Protein 9GA5 (pdb70)

B-factor: mean 191.6, std 85.78, range [118.67, 435.47]

Structure (mmCIF, N/CA/C/O backbone):
data_9GA5
#
_entry.id   9GA5
#
_cell.length_a   1.00
_cell.length_b   1.00
_cell.length_c   1.00
_cell.angle_alpha   90.00
_cell.angle_beta   90.00
_cell.angle_gamma   90.00
#
_symmetry.space_group_name_H-M   'P 1'
#
loop_
_entity.id
_entity.type
_entity.pdbx_description
1 polymer 'UvrABC system protein A'
2 polymer 'Endogenous E. coli DNA'
3 polymer 'Endogenous E. coli DNA'
4 non-polymer 'ZINC ION'
5 non-polymer "ADENOSINE-5'-DIPHOSPHATE"
#
loop_
_atom_site.group_PDB
_atom_site.id
_atom_site.type_symbol
_atom_site.label_atom_id
_atom_site.label_alt_id
_atom_site.label_comp_id
_atom_site.label_asym_id
_atom_site.label_entity_id
_atom_site.label_seq_id
_atom_site.pdbx_PDB_ins_code
_atom_site.Cartn_x
_atom_site.Cartn_y
_atom_site.Cartn_z
_atom_site.occupancy
_atom_site.B_iso_or_equiv
_atom_site.auth_seq_id
_atom_site.auth_comp_id
_atom_site.auth_asym_id
_atom_site.auth_atom_id
_atom_site.pdbx_PDB_model_num
ATOM 1 N N . MET A 1 22 ? 131.942 158.585 167.479 1.00 179.12 1 MET A N 1
ATOM 2 C CA . MET A 1 22 ? 133.131 159.252 167.999 1.00 179.12 1 MET A CA 1
ATOM 3 C C . MET A 1 22 ? 133.520 158.686 169.358 1.00 179.12 1 MET A C 1
ATOM 4 O O . MET A 1 22 ? 132.721 158.022 170.017 1.00 179.12 1 MET A O 1
ATOM 9 N N . ALA A 1 23 ? 134.755 158.955 169.773 1.00 168.20 2 ALA A N 1
ATOM 10 C CA . ALA A 1 23 ? 135.267 158.480 171.051 1.00 168.20 2 ALA A CA 1
ATOM 11 C C . ALA A 1 23 ? 135.149 159.595 172.082 1.00 168.20 2 ALA A C 1
ATOM 12 O O . ALA A 1 23 ? 135.634 160.709 171.858 1.00 168.20 2 ALA A O 1
ATOM 14 N N . ASP A 1 24 ? 134.501 159.297 173.207 1.00 148.88 3 ASP A N 1
ATOM 15 C CA . ASP A 1 24 ? 134.311 160.272 174.273 1.00 148.88 3 ASP A CA 1
ATOM 16 C C . ASP A 1 24 ? 134.819 159.774 175.618 1.00 148.88 3 ASP A C 1
ATOM 17 O O . ASP A 1 24 ? 134.536 160.401 176.644 1.00 148.88 3 ASP A O 1
ATOM 22 N N . ARG A 1 25 ? 135.548 158.662 175.646 1.00 134.47 4 ARG A N 1
ATOM 23 C CA . ARG A 1 25 ? 136.079 158.122 176.886 1.00 134.47 4 ARG A CA 1
ATOM 24 C C . ARG A 1 25 ? 137.517 157.687 176.675 1.00 134.47 4 ARG A C 1
ATOM 25 O O . ARG A 1 25 ? 137.854 157.108 175.640 1.00 134.47 4 ARG A O 1
ATOM 33 N N . LEU A 1 26 ? 138.358 157.967 177.663 1.00 129.79 5 LEU A N 1
ATOM 34 C CA . LEU A 1 26 ? 139.769 157.611 177.625 1.00 129.79 5 LEU A CA 1
ATOM 35 C C . LEU A 1 26 ? 139.966 156.350 178.451 1.00 129.79 5 LEU A C 1
ATOM 36 O O . LEU A 1 26 ? 139.714 156.354 179.656 1.00 129.79 5 LEU A O 1
ATOM 41 N N . ILE A 1 27 ? 140.428 155.281 177.814 1.00 130.19 6 ILE A N 1
ATOM 42 C CA . ILE A 1 27 ? 140.506 153.976 178.457 1.00 130.19 6 ILE A CA 1
ATOM 43 C C . ILE A 1 27 ? 141.957 153.527 178.483 1.00 130.19 6 ILE A C 1
ATOM 44 O O . ILE A 1 27 ? 142.623 153.487 177.442 1.00 130.19 6 ILE A O 1
ATOM 49 N N . VAL A 1 28 ? 142.442 153.173 179.668 1.00 129.70 7 VAL A N 1
ATOM 50 C CA . VAL A 1 28 ? 143.791 152.665 179.856 1.00 129.70 7 VAL A CA 1
ATOM 51 C C . VAL A 1 28 ? 143.689 151.292 180.497 1.00 129.70 7 VAL A C 1
ATOM 52 O O . VAL A 1 28 ? 142.805 151.049 181.324 1.00 129.70 7 VAL A O 1
ATOM 56 N N . LYS A 1 29 ? 144.568 150.382 180.087 1.00 139.45 8 LYS A N 1
ATOM 57 C CA . LYS A 1 29 ? 144.585 149.028 180.623 1.00 139.45 8 LYS A CA 1
ATOM 58 C C . LYS A 1 29 ? 146.019 148.535 180.638 1.00 139.45 8 LYS A C 1
ATOM 59 O O . LYS A 1 29 ? 146.761 148.751 179.674 1.00 139.45 8 LYS A O 1
ATOM 65 N N . GLY A 1 30 ? 146.399 147.862 181.718 1.00 151.28 9 GLY A N 1
ATOM 66 C CA . GLY A 1 30 ? 147.738 147.331 181.835 1.00 151.28 9 GLY A CA 1
ATOM 67 C C . GLY A 1 30 ? 148.807 148.336 182.187 1.00 151.28 9 GLY A C 1
ATOM 68 O O . GLY A 1 30 ? 149.951 148.185 181.745 1.00 151.28 9 GLY A O 1
ATOM 69 N N . ALA A 1 31 ? 148.478 149.368 182.958 1.00 154.10 10 ALA A N 1
ATOM 70 C CA . ALA A 1 31 ? 149.489 150.312 183.429 1.00 154.10 10 ALA A CA 1
ATOM 71 C C . ALA A 1 31 ? 150.245 149.645 184.570 1.00 154.10 10 ALA A C 1
ATOM 72 O O . ALA A 1 31 ? 149.831 149.682 185.728 1.00 154.10 10 ALA A O 1
ATOM 74 N N . ARG A 1 32 ? 151.367 149.015 184.232 1.00 152.60 11 ARG A N 1
ATOM 75 C CA . ARG A 1 32 ? 152.166 148.258 185.184 1.00 152.60 11 ARG A CA 1
ATOM 76 C C . ARG A 1 32 ? 153.390 149.017 185.666 1.00 152.60 11 ARG A C 1
ATOM 77 O O . ARG A 1 32 ? 154.260 148.423 186.310 1.00 152.60 11 ARG A O 1
ATOM 85 N N . GLU A 1 33 ? 153.484 150.305 185.372 1.00 160.89 12 GLU A N 1
ATOM 86 C CA . GLU A 1 33 ? 154.719 151.037 185.597 1.00 160.89 12 GLU A CA 1
ATOM 87 C C . GLU A 1 33 ? 154.828 151.514 187.041 1.00 160.89 12 GLU A C 1
ATOM 88 O O . GLU A 1 33 ? 153.824 151.842 187.679 1.00 160.89 12 GLU A O 1
ATOM 94 N N . HIS A 1 34 ? 156.058 151.536 187.553 1.00 158.14 13 HIS A N 1
ATOM 95 C CA . HIS A 1 34 ? 156.374 151.997 188.913 1.00 158.14 13 HIS A CA 1
ATOM 96 C C . HIS A 1 34 ? 155.654 151.077 189.896 1.00 158.14 13 HIS A C 1
ATOM 97 O O . HIS A 1 34 ? 155.619 149.857 189.672 1.00 158.14 13 HIS A O 1
ATOM 104 N N . ASN A 1 35 ? 155.066 151.597 190.971 1.00 152.08 14 ASN A N 1
ATOM 105 C CA . ASN A 1 35 ? 154.416 150.749 191.958 1.00 152.08 14 ASN A CA 1
ATOM 106 C C . ASN A 1 35 ? 153.002 150.361 191.560 1.00 152.08 14 ASN A C 1
ATOM 107 O O . ASN A 1 35 ? 152.379 149.557 192.260 1.00 152.08 14 ASN A O 1
ATOM 112 N N . LEU A 1 36 ? 152.482 150.910 190.465 1.00 149.66 15 LEU A N 1
ATOM 113 C CA . LEU A 1 36 ? 151.150 150.538 190.009 1.00 149.66 15 LEU A CA 1
ATOM 114 C C . LEU A 1 36 ? 151.114 149.059 189.652 1.00 149.66 15 LEU A C 1
ATOM 115 O O . LEU A 1 36 ? 152.082 148.511 189.117 1.00 149.66 15 LEU A O 1
ATOM 120 N N . ARG A 1 37 ? 149.992 148.409 189.958 1.00 147.19 16 ARG A N 1
ATOM 121 C CA . ARG A 1 37 ? 149.845 146.973 189.740 1.00 147.19 16 ARG A CA 1
ATOM 122 C C . ARG A 1 37 ? 148.783 146.745 188.670 1.00 147.19 16 ARG A C 1
ATOM 123 O O . ARG A 1 37 ? 147.609 146.514 188.957 1.00 147.19 16 ARG A O 1
ATOM 131 N N . SER A 1 38 ? 149.223 146.803 187.415 1.00 152.94 17 SER A N 1
ATOM 132 C CA . SER A 1 38 ? 148.374 146.545 186.255 1.00 152.94 17 SER A CA 1
ATOM 133 C C . SER A 1 38 ? 147.096 147.377 186.319 1.00 152.94 17 SER A C 1
ATOM 134 O O . SER A 1 38 ? 145.997 146.913 186.016 1.00 152.94 17 SER A O 1
ATOM 137 N N . VAL A 1 39 ? 147.261 148.625 186.735 1.00 142.34 18 VAL A N 1
ATOM 138 C CA . VAL A 1 39 ? 146.124 149.506 186.957 1.00 142.34 18 VAL A CA 1
ATOM 139 C C . VAL A 1 39 ? 145.456 149.802 185.624 1.00 142.34 18 VAL A C 1
ATOM 140 O O . VAL A 1 39 ? 146.124 150.144 184.643 1.00 142.34 18 VAL A O 1
ATOM 144 N N . ASP A 1 40 ? 144.138 149.656 185.583 1.00 139.65 19 ASP A N 1
ATOM 145 C CA . ASP A 1 40 ? 143.341 149.991 184.415 1.00 139.65 19 ASP A CA 1
ATOM 146 C C . ASP A 1 40 ? 142.257 150.968 184.834 1.00 139.65 19 ASP A C 1
ATOM 147 O O . ASP A 1 40 ? 141.770 150.919 185.966 1.00 139.65 19 ASP A O 1
ATOM 152 N N . LEU A 1 41 ? 141.881 151.857 183.922 1.00 131.29 20 LEU A N 1
ATOM 153 C CA . LEU A 1 41 ? 140.998 152.949 184.284 1.00 131.29 20 LEU A CA 1
ATOM 154 C C . LEU A 1 41 ? 140.217 153.407 183.063 1.00 131.29 20 LEU A C 1
ATOM 155 O O . LEU A 1 41 ? 140.623 153.172 181.922 1.00 131.29 20 LEU A O 1
ATOM 160 N N . ASP A 1 42 ? 139.080 154.046 183.320 1.00 134.52 21 ASP A N 1
ATOM 161 C CA . ASP A 1 42 ? 138.254 154.663 182.294 1.00 134.52 21 ASP A CA 1
ATOM 162 C C . ASP A 1 42 ? 137.867 156.058 182.757 1.00 134.52 21 ASP A C 1
ATOM 163 O O . ASP A 1 42 ? 137.360 156.225 183.870 1.00 134.52 21 ASP A O 1
ATOM 168 N N . LEU A 1 43 ? 138.091 157.052 181.904 1.00 127.59 22 LEU A N 1
ATOM 169 C CA . LEU A 1 43 ? 137.893 158.435 182.282 1.00 127.59 22 LEU A CA 1
ATOM 170 C C . LEU A 1 43 ? 136.983 159.136 181.287 1.00 127.59 22 LEU A C 1
ATOM 171 O O . LEU A 1 43 ? 136.987 158.797 180.100 1.00 127.59 22 LEU A O 1
ATOM 176 N N . PRO A 1 44 ? 136.211 160.124 181.732 1.00 129.37 23 PRO A N 1
ATOM 177 C CA . PRO A 1 44 ? 135.376 160.882 180.796 1.00 129.37 23 PRO A CA 1
ATOM 178 C C . PRO A 1 44 ? 136.204 161.942 180.090 1.00 129.37 23 PRO A C 1
ATOM 179 O O . PRO A 1 44 ? 136.742 162.850 180.723 1.00 129.37 23 PRO A O 1
ATOM 183 N N . ARG A 1 45 ? 136.295 161.823 178.773 1.00 134.15 24 ARG A N 1
ATOM 184 C CA . ARG A 1 45 ? 137.033 162.795 177.989 1.00 134.15 24 ARG A CA 1
ATOM 185 C C . ARG A 1 45 ? 136.341 164.148 178.040 1.00 134.15 24 ARG A C 1
ATOM 186 O O . ARG A 1 45 ? 135.136 164.244 178.287 1.00 134.15 24 ARG A O 1
ATOM 194 N N . ASP A 1 46 ? 137.122 165.197 177.806 1.00 138.28 25 ASP A N 1
ATOM 195 C CA . ASP A 1 46 ? 136.633 166.571 177.829 1.00 138.28 25 ASP A CA 1
ATOM 196 C C . ASP A 1 46 ? 135.956 166.885 179.159 1.00 138.28 25 ASP A C 1
ATOM 197 O O . ASP A 1 46 ? 134.858 167.440 179.215 1.00 138.28 25 ASP A O 1
ATOM 202 N N . ALA A 1 47 ? 136.625 166.509 180.243 1.00 132.10 26 ALA A N 1
ATOM 203 C CA . ALA A 1 47 ? 136.111 166.759 181.579 1.00 132.10 26 ALA A CA 1
ATOM 204 C C . ALA A 1 47 ? 137.283 166.966 182.522 1.00 132.10 26 ALA A C 1
ATOM 205 O O . ALA A 1 47 ? 138.405 166.532 182.257 1.00 132.10 26 ALA A O 1
ATOM 207 N N . LEU A 1 48 ? 137.011 167.635 183.636 1.00 128.35 27 LEU A N 1
ATOM 208 C CA . LEU A 1 48 ? 138.017 167.891 184.656 1.00 128.35 27 LEU A CA 1
ATOM 209 C C . LEU A 1 48 ? 138.201 166.630 185.490 1.00 128.35 27 LEU A C 1
ATOM 210 O O . LEU A 1 48 ? 137.243 166.128 186.090 1.00 128.35 27 LEU A O 1
ATOM 215 N N . ILE A 1 49 ? 139.428 166.126 185.524 1.00 129.79 28 ILE A N 1
ATOM 216 C CA . ILE A 1 49 ? 139.780 164.934 186.279 1.00 129.79 28 ILE A CA 1
ATOM 217 C C . ILE A 1 49 ? 140.839 165.323 187.293 1.00 129.79 28 ILE A C 1
ATOM 218 O O . ILE A 1 49 ? 141.819 165.990 186.944 1.00 129.79 28 ILE A O 1
ATOM 223 N N . VAL A 1 50 ? 140.643 164.920 188.543 1.00 130.59 29 VAL A N 1
ATOM 224 C CA . VAL A 1 50 ? 141.588 165.212 189.614 1.00 130.59 29 VAL A CA 1
ATOM 225 C C . VAL A 1 50 ? 142.141 163.903 190.155 1.00 130.59 29 VAL A C 1
ATOM 226 O O . VAL A 1 50 ? 141.379 163.006 190.541 1.00 130.59 29 VAL A O 1
ATOM 230 N N . PHE A 1 51 ? 143.464 163.798 190.177 1.00 131.87 30 PHE A N 1
ATOM 231 C CA . PHE A 1 51 ? 144.150 162.678 190.796 1.00 131.87 30 PHE A CA 1
ATOM 232 C C . PHE A 1 51 ? 144.428 163.009 192.253 1.00 131.87 30 PHE A C 1
ATOM 233 O O . PHE A 1 51 ? 144.784 164.144 192.579 1.00 131.87 30 PHE A O 1
ATOM 241 N N . THR A 1 52 ? 144.257 162.023 193.125 1.00 134.51 31 THR A N 1
ATOM 242 C CA . THR A 1 52 ? 144.557 162.181 194.538 1.00 134.51 31 THR A CA 1
ATOM 243 C C . THR A 1 52 ? 145.248 160.931 195.055 1.00 134.51 31 THR A C 1
ATOM 244 O O . THR A 1 52 ? 145.088 159.840 194.502 1.00 134.51 31 THR A O 1
ATOM 248 N N . GLY A 1 53 ? 146.015 161.102 196.118 1.00 135.21 32 GLY A N 1
ATOM 249 C CA . GLY A 1 53 ? 146.675 159.980 196.751 1.00 135.21 32 GLY A CA 1
ATOM 250 C C . GLY A 1 53 ? 147.821 160.443 197.614 1.00 135.21 32 GLY A C 1
ATOM 251 O O . GLY A 1 53 ? 148.189 161.617 197.633 1.00 135.21 32 GLY A O 1
ATOM 252 N N . LEU A 1 54 ? 148.385 159.487 198.342 1.00 132.38 33 LEU A N 1
ATOM 253 C CA . LEU A 1 54 ? 149.548 159.774 199.159 1.00 132.38 33 LEU A CA 1
ATOM 254 C C . LEU A 1 54 ? 150.759 160.042 198.276 1.00 132.38 33 LEU A C 1
ATOM 255 O O . LEU A 1 54 ? 150.836 159.602 197.128 1.00 132.38 33 LEU A O 1
ATOM 260 N N . SER A 1 55 ? 151.711 160.789 198.824 1.00 138.81 34 SER A N 1
ATOM 261 C CA . SER A 1 55 ? 152.955 161.022 198.110 1.00 138.81 34 SER A CA 1
ATOM 262 C C . SER A 1 55 ? 153.680 159.702 197.902 1.00 138.81 34 SER A C 1
ATOM 263 O O . SER A 1 55 ? 153.847 158.917 198.839 1.00 138.81 34 SER A O 1
ATOM 266 N N . GLY A 1 56 ? 154.105 159.454 196.670 1.00 143.02 35 GLY A N 1
ATOM 267 C CA . GLY A 1 56 ? 154.748 158.199 196.354 1.00 143.02 35 GLY A CA 1
ATOM 268 C C . GLY A 1 56 ? 153.809 157.033 196.155 1.00 143.02 35 GLY A C 1
ATOM 269 O O . GLY A 1 56 ? 154.279 155.898 196.018 1.00 143.02 35 GLY A O 1
ATOM 270 N N . SER A 1 57 ? 152.502 157.271 196.131 1.00 137.96 36 SER A N 1
ATOM 271 C CA . SER A 1 57 ? 151.526 156.214 195.918 1.00 137.96 36 SER A CA 1
ATOM 272 C C . SER A 1 57 ? 151.318 155.893 194.449 1.00 137.96 36 SER A C 1
ATOM 273 O O . SER A 1 57 ? 150.495 155.032 194.128 1.00 137.96 36 SER A O 1
ATOM 276 N N . GLY A 1 58 ? 152.030 156.567 193.556 1.00 137.07 37 GLY A N 1
ATOM 277 C CA . GLY A 1 58 ? 151.916 156.318 192.139 1.00 137.07 37 GLY A CA 1
ATOM 278 C C . GLY A 1 58 ? 151.021 157.266 191.381 1.00 137.07 37 GLY A C 1
ATOM 279 O O . GLY A 1 58 ? 150.859 157.093 190.169 1.00 137.07 37 GLY A O 1
ATOM 280 N N . LYS A 1 59 ? 150.431 158.259 192.048 1.00 136.27 38 LYS A N 1
ATOM 281 C CA . LYS A 1 59 ? 149.546 159.183 191.350 1.00 136.27 38 LYS A CA 1
ATOM 282 C C . LYS A 1 59 ? 150.296 159.957 190.277 1.00 136.27 38 LYS A C 1
ATOM 283 O O . LYS A 1 59 ? 149.803 160.112 189.156 1.00 136.27 38 LYS A O 1
ATOM 289 N N . SER A 1 60 ? 151.493 160.447 190.597 1.00 139.86 39 SER A N 1
ATOM 290 C CA . SER A 1 60 ? 152.289 161.140 189.593 1.00 139.86 39 SER A CA 1
ATOM 291 C C . SER A 1 60 ? 152.855 160.174 188.568 1.00 139.86 39 SER A C 1
ATOM 292 O O . SER A 1 60 ? 153.082 160.562 187.417 1.00 139.86 39 SER A O 1
ATOM 295 N N . SER A 1 61 ? 153.093 158.925 188.962 1.00 138.78 40 SER A N 1
ATOM 296 C CA . SER A 1 61 ? 153.507 157.925 187.989 1.00 138.78 40 SER A CA 1
ATOM 297 C C . SER A 1 61 ? 152.427 157.711 186.941 1.00 138.78 40 SER A C 1
ATOM 298 O O . SER A 1 61 ? 152.721 157.621 185.745 1.00 138.78 40 SER A O 1
ATOM 301 N N . LEU A 1 62 ? 151.170 157.632 187.371 1.00 134.24 41 LEU A N 1
ATOM 302 C CA . LEU A 1 62 ? 150.085 157.413 186.428 1.00 134.24 41 LEU A CA 1
ATOM 303 C C . LEU A 1 62 ? 149.754 158.665 185.629 1.00 134.24 41 LEU A C 1
ATOM 304 O O . LEU A 1 62 ? 149.556 158.584 184.414 1.00 134.24 41 LEU A O 1
ATOM 309 N N . ALA A 1 63 ? 149.693 159.823 186.280 1.00 135.75 42 ALA A N 1
ATOM 310 C CA . ALA A 1 63 ? 149.241 161.029 185.599 1.00 135.75 42 ALA A CA 1
ATOM 311 C C . ALA A 1 63 ? 150.297 161.563 184.642 1.00 135.75 42 ALA A C 1
ATOM 312 O O . ALA A 1 63 ? 149.978 162.017 183.540 1.00 135.75 42 ALA A O 1
ATOM 314 N N . PHE A 1 64 ? 151.563 161.521 185.048 1.00 136.59 43 PHE A N 1
ATOM 315 C CA . PHE A 1 64 ? 152.623 162.090 184.228 1.00 136.59 43 PHE A CA 1
ATOM 316 C C . PHE A 1 64 ? 153.413 161.032 183.478 1.00 136.59 43 PHE A C 1
ATOM 317 O O . PHE A 1 64 ? 153.518 161.083 182.251 1.00 136.59 43 PHE A O 1
ATOM 325 N N . ASP A 1 65 ? 153.970 160.071 184.198 1.00 155.24 44 ASP A N 1
ATOM 326 C CA . ASP A 1 65 ? 155.026 159.269 183.613 1.00 155.24 44 ASP A CA 1
ATOM 327 C C . ASP A 1 65 ? 154.464 158.262 182.615 1.00 155.24 44 ASP A C 1
ATOM 328 O O . ASP A 1 65 ? 155.157 157.914 181.656 1.00 155.24 44 ASP A O 1
ATOM 333 N N . THR A 1 66 ? 153.203 157.852 182.746 1.00 145.66 45 THR A N 1
ATOM 334 C CA . THR A 1 66 ? 152.696 156.854 181.812 1.00 145.66 45 THR A CA 1
ATOM 335 C C . THR A 1 66 ? 151.608 157.395 180.890 1.00 145.66 45 THR A C 1
ATOM 336 O O . THR A 1 66 ? 151.550 157.012 179.719 1.00 145.66 45 THR A O 1
ATOM 340 N N . ILE A 1 67 ? 150.744 158.281 181.381 1.00 132.99 46 ILE A N 1
ATOM 341 C CA . ILE A 1 67 ? 149.705 158.825 180.513 1.00 132.99 46 ILE A CA 1
ATOM 342 C C . ILE A 1 67 ? 150.262 159.943 179.649 1.00 132.99 46 ILE A C 1
ATOM 343 O O . ILE A 1 67 ? 150.182 159.894 178.416 1.00 132.99 46 ILE A O 1
ATOM 348 N N . PHE A 1 68 ? 150.842 160.965 180.281 1.00 128.02 47 PHE A N 1
ATOM 349 C CA . PHE A 1 68 ? 151.385 162.083 179.522 1.00 128.02 47 PHE A CA 1
ATOM 350 C C . PHE A 1 68 ? 152.498 161.632 178.593 1.00 128.02 47 PHE A C 1
ATOM 351 O O . PHE A 1 68 ? 152.600 162.113 177.460 1.00 128.02 47 PHE A O 1
ATOM 359 N N . ALA A 1 69 ? 153.361 160.731 179.061 1.00 140.40 48 ALA A N 1
ATOM 360 C CA . ALA A 1 69 ? 154.462 160.277 178.221 1.00 140.40 48 ALA A CA 1
ATOM 361 C C . ALA A 1 69 ? 153.943 159.608 176.960 1.00 140.40 48 ALA A C 1
ATOM 362 O O . ALA A 1 69 ? 154.442 159.864 175.862 1.00 140.40 48 ALA A O 1
ATOM 364 N N . GLU A 1 70 ? 152.937 158.746 177.096 1.00 135.79 49 GLU A N 1
ATOM 365 C CA . GLU A 1 70 ? 152.390 158.091 175.915 1.00 135.79 49 GLU A CA 1
ATOM 366 C C . GLU A 1 70 ? 151.687 159.085 175.004 1.00 135.79 49 GLU A C 1
ATOM 367 O O . GLU A 1 70 ? 151.833 159.022 173.778 1.00 135.79 49 GLU A O 1
ATOM 373 N N . GLY A 1 71 ? 150.919 160.009 175.580 1.00 133.40 50 GLY A N 1
ATOM 374 C CA . GLY A 1 71 ? 150.231 160.988 174.757 1.00 133.40 50 GLY A CA 1
ATOM 375 C C . GLY A 1 71 ? 151.192 161.876 173.993 1.00 133.40 50 GLY A C 1
ATOM 376 O O . GLY A 1 71 ? 150.906 162.301 172.872 1.00 133.40 50 GLY A O 1
ATOM 377 N N . GLN A 1 72 ? 152.337 162.181 174.598 1.00 133.73 51 GLN A N 1
ATOM 378 C CA . GLN A 1 72 ? 153.345 162.985 173.922 1.00 133.73 51 GLN A CA 1
ATOM 379 C C . GLN A 1 72 ? 154.104 162.167 172.888 1.00 133.73 51 GLN A C 1
ATOM 380 O O . GLN A 1 72 ? 154.417 162.667 171.803 1.00 133.73 51 GLN A O 1
ATOM 386 N N . ARG A 1 73 ? 154.421 160.913 173.213 1.00 135.48 52 ARG A N 1
ATOM 387 C CA . ARG A 1 73 ? 155.202 160.081 172.309 1.00 135.48 52 ARG A CA 1
ATOM 388 C C . ARG A 1 73 ? 154.421 159.746 171.051 1.00 135.48 52 ARG A C 1
ATOM 389 O O . ARG A 1 73 ? 154.956 159.834 169.942 1.00 135.48 52 ARG A O 1
ATOM 397 N N . ARG A 1 74 ? 153.149 159.372 171.199 1.00 132.78 53 ARG A N 1
ATOM 398 C CA . ARG A 1 74 ? 152.346 159.030 170.034 1.00 132.78 53 ARG A CA 1
ATOM 399 C C . ARG A 1 74 ? 152.208 160.202 169.080 1.00 132.78 53 ARG A C 1
ATOM 400 O O . ARG A 1 74 ? 151.872 160.001 167.909 1.00 132.78 53 ARG A O 1
ATOM 408 N N . TYR A 1 75 ? 152.464 161.418 169.552 1.00 129.92 54 TYR A N 1
ATOM 409 C CA . TYR A 1 75 ? 152.477 162.584 168.685 1.00 129.92 54 TYR A CA 1
ATOM 410 C C . TYR A 1 75 ? 153.853 162.853 168.097 1.00 129.92 54 TYR A C 1
ATOM 411 O O . TYR A 1 75 ? 153.985 162.995 166.878 1.00 129.92 54 TYR A O 1
ATOM 420 N N . VAL A 1 76 ? 154.883 162.933 168.939 1.00 140.79 55 VAL A N 1
ATOM 421 C CA . VAL A 1 76 ? 156.194 163.343 168.448 1.00 140.79 55 VAL A CA 1
ATOM 422 C C . VAL A 1 76 ? 156.791 162.283 167.533 1.00 140.79 55 VAL A C 1
ATOM 423 O O . VAL A 1 76 ? 157.513 162.608 166.585 1.00 140.79 55 VAL A O 1
ATOM 427 N N . GLU A 1 77 ? 156.508 161.004 167.788 1.00 150.77 56 GLU A N 1
ATOM 428 C CA . GLU A 1 77 ? 156.964 159.970 166.872 1.00 150.77 56 GLU A CA 1
ATOM 429 C C . GLU A 1 77 ? 156.365 160.141 165.488 1.00 150.77 56 GLU A C 1
ATOM 430 O O . GLU A 1 77 ? 156.978 159.726 164.501 1.00 150.77 56 GLU A O 1
ATOM 436 N N . SER A 1 78 ? 155.185 160.747 165.394 1.00 137.42 57 SER A N 1
ATOM 437 C CA . SER A 1 78 ? 154.564 160.982 164.102 1.00 137.42 57 SER A CA 1
ATOM 438 C C . SER A 1 78 ? 155.140 162.191 163.384 1.00 137.42 57 SER A C 1
ATOM 439 O O . SER A 1 78 ? 154.868 162.372 162.194 1.00 137.42 57 SER A O 1
ATOM 442 N N . LEU A 1 79 ? 155.910 163.025 164.074 1.00 148.10 58 LEU A N 1
ATOM 443 C CA . LEU A 1 79 ? 156.484 164.203 163.439 1.00 148.10 58 LEU A CA 1
ATOM 444 C C . LEU A 1 79 ? 157.554 163.782 162.442 1.00 148.10 58 LEU A C 1
ATOM 445 O O . LEU A 1 79 ? 158.496 163.064 162.794 1.00 148.10 58 LEU A O 1
ATOM 450 N N . SER A 1 80 ? 157.406 164.232 161.196 1.00 177.39 59 SER A N 1
ATOM 451 C CA . SER A 1 80 ? 158.340 163.836 160.148 1.00 177.39 59 SER A CA 1
ATOM 452 C C . SER A 1 80 ? 159.714 164.454 160.367 1.00 177.39 59 SER A C 1
ATOM 453 O O . SER A 1 80 ? 160.738 163.832 160.064 1.00 177.39 59 SER A O 1
ATOM 456 N N . ALA A 1 81 ? 159.756 165.672 160.899 1.00 191.27 60 ALA A N 1
ATOM 457 C CA . ALA A 1 81 ? 161.006 166.401 161.002 1.00 191.27 60 ALA A CA 1
ATOM 458 C C . ALA A 1 81 ? 161.933 165.749 162.027 1.00 191.27 60 ALA A C 1
ATOM 459 O O . ALA A 1 81 ? 161.542 164.860 162.790 1.00 191.27 60 ALA A O 1
ATOM 461 N N . TYR A 1 82 ? 163.197 166.182 161.991 1.00 208.82 61 TYR A N 1
ATOM 462 C CA . TYR A 1 82 ? 164.269 165.748 162.885 1.00 208.82 61 TYR A CA 1
ATOM 463 C C . TYR A 1 82 ? 164.727 164.332 162.551 1.00 208.82 61 TYR A C 1
ATOM 464 O O . TYR A 1 82 ? 165.742 163.867 163.082 1.00 208.82 61 TYR A O 1
ATOM 473 N N . ALA A 1 83 ? 163.992 163.645 161.671 1.00 208.38 62 ALA A N 1
ATOM 474 C CA . ALA A 1 83 ? 164.348 162.317 161.175 1.00 208.38 62 ALA A CA 1
ATOM 475 C C . ALA A 1 83 ? 164.443 161.288 162.297 1.00 208.38 62 ALA A C 1
ATOM 476 O O . ALA A 1 83 ? 164.815 160.134 162.059 1.00 208.38 62 ALA A O 1
ATOM 478 N N . ARG A 1 84 ? 164.102 161.697 163.516 1.00 209.93 63 ARG A N 1
ATOM 479 C CA . ARG A 1 84 ? 164.321 160.877 164.703 1.00 209.93 63 ARG A CA 1
ATOM 480 C C . ARG A 1 84 ? 163.610 161.572 165.856 1.00 209.93 63 ARG A C 1
ATOM 481 O O . ARG A 1 84 ? 163.656 162.801 165.953 1.00 209.93 63 ARG A O 1
ATOM 489 N N . GLN A 1 85 ? 162.944 160.799 166.705 1.00 204.11 64 GLN A N 1
ATOM 490 C CA . GLN A 1 85 ? 162.266 161.376 167.856 1.00 204.11 64 GLN A CA 1
ATOM 491 C C . GLN A 1 85 ? 163.278 161.894 168.871 1.00 204.11 64 GLN A C 1
ATOM 492 O O . GLN A 1 85 ? 164.369 161.340 169.027 1.00 204.11 64 GLN A O 1
ATOM 498 N N . PHE A 1 86 ? 162.906 162.968 169.562 1.00 212.21 65 PHE A N 1
ATOM 499 C CA . PHE A 1 86 ? 163.794 163.630 170.505 1.00 212.21 65 PHE A CA 1
ATOM 500 C C . PHE A 1 86 ? 163.928 162.813 171.792 1.00 212.21 65 PHE A C 1
ATOM 501 O O . PHE A 1 86 ? 163.208 161.838 172.025 1.00 212.21 65 PHE A O 1
ATOM 509 N N . LEU A 1 87 ? 164.884 163.226 172.629 1.00 215.66 66 LEU A N 1
ATOM 510 C CA . LEU A 1 87 ? 165.112 162.635 173.950 1.00 215.66 66 LEU A CA 1
ATOM 511 C C . LEU A 1 87 ? 165.473 161.156 173.855 1.00 215.66 66 LEU A C 1
ATOM 512 O O . LEU A 1 87 ? 165.010 160.336 174.650 1.00 215.66 66 LEU A O 1
ATOM 517 N N . GLY A 1 88 ? 166.315 160.816 172.880 1.00 216.86 67 GLY A N 1
ATOM 518 C CA . GLY A 1 88 ? 166.792 159.455 172.729 1.00 216.86 67 GLY A CA 1
ATOM 519 C C . GLY A 1 88 ? 165.668 158.448 172.624 1.00 216.86 67 GLY A C 1
ATOM 520 O O . GLY A 1 88 ? 165.457 157.647 173.540 1.00 216.86 67 GLY A O 1
ATOM 521 N N . GLN A 1 89 ? 164.927 158.497 171.517 1.00 214.02 68 GLN A N 1
ATOM 522 C CA . GLN A 1 89 ? 163.730 157.685 171.306 1.00 214.02 68 GLN A CA 1
ATOM 523 C C . GLN A 1 89 ? 162.661 157.961 172.356 1.00 214.02 68 GLN A C 1
ATOM 524 O O . GLN A 1 89 ? 161.835 157.089 172.649 1.00 214.02 68 GLN A O 1
ATOM 530 N N . MET A 1 90 ? 162.670 159.173 172.916 1.00 197.69 69 MET A N 1
ATOM 531 C CA . MET A 1 90 ? 161.708 159.617 173.917 1.00 197.69 69 MET A CA 1
ATOM 532 C C . MET A 1 90 ? 161.706 158.625 175.075 1.00 197.69 69 MET A C 1
ATOM 533 O O . MET A 1 90 ? 162.768 158.313 175.621 1.00 197.69 69 MET A O 1
ATOM 538 N N . ASP A 1 91 ? 160.536 158.116 175.457 1.00 179.56 70 ASP A N 1
ATOM 539 C CA . ASP A 1 91 ? 160.463 157.003 176.394 1.00 179.56 70 ASP A CA 1
ATOM 540 C C . ASP A 1 91 ? 159.188 156.216 176.137 1.00 179.56 70 ASP A C 1
ATOM 541 O O . ASP A 1 91 ? 158.239 156.735 175.544 1.00 179.56 70 ASP A O 1
ATOM 546 N N . LYS A 1 92 ? 159.169 154.965 176.584 1.00 152.23 71 LYS A N 1
ATOM 547 C CA . LYS A 1 92 ? 158.024 154.096 176.349 1.00 152.23 71 LYS A CA 1
ATOM 548 C C . LYS A 1 92 ? 157.426 153.642 177.671 1.00 152.23 71 LYS A C 1
ATOM 549 O O . LYS A 1 92 ? 158.011 152.781 178.345 1.00 152.23 71 LYS A O 1
ATOM 555 N N . PRO A 1 93 ? 156.287 154.185 178.085 1.00 150.53 72 PRO A N 1
ATOM 556 C CA . PRO A 1 93 ? 155.635 153.697 179.303 1.00 150.53 72 PRO A CA 1
ATOM 557 C C . PRO A 1 93 ? 155.140 152.271 179.131 1.00 150.53 72 PRO A C 1
ATOM 558 O O . PRO A 1 93 ? 154.850 151.809 178.026 1.00 150.53 72 PRO A O 1
ATOM 562 N N . ASP A 1 94 ? 155.050 151.569 180.255 1.00 157.36 73 ASP A N 1
ATOM 563 C CA . ASP A 1 94 ? 154.664 150.158 180.268 1.00 157.36 73 ASP A CA 1
ATOM 564 C C . ASP A 1 94 ? 153.146 150.004 180.344 1.00 157.36 73 ASP A C 1
ATOM 565 O O . ASP A 1 94 ? 152.586 149.564 181.347 1.00 157.36 73 ASP A O 1
ATOM 570 N N . VAL A 1 95 ? 152.481 150.363 179.254 1.00 153.01 74 VAL A N 1
ATOM 571 C CA . VAL A 1 95 ? 151.039 150.231 179.145 1.00 153.01 74 VAL A CA 1
ATOM 572 C C . VAL A 1 95 ? 150.728 149.055 178.230 1.00 153.01 74 VAL A C 1
ATOM 573 O O . VAL A 1 95 ? 151.472 148.741 177.298 1.00 153.01 74 VAL A O 1
ATOM 577 N N . ASP A 1 96 ? 149.608 148.386 178.499 1.00 150.23 75 ASP A N 1
ATOM 578 C CA . ASP A 1 96 ? 149.140 147.336 177.605 1.00 150.23 75 ASP A CA 1
ATOM 579 C C . ASP A 1 96 ? 148.317 147.916 176.460 1.00 150.23 75 ASP A C 1
ATOM 580 O O . ASP A 1 96 ? 148.679 147.765 175.290 1.00 150.23 75 ASP A O 1
ATOM 585 N N . PHE A 1 97 ? 147.210 148.581 176.778 1.00 141.91 76 PHE A N 1
ATOM 586 C CA . PHE A 1 97 ? 146.338 149.143 175.750 1.00 141.91 76 PHE A CA 1
ATOM 587 C C . PHE A 1 97 ? 145.795 150.466 176.261 1.00 141.91 76 PHE A C 1
ATOM 588 O O . PHE A 1 97 ? 145.085 150.500 177.268 1.00 141.91 76 PHE A O 1
ATOM 596 N N . ILE A 1 98 ? 146.113 151.548 175.566 1.00 127.53 77 ILE A N 1
ATOM 597 C CA . ILE A 1 98 ? 145.629 152.869 175.930 1.00 127.53 77 ILE A CA 1
ATOM 598 C C . ILE A 1 98 ? 144.999 153.494 174.697 1.00 127.53 77 ILE A C 1
ATOM 599 O O . ILE A 1 98 ? 145.573 153.438 173.604 1.00 127.53 77 ILE A O 1
ATOM 604 N N . GLU A 1 99 ? 143.807 154.060 174.862 1.00 133.04 78 GLU A N 1
ATOM 605 C CA . GLU A 1 99 ? 143.067 154.592 173.731 1.00 133.04 78 GLU A CA 1
ATOM 606 C C . GLU A 1 99 ? 142.218 155.765 174.189 1.00 133.04 78 GLU A C 1
ATOM 607 O O . GLU A 1 99 ? 141.895 155.902 175.371 1.00 133.04 78 GLU A O 1
ATOM 613 N N . GLY A 1 100 ? 141.842 156.600 173.227 1.00 120.98 79 GLY A N 1
ATOM 614 C CA . GLY A 1 100 ? 141.145 157.830 173.527 1.00 120.98 79 GLY A CA 1
ATOM 615 C C . GLY A 1 100 ? 142.043 158.990 173.876 1.00 120.98 79 GLY A C 1
ATOM 616 O O . GLY A 1 100 ? 141.556 159.996 174.400 1.00 120.98 79 GLY A O 1
ATOM 617 N N . LEU A 1 101 ? 143.338 158.887 173.602 1.00 121.74 80 LEU A N 1
ATOM 618 C CA . LEU A 1 101 ? 144.269 159.936 173.973 1.00 121.74 80 LEU A CA 1
ATOM 619 C C . LEU A 1 101 ? 144.144 161.139 173.053 1.00 121.74 80 LEU A C 1
ATOM 620 O O . LEU A 1 101 ? 143.455 161.117 172.032 1.00 121.74 80 LEU A O 1
ATOM 625 N N . SER A 1 102 ? 144.834 162.195 173.440 1.00 125.12 81 SER A N 1
ATOM 626 C CA . SER A 1 102 ? 145.114 163.360 172.615 1.00 125.12 81 SER A CA 1
ATOM 627 C C . SER A 1 102 ? 146.598 163.632 172.737 1.00 125.12 81 SER A C 1
ATOM 628 O O . SER A 1 102 ? 147.292 162.989 173.531 1.00 125.12 81 SER A O 1
ATOM 631 N N . PRO A 1 103 ? 147.135 164.552 171.942 1.00 131.27 82 PRO A N 1
ATOM 632 C CA . PRO A 1 103 ? 148.488 165.034 172.222 1.00 131.27 82 PRO A CA 1
ATOM 633 C C . PRO A 1 103 ? 148.563 165.578 173.640 1.00 131.27 82 PRO A C 1
ATOM 634 O O . PRO A 1 103 ? 147.691 166.325 174.085 1.00 131.27 82 PRO A O 1
ATOM 638 N N . ALA A 1 104 ? 149.612 165.189 174.354 1.00 128.74 83 ALA A N 1
ATOM 639 C CA . ALA A 1 104 ? 149.707 165.415 175.788 1.00 128.74 83 ALA A CA 1
ATOM 640 C C . ALA A 1 104 ? 150.684 166.542 176.083 1.00 128.74 83 ALA A C 1
ATOM 641 O O . ALA A 1 104 ? 151.803 166.552 175.562 1.00 128.74 83 ALA A O 1
ATOM 643 N N . VAL A 1 105 ? 150.255 167.481 176.919 1.00 127.06 84 VAL A N 1
ATOM 644 C CA . VAL A 1 105 ? 151.068 168.615 177.339 1.00 127.06 84 VAL A CA 1
ATOM 645 C C . VAL A 1 105 ? 151.142 168.609 178.857 1.00 127.06 84 VAL A C 1
ATOM 646 O O . VAL A 1 105 ? 150.106 168.589 179.531 1.00 127.06 84 VAL A O 1
ATOM 650 N N . SER A 1 106 ? 152.357 168.634 179.394 1.00 129.15 85 SER A N 1
ATOM 651 C CA . SER A 1 106 ? 152.573 168.618 180.833 1.00 129.15 85 SER A CA 1
ATOM 652 C C . SER A 1 106 ? 152.973 170.004 181.309 1.00 129.15 85 SER A C 1
ATOM 653 O O . SER A 1 106 ? 153.832 170.650 180.704 1.00 129.15 85 SER A O 1
ATOM 656 N N . ILE A 1 107 ? 152.348 170.455 182.387 1.00 130.60 86 ILE A N 1
ATOM 657 C CA . ILE A 1 107 ? 152.642 171.749 182.985 1.00 130.60 86 ILE A CA 1
ATOM 658 C C . ILE A 1 107 ? 153.124 171.484 184.403 1.00 130.60 86 ILE A C 1
ATOM 659 O O . ILE A 1 107 ? 152.319 171.253 185.311 1.00 130.60 86 ILE A O 1
ATOM 664 N N . ASP A 1 108 ? 154.437 171.521 184.605 1.00 157.73 87 ASP A N 1
ATOM 665 C CA . ASP A 1 108 ? 155.018 171.251 185.909 1.00 157.73 87 ASP A CA 1
ATOM 666 C C . ASP A 1 108 ? 156.176 172.206 186.157 1.00 157.73 87 ASP A C 1
ATOM 667 O O . ASP A 1 108 ? 156.715 172.817 185.231 1.00 157.73 87 ASP A O 1
ATOM 672 N N . GLN A 1 109 ? 156.546 172.334 187.433 1.00 164.63 88 GLN A N 1
ATOM 673 C CA . GLN A 1 109 ? 157.577 173.285 187.829 1.00 164.63 88 GLN A CA 1
ATOM 674 C C . GLN A 1 109 ? 158.938 172.963 187.225 1.00 164.63 88 GLN A C 1
ATOM 675 O O . GLN A 1 109 ? 159.762 173.870 187.076 1.00 164.63 88 GLN A O 1
ATOM 681 N N . LYS A 1 110 ? 159.193 171.705 186.868 1.00 166.60 89 LYS A N 1
ATOM 682 C CA . LYS A 1 110 ? 160.482 171.313 186.316 1.00 166.60 89 LYS A CA 1
ATOM 683 C C . LYS A 1 110 ? 160.647 171.708 184.855 1.00 166.60 89 LYS A C 1
ATOM 684 O O . LYS A 1 110 ? 161.589 171.245 184.202 1.00 166.60 89 LYS A O 1
ATOM 690 N N . SER A 1 111 ? 159.758 172.549 184.332 1.00 175.65 90 SER A N 1
ATOM 691 C CA . SER A 1 111 ? 159.847 173.042 182.966 1.00 175.65 90 SER A CA 1
ATOM 692 C C . SER A 1 111 ? 160.528 174.401 182.881 1.00 175.65 90 SER A C 1
ATOM 693 O O . SER A 1 111 ? 160.522 175.021 181.814 1.00 175.65 90 SER A O 1
ATOM 696 N N . THR A 1 112 ? 161.106 174.879 183.980 1.00 178.29 91 THR A N 1
ATOM 697 C CA . THR A 1 112 ? 161.787 176.163 183.971 1.00 178.29 91 THR A CA 1
ATOM 698 C C . THR A 1 112 ? 163.063 176.086 183.138 1.00 178.29 91 THR A C 1
ATOM 699 O O . THR A 1 112 ? 163.628 175.010 182.920 1.00 178.29 91 THR A O 1
ATOM 703 N N . ASN A 1 113 ? 163.511 177.245 182.664 1.00 174.23 92 ASN A N 1
ATOM 704 C CA . ASN A 1 113 ? 164.645 177.314 181.756 1.00 174.23 92 ASN A CA 1
ATOM 705 C C . ASN A 1 113 ? 165.419 178.601 181.997 1.00 174.23 92 ASN A C 1
ATOM 706 O O . ASN A 1 113 ? 164.916 179.553 182.597 1.00 174.23 92 ASN A O 1
ATOM 711 N N . ARG A 1 114 ? 166.661 178.614 181.511 1.00 169.85 93 ARG A N 1
ATOM 712 C CA . ARG A 1 114 ? 167.583 179.718 181.741 1.00 169.85 93 ARG A CA 1
ATOM 713 C C . ARG A 1 114 ? 168.033 180.378 180.443 1.00 169.85 93 ARG A C 1
ATOM 714 O O . ARG A 1 114 ? 169.148 180.903 180.375 1.00 169.85 93 ARG A O 1
ATOM 722 N N . ASN A 1 115 ? 167.201 180.362 179.414 1.00 165.07 94 ASN A N 1
ATOM 723 C CA . ASN A 1 115 ? 167.584 180.974 178.149 1.00 165.07 94 ASN A CA 1
ATOM 724 C C . ASN A 1 115 ? 167.602 182.488 178.293 1.00 165.07 94 ASN A C 1
ATOM 725 O O . ASN A 1 115 ? 166.569 183.081 178.628 1.00 165.07 94 ASN A O 1
ATOM 730 N N . PRO A 1 116 ? 168.736 183.150 178.061 1.00 156.95 95 PRO A N 1
ATOM 731 C CA . PRO A 1 116 ? 168.793 184.603 178.279 1.00 156.95 95 PRO A CA 1
ATOM 732 C C . PRO A 1 116 ? 167.837 185.389 177.406 1.00 156.95 95 PRO A C 1
ATOM 733 O O . PRO A 1 116 ? 167.286 186.397 177.864 1.00 156.95 95 PRO A O 1
ATOM 737 N N . ARG A 1 117 ? 167.613 184.960 176.165 1.00 159.40 96 ARG A N 1
ATOM 738 C CA . ARG A 1 117 ? 166.722 185.699 175.283 1.00 159.40 96 ARG A CA 1
ATOM 739 C C . ARG A 1 117 ? 165.267 185.622 175.718 1.00 159.40 96 ARG A C 1
ATOM 740 O O . ARG A 1 117 ? 164.442 186.374 175.192 1.00 159.40 96 ARG A O 1
ATOM 748 N N . SER A 1 118 ? 164.935 184.740 176.653 1.00 155.37 97 SER A N 1
ATOM 749 C CA . SER A 1 118 ? 163.548 184.519 177.028 1.00 155.37 97 SER A CA 1
ATOM 750 C C . SER A 1 118 ? 163.082 185.544 178.049 1.00 155.37 97 SER A C 1
ATOM 751 O O . SER A 1 118 ? 163.862 186.031 178.870 1.00 155.37 97 SER A O 1
ATOM 754 N N . THR A 1 119 ? 161.797 185.872 177.983 1.00 143.38 98 THR A N 1
ATOM 755 C CA . THR A 1 119 ? 161.144 186.717 178.966 1.00 143.38 98 THR A CA 1
ATOM 756 C C . THR A 1 119 ? 159.685 186.304 179.029 1.00 143.38 98 THR A C 1
ATOM 757 O O . THR A 1 119 ? 159.178 185.628 178.133 1.00 143.38 98 THR A O 1
ATOM 761 N N . VAL A 1 120 ? 159.003 186.708 180.102 1.00 138.52 99 VAL A N 1
ATOM 762 C CA . VAL A 1 120 ? 157.591 186.373 180.215 1.00 138.52 99 VAL A CA 1
ATOM 763 C C . VAL A 1 120 ? 156.786 187.031 179.109 1.00 138.52 99 VAL A C 1
ATOM 764 O O . VAL A 1 120 ? 155.676 186.587 178.804 1.00 138.52 99 VAL A O 1
ATOM 768 N N . GLY A 1 121 ? 157.313 188.090 178.496 1.00 143.95 100 GLY A N 1
ATOM 769 C CA . GLY A 1 121 ? 156.668 188.629 177.314 1.00 143.95 100 GLY A CA 1
ATOM 770 C C . GLY A 1 121 ? 156.679 187.650 176.158 1.00 143.95 100 GLY A C 1
ATOM 771 O O . GLY A 1 121 ? 155.659 187.444 175.496 1.00 143.95 100 GLY A O 1
ATOM 772 N N . THR A 1 122 ? 157.829 187.026 175.902 1.00 145.41 101 THR A N 1
ATOM 773 C CA . THR A 1 122 ? 157.924 186.080 174.798 1.00 145.41 101 THR A CA 1
ATOM 774 C C . THR A 1 122 ? 157.305 184.735 175.148 1.00 145.41 101 THR A C 1
ATOM 775 O O . THR A 1 122 ? 156.715 184.081 174.283 1.00 145.41 101 THR A O 1
ATOM 779 N N . ILE A 1 123 ? 157.436 184.300 176.402 1.00 144.16 102 ILE A N 1
ATOM 780 C CA . ILE A 1 123 ? 156.947 182.979 176.779 1.00 144.16 102 ILE A CA 1
ATOM 781 C C . ILE A 1 123 ? 155.439 182.897 176.603 1.00 144.16 102 ILE A C 1
ATOM 782 O O . ILE A 1 123 ? 154.917 181.921 176.052 1.00 144.16 102 ILE A O 1
ATOM 787 N N . THR A 1 124 ? 154.717 183.916 177.051 1.00 144.96 103 THR A N 1
ATOM 788 C CA . THR A 1 124 ? 153.275 183.959 176.858 1.00 144.96 103 THR A CA 1
ATOM 789 C C . THR A 1 124 ? 152.877 184.578 175.528 1.00 144.96 103 THR A C 1
ATOM 790 O O . THR A 1 124 ? 151.687 184.831 175.317 1.00 144.96 103 THR A O 1
ATOM 794 N N . GLU A 1 125 ? 153.843 184.853 174.652 1.00 146.79 104 GLU A N 1
ATOM 795 C CA . GLU A 1 125 ? 153.592 185.279 173.281 1.00 146.79 104 GLU A CA 1
ATOM 796 C C . GLU A 1 125 ? 152.927 186.645 173.209 1.00 146.79 104 GLU A C 1
ATOM 797 O O . GLU A 1 125 ? 152.629 187.131 172.115 1.00 146.79 104 GLU A O 1
ATOM 803 N N . VAL A 1 126 ? 152.691 187.277 174.358 1.00 138.04 105 VAL A N 1
ATOM 804 C CA . VAL A 1 126 ? 152.106 188.611 174.341 1.00 138.04 105 VAL A CA 1
ATOM 805 C C . VAL A 1 126 ? 153.060 189.594 173.685 1.00 138.04 105 VAL A C 1
ATOM 806 O O . VAL A 1 126 ? 152.629 190.583 173.082 1.00 138.04 105 VAL A O 1
ATOM 810 N N . TYR A 1 127 ? 154.364 189.335 173.769 1.00 142.97 106 TYR A N 1
ATOM 811 C CA . TYR A 1 127 ? 155.325 190.231 173.141 1.00 142.97 106 TYR A CA 1
ATOM 812 C C . TYR A 1 127 ? 155.147 190.264 171.631 1.00 142.97 106 TYR A C 1
ATOM 813 O O . TYR A 1 127 ? 155.310 191.316 171.010 1.00 142.97 106 TYR A O 1
ATOM 822 N N . ASP A 1 128 ? 154.832 189.122 171.018 1.00 149.81 107 ASP A N 1
ATOM 823 C CA . ASP A 1 128 ? 154.676 189.095 169.567 1.00 149.81 107 ASP A CA 1
ATOM 824 C C . ASP A 1 128 ? 153.493 189.941 169.123 1.00 149.81 107 ASP A C 1
ATOM 825 O O . ASP A 1 128 ? 153.596 190.720 168.167 1.00 149.81 107 ASP A O 1
ATOM 830 N N . TYR A 1 129 ? 152.359 189.807 169.806 1.00 143.15 108 TYR A N 1
ATOM 831 C CA . TYR A 1 129 ? 151.214 190.640 169.470 1.00 143.15 108 TYR A CA 1
ATOM 832 C C . TYR A 1 129 ? 151.477 192.096 169.808 1.00 143.15 108 TYR A C 1
ATOM 833 O O . TYR A 1 129 ? 150.969 192.990 169.126 1.00 143.15 108 TYR A O 1
ATOM 842 N N . LEU A 1 130 ? 152.279 192.354 170.839 1.00 140.85 109 LEU A N 1
ATOM 843 C CA . LEU A 1 130 ? 152.692 193.721 171.124 1.00 140.85 109 LEU A CA 1
ATOM 844 C C . LEU A 1 130 ? 153.498 194.295 169.970 1.00 140.85 109 LEU A C 1
ATOM 845 O O . LEU A 1 130 ? 153.303 195.449 169.573 1.00 140.85 109 LEU A O 1
ATOM 850 N N . ARG A 1 131 ? 154.412 193.499 169.422 1.00 141.28 110 ARG A N 1
ATOM 851 C CA . ARG A 1 131 ? 155.197 193.940 168.279 1.00 141.28 110 ARG A CA 1
ATOM 852 C C . ARG A 1 131 ? 154.308 194.198 167.076 1.00 141.28 110 ARG A C 1
ATOM 853 O O . ARG A 1 131 ? 154.504 195.176 166.350 1.00 141.28 110 ARG A O 1
ATOM 861 N N . LEU A 1 132 ? 153.336 193.319 166.837 1.00 143.13 111 LEU A N 1
ATOM 862 C CA . LEU A 1 132 ? 152.411 193.539 165.731 1.00 143.13 111 LEU A CA 1
ATOM 863 C C . LEU A 1 132 ? 151.630 194.828 165.926 1.00 143.13 111 LEU A C 1
ATOM 864 O O . LEU A 1 132 ? 151.460 195.614 164.984 1.00 143.13 111 LEU A O 1
ATOM 869 N N . LEU A 1 133 ? 151.152 195.062 167.146 1.00 141.87 112 LEU A N 1
ATOM 870 C CA . LEU A 1 133 ? 150.417 196.284 167.437 1.00 141.87 112 LEU A CA 1
ATOM 871 C C . LEU A 1 133 ? 151.287 197.508 167.209 1.00 141.87 112 LEU A C 1
ATOM 872 O O . LEU A 1 133 ? 150.825 198.514 166.666 1.00 141.87 112 LEU A O 1
ATOM 877 N N . TYR A 1 134 ? 152.551 197.439 167.620 1.00 143.92 113 TYR A N 1
ATOM 878 C CA . TYR A 1 134 ? 153.452 198.566 167.415 1.00 143.92 113 TYR A CA 1
ATOM 879 C C . TYR A 1 134 ? 153.724 198.792 165.936 1.00 143.92 113 TYR A C 1
ATOM 880 O O . TYR A 1 134 ? 153.777 199.936 165.477 1.00 143.92 113 TYR A O 1
ATOM 889 N N . ALA A 1 135 ? 153.906 197.714 165.177 1.00 147.94 114 ALA A N 1
ATOM 890 C CA . ALA A 1 135 ? 154.177 197.853 163.752 1.00 147.94 114 ALA A CA 1
ATOM 891 C C . ALA A 1 135 ? 152.998 198.481 163.029 1.00 147.94 114 ALA A C 1
ATOM 892 O O . ALA A 1 135 ? 153.180 199.362 162.181 1.00 147.94 114 ALA A O 1
ATOM 894 N N . ARG A 1 136 ? 151.782 198.052 163.352 1.00 147.47 115 ARG A N 1
ATOM 895 C CA . ARG A 1 136 ? 150.615 198.631 162.703 1.00 147.47 115 ARG A CA 1
ATOM 896 C C . ARG A 1 136 ? 150.201 199.964 163.304 1.00 147.47 115 ARG A C 1
ATOM 897 O O . ARG A 1 136 ? 149.380 200.664 162.704 1.00 147.47 115 ARG A O 1
ATOM 905 N N . ALA A 1 137 ? 150.736 200.332 164.466 1.00 151.84 116 ALA A N 1
ATOM 906 C CA . ALA A 1 137 ? 150.206 201.482 165.183 1.00 151.84 116 ALA A CA 1
ATOM 907 C C . ALA A 1 137 ? 151.270 202.339 165.859 1.00 151.84 116 ALA A C 1
ATOM 908 O O . ALA A 1 137 ? 150.955 203.021 166.841 1.00 151.84 116 ALA A O 1
ATOM 910 N N . GLY A 1 138 ? 152.512 202.336 165.378 1.00 159.96 117 GLY A N 1
ATOM 911 C CA . GLY A 1 138 ? 153.573 203.083 166.026 1.00 159.96 117 GLY A CA 1
ATOM 912 C C . GLY A 1 138 ? 153.936 204.324 165.238 1.00 159.96 117 GLY A C 1
ATOM 913 O O . GLY A 1 138 ? 154.124 204.266 164.021 1.00 159.96 117 GLY A O 1
ATOM 914 N N . THR A 1 139 ? 154.032 205.451 165.939 1.00 173.95 118 THR A N 1
ATOM 915 C CA . THR A 1 139 ? 154.422 206.695 165.302 1.00 173.95 118 THR A CA 1
ATOM 916 C C . THR A 1 139 ? 155.802 207.104 165.781 1.00 173.95 118 THR A C 1
ATOM 917 O O . THR A 1 139 ? 156.079 207.026 166.986 1.00 173.95 118 THR A O 1
ATOM 921 N N . PRO A 1 140 ? 156.699 207.510 164.879 1.00 182.20 119 PRO A N 1
ATOM 922 C CA . PRO A 1 140 ? 158.031 207.942 165.331 1.00 182.20 119 PRO A CA 1
ATOM 923 C C . PRO A 1 140 ? 157.987 209.112 166.292 1.00 182.20 119 PRO A C 1
ATOM 924 O O . PRO A 1 140 ? 158.743 209.136 167.271 1.00 182.20 119 PRO A O 1
ATOM 928 N N . HIS A 1 141 ? 157.104 210.079 166.047 1.00 192.99 120 HIS A N 1
ATOM 929 C CA . HIS A 1 141 ? 156.941 211.261 166.891 1.00 192.99 120 HIS A CA 1
ATOM 930 C C . HIS A 1 141 ? 158.248 212.029 167.079 1.00 192.99 120 HIS A C 1
ATOM 931 O O . HIS A 1 141 ? 158.397 212.774 168.053 1.00 192.99 120 HIS A O 1
ATOM 938 N N . CYS A 1 142 ? 159.205 211.855 166.167 1.00 190.87 121 CYS A N 1
ATOM 939 C CA . CYS A 1 142 ? 160.460 212.599 166.257 1.00 190.87 121 CYS A CA 1
ATOM 940 C C . CYS A 1 142 ? 160.253 214.106 166.186 1.00 190.87 121 CYS A C 1
ATOM 941 O O . CYS A 1 142 ? 160.829 214.825 167.022 1.00 190.87 121 CYS A O 1
ATOM 944 N N . PRO A 1 143 ? 159.467 214.658 165.243 1.00 191.41 122 PRO A N 1
ATOM 945 C CA . PRO A 1 143 ? 159.268 216.109 165.297 1.00 191.41 122 PRO A CA 1
ATOM 946 C C . PRO A 1 143 ? 158.293 216.519 166.395 1.00 191.41 122 PRO A C 1
ATOM 947 O O . PRO A 1 143 ? 157.637 215.645 166.963 1.00 191.41 122 PRO A O 1
ATOM 951 N N . ASP A 1 287 ? 154.758 202.694 157.774 1.00 184.48 266 ASP A N 1
ATOM 952 C CA . ASP A 1 287 ? 155.788 203.352 156.979 1.00 184.48 266 ASP A CA 1
ATOM 953 C C . ASP A 1 287 ? 157.177 202.891 157.396 1.00 184.48 266 ASP A C 1
ATOM 954 O O . ASP A 1 287 ? 157.728 203.375 158.385 1.00 184.48 266 ASP A O 1
ATOM 959 N N . ASP A 1 288 ? 157.729 201.944 156.640 1.00 180.05 267 ASP A N 1
ATOM 960 C CA . ASP A 1 288 ? 159.063 201.390 156.847 1.00 180.05 267 ASP A CA 1
ATOM 961 C C . ASP A 1 288 ? 159.208 200.683 158.187 1.00 180.05 267 ASP A C 1
ATOM 962 O O . ASP A 1 288 ? 160.334 200.425 158.628 1.00 180.05 267 ASP A O 1
ATOM 967 N N . LEU A 1 289 ? 158.101 200.359 158.849 1.00 162.73 268 LEU A N 1
ATOM 968 C CA . LEU A 1 289 ? 158.118 199.703 160.149 1.00 162.73 268 LEU A CA 1
ATOM 969 C C . LEU A 1 289 ? 157.507 198.320 160.001 1.00 162.73 268 LEU A C 1
ATOM 970 O O . LEU A 1 289 ? 156.413 198.178 159.446 1.00 162.73 268 LEU A O 1
ATOM 975 N N . GLU A 1 290 ? 158.208 197.311 160.490 1.00 159.19 269 GLU A N 1
ATOM 976 C CA . GLU A 1 290 ? 157.743 195.936 160.451 1.00 159.19 269 GLU A CA 1
ATOM 977 C C . GLU A 1 290 ? 157.893 195.314 161.827 1.00 159.19 269 GLU A C 1
ATOM 978 O O . GLU A 1 290 ? 158.730 195.749 162.625 1.00 159.19 269 GLU A O 1
ATOM 984 N N . PRO A 1 291 ? 157.088 194.296 162.140 1.00 153.66 270 PRO A N 1
ATOM 985 C CA . PRO A 1 291 ? 157.168 193.695 163.480 1.00 153.66 270 PRO A CA 1
ATOM 986 C C . PRO A 1 291 ? 158.548 193.171 163.823 1.00 153.66 270 PRO A C 1
ATOM 987 O O . PRO A 1 291 ? 158.969 193.261 164.982 1.00 153.66 270 PRO A O 1
ATOM 991 N N . ARG A 1 292 ? 159.272 192.633 162.842 1.00 160.04 271 ARG A N 1
ATOM 992 C CA . ARG A 1 292 ? 160.606 192.114 163.108 1.00 160.04 271 ARG A CA 1
ATOM 993 C C . ARG A 1 292 ? 161.559 193.196 163.588 1.00 160.04 271 ARG A C 1
ATOM 994 O O . ARG A 1 292 ? 162.570 192.878 164.220 1.00 160.04 271 ARG A O 1
ATOM 1002 N N . SER A 1 293 ? 161.259 194.464 163.305 1.00 154.89 272 SER A N 1
ATOM 1003 C CA . SER A 1 293 ? 162.126 195.547 163.745 1.00 154.89 272 SER A CA 1
ATOM 1004 C C . SER A 1 293 ? 161.992 195.830 165.233 1.00 154.89 272 SER A C 1
ATOM 1005 O O . SER A 1 293 ? 162.829 196.545 165.790 1.00 154.89 272 SER A O 1
ATOM 1008 N N . PHE A 1 294 ? 160.961 195.303 165.886 1.00 144.57 273 PHE A N 1
ATOM 1009 C CA . PHE A 1 294 ? 160.786 195.497 167.317 1.00 144.57 273 PHE A CA 1
ATOM 1010 C C . PHE A 1 294 ? 161.283 194.321 168.141 1.00 144.57 273 PHE A C 1
ATOM 1011 O O . PHE A 1 294 ? 161.339 194.425 169.369 1.00 144.57 273 PHE A O 1
ATOM 1019 N N . SER A 1 295 ? 161.645 193.213 167.509 1.00 149.60 274 SER A N 1
ATOM 1020 C CA . SER A 1 295 ? 162.092 192.027 168.221 1.00 149.60 274 SER A CA 1
ATOM 1021 C C . SER A 1 295 ? 163.544 192.193 168.630 1.00 149.60 274 SER A C 1
ATOM 1022 O O . SER A 1 295 ? 164.410 192.419 167.780 1.00 149.60 274 SER A O 1
ATOM 1025 N N . PHE A 1 296 ? 163.811 192.063 169.923 1.00 148.18 275 PHE A N 1
ATOM 1026 C CA . PHE A 1 296 ? 165.179 192.095 170.411 1.00 148.18 275 PHE A CA 1
ATOM 1027 C C . PHE A 1 296 ? 165.925 190.804 170.123 1.00 148.18 275 PHE A C 1
ATOM 1028 O O . PHE A 1 296 ? 167.122 190.718 170.409 1.00 148.18 275 PHE A O 1
ATOM 1036 N N . ASN A 1 297 ? 165.247 189.797 169.577 1.00 148.89 276 ASN A N 1
ATOM 1037 C CA . ASN A 1 297 ? 165.893 188.579 169.113 1.00 148.89 276 ASN A CA 1
ATOM 1038 C C . ASN A 1 297 ? 166.046 188.563 167.599 1.00 148.89 276 ASN A C 1
ATOM 1039 O O . ASN A 1 297 ? 166.190 187.493 167.001 1.00 148.89 276 ASN A O 1
ATOM 1044 N N . SER A 1 298 ? 166.015 189.732 166.971 1.00 154.85 277 SER A N 1
ATOM 1045 C CA . SER A 1 298 ? 166.152 189.879 165.533 1.00 154.85 277 SER A CA 1
ATOM 1046 C C . SER A 1 298 ? 167.222 190.914 165.235 1.00 154.85 277 SER A C 1
ATOM 1047 O O . SER A 1 298 ? 167.394 191.871 165.999 1.00 154.85 277 SER A O 1
ATOM 1050 N N . PRO A 1 299 ? 167.955 190.752 164.133 1.00 152.65 278 PRO A N 1
ATOM 1051 C CA . PRO A 1 299 ? 168.937 191.778 163.756 1.00 152.65 278 PRO A CA 1
ATOM 1052 C C . PRO A 1 299 ? 168.311 193.120 163.466 1.00 152.65 278 PRO A C 1
ATOM 1053 O O . PRO A 1 299 ? 168.995 194.144 163.571 1.00 152.65 278 PRO A O 1
ATOM 1057 N N . TYR A 1 300 ? 167.029 193.153 163.111 1.00 160.39 279 TYR A N 1
ATOM 1058 C CA . TYR A 1 300 ? 166.381 194.420 162.814 1.00 160.39 279 TYR A CA 1
ATOM 1059 C C . TYR A 1 300 ? 165.974 195.171 164.070 1.00 160.39 279 TYR A C 1
ATOM 1060 O O . TYR A 1 300 ? 165.553 196.326 163.969 1.00 160.39 279 TYR A O 1
ATOM 1069 N N . GLY A 1 301 ? 166.066 194.547 165.241 1.00 161.62 280 GLY A N 1
ATOM 1070 C CA . GLY A 1 301 ? 165.615 195.208 166.449 1.00 161.62 280 GLY A CA 1
ATOM 1071 C C . GLY A 1 301 ? 166.595 195.242 167.602 1.00 161.62 280 GLY A C 1
ATOM 1072 O O . GLY A 1 301 ? 166.462 196.071 168.506 1.00 161.62 280 GLY A O 1
ATOM 1073 N N . ALA A 1 302 ? 167.587 194.362 167.579 1.00 157.74 281 ALA A N 1
ATOM 1074 C CA . ALA A 1 302 ? 168.456 194.197 168.733 1.00 157.74 281 ALA A CA 1
ATOM 1075 C C . ALA A 1 302 ? 169.304 195.440 168.966 1.00 157.74 281 ALA A C 1
ATOM 1076 O O . ALA A 1 302 ? 169.550 196.234 168.055 1.00 157.74 281 ALA A O 1
ATOM 1078 N N . CYS A 1 303 ? 169.733 195.614 170.209 1.00 170.00 282 CYS A N 1
ATOM 1079 C CA . CYS A 1 303 ? 170.733 196.626 170.510 1.00 170.00 282 CYS A CA 1
ATOM 1080 C C . CYS A 1 303 ? 172.040 196.242 169.826 1.00 170.00 282 CYS A C 1
ATOM 1081 O O . CYS A 1 303 ? 172.489 195.095 169.960 1.00 170.00 282 CYS A O 1
ATOM 1084 N N . PRO A 1 304 ? 172.669 197.152 169.080 1.00 163.38 283 PRO A N 1
ATOM 1085 C CA . PRO A 1 304 ? 173.837 196.754 168.276 1.00 163.38 283 PRO A CA 1
ATOM 1086 C C . PRO A 1 304 ? 174.968 196.155 169.089 1.00 163.38 283 PRO A C 1
ATOM 1087 O O . PRO A 1 304 ? 175.603 195.193 168.642 1.00 163.38 283 PRO A O 1
ATOM 1091 N N . GLU A 1 305 ? 175.231 196.684 170.281 1.00 168.07 284 GLU A N 1
ATOM 1092 C CA . GLU A 1 305 ? 176.358 196.213 171.074 1.00 168.07 284 GLU A CA 1
ATOM 1093 C C . GLU A 1 305 ? 175.988 195.041 171.970 1.00 168.07 284 GLU A C 1
ATOM 1094 O O . GLU A 1 305 ? 176.751 194.076 172.075 1.00 168.07 284 GLU A O 1
ATOM 1100 N N . CYS A 1 306 ? 174.827 195.107 172.619 1.00 165.89 285 CYS A N 1
ATOM 1101 C CA . CYS A 1 306 ? 174.453 194.084 173.583 1.00 165.89 285 CYS A CA 1
ATOM 1102 C C . CYS A 1 306 ? 173.926 192.818 172.926 1.00 165.89 285 CYS A C 1
ATOM 1103 O O . CYS A 1 306 ? 173.605 191.863 173.641 1.00 165.89 285 CYS A O 1
ATOM 1106 N N . SER A 1 307 ? 173.822 192.794 171.596 1.00 161.52 286 SER A N 1
ATOM 1107 C CA . SER A 1 307 ? 173.356 191.626 170.849 1.00 161.52 286 SER A CA 1
ATOM 1108 C C . SER A 1 307 ? 171.929 191.246 171.230 1.00 161.52 286 SER A C 1
ATOM 1109 O O . SER A 1 307 ? 171.542 190.079 171.152 1.00 161.52 286 SER A O 1
ATOM 1112 N N . GLY A 1 308 ? 171.135 192.229 171.644 1.00 163.23 287 GLY A N 1
ATOM 1113 C CA . GLY A 1 308 ? 169.761 191.986 172.024 1.00 163.23 287 GLY A CA 1
ATOM 1114 C C . GLY A 1 308 ? 169.563 191.467 173.430 1.00 163.23 287 GLY A C 1
ATOM 1115 O O . GLY A 1 308 ? 168.413 191.275 173.842 1.00 163.23 287 GLY A O 1
ATOM 1116 N N . LEU A 1 309 ? 170.636 191.229 174.175 1.00 161.67 288 LEU A N 1
ATOM 1117 C CA . LEU A 1 309 ? 170.553 190.808 175.566 1.00 161.67 288 LEU A CA 1
ATOM 1118 C C . LEU A 1 309 ? 170.895 192.009 176.433 1.00 161.67 288 LEU A C 1
ATOM 1119 O O . LEU A 1 309 ? 171.959 192.610 176.267 1.00 161.67 288 LEU A O 1
ATOM 1124 N N . GLY A 1 310 ? 170.012 192.344 177.366 1.00 174.89 289 GLY A N 1
ATOM 1125 C CA . GLY A 1 310 ? 170.183 193.563 178.130 1.00 174.89 289 GLY A CA 1
ATOM 1126 C C . GLY A 1 310 ? 171.223 193.467 179.225 1.00 174.89 289 GLY A C 1
ATOM 1127 O O . GLY A 1 310 ? 171.128 194.161 180.240 1.00 174.89 289 GLY A O 1
ATOM 1128 N N . ILE A 1 311 ? 172.226 192.617 179.030 1.00 188.11 290 ILE A N 1
ATOM 1129 C CA . ILE A 1 311 ? 173.289 192.419 180.004 1.00 188.11 290 ILE A CA 1
ATOM 1130 C C . ILE A 1 311 ? 174.626 192.449 179.283 1.00 188.11 290 ILE A C 1
ATOM 1131 O O . ILE A 1 311 ? 174.691 192.309 178.058 1.00 188.11 290 ILE A O 1
ATOM 1136 N N . ARG A 1 312 ? 175.688 192.646 180.051 1.00 220.24 291 ARG A N 1
ATOM 1137 C CA . ARG A 1 312 ? 177.057 192.577 179.577 1.00 220.24 291 ARG A CA 1
ATOM 1138 C C . ARG A 1 312 ? 177.900 191.922 180.661 1.00 220.24 291 ARG A C 1
ATOM 1139 O O . ARG A 1 312 ? 177.643 192.101 181.856 1.00 220.24 291 ARG A O 1
ATOM 1147 N N . LYS A 1 313 ? 178.905 191.163 180.241 1.00 241.97 292 LYS A N 1
ATOM 1148 C CA . LYS A 1 313 ? 179.713 190.367 181.157 1.00 241.97 292 LYS A CA 1
ATOM 1149 C C . LYS A 1 313 ? 180.955 191.157 181.542 1.00 241.97 292 LYS A C 1
ATOM 1150 O O . LYS A 1 313 ? 181.716 191.598 180.675 1.00 241.97 292 LYS A O 1
ATOM 1156 N N . GLU A 1 314 ? 181.151 191.335 182.844 1.00 259.44 293 GLU A N 1
ATOM 1157 C CA . GLU A 1 314 ? 182.340 191.958 183.403 1.00 259.44 293 GLU A CA 1
ATOM 1158 C C . GLU A 1 314 ? 182.919 191.025 184.455 1.00 259.44 293 GLU A C 1
ATOM 1159 O O . GLU A 1 314 ? 182.198 190.566 185.346 1.00 259.44 293 GLU A O 1
ATOM 1165 N N . VAL A 1 315 ? 184.216 190.746 184.348 1.00 295.44 294 VAL A N 1
ATOM 1166 C CA . VAL A 1 315 ? 184.848 189.769 185.224 1.00 295.44 294 VAL A CA 1
ATOM 1167 C C . VAL A 1 315 ? 184.981 190.330 186.632 1.00 295.44 294 VAL A C 1
ATOM 1168 O O . VAL A 1 315 ? 185.388 191.484 186.831 1.00 295.44 294 VAL A O 1
ATOM 1172 N N . ASP A 1 316 ? 184.634 189.511 187.623 1.00 312.21 295 ASP A N 1
ATOM 1173 C CA . ASP A 1 316 ? 184.811 189.891 189.019 1.00 312.21 295 ASP A CA 1
ATOM 1174 C C . ASP A 1 316 ? 186.301 189.947 189.336 1.00 312.21 295 ASP A C 1
ATOM 1175 O O . ASP A 1 316 ? 187.002 188.937 189.201 1.00 312.21 295 ASP A O 1
ATOM 1180 N N . PRO A 1 317 ? 186.822 191.105 189.754 1.00 317.77 296 PRO A N 1
ATOM 1181 C CA . PRO A 1 317 ? 188.276 191.199 189.969 1.00 317.77 296 PRO A CA 1
ATOM 1182 C C . PRO A 1 317 ? 188.754 190.423 191.181 1.00 317.77 296 PRO A C 1
ATOM 1183 O O . PRO A 1 317 ? 189.750 189.695 191.090 1.00 317.77 296 PRO A O 1
ATOM 1187 N N . GLU A 1 318 ? 188.069 190.553 192.318 1.00 323.28 297 GLU A N 1
ATOM 1188 C CA . GLU A 1 318 ? 188.547 189.916 193.541 1.00 323.28 297 GLU A CA 1
ATOM 1189 C C . GLU A 1 318 ? 188.307 188.413 193.530 1.00 323.28 297 GLU A C 1
ATOM 1190 O O . GLU A 1 318 ? 189.057 187.664 194.168 1.00 323.28 297 GLU A O 1
ATOM 1196 N N . LEU A 1 319 ? 187.273 187.952 192.825 1.00 324.15 298 LEU A N 1
ATOM 1197 C CA . LEU A 1 319 ? 186.964 186.527 192.835 1.00 324.15 298 LEU A CA 1
ATOM 1198 C C . LEU A 1 319 ? 188.037 185.724 192.112 1.00 324.15 298 LEU A C 1
ATOM 1199 O O . LEU A 1 319 ? 188.482 184.683 192.610 1.00 324.15 298 LEU A O 1
ATOM 1204 N N . VAL A 1 320 ? 188.465 186.188 190.936 1.00 339.79 299 VAL A N 1
ATOM 1205 C CA . VAL A 1 320 ? 189.460 185.444 190.171 1.00 339.79 299 VAL A CA 1
ATOM 1206 C C . VAL A 1 320 ? 190.830 185.528 190.831 1.00 339.79 299 VAL A C 1
ATOM 1207 O O . VAL A 1 320 ? 191.665 184.632 190.657 1.00 339.79 299 VAL A O 1
ATOM 1211 N N . VAL A 1 321 ? 191.087 186.584 191.595 1.00 360.07 300 VAL A N 1
ATOM 1212 C CA . VAL A 1 321 ? 192.375 186.759 192.261 1.00 360.07 300 VAL A CA 1
ATOM 1213 C C . VAL A 1 321 ? 192.134 186.951 193.753 1.00 360.07 300 VAL A C 1
ATOM 1214 O O . VAL A 1 321 ? 192.150 188.090 194.244 1.00 360.07 300 VAL A O 1
ATOM 1218 N N . PRO A 1 322 ? 191.892 185.877 194.511 1.00 370.53 301 PRO A N 1
ATOM 1219 C CA . PRO A 1 322 ? 191.702 186.032 195.960 1.00 370.53 301 PRO A CA 1
ATOM 1220 C C . PRO A 1 322 ? 192.998 186.179 196.738 1.00 370.53 301 PRO A C 1
ATOM 1221 O O . PRO A 1 322 ? 193.000 186.856 197.774 1.00 370.53 301 PRO A O 1
ATOM 1225 N N . ASP A 1 323 ? 194.094 185.573 196.278 1.00 392.57 302 ASP A N 1
ATOM 1226 C CA . ASP A 1 323 ? 195.390 185.639 196.954 1.00 392.57 302 ASP A CA 1
ATOM 1227 C C . ASP A 1 323 ? 196.394 186.292 196.014 1.00 392.57 302 ASP A C 1
ATOM 1228 O O . ASP A 1 323 ? 196.947 185.630 195.122 1.00 392.57 302 ASP A O 1
ATOM 1233 N N . PRO A 1 324 ? 196.658 187.593 196.171 1.00 403.58 303 PRO A N 1
ATOM 1234 C CA . PRO A 1 324 ? 197.613 188.266 195.281 1.00 403.58 303 PRO A CA 1
ATOM 1235 C C . PRO A 1 324 ? 199.064 188.132 195.709 1.00 403.58 303 PRO A C 1
ATOM 1236 O O . PRO A 1 324 ? 199.935 188.716 195.055 1.00 403.58 303 PRO A O 1
ATOM 1240 N N . ASP A 1 325 ? 199.361 187.392 196.776 1.00 403.77 304 ASP A N 1
ATOM 1241 C CA . ASP A 1 325 ? 200.721 187.339 197.297 1.00 403.77 304 ASP A CA 1
ATOM 1242 C C . ASP A 1 325 ? 201.524 186.153 196.779 1.00 403.77 304 ASP A C 1
ATOM 1243 O O . ASP A 1 325 ? 202.756 186.162 196.884 1.00 403.77 304 ASP A O 1
ATOM 1248 N N . ARG A 1 326 ? 200.869 185.134 196.231 1.00 407.25 305 ARG A N 1
ATOM 1249 C CA . ARG A 1 326 ? 201.600 183.970 195.758 1.00 407.25 305 ARG A CA 1
ATOM 1250 C C . ARG A 1 326 ? 202.269 184.271 194.418 1.00 407.25 305 ARG A C 1
ATOM 1251 O O . ARG A 1 326 ? 201.825 185.128 193.650 1.00 407.25 305 ARG A O 1
ATOM 1259 N N . THR A 1 327 ? 203.349 183.544 194.144 1.00 407.35 306 THR A N 1
ATOM 1260 C CA . THR A 1 327 ? 204.122 183.783 192.933 1.00 407.35 306 THR A CA 1
ATOM 1261 C C . THR A 1 327 ? 203.289 183.483 191.691 1.00 407.35 306 THR A C 1
ATOM 1262 O O . THR A 1 327 ? 202.441 182.586 191.683 1.00 407.35 306 THR A O 1
ATOM 1266 N N . LEU A 1 328 ? 203.545 184.254 190.630 1.00 408.65 307 LEU A N 1
ATOM 1267 C CA . LEU A 1 328 ? 202.767 184.121 189.403 1.00 408.65 307 LEU A CA 1
ATOM 1268 C C . LEU A 1 328 ? 202.926 182.744 188.774 1.00 408.65 307 LEU A C 1
ATOM 1269 O O . LEU A 1 328 ? 201.979 182.225 188.174 1.00 408.65 307 LEU A O 1
ATOM 1274 N N . ALA A 1 329 ? 204.109 182.137 188.901 1.00 403.63 308 ALA A N 1
ATOM 1275 C CA . ALA A 1 329 ? 204.330 180.816 188.326 1.00 403.63 308 ALA A CA 1
ATOM 1276 C C . ALA A 1 329 ? 203.404 179.764 188.921 1.00 403.63 308 ALA A C 1
ATOM 1277 O O . ALA A 1 329 ? 203.103 178.771 188.250 1.00 403.63 308 ALA A O 1
ATOM 1279 N N . GLN A 1 330 ? 202.950 179.957 190.161 1.00 401.78 309 GLN A N 1
ATOM 1280 C CA . GLN A 1 330 ? 202.002 179.019 190.751 1.00 401.78 309 GLN A CA 1
ATOM 1281 C C . GLN A 1 330 ? 200.674 179.018 190.006 1.00 401.78 309 GLN A C 1
ATOM 1282 O O . GLN A 1 330 ? 200.077 177.954 189.809 1.00 401.78 309 GLN A O 1
ATOM 1288 N N . GLY A 1 331 ? 200.203 180.188 189.579 1.00 404.16 310 GLY A N 1
ATOM 1289 C CA . GLY A 1 331 ? 198.949 180.278 188.859 1.00 404.16 310 GLY A CA 1
ATOM 1290 C C . GLY A 1 331 ? 197.749 179.852 189.680 1.00 404.16 310 GLY A C 1
ATOM 1291 O O . GLY A 1 331 ? 196.924 179.060 189.216 1.00 404.16 310 GLY A O 1
ATOM 1292 N N . ALA A 1 332 ? 197.642 180.371 190.906 1.00 403.70 311 ALA A N 1
ATOM 1293 C CA . ALA A 1 332 ? 196.550 179.993 191.796 1.00 403.70 311 ALA A CA 1
ATOM 1294 C C . ALA A 1 332 ? 195.184 180.427 191.281 1.00 403.70 311 ALA A C 1
ATOM 1295 O O . ALA A 1 332 ? 194.169 179.965 191.813 1.00 403.70 311 ALA A O 1
ATOM 1297 N N . VAL A 1 333 ? 195.132 181.308 190.278 1.00 398.23 312 VAL A N 1
ATOM 1298 C CA . VAL A 1 333 ? 193.863 181.628 189.638 1.00 398.23 312 VAL A CA 1
ATOM 1299 C C . VAL A 1 333 ? 193.266 180.352 189.059 1.00 398.23 312 VAL A C 1
ATOM 1300 O O . VAL A 1 333 ? 193.983 179.494 188.527 1.00 398.23 312 VAL A O 1
ATOM 1304 N N . ALA A 1 334 ? 191.945 180.217 189.178 1.00 403.33 313 ALA A N 1
ATOM 1305 C CA . ALA A 1 334 ? 191.270 178.961 188.846 1.00 403.33 313 ALA A CA 1
ATOM 1306 C C . ALA A 1 334 ? 191.546 178.462 187.432 1.00 403.33 313 ALA A C 1
ATOM 1307 O O . ALA A 1 334 ? 191.834 177.264 187.276 1.00 403.33 313 ALA A O 1
ATOM 1309 N N . PRO A 1 335 ? 191.472 179.282 186.375 1.00 401.15 314 PRO A N 1
ATOM 1310 C CA . PRO A 1 335 ? 191.833 178.763 185.044 1.00 401.15 314 PRO A CA 1
ATOM 1311 C C . PRO A 1 335 ? 193.271 178.292 184.944 1.00 401.15 314 PRO A C 1
ATOM 1312 O O . PRO A 1 335 ? 193.569 177.406 184.133 1.00 401.15 314 PRO A O 1
ATOM 1316 N N . TRP A 1 336 ? 194.175 178.859 185.739 1.00 402.69 315 TRP A N 1
ATOM 1317 C CA . TRP A 1 336 ? 195.584 178.503 185.667 1.00 402.69 315 TRP A CA 1
ATOM 1318 C C . TRP A 1 336 ? 195.942 177.285 186.510 1.00 402.69 315 TRP A C 1
ATOM 1319 O O . TRP A 1 336 ? 197.066 176.784 186.392 1.00 402.69 315 TRP A O 1
ATOM 1330 N N . SER A 1 337 ? 195.029 176.795 187.346 1.00 398.13 316 SER A N 1
ATOM 1331 C CA . SER A 1 337 ? 195.297 175.677 188.248 1.00 398.13 316 SER A CA 1
ATOM 1332 C C . SER A 1 337 ? 194.143 174.682 188.235 1.00 398.13 316 SER A C 1
ATOM 1333 O O . SER A 1 337 ? 193.659 174.237 189.278 1.00 398.13 316 SER A O 1
ATOM 1336 N N . ASN A 1 338 ? 193.686 174.311 187.041 1.00 389.72 317 ASN A N 1
ATOM 1337 C CA . ASN A 1 338 ? 192.584 173.365 186.917 1.00 389.72 317 ASN A CA 1
ATOM 1338 C C . ASN A 1 338 ? 192.895 172.364 185.815 1.00 389.72 317 ASN A C 1
ATOM 1339 O O . ASN A 1 338 ? 193.173 172.758 184.680 1.00 389.72 317 ASN A O 1
ATOM 1344 N N . GLY A 1 339 ? 192.852 171.078 186.156 1.00 389.92 318 GLY A N 1
ATOM 1345 C CA . GLY A 1 339 ? 193.008 170.022 185.172 1.00 389.92 318 GLY A CA 1
ATOM 1346 C C . GLY A 1 339 ? 194.418 169.935 184.611 1.00 389.92 318 GLY A C 1
ATOM 1347 O O . GLY A 1 339 ? 195.359 170.577 185.076 1.00 389.92 318 GLY A O 1
ATOM 1348 N N . HIS A 1 340 ? 194.551 169.103 183.573 1.00 390.09 319 HIS A N 1
ATOM 1349 C CA . HIS A 1 340 ? 195.826 168.971 182.877 1.00 390.09 319 HIS A CA 1
ATOM 1350 C C . HIS A 1 340 ? 196.207 170.234 182.119 1.00 390.09 319 HIS A C 1
ATOM 1351 O O . HIS A 1 340 ? 197.360 170.365 181.697 1.00 390.09 319 HIS A O 1
ATOM 1358 N N . THR A 1 341 ? 195.272 171.163 181.933 1.00 393.11 320 THR A N 1
ATOM 1359 C CA . THR A 1 341 ? 195.585 172.410 181.252 1.00 393.11 320 THR A CA 1
ATOM 1360 C C . THR A 1 341 ? 196.219 173.439 182.178 1.00 393.11 320 THR A C 1
ATOM 1361 O O . THR A 1 341 ? 196.521 174.546 181.727 1.00 393.11 320 THR A O 1
ATOM 1365 N N . ALA A 1 342 ? 196.419 173.109 183.456 1.00 398.12 321 ALA A N 1
ATOM 1366 C CA . ALA A 1 342 ? 197.131 174.014 184.355 1.00 398.12 321 ALA A CA 1
ATOM 1367 C C . ALA A 1 342 ? 198.588 174.173 183.935 1.00 398.12 321 ALA A C 1
ATOM 1368 O O . ALA A 1 342 ? 199.130 175.286 183.932 1.00 398.12 321 ALA A O 1
ATOM 1370 N N . GLU A 1 343 ? 199.243 173.066 183.575 1.00 397.16 322 GLU A N 1
ATOM 1371 C CA . GLU A 1 343 ? 200.618 173.147 183.094 1.00 397.16 322 GLU A CA 1
ATOM 1372 C C . GLU A 1 343 ? 200.705 173.912 181.779 1.00 397.16 322 GLU A C 1
ATOM 1373 O O . GLU A 1 343 ? 201.649 174.683 181.567 1.00 397.16 322 GLU A O 1
ATOM 1379 N N . TYR A 1 344 ? 199.728 173.728 180.891 1.00 395.17 323 TYR A N 1
ATOM 1380 C CA . TYR A 1 344 ? 199.697 174.507 179.660 1.00 395.17 323 TYR A CA 1
ATOM 1381 C C . TYR A 1 344 ? 199.497 175.986 179.958 1.00 395.17 323 TYR A C 1
ATOM 1382 O O . TYR A 1 344 ? 200.130 176.846 179.339 1.00 395.17 323 TYR A O 1
ATOM 1391 N N . PHE A 1 345 ? 198.612 176.300 180.905 1.00 397.17 324 PHE A N 1
ATOM 1392 C CA . PHE A 1 345 ? 198.422 177.688 181.301 1.00 397.17 324 PHE A CA 1
ATOM 1393 C C . PHE A 1 345 ? 199.715 178.281 181.828 1.00 397.17 324 PHE A C 1
ATOM 1394 O O . PHE A 1 345 ? 200.029 179.442 181.542 1.00 397.17 324 PHE A O 1
ATOM 1402 N N . THR A 1 346 ? 200.477 177.493 182.589 1.00 394.93 325 THR A N 1
ATOM 1403 C CA . THR A 1 346 ? 201.816 177.914 182.979 1.00 394.93 325 THR A CA 1
ATOM 1404 C C . THR A 1 346 ? 202.681 178.176 181.752 1.00 394.93 325 THR A C 1
ATOM 1405 O O . THR A 1 346 ? 203.426 179.161 181.702 1.00 394.93 325 THR A O 1
ATOM 1409 N N . ARG A 1 347 ? 202.577 177.314 180.742 1.00 394.92 326 ARG A N 1
ATOM 1410 C CA . ARG A 1 347 ? 203.328 177.528 179.507 1.00 394.92 326 ARG A CA 1
ATOM 1411 C C . ARG A 1 347 ? 203.008 178.889 178.888 1.00 394.92 326 ARG A C 1
ATOM 1412 O O . ARG A 1 347 ? 203.916 179.683 178.603 1.00 394.92 326 ARG A O 1
ATOM 1420 N N . MET A 1 348 ? 201.718 179.194 178.693 1.00 395.16 327 MET A N 1
ATOM 1421 C CA . MET A 1 348 ? 201.416 180.453 178.008 1.00 395.16 327 MET A CA 1
ATOM 1422 C C . MET A 1 348 ? 201.641 181.683 178.887 1.00 395.16 327 MET A C 1
ATOM 1423 O O . MET A 1 348 ? 201.964 182.750 178.358 1.00 395.16 327 MET A O 1
ATOM 1428 N N . MET A 1 349 ? 201.507 181.594 180.217 1.00 397.18 328 MET A N 1
ATOM 1429 C CA . MET A 1 349 ? 201.769 182.846 180.929 1.00 397.18 328 MET A CA 1
ATOM 1430 C C . MET A 1 349 ? 203.273 183.053 181.072 1.00 397.18 328 MET A C 1
ATOM 1431 O O . MET A 1 349 ? 203.746 184.195 181.109 1.00 397.18 328 MET A O 1
ATOM 1436 N N . ALA A 1 350 ? 204.051 181.963 181.087 1.00 399.59 329 ALA A N 1
ATOM 1437 C CA . ALA A 1 350 ? 205.500 182.103 181.016 1.00 399.59 329 ALA A CA 1
ATOM 1438 C C . ALA A 1 350 ? 205.921 182.716 179.688 1.00 399.59 329 ALA A C 1
ATOM 1439 O O . ALA A 1 350 ? 206.820 183.563 179.645 1.00 399.59 329 ALA A O 1
ATOM 1441 N N . GLY A 1 351 ? 205.280 182.302 178.593 1.00 399.98 330 GLY A N 1
ATOM 1442 C CA . GLY A 1 351 ? 205.559 182.927 177.309 1.00 399.98 330 GLY A CA 1
ATOM 1443 C C . GLY A 1 351 ? 205.127 184.382 177.257 1.00 399.98 330 GLY A C 1
ATOM 1444 O O . GLY A 1 351 ? 205.824 185.229 176.692 1.00 399.98 330 GLY A O 1
ATOM 1445 N N . LEU A 1 352 ? 203.972 184.694 177.849 1.00 399.70 331 LEU A N 1
ATOM 1446 C CA . LEU A 1 352 ? 203.491 186.070 177.878 1.00 399.70 331 LEU A CA 1
ATOM 1447 C C . LEU A 1 352 ? 204.394 186.959 178.719 1.00 399.70 331 LEU A C 1
ATOM 1448 O O . LEU A 1 352 ? 204.468 188.169 178.482 1.00 399.70 331 LEU A O 1
ATOM 1453 N N . GLY A 1 353 ? 205.079 186.380 179.706 1.00 404.75 332 GLY A N 1
ATOM 1454 C CA . GLY A 1 353 ? 206.013 187.165 180.498 1.00 404.75 332 GLY A CA 1
ATOM 1455 C C . GLY A 1 353 ? 207.083 187.826 179.650 1.00 404.75 332 GLY A C 1
ATOM 1456 O O . GLY A 1 353 ? 207.410 188.999 179.843 1.00 404.75 332 GLY A O 1
ATOM 1457 N N . GLU A 1 354 ? 207.640 187.084 178.692 1.00 402.08 333 GLU A N 1
ATOM 1458 C CA . GLU A 1 354 ? 208.602 187.661 177.763 1.00 402.08 333 GLU A CA 1
ATOM 1459 C C . GLU A 1 354 ?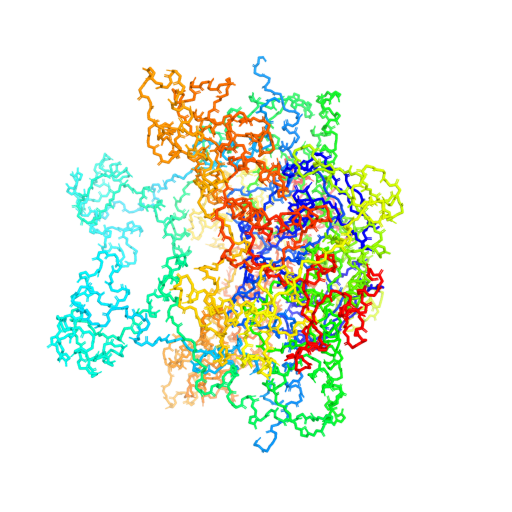 207.939 188.350 176.578 1.00 402.08 333 GLU A C 1
ATOM 1460 O O . GLU A 1 354 ? 208.554 189.233 175.970 1.00 402.08 333 GLU A O 1
ATOM 1466 N N . ALA A 1 355 ? 206.705 187.969 176.236 1.00 397.52 334 ALA A N 1
ATOM 1467 C CA . ALA A 1 355 ? 206.004 188.637 175.145 1.00 397.52 334 ALA A CA 1
ATOM 1468 C C . ALA A 1 355 ? 205.667 190.081 175.501 1.00 397.52 334 ALA A C 1
ATOM 1469 O O . ALA A 1 355 ? 205.766 190.976 174.654 1.00 397.52 334 ALA A O 1
ATOM 1471 N N . LEU A 1 356 ? 205.268 190.327 176.749 1.00 395.14 335 LEU A N 1
ATOM 1472 C CA . LEU A 1 356 ? 204.856 191.654 177.185 1.00 395.14 335 LEU A CA 1
ATOM 1473 C C . LEU A 1 356 ? 205.927 192.394 177.975 1.00 395.14 335 LEU A C 1
ATOM 1474 O O . LEU A 1 356 ? 205.943 193.629 177.955 1.00 395.14 335 LEU A O 1
ATOM 1479 N N . GLY A 1 357 ? 206.815 191.679 178.661 1.00 395.03 336 GLY A N 1
ATOM 1480 C CA . GLY A 1 357 ? 207.868 192.323 179.421 1.00 395.03 336 GLY A CA 1
ATOM 1481 C C . GLY A 1 357 ? 207.580 192.439 180.903 1.00 395.03 336 GLY A C 1
ATOM 1482 O O . GLY A 1 357 ? 207.789 193.497 181.503 1.00 395.03 336 GLY A O 1
ATOM 1483 N N . PHE A 1 358 ? 207.097 191.355 181.505 1.00 400.86 337 PHE A N 1
ATOM 1484 C CA . PHE A 1 358 ? 206.865 191.300 182.941 1.00 400.86 337 PHE A CA 1
ATOM 1485 C C . PHE A 1 358 ? 207.287 189.931 183.453 1.00 400.86 337 PHE A C 1
ATOM 1486 O O . PHE A 1 358 ? 207.326 188.952 182.706 1.00 400.86 337 PHE A O 1
ATOM 1494 N N . ASP A 1 359 ? 207.612 189.874 184.741 1.00 408.83 338 ASP A N 1
ATOM 1495 C CA . ASP A 1 359 ? 208.097 188.635 185.330 1.00 408.83 338 ASP A CA 1
ATOM 1496 C C . ASP A 1 359 ? 206.986 187.592 185.395 1.00 408.83 338 ASP A C 1
ATOM 1497 O O . ASP A 1 359 ? 205.813 187.908 185.611 1.00 408.83 338 ASP A O 1
ATOM 1502 N N . VAL A 1 360 ? 207.373 186.332 185.204 1.00 405.94 339 VAL A N 1
ATOM 1503 C CA . VAL A 1 360 ? 206.429 185.221 185.169 1.00 405.94 339 VAL A CA 1
ATOM 1504 C C . VAL A 1 360 ? 206.230 184.676 186.576 1.00 405.94 339 VAL A C 1
ATOM 1505 O O . VAL A 1 360 ? 205.504 183.696 186.778 1.00 405.94 339 VAL A O 1
ATOM 1509 N N . ASP A 1 361 ? 206.878 185.304 187.557 1.00 413.78 340 ASP A N 1
ATOM 1510 C CA . ASP A 1 361 ? 206.812 184.854 188.939 1.00 413.78 340 ASP A CA 1
ATOM 1511 C C . ASP A 1 361 ? 206.359 185.925 189.920 1.00 413.78 340 ASP A C 1
ATOM 1512 O O . ASP A 1 361 ? 206.113 185.597 191.086 1.00 413.78 340 ASP A O 1
ATOM 1517 N N . THR A 1 362 ? 206.240 187.176 189.500 1.00 418.86 341 THR A N 1
ATOM 1518 C CA . THR A 1 362 ? 205.877 188.243 190.424 1.00 418.86 341 THR A CA 1
ATOM 1519 C C . THR A 1 362 ? 204.418 188.111 190.838 1.00 418.86 341 THR A C 1
ATOM 1520 O O . THR A 1 362 ? 203.543 188.006 189.969 1.00 418.86 341 THR A O 1
ATOM 1524 N N . PRO A 1 363 ? 204.112 188.103 192.134 1.00 419.42 342 PRO A N 1
ATOM 1525 C CA . PRO A 1 363 ? 202.712 188.063 192.567 1.00 419.42 342 PRO A CA 1
ATOM 1526 C C . PRO A 1 363 ? 201.959 189.301 192.106 1.00 419.42 342 PRO A C 1
ATOM 1527 O O . PRO A 1 363 ? 202.550 190.328 191.773 1.00 419.42 342 PRO A O 1
ATOM 1531 N N . TRP A 1 364 ? 200.629 189.188 192.082 1.00 414.49 343 TRP A N 1
ATOM 1532 C CA . TRP A 1 364 ? 199.800 190.313 191.657 1.00 414.49 343 TRP A CA 1
ATOM 1533 C C . TRP A 1 364 ? 199.991 191.520 192.565 1.00 414.49 343 TRP A C 1
ATOM 1534 O O . TRP A 1 364 ? 200.053 192.661 192.091 1.00 414.49 343 TRP A O 1
ATOM 1545 N N . ARG A 1 365 ? 200.078 191.290 193.876 1.00 417.37 344 ARG A N 1
ATOM 1546 C CA . ARG A 1 365 ? 200.293 192.394 194.806 1.00 417.37 344 ARG A CA 1
ATOM 1547 C C . ARG A 1 365 ? 201.624 193.083 194.540 1.00 417.37 344 ARG A C 1
ATOM 1548 O O . ARG A 1 365 ? 201.714 194.316 194.579 1.00 417.37 344 ARG A O 1
ATOM 1556 N N . LYS A 1 366 ? 202.670 192.304 194.263 1.00 424.27 345 LYS A N 1
ATOM 1557 C CA . LYS A 1 366 ? 203.972 192.874 193.945 1.00 424.27 345 LYS A CA 1
ATOM 1558 C C . LYS A 1 366 ? 204.061 193.361 192.506 1.00 424.27 345 LYS A C 1
ATOM 1559 O O . LYS A 1 366 ? 204.991 194.103 192.173 1.00 424.27 345 LYS A O 1
ATOM 1565 N N . LEU A 1 367 ? 203.124 192.963 191.653 1.00 425.08 346 LEU A N 1
ATOM 1566 C CA . LEU A 1 367 ? 203.143 193.403 190.268 1.00 425.08 346 LEU A CA 1
ATOM 1567 C C . LEU A 1 367 ? 202.734 194.870 190.181 1.00 425.08 346 LEU A C 1
ATOM 1568 O O . LEU A 1 367 ? 201.949 195.347 191.006 1.00 425.08 346 LEU A O 1
ATOM 1573 N N . PRO A 1 368 ? 203.252 195.610 189.206 1.00 431.18 347 PRO A N 1
ATOM 1574 C CA . PRO A 1 368 ? 202.754 196.967 188.970 1.00 431.18 347 PRO A CA 1
ATOM 1575 C C . PRO A 1 368 ? 201.297 196.944 188.538 1.00 431.18 347 PRO A C 1
ATOM 1576 O O . PRO A 1 368 ? 200.798 195.967 187.975 1.00 431.18 347 PRO A O 1
ATOM 1580 N N . ALA A 1 369 ? 200.605 198.048 188.830 1.00 433.98 348 ALA A N 1
ATOM 1581 C CA . ALA A 1 369 ? 199.202 198.164 188.446 1.00 433.98 348 ALA A CA 1
ATOM 1582 C C . ALA A 1 369 ? 199.044 198.071 186.934 1.00 433.98 348 ALA A C 1
ATOM 1583 O O . ALA A 1 369 ? 198.120 197.420 186.432 1.00 433.98 348 ALA A O 1
ATOM 1585 N N . LYS A 1 370 ? 199.947 198.714 186.190 1.00 435.47 349 LYS A N 1
ATOM 1586 C CA . LYS A 1 370 ? 199.906 198.613 184.736 1.00 435.47 349 LYS A CA 1
ATOM 1587 C C . LYS A 1 370 ? 200.186 197.193 184.264 1.00 435.47 349 LYS A C 1
ATOM 1588 O O . LYS A 1 370 ? 199.632 196.761 183.249 1.00 435.47 349 LYS A O 1
ATOM 1594 N N . ALA A 1 371 ? 201.037 196.454 184.979 1.00 433.60 350 ALA A N 1
ATOM 1595 C CA . ALA A 1 371 ? 201.281 195.059 184.622 1.00 433.60 350 ALA A CA 1
ATOM 1596 C C . ALA A 1 371 ? 200.012 194.227 184.767 1.00 433.60 350 ALA A C 1
ATOM 1597 O O . ALA A 1 371 ? 199.692 193.403 183.904 1.00 433.60 350 ALA A O 1
ATOM 1599 N N . ARG A 1 372 ? 199.268 194.438 185.856 1.00 427.34 351 ARG A N 1
ATOM 1600 C CA . ARG A 1 372 ? 198.008 193.724 186.032 1.00 427.34 351 ARG A CA 1
ATOM 1601 C C . ARG A 1 372 ? 196.966 194.160 185.010 1.00 427.34 351 ARG A C 1
ATOM 1602 O O . ARG A 1 372 ? 196.176 193.333 184.542 1.00 427.34 351 ARG A O 1
ATOM 1610 N N . LYS A 1 373 ? 196.951 195.444 184.645 1.00 424.43 352 LYS A N 1
ATOM 1611 C CA . LYS A 1 373 ? 196.051 195.896 183.588 1.00 424.43 352 LYS A CA 1
ATOM 1612 C C . LYS A 1 373 ? 196.389 195.234 182.256 1.00 424.43 352 LYS A C 1
ATOM 1613 O O . LYS A 1 373 ? 195.491 194.847 181.499 1.00 424.43 352 LYS A O 1
ATOM 1619 N N . ALA A 1 374 ? 197.682 195.105 181.952 1.00 424.26 353 ALA A N 1
ATOM 1620 C CA . ALA A 1 374 ? 198.098 194.454 180.714 1.00 424.26 353 ALA A CA 1
ATOM 1621 C C . ALA A 1 374 ? 197.794 192.962 180.746 1.00 424.26 353 ALA A C 1
ATOM 1622 O O . ALA A 1 374 ? 197.540 192.353 179.702 1.00 424.26 353 ALA A O 1
ATOM 1624 N N . ILE A 1 375 ? 197.847 192.352 181.931 1.00 416.52 354 ILE A N 1
ATOM 1625 C CA . ILE A 1 375 ? 197.406 190.967 182.070 1.00 416.52 354 ILE A CA 1
ATOM 1626 C C . ILE A 1 375 ? 195.912 190.861 181.793 1.00 416.52 354 ILE A C 1
ATOM 1627 O O . ILE A 1 375 ? 195.452 189.939 181.109 1.00 416.52 354 ILE A O 1
ATOM 1632 N N . LEU A 1 376 ? 195.134 191.810 182.319 1.00 406.88 355 LEU A N 1
ATOM 1633 C CA . LEU A 1 376 ? 193.695 191.821 182.080 1.00 406.88 355 LEU A CA 1
ATOM 1634 C C . LEU A 1 376 ? 193.379 191.965 180.597 1.00 406.88 355 LEU A C 1
ATOM 1635 O O . LEU A 1 376 ? 192.534 191.239 180.059 1.00 406.88 355 LEU A O 1
ATOM 1640 N N . GLU A 1 377 ? 194.047 192.898 179.918 1.00 410.28 356 GLU A N 1
ATOM 1641 C CA . GLU A 1 377 ? 193.765 193.137 178.507 1.00 410.28 356 GLU A CA 1
ATOM 1642 C C . GLU A 1 377 ? 194.390 192.072 177.615 1.00 410.28 356 GLU A C 1
ATOM 1643 O O . GLU A 1 377 ? 193.812 191.701 176.587 1.00 410.28 356 GLU A O 1
ATOM 1649 N N . GLY A 1 378 ? 195.563 191.573 177.988 1.00 413.81 357 GLY A N 1
ATOM 1650 C CA . GLY A 1 378 ? 196.266 190.595 177.188 1.00 413.81 357 GLY A CA 1
ATOM 1651 C C . GLY A 1 378 ? 197.147 191.229 176.127 1.00 413.81 357 GLY A C 1
ATOM 1652 O O . GLY A 1 378 ? 197.231 192.452 175.977 1.00 413.81 357 GLY A O 1
ATOM 1653 N N . ALA A 1 379 ? 197.817 190.358 175.373 1.00 413.64 358 ALA A N 1
ATOM 1654 C CA . ALA A 1 379 ? 198.701 190.792 174.297 1.00 413.64 358 ALA A CA 1
ATOM 1655 C C . ALA A 1 379 ? 198.329 190.102 172.992 1.00 413.64 358 ALA A C 1
ATOM 1656 O O . ALA A 1 379 ? 197.294 189.436 172.910 1.00 413.64 358 ALA A O 1
ATOM 1658 N N . ASP A 1 380 ? 199.164 190.254 171.965 1.00 409.46 359 ASP A N 1
ATOM 1659 C CA . ASP A 1 380 ? 198.851 189.691 170.657 1.00 409.46 359 ASP A CA 1
ATOM 1660 C C . ASP A 1 380 ? 200.049 188.970 170.053 1.00 409.46 359 ASP A C 1
ATOM 1661 O O . ASP A 1 380 ? 201.051 188.736 170.739 1.00 409.46 359 ASP A O 1
ATOM 1666 N N . GLU A 1 381 ? 199.933 188.602 168.774 1.00 398.28 360 GLU A N 1
ATOM 1667 C CA . GLU A 1 381 ? 200.987 187.954 167.997 1.00 398.28 360 GLU A CA 1
ATOM 1668 C C . GLU A 1 381 ? 201.282 186.541 168.489 1.00 398.28 360 GLU A C 1
ATOM 1669 O O . GLU A 1 381 ? 201.096 186.227 169.669 1.00 398.28 360 GLU A O 1
ATOM 1675 N N . GLN A 1 382 ? 201.734 185.680 167.581 1.00 391.85 361 GLN A N 1
ATOM 1676 C CA . GLN A 1 382 ? 202.115 184.322 167.939 1.00 391.85 361 GLN A CA 1
ATOM 1677 C C . GLN A 1 382 ? 203.395 184.354 168.764 1.00 391.85 361 GLN A C 1
ATOM 1678 O O . GLN A 1 382 ? 204.396 184.946 168.349 1.00 391.85 361 GLN A O 1
ATOM 1684 N N . VAL A 1 383 ? 203.362 183.719 169.935 1.00 389.93 362 VAL A N 1
ATOM 1685 C CA . VAL A 1 383 ? 204.505 183.741 170.841 1.00 389.93 362 VAL A CA 1
ATOM 1686 C C . VAL A 1 383 ? 205.172 182.369 170.913 1.00 389.93 362 VAL A C 1
ATOM 1687 O O . VAL A 1 383 ? 206.354 182.236 170.578 1.00 389.93 362 VAL A O 1
ATOM 1691 N N . HIS A 1 384 ? 204.520 181.394 171.560 1.00 388.30 363 HIS A N 1
ATOM 1692 C CA . HIS A 1 384 ? 205.190 180.098 171.848 1.00 388.30 363 HIS A CA 1
ATOM 1693 C C . HIS A 1 384 ? 204.171 179.093 172.394 1.00 388.30 363 HIS A C 1
ATOM 1694 O O . HIS A 1 384 ? 204.486 177.883 172.376 1.00 388.30 363 HIS A O 1
ATOM 1701 N N . TYR A 1 398 ? 203.496 178.668 169.318 1.00 379.34 377 TYR A N 1
ATOM 1702 C CA . TYR A 1 398 ? 202.528 177.626 168.882 1.00 379.34 377 TYR A CA 1
ATOM 1703 C C . TYR A 1 398 ? 201.147 177.924 169.465 1.00 379.34 377 TYR A C 1
ATOM 1704 O O . TYR A 1 398 ? 200.193 177.191 169.137 1.00 379.34 377 TYR A O 1
ATOM 1713 N N . ALA A 1 399 ? 201.033 178.950 170.314 1.00 390.25 378 ALA A N 1
ATOM 1714 C CA . ALA A 1 399 ? 199.739 179.201 170.944 1.00 390.25 378 ALA A CA 1
ATOM 1715 C C . ALA A 1 399 ? 199.550 180.711 171.038 1.00 390.25 378 ALA A C 1
ATOM 1716 O O . ALA A 1 399 ? 200.440 181.490 170.685 1.00 390.25 378 ALA A O 1
ATOM 1718 N N . ASP A 1 400 ? 198.380 181.121 171.525 1.00 395.63 379 ASP A N 1
ATOM 1719 C CA . ASP A 1 400 ? 198.048 182.535 171.629 1.00 395.63 379 ASP A CA 1
ATOM 1720 C C . ASP A 1 400 ? 197.322 182.808 172.940 1.00 395.63 379 ASP A C 1
ATOM 1721 O O . ASP A 1 400 ? 196.642 181.942 173.495 1.00 395.63 379 ASP A O 1
ATOM 1726 N N . PHE A 1 401 ? 197.482 184.038 173.426 1.00 402.07 380 PHE A N 1
ATOM 1727 C CA . PHE A 1 401 ? 196.780 184.521 174.612 1.00 402.07 380 PHE A CA 1
ATOM 1728 C C . PHE A 1 401 ? 196.538 186.011 174.434 1.00 402.07 380 PHE A C 1
ATOM 1729 O O . PHE A 1 401 ? 197.493 186.773 174.258 1.00 402.07 380 PHE A O 1
ATOM 1737 N N . GLU A 1 402 ? 195.274 186.425 174.478 1.00 405.22 381 GLU A N 1
ATOM 1738 C CA . GLU A 1 402 ? 194.896 187.796 174.156 1.00 405.22 381 GLU A CA 1
ATOM 1739 C C . GLU A 1 402 ? 193.979 188.386 175.218 1.00 405.22 381 GLU A C 1
ATOM 1740 O O . GLU A 1 402 ? 193.117 189.219 174.926 1.00 405.22 381 GLU A O 1
ATOM 1746 N N . GLY A 1 403 ? 194.151 187.972 176.470 1.00 400.68 382 GLY A N 1
ATOM 1747 C CA . GLY A 1 403 ? 193.402 188.578 177.553 1.00 400.68 382 GLY A CA 1
ATOM 1748 C C . GLY A 1 403 ? 192.612 187.606 178.401 1.00 400.68 382 GLY A C 1
ATOM 1749 O O . GLY A 1 403 ? 192.206 186.538 177.928 1.00 400.68 382 GLY A O 1
ATOM 1750 N N . VAL A 1 404 ? 192.388 187.971 179.665 1.00 388.04 383 VAL A N 1
ATOM 1751 C CA . VAL A 1 404 ? 191.604 187.114 180.547 1.00 388.04 383 VAL A CA 1
ATOM 1752 C C . VAL A 1 404 ? 190.174 187.000 180.036 1.00 388.04 383 VAL A C 1
ATOM 1753 O O . VAL A 1 404 ? 189.624 185.896 179.919 1.00 388.04 383 VAL A O 1
ATOM 1757 N N . LEU A 1 405 ? 189.565 188.138 179.696 1.00 379.58 384 LEU A N 1
ATOM 1758 C CA . LEU A 1 405 ? 188.237 188.117 179.099 1.00 379.58 384 LEU A CA 1
ATOM 1759 C C . LEU A 1 405 ? 188.237 187.295 177.822 1.00 379.58 384 LEU A C 1
ATOM 1760 O O . LEU A 1 405 ? 187.302 186.531 177.567 1.00 379.58 384 LEU A O 1
ATOM 1765 N N . ALA A 1 406 ? 189.300 187.415 177.027 1.00 390.93 385 ALA A N 1
ATOM 1766 C CA . ALA A 1 406 ? 189.365 186.707 175.754 1.00 390.93 385 ALA A CA 1
ATOM 1767 C C . ALA A 1 406 ? 189.351 185.197 175.953 1.00 390.93 385 ALA A C 1
ATOM 1768 O O . ALA A 1 406 ? 188.543 184.487 175.336 1.00 390.93 385 ALA A O 1
ATOM 1770 N N . PHE A 1 407 ? 190.244 184.674 176.804 1.00 388.78 386 PHE A N 1
ATOM 1771 C CA . PHE A 1 407 ? 190.276 183.221 176.877 1.00 388.78 386 PHE A CA 1
ATOM 1772 C C . PHE A 1 407 ? 189.076 182.689 177.642 1.00 388.78 386 PHE A C 1
ATOM 1773 O O . PHE A 1 407 ? 188.581 181.608 177.312 1.00 388.78 386 PHE A O 1
ATOM 1781 N N . LEU A 1 408 ? 188.563 183.422 178.637 1.00 380.62 387 LEU A N 1
ATOM 1782 C CA . LEU A 1 408 ? 187.347 182.933 179.273 1.00 380.62 387 LEU A CA 1
ATOM 1783 C C . LEU A 1 408 ? 186.195 182.905 178.279 1.00 380.62 387 LEU A C 1
ATOM 1784 O O . LEU A 1 408 ? 185.422 181.941 178.258 1.00 380.62 387 LEU A O 1
ATOM 1789 N N . GLN A 1 409 ? 186.076 183.938 177.438 1.00 383.42 388 GLN A N 1
ATOM 1790 C CA . GLN A 1 409 ? 184.998 183.980 176.458 1.00 383.42 388 GLN A CA 1
ATOM 1791 C C . GLN A 1 409 ? 185.107 182.827 175.472 1.00 383.42 388 GLN A C 1
ATOM 1792 O O . GLN A 1 409 ? 184.112 182.148 175.185 1.00 383.42 388 GLN A O 1
ATOM 1798 N N . ARG A 1 410 ? 186.313 182.566 174.961 1.00 389.18 389 ARG A N 1
ATOM 1799 C CA . ARG A 1 410 ? 186.459 181.408 174.085 1.00 389.18 389 ARG A CA 1
ATOM 1800 C C . ARG A 1 410 ? 186.232 180.117 174.854 1.00 389.18 389 ARG A C 1
ATOM 1801 O O . ARG A 1 410 ? 185.902 179.086 174.257 1.00 389.18 389 ARG A O 1
ATOM 1809 N N . LYS A 1 411 ? 186.376 180.158 176.179 1.00 387.28 390 LYS A N 1
ATOM 1810 C CA . LYS A 1 411 ? 186.122 178.973 176.984 1.00 387.28 390 LYS A CA 1
ATOM 1811 C C . LYS A 1 411 ? 184.629 178.673 177.093 1.00 387.28 390 LYS A C 1
ATOM 1812 O O . LYS A 1 411 ? 184.215 177.518 176.938 1.00 387.28 390 LYS A O 1
ATOM 1818 N N . MET A 1 412 ? 183.788 179.689 177.357 1.00 387.55 391 MET A N 1
ATOM 1819 C CA . MET A 1 412 ? 182.386 179.263 177.298 1.00 387.55 391 MET A CA 1
ATOM 1820 C C . MET A 1 412 ? 181.865 179.204 175.871 1.00 387.55 391 MET A C 1
ATOM 1821 O O . MET A 1 412 ? 180.743 178.731 175.673 1.00 387.55 391 MET A O 1
ATOM 1826 N N . SER A 1 413 ? 182.638 179.637 174.872 1.00 391.35 392 SER A N 1
ATOM 1827 C CA . SER A 1 413 ? 182.255 179.300 173.506 1.00 391.35 392 SER A CA 1
ATOM 1828 C C . SER A 1 413 ? 182.787 177.934 173.086 1.00 391.35 392 SER A C 1
ATOM 1829 O O . SER A 1 413 ? 182.430 177.444 172.010 1.00 391.35 392 SER A O 1
ATOM 1832 N N . GLN A 1 414 ? 183.622 177.312 173.918 1.00 390.69 393 GLN A N 1
ATOM 1833 C CA . GLN A 1 414 ? 184.167 175.988 173.641 1.00 390.69 393 GLN A CA 1
ATOM 1834 C C . GLN A 1 414 ? 183.909 175.045 174.809 1.00 390.69 393 GLN A C 1
ATOM 1835 O O . GLN A 1 414 ? 184.802 174.293 175.215 1.00 390.69 393 GLN A O 1
ATOM 1841 N N . THR A 1 415 ? 182.694 175.068 175.343 1.00 387.10 394 THR A N 1
ATOM 1842 C CA . THR A 1 415 ? 182.322 174.305 176.525 1.00 387.10 394 THR A CA 1
ATOM 1843 C C . THR A 1 415 ? 182.175 172.825 176.205 1.00 387.10 394 THR A C 1
ATOM 1844 O O . THR A 1 415 ? 181.789 172.430 175.102 1.00 387.10 394 THR A O 1
ATOM 1848 N N . GLU A 1 416 ? 182.497 172.005 177.203 1.00 395.24 395 GLU A N 1
ATOM 1849 C CA . GLU A 1 416 ? 182.252 170.573 177.123 1.00 395.24 395 GLU A CA 1
ATOM 1850 C C . GLU A 1 416 ? 181.609 170.053 178.403 1.00 395.24 395 GLU A C 1
ATOM 1851 O O . GLU A 1 416 ? 180.913 169.033 178.381 1.00 395.24 395 GLU A O 1
ATOM 1857 N N . SER A 1 417 ? 181.833 170.741 179.521 1.00 384.70 396 SER A N 1
ATOM 1858 C CA . SER A 1 417 ? 181.362 170.300 180.828 1.00 384.70 396 SER A CA 1
ATOM 1859 C C . SER A 1 417 ? 180.529 171.394 181.483 1.00 384.70 396 SER A C 1
ATOM 1860 O O . SER A 1 417 ? 180.908 172.568 181.456 1.00 384.70 396 SER A O 1
ATOM 1863 N N . GLU A 1 418 ? 179.400 171.000 182.080 1.00 376.12 397 GLU A N 1
ATOM 1864 C CA . GLU A 1 418 ? 178.562 171.957 182.796 1.00 376.12 397 GLU A CA 1
ATOM 1865 C C . GLU A 1 418 ? 179.245 172.471 184.056 1.00 376.12 397 GLU A C 1
ATOM 1866 O O . GLU A 1 418 ? 178.975 173.596 184.497 1.00 376.12 397 GLU A O 1
ATOM 1872 N N . GLN A 1 419 ? 180.109 171.656 184.663 1.00 370.65 398 GLN A N 1
ATOM 1873 C CA . GLN A 1 419 ? 180.820 172.100 185.855 1.00 370.65 398 GLN A CA 1
ATOM 1874 C C . GLN A 1 419 ? 181.724 173.284 185.541 1.00 370.65 398 GLN A C 1
ATOM 1875 O O . GLN A 1 419 ? 181.776 174.252 186.307 1.00 370.65 398 GLN A O 1
ATOM 1881 N N . MET A 1 420 ? 182.431 173.234 184.412 1.00 372.26 399 MET A N 1
ATOM 1882 C CA . MET A 1 420 ? 183.204 174.392 183.980 1.00 372.26 399 MET A CA 1
ATOM 1883 C C . MET A 1 420 ? 182.298 175.571 183.641 1.00 372.26 399 MET A C 1
ATOM 1884 O O . MET A 1 420 ? 182.653 176.720 183.940 1.00 372.26 399 MET A O 1
ATOM 1889 N N . LYS A 1 421 ? 181.130 175.306 183.038 1.00 370.53 400 LYS A N 1
ATOM 1890 C CA . LYS A 1 421 ? 180.135 176.356 182.834 1.00 370.53 400 LYS A CA 1
ATOM 1891 C C . LYS A 1 421 ? 179.885 177.127 184.119 1.00 370.53 400 LYS A C 1
ATOM 1892 O O . LYS A 1 421 ? 180.100 178.342 184.182 1.00 370.53 400 LYS A O 1
ATOM 1898 N N . GLU A 1 422 ? 179.418 176.427 185.155 1.00 362.60 401 GLU A N 1
ATOM 1899 C CA . GLU A 1 422 ? 179.044 177.102 186.393 1.00 362.60 401 GLU A CA 1
ATOM 1900 C C . GLU A 1 422 ? 180.251 177.701 187.103 1.00 362.60 401 GLU A C 1
ATOM 1901 O O . GLU A 1 422 ? 180.146 178.797 187.667 1.00 362.60 401 GLU A O 1
ATOM 1907 N N . ARG A 1 423 ? 181.400 177.019 187.081 1.00 355.77 402 ARG A N 1
ATOM 1908 C CA . ARG A 1 423 ? 182.587 177.557 187.736 1.00 355.77 402 ARG A CA 1
ATOM 1909 C C . ARG A 1 423 ? 182.989 178.894 187.133 1.00 355.77 402 ARG A C 1
ATOM 1910 O O . ARG A 1 423 ? 183.301 179.846 187.858 1.00 355.77 402 ARG A O 1
ATOM 1918 N N . TYR A 1 424 ? 182.989 178.990 185.803 1.00 354.41 403 TYR A N 1
ATOM 1919 C CA . TYR A 1 424 ? 183.443 180.232 185.193 1.00 354.41 403 TYR A CA 1
ATOM 1920 C C . TYR A 1 424 ? 182.356 181.296 185.174 1.00 354.41 403 TYR A C 1
ATOM 1921 O O . TYR A 1 424 ? 182.669 182.491 185.218 1.00 354.41 403 TYR A O 1
ATOM 1930 N N . GLU A 1 425 ? 181.088 180.897 185.119 1.00 337.77 404 GLU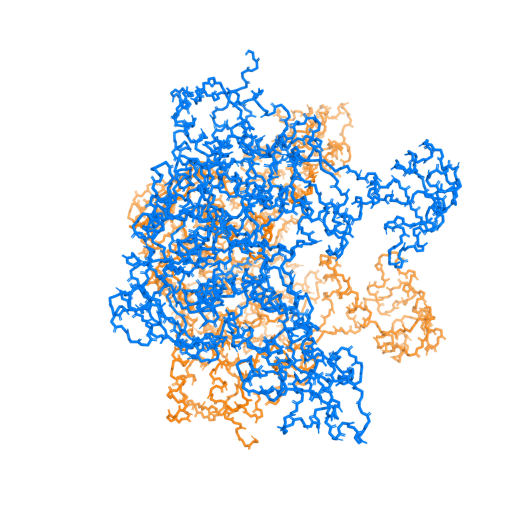 A N 1
ATOM 1931 C CA . GLU A 1 425 ? 180.003 181.859 185.215 1.00 337.77 404 GLU A CA 1
ATOM 1932 C C . GLU A 1 425 ? 179.794 182.363 186.635 1.00 337.77 404 GLU A C 1
ATOM 1933 O O . GLU A 1 425 ? 179.087 183.359 186.822 1.00 337.77 404 GLU A O 1
ATOM 1939 N N . GLY A 1 426 ? 180.383 181.696 187.631 1.00 335.75 405 GLY A N 1
ATOM 1940 C CA . GLY A 1 426 ? 180.227 182.136 189.007 1.00 335.75 405 GLY A CA 1
ATOM 1941 C C . GLY A 1 426 ? 180.770 183.526 189.264 1.00 335.75 405 GLY A C 1
ATOM 1942 O O . GLY A 1 426 ? 180.188 184.291 190.038 1.00 335.75 405 GLY A O 1
ATOM 1943 N N . PHE A 1 427 ? 181.886 183.877 188.624 1.00 321.41 406 PHE A N 1
ATOM 1944 C CA . PHE A 1 427 ? 182.480 185.199 188.771 1.00 321.41 406 PHE A CA 1
ATOM 1945 C C . PHE A 1 427 ? 182.167 186.103 187.587 1.00 321.41 406 PHE A C 1
ATOM 1946 O O . PHE A 1 427 ? 182.827 187.132 187.404 1.00 321.41 406 PHE A O 1
ATOM 1954 N N . MET A 1 428 ? 181.179 185.737 186.777 1.00 299.78 407 MET A N 1
ATOM 1955 C CA . MET A 1 428 ? 180.853 186.479 185.563 1.00 299.78 407 MET A CA 1
ATOM 1956 C C . MET A 1 428 ? 179.790 187.520 185.886 1.00 299.78 407 MET A C 1
ATOM 1957 O O . MET A 1 428 ? 178.594 187.276 185.719 1.00 299.78 407 MET A O 1
ATOM 1962 N N . ARG A 1 429 ? 180.233 188.699 186.316 1.00 268.78 408 ARG A N 1
ATOM 1963 C CA . ARG A 1 429 ? 179.310 189.746 186.730 1.00 268.78 408 ARG A CA 1
ATOM 1964 C C . ARG A 1 429 ? 178.517 190.270 185.540 1.00 268.78 408 ARG A C 1
ATOM 1965 O O . ARG A 1 429 ? 178.997 190.270 184.405 1.00 268.78 408 ARG A O 1
ATOM 1973 N N . ASP A 1 430 ? 177.304 190.739 185.810 1.00 236.05 409 ASP A N 1
ATOM 1974 C CA . ASP A 1 430 ? 176.397 191.221 184.778 1.00 236.05 409 ASP A CA 1
ATOM 1975 C C . ASP A 1 430 ? 176.074 192.689 185.016 1.00 236.05 409 ASP A C 1
ATOM 1976 O O . ASP A 1 430 ? 175.747 193.083 186.140 1.00 236.05 409 ASP A O 1
ATOM 1981 N N . VAL A 1 431 ? 176.166 193.489 183.960 1.00 202.61 410 VAL A N 1
ATOM 1982 C CA . VAL A 1 431 ? 175.930 194.929 184.046 1.00 202.61 410 VAL A CA 1
ATOM 1983 C C . VAL A 1 431 ? 174.970 195.327 182.931 1.00 202.61 410 VAL A C 1
ATOM 1984 O O . VAL A 1 431 ? 175.034 194.753 181.839 1.00 202.61 410 VAL A O 1
ATOM 1988 N N . PRO A 1 432 ? 174.068 196.283 183.149 1.00 179.00 411 PRO A N 1
ATOM 1989 C CA . PRO A 1 432 ? 173.204 196.733 182.051 1.00 179.00 411 PRO A CA 1
ATOM 1990 C C . PRO A 1 432 ? 174.019 197.237 180.869 1.00 179.00 411 PRO A C 1
ATOM 1991 O O . PRO A 1 432 ? 175.089 197.827 181.034 1.00 179.00 411 PRO A O 1
ATOM 1995 N N . CYS A 1 433 ? 173.507 196.982 179.670 1.00 172.93 412 CYS A N 1
ATOM 1996 C CA . CYS A 1 433 ? 174.190 197.410 178.458 1.00 172.93 412 CYS A CA 1
ATOM 1997 C C . CYS A 1 433 ? 174.311 198.929 178.456 1.00 172.93 412 CYS A C 1
ATOM 1998 O O . CYS A 1 433 ? 173.294 199.627 178.572 1.00 172.93 412 CYS A O 1
ATOM 2001 N N . PRO A 1 434 ? 175.522 199.477 178.346 1.00 169.27 413 PRO A N 1
ATOM 2002 C CA . PRO A 1 434 ? 175.677 200.936 178.457 1.00 169.27 413 PRO A CA 1
ATOM 2003 C C . PRO A 1 434 ? 174.920 201.714 177.398 1.00 169.27 413 PRO A C 1
ATOM 2004 O O . PRO A 1 434 ? 174.404 202.799 177.692 1.00 169.27 413 PRO A O 1
ATOM 2008 N N . VAL A 1 435 ? 174.826 201.192 176.180 1.00 166.73 414 VAL A N 1
ATOM 2009 C CA . VAL A 1 435 ? 174.211 201.941 175.090 1.00 166.73 414 VAL A CA 1
ATOM 2010 C C . VAL A 1 435 ? 172.694 201.799 175.092 1.00 166.73 414 VAL A C 1
ATOM 2011 O O . VAL A 1 435 ? 171.975 202.789 174.946 1.00 166.73 414 VAL A O 1
ATOM 2015 N N . CYS A 1 436 ? 172.180 200.585 175.267 1.00 167.05 415 CYS A N 1
ATOM 2016 C CA . CYS A 1 436 ? 170.744 200.349 175.250 1.00 167.05 415 CYS A CA 1
ATOM 2017 C C . CYS A 1 436 ? 170.094 200.588 176.603 1.00 167.05 415 CYS A C 1
ATOM 2018 O O . CYS A 1 436 ? 168.882 200.388 176.732 1.00 167.05 415 CYS A O 1
ATOM 2021 N N . ALA A 1 437 ? 170.870 200.995 177.608 1.00 159.68 416 ALA A N 1
ATOM 2022 C CA . ALA A 1 437 ? 170.368 201.237 178.959 1.00 159.68 416 ALA A CA 1
ATOM 2023 C C . ALA A 1 437 ? 169.722 199.990 179.549 1.00 159.68 416 ALA A C 1
ATOM 2024 O O . ALA A 1 437 ? 168.842 200.079 180.407 1.00 159.68 416 ALA A O 1
ATOM 2026 N N . GLY A 1 438 ? 170.150 198.819 179.087 1.00 161.99 417 GLY A N 1
ATOM 2027 C CA . GLY A 1 438 ? 169.618 197.566 179.570 1.00 161.99 417 GLY A CA 1
ATOM 2028 C C . GLY A 1 438 ? 168.296 197.152 178.965 1.00 161.99 417 GLY A C 1
ATOM 2029 O O . GLY A 1 438 ? 167.801 196.068 179.293 1.00 161.99 417 GLY A O 1
ATOM 2030 N N . THR A 1 439 ? 167.714 197.967 178.086 1.00 154.80 418 THR A N 1
ATOM 2031 C CA . THR A 1 439 ? 166.430 197.642 177.478 1.00 154.80 418 THR A CA 1
ATOM 2032 C C . THR A 1 439 ? 166.556 196.659 176.326 1.00 154.80 418 THR A C 1
ATOM 2033 O O . THR A 1 439 ? 165.557 196.405 175.648 1.00 154.80 418 THR A O 1
ATOM 2037 N N . ARG A 1 440 ? 167.759 196.137 176.077 1.00 157.58 419 ARG A N 1
ATOM 2038 C CA . ARG A 1 440 ? 168.036 195.108 175.070 1.00 157.58 419 ARG A CA 1
ATOM 2039 C C . ARG A 1 440 ? 167.442 195.441 173.703 1.00 157.58 419 ARG A C 1
ATOM 2040 O O . ARG A 1 440 ? 167.186 194.548 172.893 1.00 157.58 419 ARG A O 1
ATOM 2048 N N . LEU A 1 441 ? 167.263 196.724 173.408 1.00 156.34 420 LEU A N 1
ATOM 2049 C CA . LEU A 1 441 ? 166.671 197.163 172.156 1.00 156.34 420 LEU A CA 1
ATOM 2050 C C . LEU A 1 441 ? 167.595 198.164 171.482 1.00 156.34 420 LEU A C 1
ATOM 2051 O O . LEU A 1 441 ? 168.379 198.850 172.143 1.00 156.34 420 LEU A O 1
ATOM 2056 N N . LYS A 1 442 ? 167.503 198.238 170.162 1.00 156.59 421 LYS A N 1
ATOM 2057 C CA . LYS A 1 442 ? 168.237 199.264 169.443 1.00 156.59 421 LYS A CA 1
ATOM 2058 C C . LYS A 1 442 ? 167.740 200.639 169.878 1.00 156.59 421 LYS A C 1
ATOM 2059 O O . LYS A 1 442 ? 166.527 200.864 169.950 1.00 156.59 421 LYS A O 1
ATOM 2065 N N . PRO A 1 443 ? 168.642 201.574 170.186 1.00 160.21 422 PRO A N 1
ATOM 2066 C CA . PRO A 1 443 ? 168.194 202.869 170.727 1.00 160.21 422 PRO A CA 1
ATOM 2067 C C . PRO A 1 443 ? 167.246 203.613 169.808 1.00 160.21 422 PRO A C 1
ATOM 2068 O O . PRO A 1 443 ? 166.349 204.318 170.287 1.00 160.21 422 PRO A O 1
ATOM 2072 N N . GLU A 1 444 ? 167.418 203.478 168.495 1.00 168.00 423 GLU A N 1
ATOM 2073 C CA . GLU A 1 444 ? 166.527 204.166 167.573 1.00 168.00 423 GLU A CA 1
ATOM 2074 C C . GLU A 1 444 ? 165.110 203.619 167.647 1.00 168.00 423 GLU A C 1
ATOM 2075 O O . GLU A 1 444 ? 164.147 204.381 167.514 1.00 168.00 423 GLU A O 1
ATOM 2081 N N . ILE A 1 445 ? 164.958 202.312 167.882 1.00 164.81 424 ILE A N 1
ATOM 2082 C CA . ILE A 1 445 ? 163.641 201.679 167.846 1.00 164.81 424 ILE A CA 1
ATOM 2083 C C . ILE A 1 445 ? 162.890 201.820 169.157 1.00 164.81 424 ILE A C 1
ATOM 2084 O O . ILE A 1 445 ? 161.847 201.182 169.342 1.00 164.81 424 ILE A O 1
ATOM 2089 N N . LEU A 1 446 ? 163.374 202.659 170.066 1.00 164.23 425 LEU A N 1
ATOM 2090 C CA . LEU A 1 446 ? 162.642 202.991 171.279 1.00 164.23 425 LEU A CA 1
ATOM 2091 C C . LEU A 1 446 ? 161.539 203.972 170.920 1.00 164.23 425 LEU A C 1
ATOM 2092 O O . LEU A 1 446 ? 161.117 204.027 169.762 1.00 164.23 425 LEU A O 1
ATOM 2097 N N . ALA A 1 447 ? 161.015 204.697 171.909 1.00 170.96 426 ALA A N 1
ATOM 2098 C CA . ALA A 1 447 ? 159.963 205.685 171.684 1.00 170.96 426 ALA A CA 1
ATOM 2099 C C . ALA A 1 447 ? 160.303 206.649 170.553 1.00 170.96 426 ALA A C 1
ATOM 2100 O O . ALA A 1 447 ? 159.423 207.345 170.039 1.00 170.96 426 ALA A O 1
ATOM 2102 N N . VAL A 1 448 ? 161.579 206.691 170.160 1.00 179.13 427 VAL A N 1
ATOM 2103 C CA . VAL A 1 448 ? 161.994 207.435 168.975 1.00 179.13 427 VAL A CA 1
ATOM 2104 C C . VAL A 1 448 ? 161.201 206.995 167.751 1.00 179.13 427 VAL A C 1
ATOM 2105 O O . VAL A 1 448 ? 161.052 207.758 166.789 1.00 179.13 427 VAL A O 1
ATOM 2109 N N . THR A 1 449 ? 160.680 205.769 167.760 1.00 181.73 428 THR A N 1
ATOM 2110 C CA . THR A 1 449 ? 159.919 205.239 166.641 1.00 181.73 428 THR A CA 1
ATOM 2111 C C . THR A 1 449 ? 158.488 204.867 166.990 1.00 181.73 428 THR A C 1
ATOM 2112 O O . THR A 1 449 ? 157.663 204.739 166.079 1.00 181.73 428 THR A O 1
ATOM 2116 N N . LEU A 1 450 ? 158.168 204.677 168.266 1.00 171.28 429 LEU A N 1
ATOM 2117 C CA . LEU A 1 450 ? 156.859 204.142 168.608 1.00 171.28 429 LEU A CA 1
ATOM 2118 C C . LEU A 1 450 ? 156.237 204.853 169.803 1.00 171.28 429 LEU A C 1
ATOM 2119 O O . LEU A 1 450 ? 155.559 204.223 170.622 1.00 171.28 429 LEU A O 1
ATOM 2124 N N . ALA A 1 451 ? 156.440 206.152 169.911 1.00 170.41 430 ALA A N 1
ATOM 2125 C CA . ALA A 1 451 ? 155.777 206.902 170.968 1.00 170.41 430 ALA A CA 1
ATOM 2126 C C . ALA A 1 451 ? 154.293 207.096 170.710 1.00 170.41 430 ALA A C 1
ATOM 2127 O O . ALA A 1 451 ? 153.657 207.854 171.451 1.00 170.41 430 ALA A O 1
ATOM 2129 N N . GLY A 1 452 ? 153.720 206.441 169.700 1.00 165.72 431 GLY A N 1
ATOM 2130 C CA . GLY A 1 452 ? 152.319 206.623 169.366 1.00 165.72 431 GLY A CA 1
ATOM 2131 C C . GLY A 1 452 ? 151.347 206.151 170.424 1.00 165.72 431 GLY A C 1
ATOM 2132 O O . GLY A 1 452 ? 150.162 206.494 170.345 1.00 165.72 431 GLY A O 1
ATOM 2133 N N . GLU A 1 453 ? 151.810 205.378 171.401 1.00 157.77 432 GLU A N 1
ATOM 2134 C CA . GLU A 1 453 ? 150.932 204.938 172.472 1.00 157.77 432 GLU A CA 1
ATOM 2135 C C . GLU A 1 453 ? 150.471 206.131 173.297 1.00 157.77 432 GLU A C 1
ATOM 2136 O O . GLU A 1 453 ? 151.182 207.126 173.441 1.00 157.77 432 GLU A O 1
ATOM 2142 N N . SER A 1 454 ? 149.258 206.033 173.830 1.00 170.26 433 SER A N 1
ATOM 2143 C CA . SER A 1 454 ? 148.652 207.129 174.566 1.00 170.26 433 SER A CA 1
ATOM 2144 C C . SER A 1 454 ? 147.926 206.599 175.794 1.00 170.26 433 SER A C 1
ATOM 2145 O O . SER A 1 454 ? 147.627 205.407 175.902 1.00 170.26 433 SER A O 1
ATOM 2148 N N . LYS A 1 455 ? 147.662 207.515 176.726 1.00 183.01 434 LYS A N 1
ATOM 2149 C CA . LYS A 1 455 ? 146.898 207.243 177.938 1.00 183.01 434 LYS A CA 1
ATOM 2150 C C . LYS A 1 455 ? 147.567 206.191 178.815 1.00 183.01 434 LYS A C 1
ATOM 2151 O O . LYS A 1 455 ? 148.798 206.109 178.872 1.00 183.01 434 LYS A O 1
ATOM 2157 N N . GLY A 1 456 ? 146.767 205.385 179.497 1.00 170.76 435 GLY A N 1
ATOM 2158 C CA . GLY A 1 456 ? 147.258 204.561 180.587 1.00 170.76 435 GLY A CA 1
ATOM 2159 C C . GLY A 1 456 ? 147.144 205.311 181.904 1.00 170.76 435 GLY A C 1
ATOM 2160 O O . GLY A 1 456 ? 146.070 205.795 182.256 1.00 170.76 435 GLY A O 1
ATOM 2161 N N . GLU A 1 457 ? 148.258 205.409 182.629 1.00 173.97 436 GLU A N 1
ATOM 2162 C CA . GLU A 1 457 ? 148.314 206.375 183.718 1.00 173.97 436 GLU A CA 1
ATOM 2163 C C . GLU A 1 457 ? 148.155 207.787 183.171 1.00 173.97 436 GLU A C 1
ATOM 2164 O O . GLU A 1 457 ? 147.300 208.552 183.632 1.00 173.97 436 GLU A O 1
ATOM 2170 N N . HIS A 1 458 ? 148.972 208.140 182.179 1.00 185.04 437 HIS A N 1
ATOM 2171 C CA . HIS A 1 458 ? 148.775 209.271 181.277 1.00 185.04 437 HIS A CA 1
ATOM 2172 C C . HIS A 1 458 ? 149.938 209.299 180.295 1.00 185.04 437 HIS A C 1
ATOM 2173 O O . HIS A 1 458 ? 150.909 208.550 180.436 1.00 185.04 437 HIS A O 1
ATOM 2180 N N . GLY A 1 459 ? 149.825 210.173 179.298 1.00 170.30 438 GLY A N 1
ATOM 2181 C CA . GLY A 1 459 ? 150.929 210.399 178.386 1.00 170.30 438 GLY A CA 1
ATOM 2182 C C . GLY A 1 459 ? 151.177 209.241 177.431 1.00 170.30 438 GLY A C 1
ATOM 2183 O O . GLY A 1 459 ? 150.329 208.377 177.203 1.00 170.30 438 GLY A O 1
ATOM 2184 N N . ALA A 1 460 ? 152.382 209.240 176.867 1.00 157.68 439 ALA A N 1
ATOM 2185 C CA . ALA A 1 460 ? 152.767 208.262 175.864 1.00 157.68 439 ALA A CA 1
ATOM 2186 C C . ALA A 1 460 ? 153.550 207.119 176.502 1.00 157.68 439 ALA A C 1
ATOM 2187 O O . ALA A 1 460 ? 153.796 207.095 177.709 1.00 157.68 439 ALA A O 1
ATOM 2189 N N . LYS A 1 461 ? 153.950 206.154 175.677 1.00 144.54 440 LYS A N 1
ATOM 2190 C CA . LYS A 1 461 ? 154.706 205.013 176.171 1.00 144.54 440 LYS A CA 1
ATOM 2191 C C . LYS A 1 461 ? 155.502 204.403 175.030 1.00 144.54 440 LYS A C 1
ATOM 2192 O O . LYS A 1 461 ? 155.208 204.622 173.853 1.00 144.54 440 LYS A O 1
ATOM 2198 N N . SER A 1 462 ? 156.514 203.626 175.402 1.00 142.90 441 SER A N 1
ATOM 2199 C CA . SER A 1 462 ? 157.361 202.911 174.463 1.00 142.90 441 SER A CA 1
ATOM 2200 C C . SER A 1 462 ? 157.201 201.417 174.693 1.00 142.90 441 SER A C 1
ATOM 2201 O O . SER A 1 462 ? 156.519 200.983 175.623 1.00 142.90 441 SER A O 1
ATOM 2204 N N . ILE A 1 463 ? 157.836 200.621 173.832 1.00 138.82 442 ILE A N 1
ATOM 2205 C CA . ILE A 1 463 ? 157.737 199.172 173.978 1.00 138.82 442 ILE A CA 1
ATOM 2206 C C . ILE A 1 463 ? 158.504 198.705 175.207 1.00 138.82 442 ILE A C 1
ATOM 2207 O O . ILE A 1 463 ? 158.037 197.838 175.954 1.00 138.82 442 ILE A O 1
ATOM 2212 N N . ALA A 1 464 ? 159.692 199.264 175.437 1.00 140.91 443 ALA A N 1
ATOM 2213 C CA . ALA A 1 464 ? 160.439 198.911 176.637 1.00 140.91 443 ALA A CA 1
ATOM 2214 C C . ALA A 1 464 ? 159.694 199.352 177.886 1.00 140.91 443 ALA A C 1
ATOM 2215 O O . ALA A 1 464 ? 159.617 198.608 178.870 1.00 140.91 443 ALA A O 1
ATOM 2217 N N . GLU A 1 465 ? 159.126 200.558 177.859 1.00 147.13 444 GLU A N 1
ATOM 2218 C CA . GLU A 1 465 ? 158.362 201.043 179.001 1.00 147.13 444 GLU A CA 1
ATOM 2219 C C . GLU A 1 465 ? 157.145 200.167 179.260 1.00 147.13 444 GLU A C 1
ATOM 2220 O O . GLU A 1 465 ? 156.842 199.843 180.413 1.00 147.13 444 GLU A O 1
ATOM 2226 N N . VAL A 1 466 ? 156.437 199.777 178.200 1.00 140.32 445 VAL A N 1
ATOM 2227 C CA . VAL A 1 466 ? 155.268 198.920 178.364 1.00 140.32 445 VAL A CA 1
ATOM 2228 C C . VAL A 1 466 ? 155.675 197.567 178.927 1.00 140.32 445 VAL A C 1
ATOM 2229 O O . VAL A 1 466 ? 155.042 197.048 179.853 1.00 140.32 445 VAL A O 1
ATOM 2233 N N . CYS A 1 467 ? 156.743 196.980 178.388 1.00 141.94 446 CYS A N 1
ATOM 2234 C CA . CYS A 1 467 ? 157.216 195.705 178.907 1.00 141.94 446 CYS A CA 1
ATOM 2235 C C . CYS A 1 467 ? 157.624 195.815 180.367 1.00 141.94 446 CYS A C 1
ATOM 2236 O O . CYS A 1 467 ? 157.447 194.861 181.130 1.00 141.94 446 CYS A O 1
ATOM 2239 N N . GLU A 1 468 ? 158.160 196.964 180.776 1.00 142.88 447 GLU A N 1
ATOM 2240 C CA . GLU A 1 468 ? 158.568 197.145 182.162 1.00 142.88 447 GLU A CA 1
ATOM 2241 C C . GLU A 1 468 ? 157.389 197.311 183.110 1.00 142.88 447 GLU A C 1
ATOM 2242 O O . GLU A 1 468 ? 157.575 197.219 184.327 1.00 142.88 447 GLU A O 1
ATOM 2248 N N . LEU A 1 469 ? 156.191 197.555 182.589 1.00 135.14 448 LEU A N 1
ATOM 2249 C CA . LEU A 1 469 ? 155.024 197.704 183.441 1.00 135.14 448 LEU A CA 1
ATOM 2250 C C . LEU A 1 469 ? 154.620 196.362 184.043 1.00 135.14 448 LEU A C 1
ATOM 2251 O O . LEU A 1 469 ? 154.964 195.291 183.537 1.00 135.14 448 LEU A O 1
ATOM 2256 N N . SER A 1 470 ? 153.878 196.432 185.143 1.00 137.12 449 SER A N 1
ATOM 2257 C CA . SER A 1 470 ? 153.254 195.237 185.681 1.00 137.12 449 SER A CA 1
ATOM 2258 C C . SER A 1 470 ? 152.160 194.761 184.736 1.00 137.12 449 SER A C 1
ATOM 2259 O O . SER A 1 470 ? 151.701 195.496 183.862 1.00 137.12 449 SER A O 1
ATOM 2262 N N . ILE A 1 471 ? 151.743 193.509 184.913 1.00 135.46 450 ILE A N 1
ATOM 2263 C CA . ILE A 1 471 ? 150.729 192.949 184.027 1.00 135.46 450 ILE A CA 1
ATOM 2264 C C . ILE A 1 471 ? 149.413 193.696 184.182 1.00 135.46 450 ILE A C 1
ATOM 2265 O O . ILE A 1 471 ? 148.763 194.048 183.191 1.00 135.46 450 ILE A O 1
ATOM 2270 N N . ALA A 1 472 ? 149.003 193.957 185.422 1.00 140.44 451 ALA A N 1
ATOM 2271 C CA . ALA A 1 472 ? 147.766 194.695 185.644 1.00 140.44 451 ALA A CA 1
ATOM 2272 C C . ALA A 1 472 ? 147.864 196.102 185.074 1.00 140.44 451 ALA A C 1
ATOM 2273 O O . ALA A 1 472 ? 146.939 196.585 184.409 1.00 140.44 451 ALA A O 1
ATOM 2275 N N . ASP A 1 473 ? 148.989 196.774 185.319 1.00 146.21 452 ASP A N 1
ATOM 2276 C CA . ASP A 1 473 ? 149.181 198.109 184.768 1.00 146.21 452 ASP A CA 1
ATOM 2277 C C . ASP A 1 473 ? 149.202 198.071 183.248 1.00 146.21 452 ASP A C 1
ATOM 2278 O O . ASP A 1 473 ? 148.654 198.960 182.589 1.00 146.21 452 ASP A O 1
ATOM 2283 N N . CYS A 1 474 ? 149.832 197.045 182.676 1.00 147.46 453 CYS A N 1
ATOM 2284 C CA . CYS A 1 474 ? 149.883 196.918 181.225 1.00 147.46 453 CYS A CA 1
ATOM 2285 C C . CYS A 1 474 ? 148.489 196.760 180.639 1.00 147.46 453 CYS A C 1
ATOM 2286 O O . CYS A 1 474 ? 148.145 197.418 179.652 1.00 147.46 453 CYS A O 1
ATOM 2289 N N . ALA A 1 475 ? 147.674 195.889 181.234 1.00 143.97 454 ALA A N 1
ATOM 2290 C CA . ALA A 1 475 ? 146.316 195.702 180.740 1.00 143.97 454 ALA A CA 1
ATOM 2291 C C . ALA A 1 475 ? 145.503 196.978 180.882 1.00 143.97 454 ALA A C 1
ATOM 2292 O O . ALA A 1 475 ? 144.761 197.355 179.968 1.00 143.97 454 ALA A O 1
ATOM 2294 N N . ASP A 1 476 ? 145.637 197.662 182.019 1.00 150.28 455 ASP A N 1
ATOM 2295 C CA . ASP A 1 476 ? 144.902 198.904 182.218 1.00 150.28 455 ASP A CA 1
ATOM 2296 C C . ASP A 1 476 ? 145.302 199.945 181.184 1.00 150.28 455 ASP A C 1
ATOM 2297 O O . ASP A 1 476 ? 144.446 200.648 180.633 1.00 150.28 455 ASP A O 1
ATOM 2302 N N . PHE A 1 477 ? 146.600 200.056 180.906 1.00 152.46 456 PHE A N 1
ATOM 2303 C CA . PHE A 1 477 ? 147.070 201.013 179.914 1.00 152.46 456 PHE A CA 1
ATOM 2304 C C . PHE A 1 477 ? 146.566 200.661 178.522 1.00 152.46 456 PHE A C 1
ATOM 2305 O O . PHE A 1 477 ? 146.093 201.536 177.788 1.00 152.46 456 PHE A O 1
ATOM 2313 N N . LEU A 1 478 ? 146.647 199.384 178.146 1.00 144.70 457 LEU A N 1
ATOM 2314 C CA . LEU A 1 478 ? 146.220 198.984 176.811 1.00 144.70 457 LEU A CA 1
ATOM 2315 C C . LEU A 1 478 ? 144.715 199.110 176.642 1.00 144.70 457 LEU A C 1
ATOM 2316 O O . LEU A 1 478 ? 144.230 199.255 175.515 1.00 144.70 457 LEU A O 1
ATOM 2321 N N . ASN A 1 479 ? 143.962 199.055 177.738 1.00 146.07 458 ASN A N 1
ATOM 2322 C CA . ASN A 1 479 ? 142.520 199.237 177.638 1.00 146.07 458 ASN A CA 1
ATOM 2323 C C . ASN A 1 479 ? 142.167 200.677 177.296 1.00 146.07 458 ASN A C 1
ATOM 2324 O O . ASN A 1 479 ? 141.202 200.930 176.566 1.00 146.07 458 ASN A O 1
ATOM 2329 N N . ALA A 1 480 ? 142.935 201.633 177.812 1.00 158.87 459 ALA A N 1
ATOM 2330 C CA . ALA A 1 480 ? 142.566 203.040 177.752 1.00 158.87 459 ALA A CA 1
ATOM 2331 C C . ALA A 1 480 ? 143.292 203.810 176.656 1.00 158.87 459 ALA A C 1
ATOM 2332 O O . ALA A 1 480 ? 143.084 205.021 176.529 1.00 158.87 459 ALA A O 1
ATOM 2334 N N . LEU A 1 481 ? 144.125 203.149 175.860 1.00 162.09 460 LEU A N 1
ATOM 2335 C CA . LEU A 1 481 ? 144.853 203.847 174.811 1.00 162.09 460 LEU A CA 1
ATOM 2336 C C . LEU A 1 481 ? 143.897 204.402 173.758 1.00 162.09 460 LEU A C 1
ATOM 2337 O O . LEU A 1 481 ? 142.824 203.850 173.505 1.00 162.09 460 LEU A O 1
ATOM 2342 N N . THR A 1 482 ? 144.302 205.514 173.148 1.00 172.62 461 THR A N 1
ATOM 2343 C CA . THR A 1 482 ? 143.465 206.300 172.242 1.00 172.62 461 THR A CA 1
ATOM 2344 C C . THR A 1 482 ? 144.193 206.569 170.931 1.00 172.62 461 THR A C 1
ATOM 2345 O O . THR A 1 482 ? 144.267 207.702 170.451 1.00 172.62 461 THR A O 1
ATOM 2349 N N . LEU A 1 483 ? 144.743 205.520 170.332 1.00 181.04 462 LEU A N 1
ATOM 2350 C CA . LEU A 1 483 ? 145.556 205.627 169.122 1.00 181.04 462 LEU A CA 1
ATOM 2351 C C . LEU A 1 483 ? 144.798 206.146 167.867 1.00 181.04 462 LEU A C 1
ATOM 2352 O O . LEU A 1 483 ? 145.472 206.240 166.834 1.00 181.04 462 LEU A O 1
ATOM 2357 N N . GLY A 1 484 ? 143.511 206.482 167.835 1.00 183.06 463 GLY A N 1
ATOM 2358 C CA . GLY A 1 484 ? 142.914 207.051 166.648 1.00 183.06 463 GLY A CA 1
ATOM 2359 C C . GLY A 1 484 ? 142.064 206.067 165.869 1.00 183.06 463 GLY A C 1
ATOM 2360 O O . GLY A 1 484 ? 142.317 204.861 165.867 1.00 183.06 463 GLY A O 1
ATOM 2361 N N . PRO A 1 485 ? 141.038 206.577 165.170 1.00 182.92 464 PRO A N 1
ATOM 2362 C CA . PRO A 1 485 ? 140.026 205.694 164.567 1.00 182.92 464 PRO A CA 1
ATOM 2363 C C . PRO A 1 485 ? 140.530 204.818 163.428 1.00 182.92 464 PRO A C 1
ATOM 2364 O O . PRO A 1 485 ? 140.345 203.597 163.457 1.00 182.92 464 PRO A O 1
ATOM 2368 N N . ARG A 1 486 ? 141.144 205.428 162.411 1.00 178.91 465 ARG A N 1
ATOM 2369 C CA . ARG A 1 486 ? 141.621 204.656 161.269 1.00 178.91 465 ARG A CA 1
ATOM 2370 C C . ARG A 1 486 ? 142.661 203.636 161.703 1.00 178.91 465 ARG A C 1
ATOM 2371 O O . ARG A 1 486 ? 142.625 202.475 161.281 1.00 178.91 465 ARG A O 1
ATOM 2379 N N . GLU A 1 487 ? 143.596 204.060 162.547 1.00 173.69 466 GLU A N 1
ATOM 2380 C CA . GLU A 1 487 ? 144.595 203.151 163.091 1.00 173.69 466 GLU A CA 1
ATOM 2381 C C . GLU A 1 487 ? 143.933 202.058 163.923 1.00 173.69 466 GLU A C 1
ATOM 2382 O O . GLU A 1 487 ? 144.363 200.898 163.904 1.00 173.69 466 GLU A O 1
ATOM 2388 N N . GLN A 1 488 ? 142.865 202.411 164.641 1.00 175.58 467 GLN A N 1
ATOM 2389 C CA . GLN A 1 488 ? 142.118 201.420 165.405 1.00 175.58 467 GLN A CA 1
ATOM 2390 C C . GLN A 1 488 ? 141.473 200.387 164.497 1.00 175.58 467 GLN A C 1
ATOM 2391 O O . GLN A 1 488 ? 141.343 199.222 164.883 1.00 175.58 467 GLN A O 1
ATOM 2397 N N . ALA A 1 489 ? 141.069 200.789 163.292 1.00 169.46 468 ALA A N 1
ATOM 2398 C CA . ALA A 1 489 ? 140.459 199.839 162.368 1.00 169.46 468 ALA A CA 1
ATOM 2399 C C . ALA A 1 489 ? 141.376 198.649 162.121 1.00 169.46 468 ALA A C 1
ATOM 2400 O O . ALA A 1 489 ? 140.906 197.532 161.877 1.00 169.46 468 ALA A O 1
ATOM 2402 N N . ILE A 1 490 ? 142.686 198.865 162.190 1.00 165.53 469 ILE A N 1
ATOM 2403 C CA . ILE A 1 490 ? 143.626 197.760 162.071 1.00 165.53 469 ILE A CA 1
ATOM 2404 C C . ILE A 1 490 ? 143.995 197.189 163.436 1.00 165.53 469 ILE A C 1
ATOM 2405 O O . ILE A 1 490 ? 144.198 195.977 163.564 1.00 165.53 469 ILE A O 1
ATOM 2410 N N . ALA A 1 491 ? 144.077 198.032 164.462 1.00 156.28 470 ALA A N 1
ATOM 2411 C CA . ALA A 1 491 ? 144.591 197.593 165.752 1.00 156.28 470 ALA A CA 1
ATOM 2412 C C . ALA A 1 491 ? 143.554 196.907 166.632 1.00 156.28 470 ALA A C 1
ATOM 2413 O O . ALA A 1 491 ? 143.924 196.386 167.688 1.00 156.28 470 ALA A O 1
ATOM 2415 N N . GLY A 1 492 ? 142.279 196.899 166.241 1.00 147.80 471 GLY A N 1
ATOM 2416 C CA . GLY A 1 492 ? 141.244 196.432 167.150 1.00 147.80 471 GLY A CA 1
ATOM 2417 C C . GLY A 1 492 ? 141.378 194.965 167.506 1.00 147.80 471 GLY A C 1
ATOM 2418 O O . GLY A 1 492 ? 141.289 194.585 168.677 1.00 147.80 471 GLY A O 1
ATOM 2419 N N . GLN A 1 493 ? 141.592 194.116 166.501 1.00 143.99 472 GLN A N 1
ATOM 2420 C CA . GLN A 1 493 ? 141.666 192.687 166.776 1.00 143.99 472 GLN A CA 1
ATOM 2421 C C . GLN A 1 493 ? 142.913 192.347 167.577 1.00 143.99 472 GLN A C 1
ATOM 2422 O O . GLN A 1 493 ? 142.867 191.501 168.478 1.00 143.99 472 GLN A O 1
ATOM 2428 N N . VAL A 1 494 ? 144.035 192.995 167.268 1.00 136.80 473 VAL A N 1
ATOM 2429 C CA . VAL A 1 494 ? 145.251 192.765 168.039 1.00 136.80 473 VAL A CA 1
ATOM 2430 C C . VAL A 1 494 ? 145.053 193.207 169.480 1.00 136.80 473 VAL A C 1
ATOM 2431 O O . VAL A 1 494 ? 145.503 192.540 170.420 1.00 136.80 473 VAL A O 1
ATOM 2435 N N . LEU A 1 495 ? 144.378 194.341 169.676 1.00 142.24 474 LEU A N 1
ATOM 2436 C CA . LEU A 1 495 ? 144.101 194.807 171.027 1.00 142.24 474 LEU A CA 1
ATOM 2437 C C . LEU A 1 495 ? 143.230 193.815 171.777 1.00 142.24 474 LEU A C 1
ATOM 2438 O O . LEU A 1 495 ? 143.475 193.534 172.953 1.00 142.24 474 LEU A O 1
ATOM 2443 N N . LYS A 1 496 ? 142.209 193.272 171.114 1.00 141.73 475 LYS A N 1
ATOM 2444 C CA . LYS A 1 496 ? 141.360 192.279 171.765 1.00 141.73 475 LYS A CA 1
ATOM 2445 C C . LYS A 1 496 ? 142.151 191.030 172.127 1.00 141.73 475 LYS A C 1
ATOM 2446 O O . LYS A 1 496 ? 141.959 190.453 173.203 1.00 141.73 475 LYS A O 1
ATOM 2452 N N . GLU A 1 497 ? 143.040 190.594 171.236 1.00 140.94 476 GLU A N 1
ATOM 2453 C CA . GLU A 1 497 ? 143.848 189.414 171.517 1.00 140.94 476 GLU A CA 1
ATOM 2454 C C . GLU A 1 497 ? 144.747 189.639 172.726 1.00 140.94 476 GLU A C 1
ATOM 2455 O O . GLU A 1 497 ? 144.830 188.793 173.626 1.00 140.94 476 GLU A O 1
ATOM 2461 N N . ILE A 1 498 ? 145.427 190.784 172.766 1.00 139.73 477 ILE A N 1
ATOM 2462 C CA . ILE A 1 498 ? 146.295 191.077 173.900 1.00 139.73 477 ILE A CA 1
ATOM 2463 C C . ILE A 1 498 ? 145.471 191.222 175.170 1.00 139.73 477 ILE A C 1
ATOM 2464 O O . ILE A 1 498 ? 145.900 190.821 176.258 1.00 139.73 477 ILE A O 1
ATOM 2469 N N . ARG A 1 499 ? 144.270 191.785 175.049 1.00 141.57 478 ARG A N 1
ATOM 2470 C CA . ARG A 1 499 ? 143.390 191.912 176.199 1.00 141.57 478 ARG A CA 1
ATOM 2471 C C . ARG A 1 499 ? 143.023 190.549 176.757 1.00 141.57 478 ARG A C 1
ATOM 2472 O O . ARG A 1 499 ? 143.024 190.350 177.974 1.00 141.57 478 ARG A O 1
ATOM 2480 N N . SER A 1 500 ? 142.710 189.595 175.882 1.00 137.06 479 SER A N 1
ATOM 2481 C CA . SER A 1 500 ? 142.365 188.261 176.359 1.00 137.06 479 SER A CA 1
ATOM 2482 C C . SER A 1 500 ? 143.566 187.582 177.003 1.00 137.06 479 SER A C 1
ATOM 2483 O O . SER A 1 500 ? 143.430 186.918 178.037 1.00 137.06 479 SER A O 1
ATOM 2486 N N . ARG A 1 501 ? 144.751 187.735 176.409 1.00 133.00 480 ARG A N 1
ATOM 2487 C CA . ARG A 1 501 ? 145.939 187.125 177.002 1.00 133.00 480 ARG A CA 1
ATOM 2488 C C . ARG A 1 501 ? 146.217 187.698 178.388 1.00 133.00 480 ARG A C 1
ATOM 2489 O O . ARG A 1 501 ? 146.491 186.958 179.343 1.00 133.00 480 ARG A O 1
ATOM 2497 N N . LEU A 1 502 ? 146.138 189.022 178.520 1.00 131.82 481 LEU A N 1
ATOM 2498 C CA . LEU A 1 502 ? 146.391 189.639 179.814 1.00 131.82 481 LEU A CA 1
ATOM 2499 C C . LEU A 1 502 ? 145.294 189.311 180.814 1.00 131.82 481 LEU A C 1
ATOM 2500 O O . LEU A 1 502 ? 145.570 189.183 182.009 1.00 131.82 481 LEU A O 1
ATOM 2505 N N . GLY A 1 503 ? 144.051 189.172 180.355 1.00 132.83 482 GLY A N 1
ATOM 2506 C CA . GLY A 1 503 ? 142.998 188.723 181.246 1.00 132.83 482 GLY A CA 1
ATOM 2507 C C . GLY A 1 503 ? 143.259 187.326 181.766 1.00 132.83 482 GLY A C 1
ATOM 2508 O O . GLY A 1 503 ? 143.039 187.043 182.946 1.00 132.83 482 GLY A O 1
ATOM 2509 N N . PHE A 1 504 ? 143.741 186.437 180.896 1.00 128.17 483 PHE A N 1
ATOM 2510 C CA . PHE A 1 504 ? 144.143 185.112 181.351 1.00 128.17 483 PHE A CA 1
ATOM 2511 C C . PHE A 1 504 ? 145.221 185.216 182.416 1.00 128.17 483 PHE A C 1
ATOM 2512 O O . PHE A 1 504 ? 145.120 184.599 183.482 1.00 128.17 483 PHE A O 1
ATOM 2520 N N . LEU A 1 505 ? 146.253 186.016 182.151 1.00 128.10 484 LEU A N 1
ATOM 2521 C CA . LEU A 1 505 ? 147.351 186.128 183.105 1.00 128.10 484 LEU A CA 1
ATOM 2522 C C . LEU A 1 505 ? 146.868 186.673 184.443 1.00 128.10 484 LEU A C 1
ATOM 2523 O O . LEU A 1 505 ? 147.287 186.196 185.503 1.00 128.10 484 LEU A O 1
ATOM 2528 N N . LEU A 1 506 ? 145.986 187.670 184.414 1.00 132.72 485 LEU A N 1
ATOM 2529 C CA . LEU A 1 506 ? 145.424 188.195 185.652 1.00 132.72 485 LEU A CA 1
ATOM 2530 C C . LEU A 1 506 ? 144.619 187.133 186.384 1.00 132.72 485 LEU A C 1
ATOM 2531 O O . LEU A 1 506 ? 144.708 187.012 187.611 1.00 132.72 485 LEU A O 1
ATOM 2536 N N . ASP A 1 507 ? 143.821 186.358 185.648 1.00 137.50 486 ASP A N 1
ATOM 2537 C CA . ASP A 1 507 ? 142.995 185.337 186.281 1.00 137.50 486 ASP A CA 1
ATOM 2538 C C . ASP A 1 507 ? 143.849 184.275 186.953 1.00 137.50 486 ASP A C 1
ATOM 2539 O O . ASP A 1 507 ? 143.513 183.802 188.044 1.00 137.50 486 ASP A O 1
ATOM 2544 N N . VAL A 1 508 ? 144.957 183.885 186.321 1.00 127.04 487 VAL A N 1
ATOM 2545 C CA . VAL A 1 508 ? 145.850 182.931 186.962 1.00 127.04 487 VAL A CA 1
ATOM 2546 C C . VAL A 1 508 ? 146.452 183.509 188.233 1.00 127.04 487 VAL A C 1
ATOM 2547 O O . VAL A 1 508 ? 146.824 182.756 189.138 1.00 127.04 487 VAL A O 1
ATOM 2551 N N . GLY A 1 509 ? 146.555 184.831 188.331 1.00 133.39 488 GLY A N 1
ATOM 2552 C CA . GLY A 1 509 ? 147.018 185.451 189.555 1.00 133.39 488 GLY A CA 1
ATOM 2553 C C . GLY A 1 509 ? 148.457 185.914 189.516 1.00 133.39 488 GLY A C 1
ATOM 2554 O O . GLY A 1 509 ? 149.211 185.687 190.465 1.00 133.39 488 GLY A O 1
ATOM 2555 N N . LEU A 1 510 ? 148.856 186.559 188.424 1.00 134.14 489 LEU A N 1
ATOM 2556 C CA . LEU A 1 510 ? 150.212 187.064 188.264 1.00 134.14 489 LEU A CA 1
ATOM 2557 C C . LEU A 1 510 ? 150.198 188.537 187.895 1.00 134.14 489 LEU A C 1
ATOM 2558 O O . LEU A 1 510 ? 150.897 188.973 186.978 1.00 134.14 489 LEU A O 1
ATOM 2563 N N . GLU A 1 511 ? 149.402 189.334 188.605 1.00 147.06 490 GLU A N 1
ATOM 2564 C CA . GLU A 1 511 ? 149.315 190.752 188.287 1.00 147.06 490 GLU A CA 1
ATOM 2565 C C . GLU A 1 511 ? 150.560 191.528 188.687 1.00 147.06 490 GLU A C 1
ATOM 2566 O O . GLU A 1 511 ? 150.749 192.648 188.205 1.00 147.06 490 GLU A O 1
ATOM 2572 N N . TYR A 1 512 ? 151.405 190.973 189.550 1.00 135.78 491 TYR A N 1
ATOM 2573 C CA . TYR A 1 512 ? 152.604 191.679 189.972 1.00 135.78 491 TYR A CA 1
ATOM 2574 C C . TYR A 1 512 ? 153.755 191.545 188.989 1.00 135.78 491 TYR A C 1
ATOM 2575 O O . TYR A 1 512 ? 154.702 192.334 189.063 1.00 135.78 491 TYR A O 1
ATOM 2584 N N . LEU A 1 513 ? 153.705 190.578 188.081 1.00 135.27 492 LEU A N 1
ATOM 2585 C CA . LEU A 1 513 ? 154.818 190.350 187.178 1.00 135.27 492 LEU A CA 1
ATOM 2586 C C . LEU A 1 513 ? 154.898 191.450 186.127 1.00 135.27 492 LEU A C 1
ATOM 2587 O O . LEU A 1 513 ? 153.916 192.127 185.820 1.00 135.27 492 LEU A O 1
ATOM 2592 N N . SER A 1 514 ? 156.093 191.621 185.576 1.00 135.33 493 SER A N 1
ATOM 2593 C CA . SER A 1 514 ? 156.347 192.588 184.521 1.00 135.33 493 SER A CA 1
ATOM 2594 C C . SER A 1 514 ? 156.753 191.854 183.255 1.00 135.33 493 SER A C 1
ATOM 2595 O O . SER A 1 514 ? 157.518 190.887 183.309 1.00 135.33 493 SER A O 1
ATOM 2598 N N . LEU A 1 515 ? 156.248 192.328 182.114 1.00 134.94 494 LEU A N 1
ATOM 2599 C CA . LEU A 1 515 ? 156.452 191.616 180.856 1.00 134.94 494 LEU A CA 1
ATOM 2600 C C . LEU A 1 515 ? 157.926 191.487 180.502 1.00 134.94 494 LEU A C 1
ATOM 2601 O O . LEU A 1 515 ? 158.306 190.579 179.755 1.00 134.94 494 LEU A O 1
ATOM 2606 N N . SER A 1 516 ? 158.766 192.371 181.023 1.00 132.71 495 SER A N 1
ATOM 2607 C CA . SER A 1 516 ? 160.186 192.354 180.710 1.00 132.71 495 SER A CA 1
ATOM 2608 C C . SER A 1 516 ? 160.989 191.460 181.639 1.00 132.71 495 SER A C 1
ATOM 2609 O O . SER A 1 516 ? 162.200 191.325 181.445 1.00 132.71 495 SER A O 1
ATOM 2612 N N . ARG A 1 517 ? 160.354 190.849 182.634 1.00 132.97 496 ARG A N 1
ATOM 2613 C CA . ARG A 1 517 ? 161.083 190.054 183.610 1.00 132.97 496 ARG A CA 1
ATOM 2614 C C . ARG A 1 517 ? 161.683 188.819 182.953 1.00 132.97 496 ARG A C 1
ATOM 2615 O O . ARG A 1 517 ? 160.987 188.067 182.266 1.00 132.97 496 ARG A O 1
ATOM 2623 N N . ALA A 1 518 ? 162.974 188.605 183.176 1.00 138.14 497 ALA A N 1
ATOM 2624 C CA . ALA A 1 518 ? 163.675 187.503 182.539 1.00 138.14 497 ALA A CA 1
ATOM 2625 C C . ALA A 1 518 ? 163.154 186.166 183.043 1.00 138.14 497 ALA A C 1
ATOM 2626 O O . ALA A 1 518 ? 162.714 186.036 184.187 1.00 138.14 497 ALA A O 1
ATOM 2628 N N . ALA A 1 519 ? 163.216 185.161 182.169 1.00 145.80 498 ALA A N 1
ATOM 2629 C CA . ALA A 1 519 ? 162.691 183.845 182.512 1.00 145.80 498 ALA A CA 1
ATOM 2630 C C . ALA A 1 519 ? 163.463 183.206 183.655 1.00 145.80 498 ALA A C 1
ATOM 2631 O O . ALA A 1 519 ? 162.909 182.383 184.391 1.00 145.80 498 ALA A O 1
ATOM 2633 N N . ALA A 1 520 ? 164.734 183.563 183.822 1.00 144.87 499 ALA A N 1
ATOM 2634 C CA . ALA A 1 520 ? 165.546 182.924 184.849 1.00 144.87 499 ALA A CA 1
ATOM 2635 C C . ALA A 1 520 ? 165.114 183.301 186.257 1.00 144.87 499 ALA A C 1
ATOM 2636 O O . ALA A 1 520 ? 165.461 182.593 187.206 1.00 144.87 499 ALA A O 1
ATOM 2638 N N . THR A 1 521 ? 164.364 184.389 186.416 1.00 140.11 500 THR A N 1
ATOM 2639 C CA . THR A 1 521 ? 163.984 184.888 187.729 1.00 140.11 500 THR A CA 1
ATOM 2640 C C . THR A 1 521 ? 162.567 184.490 188.121 1.00 140.11 500 THR A C 1
ATOM 2641 O O . THR A 1 521 ? 161.872 185.270 188.778 1.00 140.11 500 THR A O 1
ATOM 2645 N N . LEU A 1 522 ? 162.124 183.299 187.736 1.00 141.61 501 LEU A N 1
ATOM 2646 C CA . LEU A 1 522 ? 160.784 182.828 188.049 1.00 141.61 501 LEU A CA 1
ATOM 2647 C C . LEU A 1 522 ? 160.857 181.568 188.899 1.00 141.61 501 LEU A C 1
ATOM 2648 O O . LEU A 1 522 ? 161.663 180.671 188.631 1.00 141.61 501 LEU A O 1
ATOM 2653 N N . SER A 1 523 ? 160.011 181.505 189.922 1.00 140.07 502 SER A N 1
ATOM 2654 C CA . SER A 1 523 ? 159.912 180.309 190.739 1.00 140.07 502 SER A CA 1
ATOM 2655 C C . SER A 1 523 ? 159.148 179.223 189.988 1.00 140.07 502 SER A C 1
ATOM 2656 O O . SER A 1 523 ? 158.586 179.447 188.913 1.00 140.07 502 SER A O 1
ATOM 2659 N N . GLY A 1 524 ? 159.128 178.026 190.572 1.00 141.59 503 GLY A N 1
ATOM 2660 C CA . GLY A 1 524 ? 158.431 176.921 189.935 1.00 141.59 503 GLY A CA 1
ATOM 2661 C C . GLY A 1 524 ? 156.944 177.175 189.788 1.00 141.59 503 GLY A C 1
ATOM 2662 O O . GLY A 1 524 ? 156.365 176.928 188.727 1.00 141.59 503 GLY A O 1
ATOM 2663 N N . GLY A 1 525 ? 156.306 177.672 190.847 1.00 144.04 504 GLY A N 1
ATOM 2664 C CA . GLY A 1 525 ? 154.882 177.950 190.770 1.00 144.04 504 GLY A CA 1
ATOM 2665 C C . GLY A 1 525 ? 154.559 179.023 189.752 1.00 144.04 504 GLY A C 1
ATOM 2666 O O . GLY A 1 525 ? 153.579 178.916 189.009 1.00 144.04 504 GLY A O 1
ATOM 2667 N N . GLU A 1 526 ? 155.381 180.070 189.701 1.00 141.92 505 GLU A N 1
ATOM 2668 C CA . GLU A 1 526 ? 155.181 181.110 188.701 1.00 141.92 505 GLU A CA 1
ATOM 2669 C C . GLU A 1 526 ? 155.348 180.553 187.297 1.00 141.92 505 GLU A C 1
ATOM 2670 O O . GLU A 1 526 ? 154.595 180.913 186.386 1.00 141.92 505 GLU A O 1
ATOM 2676 N N . ALA A 1 527 ? 156.328 179.671 187.101 1.00 139.15 506 ALA A N 1
ATOM 2677 C CA . ALA A 1 527 ? 156.517 179.061 185.790 1.00 139.15 506 ALA A CA 1
ATOM 2678 C C . ALA A 1 527 ? 155.314 178.218 185.397 1.00 139.15 506 ALA A C 1
ATOM 2679 O O . ALA A 1 527 ? 154.861 178.268 184.249 1.00 139.15 506 ALA A O 1
ATOM 2681 N N . GLN A 1 528 ? 154.782 177.436 186.338 1.00 141.14 507 GLN A N 1
ATOM 2682 C CA . GLN A 1 528 ? 153.598 176.637 186.047 1.00 141.14 507 GLN A CA 1
ATOM 2683 C C . GLN A 1 528 ? 152.417 177.518 185.678 1.00 141.14 507 GLN A C 1
ATOM 2684 O O . GLN A 1 528 ? 151.692 177.234 184.716 1.00 141.14 507 GLN A O 1
ATOM 2690 N N . ARG A 1 529 ? 152.200 178.587 186.441 1.00 136.62 508 ARG A N 1
ATOM 2691 C CA . ARG A 1 529 ? 151.076 179.468 186.160 1.00 136.62 508 ARG A CA 1
ATOM 2692 C C . ARG A 1 529 ? 151.241 180.154 184.812 1.00 136.62 508 ARG A C 1
ATOM 2693 O O . ARG A 1 529 ? 150.269 180.303 184.062 1.00 136.62 508 ARG A O 1
ATOM 2701 N N . ILE A 1 530 ? 152.465 180.559 184.478 1.00 129.83 509 ILE A N 1
ATOM 2702 C CA . ILE A 1 530 ? 152.722 181.169 183.179 1.00 129.83 509 ILE A CA 1
ATOM 2703 C C . ILE A 1 530 ? 152.439 180.176 182.062 1.00 129.83 509 ILE A C 1
ATOM 2704 O O . ILE A 1 530 ? 151.830 180.522 181.041 1.00 129.83 509 ILE A O 1
ATOM 2709 N N . ARG A 1 531 ? 152.884 178.931 182.232 1.00 129.62 510 ARG A N 1
ATOM 2710 C CA . ARG A 1 531 ? 152.643 177.918 181.214 1.00 129.62 510 ARG A CA 1
ATOM 2711 C C . ARG A 1 531 ? 151.155 177.678 181.018 1.00 129.62 510 ARG A C 1
ATOM 2712 O O . ARG A 1 531 ? 150.678 177.567 179.883 1.00 129.62 510 ARG A O 1
ATOM 2720 N N . LEU A 1 532 ? 150.400 177.599 182.110 1.00 126.19 511 LEU A N 1
ATOM 2721 C CA . LEU A 1 532 ? 148.964 177.385 181.974 1.00 126.19 511 LEU A CA 1
ATOM 2722 C C . LEU A 1 532 ? 148.298 178.576 181.297 1.00 126.19 511 LEU A C 1
ATOM 2723 O O . LEU A 1 532 ? 147.397 178.405 180.466 1.00 126.19 511 LEU A O 1
ATOM 2728 N N . ALA A 1 533 ? 148.728 179.793 181.638 1.00 121.75 512 ALA A N 1
ATOM 2729 C CA . ALA A 1 533 ? 148.143 180.976 181.017 1.00 121.75 512 ALA A CA 1
ATOM 2730 C C . ALA A 1 533 ? 148.418 181.011 179.521 1.00 121.75 512 ALA A C 1
ATOM 2731 O O . ALA A 1 533 ? 147.525 181.323 178.725 1.00 121.75 512 ALA A O 1
ATOM 2733 N N . THR A 1 534 ? 149.644 180.686 179.110 1.00 131.26 513 THR A N 1
ATOM 2734 C CA . THR A 1 534 ? 149.933 180.716 177.680 1.00 131.26 513 THR A CA 1
ATOM 2735 C C . THR A 1 534 ? 149.224 179.580 176.956 1.00 131.26 513 THR A C 1
ATOM 2736 O O . THR A 1 534 ? 148.836 179.728 175.793 1.00 131.26 513 THR A O 1
ATOM 2740 N N . GLN A 1 535 ? 149.030 178.442 177.626 1.00 124.81 514 GLN A N 1
ATOM 2741 C CA . GLN A 1 535 ? 148.273 177.365 177.001 1.00 124.81 514 GLN A CA 1
ATOM 2742 C C . GLN A 1 535 ? 146.820 177.760 176.789 1.00 124.81 514 GLN A C 1
ATOM 2743 O O . GLN A 1 535 ? 146.252 177.497 175.724 1.00 124.81 514 GLN A O 1
ATOM 2749 N N . ILE A 1 536 ? 146.200 178.393 177.785 1.00 121.97 515 ILE A N 1
ATOM 2750 C CA . ILE A 1 536 ? 144.808 178.797 177.611 1.00 121.97 515 ILE A CA 1
ATOM 2751 C C . ILE A 1 536 ? 144.705 179.944 176.617 1.00 121.97 515 ILE A C 1
ATOM 2752 O O . ILE A 1 536 ? 143.661 180.133 175.985 1.00 121.97 515 ILE A O 1
ATOM 2757 N N . GLY A 1 537 ? 145.773 180.727 176.456 1.00 128.23 516 GLY A N 1
ATOM 2758 C CA . GLY A 1 537 ? 145.759 181.768 175.446 1.00 128.23 516 GLY A CA 1
ATOM 2759 C C . GLY A 1 537 ? 145.959 181.253 174.039 1.00 128.23 516 GLY A C 1
ATOM 2760 O O . GLY A 1 537 ? 145.438 181.839 173.086 1.00 128.23 516 GLY A O 1
ATOM 2761 N N . SER A 1 538 ? 146.704 180.157 173.883 1.00 131.89 517 SER A N 1
ATOM 2762 C CA . SER A 1 538 ? 147.012 179.645 172.554 1.00 131.89 517 SER A CA 1
ATOM 2763 C C . SER A 1 538 ? 145.775 179.169 171.810 1.00 131.89 517 SER A C 1
ATOM 2764 O O . SER A 1 538 ? 145.766 179.189 170.577 1.00 131.89 517 SER A O 1
ATOM 2767 N N . GLY A 1 539 ? 144.742 178.737 172.523 1.00 124.63 518 GLY A N 1
ATOM 2768 C CA . GLY A 1 539 ? 143.524 178.322 171.861 1.00 124.63 518 GLY A CA 1
ATOM 2769 C C . GLY A 1 539 ? 143.557 176.936 171.266 1.00 124.63 518 GLY A C 1
ATOM 2770 O O . GLY A 1 539 ? 142.671 176.594 170.481 1.00 124.63 518 GLY A O 1
ATOM 2771 N N . LEU A 1 540 ? 144.554 176.127 171.609 1.00 119.17 519 LEU A N 1
ATOM 2772 C CA . LEU A 1 540 ? 144.590 174.754 171.129 1.00 119.17 519 LEU A CA 1
ATOM 2773 C C . LEU A 1 540 ? 143.408 173.969 171.676 1.00 119.17 519 LEU A C 1
ATOM 2774 O O . LEU A 1 540 ? 143.065 174.074 172.856 1.00 119.17 519 LEU A O 1
ATOM 2779 N N . VAL A 1 541 ? 142.783 173.176 170.811 1.00 118.67 520 VAL A N 1
ATOM 2780 C CA . VAL A 1 541 ? 141.649 172.353 171.200 1.00 118.67 520 VAL A CA 1
ATOM 2781 C C . VAL A 1 541 ? 141.985 170.897 170.924 1.00 118.67 520 VAL A C 1
ATOM 2782 O O . VAL A 1 541 ? 142.886 170.574 170.147 1.00 118.67 520 VAL A O 1
ATOM 2786 N N . GLY A 1 542 ? 141.241 170.012 171.577 1.00 123.88 521 GLY A N 1
ATOM 2787 C CA . GLY A 1 542 ? 141.501 168.590 171.440 1.00 123.88 521 GLY A CA 1
ATOM 2788 C C . GLY A 1 542 ? 142.868 168.185 171.939 1.00 123.88 521 GLY A C 1
ATOM 2789 O O . GLY A 1 542 ? 143.554 167.387 171.289 1.00 123.88 521 GLY A O 1
ATOM 2790 N N . VAL A 1 543 ? 143.284 168.721 173.079 1.00 119.48 522 VAL A N 1
ATOM 2791 C CA . VAL A 1 543 ? 144.598 168.454 173.643 1.00 119.48 522 VAL A CA 1
ATOM 2792 C C . VAL A 1 543 ? 144.423 167.991 175.080 1.00 119.48 522 VAL A C 1
ATOM 2793 O O . VAL A 1 543 ? 143.575 168.512 175.812 1.00 119.48 522 VAL A O 1
ATOM 2797 N N . LEU A 1 544 ? 145.208 166.995 175.474 1.00 124.67 523 LEU A N 1
ATOM 2798 C CA . LEU A 1 544 ? 145.165 166.442 176.820 1.00 124.67 523 LEU A CA 1
ATOM 2799 C C . LEU A 1 544 ? 146.238 167.114 177.664 1.00 124.67 523 LEU A C 1
ATOM 2800 O O . LEU A 1 544 ? 147.428 167.018 177.351 1.00 124.67 523 LEU A O 1
ATOM 2805 N N . TYR A 1 545 ? 145.816 167.784 178.729 1.00 122.90 524 TYR A N 1
ATOM 2806 C CA . TYR A 1 545 ? 146.719 168.486 179.628 1.00 122.90 524 TYR A CA 1
ATOM 2807 C C . TYR A 1 545 ? 146.878 167.691 180.913 1.00 122.90 524 TYR A C 1
ATOM 2808 O O . TYR A 1 545 ? 145.886 167.243 181.494 1.00 122.90 524 TYR A O 1
ATOM 2817 N N . VAL A 1 546 ? 148.118 167.518 181.354 1.00 125.89 525 VAL A N 1
ATOM 2818 C CA . VAL A 1 546 ? 148.413 167.007 182.686 1.00 125.89 525 VAL A CA 1
ATOM 2819 C C . VAL A 1 546 ? 149.149 168.102 183.442 1.00 125.89 525 VAL A C 1
ATOM 2820 O O . VAL A 1 546 ? 149.998 168.800 182.873 1.00 125.89 525 VAL A O 1
ATOM 2824 N N . LEU A 1 547 ? 148.774 168.301 184.701 1.00 133.68 526 LEU A N 1
ATOM 2825 C CA . LEU A 1 547 ? 149.259 169.424 185.491 1.00 133.68 526 LEU A CA 1
ATOM 2826 C C . LEU A 1 547 ? 149.697 168.921 186.854 1.00 133.68 526 LEU A C 1
ATOM 2827 O O . LEU A 1 547 ? 148.972 168.153 187.494 1.00 133.68 526 LEU A O 1
ATOM 2832 N N . ASP A 1 548 ? 150.871 169.353 187.301 1.00 146.72 527 ASP A N 1
ATOM 2833 C CA . ASP A 1 548 ? 151.211 169.184 188.700 1.00 146.72 527 ASP A CA 1
ATOM 2834 C C . ASP A 1 548 ? 150.367 170.138 189.536 1.00 146.72 527 ASP A C 1
ATOM 2835 O O . ASP A 1 548 ? 149.548 170.895 189.017 1.00 146.72 527 ASP A O 1
ATOM 2840 N N . GLU A 1 549 ? 150.574 170.086 190.844 1.00 144.43 528 GLU A N 1
ATOM 2841 C CA . GLU A 1 549 ? 149.843 170.931 191.777 1.00 144.43 528 GLU A CA 1
ATOM 2842 C C . GLU A 1 549 ? 149.927 172.383 191.327 1.00 144.43 528 GLU A C 1
ATOM 2843 O O . GLU A 1 549 ? 150.996 172.996 191.411 1.00 144.43 528 GLU A O 1
ATOM 2849 N N . PRO A 1 550 ? 148.831 172.968 190.835 1.00 131.29 529 PRO A N 1
ATOM 2850 C CA . PRO A 1 550 ? 148.915 174.331 190.301 1.00 131.29 529 PRO A CA 1
ATOM 2851 C C . PRO A 1 550 ? 148.827 175.407 191.361 1.00 131.29 529 PRO A C 1
ATOM 2852 O O . PRO A 1 550 ? 149.179 176.558 191.076 1.00 131.29 529 PRO A O 1
ATOM 2856 N N . SER A 1 551 ? 148.377 175.078 192.565 1.00 134.67 530 SER A N 1
ATOM 2857 C CA . SER A 1 551 ? 148.201 176.068 193.614 1.00 134.67 530 SER A CA 1
ATOM 2858 C C . SER A 1 551 ? 149.470 176.326 194.409 1.00 134.67 530 SER A C 1
ATOM 2859 O O . SER A 1 551 ? 149.444 177.145 195.333 1.00 134.67 530 SER A O 1
ATOM 2862 N N . ILE A 1 552 ? 150.572 175.644 194.095 1.00 134.84 531 ILE A N 1
ATOM 2863 C CA . ILE A 1 552 ? 151.814 175.887 194.814 1.00 134.84 531 ILE A CA 1
ATOM 2864 C C . ILE A 1 552 ? 152.275 177.310 194.541 1.00 134.84 531 ILE A C 1
ATOM 2865 O O . ILE A 1 552 ? 152.259 177.779 193.397 1.00 134.84 531 ILE A O 1
ATOM 2870 N N . GLY A 1 553 ? 152.669 178.012 195.597 1.00 134.03 532 GLY A N 1
ATOM 2871 C CA . GLY A 1 553 ? 152.994 179.411 195.447 1.00 134.03 532 GLY A CA 1
ATOM 2872 C C . GLY A 1 553 ? 151.805 180.299 195.186 1.00 134.03 532 GLY A C 1
ATOM 2873 O O . GLY A 1 553 ? 151.987 181.444 194.766 1.00 134.03 532 GLY A O 1
ATOM 2874 N N . LEU A 1 554 ? 150.592 179.808 195.415 1.00 131.88 533 LEU A N 1
ATOM 2875 C CA . LEU A 1 554 ? 149.374 180.569 195.192 1.00 131.88 533 LEU A CA 1
ATOM 2876 C C . LEU A 1 554 ? 148.593 180.665 196.492 1.00 131.88 533 LEU A C 1
ATOM 2877 O O . LEU A 1 554 ? 148.338 179.648 197.143 1.00 131.88 533 LEU A O 1
ATOM 2882 N N . HIS A 1 555 ? 148.213 181.882 196.861 1.00 134.13 534 HIS A N 1
ATOM 2883 C CA . HIS A 1 555 ? 147.433 182.083 198.067 1.00 134.13 534 HIS A CA 1
ATOM 2884 C C . HIS A 1 555 ? 146.017 181.551 197.881 1.00 134.13 534 HIS A C 1
ATOM 2885 O O . HIS A 1 555 ? 145.513 181.417 196.764 1.00 134.13 534 HIS A O 1
ATOM 2892 N N . GLN A 1 556 ? 145.373 181.244 199.007 1.00 132.38 535 GLN A N 1
ATOM 2893 C CA . GLN A 1 556 ? 144.046 180.644 198.959 1.00 132.38 535 GLN A CA 1
ATOM 2894 C C . GLN A 1 556 ? 143.025 181.595 198.355 1.00 132.38 535 GLN A C 1
ATOM 2895 O O . GLN A 1 556 ? 142.116 181.164 197.638 1.00 132.38 535 GLN A O 1
ATOM 2901 N N . ARG A 1 557 ? 143.160 182.894 198.627 1.00 133.31 536 ARG A N 1
ATOM 2902 C CA . ARG A 1 557 ? 142.165 183.856 198.170 1.00 133.31 536 ARG A CA 1
ATOM 2903 C C . ARG A 1 557 ? 142.038 183.887 196.655 1.00 133.31 536 ARG A C 1
ATOM 2904 O O . ARG A 1 557 ? 141.000 184.316 196.142 1.00 133.31 536 ARG A O 1
ATOM 2912 N N . ASP A 1 558 ? 143.062 183.450 195.931 1.00 141.47 537 ASP A N 1
ATOM 2913 C CA . ASP A 1 558 ? 143.004 183.407 194.480 1.00 141.47 537 ASP A CA 1
ATOM 2914 C C . ASP A 1 558 ? 142.692 182.021 193.942 1.00 141.47 537 ASP A C 1
ATOM 2915 O O . ASP A 1 558 ? 142.408 181.890 192.746 1.00 141.47 537 ASP A O 1
ATOM 2920 N N . ASN A 1 559 ? 142.714 180.998 194.800 1.00 136.28 538 ASN A N 1
ATOM 2921 C CA . ASN A 1 559 ? 142.534 179.627 194.337 1.00 136.28 538 ASN A CA 1
ATOM 2922 C C . ASN A 1 559 ? 141.252 179.474 193.535 1.00 136.28 538 ASN A C 1
ATOM 2923 O O . ASN A 1 559 ? 141.255 178.861 192.460 1.00 136.28 538 ASN A O 1
ATOM 2928 N N . ARG A 1 560 ? 140.151 180.037 194.031 1.00 138.73 539 ARG A N 1
ATOM 2929 C CA . ARG A 1 560 ? 138.888 179.957 193.308 1.00 138.73 539 ARG A CA 1
ATOM 2930 C C . ARG A 1 560 ? 139.033 180.502 191.896 1.00 138.73 539 ARG A C 1
ATOM 2931 O O . ARG A 1 560 ? 138.610 179.863 190.926 1.00 138.73 539 ARG A O 1
ATOM 2939 N N . ARG A 1 561 ? 139.655 181.674 191.758 1.00 134.04 540 ARG A N 1
ATOM 2940 C CA . ARG A 1 561 ? 139.814 182.252 190.429 1.00 134.04 540 ARG A CA 1
ATOM 2941 C C . ARG A 1 561 ? 140.666 181.365 189.540 1.00 134.04 540 ARG A C 1
ATOM 2942 O O . ARG A 1 561 ? 140.502 181.375 188.316 1.00 134.04 540 ARG A O 1
ATOM 2950 N N . LEU A 1 562 ? 141.581 180.596 190.128 1.00 129.73 541 LEU A N 1
ATOM 2951 C CA . LEU A 1 562 ? 142.325 179.628 189.334 1.00 129.73 541 LEU A CA 1
ATOM 2952 C C . LEU A 1 562 ? 141.400 178.557 188.779 1.00 129.73 541 LEU A C 1
ATOM 2953 O O . LEU A 1 562 ? 141.498 178.194 187.602 1.00 129.73 541 LEU A O 1
ATOM 2958 N N . ILE A 1 563 ? 140.481 178.059 189.606 1.00 128.72 542 ILE A N 1
ATOM 2959 C CA . ILE A 1 563 ? 139.593 176.986 189.171 1.00 128.72 542 ILE A CA 1
ATOM 2960 C C . ILE A 1 563 ? 138.744 177.448 187.997 1.00 128.72 542 ILE A C 1
ATOM 2961 O O . ILE A 1 563 ? 138.602 176.740 186.993 1.00 128.72 542 ILE A O 1
ATOM 2966 N N . GLU A 1 564 ? 138.189 178.658 188.094 1.00 132.81 543 GLU A N 1
ATOM 2967 C CA . GLU A 1 564 ? 137.422 179.206 186.982 1.00 132.81 543 GLU A CA 1
ATOM 2968 C C . GLU A 1 564 ? 138.250 179.256 185.710 1.00 132.81 543 GLU A C 1
ATOM 2969 O O . GLU A 1 564 ? 137.707 179.104 184.611 1.00 132.81 543 GLU A O 1
ATOM 2975 N N . THR A 1 565 ? 139.560 179.468 185.833 1.00 128.56 544 THR A N 1
ATOM 2976 C CA . THR A 1 565 ? 140.421 179.391 184.661 1.00 128.56 544 THR A CA 1
ATOM 2977 C C . THR A 1 565 ? 140.476 177.970 184.125 1.00 128.56 544 THR A C 1
ATOM 2978 O O . THR A 1 565 ? 140.275 177.739 182.927 1.00 128.56 544 THR A O 1
ATOM 2982 N N . LEU A 1 566 ? 140.719 176.999 185.007 1.00 128.41 545 LEU A N 1
ATOM 2983 C CA . LEU A 1 566 ? 140.843 175.613 184.570 1.00 128.41 545 LEU A CA 1
ATOM 2984 C C . LEU A 1 566 ? 139.601 175.166 183.817 1.00 128.41 545 LEU A C 1
ATOM 2985 O O . LEU A 1 566 ? 139.690 174.679 182.684 1.00 128.41 545 LEU A O 1
ATOM 2990 N N . THR A 1 567 ? 138.426 175.357 184.418 1.00 133.05 546 THR A N 1
ATOM 2991 C CA . THR A 1 567 ? 137.189 175.009 183.732 1.00 133.05 546 THR A CA 1
ATOM 2992 C C . THR A 1 567 ? 137.087 175.733 182.402 1.00 133.05 546 THR A C 1
ATOM 2993 O O . THR A 1 567 ? 136.661 175.148 181.401 1.00 133.05 546 THR A O 1
ATOM 2997 N N . ARG A 1 568 ? 137.503 177.001 182.364 1.00 132.20 547 ARG A N 1
ATOM 2998 C CA . ARG A 1 568 ? 137.477 177.736 181.106 1.00 132.20 547 ARG A CA 1
ATOM 2999 C C . ARG A 1 568 ? 138.316 177.032 180.055 1.00 132.20 547 ARG A C 1
ATOM 3000 O O . ARG A 1 568 ? 137.889 176.885 178.904 1.00 132.20 547 ARG A O 1
ATOM 3008 N N . LEU A 1 569 ? 139.499 176.558 180.441 1.00 127.15 548 LEU A N 1
ATOM 3009 C CA . LEU A 1 569 ? 140.304 175.776 179.515 1.00 127.15 548 LEU A CA 1
ATOM 3010 C C . LEU A 1 569 ? 139.557 174.527 179.081 1.00 127.15 548 LEU A C 1
ATOM 3011 O O . LEU A 1 569 ? 139.547 174.179 177.895 1.00 127.15 548 LEU A O 1
ATOM 3016 N N . ARG A 1 570 ? 138.904 173.851 180.025 1.00 129.33 549 ARG A N 1
ATOM 3017 C CA . ARG A 1 570 ? 138.126 172.673 179.672 1.00 129.33 549 ARG A CA 1
ATOM 3018 C C . ARG A 1 570 ? 136.972 173.034 178.750 1.00 129.33 549 ARG A C 1
ATOM 3019 O O . ARG A 1 570 ? 136.484 172.182 178.002 1.00 129.33 549 ARG A O 1
ATOM 3027 N N . ASP A 1 571 ? 136.533 174.293 178.778 1.00 140.69 550 ASP A N 1
ATOM 3028 C CA . ASP A 1 571 ? 135.462 174.720 177.893 1.00 140.69 550 ASP A CA 1
ATOM 3029 C C . ASP A 1 571 ? 135.930 174.854 176.455 1.00 140.69 550 ASP A C 1
ATOM 3030 O O . ASP A 1 571 ? 135.099 175.028 175.559 1.00 140.69 550 ASP A O 1
ATOM 3035 N N . LEU A 1 572 ? 137.236 174.786 176.215 1.00 127.64 551 LEU A N 1
ATOM 3036 C CA . LEU A 1 572 ? 137.745 174.818 174.854 1.00 127.64 551 LEU A CA 1
ATOM 3037 C C . LEU A 1 572 ? 137.843 173.433 174.239 1.00 127.64 551 LEU A C 1
ATOM 3038 O O . LEU A 1 572 ? 138.323 173.308 173.109 1.00 127.64 551 LEU A O 1
ATOM 3043 N N . GLY A 1 573 ? 137.408 172.400 174.950 1.00 128.10 552 GLY A N 1
ATOM 3044 C CA . GLY A 1 573 ? 137.467 171.053 174.427 1.00 128.10 552 GLY A CA 1
ATOM 3045 C C . GLY A 1 573 ? 138.784 170.381 174.733 1.00 128.10 552 GLY A C 1
ATOM 3046 O O . GLY A 1 573 ? 139.340 169.672 173.890 1.00 128.10 552 GLY A O 1
ATOM 3047 N N . ASN A 1 574 ? 139.296 170.598 175.938 1.00 124.99 553 ASN A N 1
ATOM 3048 C CA . ASN A 1 574 ? 140.555 170.016 176.366 1.00 124.99 553 ASN A CA 1
ATOM 3049 C C . ASN A 1 574 ? 140.335 169.195 177.625 1.00 124.99 553 ASN A C 1
ATOM 3050 O O . ASN A 1 574 ? 139.728 169.670 178.588 1.00 124.99 553 ASN A O 1
ATOM 3055 N N . THR A 1 575 ? 140.831 167.964 177.611 1.00 131.63 554 THR A N 1
ATOM 3056 C CA . THR A 1 575 ? 140.775 167.099 178.777 1.00 131.63 554 THR A CA 1
ATOM 3057 C C . THR A 1 575 ? 141.814 167.567 179.784 1.00 131.63 554 THR A C 1
ATOM 3058 O O . THR A 1 575 ? 142.933 167.923 179.407 1.00 131.63 554 THR A O 1
ATOM 3062 N N . LEU A 1 576 ? 141.444 167.571 181.058 1.00 129.24 555 LEU A N 1
ATOM 3063 C CA . LEU A 1 576 ? 142.307 168.076 182.115 1.00 129.24 555 LEU A CA 1
ATOM 3064 C C . LEU A 1 576 ? 142.580 166.973 183.124 1.00 129.24 555 LEU A C 1
ATOM 3065 O O . LEU A 1 576 ? 141.651 166.305 183.587 1.00 129.24 555 LEU A O 1
ATOM 3070 N N . ILE A 1 577 ? 143.848 166.789 183.461 1.00 132.56 556 ILE A N 1
ATOM 3071 C CA . ILE A 1 577 ? 144.268 165.915 184.545 1.00 132.56 556 ILE A CA 1
ATOM 3072 C C . ILE A 1 577 ? 145.085 166.767 185.502 1.00 132.56 556 ILE A C 1
ATOM 3073 O O . ILE A 1 577 ? 146.120 167.323 185.118 1.00 132.56 556 ILE A O 1
ATOM 3078 N N . VAL A 1 578 ? 144.627 166.884 186.743 1.00 134.44 557 VAL A N 1
ATOM 3079 C CA . VAL A 1 578 ? 145.258 167.746 187.734 1.00 134.44 557 VAL A CA 1
ATOM 3080 C C . VAL A 1 578 ? 145.636 166.896 188.936 1.00 134.44 557 VAL A C 1
ATOM 3081 O O . VAL A 1 578 ? 144.770 166.271 189.559 1.00 134.44 557 VAL A O 1
ATOM 3085 N N . VAL A 1 579 ? 146.923 166.877 189.268 1.00 134.98 558 VAL A N 1
ATOM 3086 C CA . VAL A 1 579 ? 147.408 166.182 190.453 1.00 134.98 558 VAL A CA 1
ATOM 3087 C C . VAL A 1 579 ? 147.412 167.202 191.584 1.00 134.98 558 VAL A C 1
ATOM 3088 O O . VAL A 1 579 ? 148.423 167.850 191.850 1.00 134.98 558 VAL A O 1
ATOM 3092 N N . GLU A 1 580 ? 146.275 167.345 192.254 1.00 142.11 559 GLU A N 1
ATOM 3093 C CA . GLU A 1 580 ? 146.115 168.391 193.250 1.00 142.11 559 GLU A CA 1
ATOM 3094 C C . GLU A 1 580 ? 145.410 167.823 194.469 1.00 142.11 559 GLU A C 1
ATOM 3095 O O . GLU A 1 580 ? 144.485 167.019 194.339 1.00 142.11 559 GLU A O 1
ATOM 3101 N N . HIS A 1 581 ? 145.858 168.238 195.652 1.00 142.67 560 HIS A N 1
ATOM 3102 C CA . HIS A 1 581 ? 145.235 167.844 196.906 1.00 142.67 560 HIS A CA 1
ATOM 3103 C C . HIS A 1 581 ? 144.422 168.964 197.537 1.00 142.67 560 HIS A C 1
ATOM 3104 O O . HIS A 1 581 ? 143.953 168.812 198.667 1.00 142.67 560 HIS A O 1
ATOM 3111 N N . ASP A 1 582 ? 144.250 170.083 196.845 1.00 151.44 561 ASP A N 1
ATOM 3112 C CA . ASP A 1 582 ? 143.430 171.158 197.379 1.00 151.44 561 ASP A CA 1
ATOM 3113 C C . ASP A 1 582 ? 141.974 170.720 197.452 1.00 151.44 561 ASP A C 1
ATOM 3114 O O . ASP A 1 582 ? 141.449 170.095 196.528 1.00 151.44 561 ASP A O 1
ATOM 3119 N N . GLU A 1 583 ? 141.324 171.039 198.570 1.00 147.86 562 GLU A N 1
ATOM 3120 C CA . GLU A 1 583 ? 139.918 170.688 198.722 1.00 147.86 562 GLU A CA 1
ATOM 3121 C C . GLU A 1 583 ? 139.049 171.433 197.719 1.00 147.86 562 GLU A C 1
ATOM 3122 O O . GLU A 1 583 ? 138.120 170.854 197.146 1.00 147.86 562 GLU A O 1
ATOM 3128 N N . ASP A 1 584 ? 139.335 172.715 197.490 1.00 146.88 563 ASP A N 1
ATOM 3129 C CA . ASP A 1 584 ? 138.470 173.515 196.633 1.00 146.88 563 ASP A CA 1
ATOM 3130 C C . ASP A 1 584 ? 138.513 173.054 195.185 1.00 146.88 563 ASP A C 1
ATOM 3131 O O . ASP A 1 584 ? 137.520 173.204 194.466 1.00 146.88 563 ASP A O 1
ATOM 3136 N N . THR A 1 585 ? 139.643 172.510 194.729 1.00 147.43 564 THR A N 1
ATOM 3137 C CA . THR A 1 585 ? 139.677 171.984 193.370 1.00 147.43 564 THR A CA 1
ATOM 3138 C C . THR A 1 585 ? 138.788 170.757 193.240 1.00 147.43 564 THR A C 1
ATOM 3139 O O . THR A 1 585 ? 138.247 170.493 192.162 1.00 147.43 564 THR A O 1
ATOM 3143 N N . ILE A 1 586 ? 138.619 170.006 194.323 1.00 137.41 565 ILE A N 1
ATOM 3144 C CA . ILE A 1 586 ? 137.632 168.940 194.375 1.00 137.41 565 ILE A CA 1
ATOM 3145 C C . ILE A 1 586 ? 136.305 169.612 194.695 1.00 137.41 565 ILE A C 1
ATOM 3146 O O . ILE A 1 586 ? 136.279 170.800 195.031 1.00 137.41 565 ILE A O 1
ATOM 3151 N N . GLU A 1 587 ? 135.201 168.876 194.552 1.00 143.45 566 GLU A N 1
ATOM 3152 C CA . GLU A 1 587 ? 133.845 169.422 194.544 1.00 143.45 566 GLU A CA 1
ATOM 3153 C C . GLU A 1 587 ? 133.615 170.222 193.270 1.00 143.45 566 GLU A C 1
ATOM 3154 O O . GLU A 1 587 ? 132.519 170.742 193.043 1.00 143.45 566 GLU A O 1
ATOM 3160 N N . HIS A 1 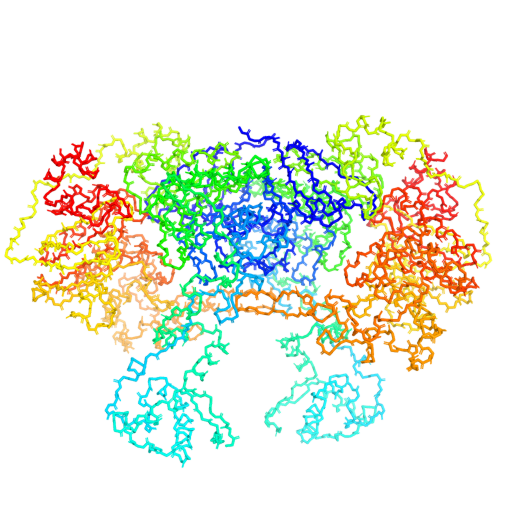588 ? 134.647 170.330 192.435 1.00 137.58 567 HIS A N 1
ATOM 3161 C CA . HIS A 1 588 ? 134.542 170.994 191.148 1.00 137.58 567 HIS A CA 1
ATOM 3162 C C . HIS A 1 588 ? 134.969 170.121 189.986 1.00 137.58 567 HIS A C 1
ATOM 3163 O O . HIS A 1 588 ? 134.467 170.318 188.876 1.00 137.58 567 HIS A O 1
ATOM 3170 N N . ALA A 1 589 ? 135.870 169.171 190.202 1.00 128.56 568 ALA A N 1
ATOM 3171 C CA . ALA A 1 589 ? 136.248 168.249 189.149 1.00 128.56 568 ALA A CA 1
ATOM 3172 C C . ALA A 1 589 ? 135.107 167.292 188.852 1.00 128.56 568 ALA A C 1
ATOM 3173 O O . ALA A 1 589 ? 134.458 166.764 189.757 1.00 128.56 568 ALA A O 1
ATOM 3175 N N . ASP A 1 590 ? 134.864 167.073 187.563 1.00 127.68 569 ASP A N 1
ATOM 3176 C CA . ASP A 1 590 ? 133.819 166.143 187.168 1.00 127.68 569 ASP A CA 1
ATOM 3177 C C . ASP A 1 590 ? 134.165 164.713 187.546 1.00 127.68 569 ASP A C 1
ATOM 3178 O O . ASP A 1 590 ? 133.263 163.904 187.779 1.00 127.68 569 ASP A O 1
ATOM 3183 N N . TRP A 1 591 ? 135.450 164.384 187.613 1.00 125.28 570 TRP A N 1
ATOM 3184 C CA . TRP A 1 591 ? 135.874 163.032 187.931 1.00 125.28 570 TRP A CA 1
ATOM 3185 C C . TRP A 1 591 ? 137.024 163.084 188.920 1.00 125.28 570 TRP A C 1
ATOM 3186 O O . TRP A 1 591 ? 137.894 163.955 188.824 1.00 125.28 570 TRP A O 1
ATOM 3197 N N . ILE A 1 592 ? 137.030 162.152 189.868 1.00 129.90 571 ILE A N 1
ATOM 3198 C CA . ILE A 1 592 ? 138.091 162.034 190.856 1.00 129.90 571 ILE A CA 1
ATOM 3199 C C . ILE A 1 592 ? 138.606 160.610 190.824 1.00 129.90 571 ILE A C 1
ATOM 3200 O O . ILE A 1 592 ? 137.820 159.659 190.918 1.00 129.90 571 ILE A O 1
ATOM 3205 N N . VAL A 1 593 ? 139.918 160.460 190.701 1.00 130.69 572 VAL A N 1
ATOM 3206 C CA . VAL A 1 593 ? 140.560 159.160 190.813 1.00 130.69 572 VAL A CA 1
ATOM 3207 C C . VAL A 1 593 ? 141.495 159.205 192.010 1.00 130.69 572 VAL A C 1
ATOM 3208 O O . VAL A 1 593 ? 142.402 160.044 192.071 1.00 130.69 572 VAL A O 1
ATOM 3212 N N . ASP A 1 594 ? 141.261 158.317 192.965 1.00 135.90 573 ASP A N 1
ATOM 3213 C CA . ASP A 1 594 ? 142.054 158.227 194.180 1.00 135.90 573 ASP A CA 1
ATOM 3214 C C . ASP A 1 594 ? 142.862 156.944 194.134 1.00 135.90 573 ASP A C 1
ATOM 3215 O O . ASP A 1 594 ? 142.291 155.848 194.056 1.00 135.90 573 ASP A O 1
ATOM 3220 N N . ILE A 1 595 ? 144.180 157.090 194.191 1.00 133.51 574 ILE A N 1
ATOM 3221 C CA . ILE A 1 595 ? 145.127 155.988 194.220 1.00 133.51 574 ILE A CA 1
ATOM 3222 C C . ILE A 1 595 ? 145.757 155.971 195.602 1.00 133.51 574 ILE A C 1
ATOM 3223 O O . ILE A 1 595 ? 145.690 156.958 196.340 1.00 133.51 574 ILE A O 1
ATOM 3228 N N . GLY A 1 596 ? 146.367 154.848 195.959 1.00 137.83 575 GLY A N 1
ATOM 3229 C CA . GLY A 1 596 ? 147.136 154.792 197.175 1.00 137.83 575 GLY A CA 1
ATOM 3230 C C . GLY A 1 596 ? 146.420 154.293 198.414 1.00 137.83 575 GLY A C 1
ATOM 3231 O O . GLY A 1 596 ? 146.316 155.008 199.416 1.00 137.83 575 GLY A O 1
ATOM 3232 N N . PRO A 1 597 ? 145.891 153.067 198.378 1.00 135.21 576 PRO A N 1
ATOM 3233 C CA . PRO A 1 597 ? 145.514 152.418 199.636 1.00 135.21 576 PRO A CA 1
ATOM 3234 C C . PRO A 1 597 ? 146.766 151.945 200.351 1.00 135.21 576 PRO A C 1
ATOM 3235 O O . PRO A 1 597 ? 146.926 150.756 200.639 1.00 135.21 576 PRO A O 1
ATOM 3239 N N . GLY A 1 598 ? 147.661 152.885 200.632 1.00 138.68 577 GLY A N 1
ATOM 3240 C CA . GLY A 1 598 ? 149.008 152.595 201.072 1.00 138.68 577 GLY A CA 1
ATOM 3241 C C . GLY A 1 598 ? 149.964 153.618 200.497 1.00 138.68 577 GLY A C 1
ATOM 3242 O O . GLY A 1 598 ? 149.554 154.473 199.709 1.00 138.68 577 GLY A O 1
ATOM 3243 N N . ALA A 1 599 ? 151.239 153.547 200.872 1.00 142.46 578 ALA A N 1
ATOM 3244 C CA . ALA A 1 599 ? 152.201 154.575 200.496 1.00 142.46 578 ALA A CA 1
ATOM 3245 C C . ALA A 1 599 ? 153.069 154.157 199.316 1.00 142.46 578 ALA A C 1
ATOM 3246 O O . ALA A 1 599 ? 153.091 154.835 198.287 1.00 142.46 578 ALA A O 1
ATOM 3248 N N . GLY A 1 600 ? 153.791 153.052 199.448 1.00 148.60 579 GLY A N 1
ATOM 3249 C CA . GLY A 1 600 ? 154.723 152.650 198.416 1.00 148.60 579 GLY A CA 1
ATOM 3250 C C . GLY A 1 600 ? 154.367 151.340 197.752 1.00 148.60 579 GLY A C 1
ATOM 3251 O O . GLY A 1 600 ? 153.455 151.281 196.924 1.00 148.60 579 GLY A O 1
ATOM 3252 N N . GLU A 1 601 ? 155.093 150.280 198.112 1.00 154.44 580 GLU A N 1
ATOM 3253 C CA . GLU A 1 601 ? 154.870 148.981 197.490 1.00 154.44 580 GLU A CA 1
ATOM 3254 C C . GLU A 1 601 ? 153.446 148.492 197.701 1.00 154.44 580 GLU A C 1
ATOM 3255 O O . GLU A 1 601 ? 152.944 147.690 196.908 1.00 154.44 580 GLU A O 1
ATOM 3261 N N . HIS A 1 602 ? 152.780 148.955 198.755 1.00 145.32 581 HIS A N 1
ATOM 3262 C CA . HIS A 1 602 ? 151.384 148.609 199.002 1.00 145.32 581 HIS A CA 1
ATOM 3263 C C . HIS A 1 602 ? 150.461 149.798 198.784 1.00 145.32 581 HIS A C 1
ATOM 3264 O O . HIS A 1 602 ? 149.461 149.958 199.485 1.00 145.32 581 HIS A O 1
ATOM 3271 N N . GLY A 1 603 ? 150.778 150.646 197.811 1.00 141.98 582 GLY A N 1
ATOM 3272 C CA . GLY A 1 603 ? 149.929 151.774 197.486 1.00 141.98 582 GLY A CA 1
ATOM 3273 C C . GLY A 1 603 ? 149.699 151.930 195.997 1.00 141.98 582 GLY A C 1
ATOM 3274 O O . GLY A 1 603 ? 149.082 152.903 195.556 1.00 141.98 582 GLY A O 1
ATOM 3275 N N . GLY A 1 604 ? 150.190 150.979 195.209 1.00 141.78 583 GLY A N 1
ATOM 3276 C CA . GLY A 1 604 ? 150.062 151.065 193.768 1.00 141.78 583 GLY A CA 1
ATOM 3277 C C . GLY A 1 604 ? 148.774 150.480 193.227 1.00 141.78 583 GLY A C 1
ATOM 3278 O O . GLY A 1 604 ? 148.784 149.760 192.225 1.00 141.78 583 GLY A O 1
ATOM 3279 N N . ARG A 1 605 ? 147.658 150.789 193.876 1.00 136.71 584 ARG A N 1
ATOM 3280 C CA . ARG A 1 605 ? 146.352 150.300 193.469 1.00 136.71 584 ARG A CA 1
ATOM 3281 C C . ARG A 1 605 ? 145.377 151.461 193.428 1.00 136.71 584 ARG A C 1
ATOM 3282 O O . ARG A 1 605 ? 145.512 152.426 194.181 1.00 136.71 584 ARG A O 1
ATOM 3290 N N . ILE A 1 606 ? 144.390 151.364 192.550 1.00 124.68 585 ILE A N 1
ATOM 3291 C CA . ILE A 1 606 ? 143.352 152.381 192.461 1.00 124.68 585 ILE A CA 1
ATOM 3292 C C . ILE A 1 606 ? 142.282 152.067 193.494 1.00 124.68 585 ILE A C 1
ATOM 3293 O O . ILE A 1 606 ? 141.722 150.966 193.509 1.00 124.68 585 ILE A O 1
ATOM 3298 N N . VAL A 1 607 ? 141.999 153.032 194.361 1.00 130.79 586 VAL A N 1
ATOM 3299 C CA . VAL A 1 607 ? 141.036 152.835 195.432 1.00 130.79 586 VAL A CA 1
ATOM 3300 C C . VAL A 1 607 ? 139.708 153.524 195.161 1.00 130.79 586 VAL A C 1
ATOM 3301 O O . VAL A 1 607 ? 138.706 153.162 195.796 1.00 130.79 586 VAL A O 1
ATOM 3305 N N . HIS A 1 608 ? 139.655 154.494 194.253 1.00 133.11 587 HIS A N 1
ATOM 3306 C CA . HIS A 1 608 ? 138.381 155.113 193.923 1.00 133.11 587 HIS A CA 1
ATOM 3307 C C . HIS A 1 608 ? 138.441 155.745 192.544 1.00 133.11 587 HIS A C 1
ATOM 3308 O O . HIS A 1 608 ? 139.485 156.235 192.116 1.00 133.11 587 HIS A O 1
ATOM 3315 N N . SER A 1 609 ? 137.296 155.752 191.863 1.00 128.40 588 SER A N 1
ATOM 3316 C CA . SER A 1 609 ? 137.156 156.450 190.587 1.00 128.40 588 SER A CA 1
ATOM 3317 C C . SER A 1 609 ? 135.685 156.826 190.444 1.00 128.40 588 SER A C 1
ATOM 3318 O O . SER A 1 609 ? 134.868 155.987 190.056 1.00 128.40 588 SER A O 1
ATOM 3321 N N . GLY A 1 610 ? 135.355 158.076 190.749 1.00 133.25 589 GLY A N 1
ATOM 3322 C CA . GLY A 1 610 ? 133.970 158.483 190.766 1.00 133.25 589 GLY A CA 1
ATOM 3323 C C . GLY A 1 610 ? 133.750 159.976 190.868 1.00 133.25 589 GLY A C 1
ATOM 3324 O O . GLY A 1 610 ? 134.689 160.774 190.864 1.00 133.25 589 GLY A O 1
ATOM 3325 N N . PRO A 1 611 ? 132.489 160.383 190.940 1.00 140.78 590 PRO A N 1
ATOM 3326 C CA . PRO A 1 611 ? 132.175 161.816 190.960 1.00 140.78 590 PRO A CA 1
ATOM 3327 C C . PRO A 1 611 ? 132.182 162.424 192.352 1.00 140.78 590 PRO A C 1
ATOM 3328 O O . PRO A 1 611 ? 131.269 163.179 192.700 1.00 140.78 590 PRO A O 1
ATOM 3332 N N . TYR A 1 612 ? 133.189 162.083 193.156 1.00 138.53 591 TYR A N 1
ATOM 3333 C CA . TYR A 1 612 ? 133.462 162.715 194.445 1.00 138.53 591 TYR A CA 1
ATOM 3334 C C . TYR A 1 612 ? 132.418 162.358 195.499 1.00 138.53 591 TYR A C 1
ATOM 3335 O O . TYR A 1 612 ? 132.629 162.592 196.692 1.00 138.53 591 TYR A O 1
ATOM 3344 N N . ASP A 1 613 ? 131.320 161.730 195.092 1.00 141.88 592 ASP A N 1
ATOM 3345 C CA . ASP A 1 613 ? 130.262 161.465 196.056 1.00 141.88 592 ASP A CA 1
ATOM 3346 C C . ASP A 1 613 ? 130.555 160.213 196.864 1.00 141.88 592 ASP A C 1
ATOM 3347 O O . ASP A 1 613 ? 130.478 160.235 198.097 1.00 141.88 592 ASP A O 1
ATOM 3352 N N . GLU A 1 614 ? 130.907 159.125 196.193 1.00 154.46 593 GLU A N 1
ATOM 3353 C CA . GLU A 1 614 ? 131.288 157.902 196.876 1.00 154.46 593 GLU A CA 1
ATOM 3354 C C . GLU A 1 614 ? 132.689 157.975 197.460 1.00 154.46 593 GLU A C 1
ATOM 3355 O O . GLU A 1 614 ? 133.096 157.051 198.171 1.00 154.46 593 GLU A O 1
ATOM 3361 N N . LEU A 1 615 ? 133.441 159.037 197.169 1.00 142.10 594 LEU A N 1
ATOM 3362 C CA . LEU A 1 615 ? 134.682 159.272 197.898 1.00 142.10 594 LEU A CA 1
ATOM 3363 C C . LEU A 1 615 ? 134.405 159.507 199.373 1.00 142.10 594 LEU A C 1
ATOM 3364 O O . LEU A 1 615 ? 135.014 158.874 200.242 1.00 142.10 594 LEU A O 1
ATOM 3369 N N . LEU A 1 616 ? 133.472 160.409 199.675 1.00 141.46 595 LEU A N 1
ATOM 3370 C CA . LEU A 1 616 ? 133.085 160.649 201.057 1.00 141.46 595 LEU A CA 1
ATOM 3371 C C . LEU A 1 616 ? 132.400 159.444 201.681 1.00 141.46 595 LEU A C 1
ATOM 3372 O O . LEU A 1 616 ? 132.255 159.399 202.906 1.00 141.46 595 LEU A O 1
ATOM 3377 N N . ARG A 1 617 ? 131.978 158.476 200.871 1.00 149.01 596 ARG A N 1
ATOM 3378 C CA . ARG A 1 617 ? 131.398 157.236 201.362 1.00 149.01 596 ARG A CA 1
ATOM 3379 C C . ARG A 1 617 ? 132.415 156.116 201.499 1.00 149.01 596 ARG A C 1
ATOM 3380 O O . ARG A 1 617 ? 132.162 155.151 202.224 1.00 149.01 596 ARG A O 1
ATOM 3388 N N . ASN A 1 618 ? 133.551 156.221 200.819 1.00 144.84 597 ASN A N 1
ATOM 3389 C CA . ASN A 1 618 ? 134.535 155.153 200.840 1.00 144.84 597 ASN A CA 1
ATOM 3390 C C . ASN A 1 618 ? 135.157 155.021 202.222 1.00 144.84 597 ASN A C 1
ATOM 3391 O O . ASN A 1 618 ? 135.281 155.993 202.971 1.00 144.84 597 ASN A O 1
ATOM 3396 N N . LYS A 1 619 ? 135.547 153.793 202.560 1.00 149.39 598 LYS A N 1
ATOM 3397 C CA . LYS A 1 619 ? 136.119 153.491 203.867 1.00 149.39 598 LYS A CA 1
ATOM 3398 C C . LYS A 1 619 ? 137.641 153.570 203.857 1.00 149.39 598 LYS A C 1
ATOM 3399 O O . LYS A 1 619 ? 138.228 154.351 204.610 1.00 149.39 598 LYS A O 1
ATOM 3405 N N . ASP A 1 620 ? 138.292 152.779 203.012 1.00 149.03 599 ASP A N 1
ATOM 3406 C CA . ASP A 1 620 ? 139.747 152.722 202.987 1.00 149.03 599 ASP A CA 1
ATOM 3407 C C . ASP A 1 620 ? 140.375 153.824 202.146 1.00 149.03 599 ASP A C 1
ATOM 3408 O O . ASP A 1 620 ? 141.540 153.697 201.752 1.00 149.03 599 ASP A O 1
ATOM 3413 N N . SER A 1 621 ? 139.643 154.894 201.857 1.00 145.23 600 SER A N 1
ATOM 3414 C CA . SER A 1 621 ? 140.176 156.030 201.120 1.00 145.23 600 SER A CA 1
ATOM 3415 C C . SER A 1 621 ? 140.599 157.107 202.109 1.00 145.23 600 SER A C 1
ATOM 3416 O O . SER A 1 621 ? 139.749 157.758 202.726 1.00 145.23 600 SER A O 1
ATOM 3419 N N . ILE A 1 622 ? 141.912 157.292 202.254 1.00 140.20 601 ILE A N 1
ATOM 3420 C CA . ILE A 1 622 ? 142.425 158.286 203.189 1.00 140.20 601 ILE A CA 1
ATOM 3421 C C . ILE A 1 622 ? 141.976 159.681 202.782 1.00 140.20 601 ILE A C 1
ATOM 3422 O O . ILE A 1 622 ? 141.571 160.489 203.627 1.00 140.20 601 ILE A O 1
ATOM 3427 N N . THR A 1 623 ? 142.038 159.984 201.486 1.00 141.18 602 THR A N 1
ATOM 3428 C CA . THR A 1 623 ? 141.591 161.287 201.012 1.00 141.18 602 THR A CA 1
ATOM 3429 C C . THR A 1 623 ? 140.121 161.504 201.327 1.00 141.18 602 THR A C 1
ATOM 3430 O O . THR A 1 623 ? 139.715 162.607 201.710 1.00 141.18 602 THR A O 1
ATOM 3434 N N . GLY A 1 624 ? 139.307 160.464 201.163 1.00 142.45 603 GLY A N 1
ATOM 3435 C CA . GLY A 1 624 ? 137.912 160.572 201.543 1.00 142.45 603 GLY A CA 1
ATOM 3436 C C . GLY A 1 624 ? 137.744 160.853 203.021 1.00 142.45 603 GLY A C 1
ATOM 3437 O O . GLY A 1 624 ? 136.902 161.662 203.418 1.00 142.45 603 GLY A O 1
ATOM 3438 N N . ALA A 1 625 ? 138.549 160.197 203.856 1.00 137.71 604 ALA A N 1
ATOM 3439 C CA . ALA A 1 625 ? 138.480 160.447 205.289 1.00 137.71 604 ALA A CA 1
ATOM 3440 C C . ALA A 1 625 ? 138.821 161.894 205.608 1.00 137.71 604 ALA A C 1
ATOM 3441 O O . ALA A 1 625 ? 138.143 162.536 206.418 1.00 137.71 604 ALA A O 1
ATOM 3443 N N . TYR A 1 626 ? 139.863 162.429 204.974 1.00 141.44 605 TYR A N 1
ATOM 3444 C CA . TYR A 1 626 ? 140.268 163.798 205.269 1.00 141.44 605 TYR A CA 1
ATOM 3445 C C . TYR A 1 626 ? 139.243 164.801 204.762 1.00 141.44 605 TYR A C 1
ATOM 3446 O O . TYR A 1 626 ? 138.983 165.814 205.419 1.00 141.44 605 TYR A O 1
ATOM 3455 N N . LEU A 1 627 ? 138.651 164.542 203.596 1.00 136.47 606 LEU A N 1
ATOM 3456 C CA . LEU A 1 627 ? 137.678 165.482 203.051 1.00 136.47 606 LEU A CA 1
ATOM 3457 C C . LEU A 1 627 ? 136.370 165.440 203.828 1.00 136.47 606 LEU A C 1
ATOM 3458 O O . LEU A 1 627 ? 135.723 166.475 204.020 1.00 136.47 606 LEU A O 1
ATOM 3463 N N . SER A 1 628 ? 135.966 164.257 204.279 1.00 137.07 607 SER A N 1
ATOM 3464 C CA . SER A 1 628 ? 134.716 164.106 205.007 1.00 137.07 607 SER A CA 1
ATOM 3465 C C . SER A 1 628 ? 134.760 164.720 206.395 1.00 137.07 607 SER A C 1
ATOM 3466 O O . SER A 1 628 ? 133.702 164.908 207.003 1.00 137.07 607 SER A O 1
ATOM 3469 N N . GLY A 1 629 ? 135.943 165.035 206.908 1.00 135.25 608 GLY A N 1
ATOM 3470 C CA . GLY A 1 629 ? 136.078 165.464 208.279 1.00 135.25 608 GLY A CA 1
ATOM 3471 C C . GLY A 1 629 ? 136.191 164.339 209.278 1.00 135.25 608 GLY A C 1
ATOM 3472 O O . GLY A 1 629 ? 136.292 164.612 210.480 1.00 135.25 608 GLY A O 1
ATOM 3473 N N . ARG A 1 630 ? 136.167 163.084 208.825 1.00 144.28 609 ARG A N 1
ATOM 3474 C CA . ARG A 1 630 ? 136.359 161.965 209.738 1.00 144.28 609 ARG A CA 1
ATOM 3475 C C . ARG A 1 630 ? 137.730 162.026 210.393 1.00 144.28 609 ARG A C 1
ATOM 3476 O O . ARG A 1 630 ? 137.863 161.798 211.600 1.00 144.28 609 ARG A O 1
ATOM 3484 N N . GLU A 1 631 ? 138.759 162.332 209.612 1.00 146.63 610 GLU A N 1
ATOM 3485 C CA . GLU A 1 631 ? 140.113 162.498 210.116 1.00 146.63 610 GLU A CA 1
ATOM 3486 C C . GLU A 1 631 ? 140.623 163.854 209.662 1.00 146.63 610 GLU A C 1
ATOM 3487 O O . GLU A 1 631 ? 140.498 164.199 208.484 1.00 146.63 610 GLU A O 1
ATOM 3493 N N . SER A 1 632 ? 141.185 164.624 210.589 1.00 145.03 611 SER A N 1
ATOM 3494 C CA . SER A 1 632 ? 141.618 165.978 210.285 1.00 145.03 611 SER A CA 1
ATOM 3495 C C . SER A 1 632 ? 142.782 166.361 211.184 1.00 145.03 611 SER A C 1
ATOM 3496 O O . SER A 1 632 ? 143.019 165.753 212.230 1.00 145.03 611 SER A O 1
ATOM 3499 N N . ILE A 1 633 ? 143.512 167.385 210.758 1.00 141.91 612 ILE A N 1
ATOM 3500 C CA . ILE A 1 633 ? 144.603 167.959 211.534 1.00 141.91 612 ILE A CA 1
ATOM 3501 C C . ILE A 1 633 ? 144.010 169.001 212.468 1.00 141.91 612 ILE A C 1
ATOM 3502 O O . ILE A 1 633 ? 143.371 169.959 212.017 1.00 141.91 612 ILE A O 1
ATOM 3507 N N . GLU A 1 634 ? 144.217 168.815 213.765 1.00 153.27 613 GLU A N 1
ATOM 3508 C CA . GLU A 1 634 ? 143.590 169.650 214.775 1.00 153.27 613 GLU A CA 1
ATOM 3509 C C . GLU A 1 634 ? 144.506 170.795 215.182 1.00 153.27 613 GLU A C 1
ATOM 3510 O O . GLU A 1 634 ? 145.733 170.681 215.150 1.00 153.27 613 GLU A O 1
ATOM 3516 N N . ILE A 1 635 ? 143.892 171.904 215.565 1.00 145.96 614 ILE A N 1
ATOM 3517 C CA . ILE A 1 635 ? 144.645 173.050 216.072 1.00 145.96 614 ILE A CA 1
ATOM 3518 C C . ILE A 1 635 ? 145.123 172.733 217.485 1.00 145.96 614 ILE A C 1
ATOM 3519 O O . ILE A 1 635 ? 144.295 172.406 218.348 1.00 145.96 614 ILE A O 1
ATOM 3524 N N . PRO A 1 636 ? 146.423 172.805 217.757 1.00 149.01 615 PRO A N 1
ATOM 3525 C CA . PRO A 1 636 ? 146.899 172.575 219.126 1.00 149.01 615 PRO A CA 1
ATOM 3526 C C . PRO A 1 636 ? 146.316 173.606 220.080 1.00 149.01 615 PRO A C 1
ATOM 3527 O O . PRO A 1 636 ? 146.137 174.774 219.727 1.00 149.01 615 PRO A O 1
ATOM 3531 N N . ALA A 1 637 ? 146.006 173.159 221.297 1.00 153.58 616 ALA A N 1
ATOM 3532 C CA . ALA A 1 637 ? 145.329 174.030 222.251 1.00 153.58 616 ALA A CA 1
ATOM 3533 C C . ALA A 1 637 ? 146.242 175.148 222.735 1.00 153.58 616 ALA A C 1
ATOM 3534 O O . ALA A 1 637 ? 145.809 176.298 222.866 1.00 153.58 616 ALA A O 1
ATOM 3536 N N . ILE A 1 638 ? 147.505 174.834 223.003 1.00 149.13 617 ILE A N 1
ATOM 3537 C CA . ILE A 1 638 ? 148.446 175.777 223.593 1.00 149.13 617 ILE A CA 1
ATOM 3538 C C . ILE A 1 638 ? 149.519 176.110 222.569 1.00 149.13 617 ILE A C 1
ATOM 3539 O O . ILE A 1 638 ? 150.179 175.212 222.032 1.00 149.13 617 ILE A O 1
ATOM 3544 N N . ARG A 1 639 ? 149.692 177.398 222.299 1.00 138.65 618 ARG A N 1
ATOM 3545 C CA . ARG A 1 639 ? 150.748 177.865 221.418 1.00 138.65 618 ARG A CA 1
ATOM 3546 C C . ARG A 1 639 ? 152.003 178.145 222.230 1.00 138.65 618 ARG A C 1
ATOM 3547 O O . ARG A 1 639 ? 151.927 178.652 223.352 1.00 138.65 618 ARG A O 1
ATOM 3555 N N . ARG A 1 640 ? 153.157 177.802 221.661 1.00 137.55 619 ARG A N 1
ATOM 3556 C CA . ARG A 1 640 ? 154.422 178.046 222.338 1.00 137.55 619 ARG A CA 1
ATOM 3557 C C . ARG A 1 640 ? 154.583 179.532 222.627 1.00 137.55 619 ARG A C 1
ATOM 3558 O O . ARG A 1 640 ? 154.339 180.375 221.761 1.00 137.55 619 ARG A O 1
ATOM 3566 N N . SER A 1 641 ? 154.983 179.849 223.854 1.00 138.41 620 SER A N 1
ATOM 3567 C CA . SER A 1 641 ? 155.111 181.237 224.273 1.00 138.41 620 SER A CA 1
ATOM 3568 C C . SER A 1 641 ? 156.272 181.903 223.548 1.00 138.41 620 SER A C 1
ATOM 3569 O O . SER A 1 641 ? 157.314 181.282 223.320 1.00 138.41 620 SER A O 1
ATOM 3572 N N . VAL A 1 642 ? 156.088 183.165 223.189 1.00 141.55 621 VAL A N 1
ATOM 3573 C CA . VAL A 1 642 ? 157.113 183.922 222.484 1.00 141.55 621 VAL A CA 1
ATOM 3574 C C . VAL A 1 642 ? 157.804 184.866 223.456 1.00 141.55 621 VAL A C 1
ATOM 3575 O O . VAL A 1 642 ? 157.151 185.590 224.217 1.00 141.55 621 VAL A O 1
ATOM 3579 N N . ASP A 1 643 ? 159.133 184.857 223.442 1.00 156.65 622 ASP A N 1
ATOM 3580 C CA . ASP A 1 643 ? 159.910 185.732 224.310 1.00 156.65 622 ASP A CA 1
ATOM 3581 C C . ASP A 1 643 ? 160.432 186.916 223.513 1.00 156.65 622 ASP A C 1
ATOM 3582 O O . ASP A 1 643 ? 161.311 186.738 222.654 1.00 156.65 622 ASP A O 1
ATOM 3587 N N . PRO A 1 644 ? 159.942 188.132 223.759 1.00 155.11 623 PRO A N 1
ATOM 3588 C CA . PRO A 1 644 ? 160.461 189.294 223.023 1.00 155.11 623 PRO A CA 1
ATOM 3589 C C . PRO A 1 644 ? 161.921 189.582 223.306 1.00 155.11 623 PRO A C 1
ATOM 3590 O O . PRO A 1 644 ? 162.562 190.288 222.518 1.00 155.11 623 PRO A O 1
ATOM 3594 N N . ARG A 1 645 ? 162.467 189.062 224.407 1.00 161.80 624 ARG A N 1
ATOM 3595 C CA . ARG A 1 645 ? 163.864 189.318 224.736 1.00 161.80 624 ARG A CA 1
ATOM 3596 C C . ARG A 1 645 ? 164.799 188.744 223.682 1.00 161.80 624 ARG A C 1
ATOM 3597 O O . ARG A 1 645 ? 165.782 189.389 223.300 1.00 161.80 624 ARG A O 1
ATOM 3605 N N . ARG A 1 646 ? 164.516 187.539 223.201 1.00 154.31 625 ARG A N 1
ATOM 3606 C CA . ARG A 1 646 ? 165.355 186.878 222.207 1.00 154.31 625 ARG A CA 1
ATOM 3607 C C . ARG A 1 646 ? 164.578 186.798 220.899 1.00 154.31 625 ARG A C 1
ATOM 3608 O O . ARG A 1 646 ? 163.783 185.880 220.686 1.00 154.31 625 ARG A O 1
ATOM 3616 N N . GLN A 1 647 ? 164.809 187.771 220.023 1.00 147.38 626 GLN A N 1
ATOM 3617 C CA . GLN A 1 647 ? 164.179 187.811 218.715 1.00 147.38 626 GLN A CA 1
ATOM 3618 C C . GLN A 1 647 ? 165.222 188.185 217.678 1.00 147.38 626 GLN A C 1
ATOM 3619 O O . GLN A 1 647 ? 166.226 188.828 217.991 1.00 147.38 626 GLN A O 1
ATOM 3625 N N . LEU A 1 648 ? 164.978 187.776 216.440 1.00 139.62 627 LEU A N 1
ATOM 3626 C CA . LEU A 1 648 ? 165.855 188.088 215.319 1.00 139.62 627 LEU A CA 1
ATOM 3627 C C . LEU A 1 648 ? 165.172 189.161 214.482 1.00 139.62 627 LEU A C 1
ATOM 3628 O O . LEU A 1 648 ? 164.189 188.879 213.795 1.00 139.62 627 LEU A O 1
ATOM 3633 N N . THR A 1 649 ? 165.674 190.389 214.542 1.00 143.85 628 THR A N 1
ATOM 3634 C CA . THR A 1 649 ? 165.000 191.512 213.904 1.00 143.85 628 THR A CA 1
ATOM 3635 C C . THR A 1 649 ? 165.810 192.010 212.718 1.00 143.85 628 THR A C 1
ATOM 3636 O O . THR A 1 649 ? 167.009 192.278 212.841 1.00 143.85 628 THR A O 1
ATOM 3640 N N . VAL A 1 650 ? 165.146 192.141 211.576 1.00 144.07 629 VAL A N 1
ATOM 3641 C CA . VAL A 1 650 ? 165.743 192.684 210.363 1.00 144.07 629 VAL A CA 1
ATOM 3642 C C . VAL A 1 650 ? 165.166 194.073 210.151 1.00 144.07 629 VAL A C 1
ATOM 3643 O O . VAL A 1 650 ? 163.944 194.234 210.040 1.00 144.07 629 VAL A O 1
ATOM 3647 N N . VAL A 1 651 ? 166.036 195.076 210.097 1.00 145.51 630 VAL A N 1
ATOM 3648 C CA . VAL A 1 651 ? 165.624 196.461 209.930 1.00 145.51 630 VAL A CA 1
ATOM 3649 C C . VAL A 1 651 ? 166.217 196.990 208.635 1.00 145.51 630 VAL A C 1
ATOM 3650 O O . VAL A 1 651 ? 167.325 196.603 208.239 1.00 145.51 630 VAL A O 1
ATOM 3654 N N . GLY A 1 652 ? 165.461 197.854 207.964 1.00 146.73 631 GLY A N 1
ATOM 3655 C CA . GLY A 1 652 ? 165.919 198.471 206.740 1.00 146.73 631 GLY A CA 1
ATOM 3656 C C . GLY A 1 652 ? 165.842 197.608 205.505 1.00 146.73 631 GLY A C 1
ATOM 3657 O O . GLY A 1 652 ? 166.627 197.812 204.572 1.00 146.73 631 GLY A O 1
ATOM 3658 N N . ALA A 1 653 ? 164.922 196.650 205.460 1.00 148.61 632 ALA A N 1
ATOM 3659 C CA . ALA A 1 653 ? 164.781 195.792 204.291 1.00 148.61 632 ALA A CA 1
ATOM 3660 C C . ALA A 1 653 ? 164.069 196.560 203.185 1.00 148.61 632 ALA A C 1
ATOM 3661 O O . ALA A 1 653 ? 162.896 196.918 203.327 1.00 148.61 632 ALA A O 1
ATOM 3663 N N . ARG A 1 654 ? 164.777 196.809 202.083 1.00 146.81 633 ARG A N 1
ATOM 3664 C CA . ARG A 1 654 ? 164.228 197.576 200.973 1.00 146.81 633 ARG A CA 1
ATOM 3665 C C . ARG A 1 654 ? 164.389 196.876 199.631 1.00 146.81 633 ARG A C 1
ATOM 3666 O O . ARG A 1 654 ? 164.112 197.488 198.594 1.00 146.81 633 ARG A O 1
ATOM 3674 N N . GLU A 1 655 ? 164.827 195.622 199.618 1.00 139.05 634 GLU A N 1
ATOM 3675 C CA . GLU A 1 655 ? 165.045 194.926 198.359 1.00 139.05 634 GLU A CA 1
ATOM 3676 C C . GLU A 1 655 ? 163.735 194.748 197.605 1.00 139.05 634 GLU A C 1
ATOM 3677 O O . GLU A 1 655 ? 162.695 194.445 198.195 1.00 139.05 634 GLU A O 1
ATOM 3683 N N . HIS A 1 656 ? 163.795 194.949 196.289 1.00 134.29 635 HIS A N 1
ATOM 3684 C CA . HIS A 1 656 ? 162.650 194.781 195.402 1.00 134.29 635 HIS A CA 1
ATOM 3685 C C . HIS A 1 656 ? 161.448 195.600 195.848 1.00 134.29 635 HIS A C 1
ATOM 3686 O O . HIS A 1 656 ? 161.420 196.822 195.683 1.00 134.29 635 HIS A O 1
ATOM 3693 N N . ASN A 1 657 ? 160.454 194.928 196.419 1.00 139.01 636 ASN A N 1
ATOM 3694 C CA . ASN A 1 657 ? 159.174 195.545 196.726 1.00 139.01 636 ASN A CA 1
ATOM 3695 C C . ASN A 1 657 ? 159.053 196.018 198.166 1.00 139.01 636 ASN A C 1
ATOM 3696 O O . ASN A 1 657 ? 158.221 196.888 198.445 1.00 139.01 636 ASN A O 1
ATOM 3701 N N . LEU A 1 658 ? 159.861 195.481 199.076 1.00 143.70 637 LEU A N 1
ATOM 3702 C CA . LEU A 1 658 ? 159.728 195.816 200.487 1.00 143.70 637 LEU A CA 1
ATOM 3703 C C . LEU A 1 658 ? 159.902 197.313 200.706 1.00 143.70 637 LEU A C 1
ATOM 3704 O O . LEU A 1 658 ? 160.755 197.955 200.090 1.00 143.70 637 LEU A O 1
ATOM 3709 N N . ARG A 1 659 ? 159.083 197.867 201.600 1.00 147.68 638 ARG A N 1
ATOM 3710 C CA . ARG A 1 659 ? 158.971 199.308 201.787 1.00 147.68 638 ARG A CA 1
ATOM 3711 C C . ARG A 1 659 ? 159.825 199.828 202.932 1.00 147.68 638 ARG A C 1
ATOM 3712 O O . ARG A 1 659 ? 159.423 200.780 203.612 1.00 147.68 638 ARG A O 1
ATOM 3720 N N . GLY A 1 660 ? 160.989 199.234 203.171 1.00 150.39 639 GLY A N 1
ATOM 3721 C CA . GLY A 1 660 ? 161.825 199.684 204.264 1.00 150.39 639 GLY A CA 1
ATOM 3722 C C . GLY A 1 660 ? 161.188 199.399 205.603 1.00 150.39 639 GLY A C 1
ATOM 3723 O O . GLY A 1 660 ? 160.787 200.319 206.321 1.00 150.39 639 GLY A O 1
ATOM 3724 N N . ILE A 1 661 ? 161.080 198.122 205.945 1.00 151.24 640 ILE A N 1
ATOM 3725 C CA . ILE A 1 661 ? 160.387 197.697 207.150 1.00 151.24 640 ILE A CA 1
ATOM 3726 C C . ILE A 1 661 ? 161.350 196.922 208.029 1.00 151.24 640 ILE A C 1
ATOM 3727 O O . ILE A 1 661 ? 162.402 196.456 207.579 1.00 151.24 640 ILE A O 1
ATOM 3732 N N . ASP A 1 662 ? 160.983 196.794 209.298 1.00 152.95 641 ASP A N 1
ATOM 3733 C CA . ASP A 1 662 ? 161.713 195.982 210.260 1.00 152.95 641 ASP A CA 1
ATOM 3734 C C . ASP A 1 662 ? 160.767 194.926 210.812 1.00 152.95 641 ASP A C 1
ATOM 3735 O O . ASP A 1 662 ? 159.670 195.250 211.279 1.00 152.95 641 ASP A O 1
ATOM 3740 N N . VAL A 1 663 ? 161.185 193.667 210.747 1.00 140.32 642 VAL A N 1
ATOM 3741 C CA . VAL A 1 663 ? 160.363 192.539 211.159 1.00 140.32 642 VAL A CA 1
ATOM 3742 C C . VAL A 1 663 ? 161.132 191.738 212.196 1.00 140.32 642 VAL A C 1
ATOM 3743 O O . VAL A 1 663 ? 162.353 191.578 212.085 1.00 140.32 642 VAL A O 1
ATOM 3747 N N . SER A 1 664 ? 160.424 191.250 213.205 1.00 138.50 643 SER A N 1
ATOM 3748 C CA . SER A 1 664 ? 161.026 190.522 214.313 1.00 138.50 643 SER A CA 1
ATOM 3749 C C . SER A 1 664 ? 160.527 189.084 214.285 1.00 138.50 643 SER A C 1
ATOM 3750 O O . SER A 1 664 ? 159.338 188.830 214.501 1.00 138.50 643 SER A O 1
ATOM 3753 N N . PHE A 1 665 ? 161.433 188.150 214.021 1.00 133.41 644 PHE A N 1
ATOM 3754 C CA . PHE A 1 665 ? 161.111 186.735 214.047 1.00 133.41 644 PHE A CA 1
ATOM 3755 C C . PHE A 1 665 ? 161.353 186.190 215.446 1.00 133.41 644 PHE A C 1
ATOM 3756 O O . PHE A 1 665 ? 162.467 186.335 215.969 1.00 133.41 644 PHE A O 1
ATOM 3764 N N . PRO A 1 666 ? 160.357 185.592 216.090 1.00 128.14 645 PRO A N 1
ATOM 3765 C CA . PRO A 1 666 ? 160.591 184.990 217.403 1.00 128.14 645 PRO A CA 1
ATOM 3766 C C . PRO A 1 666 ? 161.588 183.850 217.306 1.00 128.14 645 PRO A C 1
ATOM 3767 O O . PRO A 1 666 ? 161.697 183.177 216.280 1.00 128.14 645 PRO A O 1
ATOM 3771 N N . LEU A 1 667 ? 162.324 183.642 218.389 1.00 136.62 646 LEU A N 1
ATOM 3772 C CA . LEU A 1 667 ? 163.353 182.617 218.457 1.00 136.62 646 LEU A CA 1
ATOM 3773 C C . LEU A 1 667 ? 162.901 181.501 219.386 1.00 136.62 646 LEU A C 1
ATOM 3774 O O . LEU A 1 667 ? 162.405 181.765 220.485 1.00 136.62 646 LEU A O 1
ATOM 3779 N N . GLY A 1 668 ? 163.074 180.260 218.941 1.00 140.44 647 GLY A N 1
ATOM 3780 C CA . GLY A 1 668 ? 162.705 179.099 219.719 1.00 140.44 647 GLY A CA 1
ATOM 3781 C C . GLY A 1 668 ? 161.349 178.512 219.400 1.00 140.44 647 GLY A C 1
ATOM 3782 O O . GLY A 1 668 ? 161.008 177.460 219.951 1.00 140.44 647 GLY A O 1
ATOM 3783 N N . VAL A 1 669 ? 160.570 179.149 218.530 1.00 141.79 648 VAL A N 1
ATOM 3784 C CA . VAL A 1 669 ? 159.218 178.722 218.216 1.00 141.79 648 VAL A CA 1
ATOM 3785 C C . VAL A 1 669 ? 159.116 178.469 216.717 1.00 141.79 648 VAL A C 1
ATOM 3786 O O . VAL A 1 669 ? 160.082 178.620 215.972 1.00 141.79 648 VAL A O 1
ATOM 3790 N N . LEU A 1 670 ? 157.923 178.076 216.284 1.00 135.59 649 LEU A N 1
ATOM 3791 C CA . LEU A 1 670 ? 157.618 177.895 214.873 1.00 135.59 649 LEU A CA 1
ATOM 3792 C C . LEU A 1 670 ? 156.879 179.126 214.372 1.00 135.59 649 LEU A C 1
ATOM 3793 O O . LEU A 1 670 ? 155.793 179.451 214.866 1.00 135.59 649 LEU A O 1
ATOM 3798 N N . THR A 1 671 ? 157.462 179.804 213.393 1.00 136.07 650 THR A N 1
ATOM 3799 C CA . THR A 1 671 ? 156.863 180.989 212.808 1.00 136.07 650 THR A CA 1
ATOM 3800 C C . THR A 1 671 ? 156.726 180.801 211.308 1.00 136.07 650 THR A C 1
ATOM 3801 O O . THR A 1 671 ? 157.621 180.260 210.652 1.00 136.07 650 THR A O 1
ATOM 3805 N N . SER A 1 672 ? 155.594 181.241 210.775 1.00 129.57 651 SER A N 1
ATOM 3806 C CA . SER A 1 672 ? 155.307 181.150 209.354 1.00 129.57 651 SER A CA 1
ATOM 3807 C C . SER A 1 672 ? 154.992 182.537 208.829 1.00 129.57 651 SER A C 1
ATOM 3808 O O . SER A 1 672 ? 154.268 183.301 209.474 1.00 129.57 651 SER A O 1
ATOM 3811 N N . VAL A 1 673 ? 155.541 182.861 207.667 1.00 130.69 652 VAL A N 1
ATOM 3812 C CA . VAL A 1 673 ? 155.274 184.127 207.005 1.00 130.69 652 VAL A CA 1
ATOM 3813 C C . VAL A 1 673 ? 154.467 183.846 205.747 1.00 130.69 652 VAL A C 1
ATOM 3814 O O . VAL A 1 673 ? 154.906 183.103 204.862 1.00 130.69 652 VAL A O 1
ATOM 3818 N N . THR A 1 674 ? 153.278 184.429 205.681 1.00 126.32 653 THR A N 1
ATOM 3819 C CA . THR A 1 674 ? 152.348 184.217 204.589 1.00 126.32 653 THR A CA 1
ATOM 3820 C C . THR A 1 674 ? 151.986 185.557 203.971 1.00 126.32 653 THR A C 1
ATOM 3821 O O . THR A 1 674 ? 152.394 186.620 204.444 1.00 126.32 653 THR A O 1
ATOM 3825 N N . GLY A 1 675 ? 151.205 185.490 202.912 1.00 127.73 654 GLY A N 1
ATOM 3826 C CA . GLY A 1 675 ? 150.755 186.665 202.196 1.00 127.73 654 GLY A CA 1
ATOM 3827 C C . GLY A 1 675 ? 150.478 186.325 200.750 1.00 127.73 654 GLY A C 1
ATOM 3828 O O . GLY A 1 675 ? 150.838 185.265 200.245 1.00 127.73 654 GLY A O 1
ATOM 3829 N N . VAL A 1 676 ? 149.815 187.258 200.065 1.00 127.42 655 VAL A N 1
ATOM 3830 C CA . VAL A 1 676 ? 149.513 187.056 198.659 1.00 127.42 655 VAL A CA 1
ATOM 3831 C C . VAL A 1 676 ? 150.817 186.948 197.879 1.00 127.42 655 VAL A C 1
ATOM 3832 O O . VAL A 1 676 ? 151.849 187.504 198.270 1.00 127.42 655 VAL A O 1
ATOM 3836 N N . SER A 1 677 ? 150.778 186.203 196.777 1.00 135.33 656 SER A N 1
ATOM 3837 C CA . SER A 1 677 ? 151.964 186.051 195.946 1.00 135.33 656 SER A CA 1
ATOM 3838 C C . SER A 1 677 ? 152.428 187.409 195.443 1.00 135.33 656 SER A C 1
ATOM 3839 O O . SER A 1 677 ? 151.623 188.228 194.992 1.00 135.33 656 SER A O 1
ATOM 3842 N N . GLY A 1 678 ? 153.732 187.645 195.521 1.00 135.92 657 GLY A N 1
ATOM 3843 C CA . GLY A 1 678 ? 154.290 188.930 195.175 1.00 135.92 657 GLY A CA 1
ATOM 3844 C C . GLY A 1 678 ? 154.394 189.907 196.319 1.00 135.92 657 GLY A C 1
ATOM 3845 O O . GLY A 1 678 ? 154.932 191.002 196.128 1.00 135.92 657 GLY A O 1
ATOM 3846 N N . SER A 1 679 ? 153.892 189.551 197.502 1.00 134.02 658 SER A N 1
ATOM 3847 C CA . SER A 1 679 ? 153.985 190.454 198.642 1.00 134.02 658 SER A CA 1
ATOM 3848 C C . SER A 1 679 ? 155.433 190.706 199.028 1.00 134.02 658 SER A C 1
ATOM 3849 O O . SER A 1 679 ? 155.801 191.833 199.373 1.00 134.02 658 SER A O 1
ATOM 3852 N N . GLY A 1 680 ? 156.267 189.675 198.977 1.00 135.77 659 GLY A N 1
ATOM 3853 C CA . GLY A 1 680 ? 157.669 189.852 199.283 1.00 135.77 659 GLY A CA 1
ATOM 3854 C C . GLY A 1 680 ? 158.204 188.890 200.318 1.00 135.77 659 GLY A C 1
ATOM 3855 O O . GLY A 1 680 ? 159.254 189.143 200.912 1.00 135.77 659 GLY A O 1
ATOM 3856 N N . LYS A 1 681 ? 157.495 187.787 200.554 1.00 134.02 660 LYS A N 1
ATOM 3857 C CA . LYS A 1 681 ? 157.975 186.814 201.528 1.00 134.02 660 LYS A CA 1
ATOM 3858 C C . LYS A 1 681 ? 159.280 186.168 201.074 1.00 134.02 660 LYS A C 1
ATOM 3859 O O . LYS A 1 681 ? 160.201 185.988 201.880 1.00 134.02 660 LYS A O 1
ATOM 3865 N N . SER A 1 682 ? 159.388 185.830 199.789 1.00 133.78 661 SER A N 1
ATOM 3866 C CA . SER A 1 682 ? 160.610 185.204 199.296 1.00 133.78 661 SER A CA 1
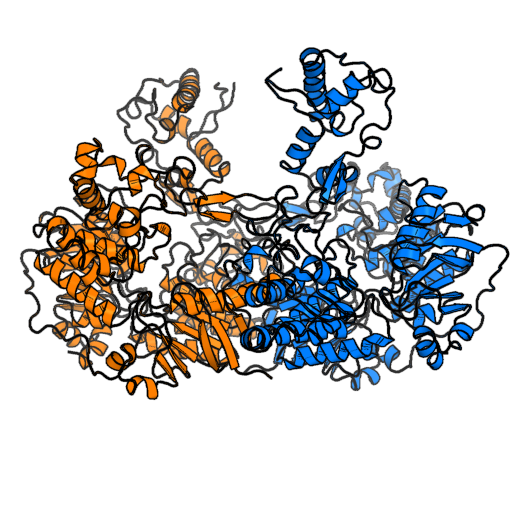ATOM 3867 C C . SER A 1 682 ? 161.798 186.149 199.404 1.00 133.78 661 SER A C 1
ATOM 3868 O O . SER A 1 682 ? 162.898 185.730 199.774 1.00 133.78 661 SER A O 1
ATOM 3871 N N . THR A 1 683 ? 161.601 187.426 199.075 1.00 135.64 662 THR A N 1
ATOM 3872 C CA . THR A 1 683 ? 162.685 188.389 199.224 1.00 135.64 662 THR A CA 1
ATOM 3873 C C . THR A 1 683 ? 163.023 188.613 200.690 1.00 135.64 662 THR A C 1
ATOM 3874 O O . THR A 1 683 ? 164.199 188.681 201.059 1.00 135.64 662 THR A O 1
ATOM 3878 N N . LEU A 1 684 ? 162.007 188.721 201.543 1.00 133.13 663 LEU A N 1
ATOM 3879 C CA . LEU A 1 684 ? 162.263 189.016 202.946 1.00 133.13 663 LEU A CA 1
ATOM 3880 C C . LEU A 1 684 ? 162.949 187.851 203.643 1.00 133.13 663 LEU A C 1
ATOM 3881 O O . LEU A 1 684 ? 163.667 188.050 204.628 1.00 133.13 663 LEU A O 1
ATOM 3886 N N . VAL A 1 685 ? 162.751 186.634 203.153 1.00 130.48 664 VAL A N 1
ATOM 3887 C CA . VAL A 1 685 ? 163.282 185.467 203.847 1.00 130.48 664 VAL A CA 1
ATOM 3888 C C . VAL A 1 685 ? 164.496 184.890 203.136 1.00 130.48 664 VAL A C 1
ATOM 3889 O O . VAL A 1 685 ? 165.529 184.637 203.759 1.00 130.48 664 VAL A O 1
ATOM 3893 N N . ASN A 1 686 ? 164.406 184.670 201.827 1.00 138.54 665 ASN A N 1
ATOM 3894 C CA . ASN A 1 686 ? 165.430 183.880 201.151 1.00 138.54 665 ASN A CA 1
ATOM 3895 C C . ASN A 1 686 ? 166.689 184.690 200.860 1.00 138.54 665 ASN A C 1
ATOM 3896 O O . ASN A 1 686 ? 167.783 184.333 201.306 1.00 138.54 665 ASN A O 1
ATOM 3901 N N . ASP A 1 687 ? 166.569 185.772 200.098 1.00 144.69 666 ASP A N 1
ATOM 3902 C CA . ASP A 1 687 ? 167.753 186.496 199.659 1.00 144.69 666 ASP A CA 1
ATOM 3903 C C . ASP A 1 687 ? 168.106 187.684 200.545 1.00 144.69 666 ASP A C 1
ATOM 3904 O O . ASP A 1 687 ? 169.062 188.400 200.236 1.00 144.69 666 ASP A O 1
ATOM 3909 N N . ILE A 1 688 ? 167.376 187.912 201.634 1.00 138.36 667 ILE A N 1
ATOM 3910 C CA . ILE A 1 688 ? 167.723 188.940 202.613 1.00 138.36 667 ILE A CA 1
ATOM 3911 C C . ILE A 1 688 ? 168.137 188.318 203.939 1.00 138.36 667 ILE A C 1
ATOM 3912 O O . ILE A 1 688 ? 169.278 188.468 204.375 1.00 138.36 667 ILE A O 1
ATOM 3917 N N . LEU A 1 689 ? 167.224 187.604 204.593 1.00 135.04 668 LEU A N 1
ATOM 3918 C CA . LEU A 1 689 ? 167.538 187.049 205.901 1.00 135.04 668 LEU A CA 1
ATOM 3919 C C . LEU A 1 689 ? 168.449 185.837 205.785 1.00 135.04 668 LEU A C 1
ATOM 3920 O O . LEU A 1 689 ? 169.432 185.718 206.523 1.00 135.04 668 LEU A O 1
ATOM 3925 N N . ALA A 1 690 ? 168.133 184.923 204.869 1.00 141.03 669 ALA A N 1
ATOM 3926 C CA . ALA A 1 690 ? 168.909 183.694 204.774 1.00 141.03 669 ALA A CA 1
ATOM 3927 C C . ALA A 1 690 ? 170.330 183.973 204.312 1.00 141.03 669 ALA A C 1
ATOM 3928 O O . ALA A 1 690 ? 171.278 183.366 204.816 1.00 141.03 669 ALA A O 1
ATOM 3930 N N . ALA A 1 691 ? 170.503 184.887 203.357 1.00 142.16 670 ALA A N 1
ATOM 3931 C CA . ALA A 1 691 ? 171.849 185.227 202.912 1.00 142.16 670 ALA A CA 1
ATOM 3932 C C . ALA A 1 691 ? 172.660 185.850 204.040 1.00 142.16 670 ALA A C 1
ATOM 3933 O O . ALA A 1 691 ? 173.835 185.509 204.235 1.00 142.16 670 ALA A O 1
ATOM 3935 N N . VAL A 1 692 ? 172.050 186.767 204.792 1.00 139.10 671 VAL A N 1
ATOM 3936 C CA . VAL A 1 692 ? 172.747 187.400 205.907 1.00 139.10 671 VAL A CA 1
ATOM 3937 C C . VAL A 1 692 ? 173.154 186.354 206.930 1.00 139.10 671 VAL A C 1
ATOM 3938 O O . VAL A 1 692 ? 174.297 186.324 207.401 1.00 139.10 671 VAL A O 1
ATOM 3942 N N . LEU A 1 693 ? 172.224 185.468 207.278 1.00 142.46 672 LEU A N 1
ATOM 3943 C CA . LEU A 1 693 ? 172.524 184.447 208.271 1.00 142.46 672 LEU A CA 1
ATOM 3944 C C . LEU A 1 693 ? 173.602 183.498 207.771 1.00 142.46 672 LEU A C 1
ATOM 3945 O O . LEU A 1 693 ? 174.453 183.053 208.546 1.00 142.46 672 LEU A O 1
ATOM 3950 N N . ALA A 1 694 ? 173.590 183.186 206.477 1.00 148.93 673 ALA A N 1
ATOM 3951 C CA . ALA A 1 694 ? 174.576 182.263 205.932 1.00 148.93 673 ALA A CA 1
ATOM 3952 C C . ALA A 1 694 ? 175.969 182.873 205.949 1.00 148.93 673 ALA A C 1
ATOM 3953 O O . ALA A 1 694 ? 176.930 182.237 206.398 1.00 148.93 673 ALA A O 1
ATOM 3955 N N . ASN A 1 695 ? 176.102 184.109 205.473 1.00 150.16 674 ASN A N 1
ATOM 3956 C CA . ASN A 1 695 ? 177.433 184.692 205.389 1.00 150.16 674 ASN A CA 1
ATOM 3957 C C . ASN A 1 695 ? 177.884 185.342 206.689 1.00 150.16 674 ASN A C 1
ATOM 3958 O O . ASN A 1 695 ? 179.019 185.821 206.756 1.00 150.16 674 ASN A O 1
ATOM 3963 N N . ARG A 1 696 ? 177.038 185.371 207.720 1.00 148.22 675 ARG A N 1
ATOM 3964 C CA . ARG A 1 696 ? 177.464 185.832 209.031 1.00 148.22 675 ARG A CA 1
ATOM 3965 C C . ARG A 1 696 ? 177.533 184.724 210.070 1.00 148.22 675 ARG A C 1
ATOM 3966 O O . ARG A 1 696 ? 178.072 184.954 211.157 1.00 148.22 675 ARG A O 1
ATOM 3974 N N . LEU A 1 697 ? 177.001 183.543 209.777 1.00 147.31 676 LEU A N 1
ATOM 3975 C CA . LEU A 1 697 ? 177.058 182.412 210.691 1.00 147.31 676 LEU A CA 1
ATOM 3976 C C . LEU A 1 697 ? 177.819 181.237 210.104 1.00 147.31 676 LEU A C 1
ATOM 3977 O O . LEU A 1 697 ? 178.722 180.702 210.755 1.00 147.31 676 LEU A O 1
ATOM 3982 N N . ASN A 1 698 ? 177.476 180.818 208.892 1.00 153.80 677 ASN A N 1
ATOM 3983 C CA . ASN A 1 698 ? 178.176 179.729 208.231 1.00 153.80 677 ASN A CA 1
ATOM 3984 C C . ASN A 1 698 ? 179.337 180.207 207.373 1.00 153.80 677 ASN A C 1
ATOM 3985 O O . ASN A 1 698 ? 179.977 179.384 206.711 1.00 153.80 677 ASN A O 1
ATOM 3990 N N . GLY A 1 699 ? 179.621 181.504 207.370 1.00 159.57 678 GLY A N 1
ATOM 3991 C CA . GLY A 1 699 ? 180.724 182.025 206.588 1.00 159.57 678 GLY A CA 1
ATOM 3992 C C . GLY A 1 699 ? 180.542 181.909 205.093 1.00 159.57 678 GLY A C 1
ATOM 3993 O O . GLY A 1 699 ? 181.497 181.583 204.378 1.00 159.57 678 GLY A O 1
ATOM 3994 N N . ALA A 1 700 ? 179.338 182.166 204.595 1.00 157.39 679 ALA A N 1
ATOM 3995 C CA . ALA A 1 700 ? 179.101 182.162 203.162 1.00 157.39 679 ALA A CA 1
ATOM 3996 C C . ALA A 1 700 ? 179.593 183.470 202.550 1.00 157.39 679 ALA A C 1
ATOM 3997 O O . ALA A 1 700 ? 180.233 184.295 203.206 1.00 157.39 679 ALA A O 1
ATOM 3999 N N . ARG A 1 701 ? 179.290 183.665 201.268 1.00 161.31 680 ARG A N 1
ATOM 4000 C CA . ARG A 1 701 ? 179.696 184.864 200.547 1.00 161.31 680 ARG A CA 1
ATOM 4001 C C . ARG A 1 701 ? 178.556 185.457 199.729 1.00 161.31 680 ARG A C 1
ATOM 4002 O O . ARG A 1 701 ? 178.798 186.229 198.798 1.00 161.31 680 ARG A O 1
ATOM 4010 N N . GLN A 1 702 ? 177.318 185.111 200.060 1.00 155.45 681 GLN A N 1
ATOM 4011 C CA . GLN A 1 702 ? 176.179 185.556 199.274 1.00 155.45 681 GLN A CA 1
ATOM 4012 C C . GLN A 1 702 ? 175.971 187.057 199.415 1.00 155.45 681 GLN A C 1
ATOM 4013 O O . GLN A 1 702 ? 176.330 187.668 200.423 1.00 155.45 681 GLN A O 1
ATOM 4019 N N . VAL A 1 703 ? 175.388 187.651 198.380 1.00 151.64 682 VAL A N 1
ATOM 4020 C CA . VAL A 1 703 ? 174.994 189.055 198.423 1.00 151.64 682 VAL A CA 1
ATOM 4021 C C . VAL A 1 703 ? 173.772 189.173 199.323 1.00 151.64 682 VAL A C 1
ATOM 4022 O O . VAL A 1 703 ? 172.751 188.518 199.071 1.00 151.64 682 VAL A O 1
ATOM 4026 N N . PRO A 1 704 ? 173.824 189.991 200.373 1.00 152.67 683 PRO A N 1
ATOM 4027 C CA . PRO A 1 704 ? 172.731 190.039 201.347 1.00 152.67 683 PRO A CA 1
ATOM 4028 C C . PRO A 1 704 ? 171.557 190.920 200.952 1.00 152.67 683 PRO A C 1
ATOM 4029 O O . PRO A 1 704 ? 170.732 191.231 201.814 1.00 152.67 683 PRO A O 1
ATOM 4033 N N . GLY A 1 705 ? 171.450 191.340 199.699 1.00 148.01 684 GLY A N 1
ATOM 4034 C CA . GLY A 1 705 ? 170.349 192.189 199.295 1.00 148.01 684 GLY A CA 1
ATOM 4035 C C . GLY A 1 705 ? 170.458 193.568 199.919 1.00 148.01 684 GLY A C 1
ATOM 4036 O O . GLY A 1 705 ? 171.476 193.955 200.487 1.00 148.01 684 GLY A O 1
ATOM 4037 N N . ARG A 1 706 ? 169.365 194.317 199.817 1.00 147.82 685 ARG A N 1
ATOM 4038 C CA . ARG A 1 706 ? 169.331 195.698 200.292 1.00 147.82 685 ARG A CA 1
ATOM 4039 C C . ARG A 1 706 ? 168.681 195.732 201.667 1.00 147.82 685 ARG A C 1
ATOM 4040 O O . ARG A 1 706 ? 167.459 195.831 201.789 1.00 147.82 685 ARG A O 1
ATOM 4048 N N . HIS A 1 707 ? 169.505 195.658 202.707 1.00 142.31 686 HIS A N 1
ATOM 4049 C CA . HIS A 1 707 ? 169.042 195.769 204.080 1.00 142.31 686 HIS A CA 1
ATOM 4050 C C . HIS A 1 707 ? 170.033 196.617 204.856 1.00 142.31 686 HIS A C 1
ATOM 4051 O O . HIS A 1 707 ? 171.193 196.759 204.465 1.00 142.31 686 HIS A O 1
ATOM 4058 N N . THR A 1 708 ? 169.574 197.176 205.973 1.00 145.16 687 THR A N 1
ATOM 4059 C CA . THR A 1 708 ? 170.453 197.988 206.803 1.00 145.16 687 THR A CA 1
ATOM 4060 C C . THR A 1 708 ? 171.047 197.210 207.969 1.00 145.16 687 THR A C 1
ATOM 4061 O O . THR A 1 708 ? 172.247 197.325 208.229 1.00 145.16 687 THR A O 1
ATOM 4065 N N . ARG A 1 709 ? 170.251 196.414 208.681 1.00 151.89 688 ARG A N 1
ATOM 4066 C CA . ARG A 1 709 ? 170.819 195.697 209.813 1.00 151.89 688 ARG A CA 1
ATOM 4067 C C . ARG A 1 709 ? 170.023 194.439 210.118 1.00 151.89 688 ARG A C 1
ATOM 4068 O O . ARG A 1 709 ? 168.829 194.350 209.825 1.00 151.89 688 ARG A O 1
ATOM 4076 N N . VAL A 1 710 ? 170.707 193.471 210.723 1.00 146.39 689 VAL A N 1
ATOM 4077 C CA . VAL A 1 710 ? 170.109 192.226 211.191 1.00 146.39 689 VAL A CA 1
ATOM 4078 C C . VAL A 1 710 ? 170.648 191.978 212.591 1.00 146.39 689 VAL A C 1
ATOM 4079 O O . VAL A 1 710 ? 171.827 191.640 212.753 1.00 146.39 689 VAL A O 1
ATOM 4083 N N . THR A 1 711 ? 169.798 192.138 213.600 1.00 149.66 690 THR A N 1
ATOM 4084 C CA . THR A 1 711 ? 170.217 192.038 214.988 1.00 149.66 690 THR A CA 1
ATOM 4085 C C . THR A 1 711 ? 169.614 190.801 215.637 1.00 149.66 690 THR A C 1
ATOM 4086 O O . THR A 1 711 ? 168.522 190.352 215.274 1.00 149.66 690 THR A O 1
ATOM 4090 N N . GLY A 1 712 ? 170.332 190.272 216.621 1.00 150.05 691 GLY A N 1
ATOM 4091 C CA . GLY A 1 712 ? 169.946 189.055 217.295 1.00 150.05 691 GLY A CA 1
ATOM 4092 C C . GLY A 1 712 ? 170.726 187.827 216.893 1.00 150.05 691 GLY A C 1
ATOM 4093 O O . GLY A 1 712 ? 170.406 186.733 217.368 1.00 150.05 691 GLY A O 1
ATOM 4094 N N . LEU A 1 713 ? 171.741 187.972 216.047 1.00 148.89 692 LEU A N 1
ATOM 4095 C CA . LEU A 1 713 ? 172.489 186.826 215.550 1.00 148.89 692 LEU A CA 1
ATOM 4096 C C . LEU A 1 713 ? 173.263 186.093 216.635 1.00 148.89 692 LEU A C 1
ATOM 4097 O O . LEU A 1 713 ? 173.523 184.895 216.479 1.00 148.89 692 LEU A O 1
ATOM 4102 N N . ASP A 1 714 ? 173.637 186.770 217.720 1.00 156.43 693 ASP A N 1
ATOM 4103 C CA . ASP A 1 714 ? 174.432 186.138 218.766 1.00 156.43 693 ASP A CA 1
ATOM 4104 C C . ASP A 1 714 ? 173.726 184.957 219.416 1.00 156.43 693 ASP A C 1
ATOM 4105 O O . ASP A 1 714 ? 174.403 184.081 219.965 1.00 156.43 693 ASP A O 1
ATOM 4110 N N . TYR A 1 715 ? 172.397 184.910 219.370 1.00 153.66 694 TYR A N 1
ATOM 4111 C CA . TYR A 1 715 ? 171.654 183.813 219.971 1.00 153.66 694 TYR A CA 1
ATOM 4112 C C . TYR A 1 715 ? 171.802 182.503 219.213 1.00 153.66 694 TYR A C 1
ATOM 4113 O O . TYR A 1 715 ? 171.403 181.458 219.737 1.00 153.66 694 TYR A O 1
ATOM 4122 N N . LEU A 1 716 ? 172.353 182.527 218.006 1.00 152.51 695 LEU A N 1
ATOM 4123 C CA . LEU A 1 716 ? 172.426 181.347 217.162 1.00 152.51 695 LEU A CA 1
ATOM 4124 C C . LEU A 1 716 ? 173.876 180.988 216.882 1.00 152.51 695 LEU A C 1
ATOM 4125 O O . LEU A 1 716 ? 174.806 181.702 217.262 1.00 152.51 695 LEU A O 1
ATOM 4130 N N . ASP A 1 717 ? 174.055 179.868 216.214 1.00 156.44 696 ASP A N 1
ATOM 4131 C CA . ASP A 1 717 ? 175.382 179.423 215.811 1.00 156.44 696 ASP A CA 1
ATOM 4132 C C . ASP A 1 717 ? 175.480 179.107 214.327 1.00 156.44 696 ASP A C 1
ATOM 4133 O O . ASP A 1 717 ? 176.540 179.319 213.734 1.00 156.44 696 ASP A O 1
ATOM 4138 N N . LYS A 1 718 ? 174.410 178.611 213.712 1.00 147.83 697 LYS A N 1
ATOM 4139 C CA . LYS A 1 718 ? 174.445 178.291 212.293 1.00 147.83 697 LYS A CA 1
ATOM 4140 C C . LYS A 1 718 ? 173.025 178.188 211.761 1.00 147.83 697 LYS A C 1
ATOM 4141 O O . LYS A 1 718 ? 172.093 177.857 212.497 1.00 147.83 697 LYS A O 1
ATOM 4147 N N . LEU A 1 719 ? 172.879 178.472 210.471 1.00 144.95 698 LEU A N 1
ATOM 4148 C CA . LEU A 1 719 ? 171.606 178.386 209.773 1.00 144.95 698 LEU A CA 1
ATOM 4149 C C . LEU A 1 719 ? 171.630 177.208 208.814 1.00 144.95 698 LEU A C 1
ATOM 4150 O O . LEU A 1 719 ? 172.663 176.910 208.209 1.00 144.95 698 LEU A O 1
ATOM 4155 N N . VAL A 1 720 ? 170.489 176.541 208.678 1.00 142.72 699 VAL A N 1
ATOM 4156 C CA . VAL A 1 720 ? 170.314 175.496 207.682 1.00 142.72 699 VAL A CA 1
ATOM 4157 C C . VAL A 1 720 ? 169.019 175.759 206.934 1.00 142.72 699 VAL A C 1
ATOM 4158 O O . VAL A 1 720 ? 167.964 175.946 207.550 1.00 142.72 699 VAL A O 1
ATOM 4162 N N . ARG A 1 721 ? 169.100 175.790 205.612 1.00 147.24 700 ARG A N 1
ATOM 4163 C CA . ARG A 1 721 ? 167.933 175.916 204.753 1.00 147.24 700 ARG A CA 1
ATOM 4164 C C . ARG A 1 721 ? 167.751 174.596 204.028 1.00 147.24 700 ARG A C 1
ATOM 4165 O O . ARG A 1 721 ? 168.704 174.073 203.442 1.00 147.24 700 ARG A O 1
ATOM 4173 N N . VAL A 1 722 ? 166.540 174.052 204.072 1.00 147.88 701 VAL A N 1
ATOM 4174 C CA . VAL A 1 722 ? 166.257 172.751 203.475 1.00 147.88 701 VAL A CA 1
ATOM 4175 C C . VAL A 1 722 ? 165.388 172.949 202.242 1.00 147.88 701 VAL A C 1
ATOM 4176 O O . VAL A 1 722 ? 164.352 173.623 202.302 1.00 147.88 701 VAL A O 1
ATOM 4180 N N . ASP A 1 723 ? 165.812 172.357 201.127 1.00 160.84 702 ASP A N 1
ATOM 4181 C CA . ASP A 1 723 ? 165.138 172.531 199.847 1.00 160.84 702 ASP A CA 1
ATOM 4182 C C . ASP A 1 723 ? 164.983 171.200 199.124 1.00 160.84 702 ASP A C 1
ATOM 4183 O O . ASP A 1 723 ? 165.233 170.138 199.700 1.00 160.84 702 ASP A O 1
ATOM 4188 N N . GLN A 1 724 ? 164.580 171.251 197.858 1.00 160.35 703 GLN A N 1
ATOM 4189 C CA . GLN A 1 724 ? 164.320 170.055 197.071 1.00 160.35 703 GLN A CA 1
ATOM 4190 C C . GLN A 1 724 ? 165.536 169.567 196.297 1.00 160.35 703 GLN A C 1
ATOM 4191 O O . GLN A 1 724 ? 165.414 168.606 195.532 1.00 160.35 703 GLN A O 1
ATOM 4197 N N . SER A 1 725 ? 166.689 170.203 196.458 1.00 156.46 704 SER A N 1
ATOM 4198 C CA . SER A 1 725 ? 167.866 169.779 195.717 1.00 156.46 704 SER A CA 1
ATOM 4199 C C . SER A 1 725 ? 168.251 168.360 196.128 1.00 156.46 704 SER A C 1
ATOM 4200 O O . SER A 1 725 ? 168.157 168.010 197.309 1.00 156.46 704 SER A O 1
ATOM 4203 N N . PRO A 1 726 ? 168.676 167.522 195.186 1.00 157.29 705 PRO A N 1
ATOM 4204 C CA . PRO A 1 726 ? 168.954 166.120 195.516 1.00 157.29 705 PRO A CA 1
ATOM 4205 C C . PRO A 1 726 ? 170.058 165.996 196.551 1.00 157.29 705 PRO A C 1
ATOM 4206 O O . PRO A 1 726 ? 171.010 166.777 196.571 1.00 157.29 705 PRO A O 1
ATOM 4210 N N . ILE A 1 727 ? 169.918 164.993 197.421 1.00 157.72 706 ILE A N 1
ATOM 4211 C CA . ILE A 1 727 ? 170.921 164.755 198.448 1.00 157.72 706 ILE A CA 1
ATOM 4212 C C . ILE A 1 727 ? 172.224 164.248 197.854 1.00 157.72 706 ILE A C 1
ATOM 4213 O O . ILE A 1 727 ? 173.270 164.319 198.508 1.00 157.72 706 ILE A O 1
ATOM 4218 N N . GLY A 1 728 ? 172.191 163.732 196.631 1.00 174.69 707 GLY A N 1
ATOM 4219 C CA . GLY A 1 728 ? 173.392 163.258 195.977 1.00 174.69 707 GLY A CA 1
ATOM 4220 C C . GLY A 1 728 ? 173.213 163.155 194.478 1.00 174.69 707 GLY A C 1
ATOM 4221 O O . GLY A 1 728 ? 172.194 162.645 194.005 1.00 174.69 707 GLY A O 1
ATOM 4222 N N . ARG A 1 729 ? 174.191 163.634 193.719 1.00 181.87 708 ARG A N 1
ATOM 4223 C CA . ARG A 1 729 ? 174.112 163.631 192.268 1.00 181.87 708 ARG A CA 1
ATOM 4224 C C . ARG A 1 729 ? 174.696 162.370 191.650 1.00 181.87 708 ARG A C 1
ATOM 4225 O O . ARG A 1 729 ? 174.739 162.260 190.422 1.00 181.87 708 ARG A O 1
ATOM 4233 N N . THR A 1 730 ? 175.139 161.420 192.465 1.00 167.23 709 THR A N 1
ATOM 4234 C CA . THR A 1 730 ? 175.780 160.229 191.945 1.00 167.23 709 THR A CA 1
ATOM 4235 C C . THR A 1 730 ? 175.051 158.982 192.422 1.00 167.23 709 THR A C 1
ATOM 4236 O O . THR A 1 730 ? 174.387 159.004 193.461 1.00 167.23 709 THR A O 1
ATOM 4240 N N . PRO A 1 731 ? 175.152 157.879 191.680 1.00 164.20 710 PRO A N 1
ATOM 4241 C CA . PRO A 1 731 ? 174.623 156.607 192.192 1.00 164.20 710 PRO A CA 1
ATOM 4242 C C . PRO A 1 731 ? 175.325 156.132 193.448 1.00 164.20 710 PRO A C 1
ATOM 4243 O O . PRO A 1 731 ? 174.788 155.269 194.152 1.00 164.20 710 PRO A O 1
ATOM 4247 N N . ARG A 1 732 ? 176.511 156.662 193.750 1.00 174.18 711 ARG A N 1
ATOM 4248 C CA . ARG A 1 732 ? 177.229 156.276 194.957 1.00 174.18 711 ARG A CA 1
ATOM 4249 C C . ARG A 1 732 ? 176.552 156.760 196.229 1.00 174.18 711 ARG A C 1
ATOM 4250 O O . ARG A 1 732 ? 176.945 156.329 197.318 1.00 174.18 711 ARG A O 1
ATOM 4258 N N . SER A 1 733 ? 175.560 157.638 196.127 1.00 179.47 712 SER A N 1
ATOM 4259 C CA . SER A 1 733 ? 174.870 158.176 197.290 1.00 179.47 712 SER A CA 1
ATOM 4260 C C . SER A 1 733 ? 173.441 157.655 197.334 1.00 179.47 712 SER A C 1
ATOM 4261 O O . SER A 1 733 ? 172.750 157.631 196.312 1.00 179.47 712 SER A O 1
ATOM 4264 N N . ASN A 1 734 ? 173.011 157.233 198.514 1.00 167.24 713 ASN A N 1
ATOM 4265 C CA . ASN A 1 734 ? 171.652 156.795 198.782 1.00 167.24 713 ASN A CA 1
ATOM 4266 C C . ASN A 1 734 ? 171.295 157.251 200.188 1.00 167.24 713 ASN A C 1
ATOM 4267 O O . ASN A 1 734 ? 172.174 157.681 200.941 1.00 167.24 713 ASN A O 1
ATOM 4272 N N . PRO A 1 735 ? 170.014 157.192 200.565 1.00 153.17 714 PRO A N 1
ATOM 4273 C CA . PRO A 1 735 ? 169.648 157.639 201.918 1.00 153.17 714 PRO A CA 1
ATOM 4274 C C . PRO A 1 735 ? 170.431 156.953 203.018 1.00 153.17 714 PRO A C 1
ATOM 4275 O O . PRO A 1 735 ? 170.724 157.586 204.037 1.00 153.17 714 PRO A O 1
ATOM 4279 N N . ALA A 1 736 ? 170.801 155.686 202.838 1.00 158.19 715 ALA A N 1
ATOM 4280 C CA . ALA A 1 736 ? 171.579 154.998 203.861 1.00 158.19 715 ALA A CA 1
ATOM 4281 C C . ALA A 1 736 ? 172.899 155.708 204.125 1.00 158.19 715 ALA A C 1
ATOM 4282 O O . ALA A 1 736 ? 173.275 155.923 205.282 1.00 158.19 715 ALA A O 1
ATOM 4284 N N . THR A 1 737 ? 173.615 156.087 203.068 1.00 169.55 716 THR A N 1
ATOM 4285 C CA . THR A 1 737 ? 174.884 156.777 203.263 1.00 169.55 716 THR A CA 1
ATOM 4286 C C . THR A 1 737 ? 174.669 158.221 203.697 1.00 169.55 716 THR A C 1
ATOM 4287 O O . THR A 1 737 ? 175.387 158.724 204.568 1.00 169.55 716 THR A O 1
ATOM 4291 N N . TYR A 1 738 ? 173.689 158.903 203.103 1.00 152.97 717 TYR A N 1
ATOM 4292 C CA . TYR A 1 738 ? 173.485 160.313 203.414 1.00 152.97 717 TYR A CA 1
ATOM 4293 C C . TYR A 1 738 ? 173.103 160.513 204.873 1.00 152.97 717 TYR A C 1
ATOM 4294 O O . TYR A 1 738 ? 173.589 161.442 205.527 1.00 152.97 717 TYR A O 1
ATOM 4303 N N . THR A 1 739 ? 172.225 159.661 205.400 1.00 150.94 718 THR A N 1
ATOM 4304 C CA . THR A 1 739 ? 171.825 159.786 206.794 1.00 150.94 718 THR A CA 1
ATOM 4305 C C . THR A 1 739 ? 172.963 159.450 207.742 1.00 150.94 718 THR A C 1
ATOM 4306 O O . THR A 1 739 ? 172.861 159.722 208.942 1.00 150.94 718 THR A O 1
ATOM 4310 N N . GLY A 1 740 ? 174.055 158.893 207.235 1.00 153.73 719 GLY A N 1
ATOM 4311 C CA . GLY A 1 740 ? 175.089 158.407 208.118 1.00 153.73 719 GLY A CA 1
ATOM 4312 C C . GLY A 1 740 ? 174.645 157.220 208.930 1.00 153.73 719 GLY A C 1
ATOM 4313 O O . GLY A 1 740 ? 175.015 157.102 210.102 1.00 153.73 719 GLY A O 1
ATOM 4314 N N . VAL A 1 741 ? 173.833 156.346 208.344 1.00 147.06 720 VAL A N 1
ATOM 4315 C CA . VAL A 1 741 ? 173.438 155.109 208.989 1.00 147.06 720 VAL A CA 1
ATOM 4316 C C . VAL A 1 741 ? 174.071 153.891 208.328 1.00 147.06 720 VAL A C 1
ATOM 4317 O O . VAL A 1 741 ? 174.316 152.888 209.009 1.00 147.06 720 VAL A O 1
ATOM 4321 N N . PHE A 1 742 ? 174.372 153.959 207.031 1.00 161.63 721 PHE A N 1
ATOM 4322 C CA . PHE A 1 742 ? 175.004 152.828 206.369 1.00 161.63 721 PHE A CA 1
ATOM 4323 C C . PHE A 1 742 ? 176.372 152.530 206.957 1.00 161.63 721 PHE A C 1
ATOM 4324 O O . PHE A 1 742 ? 176.806 151.377 206.949 1.00 161.63 721 PHE A O 1
ATOM 4332 N N . ASP A 1 743 ? 177.066 153.547 207.464 1.00 160.95 722 ASP A N 1
ATOM 4333 C CA . ASP A 1 743 ? 178.330 153.295 208.144 1.00 160.95 722 ASP A CA 1
ATOM 4334 C C . ASP A 1 743 ? 178.124 152.441 209.389 1.00 160.95 722 ASP A C 1
ATOM 4335 O O . ASP A 1 743 ? 178.897 151.513 209.651 1.00 160.95 722 ASP A O 1
ATOM 4340 N N . LYS A 1 744 ? 177.081 152.731 210.164 1.00 155.79 723 LYS A N 1
ATOM 4341 C CA . LYS A 1 744 ? 176.790 151.911 211.332 1.00 155.79 723 LYS A CA 1
ATOM 4342 C C . LYS A 1 744 ? 176.361 150.511 210.921 1.00 155.79 723 LYS A C 1
ATOM 4343 O O . LYS A 1 744 ? 176.696 149.528 211.590 1.00 155.79 723 LYS A O 1
ATOM 4349 N N . ILE A 1 745 ? 175.625 150.399 209.817 1.00 155.78 724 ILE A N 1
ATOM 4350 C CA . ILE A 1 745 ? 175.259 149.078 209.316 1.00 155.78 724 ILE A CA 1
ATOM 4351 C C . ILE A 1 745 ? 176.506 148.292 208.941 1.00 155.78 724 ILE A C 1
ATOM 4352 O O . ILE A 1 745 ? 176.623 147.099 209.241 1.00 155.78 724 ILE A O 1
ATOM 4357 N N . ARG A 1 746 ? 177.457 148.949 208.280 1.00 161.70 725 ARG A N 1
ATOM 4358 C CA . ARG A 1 746 ? 178.693 148.283 207.896 1.00 161.70 725 ARG A CA 1
ATOM 4359 C C . ARG A 1 746 ? 179.498 147.869 209.117 1.00 161.70 725 ARG A C 1
ATOM 4360 O O . ARG A 1 746 ? 180.083 146.782 209.143 1.00 161.70 725 ARG A O 1
ATOM 4368 N N . THR A 1 747 ? 179.553 148.728 210.136 1.00 154.83 726 THR A N 1
ATOM 4369 C CA . THR A 1 747 ? 180.275 148.361 211.348 1.00 154.83 726 THR A CA 1
ATOM 4370 C C . THR A 1 747 ? 179.609 147.178 212.035 1.00 154.83 726 THR A C 1
ATOM 4371 O O . THR A 1 747 ? 180.291 146.305 212.584 1.00 154.83 726 THR A O 1
ATOM 4375 N N . LEU A 1 748 ? 178.276 147.131 212.014 1.00 158.62 727 LEU A N 1
ATOM 4376 C CA . LEU A 1 748 ? 177.573 145.966 212.537 1.00 158.62 727 LEU A CA 1
ATOM 4377 C C . LEU A 1 748 ? 177.924 144.716 211.746 1.00 158.62 727 LEU A C 1
ATOM 4378 O O . LEU A 1 748 ? 178.169 143.651 212.324 1.00 158.62 727 LEU A O 1
ATOM 4383 N N . PHE A 1 749 ? 177.952 144.831 210.419 1.00 162.78 728 PHE A N 1
ATOM 4384 C CA . PHE A 1 749 ? 178.277 143.682 209.583 1.00 162.78 728 PHE A CA 1
ATOM 4385 C C . PHE A 1 749 ? 179.683 143.182 209.871 1.00 162.78 728 PHE A C 1
ATOM 4386 O O . PHE A 1 749 ? 179.915 141.972 209.960 1.00 162.78 728 PHE A O 1
ATOM 4394 N N . ALA A 1 750 ? 180.636 144.101 210.021 1.00 164.61 729 ALA A N 1
ATOM 4395 C CA . ALA A 1 750 ? 181.981 143.708 210.422 1.00 164.61 729 ALA A CA 1
ATOM 4396 C C . ALA A 1 750 ? 181.973 143.094 211.813 1.00 164.61 729 ALA A C 1
ATOM 4397 O O . ALA A 1 750 ? 182.711 142.141 212.083 1.00 164.61 729 ALA A O 1
ATOM 4399 N N . ALA A 1 751 ? 181.136 143.623 212.706 1.00 168.44 730 ALA A N 1
ATOM 4400 C CA . ALA A 1 751 ? 181.017 143.079 214.050 1.00 168.44 730 ALA A CA 1
ATOM 4401 C C . ALA A 1 751 ? 180.425 141.679 214.068 1.00 168.44 730 ALA A C 1
ATOM 4402 O O . ALA A 1 751 ? 180.525 140.999 215.094 1.00 168.44 730 ALA A O 1
ATOM 4404 N N . THR A 1 752 ? 179.810 141.237 212.974 1.00 173.18 731 THR A N 1
ATOM 4405 C CA . THR A 1 752 ? 179.301 139.876 212.910 1.00 173.18 731 THR A CA 1
ATOM 4406 C C . THR A 1 752 ? 180.449 138.885 213.027 1.00 173.18 731 THR A C 1
ATOM 4407 O O . THR A 1 752 ? 181.538 139.107 212.491 1.00 173.18 731 THR A O 1
ATOM 4411 N N . THR A 1 753 ? 180.197 137.785 213.739 1.00 179.22 732 THR A N 1
ATOM 4412 C CA . THR A 1 753 ? 181.253 136.817 214.014 1.00 179.22 732 THR A CA 1
ATOM 4413 C C . THR A 1 753 ? 181.865 136.265 212.736 1.00 179.22 732 THR A C 1
ATOM 4414 O O . THR A 1 753 ? 183.076 136.025 212.685 1.00 179.22 732 THR A O 1
ATOM 4418 N N . GLU A 1 754 ? 181.054 136.053 211.699 1.00 178.00 733 GLU A N 1
ATOM 4419 C CA . GLU A 1 754 ? 181.591 135.548 210.441 1.00 178.00 733 GLU A CA 1
ATOM 4420 C C . GLU A 1 754 ? 182.574 136.536 209.828 1.00 178.00 733 GLU A C 1
ATOM 4421 O O . GLU A 1 754 ? 183.676 136.158 209.415 1.00 178.00 733 GLU A O 1
ATOM 4427 N N . ALA A 1 755 ? 182.196 137.814 209.773 1.00 174.20 734 ALA A N 1
ATOM 4428 C CA . ALA A 1 755 ? 183.103 138.822 209.239 1.00 174.20 734 ALA A CA 1
ATOM 4429 C C . ALA A 1 755 ? 184.363 138.920 210.085 1.00 174.20 734 ALA A C 1
ATOM 4430 O O . ALA A 1 755 ? 185.458 139.150 209.561 1.00 174.20 734 ALA A O 1
ATOM 4432 N N . LYS A 1 756 ? 184.224 138.748 211.400 1.00 175.89 735 LYS A N 1
ATOM 4433 C CA . LYS A 1 756 ? 185.384 138.787 212.281 1.00 175.89 735 LYS A CA 1
ATOM 4434 C C . LYS A 1 756 ? 186.341 137.644 211.973 1.00 175.89 735 LYS A C 1
ATOM 4435 O O . LYS A 1 756 ? 187.553 137.850 211.843 1.00 175.89 735 LYS A O 1
ATOM 4441 N N . VAL A 1 757 ? 185.812 136.426 211.843 1.00 172.78 736 VAL A N 1
ATOM 4442 C CA . VAL A 1 757 ? 186.687 135.280 211.632 1.00 172.78 736 VAL A CA 1
ATOM 4443 C C . VAL A 1 757 ? 187.303 135.319 210.241 1.00 172.78 736 VAL A C 1
ATOM 4444 O O . VAL A 1 757 ? 188.428 134.844 210.045 1.00 172.78 736 VAL A O 1
ATOM 4448 N N . ARG A 1 758 ? 186.601 135.878 209.255 1.00 169.50 737 ARG A N 1
ATOM 4449 C CA . ARG A 1 758 ? 187.209 136.020 207.939 1.00 169.50 737 ARG A CA 1
ATOM 4450 C C . ARG A 1 758 ? 187.997 137.313 207.788 1.00 169.50 737 ARG A C 1
ATOM 4451 O O . ARG A 1 758 ? 188.578 137.545 206.722 1.00 169.50 737 ARG A O 1
ATOM 4459 N N . GLY A 1 759 ? 188.030 138.154 208.817 1.00 168.12 738 GLY A N 1
ATOM 4460 C CA . GLY A 1 759 ? 188.842 139.354 208.786 1.00 168.12 738 GLY A CA 1
ATOM 4461 C C . GLY A 1 759 ? 188.385 140.380 207.771 1.00 168.12 738 GLY A C 1
ATOM 4462 O O . GLY A 1 759 ? 189.086 140.650 206.792 1.00 168.12 738 GLY A O 1
ATOM 4463 N N . TYR A 1 760 ? 187.211 140.960 207.993 1.00 165.91 739 TYR A N 1
ATOM 4464 C CA . TYR A 1 760 ? 186.616 141.921 207.077 1.00 165.91 739 TYR A CA 1
ATOM 4465 C C . TYR A 1 760 ? 186.494 143.273 207.762 1.00 165.91 739 TYR A C 1
ATOM 4466 O O . TYR A 1 760 ? 185.895 143.380 208.836 1.00 165.91 739 TYR A O 1
ATOM 4475 N N . GLN A 1 761 ? 187.064 144.299 207.140 1.00 158.54 740 GLN A N 1
ATOM 4476 C CA . GLN A 1 761 ? 187.026 145.629 207.710 1.00 158.54 740 GLN A CA 1
ATOM 4477 C C . GLN A 1 761 ? 185.667 146.276 207.464 1.00 158.54 740 GLN A C 1
ATOM 4478 O O . GLN A 1 761 ? 184.991 145.970 206.481 1.00 158.54 740 GLN A O 1
ATOM 4484 N N . PRO A 1 762 ? 185.245 147.176 208.354 1.00 152.93 741 PRO A N 1
ATOM 4485 C CA . PRO A 1 762 ? 183.932 147.813 208.179 1.00 152.93 741 PRO A CA 1
ATOM 4486 C C . PRO A 1 762 ? 183.806 148.584 206.884 1.00 152.93 741 PRO A C 1
ATOM 4487 O O . PRO A 1 762 ? 182.703 148.682 206.336 1.00 152.93 741 PRO A O 1
ATOM 4491 N N . GLY A 1 763 ? 184.904 149.146 206.382 1.00 165.68 742 GLY A N 1
ATOM 4492 C CA . GLY A 1 763 ? 184.832 149.887 205.136 1.00 165.68 742 GLY A CA 1
ATOM 4493 C C . GLY A 1 763 ? 184.481 149.012 203.949 1.00 165.68 742 GLY A C 1
ATOM 4494 O O . GLY A 1 763 ? 183.772 149.446 203.038 1.00 165.68 742 GLY A O 1
ATOM 4495 N N . ARG A 1 764 ? 184.963 147.767 203.948 1.00 164.28 743 ARG A N 1
ATOM 4496 C CA . ARG A 1 764 ? 184.783 146.885 202.802 1.00 164.28 743 ARG A CA 1
ATOM 4497 C C . ARG A 1 764 ? 183.324 146.715 202.414 1.00 164.28 743 ARG A C 1
ATOM 4498 O O . ARG A 1 764 ? 183.016 146.646 201.220 1.00 164.28 743 ARG A O 1
ATOM 4506 N N . PHE A 1 765 ? 182.428 146.685 203.376 1.00 160.44 744 PHE A N 1
ATOM 4507 C CA . PHE A 1 765 ? 181.011 146.478 203.116 1.00 160.44 744 PHE A CA 1
ATOM 4508 C C . PHE A 1 765 ? 180.352 147.652 202.428 1.00 160.44 744 PHE A C 1
ATOM 4509 O O . PHE A 1 765 ? 179.129 147.640 202.289 1.00 160.44 744 PHE A O 1
ATOM 4517 N N . SER A 1 766 ? 181.097 148.668 202.006 1.00 168.42 745 SER A N 1
ATOM 4518 C CA . SER A 1 766 ? 180.562 149.767 201.221 1.00 168.42 745 SER A CA 1
ATOM 4519 C C . SER A 1 766 ? 180.765 149.487 199.741 1.00 168.42 745 SER A C 1
ATOM 4520 O O . SER A 1 766 ? 181.730 148.823 199.353 1.00 168.42 745 SER A O 1
ATOM 4523 N N . PHE A 1 767 ? 179.857 150.003 198.917 1.00 165.50 746 PHE A N 1
ATOM 4524 C CA . PHE A 1 767 ? 179.972 149.885 197.473 1.00 165.50 746 PHE A CA 1
ATOM 4525 C C . PHE A 1 767 ? 180.786 151.017 196.862 1.00 165.50 746 PHE A C 1
ATOM 4526 O O . PHE A 1 767 ? 180.600 151.338 195.684 1.00 165.50 746 PHE A O 1
ATOM 4534 N N . ASN A 1 768 ? 181.669 151.643 197.642 1.00 171.89 747 ASN A N 1
ATOM 4535 C CA . ASN A 1 768 ? 182.561 152.669 197.127 1.00 171.89 747 ASN A CA 1
ATOM 4536 C C . ASN A 1 768 ? 184.034 152.314 197.248 1.00 171.89 747 ASN A C 1
ATOM 4537 O O . ASN A 1 768 ? 184.859 152.951 196.588 1.00 171.89 747 ASN A O 1
ATOM 4542 N N . VAL A 1 769 ? 184.383 151.330 198.066 1.00 177.21 748 VAL A N 1
ATOM 4543 C CA . VAL A 1 769 ? 185.761 150.884 198.180 1.00 177.21 748 VAL A CA 1
ATOM 4544 C C . VAL A 1 769 ? 185.904 149.544 197.475 1.00 177.21 748 VAL A C 1
ATOM 4545 O O . VAL A 1 769 ? 184.960 148.756 197.379 1.00 177.21 748 VAL A O 1
ATOM 4549 N N . LYS A 1 770 ? 187.115 149.273 196.990 1.00 181.43 749 LYS A N 1
ATOM 4550 C CA . LYS A 1 770 ? 187.313 148.138 196.098 1.00 181.43 749 LYS A CA 1
ATOM 4551 C C . LYS A 1 770 ? 187.161 146.804 196.820 1.00 181.43 749 LYS A C 1
ATOM 4552 O O . LYS A 1 770 ? 187.102 145.754 196.170 1.00 181.43 749 LYS A O 1
ATOM 4558 N N . GLY A 1 771 ? 187.092 146.818 198.150 1.00 176.46 750 GLY A N 1
ATOM 4559 C CA . GLY A 1 771 ? 187.025 145.566 198.887 1.00 176.46 750 GLY A CA 1
ATOM 4560 C C . GLY A 1 771 ? 185.757 144.776 198.614 1.00 176.46 750 GLY A C 1
ATOM 4561 O O . GLY A 1 771 ? 185.806 143.566 198.377 1.00 176.46 750 GLY A O 1
ATOM 4562 N N . GLY A 1 772 ? 184.608 145.445 198.635 1.00 173.20 751 GLY A N 1
ATOM 4563 C CA . GLY A 1 772 ? 183.344 144.735 198.607 1.00 173.20 751 GLY A CA 1
ATOM 4564 C C . GLY A 1 772 ? 182.610 144.721 197.282 1.00 173.20 751 GLY A C 1
ATOM 4565 O O . GLY A 1 772 ? 181.683 143.928 197.096 1.00 173.20 751 GLY A O 1
ATOM 4566 N N . ARG A 1 773 ? 183.008 145.580 196.351 1.00 177.88 752 ARG A N 1
ATOM 4567 C CA . ARG A 1 773 ? 182.309 145.663 195.079 1.00 177.88 752 ARG A CA 1
ATOM 4568 C C . ARG A 1 773 ? 182.728 144.511 194.170 1.00 177.88 752 ARG A C 1
ATOM 4569 O O . ARG A 1 773 ? 183.416 143.571 194.578 1.00 177.88 752 ARG A O 1
ATOM 4577 N N . CYS A 1 774 ? 182.297 144.587 192.916 1.00 189.87 753 CYS A N 1
ATOM 4578 C CA . CYS A 1 774 ? 182.763 143.690 191.871 1.00 189.87 753 CYS A CA 1
ATOM 4579 C C . CYS A 1 774 ? 183.526 144.500 190.834 1.00 189.87 753 CYS A C 1
ATOM 4580 O O . CYS A 1 774 ? 183.318 145.709 190.699 1.00 189.87 753 CYS A O 1
ATOM 4583 N N . GLU A 1 775 ? 184.410 143.828 190.100 1.00 194.80 754 GLU A N 1
ATOM 4584 C CA . GLU A 1 775 ? 185.288 144.535 189.179 1.00 194.80 754 GLU A CA 1
ATOM 4585 C C . GLU A 1 775 ? 184.576 145.025 187.926 1.00 194.80 754 GLU A C 1
ATOM 4586 O O . GLU A 1 775 ? 185.144 145.844 187.197 1.00 194.80 754 GLU A O 1
ATOM 4592 N N . ALA A 1 776 ? 183.360 144.556 187.656 1.00 187.39 755 ALA A N 1
ATOM 4593 C CA . ALA A 1 776 ? 182.614 144.986 186.480 1.00 187.39 755 ALA A CA 1
ATOM 4594 C C . ALA A 1 776 ? 181.687 146.157 186.776 1.00 187.39 755 ALA A C 1
ATOM 4595 O O . ALA A 1 776 ? 181.807 147.219 186.160 1.00 187.39 755 ALA A O 1
ATOM 4597 N N . CYS A 1 777 ? 180.758 145.975 187.715 1.00 184.26 756 CYS A N 1
ATOM 4598 C CA . CYS A 1 777 ? 179.879 147.062 188.125 1.00 184.26 756 CYS A CA 1
ATOM 4599 C C . CYS A 1 777 ? 180.655 148.208 188.749 1.00 184.26 756 CYS A C 1
ATOM 4600 O O . CYS A 1 777 ? 180.184 149.350 188.738 1.00 184.26 756 CYS A O 1
ATOM 4603 N N . THR A 1 778 ? 181.836 147.923 189.300 1.00 177.09 757 THR A N 1
ATOM 4604 C CA . THR A 1 778 ? 182.544 148.828 190.200 1.00 177.09 757 THR A CA 1
ATOM 4605 C C . THR A 1 778 ? 181.641 149.305 191.330 1.00 177.09 757 THR A C 1
ATOM 4606 O O . THR A 1 778 ? 181.786 150.427 191.821 1.00 177.09 757 THR A O 1
ATOM 4610 N N . GLY A 1 779 ? 180.706 148.454 191.748 1.00 178.06 758 GLY A N 1
ATOM 4611 C CA . GLY A 1 779 ? 179.744 148.791 192.766 1.00 178.06 758 GLY A CA 1
ATOM 4612 C C . GLY A 1 779 ? 178.513 149.511 192.264 1.00 178.06 758 GLY A C 1
ATOM 4613 O O . GLY A 1 779 ? 177.575 149.717 193.044 1.00 178.06 758 GLY A O 1
ATOM 4614 N N . ASP A 1 780 ? 178.478 149.894 190.990 1.00 184.68 759 ASP A N 1
ATOM 4615 C CA . ASP A 1 780 ? 177.345 150.642 190.465 1.00 184.68 759 ASP A CA 1
ATOM 4616 C C . ASP A 1 780 ? 176.103 149.784 190.284 1.00 184.68 759 ASP A C 1
ATOM 4617 O O . ASP A 1 780 ? 174.985 150.292 190.420 1.00 184.68 759 ASP A O 1
ATOM 4622 N N . GLY A 1 781 ? 176.268 148.502 189.986 1.00 178.28 760 GLY A N 1
ATOM 4623 C CA . GLY A 1 781 ? 175.152 147.596 189.782 1.00 178.28 760 GLY A CA 1
ATOM 4624 C C . GLY A 1 781 ? 174.701 147.466 188.344 1.00 178.28 760 GLY A C 1
ATOM 4625 O O . GLY A 1 781 ? 174.543 146.352 187.841 1.00 178.28 760 GLY A O 1
ATOM 4626 N N . THR A 1 782 ? 174.492 148.589 187.668 1.00 177.04 761 THR A N 1
ATOM 4627 C CA . THR A 1 782 ? 174.027 148.600 186.286 1.00 177.04 761 THR A CA 1
ATOM 4628 C C . THR A 1 782 ? 175.164 149.072 185.391 1.00 177.04 761 THR A C 1
ATOM 4629 O O . THR A 1 782 ? 175.658 150.193 185.542 1.00 177.04 761 THR A O 1
ATOM 4633 N N . ILE A 1 783 ? 175.575 148.220 184.459 1.00 180.57 762 ILE A N 1
ATOM 4634 C CA . ILE A 1 783 ? 176.589 148.609 183.492 1.00 180.57 762 ILE A CA 1
ATOM 4635 C C . ILE A 1 783 ? 175.925 149.254 182.280 1.00 180.57 762 ILE A C 1
ATOM 4636 O O . ILE A 1 783 ? 174.724 149.096 182.028 1.00 180.57 762 ILE A O 1
ATOM 4641 N N . LYS A 1 784 ? 176.729 149.991 181.521 1.00 191.73 763 LYS A N 1
ATOM 4642 C CA . LYS A 1 784 ? 176.260 150.710 180.347 1.00 191.73 763 LYS A CA 1
ATOM 4643 C C . LYS A 1 784 ? 176.372 149.834 179.109 1.00 191.73 763 LYS A C 1
ATOM 4644 O O . LYS A 1 784 ? 177.246 148.967 179.024 1.00 191.73 763 LYS A O 1
ATOM 4650 N N . ILE A 1 785 ? 175.480 150.066 178.151 1.00 197.51 764 ILE A N 1
ATOM 4651 C CA . ILE A 1 785 ? 175.523 149.397 176.858 1.00 197.51 764 ILE A CA 1
ATOM 4652 C C . ILE A 1 785 ? 175.220 150.430 175.783 1.00 197.51 764 ILE A C 1
ATOM 4653 O O . ILE A 1 785 ? 174.242 151.179 175.896 1.00 197.51 764 ILE A O 1
ATOM 4658 N N . GLU A 1 786 ? 176.053 150.469 174.747 1.00 203.11 765 GLU A N 1
ATOM 4659 C CA . GLU A 1 786 ? 175.916 151.430 173.665 1.00 203.11 765 GLU A CA 1
ATOM 4660 C C . GLU A 1 786 ? 175.578 150.729 172.357 1.00 203.11 765 GLU A C 1
ATOM 4661 O O . GLU A 1 786 ? 176.083 149.639 172.075 1.00 203.11 765 GLU A O 1
ATOM 4667 N N . MET A 1 787 ? 174.726 151.366 171.562 1.00 197.30 766 MET A N 1
ATOM 4668 C CA . MET A 1 787 ? 174.386 150.897 170.230 1.00 197.30 766 MET A CA 1
ATOM 4669 C C . MET A 1 787 ? 174.838 151.904 169.183 1.00 197.30 766 MET A C 1
ATOM 4670 O O . MET A 1 787 ? 175.191 153.045 169.494 1.00 197.30 766 MET A O 1
ATOM 4675 N N . ASN A 1 788 ? 174.819 151.460 167.925 1.00 190.71 767 ASN A N 1
ATOM 4676 C CA . ASN A 1 788 ? 175.322 152.291 166.838 1.00 190.71 767 ASN A CA 1
ATOM 4677 C C . ASN A 1 788 ? 174.505 153.567 166.685 1.00 190.71 767 ASN A C 1
ATOM 4678 O O . ASN A 1 788 ? 175.063 154.645 166.456 1.00 190.71 767 ASN A O 1
ATOM 4683 N N . PHE A 1 789 ? 173.184 153.467 166.805 1.00 190.14 768 PHE A N 1
ATOM 4684 C CA . PHE A 1 789 ? 172.307 154.615 166.616 1.00 190.14 768 PHE A CA 1
ATOM 4685 C C . PHE A 1 789 ? 171.368 154.832 167.792 1.00 190.14 768 PHE A C 1
ATOM 4686 O O . PHE A 1 789 ? 170.370 155.548 167.651 1.00 190.14 768 PHE A O 1
ATOM 4694 N N . LEU A 1 790 ? 171.654 154.240 168.940 1.00 189.57 769 LEU A N 1
ATOM 4695 C CA . LEU A 1 790 ? 170.737 154.351 170.056 1.00 189.57 769 LEU A CA 1
ATOM 4696 C C . LEU A 1 790 ? 171.440 154.926 171.279 1.00 189.57 769 LEU A C 1
ATOM 4697 O O . LEU A 1 790 ? 172.653 154.758 171.444 1.00 189.57 769 LEU A O 1
ATOM 4702 N N . PRO A 1 791 ? 170.707 155.610 172.153 1.00 195.45 770 PRO A N 1
ATOM 4703 C CA . PRO A 1 791 ? 171.310 156.089 173.399 1.00 195.45 770 PRO A CA 1
ATOM 4704 C C . PRO A 1 791 ? 171.688 154.925 174.299 1.00 195.45 770 PRO A C 1
ATOM 4705 O O . PRO A 1 791 ? 171.209 153.801 174.134 1.00 195.45 770 PRO A O 1
ATOM 4709 N N . ASP A 1 792 ? 172.568 155.205 175.256 1.00 199.64 771 ASP A N 1
ATOM 4710 C CA . ASP A 1 792 ? 173.043 154.164 176.155 1.00 199.64 771 ASP A CA 1
ATOM 4711 C C . ASP A 1 792 ? 171.896 153.613 176.989 1.00 199.64 771 ASP A C 1
ATOM 4712 O O . ASP A 1 792 ? 170.937 154.321 177.305 1.00 199.64 771 ASP A O 1
ATOM 4717 N N . VAL A 1 793 ? 172.000 152.337 177.344 1.00 191.42 772 VAL A N 1
ATOM 4718 C CA . VAL A 1 793 ? 170.997 151.671 178.160 1.00 191.42 772 VAL A CA 1
ATOM 4719 C C . VAL A 1 793 ? 171.703 150.992 179.324 1.00 191.42 772 VAL A C 1
ATOM 4720 O O . VAL A 1 793 ? 172.916 150.764 179.292 1.00 191.42 772 VAL A O 1
ATOM 4724 N N . TYR A 1 794 ? 170.940 150.685 180.366 1.00 183.95 773 TYR A N 1
ATOM 4725 C CA . TYR A 1 794 ? 171.498 150.112 181.579 1.00 183.95 773 TYR A CA 1
ATOM 4726 C C . TYR A 1 794 ? 171.103 148.649 181.709 1.00 183.95 773 TYR A C 1
ATOM 4727 O O . TYR A 1 794 ? 169.959 148.270 181.448 1.00 183.95 773 TYR A O 1
ATOM 4736 N N . VAL A 1 795 ? 172.061 147.827 182.120 1.00 178.98 774 VAL A N 1
ATOM 4737 C CA . VAL A 1 795 ? 171.798 146.400 182.285 1.00 178.98 774 VAL A CA 1
ATOM 4738 C C . VAL A 1 795 ? 172.608 145.870 183.461 1.00 178.98 774 VAL A C 1
ATOM 4739 O O . VAL A 1 795 ? 173.810 146.147 183.562 1.00 178.98 774 VAL A O 1
ATOM 4743 N N . PRO A 1 796 ? 171.999 145.113 184.370 1.00 177.27 775 PRO A N 1
ATOM 4744 C CA . PRO A 1 796 ? 172.732 144.643 185.551 1.00 177.27 775 PRO A CA 1
ATOM 4745 C C . PRO A 1 796 ? 173.925 143.774 185.179 1.00 177.27 775 PRO A C 1
ATOM 4746 O O . PRO A 1 796 ? 173.894 143.025 184.201 1.00 177.27 775 PRO A O 1
ATOM 4750 N N . CYS A 1 797 ? 174.984 143.893 185.974 1.00 190.85 776 CYS A N 1
ATOM 4751 C CA . CYS A 1 797 ? 176.156 143.048 185.820 1.00 190.85 776 CYS A CA 1
ATOM 4752 C C . CYS A 1 797 ? 175.777 141.583 186.000 1.00 190.85 776 CYS A C 1
ATOM 4753 O O . CYS A 1 797 ? 174.940 141.227 186.831 1.00 190.85 776 CYS A O 1
ATOM 4756 N N . GLU A 1 798 ? 176.402 140.725 185.196 1.00 195.01 777 GLU A N 1
ATOM 4757 C CA . GLU A 1 798 ? 176.064 139.308 185.241 1.00 195.01 777 GLU A CA 1
ATOM 4758 C C . GLU A 1 798 ? 176.590 138.642 186.507 1.00 195.01 777 GLU A C 1
ATOM 4759 O O . GLU A 1 798 ? 176.139 137.549 186.868 1.00 195.01 777 GLU A O 1
ATOM 4765 N N . VAL A 1 799 ? 177.535 139.277 187.195 1.00 186.01 778 VAL A N 1
ATOM 4766 C CA . VAL A 1 799 ? 178.025 138.736 188.459 1.00 186.01 778 VAL A CA 1
ATOM 4767 C C . VAL A 1 799 ? 177.069 139.075 189.594 1.00 186.01 778 VAL A C 1
ATOM 4768 O O . VAL A 1 799 ? 176.495 138.189 190.236 1.00 186.01 778 VAL A O 1
ATOM 4772 N N . CYS A 1 800 ? 176.881 140.369 189.852 1.00 188.07 779 CYS A N 1
ATOM 4773 C CA . CYS A 1 800 ? 176.064 140.793 190.980 1.00 188.07 779 CYS A CA 1
ATOM 4774 C C . CYS A 1 800 ? 174.579 140.609 190.731 1.00 188.07 779 CYS A C 1
ATOM 4775 O O . CYS A 1 800 ? 173.818 140.470 191.693 1.00 188.07 779 CYS A O 1
ATOM 4778 N N . GLN A 1 801 ? 174.153 140.610 189.470 1.00 186.35 780 GLN A N 1
ATOM 4779 C CA . GLN A 1 801 ? 172.738 140.714 189.123 1.00 186.35 780 GLN A CA 1
ATOM 4780 C C . GLN A 1 801 ? 172.131 141.964 189.753 1.00 186.35 780 GLN A C 1
ATOM 4781 O O . GLN A 1 801 ? 170.992 141.958 190.220 1.00 186.35 780 GLN A O 1
ATOM 4787 N N . GLY A 1 802 ? 172.906 143.046 189.767 1.00 177.45 781 GLY A N 1
ATOM 4788 C CA . GLY A 1 802 ? 172.489 144.285 190.383 1.00 177.45 781 GLY A CA 1
ATOM 4789 C C . GLY A 1 802 ? 172.742 144.387 191.870 1.00 177.45 781 GLY A C 1
ATOM 4790 O O . GLY A 1 802 ? 172.299 145.363 192.488 1.00 177.45 781 GLY A O 1
ATOM 4791 N N . ALA A 1 803 ? 173.440 143.421 192.468 1.00 172.43 782 ALA A N 1
ATOM 4792 C CA . ALA A 1 803 ? 173.686 143.444 193.904 1.00 172.43 782 ALA A CA 1
ATOM 4793 C C . ALA A 1 803 ? 174.799 144.399 194.306 1.00 172.43 782 ALA A C 1
ATOM 4794 O O . ALA A 1 803 ? 174.930 144.698 195.497 1.00 172.43 782 ALA A O 1
ATOM 4796 N N . ARG A 1 804 ? 175.604 144.870 193.357 1.00 169.47 783 ARG A N 1
ATOM 4797 C CA . ARG A 1 804 ? 176.673 145.841 193.574 1.00 169.47 783 ARG A CA 1
ATOM 4798 C C . ARG A 1 804 ? 177.782 145.321 194.481 1.00 169.47 783 ARG A C 1
ATOM 4799 O O . ARG A 1 804 ? 178.671 146.090 194.860 1.00 169.47 783 ARG A O 1
ATOM 4807 N N . TYR A 1 805 ? 177.766 144.040 194.835 1.00 169.36 784 TYR A N 1
ATOM 4808 C CA . TYR A 1 805 ? 178.773 143.483 195.723 1.00 169.36 784 TYR A CA 1
ATOM 4809 C C . TYR A 1 805 ? 179.240 142.144 195.179 1.00 169.36 784 TYR A C 1
ATOM 4810 O O . TYR A 1 805 ? 178.480 141.411 194.543 1.00 169.36 784 TYR A O 1
ATOM 4819 N N . ASN A 1 806 ? 180.502 141.827 195.440 1.00 171.86 785 ASN A N 1
ATOM 4820 C CA . ASN A 1 806 ? 181.023 140.539 195.024 1.00 171.86 785 ASN A CA 1
ATOM 4821 C C . ASN A 1 806 ? 180.418 139.429 195.879 1.00 171.86 785 ASN A C 1
ATOM 4822 O O . ASN A 1 806 ? 179.798 139.671 196.917 1.00 171.86 785 ASN A O 1
ATOM 4827 N N . ARG A 1 807 ? 180.603 138.190 195.422 1.00 172.49 786 ARG A N 1
ATOM 4828 C CA . ARG A 1 807 ? 179.973 137.055 196.086 1.00 172.49 786 ARG A CA 1
ATOM 4829 C C . ARG A 1 807 ? 180.491 136.876 197.507 1.00 172.49 786 ARG A C 1
ATOM 4830 O O . ARG A 1 807 ? 179.714 136.584 198.423 1.00 172.49 786 ARG A O 1
ATOM 4838 N N . GLU A 1 808 ? 181.797 137.045 197.711 1.00 174.57 787 GLU A N 1
ATOM 4839 C CA . GLU A 1 808 ? 182.366 136.842 199.039 1.00 174.57 787 GLU A CA 1
ATOM 4840 C C . GLU A 1 808 ? 181.789 137.828 200.044 1.00 174.57 787 GLU A C 1
ATOM 4841 O O . GLU A 1 808 ? 181.567 137.478 201.207 1.00 174.57 787 GLU A O 1
ATOM 4847 N N . THR A 1 809 ? 181.558 139.069 199.622 1.00 173.88 788 THR A N 1
ATOM 4848 C CA . THR A 1 809 ? 180.930 140.037 200.512 1.00 173.88 788 THR A CA 1
ATOM 4849 C C . THR A 1 809 ? 179.501 139.633 200.851 1.00 173.88 788 THR A C 1
ATOM 4850 O O . THR A 1 809 ? 179.083 139.719 202.010 1.00 173.88 788 THR A O 1
ATOM 4854 N N . LEU A 1 810 ? 178.742 139.176 199.855 1.00 168.54 789 LEU A N 1
ATOM 4855 C CA . LEU A 1 810 ? 177.328 138.899 200.074 1.00 168.54 789 LEU A CA 1
ATOM 4856 C C . LEU A 1 810 ? 177.115 137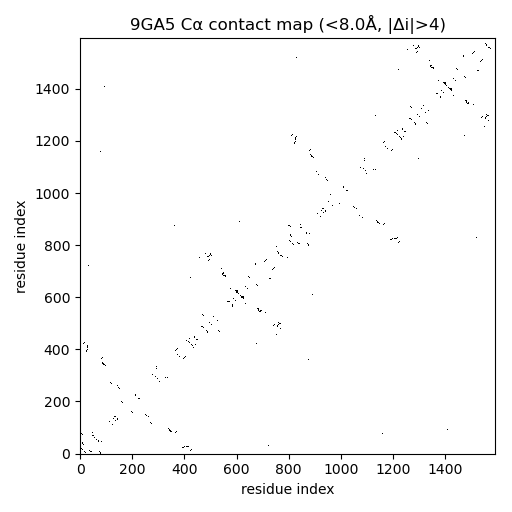.693 200.974 1.00 168.54 789 LEU A C 1
ATOM 4857 O O . LEU A 1 810 ? 176.076 137.595 201.635 1.00 168.54 789 LEU A O 1
ATOM 4862 N N . GLU A 1 811 ? 178.071 136.780 201.025 1.00 171.98 790 GLU A N 1
ATOM 4863 C CA . GLU A 1 811 ? 177.861 135.565 201.806 1.00 171.98 790 GLU A CA 1
ATOM 4864 C C . GLU A 1 811 ? 178.032 135.777 203.304 1.00 171.98 790 GLU A C 1
ATOM 4865 O O . GLU A 1 811 ? 178.130 134.790 204.042 1.00 171.98 790 GLU A O 1
ATOM 4871 N N . VAL A 1 812 ? 178.069 137.017 203.777 1.00 166.19 791 VAL A N 1
ATOM 4872 C CA . VAL A 1 812 ? 178.103 137.307 205.205 1.00 166.19 791 VAL A CA 1
ATOM 4873 C C . VAL A 1 812 ? 176.694 137.644 205.665 1.00 166.19 791 VAL A C 1
ATOM 4874 O O . VAL A 1 812 ? 176.031 138.510 205.084 1.00 166.19 791 VAL A O 1
ATOM 4878 N N . HIS A 1 813 ? 176.235 136.965 206.709 1.00 166.04 792 HIS A N 1
ATOM 4879 C CA . HIS A 1 813 ? 174.873 137.116 207.208 1.00 166.04 792 HIS A CA 1
ATOM 4880 C C . HIS A 1 813 ? 174.903 137.810 208.561 1.00 166.04 792 HIS A C 1
ATOM 4881 O O . HIS A 1 813 ? 175.538 137.324 209.502 1.00 166.04 792 HIS A O 1
ATOM 4888 N N . TYR A 1 814 ? 174.215 138.941 208.653 1.00 166.80 793 TYR A N 1
ATOM 4889 C CA . TYR A 1 814 ? 173.944 139.608 209.920 1.00 166.80 793 TYR A CA 1
ATOM 4890 C C . TYR A 1 814 ? 172.484 139.353 210.265 1.00 166.80 793 TYR A C 1
ATOM 4891 O O . TYR A 1 814 ? 171.585 139.801 209.546 1.00 166.80 793 TYR A O 1
ATOM 4900 N N . LYS A 1 815 ? 172.253 138.631 211.360 1.00 166.68 794 LYS A N 1
ATOM 4901 C CA . LYS A 1 815 ? 170.911 138.201 211.739 1.00 166.68 794 LYS A CA 1
ATOM 4902 C C . LYS A 1 815 ? 170.243 137.446 210.594 1.00 166.68 794 LYS A C 1
ATOM 4903 O O . LYS A 1 815 ? 169.047 137.593 210.334 1.00 166.68 794 LYS A O 1
ATOM 4909 N N . GLY A 1 816 ? 171.035 136.638 209.894 1.00 165.71 795 GLY A N 1
ATOM 4910 C CA . GLY A 1 816 ? 170.529 135.791 208.839 1.00 165.71 795 GLY A CA 1
ATOM 4911 C C . GLY A 1 816 ? 170.297 136.466 207.506 1.00 165.71 795 GLY A C 1
ATOM 4912 O O . GLY A 1 816 ? 169.723 135.837 206.609 1.00 165.71 795 GLY A O 1
ATOM 4913 N N . LYS A 1 817 ? 170.718 137.715 207.336 1.00 162.22 796 LYS A N 1
ATOM 4914 C CA . LYS A 1 817 ? 170.483 138.438 206.097 1.00 162.22 796 LYS A CA 1
ATOM 4915 C C . LYS A 1 817 ? 171.795 138.981 205.555 1.00 162.22 796 LYS A C 1
ATOM 4916 O O . LYS A 1 817 ? 172.707 139.318 206.312 1.00 162.22 796 LYS A O 1
ATOM 4922 N N . THR A 1 818 ? 171.876 139.071 204.232 1.00 164.87 797 THR A N 1
ATOM 4923 C CA . THR A 1 818 ? 173.076 139.568 203.585 1.00 164.87 797 THR A CA 1
ATOM 4924 C C . THR A 1 818 ? 173.061 141.091 203.544 1.00 164.87 797 THR A C 1
ATOM 4925 O O . THR A 1 818 ? 172.094 141.745 203.943 1.00 164.87 797 THR A O 1
ATOM 4929 N N . VAL A 1 819 ? 174.153 141.664 203.041 1.00 159.77 798 VAL A N 1
ATOM 4930 C CA . VAL A 1 819 ? 174.235 143.113 202.916 1.00 159.77 798 VAL A CA 1
ATOM 4931 C C . VAL A 1 819 ? 173.248 143.615 201.876 1.00 159.77 798 VAL A C 1
ATOM 4932 O O . VAL A 1 819 ? 172.649 144.683 202.037 1.00 159.77 798 VAL A O 1
ATOM 4936 N N . SER A 1 820 ? 173.072 142.865 200.788 1.00 159.44 799 SER A N 1
ATOM 4937 C CA . SER A 1 820 ? 172.201 143.324 199.713 1.00 159.44 799 SER A CA 1
ATOM 4938 C C . SER A 1 820 ? 170.749 143.394 200.165 1.00 159.44 799 SER A C 1
ATOM 4939 O O . SER A 1 820 ? 170.050 144.372 199.878 1.00 159.44 799 SER A O 1
ATOM 4942 N N . GLU A 1 821 ? 170.274 142.360 200.864 1.00 162.21 800 GLU A N 1
ATOM 4943 C CA . GLU A 1 821 ? 168.895 142.368 201.339 1.00 162.21 800 GLU A CA 1
ATOM 4944 C C . GLU A 1 821 ? 168.663 143.494 202.334 1.00 162.21 800 GLU A C 1
ATOM 4945 O O . GLU A 1 821 ? 167.617 144.152 202.306 1.00 162.21 800 GLU A O 1
ATOM 4951 N N . VAL A 1 822 ? 169.623 143.725 203.227 1.00 157.38 801 VAL A N 1
ATOM 4952 C CA . VAL A 1 822 ? 169.512 144.857 204.135 1.00 157.38 801 VAL A CA 1
ATOM 4953 C C . VAL A 1 822 ? 169.473 146.156 203.348 1.00 157.38 801 VAL A C 1
ATOM 4954 O O . VAL A 1 822 ? 168.713 147.075 203.672 1.00 157.38 801 VAL A O 1
ATOM 4958 N N . LEU A 1 823 ? 170.270 146.241 202.285 1.00 155.87 802 LEU A N 1
ATOM 4959 C CA . LEU A 1 823 ? 170.389 147.489 201.548 1.00 155.87 802 LEU A CA 1
ATOM 4960 C C . LEU A 1 823 ? 169.113 147.808 200.785 1.00 155.87 802 LEU A C 1
ATOM 4961 O O . LEU A 1 823 ? 168.646 148.950 200.800 1.00 155.87 802 LEU A O 1
ATOM 4966 N N . ASP A 1 824 ? 168.524 146.819 200.124 1.00 160.37 803 ASP A N 1
ATOM 4967 C CA . ASP A 1 824 ? 167.392 147.075 199.248 1.00 160.37 803 ASP A CA 1
ATOM 4968 C C . ASP A 1 824 ? 166.055 146.993 199.967 1.00 160.37 803 ASP A C 1
ATOM 4969 O O . ASP A 1 824 ? 165.016 147.209 199.341 1.00 160.37 803 ASP A O 1
ATOM 4974 N N . MET A 1 825 ? 166.049 146.684 201.258 1.00 157.65 804 MET A N 1
ATOM 4975 C CA . MET A 1 825 ? 164.798 146.624 201.994 1.00 157.65 804 MET A CA 1
ATOM 4976 C C . MET A 1 825 ? 164.273 148.031 202.247 1.00 157.65 804 MET A C 1
ATOM 4977 O O . MET A 1 825 ? 165.029 149.004 202.273 1.00 157.65 804 MET A O 1
ATOM 4982 N N . SER A 1 826 ? 162.961 148.130 202.421 1.00 155.03 805 SER A N 1
ATOM 4983 C CA . SER A 1 826 ? 162.341 149.424 202.636 1.00 155.03 805 SER A CA 1
ATOM 4984 C C . SER A 1 826 ? 162.661 149.940 204.034 1.00 155.03 805 SER A C 1
ATOM 4985 O O . SER A 1 826 ? 163.153 149.215 204.901 1.00 155.03 805 SER A O 1
ATOM 4988 N N . ILE A 1 827 ? 162.373 151.224 204.244 1.00 149.52 806 ILE A N 1
ATOM 4989 C CA . ILE A 1 827 ? 162.633 151.835 205.541 1.00 149.52 806 ILE A CA 1
ATOM 4990 C C . ILE A 1 827 ? 161.747 151.225 206.618 1.00 149.52 806 ILE A C 1
ATOM 4991 O O . ILE A 1 827 ? 162.173 151.077 207.768 1.00 149.52 806 ILE A O 1
ATOM 4996 N N . GLU A 1 828 ? 160.514 150.854 206.274 1.00 155.33 807 GLU A N 1
ATOM 4997 C CA . GLU A 1 828 ? 159.622 150.248 207.257 1.00 155.33 807 GLU A CA 1
ATOM 4998 C C . GLU A 1 828 ? 160.224 148.979 207.841 1.00 155.33 807 GLU A C 1
ATOM 4999 O O . GLU A 1 828 ? 160.464 148.889 209.051 1.00 155.33 807 GLU A O 1
ATOM 5005 N N . GLU A 1 829 ? 160.474 147.982 206.995 1.00 159.30 808 GLU A N 1
ATOM 5006 C CA . GLU A 1 829 ? 161.076 146.747 207.474 1.00 159.30 808 GLU A CA 1
ATOM 5007 C C . GLU A 1 829 ? 162.475 146.964 208.025 1.00 159.30 808 GLU A C 1
ATOM 5008 O O . GLU A 1 829 ? 162.957 146.129 208.795 1.00 159.30 808 GLU A O 1
ATOM 5014 N N . ALA A 1 830 ? 163.140 148.053 207.640 1.00 157.27 809 ALA A N 1
ATOM 5015 C CA . ALA A 1 830 ? 164.394 148.405 208.292 1.00 157.27 809 ALA A CA 1
ATOM 5016 C C . ALA A 1 830 ? 164.171 148.794 209.744 1.00 157.27 809 ALA A C 1
ATOM 5017 O O . ALA A 1 830 ? 164.939 148.384 210.619 1.00 157.27 809 ALA A O 1
ATOM 5019 N N . ALA A 1 831 ? 163.134 149.583 210.016 1.00 160.96 810 ALA A N 1
ATOM 5020 C CA . ALA A 1 831 ? 162.803 149.942 211.388 1.00 160.96 810 ALA A CA 1
ATOM 5021 C C . ALA A 1 831 ? 162.343 148.725 212.174 1.00 160.96 810 ALA A C 1
ATOM 5022 O O . ALA A 1 831 ? 162.643 148.604 213.367 1.00 160.96 810 ALA A O 1
ATOM 5024 N N . GLU A 1 832 ? 161.603 147.823 211.529 1.00 169.12 811 GLU A N 1
ATOM 5025 C CA . GLU A 1 832 ? 161.292 146.550 212.170 1.00 169.12 811 GLU A CA 1
ATOM 5026 C C . GLU A 1 832 ? 162.565 145.766 212.444 1.00 169.12 811 GLU A C 1
ATOM 5027 O O . GLU A 1 832 ? 162.716 145.155 213.507 1.00 169.12 811 GLU A O 1
ATOM 5033 N N . PHE A 1 833 ? 163.493 145.778 211.495 1.00 157.87 812 PHE A N 1
ATOM 5034 C CA . PHE A 1 833 ? 164.831 145.275 211.730 1.00 157.87 812 PHE A CA 1
ATOM 5035 C C . PHE A 1 833 ? 165.571 146.220 212.671 1.00 157.87 812 PHE A C 1
ATOM 5036 O O . PHE A 1 833 ? 165.064 147.272 213.065 1.00 157.87 812 PHE A O 1
ATOM 5044 N N . PHE A 1 834 ? 166.783 145.827 213.045 1.00 159.03 813 PHE A N 1
ATOM 5045 C CA . PHE A 1 834 ? 167.694 146.658 213.825 1.00 159.03 813 PHE A CA 1
ATOM 5046 C C . PHE A 1 834 ? 167.103 147.116 215.152 1.00 159.03 813 PHE A C 1
ATOM 5047 O O . PHE A 1 834 ? 167.598 148.086 215.738 1.00 159.03 813 PHE A O 1
ATOM 5055 N N . GLU A 1 835 ? 166.052 146.459 215.637 1.00 157.49 814 GLU A N 1
ATOM 5056 C CA . GLU A 1 835 ? 165.420 146.894 216.882 1.00 157.49 814 GLU A CA 1
ATOM 5057 C C . GLU A 1 835 ? 166.383 146.930 218.060 1.00 157.49 814 GLU A C 1
ATOM 5058 O O . GLU A 1 835 ? 166.390 147.940 218.786 1.00 157.49 814 GLU A O 1
ATOM 5064 N N . PRO A 1 836 ? 167.204 145.906 218.320 1.00 158.98 815 PRO A N 1
ATOM 5065 C CA . PRO A 1 836 ? 168.108 145.974 219.476 1.00 158.98 815 PRO A CA 1
ATOM 5066 C C . PRO A 1 836 ? 169.128 147.096 219.405 1.00 158.98 815 PRO A C 1
ATOM 5067 O O . PRO A 1 836 ? 169.616 147.526 220.455 1.00 158.98 815 PRO A O 1
ATOM 5071 N N . ILE A 1 837 ? 169.462 147.594 218.220 1.00 156.65 816 ILE A N 1
ATOM 5072 C CA . ILE A 1 837 ? 170.465 148.639 218.062 1.00 156.65 816 ILE A CA 1
ATOM 5073 C C . ILE A 1 837 ? 169.723 149.967 218.088 1.00 156.65 816 ILE A C 1
ATOM 5074 O O . ILE A 1 837 ? 169.073 150.347 217.108 1.00 156.65 816 ILE A O 1
ATOM 5079 N N . ALA A 1 838 ? 169.817 150.677 219.211 1.00 153.67 817 ALA A N 1
ATOM 5080 C CA . ALA A 1 838 ? 169.084 151.927 219.355 1.00 153.67 817 ALA A CA 1
ATOM 5081 C C . ALA A 1 838 ? 169.600 152.998 218.407 1.00 153.67 817 ALA A C 1
ATOM 5082 O O . ALA A 1 838 ? 168.819 153.832 217.935 1.00 153.67 817 ALA A O 1
ATOM 5084 N N . GLY A 1 839 ? 170.899 152.995 218.120 1.00 153.48 818 GLY A N 1
ATOM 5085 C CA . GLY A 1 839 ? 171.498 154.022 217.292 1.00 153.48 818 GLY A CA 1
ATOM 5086 C C . GLY A 1 839 ? 170.832 154.186 215.943 1.00 153.48 818 GLY A C 1
ATOM 5087 O O . GLY A 1 839 ? 170.231 155.226 215.660 1.00 153.48 818 GLY A O 1
ATOM 5088 N N . VAL A 1 840 ? 170.926 153.155 215.103 1.00 151.70 819 VAL A N 1
ATOM 5089 C CA . VAL A 1 840 ? 170.302 153.223 213.788 1.00 151.70 819 VAL A CA 1
ATOM 5090 C C . VAL A 1 840 ? 168.788 153.261 213.913 1.00 151.70 819 VAL A C 1
ATOM 5091 O O . VAL A 1 840 ? 168.096 153.808 213.041 1.00 151.70 819 VAL A O 1
ATOM 5095 N N . HIS A 1 841 ? 168.247 152.680 214.985 1.00 146.01 820 HIS A N 1
ATOM 5096 C CA . HIS A 1 841 ? 166.801 152.609 215.126 1.00 146.01 820 HIS A CA 1
ATOM 5097 C C . HIS A 1 841 ? 166.199 153.990 215.318 1.00 146.01 820 HIS A C 1
ATOM 5098 O O . HIS A 1 841 ? 165.089 154.251 214.852 1.00 146.01 820 HIS A O 1
ATOM 5105 N N . ARG A 1 842 ? 166.905 154.884 216.009 1.00 157.19 821 ARG A N 1
ATOM 5106 C CA . ARG A 1 842 ? 166.398 156.243 216.159 1.00 157.19 821 ARG A CA 1
ATOM 5107 C C . ARG A 1 842 ? 166.295 156.941 214.811 1.00 157.19 821 ARG A C 1
ATOM 5108 O O . ARG A 1 842 ? 165.287 157.594 214.515 1.00 157.19 821 ARG A O 1
ATOM 5116 N N . TYR A 1 843 ? 167.326 156.806 213.977 1.00 151.44 822 TYR A N 1
ATOM 5117 C CA . TYR A 1 843 ? 167.285 157.402 212.647 1.00 151.44 822 TYR A CA 1
ATOM 5118 C C . TYR A 1 843 ? 166.146 156.821 211.825 1.00 151.44 822 TYR A C 1
ATOM 5119 O O . TYR A 1 843 ? 165.404 157.552 211.157 1.00 151.44 822 TYR A O 1
ATOM 5128 N N . LEU A 1 844 ? 165.994 155.500 211.862 1.00 148.07 823 LEU A N 1
ATOM 5129 C CA . LEU A 1 844 ? 164.948 154.862 211.074 1.00 148.07 823 LEU A CA 1
ATOM 5130 C C . LEU A 1 844 ? 163.567 155.269 211.567 1.00 148.07 823 LEU A C 1
ATOM 5131 O O . LEU A 1 844 ? 162.653 155.491 210.764 1.00 148.07 823 LEU A O 1
ATOM 5136 N N . ARG A 1 845 ? 163.399 155.375 212.885 1.00 150.28 824 ARG A N 1
ATOM 5137 C CA . ARG A 1 845 ? 162.135 155.820 213.451 1.00 150.28 824 ARG A CA 1
ATOM 5138 C C . ARG A 1 845 ? 161.820 157.243 213.028 1.00 150.28 824 ARG A C 1
ATOM 5139 O O . ARG A 1 845 ? 160.674 157.556 212.693 1.00 150.28 824 ARG A O 1
ATOM 5147 N N . THR A 1 846 ? 162.822 158.121 213.042 1.00 147.80 825 THR A N 1
ATOM 5148 C CA . THR A 1 846 ? 162.600 159.482 212.573 1.00 147.80 825 THR A CA 1
ATOM 5149 C C . THR A 1 846 ? 162.185 159.491 211.110 1.00 147.80 825 THR A C 1
ATOM 5150 O O . THR A 1 846 ? 161.248 160.201 210.724 1.00 147.80 825 THR A O 1
ATOM 5154 N N . LEU A 1 847 ? 162.857 158.687 210.286 1.00 142.69 826 LEU A N 1
ATOM 5155 C CA . LEU A 1 847 ? 162.512 158.626 208.870 1.00 142.69 826 LEU A CA 1
ATOM 5156 C C . LEU A 1 847 ? 161.078 158.154 208.676 1.00 142.69 826 LEU A C 1
ATOM 5157 O O . LEU A 1 847 ? 160.342 158.700 207.846 1.00 142.69 826 LEU A O 1
ATOM 5162 N N . VAL A 1 848 ? 160.664 157.142 209.436 1.00 149.26 827 VAL A N 1
ATOM 5163 C CA . VAL A 1 848 ? 159.282 156.679 209.365 1.00 149.26 827 VAL A CA 1
ATOM 5164 C C . VAL A 1 848 ? 158.333 157.790 209.788 1.00 149.26 827 VAL A C 1
ATOM 5165 O O . VAL A 1 848 ? 157.292 158.012 209.159 1.00 149.26 827 VAL A O 1
ATOM 5169 N N . ASP A 1 849 ? 158.683 158.511 210.854 1.00 153.53 828 ASP A N 1
ATOM 5170 C CA . ASP A 1 849 ? 157.818 159.573 211.355 1.00 153.53 828 ASP A CA 1
ATOM 5171 C C . ASP A 1 849 ? 157.627 160.665 210.316 1.00 153.53 828 ASP A C 1
ATOM 5172 O O . ASP A 1 849 ? 156.542 161.247 210.209 1.00 153.53 828 ASP A O 1
ATOM 5177 N N . VAL A 1 850 ? 158.672 160.965 209.545 1.00 145.92 829 VAL A N 1
ATOM 5178 C CA . VAL A 1 850 ? 158.522 161.940 208.471 1.00 145.92 829 VAL A CA 1
ATOM 5179 C C . VAL A 1 850 ? 157.554 161.427 207.418 1.00 145.92 829 VAL A C 1
ATOM 5180 O O . VAL A 1 850 ? 156.801 162.205 206.821 1.00 145.92 829 VAL A O 1
ATOM 5184 N N . GLY A 1 851 ? 157.554 160.122 207.170 1.00 144.78 830 GLY A N 1
ATOM 5185 C CA . GLY A 1 851 ? 156.660 159.547 206.187 1.00 144.78 830 GLY A CA 1
ATOM 5186 C C . GLY A 1 851 ? 157.403 158.948 205.015 1.00 144.78 830 GLY A C 1
ATOM 5187 O O . GLY A 1 851 ? 156.903 158.939 203.888 1.00 144.78 830 GLY A O 1
ATOM 5188 N N . LEU A 1 852 ? 158.609 158.449 205.271 1.00 143.68 831 LEU A N 1
ATOM 5189 C CA . LEU A 1 852 ? 159.452 157.865 204.238 1.00 143.68 831 LEU A CA 1
ATOM 5190 C C . LEU A 1 852 ? 159.595 156.360 204.409 1.00 143.68 831 LEU A C 1
ATOM 5191 O O . LEU A 1 852 ? 160.614 155.783 204.029 1.00 143.68 831 LEU A O 1
ATOM 5196 N N . GLY A 1 853 ? 158.581 155.712 204.979 1.00 146.56 832 GLY A N 1
ATOM 5197 C CA . GLY A 1 853 ? 158.685 154.291 205.250 1.00 146.56 832 GLY A CA 1
ATOM 5198 C C . GLY A 1 853 ? 158.857 153.439 204.014 1.00 146.56 832 GLY A C 1
ATOM 5199 O O . GLY A 1 853 ? 159.504 152.390 204.080 1.00 146.56 832 GLY A O 1
ATOM 5200 N N . TYR A 1 854 ? 158.306 153.868 202.884 1.00 145.44 833 TYR A N 1
ATOM 5201 C CA . TYR A 1 854 ? 158.321 153.055 201.678 1.00 145.44 833 TYR A CA 1
ATOM 5202 C C . TYR A 1 854 ? 159.663 153.040 200.963 1.00 145.44 833 TYR A C 1
ATOM 5203 O O . TYR A 1 854 ? 159.965 152.060 200.274 1.00 145.44 833 TYR A O 1
ATOM 5212 N N . VAL A 1 855 ? 160.472 154.088 201.103 1.00 147.08 834 VAL A N 1
ATOM 5213 C CA . VAL A 1 855 ? 161.698 154.193 200.322 1.00 147.08 834 VAL A CA 1
ATOM 5214 C C . VAL A 1 855 ? 162.690 153.129 200.767 1.00 147.08 834 VAL A C 1
ATOM 5215 O O . VAL A 1 855 ? 162.953 152.960 201.964 1.00 147.08 834 VAL A O 1
ATOM 5219 N N . ARG A 1 856 ? 163.236 152.398 199.801 1.00 153.22 835 ARG A N 1
ATOM 5220 C CA . ARG A 1 856 ? 164.273 151.421 200.089 1.00 153.22 835 ARG A CA 1
ATOM 5221 C C . ARG A 1 856 ? 165.593 152.121 200.387 1.00 153.22 835 ARG A C 1
ATOM 5222 O O . ARG A 1 856 ? 165.888 153.191 199.851 1.00 153.22 835 ARG A O 1
ATOM 5230 N N . LEU A 1 857 ? 166.396 151.501 201.253 1.00 148.57 836 LEU A N 1
ATOM 5231 C CA . LEU A 1 857 ? 167.682 152.093 201.603 1.00 148.57 836 LEU A CA 1
ATOM 5232 C C . LEU A 1 857 ? 168.607 152.175 200.398 1.00 148.57 836 LEU A C 1
ATOM 5233 O O . LEU A 1 857 ? 169.470 153.057 200.338 1.00 148.57 836 LEU A O 1
ATOM 5238 N N . GLY A 1 858 ? 168.446 151.281 199.435 1.00 153.69 837 GLY A N 1
ATOM 5239 C CA . GLY A 1 858 ? 169.302 151.250 198.274 1.00 153.69 837 GLY A CA 1
ATOM 5240 C C . GLY A 1 858 ? 168.882 152.158 197.143 1.00 153.69 837 GLY A C 1
ATOM 5241 O O . GLY A 1 858 ? 169.542 152.167 196.099 1.00 153.69 837 GLY A O 1
ATOM 5242 N N . GLN A 1 859 ? 167.812 152.918 197.310 1.00 155.90 838 GLN A N 1
ATOM 5243 C CA . GLN A 1 859 ? 167.335 153.762 196.226 1.00 155.90 838 GLN A CA 1
ATOM 5244 C C . GLN A 1 859 ? 168.367 154.839 195.925 1.00 155.90 838 GLN A C 1
ATOM 5245 O O . GLN A 1 859 ? 168.773 155.569 196.834 1.00 155.90 838 GLN A O 1
ATOM 5251 N N . PRO A 1 860 ? 168.823 154.959 194.682 1.00 156.10 839 PRO A N 1
ATOM 5252 C CA . PRO A 1 860 ? 169.829 155.976 194.363 1.00 156.10 839 PRO A CA 1
ATOM 5253 C C . PRO A 1 860 ? 169.318 157.377 194.650 1.00 156.10 839 PRO A C 1
ATOM 5254 O O . PRO A 1 860 ? 168.153 157.698 194.408 1.00 156.10 839 PRO A O 1
ATOM 5258 N N . ALA A 1 861 ? 170.211 158.211 195.172 1.00 160.95 840 ALA A N 1
ATOM 5259 C CA . ALA A 1 861 ? 169.850 159.594 195.462 1.00 160.95 840 ALA A CA 1
ATOM 5260 C C . ALA A 1 861 ? 169.326 160.351 194.249 1.00 160.95 840 ALA A C 1
ATOM 5261 O O . ALA A 1 861 ? 168.337 161.087 194.404 1.00 160.95 840 ALA A O 1
ATOM 5263 N N . PRO A 1 862 ? 169.913 160.244 193.051 1.00 162.11 841 PRO A N 1
ATOM 5264 C CA . PRO A 1 862 ? 169.354 160.993 191.915 1.00 162.11 841 PRO A CA 1
ATOM 5265 C C . PRO A 1 862 ? 167.910 160.645 191.608 1.00 162.11 841 PRO A C 1
ATOM 5266 O O . PRO A 1 862 ? 167.161 161.513 191.143 1.00 162.11 841 PRO A O 1
ATOM 5270 N N . THR A 1 863 ? 167.490 159.405 191.857 1.00 163.79 842 THR A N 1
ATOM 5271 C CA . THR A 1 863 ? 166.124 159.014 191.535 1.00 163.79 842 THR A CA 1
ATOM 5272 C C . THR A 1 863 ? 165.103 159.604 192.497 1.00 163.79 842 THR A C 1
ATOM 5273 O O . THR A 1 863 ? 163.917 159.656 192.161 1.00 163.79 842 THR A O 1
ATOM 5277 N N . LEU A 1 864 ? 165.528 160.041 193.677 1.00 159.53 843 LEU A N 1
ATOM 5278 C CA . LEU A 1 864 ? 164.591 160.578 194.651 1.00 159.53 843 LEU A CA 1
ATOM 5279 C C . LEU A 1 864 ? 163.981 161.883 194.157 1.00 159.53 843 LEU A C 1
ATOM 5280 O O . LEU A 1 864 ? 164.631 162.686 193.486 1.00 159.53 843 LEU A O 1
ATOM 5285 N N . SER A 1 865 ? 162.713 162.086 194.497 1.00 162.32 844 SER A N 1
ATOM 5286 C CA . SER A 1 865 ? 162.030 163.321 194.157 1.00 162.32 844 SER A CA 1
ATOM 5287 C C . SER A 1 865 ? 162.463 164.442 195.097 1.00 162.32 844 SER A C 1
ATOM 5288 O O . SER A 1 865 ? 163.096 164.216 196.130 1.00 162.32 844 SER A O 1
ATOM 5291 N N . GLY A 1 866 ? 162.108 165.672 194.725 1.00 163.69 845 GLY A N 1
ATOM 5292 C CA . GLY A 1 866 ? 162.469 166.812 195.550 1.00 163.69 845 GLY A CA 1
ATOM 5293 C C . GLY A 1 866 ? 161.810 166.781 196.915 1.00 163.69 845 GLY A C 1
ATOM 5294 O O . GLY A 1 866 ? 162.449 167.075 197.931 1.00 163.69 845 GLY A O 1
ATOM 5295 N N . GLY A 1 867 ? 160.523 166.433 196.959 1.00 158.02 846 GLY A N 1
ATOM 5296 C CA . GLY A 1 867 ? 159.840 166.352 198.239 1.00 158.02 846 GLY A CA 1
ATOM 5297 C C . GLY A 1 867 ? 160.470 165.325 199.156 1.00 158.02 846 GLY A C 1
ATOM 5298 O O . GLY A 1 867 ? 160.719 165.592 200.334 1.00 158.02 846 GLY A O 1
ATOM 5299 N N . GLU A 1 868 ? 160.758 164.140 198.618 1.00 157.18 847 GLU A N 1
ATOM 5300 C CA . GLU A 1 868 ? 161.441 163.126 199.408 1.00 157.18 847 GLU A CA 1
ATOM 5301 C C . GLU A 1 868 ? 162.822 163.596 199.833 1.00 157.18 847 GLU A C 1
ATOM 5302 O O . GLU A 1 868 ? 163.276 163.272 200.935 1.00 157.18 847 GLU A O 1
ATOM 5308 N N . ALA A 1 869 ? 163.499 164.363 198.980 1.00 157.76 848 ALA A N 1
ATOM 5309 C CA . ALA A 1 869 ? 164.820 164.868 199.332 1.00 157.76 848 ALA A CA 1
ATOM 5310 C C . ALA A 1 869 ? 164.747 165.799 200.533 1.00 157.76 848 ALA A C 1
ATOM 5311 O O . ALA A 1 869 ? 165.508 165.650 201.496 1.00 157.76 848 ALA A O 1
ATOM 5313 N N . GLN A 1 870 ? 163.830 166.767 200.502 1.00 155.28 849 GLN A N 1
ATOM 5314 C CA . GLN A 1 870 ? 163.717 167.667 201.643 1.00 155.28 849 GLN A CA 1
ATOM 5315 C C . GLN A 1 870 ? 163.253 166.923 202.887 1.00 155.28 849 GLN A C 1
ATOM 5316 O O . GLN A 1 870 ? 163.692 167.240 204.001 1.00 155.28 849 GLN A O 1
ATOM 5322 N N . ARG A 1 871 ? 162.390 165.919 202.717 1.00 150.28 850 ARG A N 1
ATOM 5323 C CA . ARG A 1 871 ? 161.928 165.159 203.869 1.00 150.28 850 ARG A CA 1
ATOM 5324 C C . ARG A 1 871 ? 163.071 164.389 204.514 1.00 150.28 850 ARG A C 1
ATOM 5325 O O . ARG A 1 871 ? 163.215 164.400 205.741 1.00 150.28 850 ARG A O 1
ATOM 5333 N N . VAL A 1 872 ? 163.910 163.734 203.710 1.00 150.69 851 VAL A N 1
ATOM 5334 C CA . VAL A 1 872 ? 165.033 163.007 204.291 1.00 150.69 851 VAL A CA 1
ATOM 5335 C C . VAL A 1 872 ? 166.043 163.976 204.888 1.00 150.69 851 VAL A C 1
ATOM 5336 O O . VAL A 1 872 ? 166.685 163.665 205.899 1.00 150.69 851 VAL A O 1
ATOM 5340 N N . LYS A 1 873 ? 166.191 165.166 204.300 1.00 147.28 852 LYS A N 1
ATOM 5341 C CA . LYS A 1 873 ? 167.092 166.158 204.875 1.00 147.28 852 LYS A CA 1
ATOM 5342 C C . LYS A 1 873 ? 166.649 166.547 206.277 1.00 147.28 852 LYS A C 1
ATOM 5343 O O . LYS A 1 873 ? 167.433 166.483 207.232 1.00 147.28 852 LYS A O 1
ATOM 5349 N N . LEU A 1 874 ? 165.383 166.939 206.424 1.00 147.37 853 LEU A N 1
ATOM 5350 C CA . LEU A 1 874 ? 164.917 167.335 207.747 1.00 147.37 853 LEU A CA 1
ATOM 5351 C C . LEU A 1 874 ? 164.892 166.152 208.705 1.00 147.37 853 LEU A C 1
ATOM 5352 O O . LEU A 1 874 ? 165.108 166.329 209.909 1.00 147.37 853 LEU A O 1
ATOM 5357 N N . ALA A 1 875 ? 164.651 164.943 208.197 1.00 149.48 854 ALA A N 1
ATOM 5358 C CA . ALA A 1 875 ? 164.707 163.764 209.051 1.00 149.48 854 ALA A CA 1
ATOM 5359 C C . ALA A 1 875 ? 166.097 163.587 209.641 1.00 149.48 854 ALA A C 1
ATOM 5360 O O . ALA A 1 875 ? 166.256 163.464 210.860 1.00 149.48 854 ALA A O 1
ATOM 5362 N N . SER A 1 876 ? 167.121 163.585 208.786 1.00 147.08 855 SER A N 1
ATOM 5363 C CA . SER A 1 876 ? 168.481 163.433 209.284 1.00 147.08 855 SER A CA 1
ATOM 5364 C C . SER A 1 876 ? 168.866 164.589 210.190 1.00 147.08 855 SER A C 1
ATOM 5365 O O . SER A 1 876 ? 169.667 164.414 211.115 1.00 147.08 855 SER A O 1
ATOM 5368 N N . GLU A 1 877 ? 168.307 165.773 209.950 1.00 143.82 856 GLU A N 1
ATOM 5369 C CA . GLU A 1 877 ? 168.623 166.912 210.797 1.00 143.82 856 GLU A CA 1
ATOM 5370 C C . GLU A 1 877 ? 167.958 166.846 212.162 1.00 143.82 856 GLU A C 1
ATOM 5371 O O . GLU A 1 877 ? 168.494 167.407 213.123 1.00 143.82 856 GLU A O 1
ATOM 5377 N N . LEU A 1 878 ? 166.811 166.179 212.274 1.00 137.95 857 LEU A N 1
ATOM 5378 C CA . LEU A 1 878 ? 166.106 166.132 213.548 1.00 137.95 857 LEU A CA 1
ATOM 5379 C C . LEU A 1 878 ? 166.907 165.435 214.640 1.00 137.95 857 LEU A C 1
ATOM 5380 O O . LEU A 1 878 ? 166.635 165.651 215.824 1.00 137.95 857 LEU A O 1
ATOM 5385 N N . GLN A 1 879 ? 167.908 164.637 214.280 1.00 150.13 858 GLN A N 1
ATOM 5386 C CA . GLN A 1 879 ? 168.518 163.722 215.232 1.00 150.13 858 GLN A CA 1
ATOM 5387 C C . GLN A 1 879 ? 169.809 164.229 215.864 1.00 150.13 858 GLN A C 1
ATOM 5388 O O . GLN A 1 879 ? 170.099 163.862 217.008 1.00 150.13 858 GLN A O 1
ATOM 5394 N N . LYS A 1 880 ? 170.581 165.061 215.176 1.00 172.53 859 LYS A N 1
ATOM 5395 C CA . LYS A 1 880 ? 171.973 165.302 215.562 1.00 172.53 859 LYS A CA 1
ATOM 5396 C C . LYS A 1 880 ? 172.110 166.495 216.512 1.00 172.53 859 LYS A C 1
ATOM 5397 O O . LYS A 1 880 ? 172.737 167.505 216.194 1.00 172.53 859 LYS A O 1
ATOM 5403 N N . ARG A 1 881 ? 171.527 166.343 217.707 1.00 198.35 860 ARG A N 1
ATOM 5404 C CA . ARG A 1 881 ? 171.693 167.245 218.852 1.00 198.35 860 ARG A CA 1
ATOM 5405 C C . ARG A 1 881 ? 171.756 168.720 218.470 1.00 198.35 860 ARG A C 1
ATOM 5406 O O . ARG A 1 881 ? 172.790 169.372 218.646 1.00 198.35 860 ARG A O 1
ATOM 5414 N N . SER A 1 882 ? 170.660 169.252 217.930 1.00 175.62 861 SER A N 1
ATOM 5415 C CA . SER A 1 882 ? 170.635 170.659 217.545 1.00 175.62 861 SER A CA 1
ATOM 5416 C C . SER A 1 882 ? 170.879 171.583 218.733 1.00 175.62 861 SER A C 1
ATOM 5417 O O . SER A 1 882 ? 171.311 172.726 218.547 1.00 175.62 861 SER A O 1
ATOM 5420 N N . THR A 1 883 ? 170.596 171.114 219.950 1.00 170.19 862 THR A N 1
ATOM 5421 C CA . THR A 1 883 ? 170.835 171.838 221.200 1.00 170.19 862 THR A CA 1
ATOM 5422 C C . THR A 1 883 ? 170.259 173.251 221.193 1.00 170.19 862 THR A C 1
ATOM 5423 O O . THR A 1 883 ? 170.802 174.144 221.849 1.00 170.19 862 THR A O 1
ATOM 5427 N N . GLY A 1 884 ? 169.169 173.471 220.462 1.00 160.30 863 GLY A N 1
ATOM 5428 C CA . GLY A 1 884 ? 168.469 174.740 220.517 1.00 160.30 863 GLY A CA 1
ATOM 5429 C C . GLY A 1 884 ? 169.292 175.945 220.134 1.00 160.30 863 GLY A C 1
ATOM 5430 O O . GLY A 1 884 ? 169.117 177.016 220.720 1.00 160.30 863 GLY A O 1
ATOM 5431 N N . ARG A 1 885 ? 170.190 175.808 219.161 1.00 151.46 864 ARG A N 1
ATOM 5432 C CA . ARG A 1 885 ? 171.024 176.920 218.740 1.00 151.46 864 ARG A CA 1
ATOM 5433 C C . ARG A 1 885 ? 170.883 177.277 217.270 1.00 151.46 864 ARG A C 1
ATOM 5434 O O . ARG A 1 885 ? 171.096 178.438 216.913 1.00 151.46 864 ARG A O 1
ATOM 5442 N N . THR A 1 886 ? 170.526 176.325 216.421 1.00 152.50 865 THR A N 1
ATOM 5443 C CA . THR A 1 886 ? 170.456 176.564 214.991 1.00 152.50 865 THR A CA 1
ATOM 5444 C C . THR A 1 886 ? 169.099 177.132 214.600 1.00 152.50 865 THR A C 1
ATOM 5445 O O . THR A 1 886 ? 168.168 177.199 215.404 1.00 152.50 865 THR A O 1
ATOM 5449 N N . VAL A 1 887 ? 169.000 177.548 213.343 1.00 142.56 866 VAL A N 1
ATOM 5450 C CA . VAL A 1 887 ? 167.749 178.005 212.757 1.00 142.56 866 VAL A CA 1
ATOM 5451 C C . VAL A 1 887 ? 167.543 177.256 211.451 1.00 142.56 866 VAL A C 1
ATOM 5452 O O . VAL A 1 887 ? 168.515 176.865 210.795 1.00 142.56 866 VAL A O 1
ATOM 5456 N N . TYR A 1 888 ? 166.285 177.012 211.103 1.00 142.21 867 TYR A N 1
ATOM 5457 C CA . TYR A 1 888 ? 165.928 176.288 209.894 1.00 142.21 867 TYR A CA 1
ATOM 5458 C C . TYR A 1 888 ? 165.045 177.158 209.016 1.00 142.21 867 TYR A C 1
ATOM 5459 O O . TYR A 1 888 ? 164.143 177.840 209.514 1.00 142.21 867 TYR A O 1
ATOM 5468 N N . ILE A 1 889 ? 165.311 177.130 207.717 1.00 137.30 868 ILE A N 1
ATOM 5469 C CA . ILE A 1 889 ? 164.557 177.901 206.740 1.00 137.30 868 ILE A CA 1
ATOM 5470 C C . ILE A 1 889 ? 163.960 176.936 205.729 1.00 137.30 868 ILE A C 1
ATOM 5471 O O . ILE A 1 889 ? 164.673 176.105 205.145 1.00 137.30 868 ILE A O 1
ATOM 5476 N N . LEU A 1 890 ? 162.655 177.057 205.511 1.00 142.27 869 LEU A N 1
ATOM 5477 C CA . LEU A 1 890 ? 161.932 176.178 204.608 1.00 142.27 869 LEU A CA 1
ATOM 5478 C C . LEU A 1 890 ? 161.150 176.990 203.588 1.00 142.27 869 LEU A C 1
ATOM 5479 O O . LEU A 1 890 ? 160.389 177.899 203.948 1.00 142.27 869 LEU A O 1
ATOM 5484 N N . ASP A 1 891 ? 161.325 176.634 202.321 1.00 157.32 870 ASP A N 1
ATOM 5485 C CA . ASP A 1 891 ? 160.421 177.058 201.265 1.00 157.32 870 ASP A CA 1
ATOM 5486 C C . ASP A 1 891 ? 159.098 176.333 201.482 1.00 157.32 870 ASP A C 1
ATOM 5487 O O . ASP A 1 891 ? 158.908 175.631 202.477 1.00 157.32 870 ASP A O 1
ATOM 5492 N N . GLU A 1 892 ? 158.156 176.509 200.561 1.00 153.06 871 GLU A N 1
ATOM 5493 C CA . GLU A 1 892 ? 156.877 175.822 200.673 1.00 153.06 871 GLU A CA 1
ATOM 5494 C C . GLU A 1 892 ? 157.104 174.321 200.783 1.00 153.06 871 GLU A C 1
ATOM 5495 O O . GLU A 1 892 ? 157.468 173.675 199.794 1.00 153.06 871 GLU A O 1
ATOM 5501 N N . PRO A 1 893 ? 156.905 173.730 201.964 1.00 145.92 872 PRO A N 1
ATOM 5502 C CA . PRO A 1 893 ? 157.217 172.313 202.144 1.00 145.92 872 PRO A CA 1
ATOM 5503 C C . PRO A 1 893 ? 156.056 171.382 201.852 1.00 145.92 872 PRO A C 1
ATOM 5504 O O . PRO A 1 893 ? 156.263 170.164 201.790 1.00 145.92 872 PRO A O 1
ATOM 5508 N N . THR A 1 894 ? 154.855 171.917 201.662 1.00 140.90 873 THR A N 1
ATOM 5509 C CA . THR A 1 894 ? 153.684 171.109 201.363 1.00 140.90 873 THR A CA 1
ATOM 5510 C C . THR A 1 894 ? 153.580 170.755 199.890 1.00 140.90 873 THR A C 1
ATOM 5511 O O . THR A 1 894 ? 152.625 170.077 199.500 1.00 140.90 873 THR A O 1
ATOM 5515 N N . THR A 1 895 ? 154.525 171.204 199.070 1.00 140.84 874 THR A N 1
ATOM 5516 C CA . THR A 1 895 ? 154.478 170.936 197.641 1.00 140.84 874 THR A CA 1
ATOM 5517 C C . THR A 1 895 ? 154.495 169.438 197.380 1.00 140.84 874 THR A C 1
ATOM 5518 O O . THR A 1 895 ? 155.410 168.732 197.812 1.00 140.84 874 THR A O 1
ATOM 5522 N N . GLY A 1 896 ? 153.480 168.956 196.666 1.00 143.41 875 GLY A N 1
ATOM 5523 C CA . GLY A 1 896 ? 153.372 167.542 196.376 1.00 143.41 875 GLY A CA 1
ATOM 5524 C C . GLY A 1 896 ? 153.156 166.664 197.582 1.00 143.41 875 GLY A C 1
ATOM 5525 O O . GLY A 1 896 ? 153.642 165.532 197.606 1.00 143.41 875 GLY A O 1
ATOM 5526 N N . LEU A 1 897 ? 152.432 167.148 198.585 1.00 140.83 876 LEU A N 1
ATOM 5527 C CA . LEU A 1 897 ? 152.203 166.411 199.817 1.00 140.83 876 LEU A CA 1
ATOM 5528 C C . LEU A 1 897 ? 150.715 166.201 200.048 1.00 140.83 876 LEU A C 1
ATOM 5529 O O . LEU A 1 897 ? 149.918 167.136 199.932 1.00 140.83 876 LEU A O 1
ATOM 5534 N N . HIS A 1 898 ? 150.352 164.968 200.379 1.00 144.19 877 HIS A N 1
ATOM 5535 C CA . HIS A 1 898 ? 148.998 164.644 200.786 1.00 144.19 877 HIS A CA 1
ATOM 5536 C C . HIS A 1 898 ? 148.753 165.148 202.206 1.00 144.19 877 HIS A C 1
ATOM 5537 O O . HIS A 1 898 ? 149.676 165.558 202.912 1.00 144.19 877 HIS A O 1
ATOM 5544 N N . PHE A 1 899 ? 147.487 165.120 202.624 1.00 139.99 878 PHE A N 1
ATOM 5545 C CA . PHE A 1 899 ? 147.139 165.608 203.954 1.00 139.99 878 PHE A CA 1
ATOM 5546 C C . PHE A 1 899 ? 147.895 164.847 205.034 1.00 139.99 878 PHE A C 1
ATOM 5547 O O . PHE A 1 899 ? 148.424 165.444 205.979 1.00 139.99 878 PHE A O 1
ATOM 5555 N N . ASP A 1 900 ? 147.954 163.522 204.910 1.00 144.72 879 ASP A N 1
ATOM 5556 C CA . ASP A 1 900 ? 148.685 162.727 205.888 1.00 144.72 879 ASP A CA 1
ATOM 5557 C C . ASP A 1 900 ? 150.158 163.109 205.908 1.00 144.72 879 ASP A C 1
ATOM 5558 O O . ASP A 1 900 ? 150.779 163.174 206.977 1.00 144.72 879 ASP A O 1
ATOM 5563 N N . ASP A 1 901 ? 150.734 163.369 204.735 1.00 149.46 880 ASP A N 1
ATOM 5564 C CA . ASP A 1 901 ? 152.119 163.818 204.686 1.00 149.46 880 ASP A CA 1
ATOM 5565 C C . ASP A 1 901 ? 152.283 165.157 205.390 1.00 149.46 880 ASP A C 1
ATOM 5566 O O . ASP A 1 901 ? 153.289 165.389 206.069 1.00 149.46 880 ASP A O 1
ATOM 5571 N N . ILE A 1 902 ? 151.306 166.052 205.237 1.00 139.10 881 ILE A N 1
ATOM 5572 C CA . ILE A 1 902 ? 151.366 167.335 205.928 1.00 139.10 881 ILE A CA 1
ATOM 5573 C C . ILE A 1 902 ? 151.336 167.126 207.434 1.00 139.10 881 ILE A C 1
ATOM 5574 O O . ILE A 1 902 ? 152.066 167.786 208.181 1.00 139.10 881 ILE A O 1
ATOM 5579 N N . ARG A 1 903 ? 150.495 166.204 207.904 1.00 140.96 882 ARG A N 1
ATOM 5580 C CA . ARG A 1 903 ? 150.458 165.909 209.332 1.00 140.96 882 ARG A CA 1
ATOM 5581 C C . ARG A 1 903 ? 151.801 165.378 209.822 1.00 140.96 882 ARG A C 1
ATOM 5582 O O . ARG A 1 903 ? 152.298 165.795 210.877 1.00 140.96 882 ARG A O 1
ATOM 5590 N N . LYS A 1 904 ? 152.407 164.462 209.064 1.00 136.43 883 LYS A N 1
ATOM 5591 C CA . LYS A 1 904 ? 153.706 163.924 209.462 1.00 136.43 883 LYS A CA 1
ATOM 5592 C C . LYS A 1 904 ? 154.761 165.020 209.516 1.00 136.43 883 LYS A C 1
ATOM 5593 O O . LYS A 1 904 ? 155.563 165.086 210.459 1.00 136.43 883 LYS A O 1
ATOM 5599 N N . LEU A 1 905 ? 154.782 165.882 208.501 1.00 140.70 884 LEU A N 1
ATOM 5600 C CA . LEU A 1 905 ? 155.783 166.937 208.449 1.00 140.70 884 LEU A CA 1
ATOM 5601 C C . LEU A 1 905 ? 155.578 167.933 209.580 1.00 140.70 884 LEU A C 1
ATOM 5602 O O . LEU A 1 905 ? 156.548 168.457 210.137 1.00 140.70 884 LEU A O 1
ATOM 5607 N N . LEU A 1 906 ? 154.323 168.212 209.931 1.00 139.37 885 LEU A N 1
ATOM 5608 C CA . LEU A 1 906 ? 154.059 169.054 211.091 1.00 139.37 885 LEU A CA 1
ATOM 5609 C C . LEU A 1 906 ? 154.574 168.408 212.365 1.00 139.37 885 LEU A C 1
ATOM 5610 O O . LEU A 1 906 ? 155.124 169.091 213.236 1.00 139.37 885 LEU A O 1
ATOM 5615 N N . ASN A 1 907 ? 154.393 167.095 212.500 1.00 137.42 886 ASN A N 1
ATOM 5616 C CA . ASN A 1 907 ? 154.909 166.413 213.680 1.00 137.42 886 ASN A CA 1
ATOM 5617 C C . ASN A 1 907 ? 156.420 166.564 213.771 1.00 137.42 886 ASN A C 1
ATOM 5618 O O . ASN A 1 907 ? 156.965 166.876 214.837 1.00 137.42 886 ASN A O 1
ATOM 5623 N N . VAL A 1 908 ? 157.112 166.370 212.650 1.00 136.67 887 VAL A N 1
ATOM 5624 C CA . VAL A 1 908 ? 158.570 166.457 212.674 1.00 136.67 887 VAL A CA 1
ATOM 5625 C C . VAL A 1 908 ? 159.023 167.887 212.947 1.00 136.67 887 VAL A C 1
ATOM 5626 O O . VAL A 1 908 ? 159.996 168.117 213.675 1.00 136.67 887 VAL A O 1
ATOM 5630 N N . ILE A 1 909 ? 158.331 168.870 212.372 1.00 138.55 888 ILE A N 1
ATOM 5631 C CA . ILE A 1 909 ? 158.696 170.265 212.597 1.00 138.55 888 ILE A CA 1
ATOM 5632 C C . ILE A 1 909 ? 158.500 170.640 214.058 1.00 138.55 888 ILE A C 1
ATOM 5633 O O . ILE A 1 909 ? 159.336 171.328 214.655 1.00 138.55 888 ILE A O 1
ATOM 5638 N N . ASN A 1 910 ? 157.390 170.208 214.655 1.00 138.96 889 ASN A N 1
ATOM 5639 C CA . ASN A 1 910 ? 157.178 170.474 216.072 1.00 138.96 889 ASN A CA 1
ATOM 5640 C C . ASN A 1 910 ? 158.245 169.796 216.917 1.00 138.96 889 ASN A C 1
ATOM 5641 O O . ASN A 1 910 ? 158.721 170.368 217.904 1.00 138.96 889 ASN A O 1
ATOM 5646 N N . GLY A 1 911 ? 158.633 168.575 216.547 1.00 137.90 890 GLY A N 1
ATOM 5647 C CA . GLY A 1 911 ? 159.711 167.914 217.262 1.00 137.90 890 GLY A CA 1
ATOM 5648 C C . GLY A 1 911 ? 161.012 168.688 217.188 1.00 137.90 890 GLY A C 1
ATOM 5649 O O . GLY A 1 911 ? 161.740 168.796 218.177 1.00 137.90 890 GLY A O 1
ATOM 5650 N N . LEU A 1 912 ? 161.322 169.235 216.013 1.00 135.17 891 LEU A N 1
ATOM 5651 C CA . LEU A 1 912 ? 162.524 170.052 215.875 1.00 135.17 891 LEU A CA 1
ATOM 5652 C C . LEU A 1 912 ? 162.434 171.316 216.719 1.00 135.17 891 LEU A C 1
ATOM 5653 O O . LEU A 1 912 ? 163.407 171.707 217.372 1.00 135.17 891 LEU A O 1
ATOM 5658 N N . VAL A 1 913 ? 161.272 171.970 216.716 1.00 137.14 892 VAL A N 1
ATOM 5659 C CA . VAL A 1 913 ? 161.120 173.217 217.459 1.00 137.14 892 VAL A CA 1
ATOM 5660 C C . VAL A 1 913 ? 161.219 172.974 218.956 1.00 137.14 892 VAL A C 1
ATOM 5661 O O . VAL A 1 913 ? 161.776 173.798 219.690 1.00 137.14 892 VAL A O 1
ATOM 5665 N N . ASP A 1 914 ? 160.702 171.843 219.436 1.00 141.75 893 ASP A N 1
ATOM 5666 C CA . ASP A 1 914 ? 160.728 171.562 220.864 1.00 141.75 893 ASP A CA 1
ATOM 5667 C C . ASP A 1 914 ? 162.139 171.388 221.408 1.00 141.75 893 ASP A C 1
ATOM 5668 O O . ASP A 1 914 ? 162.320 171.424 222.629 1.00 141.75 893 ASP A O 1
ATOM 5673 N N . LYS A 1 915 ? 163.134 171.205 220.546 1.00 141.55 894 LYS A N 1
ATOM 5674 C CA . LYS A 1 915 ? 164.520 171.177 220.987 1.00 141.55 894 LYS A CA 1
ATOM 5675 C C . LYS A 1 915 ? 165.070 172.563 221.281 1.00 141.55 894 LYS A C 1
ATOM 5676 O O . LYS A 1 915 ? 166.216 172.674 221.727 1.00 141.55 894 LYS A O 1
ATOM 5682 N N . GLY A 1 916 ? 164.292 173.615 221.040 1.00 145.28 895 GLY A N 1
ATOM 5683 C CA . GLY A 1 916 ? 164.719 174.972 221.298 1.00 145.28 895 GLY A CA 1
ATOM 5684 C C . GLY A 1 916 ? 165.129 175.762 220.077 1.00 145.28 895 GLY A C 1
ATOM 5685 O O . GLY A 1 916 ? 165.358 176.971 220.195 1.00 145.28 895 GLY A O 1
ATOM 5686 N N . ASN A 1 917 ? 165.224 175.128 218.914 1.00 147.94 896 ASN A N 1
ATOM 5687 C CA . ASN A 1 917 ? 165.618 175.837 217.710 1.00 147.94 896 ASN A CA 1
ATOM 5688 C C . ASN A 1 917 ? 164.478 176.711 217.205 1.00 147.94 896 ASN A C 1
ATOM 5689 O O . ASN A 1 917 ? 163.391 176.767 217.781 1.00 147.94 896 ASN A O 1
ATOM 5694 N N . THR A 1 918 ? 164.741 177.400 216.103 1.00 139.63 897 THR A N 1
ATOM 5695 C CA . THR A 1 918 ? 163.747 178.217 215.429 1.00 139.63 897 THR A CA 1
ATOM 5696 C C . THR A 1 918 ? 163.535 177.674 214.027 1.00 139.63 897 THR A C 1
ATOM 5697 O O . THR A 1 918 ? 164.497 177.281 213.361 1.00 139.63 897 THR A O 1
ATOM 5701 N N . VAL A 1 919 ? 162.282 177.640 213.589 1.00 136.29 898 VAL A N 1
ATOM 5702 C CA . VAL A 1 919 ? 161.931 177.172 212.256 1.00 136.29 898 VAL A CA 1
ATOM 5703 C C . VAL A 1 919 ? 161.081 178.240 211.593 1.00 136.29 898 VAL A C 1
ATOM 5704 O O . VAL A 1 919 ? 160.037 178.627 212.131 1.00 136.29 898 VAL A O 1
ATOM 5708 N N . ILE A 1 920 ? 161.519 178.714 210.433 1.00 133.43 899 ILE A N 1
ATOM 5709 C CA . ILE A 1 920 ? 160.789 179.709 209.660 1.00 133.43 899 ILE A CA 1
ATOM 5710 C C . ILE A 1 920 ? 160.453 179.089 208.316 1.00 133.43 899 ILE A C 1
ATOM 5711 O O . ILE A 1 920 ? 161.341 178.580 207.620 1.00 133.43 899 ILE A O 1
ATOM 5716 N N . VAL A 1 921 ? 159.175 179.124 207.954 1.00 132.52 900 VAL A N 1
ATOM 5717 C CA . VAL A 1 921 ? 158.679 178.494 206.739 1.00 132.52 900 VAL A CA 1
ATOM 5718 C C . VAL A 1 921 ? 157.847 179.505 205.967 1.00 132.52 900 VAL A C 1
ATOM 5719 O O . VAL A 1 921 ? 157.142 180.328 206.561 1.00 132.52 900 VAL A O 1
ATOM 5723 N N . ILE A 1 922 ? 157.946 179.458 204.645 1.00 139.45 901 ILE A N 1
ATOM 5724 C CA . ILE A 1 922 ? 157.041 180.201 203.775 1.00 139.45 901 ILE A CA 1
ATOM 5725 C C . ILE A 1 922 ? 156.023 179.216 203.224 1.00 139.45 901 ILE A C 1
ATOM 5726 O O . ILE A 1 922 ? 156.394 178.232 202.575 1.00 139.45 901 ILE A O 1
ATOM 5731 N N . GLU A 1 923 ? 154.742 179.467 203.482 1.00 143.63 902 GLU A N 1
ATOM 5732 C CA . GLU A 1 923 ? 153.725 178.506 203.085 1.00 143.63 902 GLU A CA 1
ATOM 5733 C C . GLU A 1 923 ? 152.366 179.187 203.011 1.00 143.63 902 GLU A C 1
ATOM 5734 O O . GLU A 1 923 ? 152.069 180.096 203.789 1.00 143.63 902 GLU A O 1
ATOM 5740 N N . HIS A 1 924 ? 151.551 178.735 202.059 1.00 139.17 903 HIS A N 1
ATOM 5741 C CA . HIS A 1 924 ? 150.181 179.199 201.896 1.00 139.17 903 HIS A CA 1
ATOM 5742 C C . HIS A 1 924 ? 149.154 178.216 202.435 1.00 139.17 903 HIS A C 1
ATOM 5743 O O . HIS A 1 924 ? 147.960 178.527 202.433 1.00 139.17 903 HIS A O 1
ATOM 5750 N N . ASN A 1 925 ? 149.582 177.041 202.886 1.00 137.69 904 ASN A N 1
ATOM 5751 C CA . ASN A 1 925 ? 148.650 176.021 203.341 1.00 137.69 904 ASN A CA 1
ATOM 5752 C C . ASN A 1 925 ? 147.928 176.479 204.598 1.00 137.69 904 ASN A C 1
ATOM 5753 O O . ASN A 1 925 ? 148.553 176.907 205.570 1.00 137.69 904 ASN A O 1
ATOM 5758 N N . LEU A 1 926 ? 146.600 176.372 204.584 1.00 138.23 905 LEU A N 1
ATOM 5759 C CA . LEU A 1 926 ? 145.818 176.870 205.709 1.00 138.23 905 LEU A CA 1
ATOM 5760 C C . LEU A 1 926 ? 146.130 176.107 206.987 1.00 138.23 905 LEU A C 1
ATOM 5761 O O . LEU A 1 926 ? 146.184 176.700 208.068 1.00 138.23 905 LEU A O 1
ATOM 5766 N N . ASP A 1 927 ? 146.339 174.796 206.887 1.00 145.45 906 ASP A N 1
ATOM 5767 C CA . ASP A 1 927 ? 146.552 173.993 208.087 1.00 145.45 906 ASP A CA 1
ATOM 5768 C C . ASP A 1 927 ? 147.893 174.297 208.747 1.00 145.45 906 ASP A C 1
ATOM 5769 O O . ASP A 1 927 ? 147.958 174.493 209.967 1.00 145.45 906 ASP A O 1
ATOM 5774 N N . VAL A 1 928 ? 148.973 174.342 207.966 1.00 136.43 907 VAL A N 1
ATOM 5775 C CA . VAL A 1 928 ? 150.292 174.546 208.556 1.00 136.43 907 VAL A CA 1
ATOM 5776 C C . VAL A 1 928 ? 150.350 175.889 209.265 1.00 136.43 907 VAL A C 1
ATOM 5777 O O . VAL A 1 928 ? 150.823 175.990 210.402 1.00 136.43 907 VAL A O 1
ATOM 5781 N N . ILE A 1 929 ? 149.850 176.936 208.615 1.00 135.21 908 ILE A N 1
ATOM 5782 C CA . ILE A 1 929 ? 149.830 178.253 209.234 1.00 135.21 908 ILE A CA 1
ATOM 5783 C C . ILE A 1 929 ? 148.776 178.374 210.323 1.00 135.21 908 ILE A C 1
ATOM 5784 O O . ILE A 1 929 ? 148.882 179.262 211.176 1.00 135.21 908 ILE A O 1
ATOM 5789 N N . LYS A 1 930 ? 147.757 177.516 210.324 1.00 139.74 909 LYS A N 1
ATOM 5790 C CA . LYS A 1 930 ? 146.797 177.528 211.417 1.00 139.74 909 LYS A CA 1
ATOM 5791 C C . LYS A 1 930 ? 147.334 176.827 212.652 1.00 139.74 909 LYS A C 1
ATOM 5792 O O . LYS A 1 930 ? 146.834 177.075 213.753 1.00 139.74 909 LYS A O 1
ATOM 5798 N N . THR A 1 931 ? 148.332 175.961 212.494 1.00 140.23 910 THR A N 1
ATOM 5799 C CA . THR A 1 931 ? 148.952 175.312 213.640 1.00 140.23 910 THR A CA 1
ATOM 5800 C C . THR A 1 931 ? 150.327 175.867 213.975 1.00 140.23 910 THR A C 1
ATOM 5801 O O . THR A 1 931 ? 151.068 175.227 214.728 1.00 140.23 910 THR A O 1
ATOM 5805 N N . SER A 1 932 ? 150.692 177.020 213.429 1.00 138.91 911 SER A N 1
ATOM 5806 C CA . SER A 1 932 ? 151.974 177.622 213.753 1.00 138.91 911 SER A CA 1
ATOM 5807 C C . SER A 1 932 ? 151.877 178.429 215.043 1.00 138.91 911 SER A C 1
ATOM 5808 O O . SER A 1 932 ? 150.792 178.783 215.508 1.00 138.91 911 SER A O 1
ATOM 5811 N N . ASP A 1 933 ? 153.037 178.725 215.621 1.00 139.72 912 ASP A N 1
ATOM 5812 C CA . ASP A 1 933 ? 153.078 179.542 216.825 1.00 139.72 912 ASP A CA 1
ATOM 5813 C C . ASP A 1 933 ? 153.015 181.028 216.509 1.00 139.72 912 ASP A C 1
ATOM 5814 O O . ASP A 1 933 ? 152.271 181.768 217.160 1.00 139.72 912 ASP A O 1
ATOM 5819 N N . TRP A 1 934 ? 153.776 181.480 215.520 1.00 129.95 913 TRP A N 1
ATOM 5820 C CA . TRP A 1 934 ? 153.806 182.882 215.135 1.00 129.95 913 TRP A CA 1
ATOM 5821 C C . TRP A 1 934 ? 153.490 183.013 213.654 1.00 129.95 913 TRP A C 1
ATOM 5822 O O . TRP A 1 934 ? 153.819 182.130 212.859 1.00 129.95 913 TRP A O 1
ATOM 5833 N N . ILE A 1 935 ? 152.853 184.119 213.287 1.00 130.06 914 ILE A N 1
ATOM 5834 C CA . ILE A 1 935 ? 152.403 184.352 211.922 1.00 130.06 914 ILE A CA 1
ATOM 5835 C C . ILE A 1 935 ? 152.761 185.775 211.528 1.00 130.06 914 ILE A C 1
ATOM 5836 O O . ILE A 1 935 ? 152.494 186.716 212.282 1.00 130.06 914 ILE A O 1
ATOM 5841 N N . ILE A 1 936 ? 153.368 185.929 210.356 1.00 128.63 915 ILE A N 1
ATOM 5842 C CA . ILE A 1 936 ? 153.712 187.235 209.804 1.00 128.63 915 ILE A CA 1
ATOM 5843 C C . ILE A 1 936 ? 153.046 187.346 208.442 1.00 128.63 915 ILE A C 1
ATOM 5844 O O . ILE A 1 936 ? 153.407 186.622 207.510 1.00 128.63 915 ILE A O 1
ATOM 5849 N N . ASP A 1 937 ? 152.097 188.264 208.312 1.00 138.00 916 ASP A N 1
ATOM 5850 C CA . ASP A 1 937 ? 151.372 188.451 207.063 1.00 138.00 916 ASP A CA 1
ATOM 5851 C C . ASP A 1 937 ? 151.939 189.657 206.329 1.00 138.00 916 ASP A C 1
ATOM 5852 O O . ASP A 1 937 ? 152.000 190.758 206.887 1.00 138.00 916 ASP A O 1
ATOM 5857 N N . LEU A 1 938 ? 152.329 189.452 205.075 1.00 130.03 917 LEU A N 1
ATOM 5858 C CA . LEU A 1 938 ? 153.018 190.463 204.287 1.00 130.03 917 LEU A CA 1
ATOM 5859 C C . LEU A 1 938 ? 152.105 191.012 203.204 1.00 130.03 917 LEU A C 1
ATOM 5860 O O . LEU A 1 938 ? 151.564 190.249 202.398 1.00 130.03 917 LEU A O 1
ATOM 5865 N N . GLY A 1 939 ? 151.914 192.327 203.207 1.00 138.36 918 GLY A N 1
ATOM 5866 C CA . GLY A 1 939 ? 151.392 193.034 202.064 1.00 138.36 918 GLY A CA 1
ATOM 5867 C C . GLY A 1 939 ? 149.893 192.922 201.908 1.00 138.36 918 GLY A C 1
ATOM 5868 O O . GLY A 1 939 ? 149.310 191.844 202.041 1.00 138.36 918 GLY A O 1
ATOM 5869 N N . PRO A 1 940 ? 149.233 194.047 201.624 1.00 140.73 919 PRO A N 1
ATOM 5870 C CA . PRO A 1 940 ? 147.828 193.957 201.206 1.00 140.73 919 PRO A CA 1
ATOM 5871 C C . PRO A 1 940 ? 147.662 193.200 199.904 1.00 140.73 919 PRO A C 1
ATOM 5872 O O . PRO A 1 940 ? 146.694 192.447 199.749 1.00 140.73 919 PRO A O 1
ATOM 5876 N N . GLU A 1 941 ? 148.593 193.366 198.967 1.00 148.38 920 GLU A N 1
ATOM 5877 C CA . GLU A 1 941 ? 148.554 192.685 197.681 1.00 148.38 920 GLU A CA 1
ATOM 5878 C C . GLU A 1 941 ? 149.979 192.428 197.221 1.00 148.38 920 GLU A C 1
ATOM 5879 O O . GLU A 1 941 ? 150.940 192.954 197.781 1.00 148.38 920 GLU A O 1
ATOM 5885 N N . GLY A 1 942 ? 150.112 191.604 196.190 1.00 140.62 921 GLY A N 1
ATOM 5886 C CA . GLY A 1 942 ? 151.414 191.373 195.609 1.00 140.62 921 GLY A CA 1
ATOM 5887 C C . GLY A 1 942 ? 151.913 192.573 194.830 1.00 140.62 921 GLY A C 1
ATOM 5888 O O . GLY A 1 942 ? 151.168 193.494 194.496 1.00 140.62 921 GLY A O 1
ATOM 5889 N N . GLY A 1 943 ? 153.211 192.557 194.537 1.00 140.14 922 GLY A N 1
ATOM 5890 C CA . GLY A 1 943 ? 153.794 193.632 193.763 1.00 140.14 922 GLY A CA 1
ATOM 5891 C C . GLY A 1 943 ? 153.794 194.952 194.513 1.00 140.14 922 GLY A C 1
ATOM 5892 O O . GLY A 1 943 ? 153.818 195.003 195.744 1.00 140.14 922 GLY A O 1
ATOM 5893 N N . ALA A 1 944 ? 153.735 196.041 193.745 1.00 142.65 923 ALA A N 1
ATOM 5894 C CA . ALA A 1 944 ? 153.877 197.376 194.315 1.00 142.65 923 ALA A CA 1
ATOM 5895 C C . ALA A 1 944 ? 152.815 197.687 195.359 1.00 142.65 923 ALA A C 1
ATOM 5896 O O . ALA A 1 944 ? 153.026 198.571 196.194 1.00 142.65 923 ALA A O 1
ATOM 5898 N N . GLY A 1 945 ? 151.686 196.985 195.338 1.00 146.57 924 GLY A N 1
ATOM 5899 C CA . GLY A 1 945 ? 150.655 197.230 196.325 1.00 146.57 924 GLY A CA 1
ATOM 5900 C C . GLY A 1 945 ? 150.932 196.664 197.699 1.00 146.57 924 GLY A C 1
ATOM 5901 O O . GLY A 1 945 ? 150.167 196.936 198.628 1.00 146.57 924 GLY A O 1
ATOM 5902 N N . GLY A 1 946 ? 152.000 195.887 197.854 1.00 147.96 925 GLY A N 1
ATOM 5903 C CA . GLY A 1 946 ? 152.314 195.299 199.140 1.00 147.96 925 GLY A CA 1
ATOM 5904 C C . GLY A 1 946 ? 153.693 195.647 199.653 1.00 147.96 925 GLY A C 1
ATOM 5905 O O . GLY A 1 946 ? 154.067 196.820 199.700 1.00 147.96 925 GLY A O 1
ATOM 5906 N N . GLY A 1 947 ? 154.458 194.633 200.045 1.00 145.37 926 GLY A N 1
ATOM 5907 C CA . GLY A 1 947 ? 155.780 194.870 200.584 1.00 145.37 926 GLY A CA 1
ATOM 5908 C C . GLY A 1 947 ? 155.804 195.425 201.985 1.00 145.37 926 GLY A C 1
ATOM 5909 O O . GLY A 1 947 ? 156.825 195.978 202.401 1.00 145.37 926 GLY A O 1
ATOM 5910 N N . THR A 1 948 ? 154.710 195.297 202.727 1.00 142.70 927 THR A N 1
ATOM 5911 C CA . THR A 1 948 ? 154.634 195.755 204.104 1.00 142.70 927 THR A CA 1
ATOM 5912 C C . THR A 1 948 ? 154.216 194.582 204.980 1.00 142.70 927 THR A C 1
ATOM 5913 O O . THR A 1 948 ? 154.149 193.440 204.525 1.00 142.70 927 THR A O 1
ATOM 5917 N N . VAL A 1 949 ? 153.961 194.862 206.252 1.00 133.44 928 VAL A N 1
ATOM 5918 C CA . VAL A 1 949 ? 153.440 193.861 207.174 1.00 133.44 928 VAL A CA 1
ATOM 5919 C C . VAL A 1 949 ? 152.058 194.303 207.627 1.00 133.44 928 VAL A C 1
ATOM 5920 O O . VAL A 1 949 ? 151.903 195.377 208.217 1.00 133.44 928 VAL A O 1
ATOM 5924 N N . VAL A 1 950 ? 151.055 193.474 207.360 1.00 132.18 929 VAL A N 1
ATOM 5925 C CA . VAL A 1 950 ? 149.683 193.862 207.652 1.00 132.18 929 VAL A CA 1
ATOM 5926 C C . VAL A 1 950 ? 149.219 193.352 209.010 1.00 132.18 929 VAL A C 1
ATOM 5927 O O . VAL A 1 950 ? 148.399 194.003 209.663 1.00 132.18 929 VAL A O 1
ATOM 5931 N N . ALA A 1 951 ? 149.722 192.204 209.451 1.00 134.08 930 ALA A N 1
ATOM 5932 C CA . ALA A 1 951 ? 149.343 191.665 210.747 1.00 134.08 930 ALA A CA 1
ATOM 5933 C C . ALA A 1 951 ? 150.362 190.619 211.161 1.00 134.08 930 ALA A C 1
ATOM 5934 O O . ALA A 1 951 ? 150.821 189.834 210.330 1.00 134.08 930 ALA A O 1
ATOM 5936 N N . GLN A 1 952 ? 150.711 190.617 212.443 1.00 138.30 931 GLN A N 1
ATOM 5937 C CA . GLN A 1 952 ? 151.621 189.623 212.985 1.00 138.30 931 GLN A CA 1
ATOM 5938 C C . GLN A 1 952 ? 151.183 189.247 214.390 1.00 138.30 931 GLN A C 1
ATOM 5939 O O . GLN A 1 952 ? 150.580 190.050 215.105 1.00 138.30 931 GLN A O 1
ATOM 5945 N N . GLY A 1 953 ? 151.494 188.020 214.776 1.00 136.94 932 GLY A N 1
ATOM 5946 C CA . GLY A 1 953 ? 151.126 187.491 216.067 1.00 136.94 932 GLY A CA 1
ATOM 5947 C C . GLY A 1 953 ? 150.712 186.045 215.939 1.00 136.94 932 GLY A C 1
ATOM 5948 O O . GLY A 1 953 ? 151.018 185.383 214.950 1.00 136.94 932 GLY A O 1
ATOM 5949 N N . THR A 1 954 ? 150.004 185.559 216.953 1.00 138.14 933 THR A N 1
ATOM 5950 C CA . THR A 1 954 ? 149.522 184.192 216.948 1.00 138.14 933 THR A CA 1
ATOM 5951 C C . THR A 1 954 ? 148.436 184.031 215.886 1.00 138.14 933 THR A C 1
ATOM 5952 O O . THR A 1 954 ? 147.845 185.014 215.439 1.00 138.14 933 THR A O 1
ATOM 5956 N N . PRO A 1 955 ? 148.183 182.802 215.429 1.00 137.38 934 PRO A N 1
ATOM 5957 C CA . PRO A 1 955 ? 147.090 182.611 214.464 1.00 137.38 934 PRO A CA 1
ATOM 5958 C C . PRO A 1 955 ? 145.756 183.132 214.961 1.00 137.38 934 PRO A C 1
ATOM 5959 O O . PRO A 1 955 ? 144.979 183.685 214.171 1.00 137.38 934 PRO A O 1
ATOM 5963 N N . GLU A 1 956 ? 145.478 182.991 216.256 1.00 146.00 935 GLU A N 1
ATOM 5964 C CA . GLU A 1 956 ? 144.182 183.394 216.784 1.00 146.00 935 GLU A CA 1
ATOM 5965 C C . GLU A 1 956 ? 143.949 184.889 216.611 1.00 146.00 935 GLU A C 1
ATOM 5966 O O . GLU A 1 956 ? 142.896 185.304 216.116 1.00 146.00 935 GLU A O 1
ATOM 5972 N N . ASP A 1 957 ? 144.916 185.715 217.003 1.00 141.73 936 ASP A N 1
ATOM 5973 C CA . ASP A 1 957 ? 144.729 187.153 216.880 1.00 141.73 936 ASP A CA 1
ATOM 5974 C C . ASP A 1 957 ? 145.081 187.684 215.499 1.00 141.73 936 ASP A C 1
ATOM 5975 O O . ASP A 1 957 ? 144.735 188.828 215.189 1.00 141.73 936 ASP A O 1
ATOM 5980 N N . VAL A 1 958 ? 145.751 186.892 214.662 1.00 140.08 937 VAL A N 1
ATOM 5981 C CA . VAL A 1 958 ? 145.926 187.320 213.281 1.00 140.08 937 VAL A CA 1
ATOM 5982 C C . VAL A 1 958 ? 144.653 187.062 212.494 1.00 140.08 937 VAL A C 1
ATOM 5983 O O . VAL A 1 958 ? 144.375 187.758 211.513 1.00 140.08 937 VAL A O 1
ATOM 5987 N N . ALA A 1 959 ? 143.853 186.080 212.912 1.00 137.73 938 ALA A N 1
ATOM 5988 C CA . ALA A 1 959 ? 142.564 185.867 212.273 1.00 137.73 938 ALA A CA 1
ATOM 5989 C C . ALA A 1 959 ? 141.593 187.000 212.560 1.00 137.73 938 ALA A C 1
ATOM 5990 O O . ALA A 1 959 ? 140.585 187.130 211.858 1.00 137.73 938 ALA A O 1
ATOM 5992 N N . ALA A 1 960 ? 141.873 187.820 213.565 1.00 140.54 939 ALA A N 1
ATOM 5993 C CA . ALA A 1 960 ? 140.998 188.920 213.937 1.00 140.54 939 ALA A CA 1
ATOM 5994 C C . ALA A 1 960 ? 141.318 190.211 213.199 1.00 140.54 939 ALA A C 1
ATOM 5995 O O . ALA A 1 960 ? 140.678 191.232 213.464 1.00 140.54 939 ALA A O 1
ATOM 5997 N N . VAL A 1 961 ? 142.284 190.196 212.286 1.00 139.48 940 VAL A N 1
ATOM 5998 C CA . VAL A 1 961 ? 142.684 191.389 211.548 1.00 139.48 940 VAL A CA 1
ATOM 5999 C C . VAL A 1 961 ? 141.919 191.396 210.226 1.00 139.48 940 VAL A C 1
ATOM 6000 O O . VAL A 1 961 ? 142.195 190.549 209.361 1.00 139.48 940 VAL A O 1
ATOM 6004 N N . PRO A 1 962 ? 140.974 192.315 210.024 1.00 141.57 941 PRO A N 1
ATOM 6005 C CA . PRO A 1 962 ? 140.184 192.296 208.784 1.00 141.57 941 PRO A CA 1
ATOM 6006 C C . PRO A 1 962 ? 140.993 192.583 207.535 1.00 141.57 941 PRO A C 1
ATOM 6007 O O . PRO A 1 962 ? 140.557 192.211 206.439 1.00 141.57 941 PRO A O 1
ATOM 6011 N N . ALA A 1 963 ? 142.152 193.226 207.656 1.00 135.24 942 ALA A N 1
ATOM 6012 C CA . ALA A 1 963 ? 142.909 193.630 206.480 1.00 135.24 942 ALA A CA 1
ATOM 6013 C C . ALA A 1 963 ? 143.733 192.502 205.878 1.00 135.24 942 ALA A C 1
ATOM 6014 O O . ALA A 1 963 ? 144.303 192.686 204.799 1.00 135.24 942 ALA A O 1
ATOM 6016 N N . SER A 1 964 ? 143.810 191.350 206.534 1.00 136.93 943 SER A N 1
ATOM 6017 C CA . SER A 1 964 ? 144.623 190.239 206.063 1.00 136.93 943 SER A CA 1
ATOM 6018 C C . SER A 1 964 ? 143.727 189.177 205.444 1.00 136.93 943 SER A C 1
ATOM 6019 O O . SER A 1 964 ? 142.816 188.668 206.103 1.00 136.93 943 SER A O 1
ATOM 6022 N N . TYR A 1 965 ? 143.993 188.842 204.180 1.00 137.97 944 TYR A N 1
ATOM 6023 C CA . TYR A 1 965 ? 143.270 187.747 203.544 1.00 137.97 944 TYR A CA 1
ATOM 6024 C C . TYR A 1 965 ? 143.560 186.430 204.245 1.00 137.97 944 TYR A C 1
ATOM 6025 O O . TYR A 1 965 ? 142.660 185.599 204.426 1.00 137.97 944 TYR A O 1
ATOM 6034 N N . THR A 1 966 ? 144.813 186.228 204.646 1.00 135.39 945 THR A N 1
ATOM 6035 C CA . THR A 1 966 ? 145.159 185.044 205.418 1.00 135.39 945 THR A CA 1
ATOM 6036 C C . THR A 1 966 ? 144.363 184.984 206.712 1.00 135.39 945 THR A C 1
ATOM 6037 O O . THR A 1 966 ? 143.881 183.917 207.102 1.00 135.39 945 THR A O 1
ATOM 6041 N N . GLY A 1 967 ? 144.207 186.120 207.389 1.00 140.71 946 GLY A N 1
ATOM 6042 C CA . GLY A 1 967 ? 143.354 186.149 208.564 1.00 140.71 946 GLY A CA 1
ATOM 6043 C C . GLY A 1 967 ? 141.909 185.839 208.232 1.00 140.71 946 GLY A C 1
ATOM 6044 O O . GLY A 1 967 ? 141.212 185.172 209.001 1.00 140.71 946 GLY A O 1
ATOM 6045 N N . LYS A 1 968 ? 141.442 186.313 207.077 1.00 139.75 947 LYS A N 1
ATOM 6046 C CA . LYS A 1 968 ? 140.077 186.021 206.661 1.00 139.75 947 LYS A CA 1
ATOM 6047 C C . LYS A 1 968 ? 139.864 184.524 206.506 1.00 139.75 947 LYS A C 1
ATOM 6048 O O . LYS A 1 968 ? 138.849 183.985 206.957 1.00 139.75 947 LYS A O 1
ATOM 6054 N N . PHE A 1 969 ? 140.816 183.835 205.880 1.00 140.98 948 PHE A N 1
ATOM 6055 C CA . PHE A 1 969 ? 140.691 182.391 205.723 1.00 140.98 948 PHE A CA 1
ATOM 6056 C C . PHE A 1 969 ? 140.933 181.649 207.029 1.00 140.98 948 PHE A C 1
ATOM 6057 O O . PHE A 1 969 ? 140.415 180.543 207.212 1.00 140.98 948 PHE A O 1
ATOM 6065 N N . LEU A 1 970 ? 141.713 182.230 207.937 1.00 142.93 949 LEU A N 1
ATOM 6066 C CA . LEU A 1 970 ? 141.952 181.602 209.229 1.00 142.93 949 LEU A CA 1
ATOM 6067 C C . LEU A 1 970 ? 140.751 181.727 210.153 1.00 142.93 949 LEU A C 1
ATOM 6068 O O . LEU A 1 970 ? 140.590 180.911 211.066 1.00 142.93 949 LEU A O 1
ATOM 6073 N N . ALA A 1 971 ? 139.910 182.740 209.935 1.00 148.13 950 ALA A N 1
ATOM 6074 C CA . ALA A 1 971 ? 138.788 182.976 210.836 1.00 148.13 950 ALA A CA 1
ATOM 6075 C C . ALA A 1 971 ? 137.850 181.780 210.906 1.00 148.13 950 ALA A C 1
ATOM 6076 O O . ALA A 1 971 ? 137.417 181.398 211.999 1.00 148.13 950 ALA A O 1
ATOM 6078 N N . GLU A 1 972 ? 137.530 181.173 209.768 1.00 160.95 951 GLU A N 1
ATOM 6079 C CA . GLU A 1 972 ? 136.581 180.070 209.741 1.00 160.95 951 GLU A CA 1
ATOM 6080 C C . GLU A 1 972 ? 137.217 178.721 210.037 1.00 160.95 951 GLU A C 1
ATOM 6081 O O . GLU A 1 972 ? 136.498 177.721 210.118 1.00 160.95 951 GLU A O 1
ATOM 6087 N N . VAL A 1 973 ? 138.534 178.663 210.204 1.00 152.01 952 VAL A N 1
ATOM 6088 C CA . VAL A 1 973 ? 139.205 177.409 210.509 1.00 152.01 952 VAL A CA 1
ATOM 6089 C C . VAL A 1 973 ? 139.568 177.289 211.983 1.00 152.01 952 VAL A C 1
ATOM 6090 O O . VAL A 1 973 ? 139.956 176.195 212.420 1.00 152.01 952 VAL A O 1
ATOM 6094 N N . VAL A 1 974 ? 139.448 178.358 212.761 1.00 149.00 953 VAL A N 1
ATOM 6095 C CA . VAL A 1 974 ? 139.736 178.302 214.186 1.00 149.00 953 VAL A CA 1
ATOM 6096 C C . VAL A 1 974 ? 138.503 178.691 214.991 1.00 149.00 953 VAL A C 1
ATOM 6097 O O . VAL A 1 974 ? 137.580 179.314 214.467 1.00 149.00 953 VAL A O 1
ATOM 6101 N N . MET B 1 22 ? 131.887 174.345 173.361 1.00 178.19 1 MET B N 1
ATOM 6102 C CA . MET B 1 22 ? 132.913 173.682 172.566 1.00 178.19 1 MET B CA 1
ATOM 6103 C C . MET B 1 22 ? 133.146 174.419 171.254 1.00 178.19 1 MET B C 1
ATOM 6104 O O . MET B 1 22 ? 132.303 175.198 170.810 1.00 178.19 1 MET B O 1
ATOM 6109 N N . ALA B 1 23 ? 134.296 174.172 170.638 1.00 165.76 2 ALA B N 1
ATOM 6110 C CA . ALA B 1 23 ? 134.651 174.781 169.365 1.00 165.76 2 ALA B CA 1
ATOM 6111 C C . ALA B 1 23 ? 134.615 173.732 168.264 1.00 165.76 2 ALA B C 1
ATOM 6112 O O . ALA B 1 23 ? 135.166 172.638 168.415 1.00 165.76 2 ALA B O 1
ATOM 6114 N N . ASP B 1 24 ? 133.963 174.072 167.152 1.00 146.62 3 ASP B N 1
ATOM 6115 C CA . ASP B 1 24 ? 133.797 173.141 166.045 1.00 146.62 3 ASP B CA 1
ATOM 6116 C C . ASP B 1 24 ? 134.210 173.732 164.704 1.00 146.62 3 ASP B C 1
ATOM 6117 O O . ASP B 1 24 ? 133.816 173.199 163.662 1.00 146.62 3 ASP B O 1
ATOM 6122 N N . ARG B 1 25 ? 134.979 174.816 164.696 1.00 134.26 4 ARG B N 1
ATOM 6123 C CA . ARG B 1 25 ? 135.397 175.447 163.455 1.00 134.26 4 ARG B CA 1
ATOM 6124 C C . ARG B 1 25 ? 136.853 175.865 163.558 1.00 134.26 4 ARG B C 1
ATOM 6125 O O . ARG B 1 25 ? 137.391 176.036 164.654 1.00 134.26 4 ARG B O 1
ATOM 6133 N N . LEU B 1 26 ? 137.486 176.016 162.401 1.00 133.34 5 LEU B N 1
ATOM 6134 C CA . LEU B 1 26 ? 138.848 176.519 162.298 1.00 133.34 5 LEU B CA 1
ATOM 6135 C C . LEU B 1 26 ? 138.828 177.813 161.500 1.00 133.34 5 LEU B C 1
ATOM 6136 O O . LEU B 1 26 ? 138.314 177.844 160.379 1.00 133.34 5 LEU B O 1
ATOM 6141 N N . ILE B 1 27 ? 139.385 178.876 162.069 1.00 135.58 6 ILE B N 1
ATOM 6142 C CA . ILE B 1 27 ? 139.342 180.198 161.458 1.00 135.58 6 ILE B CA 1
ATOM 6143 C C . ILE B 1 27 ? 140.766 180.698 161.280 1.00 135.58 6 ILE B C 1
ATOM 6144 O O . ILE B 1 27 ? 141.584 180.595 162.199 1.00 135.58 6 ILE B O 1
ATOM 6149 N N . VAL B 1 28 ? 141.062 181.228 160.097 1.00 135.17 7 VAL B N 1
ATOM 6150 C CA . VAL B 1 28 ? 142.359 181.822 159.800 1.00 135.17 7 VAL B CA 1
ATOM 6151 C C . VAL B 1 28 ? 142.122 183.208 159.226 1.00 135.17 7 VAL B C 1
ATOM 6152 O O . VAL B 1 28 ? 141.327 183.369 158.296 1.00 135.17 7 VAL B O 1
ATOM 6156 N N . LYS B 1 29 ? 142.796 184.210 159.782 1.00 138.44 8 LYS B N 1
ATOM 6157 C CA . LYS B 1 29 ? 142.712 185.573 159.278 1.00 138.44 8 LYS B CA 1
ATOM 6158 C C . LYS B 1 29 ? 144.122 186.099 159.080 1.00 138.44 8 LYS B C 1
ATOM 6159 O O . LYS B 1 29 ? 144.949 186.023 159.995 1.00 138.44 8 LYS B O 1
ATOM 6165 N N . GLY B 1 30 ? 144.394 186.626 157.891 1.00 146.31 9 GLY B N 1
ATOM 6166 C CA . GLY B 1 30 ? 145.675 187.238 157.620 1.00 146.31 9 GLY B CA 1
ATOM 6167 C C . GLY B 1 30 ? 146.783 186.296 157.216 1.00 146.31 9 GLY B C 1
ATOM 6168 O O . GLY B 1 30 ? 147.935 186.514 157.605 1.00 146.31 9 GLY B O 1
ATOM 6169 N N . ALA B 1 31 ? 146.481 185.252 156.452 1.00 142.91 10 ALA B N 1
ATOM 6170 C CA . ALA B 1 31 ? 147.538 184.404 155.922 1.00 142.91 10 ALA B CA 1
ATOM 6171 C C . ALA B 1 31 ? 148.261 185.133 154.799 1.00 142.91 10 ALA B C 1
ATOM 6172 O O . ALA B 1 31 ? 147.629 185.644 153.870 1.00 142.91 10 ALA B O 1
ATOM 6174 N N . ARG B 1 32 ? 149.591 185.185 154.884 1.00 143.65 11 ARG B N 1
ATOM 6175 C CA . ARG B 1 32 ? 150.360 185.946 153.909 1.00 143.65 11 ARG B CA 1
ATOM 6176 C C . ARG B 1 32 ? 151.636 185.246 153.464 1.00 143.65 11 ARG B C 1
ATOM 6177 O O . ARG B 1 32 ? 152.520 185.908 152.910 1.00 143.65 11 ARG B O 1
ATOM 6185 N N . GLU B 1 33 ? 151.769 183.944 153.688 1.00 147.83 12 GLU B N 1
ATOM 6186 C CA . GLU B 1 33 ? 152.967 183.243 153.253 1.00 147.83 12 GLU B CA 1
ATOM 6187 C C . GLU B 1 33 ? 153.061 183.242 151.734 1.00 147.83 12 GLU B C 1
ATOM 6188 O O . GLU B 1 33 ? 152.073 182.992 151.039 1.00 147.83 12 GLU B O 1
ATOM 6194 N N . HIS B 1 34 ? 154.258 183.530 151.224 1.00 149.09 13 HIS B N 1
ATOM 6195 C CA . HIS B 1 34 ? 154.525 183.545 149.791 1.00 149.09 13 HIS B CA 1
ATOM 6196 C C . HIS B 1 34 ? 153.550 184.443 149.045 1.00 149.09 13 HIS B C 1
ATOM 6197 O O . HIS B 1 34 ? 153.433 185.633 149.351 1.00 149.09 13 HIS B O 1
ATOM 6204 N N . ASN B 1 35 ? 152.842 183.880 148.073 1.00 141.03 14 ASN B N 1
ATOM 6205 C CA . ASN B 1 35 ? 151.936 184.648 147.233 1.00 141.03 14 ASN B CA 1
ATOM 6206 C C . ASN B 1 35 ? 150.542 184.786 147.826 1.00 141.03 14 ASN B C 1
ATOM 6207 O O . ASN B 1 35 ? 149.710 185.493 147.250 1.00 141.03 14 ASN B O 1
ATOM 6212 N N . LEU B 1 36 ? 150.262 184.131 148.946 1.00 140.61 15 LEU B N 1
ATOM 6213 C CA . LEU B 1 36 ? 148.985 184.326 149.614 1.00 140.61 15 LEU B CA 1
ATOM 6214 C C . LEU B 1 36 ? 148.872 185.765 150.091 1.00 140.61 15 LEU B C 1
ATOM 6215 O O . LEU B 1 36 ? 149.821 186.325 150.644 1.00 140.61 15 LEU B O 1
ATOM 6220 N N . ARG B 1 37 ? 147.708 186.371 149.874 1.00 141.73 16 ARG B N 1
ATOM 6221 C CA . ARG B 1 37 ? 147.505 187.788 150.170 1.00 141.73 16 ARG B CA 1
ATOM 6222 C C . ARG B 1 37 ? 146.326 187.949 151.122 1.00 141.73 16 ARG B C 1
ATOM 6223 O O . ARG B 1 37 ? 145.175 188.027 150.683 1.00 141.73 16 ARG B O 1
ATOM 6231 N N . SER B 1 38 ? 146.621 188.020 152.418 1.00 148.16 17 SER B N 1
ATOM 6232 C CA . SER B 1 38 ? 145.625 188.288 153.452 1.00 148.16 17 SER B CA 1
ATOM 6233 C C . SER B 1 38 ? 144.442 187.330 153.331 1.00 148.16 17 SER B C 1
ATOM 6234 O O . SER B 1 38 ? 143.280 187.728 153.246 1.00 148.16 17 SER B O 1
ATOM 6237 N N . VAL B 1 39 ? 144.768 186.046 153.317 1.00 144.69 18 VAL B N 1
ATOM 6238 C CA . VAL B 1 39 ? 143.767 185.004 153.131 1.00 144.69 18 VAL B CA 1
ATOM 6239 C C . VAL B 1 39 ? 142.921 184.890 154.390 1.00 144.69 18 VAL B C 1
ATOM 6240 O O . VAL B 1 39 ? 143.450 184.833 155.506 1.00 144.69 18 VAL B O 1
ATOM 6244 N N . ASP B 1 40 ? 141.604 184.874 154.216 1.00 148.78 19 ASP B N 1
ATOM 6245 C CA . ASP B 1 40 ? 140.666 184.648 155.306 1.00 148.78 19 ASP B CA 1
ATOM 6246 C C . ASP B 1 40 ? 139.885 183.374 155.025 1.00 148.78 19 ASP B C 1
ATOM 6247 O O . ASP B 1 40 ? 139.257 183.246 153.970 1.00 148.78 19 ASP B O 1
ATOM 6252 N N . LEU B 1 41 ? 139.920 182.443 155.973 1.00 139.96 20 LEU B N 1
ATOM 6253 C CA . LEU B 1 41 ? 139.422 181.096 155.751 1.00 139.96 20 LEU B CA 1
ATOM 6254 C C . LEU B 1 41 ? 138.612 180.642 156.954 1.00 139.96 20 LEU B C 1
ATOM 6255 O O . LEU B 1 41 ? 138.977 180.923 158.098 1.00 139.96 20 LEU B O 1
ATOM 6260 N N . ASP B 1 42 ? 137.517 179.935 156.685 1.00 141.30 21 ASP B N 1
ATOM 6261 C CA . ASP B 1 42 ? 136.666 179.354 157.719 1.00 141.30 21 ASP B CA 1
ATOM 6262 C C . ASP B 1 42 ? 136.350 177.923 157.314 1.00 141.30 21 ASP B C 1
ATOM 6263 O O . ASP B 1 42 ? 135.818 177.688 156.225 1.00 141.30 21 ASP B O 1
ATOM 6268 N N . LEU B 1 43 ? 136.665 176.970 158.186 1.00 127.05 22 LEU B N 1
ATOM 6269 C CA . LEU B 1 43 ? 136.503 175.571 157.860 1.00 127.05 22 LEU B CA 1
ATOM 6270 C C . LEU B 1 43 ? 135.749 174.842 158.961 1.00 127.05 22 LEU B C 1
ATOM 6271 O O . LEU B 1 43 ? 135.860 175.208 160.135 1.00 127.05 22 LEU B O 1
ATOM 6276 N N . PRO B 1 44 ? 134.985 173.809 158.619 1.00 122.84 23 PRO B N 1
ATOM 6277 C CA . PRO B 1 44 ? 134.343 172.996 159.655 1.00 122.84 23 PRO B CA 1
ATOM 6278 C C . PRO B 1 44 ? 135.335 172.005 160.240 1.00 122.84 23 PRO B C 1
ATOM 6279 O O . PRO B 1 44 ? 136.001 171.269 159.511 1.00 122.84 23 PRO B O 1
ATOM 6283 N N . ARG B 1 45 ? 135.429 171.992 161.563 1.00 133.25 24 ARG B N 1
ATOM 6284 C CA . ARG B 1 45 ? 136.272 171.021 162.233 1.00 133.25 24 ARG B CA 1
ATOM 6285 C C . ARG B 1 45 ? 135.639 169.638 162.159 1.00 133.25 24 ARG B C 1
ATOM 6286 O O . ARG B 1 45 ? 134.438 169.489 161.919 1.00 133.25 24 ARG B O 1
ATOM 6294 N N . ASP B 1 46 ? 136.469 168.618 162.373 1.00 138.28 25 ASP B N 1
ATOM 6295 C CA . ASP B 1 46 ? 136.023 167.226 162.370 1.00 138.28 25 ASP B CA 1
ATOM 6296 C C . ASP B 1 46 ? 135.310 166.880 161.067 1.00 138.28 25 ASP B C 1
ATOM 6297 O O . ASP B 1 46 ? 134.232 166.284 161.058 1.00 138.28 25 ASP B O 1
ATOM 6302 N N . ALA B 1 47 ? 135.920 167.272 159.956 1.00 130.56 26 ALA B N 1
ATOM 6303 C CA . ALA B 1 47 ? 135.344 167.034 158.645 1.00 130.56 26 ALA B CA 1
ATOM 6304 C C . ALA B 1 47 ? 136.468 166.716 157.672 1.00 130.56 26 ALA B C 1
ATOM 6305 O O . ALA B 1 47 ? 137.645 166.691 158.037 1.00 130.56 26 ALA B O 1
ATOM 6307 N N . LEU B 1 48 ? 136.092 166.461 156.426 1.00 129.52 27 LEU B N 1
ATOM 6308 C CA . LEU B 1 48 ? 137.039 166.224 155.348 1.00 129.52 27 LEU B CA 1
ATOM 6309 C C . LEU B 1 48 ? 137.105 167.473 154.485 1.00 129.52 27 LEU B C 1
ATOM 6310 O O . LEU B 1 48 ? 136.127 167.819 153.814 1.00 129.52 27 LEU B O 1
ATOM 6315 N N . ILE B 1 49 ? 138.251 168.142 154.497 1.00 125.65 28 ILE B N 1
ATOM 6316 C CA . ILE B 1 49 ? 138.446 169.377 153.752 1.00 125.65 28 ILE B CA 1
ATOM 6317 C C . ILE B 1 49 ? 139.485 169.120 152.676 1.00 125.65 28 ILE B C 1
ATOM 6318 O O . ILE B 1 49 ? 140.545 168.549 152.954 1.00 125.65 28 ILE B O 1
ATOM 6323 N N . VAL B 1 50 ? 139.176 169.528 151.450 1.00 127.60 29 VAL B N 1
ATOM 6324 C CA . VAL B 1 50 ? 140.033 169.285 150.298 1.00 127.60 29 VAL B CA 1
ATOM 6325 C C . VAL B 1 50 ? 140.453 170.624 149.712 1.00 127.60 29 VAL B C 1
ATOM 6326 O O . VAL B 1 50 ? 139.606 171.469 149.395 1.00 127.60 29 VAL B O 1
ATOM 6330 N N . PHE B 1 51 ? 141.760 170.808 149.558 1.00 134.06 30 PHE B N 1
ATOM 6331 C CA . PHE B 1 51 ? 142.334 172.021 148.997 1.00 134.06 30 PHE B CA 1
ATOM 6332 C C . PHE B 1 51 ? 142.671 171.770 147.535 1.00 134.06 30 PHE B C 1
ATOM 6333 O O . PHE B 1 51 ? 143.307 170.763 147.207 1.00 134.06 30 PHE B O 1
ATOM 6341 N N . THR B 1 52 ? 142.255 172.682 146.664 1.00 134.13 31 THR B N 1
ATOM 6342 C CA . THR B 1 52 ? 142.496 172.554 145.237 1.00 134.13 31 THR B CA 1
ATOM 6343 C C . THR B 1 52 ? 143.113 173.829 144.686 1.00 134.13 31 THR B C 1
ATOM 6344 O O . THR B 1 52 ? 142.942 174.917 145.245 1.00 134.13 31 THR B O 1
ATOM 6348 N N . GLY B 1 53 ? 143.828 173.677 143.584 1.00 132.03 32 GLY B N 1
ATOM 6349 C CA . GLY B 1 53 ? 144.452 174.799 142.914 1.00 132.03 32 GLY B CA 1
ATOM 6350 C C . GLY B 1 53 ? 145.582 174.327 142.035 1.00 132.03 32 GLY B C 1
ATOM 6351 O O . GLY B 1 53 ? 146.046 173.193 142.126 1.00 132.03 32 GLY B O 1
ATOM 6352 N N . LEU B 1 54 ? 146.033 175.233 141.175 1.00 131.33 33 LEU B N 1
ATOM 6353 C CA . LEU B 1 54 ? 147.128 174.913 140.278 1.00 131.33 33 LEU B CA 1
ATOM 6354 C C . LEU B 1 54 ? 148.400 174.643 141.070 1.00 131.33 33 LEU B C 1
ATOM 6355 O O . LEU B 1 54 ? 148.515 174.990 142.248 1.00 131.33 33 LEU B O 1
ATOM 6360 N N . SER B 1 55 ? 149.358 173.999 140.414 1.00 133.38 34 SER B N 1
ATOM 6361 C CA . SER B 1 55 ? 150.646 173.768 141.047 1.00 133.38 34 SER B CA 1
ATOM 6362 C C . SER B 1 55 ? 151.313 175.101 141.344 1.00 133.38 34 SER B C 1
ATOM 6363 O O . SER B 1 55 ? 151.386 175.977 140.479 1.00 133.38 34 SER B O 1
ATOM 6366 N N . GLY B 1 56 ? 151.792 175.258 142.572 1.00 135.97 35 GLY B N 1
ATOM 6367 C CA . GLY B 1 56 ? 152.392 176.512 142.968 1.00 135.97 35 GLY B CA 1
ATOM 6368 C C . GLY B 1 56 ? 151.437 177.677 143.029 1.00 135.97 35 GLY B C 1
ATOM 6369 O O . GLY B 1 56 ? 151.878 178.827 142.968 1.00 135.97 35 GLY B O 1
ATOM 6370 N N . SER B 1 57 ? 150.137 177.421 143.141 1.00 132.03 36 SER B N 1
ATOM 6371 C CA . SER B 1 57 ? 149.154 178.484 143.277 1.00 132.03 36 SER B CA 1
ATOM 6372 C C . SER B 1 57 ? 148.951 178.902 144.721 1.00 132.03 36 SER B C 1
ATOM 6373 O O . SER B 1 57 ? 148.186 179.834 144.982 1.00 132.03 36 SER B O 1
ATOM 6376 N N . GLY B 1 58 ? 149.615 178.237 145.661 1.00 124.98 37 GLY B N 1
ATOM 6377 C CA . GLY B 1 58 ? 149.508 178.574 147.061 1.00 124.98 37 GLY B CA 1
ATOM 6378 C C . GLY B 1 58 ? 148.891 177.508 147.935 1.00 124.98 37 GLY B C 1
ATOM 6379 O O . GLY B 1 58 ? 148.806 177.707 149.151 1.00 124.98 37 GLY B O 1
ATOM 6380 N N . LYS B 1 59 ? 148.454 176.386 147.360 1.00 127.03 38 LYS B N 1
ATOM 6381 C CA . LYS B 1 59 ? 147.863 175.329 148.172 1.00 127.03 38 LYS B CA 1
ATOM 6382 C C . LYS B 1 59 ? 148.871 174.764 149.160 1.00 127.03 38 LYS B C 1
ATOM 6383 O O . LYS B 1 59 ? 148.546 174.543 150.331 1.00 127.03 38 LYS B O 1
ATOM 6389 N N . SER B 1 60 ? 150.104 174.535 148.712 1.00 131.42 39 SER B N 1
ATOM 6390 C CA . SER B 1 60 ? 151.120 174.011 149.614 1.00 131.42 39 SER B CA 1
ATOM 6391 C C . SER B 1 60 ? 151.432 175.003 150.724 1.00 131.42 39 SER B C 1
ATOM 6392 O O . SER B 1 60 ? 151.642 174.607 151.876 1.00 131.42 39 SER B O 1
ATOM 6395 N N . SER B 1 61 ? 151.477 176.295 150.398 1.00 134.52 40 SER B N 1
ATOM 6396 C CA . SER B 1 61 ? 151.737 177.301 151.420 1.00 134.52 40 SER B CA 1
ATOM 6397 C C . SER B 1 61 ? 150.597 177.379 152.424 1.00 134.52 40 SER B C 1
ATOM 6398 O O . SER B 1 61 ? 150.832 177.430 153.636 1.00 134.52 40 SER B O 1
ATOM 6401 N N . LEU B 1 62 ? 149.355 177.387 151.940 1.00 129.28 41 LEU B N 1
ATOM 6402 C CA . LEU B 1 62 ? 148.219 177.514 152.844 1.00 129.28 41 LEU B CA 1
ATOM 6403 C C . LEU B 1 62 ? 148.044 176.277 153.708 1.00 129.28 41 LEU B C 1
ATOM 6404 O O . LEU B 1 62 ? 147.627 176.385 154.865 1.00 129.28 41 LEU B O 1
ATOM 6409 N N . ALA B 1 63 ? 148.347 175.098 153.176 1.00 128.42 42 ALA B N 1
ATOM 6410 C CA . ALA B 1 63 ? 148.183 173.886 153.962 1.00 128.42 42 ALA B CA 1
ATOM 6411 C C . ALA B 1 63 ? 149.364 173.648 154.891 1.00 128.42 42 ALA B C 1
ATOM 6412 O O . ALA B 1 63 ? 149.203 173.630 156.113 1.00 128.42 42 ALA B O 1
ATOM 6414 N N . PHE B 1 64 ? 150.557 173.484 154.330 1.00 131.16 43 PHE B N 1
ATOM 6415 C CA . PHE B 1 64 ? 151.716 173.087 155.114 1.00 131.16 43 PHE B CA 1
ATOM 6416 C C . PHE B 1 64 ? 152.406 174.271 155.776 1.00 131.16 43 PHE B C 1
ATOM 6417 O O . PHE B 1 64 ? 152.716 174.225 156.969 1.00 131.16 43 PHE B O 1
ATOM 6425 N N . ASP B 1 65 ? 152.655 175.335 155.019 1.00 139.77 44 ASP B N 1
ATOM 6426 C CA . ASP B 1 65 ? 153.502 176.408 155.514 1.00 139.77 44 ASP B CA 1
ATOM 6427 C C . ASP B 1 65 ? 152.798 177.328 156.497 1.00 139.77 44 ASP B C 1
ATOM 6428 O O . ASP B 1 65 ? 153.477 178.080 157.202 1.00 139.77 44 ASP B O 1
ATOM 6433 N N . THR B 1 66 ? 151.484 177.295 156.574 1.00 138.03 45 THR B N 1
ATOM 6434 C CA . THR B 1 66 ? 150.877 178.280 157.460 1.00 138.03 45 THR B CA 1
ATOM 6435 C C . THR B 1 66 ? 149.821 177.704 158.389 1.00 138.03 45 THR B C 1
ATOM 6436 O O . THR B 1 66 ? 149.460 178.358 159.367 1.00 138.03 45 THR B O 1
ATOM 6440 N N . ILE B 1 67 ? 149.308 176.509 158.110 1.00 126.48 46 ILE B N 1
ATOM 6441 C CA . ILE B 1 67 ? 148.367 175.882 159.032 1.00 126.48 46 ILE B CA 1
ATOM 6442 C C . ILE B 1 67 ? 149.058 174.795 159.839 1.00 126.48 46 ILE B C 1
ATOM 6443 O O . ILE B 1 67 ? 149.110 174.849 161.074 1.00 126.48 46 ILE B O 1
ATOM 6448 N N . PHE B 1 68 ? 149.601 173.792 159.151 1.00 122.37 47 PHE B N 1
ATOM 6449 C CA . PHE B 1 68 ? 150.311 172.733 159.851 1.00 122.37 47 PHE B CA 1
ATOM 6450 C C . PHE B 1 68 ? 151.504 173.286 160.607 1.00 122.37 47 PHE B C 1
ATOM 6451 O O . PHE B 1 68 ? 151.771 172.878 161.743 1.00 122.37 47 PHE B O 1
ATOM 6459 N N . ALA B 1 69 ? 152.249 174.196 159.984 1.00 129.25 48 ALA B N 1
ATOM 6460 C CA . ALA B 1 69 ? 153.414 174.763 160.647 1.00 129.25 48 ALA B CA 1
ATOM 6461 C C . ALA B 1 69 ? 153.010 175.476 161.927 1.00 129.25 48 ALA B C 1
ATOM 6462 O O . ALA B 1 69 ? 153.627 175.282 162.980 1.00 129.25 48 ALA B O 1
ATOM 6464 N N . GLU B 1 70 ? 151.953 176.284 161.861 1.00 134.18 49 GLU B N 1
ATOM 6465 C CA . GLU B 1 70 ? 151.521 177.013 163.046 1.00 134.18 49 GLU B CA 1
ATOM 6466 C C . GLU B 1 70 ? 151.041 176.068 164.135 1.00 134.18 49 GLU B C 1
ATOM 6467 O O . GLU B 1 70 ? 151.391 176.241 165.307 1.00 134.18 49 GLU B O 1
ATOM 6473 N N . GLY B 1 71 ? 150.242 175.064 163.775 1.00 132.53 50 GLY B N 1
ATOM 6474 C CA . GLY B 1 71 ? 149.762 174.133 164.783 1.00 132.53 50 GLY B CA 1
ATOM 6475 C C . GLY B 1 71 ? 150.888 173.365 165.445 1.00 132.53 50 GLY B C 1
ATOM 6476 O O . GLY B 1 71 ? 150.945 173.254 166.675 1.00 132.53 50 GLY B O 1
ATOM 6477 N N . GLN B 1 72 ? 151.811 172.839 164.640 1.00 134.33 51 GLN B N 1
ATOM 6478 C CA . GLN B 1 72 ? 152.923 172.083 165.196 1.00 134.33 51 GLN B CA 1
ATOM 6479 C C . GLN B 1 72 ? 153.802 172.961 166.070 1.00 134.33 51 GLN B C 1
ATOM 6480 O O . GLN B 1 72 ? 154.246 172.528 167.139 1.00 134.33 51 GLN B O 1
ATOM 6486 N N . ARG B 1 73 ? 154.073 174.193 165.635 1.00 136.98 52 ARG B N 1
ATOM 6487 C CA . ARG B 1 73 ? 154.875 175.092 166.452 1.00 136.98 52 ARG B CA 1
ATOM 6488 C C . ARG B 1 73 ? 154.183 175.395 167.769 1.00 136.98 52 ARG B C 1
ATOM 6489 O O . ARG B 1 73 ? 154.816 175.371 168.830 1.00 136.98 52 ARG B O 1
ATOM 6497 N N . ARG B 1 74 ? 152.879 175.672 167.724 1.00 132.05 53 ARG B N 1
ATOM 6498 C CA . ARG B 1 74 ? 152.152 175.982 168.947 1.00 132.05 53 ARG B CA 1
ATOM 6499 C C . ARG B 1 74 ? 152.205 174.817 169.918 1.00 132.05 53 ARG B C 1
ATOM 6500 O O . ARG B 1 74 ? 152.357 175.015 171.127 1.00 132.05 53 ARG B O 1
ATOM 6508 N N . TYR B 1 75 ? 152.078 173.591 169.412 1.00 133.12 54 TYR B N 1
ATOM 6509 C CA . TYR B 1 75 ? 152.167 172.448 170.311 1.00 133.12 54 TYR B CA 1
ATOM 6510 C C . TYR B 1 75 ? 153.571 172.296 170.880 1.00 133.12 54 TYR B C 1
ATOM 6511 O O . TYR B 1 75 ? 153.746 172.199 172.099 1.00 133.12 54 TYR B O 1
ATOM 6520 N N . VAL B 1 76 ? 154.590 172.282 170.017 1.00 143.56 55 VAL B N 1
ATOM 6521 C CA . VAL B 1 76 ? 155.920 171.898 170.483 1.00 143.56 55 VAL B CA 1
ATOM 6522 C C . VAL B 1 76 ? 156.540 172.992 171.334 1.00 143.56 55 VAL B C 1
ATOM 6523 O O . VAL B 1 76 ? 157.432 172.720 172.146 1.00 143.56 55 VAL B O 1
ATOM 6527 N N . GLU B 1 77 ? 156.097 174.238 171.172 1.00 148.66 56 GLU B N 1
ATOM 6528 C CA . GLU B 1 77 ? 156.648 175.313 171.982 1.00 148.66 56 GLU B CA 1
ATOM 6529 C C . GLU B 1 77 ? 156.315 175.118 173.454 1.00 148.66 56 GLU B C 1
ATOM 6530 O O . GLU B 1 77 ? 157.066 175.566 174.326 1.00 148.66 56 GLU B O 1
ATOM 6536 N N . SER B 1 78 ? 155.210 174.436 173.751 1.00 141.09 57 SER B N 1
ATOM 6537 C CA . SER B 1 78 ? 154.865 174.140 175.134 1.00 141.09 57 SER B CA 1
ATOM 6538 C C . SER B 1 78 ? 155.631 172.947 175.682 1.00 141.09 57 SER B C 1
ATOM 6539 O O . SER B 1 78 ? 155.619 172.724 176.896 1.00 141.09 57 SER B O 1
ATOM 6542 N N . LEU B 1 79 ? 156.290 172.180 174.821 1.00 153.72 58 LEU B N 1
ATOM 6543 C CA . LEU B 1 79 ? 157.020 171.007 175.273 1.00 153.72 58 LEU B CA 1
ATOM 6544 C C . LEU B 1 79 ? 158.246 171.410 176.079 1.00 153.72 58 LEU B C 1
ATOM 6545 O O . LEU B 1 79 ? 158.935 172.380 175.753 1.00 153.72 58 LEU B O 1
ATOM 6550 N N . SER B 1 80 ? 158.518 170.653 177.138 1.00 178.27 59 SER B N 1
ATOM 6551 C CA . SER B 1 80 ? 159.665 170.898 177.999 1.00 178.27 59 SER B CA 1
ATOM 6552 C C . SER B 1 80 ? 160.848 169.998 177.684 1.00 178.27 59 SER B C 1
ATOM 6553 O O . SER B 1 80 ? 161.880 170.101 178.353 1.00 178.27 59 SER B O 1
ATOM 6556 N N . ALA B 1 81 ? 160.725 169.118 176.689 1.00 193.84 60 ALA B N 1
ATOM 6557 C CA . ALA B 1 81 ? 161.824 168.215 176.363 1.00 193.84 60 ALA B CA 1
ATOM 6558 C C . ALA B 1 81 ? 163.053 168.987 175.910 1.00 193.84 60 ALA B C 1
ATOM 6559 O O . ALA B 1 81 ? 164.181 168.663 176.300 1.00 193.84 60 ALA B O 1
ATOM 6561 N N . TYR B 1 82 ? 162.854 170.011 175.093 1.00 203.45 61 TYR B N 1
ATOM 6562 C CA . TYR B 1 82 ? 163.945 170.818 174.579 1.00 203.45 61 TYR B CA 1
ATOM 6563 C C . TYR B 1 82 ? 164.267 171.950 175.552 1.00 203.45 61 TYR B C 1
ATOM 6564 O O . TYR B 1 82 ? 163.621 172.118 176.590 1.00 203.45 61 TYR B O 1
ATOM 6573 N N . ALA B 1 83 ? 165.283 172.743 175.212 1.00 220.03 62 ALA B N 1
ATOM 6574 C CA . ALA B 1 83 ? 165.588 173.995 175.892 1.00 220.03 62 ALA B CA 1
ATOM 6575 C C . ALA B 1 83 ? 165.059 175.195 175.118 1.00 220.03 62 ALA B C 1
ATOM 6576 O O . ALA B 1 83 ? 165.714 176.241 175.067 1.00 220.03 62 ALA B O 1
ATOM 6578 N N . ARG B 1 84 ? 163.890 175.041 174.495 1.00 218.51 63 ARG B N 1
ATOM 6579 C CA . ARG B 1 84 ? 163.227 175.988 173.603 1.00 218.51 63 ARG B CA 1
ATOM 6580 C C . ARG B 1 84 ? 163.927 176.108 172.250 1.00 218.51 63 ARG B C 1
ATOM 6581 O O . ARG B 1 84 ? 163.476 176.889 171.404 1.00 218.51 63 ARG B O 1
ATOM 6589 N N . GLN B 1 85 ? 165.001 175.352 172.007 1.00 219.83 64 GLN B N 1
ATOM 6590 C CA . GLN B 1 85 ? 165.590 175.323 170.671 1.00 219.83 64 GLN B CA 1
ATOM 6591 C C . GLN B 1 85 ? 164.738 174.504 169.707 1.00 219.83 64 GLN B C 1
ATOM 6592 O O . GLN B 1 85 ? 164.576 174.881 168.542 1.00 219.83 64 GLN B O 1
ATOM 6598 N N . PHE B 1 86 ? 164.194 173.381 170.175 1.00 206.12 65 PHE B N 1
ATOM 6599 C CA . PHE B 1 86 ? 163.254 172.529 169.426 1.00 206.12 65 PHE B CA 1
ATOM 6600 C C . PHE B 1 86 ? 163.928 172.061 168.137 1.00 206.12 65 PHE B C 1
ATOM 6601 O O . PHE B 1 86 ? 165.123 171.729 168.162 1.00 206.12 65 PHE B O 1
ATOM 6609 N N . LEU B 1 87 ? 163.219 172.008 167.013 1.00 207.35 66 LEU B N 1
ATOM 6610 C CA . LEU B 1 87 ? 163.776 171.532 165.751 1.00 207.35 66 LEU B CA 1
ATOM 6611 C C . LEU B 1 87 ? 164.214 172.732 164.915 1.00 207.35 66 LEU B C 1
ATOM 6612 O O . LEU B 1 87 ? 163.693 173.010 163.835 1.00 207.35 66 LEU B O 1
ATOM 6617 N N . GLY B 1 88 ? 165.195 173.451 165.448 1.00 218.95 67 GLY B N 1
ATOM 6618 C CA . GLY B 1 88 ? 165.613 174.694 164.821 1.00 218.95 67 GLY B CA 1
ATOM 6619 C C . GLY B 1 88 ? 164.553 175.772 164.871 1.00 218.95 67 GLY B C 1
ATOM 6620 O O . GLY B 1 88 ? 164.379 176.515 163.898 1.00 218.95 67 GLY B O 1
ATOM 6621 N N . GLN B 1 89 ? 163.828 175.861 165.985 1.00 221.18 68 GLN B N 1
ATOM 6622 C CA . GLN B 1 89 ? 162.817 176.882 166.254 1.00 221.18 68 GLN B CA 1
ATOM 6623 C C . GLN B 1 89 ? 161.644 176.838 165.285 1.00 221.18 68 GLN B C 1
ATOM 6624 O O . GLN B 1 89 ? 160.858 177.792 165.238 1.00 221.18 68 GLN B O 1
ATOM 6630 N N . MET B 1 90 ? 161.493 175.753 164.523 1.00 205.29 69 MET B N 1
ATOM 6631 C CA . MET B 1 90 ? 160.448 175.655 163.510 1.00 205.29 69 MET B CA 1
ATOM 6632 C C . MET B 1 90 ? 160.462 176.876 162.603 1.00 205.29 69 MET B C 1
ATOM 6633 O O . MET B 1 90 ? 161.471 177.168 161.953 1.00 205.29 69 MET B O 1
ATOM 6638 N N . ASP B 1 91 ? 159.340 177.591 162.560 1.00 184.74 70 ASP B N 1
ATOM 6639 C CA . ASP B 1 91 ? 159.233 178.856 161.852 1.00 184.74 70 ASP B CA 1
ATOM 6640 C C . ASP B 1 91 ? 157.990 179.575 162.347 1.00 184.74 70 ASP B C 1
ATOM 6641 O O . ASP B 1 91 ? 157.135 178.988 163.012 1.00 184.74 70 ASP B O 1
ATOM 6646 N N . LYS B 1 92 ? 157.892 180.855 162.013 1.00 157.21 71 LYS B N 1
ATOM 6647 C CA . LYS B 1 92 ? 156.743 181.652 162.423 1.00 157.21 71 LYS B CA 1
ATOM 6648 C C . LYS B 1 92 ? 155.959 182.081 161.193 1.00 157.21 71 LYS B C 1
ATOM 6649 O O . LYS B 1 92 ? 156.339 183.053 160.522 1.00 157.21 71 LYS B O 1
ATOM 6655 N N . PRO B 1 93 ? 154.875 181.393 160.849 1.00 150.20 72 PRO B N 1
ATOM 6656 C CA . PRO B 1 93 ? 154.090 181.790 159.678 1.00 150.20 72 PRO B CA 1
ATOM 6657 C C . PRO B 1 93 ? 153.483 183.170 159.860 1.00 150.20 72 PRO B C 1
ATOM 6658 O O . PRO B 1 93 ? 153.133 183.580 160.968 1.00 150.20 72 PRO B O 1
ATOM 6662 N N . ASP B 1 94 ? 153.359 183.890 158.748 1.00 151.58 73 ASP B N 1
ATOM 6663 C CA . ASP B 1 94 ? 152.826 185.249 158.760 1.00 151.58 73 ASP B CA 1
ATOM 6664 C C . ASP B 1 94 ? 151.303 185.179 158.718 1.00 151.58 73 ASP B C 1
ATOM 6665 O O . ASP B 1 94 ? 150.666 185.303 157.671 1.00 151.58 73 ASP B O 1
ATOM 6670 N N . VAL B 1 95 ? 150.715 184.974 159.890 1.00 142.67 74 VAL B N 1
ATOM 6671 C CA . VAL B 1 95 ? 149.269 184.945 160.046 1.00 142.67 74 VAL B CA 1
ATOM 6672 C C . VAL B 1 95 ? 148.869 185.909 161.149 1.00 142.67 74 VAL B C 1
ATOM 6673 O O . VAL B 1 95 ? 149.447 185.910 162.240 1.00 142.67 74 VAL B O 1
ATOM 6677 N N . ASP B 1 96 ? 147.872 186.741 160.853 1.00 148.16 75 ASP B N 1
ATOM 6678 C CA . ASP B 1 96 ? 147.368 187.668 161.859 1.00 148.16 75 ASP B CA 1
ATOM 6679 C C . ASP B 1 96 ? 146.770 186.919 163.041 1.00 148.16 75 ASP B C 1
ATOM 6680 O O . ASP B 1 96 ? 147.137 187.162 164.195 1.00 148.16 75 ASP B O 1
ATOM 6685 N N . PHE B 1 97 ? 145.850 185.997 162.774 1.00 141.17 76 PHE B N 1
ATOM 6686 C CA . PHE B 1 97 ? 145.195 185.244 163.832 1.00 141.17 76 PHE B CA 1
ATOM 6687 C C . PHE B 1 97 ? 144.786 183.881 163.307 1.00 141.17 76 PHE B C 1
ATOM 6688 O O . PHE B 1 97 ? 144.381 183.748 162.150 1.00 141.17 76 PHE B O 1
ATOM 6696 N N . ILE B 1 98 ? 144.900 182.869 164.157 1.00 134.17 77 ILE B N 1
ATOM 6697 C CA . ILE B 1 98 ? 144.404 181.538 163.840 1.00 134.17 77 ILE B CA 1
ATOM 6698 C C . ILE B 1 98 ? 143.726 180.983 165.084 1.00 134.17 77 ILE B C 1
ATOM 6699 O O . ILE B 1 98 ? 144.292 181.022 166.181 1.00 134.17 77 ILE B O 1
ATOM 6704 N N . GLU B 1 99 ? 142.502 180.497 164.921 1.00 145.77 78 GLU B N 1
ATOM 6705 C CA . GLU B 1 99 ? 141.653 180.105 166.032 1.00 145.77 78 GLU B CA 1
ATOM 6706 C C . GLU B 1 99 ? 141.057 178.736 165.751 1.00 145.77 78 GLU B C 1
ATOM 6707 O O . GLU B 1 99 ? 140.744 178.410 164.603 1.00 145.77 78 GLU B O 1
ATOM 6713 N N . GLY B 1 100 ? 140.890 177.942 166.804 1.00 134.84 79 GLY B N 1
ATOM 6714 C CA . GLY B 1 100 ? 140.379 176.600 166.633 1.00 134.84 79 GLY B CA 1
ATOM 6715 C C . GLY B 1 100 ? 141.399 175.608 166.138 1.00 134.84 79 GLY B C 1
ATOM 6716 O O . GLY B 1 100 ? 141.023 174.578 165.575 1.00 134.84 79 GLY B O 1
ATOM 6717 N N . LEU B 1 101 ? 142.682 175.888 166.325 1.00 127.39 80 LEU B N 1
ATOM 6718 C CA . LEU B 1 101 ? 143.716 174.972 165.880 1.00 127.39 80 LEU B CA 1
ATOM 6719 C C . LEU B 1 101 ? 143.748 173.720 166.742 1.00 127.39 80 LEU B C 1
ATOM 6720 O O . LEU B 1 101 ? 143.100 173.634 167.786 1.00 127.39 80 LEU B O 1
ATOM 6725 N N . SER B 1 102 ? 144.510 172.743 166.284 1.00 123.13 81 SER B N 1
ATOM 6726 C CA . SER B 1 102 ? 144.782 171.506 166.993 1.00 123.13 81 SER B CA 1
ATOM 6727 C C . SER B 1 102 ? 146.213 171.100 166.701 1.00 123.13 81 SER B C 1
ATOM 6728 O O . SER B 1 102 ? 146.802 171.557 165.716 1.00 123.13 81 SER B O 1
ATOM 6731 N N . PRO B 1 103 ? 146.814 170.270 167.547 1.00 127.00 82 PRO B N 1
ATOM 6732 C CA . PRO B 1 103 ? 148.165 169.783 167.255 1.00 127.00 82 PRO B CA 1
ATOM 6733 C C . PRO B 1 103 ? 148.215 169.123 165.887 1.00 127.00 82 PRO B C 1
ATOM 6734 O O . PRO B 1 103 ? 147.571 168.101 165.646 1.00 127.00 82 PRO B O 1
ATOM 6738 N N . ALA B 1 104 ? 148.985 169.719 164.986 1.00 129.05 83 ALA B N 1
ATOM 6739 C CA . ALA B 1 104 ? 148.945 169.387 163.571 1.00 129.05 83 ALA B CA 1
ATOM 6740 C C . ALA B 1 104 ? 150.023 168.373 163.222 1.00 129.05 83 ALA B C 1
ATOM 6741 O O . ALA B 1 104 ? 151.179 168.514 163.626 1.00 129.05 83 ALA B O 1
ATOM 6743 N N . VAL B 1 105 ? 149.635 167.359 162.460 1.00 126.49 84 VAL B N 1
ATOM 6744 C CA . VAL B 1 105 ? 150.547 166.330 161.983 1.00 126.49 84 VAL B CA 1
ATOM 6745 C C . VAL B 1 105 ? 150.461 166.289 160.467 1.00 126.49 84 VAL B C 1
ATOM 6746 O O . VAL B 1 105 ? 149.363 166.193 159.907 1.00 126.49 84 VAL B O 1
ATOM 6750 N N . SER B 1 106 ? 151.611 166.360 159.807 1.00 125.99 85 SER B N 1
ATOM 6751 C CA . SER B 1 106 ? 151.675 166.387 158.354 1.00 125.99 85 SER B CA 1
ATOM 6752 C C . SER B 1 106 ? 152.132 165.030 157.846 1.00 125.99 85 SER B C 1
ATOM 6753 O O . SER B 1 106 ? 153.141 164.494 158.315 1.00 125.99 85 SER B O 1
ATOM 6756 N N . ILE B 1 107 ? 151.392 164.481 156.894 1.00 130.73 86 ILE B N 1
ATOM 6757 C CA . ILE B 1 107 ? 151.781 163.252 156.213 1.00 130.73 86 ILE B CA 1
ATOM 6758 C C . ILE B 1 107 ? 152.258 163.682 154.832 1.00 130.73 86 ILE B C 1
ATOM 6759 O O . ILE B 1 107 ? 151.473 163.847 153.898 1.00 130.73 86 ILE B O 1
ATOM 6764 N N . ASP B 1 108 ? 153.567 163.871 154.705 1.00 152.86 87 ASP B N 1
ATOM 6765 C CA . ASP B 1 108 ? 154.164 164.458 153.519 1.00 152.86 87 ASP B CA 1
ATOM 6766 C C . ASP B 1 108 ? 155.223 163.522 152.956 1.00 152.86 87 ASP B C 1
ATOM 6767 O O . ASP B 1 108 ? 155.659 162.569 153.606 1.00 152.86 87 ASP B O 1
ATOM 6772 N N . GLN B 1 109 ? 155.639 163.819 151.725 1.00 157.59 88 GLN B N 1
ATOM 6773 C CA . GLN B 1 109 ? 156.589 162.965 151.024 1.00 157.59 88 GLN B CA 1
ATOM 6774 C C . GLN B 1 109 ? 157.967 162.991 151.671 1.00 157.59 88 GLN B C 1
ATOM 6775 O O . GLN B 1 109 ? 158.718 162.016 151.562 1.00 157.59 88 GLN B O 1
ATOM 6781 N N . LYS B 1 110 ? 158.314 164.081 152.354 1.00 165.40 89 LYS B N 1
ATOM 6782 C CA . LYS B 1 110 ? 159.643 164.258 152.923 1.00 165.40 89 LYS B CA 1
ATOM 6783 C C . LYS B 1 110 ? 159.813 163.551 154.262 1.00 165.40 89 LYS B C 1
ATOM 6784 O O . LYS B 1 110 ? 160.722 163.896 155.025 1.00 165.40 89 LYS B O 1
ATOM 6790 N N . SER B 1 111 ? 158.964 162.569 154.564 1.00 173.96 90 SER B N 1
ATOM 6791 C CA . SER B 1 111 ? 159.055 161.801 155.799 1.00 173.96 90 SER B CA 1
ATOM 6792 C C . SER B 1 111 ? 159.903 160.546 155.645 1.00 173.96 90 SER B C 1
ATOM 6793 O O . SER B 1 111 ? 159.690 159.566 156.370 1.00 173.96 90 SER B O 1
ATOM 6796 N N . THR B 1 112 ? 160.858 160.552 154.720 1.00 172.27 91 THR B N 1
ATOM 6797 C CA . THR B 1 112 ? 161.662 159.370 154.415 1.00 172.27 91 THR B CA 1
ATOM 6798 C C . THR B 1 112 ? 162.622 159.093 155.565 1.00 172.27 91 THR B C 1
ATOM 6799 O O . THR B 1 112 ? 163.686 159.707 155.670 1.00 172.27 91 THR B O 1
ATOM 6803 N N . ASN B 1 113 ? 162.251 158.156 156.433 1.00 163.73 92 ASN B N 1
ATOM 6804 C CA . ASN B 1 113 ? 163.122 157.772 157.534 1.00 163.73 92 ASN B CA 1
ATOM 6805 C C . ASN B 1 113 ? 164.303 156.975 157.004 1.00 163.73 92 ASN B C 1
ATOM 6806 O O . ASN B 1 113 ? 164.130 156.021 156.240 1.00 163.73 92 ASN B O 1
ATOM 6811 N N . ARG B 1 114 ? 165.507 157.362 157.416 1.00 162.57 93 ARG B N 1
ATOM 6812 C CA . ARG B 1 114 ? 166.730 156.729 156.946 1.00 162.57 93 ARG B CA 1
ATOM 6813 C C . ARG B 1 114 ? 167.446 155.958 158.044 1.00 162.57 93 ARG B C 1
ATOM 6814 O O . ARG B 1 114 ? 168.527 155.413 157.800 1.00 162.57 93 ARG B O 1
ATOM 6822 N N . ASN B 1 115 ? 166.878 155.898 159.239 1.00 156.26 94 ASN B N 1
ATOM 6823 C CA . ASN B 1 115 ? 167.521 155.177 160.325 1.00 156.26 94 ASN B CA 1
ATOM 6824 C C . ASN B 1 115 ? 167.597 153.698 159.974 1.00 156.26 94 ASN B C 1
ATOM 6825 O O . ASN B 1 115 ? 166.568 153.086 159.674 1.00 156.26 94 ASN B O 1
ATOM 6830 N N . PRO B 1 116 ? 168.783 153.094 159.989 1.00 151.20 95 PRO B N 1
ATOM 6831 C CA . PRO B 1 116 ? 168.879 151.665 159.663 1.00 151.20 95 PRO B CA 1
ATOM 6832 C C . PRO B 1 116 ? 168.132 150.778 160.638 1.00 151.20 95 PRO B C 1
ATOM 6833 O O . PRO B 1 116 ? 167.795 149.642 160.287 1.00 151.20 95 PRO B O 1
ATOM 6837 N N . ARG B 1 117 ? 167.867 151.255 161.853 1.00 159.12 96 ARG B N 1
ATOM 6838 C CA . ARG B 1 117 ? 167.033 150.496 162.774 1.00 159.12 96 ARG B CA 1
ATOM 6839 C C . ARG B 1 117 ? 165.575 150.486 162.344 1.00 159.12 96 ARG B C 1
ATOM 6840 O O . ARG B 1 117 ? 164.844 149.547 162.675 1.00 159.12 96 ARG B O 1
ATOM 6848 N N . SER B 1 118 ? 165.134 151.513 161.623 1.00 152.81 97 SER B N 1
ATOM 6849 C CA . SER B 1 118 ? 163.725 151.642 161.282 1.00 152.81 97 SER B CA 1
ATOM 6850 C C . SER B 1 118 ? 163.300 150.556 160.303 1.00 152.81 97 SER B C 1
ATOM 6851 O O . SER B 1 118 ? 164.036 150.214 159.374 1.00 152.81 97 SER B O 1
ATOM 6854 N N . THR B 1 119 ? 162.109 150.011 160.524 1.00 139.93 98 THR B N 1
ATOM 6855 C CA . THR B 1 119 ? 161.479 149.069 159.616 1.00 139.93 98 THR B CA 1
ATOM 6856 C C . THR B 1 119 ? 159.982 149.325 159.630 1.00 139.93 98 THR B C 1
ATOM 6857 O O . THR B 1 119 ? 159.457 149.983 160.530 1.00 139.93 98 THR B O 1
ATOM 6861 N N . VAL B 1 120 ? 159.293 148.799 158.618 1.00 128.84 99 VAL B N 1
ATOM 6862 C CA . VAL B 1 120 ? 157.852 149.007 158.528 1.00 128.84 99 VAL B CA 1
ATOM 6863 C C . VAL B 1 120 ? 157.146 148.460 159.759 1.00 128.84 99 VAL B C 1
ATOM 6864 O O . VAL B 1 120 ? 156.091 148.967 160.158 1.00 128.84 99 VAL B O 1
ATOM 6868 N N . GLY B 1 121 ? 157.715 147.436 160.394 1.00 132.62 100 GLY B N 1
ATOM 6869 C CA . GLY B 1 121 ? 157.149 146.959 161.642 1.00 132.62 100 GLY B CA 1
ATOM 6870 C C . GLY B 1 121 ? 157.228 147.992 162.748 1.00 132.62 100 GLY B C 1
ATOM 6871 O O . GLY B 1 121 ? 156.265 148.198 163.488 1.00 132.62 100 GLY B O 1
ATOM 6872 N N . THR B 1 122 ? 158.374 148.663 162.870 1.00 138.65 101 THR B N 1
ATOM 6873 C CA . THR B 1 122 ? 158.551 149.621 163.955 1.00 138.65 101 THR B CA 1
ATOM 6874 C C . THR B 1 122 ? 157.826 150.929 163.671 1.00 138.65 101 THR B C 1
ATOM 6875 O O . THR B 1 122 ? 157.364 151.598 164.601 1.00 138.65 101 THR B O 1
ATOM 6879 N N . ILE B 1 123 ? 157.729 151.320 162.400 1.00 132.12 102 ILE B N 1
ATOM 6880 C CA . ILE B 1 123 ? 157.080 152.584 162.069 1.00 132.12 102 ILE B CA 1
ATOM 6881 C C . ILE B 1 123 ? 155.614 152.554 162.471 1.00 132.12 102 ILE B C 1
ATOM 6882 O O . ILE B 1 123 ? 155.081 153.535 163.002 1.00 132.12 102 ILE B O 1
ATOM 6887 N N . THR B 1 124 ? 154.940 151.438 162.225 1.00 131.99 103 THR B N 1
ATOM 6888 C CA . THR B 1 124 ? 153.517 151.313 162.499 1.00 131.99 103 THR B CA 1
ATOM 6889 C C . THR B 1 124 ? 153.215 150.720 163.866 1.00 131.99 103 THR B C 1
ATOM 6890 O O . THR B 1 124 ? 152.045 150.469 164.166 1.00 131.99 103 THR B O 1
ATOM 6894 N N . GLU B 1 125 ? 154.232 150.474 164.686 1.00 137.46 104 GLU B N 1
ATOM 6895 C CA . GLU B 1 125 ? 154.096 149.927 166.032 1.00 137.46 104 GLU B CA 1
ATOM 6896 C C . GLU B 1 125 ? 153.508 148.524 166.044 1.00 137.46 104 GLU B C 1
ATOM 6897 O O . GLU B 1 125 ? 153.290 147.963 167.123 1.00 137.46 104 GLU B O 1
ATOM 6903 N N . VAL B 1 126 ? 153.243 147.939 164.875 1.00 129.55 105 VAL B N 1
ATOM 6904 C CA . VAL B 1 126 ? 152.766 146.563 164.836 1.00 129.55 105 VAL B CA 1
ATOM 6905 C C . VAL B 1 126 ? 153.817 145.626 165.400 1.00 129.55 105 VAL B C 1
ATOM 6906 O O . VAL B 1 126 ? 153.488 144.633 166.059 1.00 129.55 105 VAL B O 1
ATOM 6910 N N . TYR B 1 127 ? 155.093 145.927 165.167 1.00 134.32 106 TYR B N 1
ATOM 6911 C CA . TYR B 1 127 ? 156.151 145.106 165.733 1.00 134.32 106 TYR B CA 1
ATOM 6912 C C . TYR B 1 127 ? 156.083 145.092 167.253 1.00 134.32 106 TYR B C 1
ATOM 6913 O O . TYR B 1 127 ? 156.378 144.072 167.880 1.00 134.32 106 TYR B O 1
ATOM 6922 N N . ASP B 1 128 ? 155.685 146.210 167.863 1.00 139.43 107 ASP B N 1
ATOM 6923 C CA . ASP B 1 128 ? 155.606 146.263 169.320 1.00 139.43 107 ASP B CA 1
ATOM 6924 C C . ASP B 1 128 ? 154.588 145.264 169.850 1.00 139.43 107 ASP B C 1
ATOM 6925 O O . ASP B 1 128 ? 154.897 144.434 170.715 1.00 139.43 107 ASP B O 1
ATOM 6930 N N . TYR B 1 129 ? 153.366 145.320 169.330 1.00 132.66 108 TYR B N 1
ATOM 6931 C CA . TYR B 1 129 ? 152.336 144.413 169.807 1.00 132.66 108 TYR B CA 1
ATOM 6932 C C . TYR B 1 129 ? 152.630 142.982 169.399 1.00 132.66 108 TYR B C 1
ATOM 6933 O O . TYR B 1 129 ? 152.241 142.045 170.102 1.00 132.66 108 TYR B O 1
ATOM 6942 N N . LEU B 1 130 ? 153.322 142.790 168.279 1.00 129.05 109 LEU B N 1
ATOM 6943 C CA . LEU B 1 130 ? 153.707 141.442 167.887 1.00 129.05 109 LEU B CA 1
ATOM 6944 C C . LEU B 1 130 ? 154.721 140.866 168.865 1.00 129.05 109 LEU B C 1
ATOM 6945 O O . LEU B 1 130 ? 154.649 139.686 169.224 1.00 129.05 109 LEU B O 1
ATOM 6950 N N . ARG B 1 131 ? 155.674 141.687 169.305 1.00 138.77 110 ARG B N 1
ATOM 6951 C CA . ARG B 1 131 ? 156.589 141.263 170.356 1.00 138.77 110 ARG B CA 1
ATOM 6952 C C . ARG B 1 131 ? 155.829 140.948 171.631 1.00 138.77 110 ARG B C 1
ATOM 6953 O O . ARG B 1 131 ? 156.130 139.968 172.321 1.00 138.77 110 ARG B O 1
ATOM 6961 N N . LEU B 1 132 ? 154.846 141.781 171.967 1.00 136.36 111 LEU B N 1
ATOM 6962 C CA . LEU B 1 132 ? 154.049 141.529 173.161 1.00 136.36 111 LEU B CA 1
ATOM 6963 C C . LEU B 1 132 ? 153.359 140.175 173.076 1.00 136.36 111 LEU B C 1
ATOM 6964 O O . LEU B 1 132 ? 153.401 139.383 174.025 1.00 136.36 111 LEU B O 1
ATOM 6969 N N . LEU B 1 133 ? 152.738 139.884 171.933 1.00 133.16 112 LEU B N 1
ATOM 6970 C CA . LEU B 1 133 ? 152.071 138.600 171.752 1.00 133.16 112 LEU B CA 1
ATOM 6971 C C . LEU B 1 133 ? 153.062 137.448 171.821 1.00 133.16 112 LEU B C 1
ATOM 6972 O O . LEU B 1 133 ? 152.789 136.423 172.455 1.00 133.16 112 LEU B O 1
ATOM 6977 N N . TYR B 1 134 ? 154.215 137.593 171.170 1.00 146.38 113 TYR B N 1
ATOM 6978 C CA . TYR B 1 134 ? 155.196 136.517 171.178 1.00 146.38 113 TYR B CA 1
ATOM 6979 C C . TYR B 1 134 ? 155.769 136.299 172.569 1.00 146.38 113 TYR B C 1
ATOM 6980 O O . TYR B 1 134 ? 156.248 135.205 172.878 1.00 146.38 113 TYR B O 1
ATOM 6989 N N . ALA B 1 135 ? 155.742 137.329 173.411 1.00 148.38 114 ALA B N 1
ATOM 6990 C CA . ALA B 1 135 ? 156.125 137.144 174.805 1.00 148.38 114 ALA B CA 1
ATOM 6991 C C . ALA B 1 135 ? 155.032 136.425 175.580 1.00 148.38 114 ALA B C 1
ATOM 6992 O O . ALA B 1 135 ? 155.319 135.554 176.409 1.00 148.38 114 ALA B O 1
ATOM 6994 N N . ARG B 1 136 ? 153.773 136.778 175.324 1.00 146.98 115 ARG B N 1
ATOM 6995 C CA . ARG B 1 136 ? 152.680 136.173 176.075 1.00 146.98 115 ARG B CA 1
ATOM 6996 C C . ARG B 1 136 ? 152.434 134.727 175.665 1.00 146.98 115 ARG B C 1
ATOM 6997 O O . ARG B 1 136 ? 151.866 133.957 176.446 1.00 146.98 115 ARG B O 1
ATOM 7005 N N . ALA B 1 137 ? 152.842 134.335 174.455 1.00 147.31 116 ALA B N 1
ATOM 7006 C CA . ALA B 1 137 ? 152.516 133.009 173.942 1.00 147.31 116 ALA B CA 1
ATOM 7007 C C . ALA B 1 137 ? 153.704 132.325 173.274 1.00 147.31 116 ALA B C 1
ATOM 7008 O O . ALA B 1 137 ? 153.510 131.457 172.420 1.00 147.31 116 ALA B O 1
ATOM 7010 N N . GLY B 1 138 ? 154.924 132.687 173.646 1.00 160.95 117 GLY B N 1
ATOM 7011 C CA . GLY B 1 138 ? 156.103 132.102 173.040 1.00 160.95 117 GLY B CA 1
ATOM 7012 C C . GLY B 1 138 ? 156.535 130.783 173.642 1.00 160.95 117 GLY B C 1
ATOM 7013 O O . GLY B 1 138 ? 157.479 130.748 174.437 1.00 160.95 117 GLY B O 1
ATOM 7014 N N . THR B 1 139 ? 155.853 129.699 173.293 1.00 170.21 118 THR B N 1
ATOM 7015 C CA . THR B 1 139 ? 156.209 128.405 173.855 1.00 170.21 118 THR B CA 1
ATOM 7016 C C . THR B 1 139 ? 157.629 128.028 173.439 1.00 170.21 118 THR B C 1
ATOM 7017 O O . THR B 1 139 ? 158.006 128.209 172.276 1.00 170.21 118 THR B O 1
ATOM 7021 N N . PRO B 1 140 ? 158.442 127.503 174.360 1.00 175.88 119 PRO B N 1
ATOM 7022 C CA . PRO B 1 140 ? 159.841 127.190 174.033 1.00 175.88 119 PRO B CA 1
ATOM 7023 C C . PRO B 1 140 ? 160.017 126.029 173.072 1.00 175.88 119 PRO B C 1
ATOM 7024 O O . PRO B 1 140 ? 161.163 125.685 172.764 1.00 175.88 119 PRO B O 1
ATOM 7028 N N . HIS B 1 141 ? 158.937 125.419 172.601 1.00 179.34 120 HIS B N 1
ATOM 7029 C CA . HIS B 1 141 ? 159.006 124.268 171.693 1.00 179.34 120 HIS B CA 1
ATOM 7030 C C . HIS B 1 141 ? 159.748 123.136 172.414 1.00 179.34 120 HIS B C 1
ATOM 7031 O O . HIS B 1 141 ? 159.651 122.999 173.641 1.00 179.34 120 HIS B O 1
ATOM 7038 N N . CYS B 1 142 ? 160.484 122.313 171.666 1.00 184.41 121 CYS B N 1
ATOM 7039 C CA . CYS B 1 142 ? 161.197 121.193 172.277 1.00 184.41 121 CYS B CA 1
ATOM 7040 C C . CYS B 1 142 ? 162.256 121.632 173.281 1.00 184.41 121 CYS B C 1
ATOM 7041 O O . CYS B 1 142 ? 162.262 121.101 174.406 1.00 184.41 121 CYS B O 1
ATOM 7044 N N . PRO B 1 143 ? 163.166 122.575 172.971 1.00 180.62 122 PRO B N 1
ATOM 7045 C CA . PRO B 1 143 ? 164.168 122.891 173.995 1.00 180.62 122 PRO B CA 1
ATOM 7046 C C . PRO B 1 143 ? 163.622 123.788 175.100 1.00 180.62 122 PRO B C 1
ATOM 7047 O O . PRO B 1 143 ? 162.698 124.556 174.838 1.00 180.62 122 PRO B O 1
ATOM 7051 N N . ASP B 1 287 ? 157.025 133.589 181.545 1.00 193.36 266 ASP B N 1
ATOM 7052 C CA . ASP B 1 287 ? 158.123 132.758 182.023 1.00 193.36 266 ASP B CA 1
ATOM 7053 C C . ASP B 1 287 ? 159.439 133.159 181.370 1.00 193.36 266 ASP B C 1
ATOM 7054 O O . ASP B 1 287 ? 159.697 132.804 180.220 1.00 193.36 266 ASP B O 1
ATOM 7059 N N . ASP B 1 288 ? 160.256 133.904 182.122 1.00 187.85 267 ASP B N 1
ATOM 7060 C CA . ASP B 1 288 ? 161.577 134.379 181.688 1.00 187.85 267 ASP B CA 1
ATOM 7061 C C . ASP B 1 288 ? 161.552 134.943 180.268 1.00 187.85 267 ASP B C 1
ATOM 7062 O O . ASP B 1 288 ? 162.514 134.806 179.509 1.00 187.85 267 ASP B O 1
ATOM 7067 N N . LEU B 1 289 ? 160.452 135.597 179.903 1.00 170.10 268 LEU B N 1
ATOM 7068 C CA . LEU B 1 289 ? 160.313 136.238 178.606 1.00 170.10 268 LEU B CA 1
ATOM 7069 C C . LEU B 1 289 ? 159.719 137.624 178.796 1.00 170.10 268 LEU B C 1
ATOM 7070 O O . LEU B 1 289 ? 158.782 137.805 179.578 1.00 170.10 268 LEU B O 1
ATOM 7075 N N . GLU B 1 290 ? 160.270 138.596 178.082 1.00 165.94 269 GLU B N 1
ATOM 7076 C CA . GLU B 1 290 ? 159.882 139.986 178.235 1.00 165.94 269 GLU B CA 1
ATOM 7077 C C . GLU B 1 290 ? 159.663 140.612 176.868 1.00 165.94 269 GLU B C 1
ATOM 7078 O O . GLU B 1 290 ? 160.254 140.171 175.879 1.00 165.94 269 GLU B O 1
ATOM 7084 N N . PRO B 1 291 ? 158.811 141.636 176.782 1.00 162.58 270 PRO B N 1
ATOM 7085 C CA . PRO B 1 291 ? 158.593 142.289 175.484 1.00 162.58 270 PRO B CA 1
ATOM 7086 C C . PRO B 1 291 ? 159.863 142.831 174.864 1.00 162.58 270 PRO B C 1
ATOM 7087 O O . PRO B 1 291 ? 160.045 142.719 173.645 1.00 162.58 270 PRO B O 1
ATOM 7091 N N . ARG B 1 292 ? 160.760 143.404 175.665 1.00 165.41 271 ARG B N 1
ATOM 7092 C CA . ARG B 1 292 ? 162.003 143.935 175.126 1.00 165.41 271 ARG B CA 1
ATOM 7093 C C . ARG B 1 292 ? 162.948 142.844 174.652 1.00 165.41 271 ARG B C 1
ATOM 7094 O O . ARG B 1 292 ? 163.869 143.137 173.886 1.00 165.41 271 ARG B O 1
ATOM 7102 N N . SER B 1 293 ? 162.740 141.602 175.078 1.00 158.41 272 SER B N 1
ATOM 7103 C CA . SER B 1 293 ? 163.628 140.519 174.687 1.00 158.41 272 SER B CA 1
ATOM 7104 C C . SER B 1 293 ? 163.568 140.220 173.197 1.00 158.41 272 SER B C 1
ATOM 7105 O O . SER B 1 293 ? 164.496 139.604 172.665 1.00 158.41 272 SER B O 1
ATOM 7108 N N . PHE B 1 294 ? 162.506 140.638 172.514 1.00 149.92 273 PHE B N 1
ATOM 7109 C CA . PHE B 1 294 ? 162.331 140.356 171.098 1.00 149.92 273 PHE B CA 1
ATOM 7110 C C . PHE B 1 294 ? 162.756 141.507 170.200 1.00 149.92 273 PHE B C 1
ATOM 7111 O O . PHE B 1 294 ? 162.806 141.334 168.980 1.00 149.92 273 PHE B O 1
ATOM 7119 N N . SER B 1 295 ? 163.063 142.667 170.764 1.00 152.48 274 SER B N 1
ATOM 7120 C CA . SER B 1 295 ? 163.374 143.853 169.980 1.00 152.48 274 SER B CA 1
ATOM 7121 C C . SER B 1 295 ? 164.836 143.835 169.562 1.00 152.48 274 SER B C 1
ATOM 7122 O O . SER B 1 295 ? 165.719 143.555 170.378 1.00 152.48 274 SER B O 1
ATOM 7125 N N . PHE B 1 296 ? 165.086 144.134 168.290 1.00 150.69 275 PHE B N 1
ATOM 7126 C CA . PHE B 1 296 ? 166.449 144.330 167.824 1.00 150.69 275 PHE B CA 1
ATOM 7127 C C . PHE B 1 296 ? 167.004 145.692 168.205 1.00 150.69 275 PHE B C 1
ATOM 7128 O O . PHE B 1 296 ? 168.205 145.924 168.037 1.00 150.69 275 PHE B O 1
ATOM 7136 N N . ASN B 1 297 ? 166.166 146.591 168.711 1.00 151.77 276 ASN B N 1
ATOM 7137 C CA . ASN B 1 297 ? 166.603 147.902 169.159 1.00 151.77 276 ASN B CA 1
ATOM 7138 C C . ASN B 1 297 ? 167.012 147.914 170.623 1.00 151.77 276 ASN B C 1
ATOM 7139 O O . ASN B 1 297 ? 167.259 148.989 171.177 1.00 151.77 276 ASN B O 1
ATOM 7144 N N . SER B 1 298 ? 167.072 146.751 171.262 1.00 157.46 277 SER B N 1
ATOM 7145 C CA . SER B 1 298 ? 167.535 146.602 172.628 1.00 157.46 277 SER B CA 1
ATOM 7146 C C . SER B 1 298 ? 168.591 145.507 172.700 1.00 157.46 277 SER B C 1
ATOM 7147 O O . SER B 1 298 ? 168.550 144.549 171.922 1.00 157.46 277 SER B O 1
ATOM 7150 N N . PRO B 1 299 ? 169.550 145.622 173.618 1.00 160.66 278 PRO B N 1
ATOM 7151 C CA . PRO B 1 299 ? 170.582 144.582 173.729 1.00 160.66 278 PRO B CA 1
ATOM 7152 C C . PRO B 1 299 ? 170.028 143.229 174.111 1.00 160.66 278 PRO B C 1
ATOM 7153 O O . PRO B 1 299 ? 170.703 142.215 173.898 1.00 160.66 278 PRO B O 1
ATOM 7157 N N . TYR B 1 300 ? 168.824 143.178 174.677 1.00 161.70 279 TYR B N 1
ATOM 7158 C CA . TYR B 1 300 ? 168.248 141.893 175.044 1.00 161.70 279 TYR B CA 1
ATOM 7159 C C . TYR B 1 300 ? 167.848 141.081 173.820 1.00 161.70 279 TYR B C 1
ATOM 7160 O O . TYR B 1 300 ? 167.658 139.866 173.927 1.00 161.70 279 TYR B O 1
ATOM 7169 N N . GLY B 1 301 ? 167.691 141.723 172.665 1.00 157.09 280 GLY B N 1
ATOM 7170 C CA . GLY B 1 301 ? 167.308 140.999 171.468 1.00 157.09 280 GLY B CA 1
ATOM 7171 C C . GLY B 1 301 ? 168.301 141.048 170.326 1.00 157.09 280 GLY B C 1
ATOM 7172 O O . GLY B 1 301 ? 168.423 140.084 169.567 1.00 157.09 280 GLY B O 1
ATOM 7173 N N . ALA B 1 302 ? 169.022 142.157 170.195 1.00 158.27 281 ALA B N 1
ATOM 7174 C CA . ALA B 1 302 ? 169.964 142.301 169.093 1.00 158.27 281 ALA B CA 1
ATOM 7175 C C . ALA B 1 302 ? 171.137 141.347 169.266 1.00 158.27 281 ALA B C 1
ATOM 7176 O O . ALA B 1 302 ? 171.565 141.063 170.387 1.00 158.27 281 ALA B O 1
ATOM 7178 N N . CYS B 1 303 ? 171.660 140.847 168.150 1.00 170.36 282 CYS B N 1
ATOM 7179 C CA . CYS B 1 303 ? 172.775 139.919 168.234 1.00 170.36 282 CYS B CA 1
ATOM 7180 C C . CYS B 1 303 ? 174.060 140.688 168.528 1.00 170.36 282 CYS B C 1
ATOM 7181 O O . CYS B 1 303 ? 174.152 141.882 168.227 1.00 170.36 282 CYS B O 1
ATOM 7184 N N . PRO B 1 304 ? 175.060 140.041 169.126 1.00 172.99 283 PRO B N 1
ATOM 7185 C CA . PRO B 1 304 ? 176.345 140.729 169.315 1.00 172.99 283 PRO B CA 1
ATOM 7186 C C . PRO B 1 304 ? 177.027 141.100 168.012 1.00 172.99 283 PRO B C 1
ATOM 7187 O O . PRO B 1 304 ? 177.729 142.116 167.955 1.00 172.99 283 PRO B O 1
ATOM 7191 N N . GLU B 1 305 ? 176.832 140.310 166.954 1.00 177.16 284 GLU B N 1
ATOM 7192 C CA . GLU B 1 305 ? 177.644 140.473 165.752 1.00 177.16 284 GLU B CA 1
ATOM 7193 C C . GLU B 1 305 ? 177.304 141.761 165.014 1.00 177.16 284 GLU B C 1
ATOM 7194 O O . GLU B 1 305 ? 178.144 142.659 164.892 1.00 177.16 284 GLU B O 1
ATOM 7200 N N . CYS B 1 306 ? 176.079 141.871 164.516 1.00 174.96 285 CYS B N 1
ATOM 7201 C CA . CYS B 1 306 ? 175.660 143.029 163.741 1.00 174.96 285 CYS B CA 1
ATOM 7202 C C . CYS B 1 306 ? 174.907 144.056 164.570 1.00 174.96 285 CYS B C 1
ATOM 7203 O O . CYS B 1 306 ? 174.385 145.020 164.003 1.00 174.96 285 CYS B O 1
ATOM 7206 N N . SER B 1 307 ? 174.834 143.869 165.888 1.00 167.13 286 SER B N 1
ATOM 7207 C CA . SER B 1 307 ? 174.136 144.794 166.779 1.00 167.13 286 SER B CA 1
ATOM 7208 C C . SER B 1 307 ? 172.681 144.965 166.356 1.00 167.13 286 SER B C 1
ATOM 7209 O O . SER B 1 307 ? 172.109 146.053 166.446 1.00 167.13 286 SER B O 1
ATOM 7212 N N . GLY B 1 308 ? 172.079 143.879 165.881 1.00 165.45 287 GLY B N 1
ATOM 7213 C CA . GLY B 1 308 ? 170.705 143.931 165.436 1.00 165.45 287 GLY B CA 1
ATOM 7214 C C . GLY B 1 308 ? 170.467 144.779 164.213 1.00 165.45 287 GLY B C 1
ATOM 7215 O O . GLY B 1 308 ? 169.388 145.362 164.081 1.00 165.45 287 GLY B O 1
ATOM 7216 N N . LEU B 1 309 ? 171.441 144.878 163.313 1.00 161.25 288 LEU B N 1
ATOM 7217 C CA . LEU B 1 309 ? 171.277 145.648 162.087 1.00 161.25 288 LEU B CA 1
ATOM 7218 C C . LEU B 1 309 ? 170.886 144.788 160.897 1.00 161.25 288 LEU B C 1
ATOM 7219 O O . LEU B 1 309 ? 170.253 145.282 159.961 1.00 161.25 288 LEU B O 1
ATOM 7224 N N . GLY B 1 310 ? 171.261 143.514 160.911 1.00 175.25 289 GLY B N 1
ATOM 7225 C CA . GLY B 1 310 ? 171.021 142.620 159.805 1.00 175.25 289 GLY B CA 1
ATOM 7226 C C . GLY B 1 310 ? 172.088 142.639 158.735 1.00 175.25 289 GLY B C 1
ATOM 7227 O O . GLY B 1 310 ? 172.143 141.709 157.921 1.00 175.25 289 GLY B O 1
ATOM 7228 N N . ILE B 1 311 ? 172.943 143.659 158.711 1.00 185.60 290 ILE B N 1
ATOM 7229 C CA . ILE B 1 311 ? 173.963 143.798 157.686 1.00 185.60 290 ILE B CA 1
ATOM 7230 C C . ILE B 1 311 ? 175.266 144.241 158.332 1.00 185.60 290 ILE B C 1
ATOM 7231 O O . ILE B 1 311 ? 175.293 144.758 159.450 1.00 185.60 290 ILE B O 1
ATOM 7236 N N . ARG B 1 312 ? 176.357 144.028 157.603 1.00 206.58 291 ARG B N 1
ATOM 7237 C CA . ARG B 1 312 ? 177.662 144.553 157.967 1.00 206.58 291 ARG B CA 1
ATOM 7238 C C . ARG B 1 312 ? 178.306 145.127 156.715 1.00 206.58 291 ARG B C 1
ATOM 7239 O O . ARG B 1 312 ? 178.173 144.562 155.626 1.00 206.58 291 ARG B O 1
ATOM 7247 N N . LYS B 1 313 ? 178.992 146.253 156.873 1.00 222.32 292 LYS B N 1
ATOM 7248 C CA . LYS B 1 313 ? 179.524 146.990 155.737 1.00 222.32 292 LYS B CA 1
ATOM 7249 C C . LYS B 1 313 ? 180.936 146.530 155.401 1.00 222.32 292 LYS B C 1
ATOM 7250 O O . LYS B 1 313 ? 181.765 146.319 156.290 1.00 222.32 292 LYS B O 1
ATOM 7256 N N . GLU B 1 314 ? 181.198 146.377 154.107 1.00 243.53 293 GLU B N 1
ATOM 7257 C CA . GLU B 1 314 ? 182.518 146.022 153.608 1.00 243.53 293 GLU B CA 1
ATOM 7258 C C . GLU B 1 314 ? 182.695 146.675 152.245 1.00 243.53 293 GLU B C 1
ATOM 7259 O O . GLU B 1 314 ? 181.930 147.560 151.859 1.00 243.53 293 GLU B O 1
ATOM 7265 N N . VAL B 1 315 ? 183.714 146.235 151.514 1.00 267.97 294 VAL B N 1
ATOM 7266 C CA . VAL B 1 315 ? 183.971 146.750 150.174 1.00 267.97 294 VAL B CA 1
ATOM 7267 C C . VAL B 1 315 ? 184.821 145.740 149.419 1.00 267.97 294 VAL B C 1
ATOM 7268 O O . VAL B 1 315 ? 185.740 145.136 149.981 1.00 267.97 294 VAL B O 1
ATOM 7272 N N . ASP B 1 316 ? 184.493 145.540 148.148 1.00 284.63 295 ASP B N 1
ATOM 7273 C CA . ASP B 1 316 ? 185.328 144.718 147.292 1.00 284.63 295 ASP B CA 1
ATOM 7274 C C . ASP B 1 316 ? 186.577 145.494 146.876 1.00 284.63 295 ASP B C 1
ATOM 7275 O O . ASP B 1 316 ? 186.528 146.714 146.695 1.00 284.63 295 ASP B O 1
ATOM 7280 N N . PRO B 1 317 ? 187.710 144.810 146.715 1.00 295.44 296 PRO B N 1
ATOM 7281 C CA . PRO B 1 317 ? 188.967 145.499 146.402 1.00 295.44 296 PRO B CA 1
ATOM 7282 C C . PRO B 1 317 ? 189.095 145.969 144.961 1.00 295.44 296 PRO B C 1
ATOM 7283 O O . PRO B 1 317 ? 190.176 146.422 144.576 1.00 295.44 296 PRO B O 1
ATOM 7287 N N . GLU B 1 318 ? 188.037 145.880 144.159 1.00 293.02 297 GLU B N 1
ATOM 7288 C CA . GLU B 1 318 ? 188.086 146.296 142.763 1.00 293.02 297 GLU B CA 1
ATOM 7289 C C . GLU B 1 318 ? 187.433 147.648 142.536 1.00 293.02 297 GLU B C 1
ATOM 7290 O O . GLU B 1 318 ? 188.010 148.505 141.857 1.00 293.02 297 GLU B O 1
ATOM 7296 N N . LEU B 1 319 ? 186.240 147.866 143.090 1.00 294.16 298 LEU B N 1
ATOM 7297 C CA . LEU B 1 319 ? 185.520 149.105 142.827 1.00 294.16 298 LEU B CA 1
ATOM 7298 C C . LEU B 1 319 ? 186.184 150.294 143.505 1.00 294.16 298 LEU B C 1
ATOM 7299 O O . LEU B 1 319 ? 186.108 151.418 142.997 1.00 294.16 298 LEU B O 1
ATOM 7304 N N . VAL B 1 320 ? 186.836 150.072 144.648 1.00 303.89 299 VAL B N 1
ATOM 7305 C CA . VAL B 1 320 ? 187.509 151.164 145.340 1.00 303.89 299 VAL B CA 1
ATOM 7306 C C . VAL B 1 320 ? 188.807 151.570 144.651 1.00 303.89 299 VAL B C 1
ATOM 7307 O O . VAL B 1 320 ? 189.254 152.713 144.813 1.00 303.89 299 VAL B O 1
ATOM 7311 N N . VAL B 1 321 ? 189.420 150.680 143.875 1.00 312.17 300 VAL B N 1
ATOM 7312 C CA . VAL B 1 321 ? 190.645 151.009 143.151 1.00 312.17 300 VAL B CA 1
ATOM 7313 C C . VAL B 1 321 ? 190.304 151.195 141.678 1.00 312.17 300 VAL B C 1
ATOM 7314 O O . VAL B 1 321 ? 190.050 150.210 140.969 1.00 312.17 300 VAL B O 1
ATOM 7318 N N . PRO B 1 322 ? 190.290 152.431 141.173 1.00 315.87 301 PRO B N 1
ATOM 7319 C CA . PRO B 1 322 ? 189.898 152.646 139.772 1.00 315.87 301 PRO B CA 1
ATOM 7320 C C . PRO B 1 322 ? 190.940 152.198 138.763 1.00 315.87 301 PRO B C 1
ATOM 7321 O O . PRO B 1 322 ? 190.564 151.785 137.659 1.00 315.87 301 PRO B O 1
ATOM 7325 N N . ASP B 1 323 ? 192.227 152.257 139.096 1.00 323.32 302 ASP B N 1
ATOM 7326 C CA . ASP B 1 323 ? 193.293 151.945 138.143 1.00 323.32 302 ASP B CA 1
ATOM 7327 C C . ASP B 1 323 ? 194.213 150.899 138.748 1.00 323.32 302 ASP B C 1
ATOM 7328 O O . ASP B 1 323 ? 195.279 151.216 139.290 1.00 323.32 302 ASP B O 1
ATOM 7333 N N . PRO B 1 324 ? 193.822 149.624 138.685 1.00 325.29 303 PRO B N 1
ATOM 7334 C CA . PRO B 1 324 ? 194.697 148.565 139.213 1.00 325.29 303 PRO B CA 1
ATOM 7335 C C . PRO B 1 324 ? 196.040 148.483 138.512 1.00 325.29 303 PRO B C 1
ATOM 7336 O O . PRO B 1 324 ? 197.047 148.155 139.152 1.00 325.29 303 PRO B O 1
ATOM 7340 N N . ASP B 1 325 ? 196.091 148.773 137.212 1.00 326.85 304 ASP B N 1
ATOM 7341 C CA . ASP B 1 325 ? 197.355 148.729 136.487 1.00 326.85 304 ASP B CA 1
ATOM 7342 C C . ASP B 1 325 ? 198.291 149.869 136.860 1.00 326.85 304 ASP B C 1
ATOM 7343 O O . ASP B 1 325 ? 199.464 149.834 136.474 1.00 326.85 304 ASP B O 1
ATOM 7348 N N . ARG B 1 326 ? 197.811 150.866 137.594 1.00 326.89 305 ARG B N 1
ATOM 7349 C CA . ARG B 1 326 ? 198.616 152.018 137.967 1.00 326.89 305 ARG B CA 1
ATOM 7350 C C . ARG B 1 326 ? 199.224 151.819 139.349 1.00 326.89 305 ARG B C 1
ATOM 7351 O O . ARG B 1 326 ? 198.667 151.121 140.201 1.00 326.89 305 ARG B O 1
ATOM 7359 N N . THR B 1 327 ? 200.377 152.448 139.560 1.00 329.31 306 THR B N 1
ATOM 7360 C CA . THR B 1 327 ? 201.127 152.271 140.794 1.00 329.31 306 THR B CA 1
ATOM 7361 C C . THR B 1 327 ? 200.365 152.819 141.994 1.00 329.31 306 THR B C 1
ATOM 7362 O O . THR B 1 327 ? 199.583 153.767 141.888 1.00 329.31 306 THR B O 1
ATOM 7366 N N . LEU B 1 328 ? 200.609 152.204 143.151 1.00 329.24 307 LEU B N 1
ATOM 7367 C CA . LEU B 1 328 ? 200.050 152.673 144.410 1.00 329.24 307 LEU B CA 1
ATOM 7368 C C . LEU B 1 328 ? 200.893 153.763 145.054 1.00 329.24 307 LEU B C 1
ATOM 7369 O O . LEU B 1 328 ? 200.542 154.233 146.142 1.00 329.24 307 LEU B O 1
ATOM 7374 N N . ALA B 1 329 ? 201.995 154.163 144.417 1.00 328.10 308 ALA B N 1
ATOM 7375 C CA . ALA B 1 329 ? 202.861 155.182 144.998 1.00 328.10 308 ALA B CA 1
ATOM 7376 C C . ALA B 1 329 ? 202.136 156.513 145.140 1.00 328.10 308 ALA B C 1
ATOM 7377 O O . ALA B 1 329 ? 202.292 157.207 146.151 1.00 328.10 308 ALA B O 1
ATOM 7379 N N . GLN B 1 330 ? 201.339 156.889 144.141 1.00 326.30 309 GLN B N 1
ATOM 7380 C CA . GLN B 1 330 ? 200.660 158.178 144.140 1.00 326.30 309 GLN B CA 1
ATOM 7381 C C . GLN B 1 330 ? 199.145 158.024 144.245 1.00 326.30 309 GLN B C 1
ATOM 7382 O O . GLN B 1 330 ? 198.392 158.852 143.728 1.00 326.30 309 GLN B O 1
ATOM 7388 N N . GLY B 1 331 ? 198.686 156.976 144.924 1.00 328.79 310 GLY B N 1
ATOM 7389 C CA . GLY B 1 331 ? 197.275 156.852 145.235 1.00 328.79 310 GLY B CA 1
ATOM 7390 C C . GLY B 1 331 ? 196.439 156.069 144.244 1.00 328.79 310 GLY B C 1
ATOM 7391 O O . GLY B 1 331 ? 195.445 156.589 143.728 1.00 328.79 310 GLY B O 1
ATOM 7392 N N . ALA B 1 332 ? 196.828 154.821 143.967 1.00 326.82 311 ALA B N 1
ATOM 7393 C CA . ALA B 1 332 ? 196.047 153.990 143.054 1.00 326.82 311 ALA B CA 1
ATOM 7394 C C . ALA B 1 332 ? 194.625 153.794 143.562 1.00 326.82 311 ALA B C 1
ATOM 7395 O O . ALA B 1 332 ? 193.670 153.803 142.777 1.00 326.82 311 ALA B O 1
ATOM 7397 N N . VAL B 1 333 ? 194.464 153.611 144.863 1.00 321.29 312 VAL B N 1
ATOM 7398 C CA . VAL B 1 333 ? 193.145 153.509 145.475 1.00 321.29 312 VAL B CA 1
ATOM 7399 C C . VAL B 1 333 ? 192.520 154.896 145.511 1.00 321.29 312 VAL B C 1
ATOM 7400 O O . VAL B 1 333 ? 193.203 155.903 145.728 1.00 321.29 312 VAL B O 1
ATOM 7404 N N . ALA B 1 334 ? 191.206 154.949 145.287 1.00 320.25 313 ALA B N 1
ATOM 7405 C CA . ALA B 1 334 ? 190.524 156.234 145.135 1.00 320.25 313 ALA B CA 1
ATOM 7406 C C . ALA B 1 334 ? 190.649 157.142 146.354 1.00 320.25 313 ALA B C 1
ATOM 7407 O O . ALA B 1 334 ? 190.971 158.330 146.174 1.00 320.25 313 ALA B O 1
ATOM 7409 N N . PRO B 1 335 ? 190.412 156.688 147.592 1.00 321.14 314 PRO B N 1
ATOM 7410 C CA . PRO B 1 335 ? 190.557 157.612 148.730 1.00 321.14 314 PRO B CA 1
ATOM 7411 C C . PRO B 1 335 ? 191.972 158.126 148.916 1.00 321.14 314 PRO B C 1
ATOM 7412 O O . PRO B 1 335 ? 192.167 159.167 149.557 1.00 321.14 314 PRO B O 1
ATOM 7416 N N . TRP B 1 336 ? 192.968 157.428 148.372 1.00 323.68 315 TRP B N 1
ATOM 7417 C CA . TRP B 1 336 ? 194.364 157.807 148.548 1.00 323.68 315 TRP B CA 1
ATOM 7418 C C . TRP B 1 336 ? 194.750 159.056 147.767 1.00 323.68 315 TRP B C 1
ATOM 7419 O O . TRP B 1 336 ? 195.757 159.687 148.106 1.00 323.68 315 TRP B O 1
ATOM 7430 N N . SER B 1 337 ? 193.987 159.430 146.742 1.00 319.58 316 SER B N 1
ATOM 7431 C CA . SER B 1 337 ? 194.315 160.592 145.927 1.00 319.58 316 SER B CA 1
ATOM 7432 C C . SER B 1 337 ? 193.612 161.864 146.380 1.00 319.58 316 SER B C 1
ATOM 7433 O O . SER B 1 337 ? 193.793 162.910 145.748 1.00 319.58 316 SER B O 1
ATOM 7436 N N . ASN B 1 338 ? 192.824 161.805 147.449 1.00 318.98 317 ASN B N 1
ATOM 7437 C CA . ASN B 1 338 ? 192.068 162.958 147.913 1.00 318.98 317 ASN B CA 1
ATOM 7438 C C . ASN B 1 338 ? 192.915 163.829 148.830 1.00 318.98 317 ASN B C 1
ATOM 7439 O O . ASN B 1 338 ? 193.538 163.339 149.775 1.00 318.98 317 ASN B O 1
ATOM 7444 N N . GLY B 1 339 ? 192.937 165.125 148.536 1.00 316.93 318 GLY B N 1
ATOM 7445 C CA . GLY B 1 339 ? 193.610 166.086 149.387 1.00 316.93 318 GLY B CA 1
ATOM 7446 C C . GLY B 1 339 ? 195.122 165.978 149.309 1.00 316.93 318 GLY B C 1
ATOM 7447 O O . GLY B 1 339 ? 195.694 165.124 148.633 1.00 316.93 318 GLY B O 1
ATOM 7448 N N . HIS B 1 340 ? 195.778 166.884 150.034 1.00 324.46 319 HIS B N 1
ATOM 7449 C CA . HIS B 1 340 ? 197.231 166.873 150.129 1.00 324.46 319 HIS B CA 1
ATOM 7450 C C . HIS B 1 340 ? 197.746 165.724 150.980 1.00 324.46 319 HIS B C 1
ATOM 7451 O O . HIS B 1 340 ? 198.954 165.466 150.981 1.00 324.46 319 HIS B O 1
ATOM 7458 N N . THR B 1 341 ? 196.861 165.032 151.699 1.00 325.16 320 THR B N 1
ATOM 7459 C CA . THR B 1 341 ? 197.243 163.886 152.513 1.00 325.16 320 THR B CA 1
ATOM 7460 C C . THR B 1 341 ? 197.653 162.680 151.679 1.00 325.16 320 THR B C 1
ATOM 7461 O O . THR B 1 341 ? 197.920 161.617 152.252 1.00 325.16 320 THR B O 1
ATOM 7465 N N . ALA B 1 342 ? 197.699 162.813 150.351 1.00 325.62 321 ALA B N 1
ATOM 7466 C CA . ALA B 1 342 ? 198.227 161.739 149.520 1.00 325.62 321 ALA B CA 1
ATOM 7467 C C . ALA B 1 342 ? 199.671 161.428 149.888 1.00 325.62 321 ALA B C 1
ATOM 7468 O O . ALA B 1 342 ? 200.091 160.266 149.857 1.00 325.62 321 ALA B O 1
ATOM 7470 N N . GLU B 1 343 ? 200.444 162.455 150.247 1.00 328.15 322 GLU B N 1
ATOM 7471 C CA . GLU B 1 343 ? 201.808 162.218 150.707 1.00 328.15 322 GLU B CA 1
ATOM 7472 C C . GLU B 1 343 ? 201.818 161.431 152.013 1.00 328.15 322 GLU B C 1
ATOM 7473 O O . GLU B 1 343 ? 202.647 160.531 152.193 1.00 328.15 322 GLU B O 1
ATOM 7479 N N . TYR B 1 344 ? 200.898 161.742 152.931 1.00 323.57 323 TYR B N 1
ATOM 7480 C CA . TYR B 1 344 ? 200.774 160.937 154.141 1.00 323.57 323 TYR B CA 1
ATOM 7481 C C . TYR B 1 344 ? 200.479 159.485 153.793 1.00 323.57 323 TYR B C 1
ATOM 7482 O O . TYR B 1 344 ? 201.195 158.575 154.230 1.00 323.57 323 TYR B O 1
ATOM 7491 N N . PHE B 1 345 ? 199.440 159.263 152.980 1.00 329.81 324 PHE B N 1
ATOM 7492 C CA . PHE B 1 345 ? 199.075 157.913 152.561 1.00 329.81 324 PHE B CA 1
ATOM 7493 C C . PHE B 1 345 ? 200.271 157.175 151.985 1.00 329.81 324 PHE B C 1
ATOM 7494 O O . PHE B 1 345 ? 200.513 156.011 152.326 1.00 329.81 324 PHE B O 1
ATOM 7502 N N . THR B 1 346 ? 201.027 157.840 151.109 1.00 327.14 325 THR B N 1
ATOM 7503 C CA . THR B 1 346 ? 202.237 157.240 150.565 1.00 327.14 325 THR B CA 1
ATOM 7504 C C . THR B 1 346 ? 203.215 156.892 151.674 1.00 327.14 325 THR B C 1
ATOM 7505 O O . THR B 1 346 ? 203.853 155.836 151.640 1.00 327.14 325 THR B O 1
ATOM 7509 N N . ARG B 1 347 ? 203.338 157.760 152.676 1.00 320.62 326 ARG B N 1
ATOM 7510 C CA . ARG B 1 347 ? 204.279 157.490 153.756 1.00 320.62 326 ARG B CA 1
ATOM 7511 C C . ARG B 1 347 ? 203.900 156.225 154.527 1.00 320.62 326 ARG B C 1
ATOM 7512 O O . ARG B 1 347 ? 204.750 155.347 154.730 1.00 320.62 326 ARG B O 1
ATOM 7520 N N . MET B 1 348 ? 202.627 156.068 154.915 1.00 324.33 327 MET B N 1
ATOM 7521 C CA . MET B 1 348 ? 202.316 154.856 155.679 1.00 324.33 327 MET B CA 1
ATOM 7522 C C . MET B 1 348 ? 202.290 153.615 154.795 1.00 324.33 327 MET B C 1
ATOM 7523 O O . MET B 1 348 ? 202.643 152.524 155.255 1.00 324.33 327 MET B O 1
ATOM 7528 N N . MET B 1 349 ? 201.903 153.738 153.524 1.00 330.12 328 MET B N 1
ATOM 7529 C CA . MET B 1 349 ? 201.872 152.511 152.733 1.00 330.12 328 MET B CA 1
ATOM 7530 C C . MET B 1 349 ? 203.284 152.096 152.331 1.00 330.12 328 MET B C 1
ATOM 7531 O O . MET B 1 349 ? 203.558 150.900 152.183 1.00 330.12 328 MET B O 1
ATOM 7536 N N . ALA B 1 350 ? 204.211 153.053 152.223 1.00 335.15 329 ALA B N 1
ATOM 7537 C CA . ALA B 1 350 ? 205.607 152.700 152.000 1.00 335.15 329 ALA B CA 1
ATOM 7538 C C . ALA B 1 350 ? 206.223 152.101 153.256 1.00 335.15 329 ALA B C 1
ATOM 7539 O O . ALA B 1 350 ? 207.014 151.154 153.172 1.00 335.15 329 ALA B O 1
ATOM 7541 N N . GLY B 1 351 ? 205.872 152.630 154.431 1.00 336.37 330 GLY B N 1
ATOM 7542 C CA . GLY B 1 351 ? 206.290 151.982 155.663 1.00 336.37 330 GLY B CA 1
ATOM 7543 C C . GLY B 1 351 ? 205.764 150.563 155.770 1.00 336.37 330 GLY B C 1
ATOM 7544 O O . GLY B 1 351 ? 206.455 149.667 156.260 1.00 336.37 330 GLY B O 1
ATOM 7545 N N . LEU B 1 352 ? 204.527 150.343 155.317 1.00 335.56 331 LEU B N 1
ATOM 7546 C CA . LEU B 1 352 ? 203.970 148.994 155.282 1.00 335.56 331 LEU B CA 1
ATOM 7547 C C . LEU B 1 352 ? 204.739 148.102 154.318 1.00 335.56 331 LEU B C 1
ATOM 7548 O O . LEU B 1 352 ? 204.984 146.927 154.609 1.00 335.56 331 LEU B O 1
ATOM 7553 N N . GLY B 1 353 ? 205.107 148.635 153.152 1.00 339.30 332 GLY B N 1
ATOM 7554 C CA . GLY B 1 353 ? 205.903 147.859 152.217 1.00 339.30 332 GLY B CA 1
ATOM 7555 C C . GLY B 1 353 ? 207.296 147.565 152.733 1.00 339.30 332 GLY B C 1
ATOM 7556 O O . GLY B 1 353 ? 207.925 146.589 152.313 1.00 339.30 332 GLY B O 1
ATOM 7557 N N . GLU B 1 354 ? 207.798 148.406 153.640 1.00 335.21 333 GLU B N 1
ATOM 7558 C CA . GLU B 1 354 ? 209.124 148.190 154.209 1.00 335.21 333 GLU B CA 1
ATOM 7559 C C . GLU B 1 354 ? 209.206 146.884 154.990 1.00 335.21 333 GLU B C 1
ATOM 7560 O O . GLU B 1 354 ? 210.185 146.141 154.853 1.00 335.21 333 GLU B O 1
ATOM 7566 N N . ALA B 1 355 ? 208.199 146.583 155.803 1.00 329.14 334 ALA B N 1
ATOM 7567 C CA . ALA B 1 355 ? 208.233 145.422 156.685 1.00 329.14 334 ALA B CA 1
ATOM 7568 C C . ALA B 1 355 ? 207.367 144.270 156.206 1.00 329.14 334 ALA B C 1
ATOM 7569 O O . ALA B 1 355 ? 207.782 143.113 156.305 1.00 329.14 334 ALA B O 1
ATOM 7571 N N . LEU B 1 356 ? 206.166 144.555 155.698 1.00 324.82 335 LEU B N 1
ATOM 7572 C CA . LEU B 1 356 ? 205.296 143.499 155.193 1.00 324.82 335 LEU B CA 1
ATOM 7573 C C . LEU B 1 356 ? 205.918 142.776 154.006 1.00 324.82 335 LEU B C 1
ATOM 7574 O O . LEU B 1 356 ? 205.803 141.550 153.896 1.00 324.82 335 LEU B O 1
ATOM 7579 N N . GLY B 1 357 ? 206.577 143.509 153.112 1.00 330.28 336 GLY B N 1
ATOM 7580 C CA . GLY B 1 357 ? 207.261 142.882 152.000 1.00 330.28 336 GLY B CA 1
ATOM 7581 C C . GLY B 1 357 ? 206.646 143.126 150.637 1.00 330.28 336 GLY B C 1
ATOM 7582 O O . GLY B 1 357 ? 206.628 142.223 149.795 1.00 330.28 336 GLY B O 1
ATOM 7583 N N . PHE B 1 358 ? 206.136 144.332 150.403 1.00 335.85 337 PHE B N 1
ATOM 7584 C CA . PHE B 1 358 ? 205.683 144.731 149.078 1.00 335.85 337 PHE B CA 1
ATOM 7585 C C . PHE B 1 358 ? 206.369 146.038 148.693 1.00 335.85 337 PHE B C 1
ATOM 7586 O O . PHE B 1 358 ? 207.098 146.641 149.486 1.00 335.85 337 PHE B O 1
ATOM 7594 N N . ASP B 1 359 ? 206.130 146.475 147.460 1.00 338.96 338 ASP B N 1
ATOM 7595 C CA . ASP B 1 359 ? 206.817 147.621 146.888 1.00 338.96 338 ASP B CA 1
ATOM 7596 C C . ASP B 1 359 ? 205.867 148.804 146.758 1.00 338.96 338 ASP B C 1
ATOM 7597 O O . ASP B 1 359 ? 204.685 148.644 146.439 1.00 338.96 338 ASP B O 1
ATOM 7602 N N . VAL B 1 360 ? 206.405 149.997 147.019 1.00 333.99 339 VAL B N 1
ATOM 7603 C CA . VAL B 1 360 ? 205.615 151.219 146.920 1.00 333.99 339 VAL B CA 1
ATOM 7604 C C . VAL B 1 360 ? 205.200 151.483 145.477 1.00 333.99 339 VAL B C 1
ATOM 7605 O O . VAL B 1 360 ? 204.049 151.847 145.204 1.00 333.99 339 VAL B O 1
ATOM 7609 N N . ASP B 1 361 ? 206.118 151.295 144.532 1.00 338.36 340 ASP B N 1
ATOM 7610 C CA . ASP B 1 361 ? 205.861 151.615 143.136 1.00 338.36 340 ASP B CA 1
ATOM 7611 C C . ASP B 1 361 ? 205.141 150.503 142.388 1.00 338.36 340 ASP B C 1
ATOM 7612 O O . ASP B 1 361 ? 204.804 150.686 141.214 1.00 338.36 340 ASP B O 1
ATOM 7617 N N . THR B 1 362 ? 204.902 149.370 143.025 1.00 335.67 341 THR B N 1
ATOM 7618 C CA . THR B 1 362 ? 204.254 148.260 142.342 1.00 335.67 341 THR B CA 1
ATOM 7619 C C . THR B 1 362 ? 202.755 148.516 142.230 1.00 335.67 341 THR B C 1
ATOM 7620 O O . THR B 1 362 ? 202.103 148.794 143.242 1.00 335.67 341 THR B O 1
ATOM 7624 N N . PRO B 1 363 ? 202.180 148.443 141.026 1.00 332.82 342 PRO B N 1
ATOM 7625 C CA . PRO B 1 363 ? 200.731 148.639 140.880 1.00 332.82 342 PRO B CA 1
ATOM 7626 C C . PRO B 1 363 ? 199.916 147.547 141.551 1.00 332.82 342 PRO B C 1
ATOM 7627 O O . PRO B 1 363 ? 200.471 146.599 142.116 1.00 332.82 342 PRO B O 1
ATOM 7631 N N . TRP B 1 364 ? 198.590 147.677 141.492 1.00 332.08 343 TRP B N 1
ATOM 7632 C CA . TRP B 1 364 ? 197.715 146.720 142.163 1.00 332.08 343 TRP B CA 1
ATOM 7633 C C . TRP B 1 364 ? 197.873 145.320 141.585 1.00 332.08 343 TRP B C 1
ATOM 7634 O O . TRP B 1 364 ? 198.099 144.357 142.324 1.00 332.08 343 TRP B O 1
ATOM 7645 N N . ARG B 1 365 ? 197.761 145.186 140.261 1.00 326.80 344 ARG B N 1
ATOM 7646 C CA . ARG B 1 365 ? 197.804 143.860 139.652 1.00 326.80 344 ARG B CA 1
ATOM 7647 C C . ARG B 1 365 ? 199.152 143.186 139.877 1.00 326.80 344 ARG B C 1
ATOM 7648 O O . ARG B 1 365 ? 199.213 141.984 140.160 1.00 326.80 344 ARG B O 1
ATOM 7656 N N . LYS B 1 366 ? 200.244 143.943 139.760 1.00 329.70 345 LYS B N 1
ATOM 7657 C CA . LYS B 1 366 ? 201.566 143.374 139.988 1.00 329.70 345 LYS B CA 1
ATOM 7658 C C . LYS B 1 366 ? 201.838 143.122 141.465 1.00 329.70 345 LYS B C 1
ATOM 7659 O O . LYS B 1 366 ? 202.792 142.408 141.793 1.00 329.70 345 LYS B O 1
ATOM 7665 N N . LEU B 1 367 ? 201.033 143.692 142.354 1.00 340.10 346 LEU B N 1
ATOM 7666 C CA . LEU B 1 367 ? 201.244 143.502 143.780 1.00 340.10 346 LEU B CA 1
ATOM 7667 C C . LEU B 1 367 ? 200.943 142.056 144.168 1.00 340.10 346 LEU B C 1
ATOM 7668 O O . LEU B 1 367 ? 199.986 141.463 143.661 1.00 340.10 346 LEU B O 1
ATOM 7673 N N . PRO B 1 368 ? 201.752 141.454 145.039 1.00 346.47 347 PRO B N 1
ATOM 7674 C CA . PRO B 1 368 ? 201.434 140.106 145.523 1.00 346.47 347 PRO B CA 1
ATOM 7675 C C . PRO B 1 368 ? 200.100 140.089 146.255 1.00 346.47 347 PRO B C 1
ATOM 7676 O O . PRO B 1 368 ? 199.762 141.022 146.986 1.00 346.47 347 PRO B O 1
ATOM 7680 N N . ALA B 1 369 ? 199.346 139.003 146.059 1.00 350.20 348 ALA B N 1
ATOM 7681 C CA . ALA B 1 369 ? 198.024 138.895 146.669 1.00 350.20 348 ALA B CA 1
ATOM 7682 C C . ALA B 1 369 ? 198.100 138.940 148.189 1.00 350.20 348 ALA B C 1
ATOM 7683 O O . ALA B 1 369 ? 197.169 139.428 148.844 1.00 350.20 348 ALA B O 1
ATOM 7685 N N . LYS B 1 370 ? 199.196 138.440 148.765 1.00 348.31 349 LYS B N 1
ATOM 7686 C CA . LYS B 1 370 ? 199.391 138.556 150.206 1.00 348.31 349 LYS B CA 1
ATOM 7687 C C . LYS B 1 370 ? 199.385 140.016 150.636 1.00 348.31 349 LYS B C 1
ATOM 7688 O O . LYS B 1 370 ? 198.746 140.375 151.631 1.00 348.31 349 LYS B O 1
ATOM 7694 N N . ALA B 1 371 ? 200.080 140.873 149.886 1.00 348.40 350 ALA B N 1
ATOM 7695 C CA . ALA B 1 371 ? 200.063 142.300 150.185 1.00 348.40 350 ALA B CA 1
ATOM 7696 C C . ALA B 1 371 ? 198.667 142.884 150.009 1.00 348.40 350 ALA B C 1
ATOM 7697 O O . ALA B 1 371 ? 198.238 143.725 150.806 1.00 348.40 350 ALA B O 1
ATOM 7699 N N . ARG B 1 372 ? 197.945 142.451 148.971 1.00 345.61 351 ARG B N 1
ATOM 7700 C CA . ARG B 1 372 ? 196.583 142.933 148.757 1.00 345.61 351 ARG B CA 1
ATOM 7701 C C . ARG B 1 372 ? 195.704 142.645 149.965 1.00 345.61 351 ARG B C 1
ATOM 7702 O O . ARG B 1 372 ? 194.972 143.519 150.442 1.00 345.61 351 ARG B O 1
ATOM 7710 N N . LYS B 1 373 ? 195.761 141.413 150.469 1.00 345.18 352 LYS B N 1
ATOM 7711 C CA . LYS B 1 373 ? 194.956 141.063 151.634 1.00 345.18 352 LYS B CA 1
ATOM 7712 C C . LYS B 1 373 ? 195.441 141.788 152.883 1.00 345.18 352 LYS B C 1
ATOM 7713 O O . LYS B 1 373 ? 194.629 142.239 153.699 1.00 345.18 352 LYS B O 1
ATOM 7719 N N . ALA B 1 374 ? 196.759 141.923 153.044 1.00 348.17 353 ALA B N 1
ATOM 7720 C CA . ALA B 1 374 ? 197.298 142.439 154.296 1.00 348.17 353 ALA B CA 1
ATOM 7721 C C . ALA B 1 374 ? 197.106 143.945 154.421 1.00 348.17 353 ALA B C 1
ATOM 7722 O O . ALA B 1 374 ? 196.967 144.462 155.534 1.00 348.17 353 ALA B O 1
ATOM 7724 N N . ILE B 1 375 ? 197.116 144.674 153.303 1.00 341.25 354 ILE B N 1
ATOM 7725 C CA . ILE B 1 375 ? 196.874 146.112 153.384 1.00 341.25 354 ILE B CA 1
ATOM 7726 C C . ILE B 1 375 ? 195.424 146.385 153.759 1.00 341.25 354 ILE B C 1
ATOM 7727 O O . ILE B 1 375 ? 195.127 147.325 154.503 1.00 341.25 354 ILE B O 1
ATOM 7732 N N . LEU B 1 376 ? 194.498 145.569 153.254 1.00 338.41 355 LEU B N 1
ATOM 7733 C CA . LEU B 1 376 ? 193.098 145.744 153.620 1.00 338.41 355 LEU B CA 1
ATOM 7734 C C . LEU B 1 376 ? 192.828 145.288 155.047 1.00 338.41 355 LEU B C 1
ATOM 7735 O O . LEU B 1 376 ? 192.037 145.918 155.757 1.00 338.41 355 LEU B O 1
ATOM 7740 N N . GLU B 1 377 ? 193.475 144.208 155.486 1.00 350.23 356 GLU B N 1
ATOM 7741 C CA . GLU B 1 377 ? 193.201 143.619 156.790 1.00 350.23 356 GLU B CA 1
ATOM 7742 C C . GLU B 1 377 ? 194.115 144.124 157.898 1.00 350.23 356 GLU B C 1
ATOM 7743 O O . GLU B 1 377 ? 193.855 143.834 159.071 1.00 350.23 356 GLU B O 1
ATOM 7749 N N . GLY B 1 378 ? 195.168 144.863 157.565 1.00 351.93 357 GLY B N 1
ATOM 7750 C CA . GLY B 1 378 ? 196.101 145.346 158.563 1.00 351.93 357 GLY B CA 1
ATOM 7751 C C . GLY B 1 378 ? 197.195 144.349 158.881 1.00 351.93 357 GLY B C 1
ATOM 7752 O O . GLY B 1 378 ? 197.205 143.201 158.428 1.00 351.93 357 GLY B O 1
ATOM 7753 N N . ALA B 1 379 ? 198.147 144.812 159.688 1.00 341.60 358 ALA B N 1
ATOM 7754 C CA . ALA B 1 379 ? 199.272 143.983 160.090 1.00 341.60 358 ALA B CA 1
ATOM 7755 C C . ALA B 1 379 ? 199.682 144.350 161.508 1.00 341.60 358 ALA B C 1
ATOM 7756 O O . ALA B 1 379 ? 199.449 145.468 161.974 1.00 341.60 358 ALA B O 1
ATOM 7758 N N . ASP B 1 380 ? 200.300 143.390 162.189 1.00 329.79 359 ASP B N 1
ATOM 7759 C CA . ASP B 1 380 ? 200.754 143.580 163.566 1.00 329.79 359 ASP B CA 1
ATOM 7760 C C . ASP B 1 380 ? 202.196 144.077 163.616 1.00 329.79 359 ASP B C 1
ATOM 7761 O O . ASP B 1 380 ? 203.060 143.481 164.257 1.00 329.79 359 ASP B O 1
ATOM 7766 N N . GLU B 1 381 ? 202.462 145.184 162.928 1.00 326.54 360 GLU B N 1
ATOM 7767 C CA . GLU B 1 381 ? 203.787 145.782 162.901 1.00 326.54 360 GLU B CA 1
ATOM 7768 C C . GLU B 1 381 ? 203.658 147.290 163.046 1.00 326.54 360 GLU B C 1
ATOM 7769 O O . GLU B 1 381 ? 202.631 147.877 162.696 1.00 326.54 360 GLU B O 1
ATOM 7775 N N . GLN B 1 382 ? 204.711 147.912 163.570 1.00 322.78 361 GLN B N 1
ATOM 7776 C CA . GLN B 1 382 ? 204.727 149.358 163.755 1.00 322.78 361 GLN B CA 1
ATOM 7777 C C . GLN B 1 382 ? 205.235 150.026 162.483 1.00 322.78 361 GLN B C 1
ATOM 7778 O O . GLN B 1 382 ? 206.399 149.857 162.106 1.00 322.78 361 GLN B O 1
ATOM 7784 N N . VAL B 1 383 ? 204.362 150.783 161.826 1.00 322.45 362 VAL B N 1
ATOM 7785 C CA . VAL B 1 383 ? 204.677 151.462 160.576 1.00 322.45 362 VAL B CA 1
ATOM 7786 C C . VAL B 1 383 ? 204.376 152.942 160.772 1.00 322.45 362 VAL B C 1
ATOM 7787 O O . VAL B 1 383 ? 203.215 153.322 160.970 1.00 322.45 362 VAL B O 1
ATOM 7791 N N . HIS B 1 384 ? 205.416 153.771 160.718 1.00 315.55 363 HIS B N 1
ATOM 7792 C CA . HIS B 1 384 ? 205.289 155.222 160.838 1.00 315.55 363 HIS B CA 1
ATOM 7793 C C . HIS B 1 384 ? 204.458 155.644 162.048 1.00 315.55 363 HIS B C 1
ATOM 7794 O O . HIS B 1 384 ? 203.644 156.564 161.963 1.00 315.55 363 HIS B O 1
ATOM 7801 N N . TYR B 1 398 ? 206.117 153.427 163.619 1.00 308.01 377 TYR B N 1
ATOM 7802 C CA . TYR B 1 398 ? 205.958 153.415 165.067 1.00 308.01 377 TYR B CA 1
ATOM 7803 C C . TYR B 1 398 ? 204.488 153.331 165.468 1.00 308.01 377 TYR B C 1
ATOM 7804 O O . TYR B 1 398 ? 204.152 153.442 166.647 1.00 308.01 377 TYR B O 1
ATOM 7813 N N . ALA B 1 399 ? 203.615 153.136 164.482 1.00 325.86 378 ALA B N 1
ATOM 7814 C CA . ALA B 1 399 ? 202.186 153.014 164.725 1.00 325.86 378 ALA B CA 1
ATOM 7815 C C . ALA B 1 399 ? 201.648 151.799 163.986 1.00 325.86 378 ALA B C 1
ATOM 7816 O O . ALA B 1 399 ? 201.878 151.642 162.784 1.00 325.86 378 ALA B O 1
ATOM 7818 N N . ASP B 1 400 ? 200.925 150.949 164.709 1.00 339.82 379 ASP B N 1
ATOM 7819 C CA . ASP B 1 400 ? 200.379 149.738 164.116 1.00 339.82 379 ASP B CA 1
ATOM 7820 C C . ASP B 1 400 ? 199.288 150.076 163.103 1.00 339.82 379 ASP B C 1
ATOM 7821 O O . ASP B 1 400 ? 198.562 151.066 163.232 1.00 339.82 379 ASP B O 1
ATOM 7826 N N . PHE B 1 401 ? 199.180 149.230 162.080 1.00 351.26 380 PHE B N 1
ATOM 7827 C CA . PHE B 1 401 ? 198.254 149.443 160.974 1.00 351.26 380 PHE B CA 1
ATOM 7828 C C . PHE B 1 401 ? 197.113 148.444 161.087 1.00 351.26 380 PHE B C 1
ATOM 7829 O O . PHE B 1 401 ? 197.347 147.231 161.102 1.00 351.26 380 PHE B O 1
ATOM 7837 N N . GLU B 1 402 ? 195.883 148.954 161.153 1.00 358.55 381 GLU B N 1
ATOM 7838 C CA . GLU B 1 402 ? 194.709 148.127 161.386 1.00 358.55 381 GLU B CA 1
ATOM 7839 C C . GLU B 1 402 ? 194.018 147.670 160.108 1.00 358.55 381 GLU B C 1
ATOM 7840 O O . GLU B 1 402 ? 193.133 146.811 160.178 1.00 358.55 381 GLU B O 1
ATOM 7846 N N . GLY B 1 403 ? 194.392 148.210 158.951 1.00 351.26 382 GLY B N 1
ATOM 7847 C CA . GLY B 1 403 ? 193.779 147.785 157.709 1.00 351.26 382 GLY B CA 1
ATOM 7848 C C . GLY B 1 403 ? 193.133 148.904 156.924 1.00 351.26 382 GLY B C 1
ATOM 7849 O O . GLY B 1 403 ? 192.751 149.929 157.492 1.00 351.26 382 GLY B O 1
ATOM 7850 N N . VAL B 1 404 ? 193.014 148.717 155.609 1.00 339.97 383 VAL B N 1
ATOM 7851 C CA . VAL B 1 404 ? 192.371 149.723 154.769 1.00 339.97 383 VAL B CA 1
ATOM 7852 C C . VAL B 1 404 ? 190.897 149.844 155.128 1.00 339.97 383 VAL B C 1
ATOM 7853 O O . VAL B 1 404 ? 190.374 150.948 155.322 1.00 339.97 383 VAL B O 1
ATOM 7857 N N . LEU B 1 405 ? 190.206 148.705 155.226 1.00 337.43 384 LEU B N 1
ATOM 7858 C CA . LEU B 1 405 ? 188.790 148.733 155.574 1.00 337.43 384 LEU B CA 1
ATOM 7859 C C . LEU B 1 405 ? 188.579 149.301 156.970 1.00 337.43 384 LEU B C 1
ATOM 7860 O O . LEU B 1 405 ? 187.677 150.118 157.185 1.00 337.43 384 LEU B O 1
ATOM 7865 N N . ALA B 1 406 ? 189.413 148.896 157.929 1.00 344.53 385 ALA B N 1
ATOM 7866 C CA . ALA B 1 406 ? 189.305 149.445 159.276 1.00 344.53 385 ALA B CA 1
ATOM 7867 C C . ALA B 1 406 ? 189.583 150.941 159.282 1.00 344.53 385 ALA B C 1
ATOM 7868 O O . ALA B 1 406 ? 188.895 151.706 159.969 1.00 344.53 385 ALA B O 1
ATOM 7870 N N . PHE B 1 407 ? 190.588 151.376 158.520 1.00 349.40 386 PHE B N 1
ATOM 7871 C CA . PHE B 1 407 ? 190.924 152.793 158.485 1.00 349.40 386 PHE B CA 1
ATOM 7872 C C . PHE B 1 407 ? 189.785 153.618 157.904 1.00 349.40 386 PHE B C 1
ATOM 7873 O O . PHE B 1 407 ? 189.401 154.643 158.476 1.00 349.40 386 PHE B O 1
ATOM 7881 N N . LEU B 1 408 ? 189.220 153.184 156.777 1.00 343.73 387 LEU B N 1
ATOM 7882 C CA . LEU B 1 408 ? 188.101 153.927 156.210 1.00 343.73 387 LEU B CA 1
ATOM 7883 C C . LEU B 1 408 ? 186.894 153.891 157.138 1.00 343.73 387 LEU B C 1
ATOM 7884 O O . LEU B 1 408 ? 186.184 154.892 157.279 1.00 343.73 387 LEU B O 1
ATOM 7889 N N . GLN B 1 409 ? 186.645 152.751 157.786 1.00 343.13 388 GLN B N 1
ATOM 7890 C CA . GLN B 1 409 ? 185.524 152.675 158.712 1.00 343.13 388 GLN B CA 1
ATOM 7891 C C . GLN B 1 409 ? 185.689 153.673 159.847 1.00 343.13 388 GLN B C 1
ATOM 7892 O O . GLN B 1 409 ? 184.731 154.355 160.229 1.00 343.13 388 GLN B O 1
ATOM 7898 N N . ARG B 1 410 ? 186.904 153.785 160.388 1.00 356.81 389 ARG B N 1
ATOM 7899 C CA . ARG B 1 410 ? 187.134 154.759 161.445 1.00 356.81 389 ARG B CA 1
ATOM 7900 C C . ARG B 1 410 ? 187.051 156.186 160.915 1.00 356.81 389 ARG B C 1
ATOM 7901 O O . ARG B 1 410 ? 186.643 157.091 161.651 1.00 356.81 389 ARG B O 1
ATOM 7909 N N . LYS B 1 411 ? 187.413 156.408 159.647 1.00 352.83 390 LYS B N 1
ATOM 7910 C CA . LYS B 1 411 ? 187.232 157.735 159.063 1.00 352.83 390 LYS B CA 1
ATOM 7911 C C . LYS B 1 411 ? 185.761 158.123 159.030 1.00 352.83 390 LYS B C 1
ATOM 7912 O O . LYS B 1 411 ? 185.390 159.210 159.484 1.00 352.83 390 LYS B O 1
ATOM 7918 N N . MET B 1 412 ? 184.906 157.242 158.508 1.00 355.71 391 MET B N 1
ATOM 7919 C CA . MET B 1 412 ? 183.477 157.557 158.486 1.00 355.71 391 MET B CA 1
ATOM 7920 C C . MET B 1 412 ? 182.894 157.671 159.887 1.00 355.71 391 MET B C 1
ATOM 7921 O O . MET B 1 412 ? 182.060 158.549 160.133 1.00 355.71 391 MET B O 1
ATOM 7926 N N . SER B 1 413 ? 183.306 156.813 160.817 1.00 362.94 392 SER B N 1
ATOM 7927 C CA . SER B 1 413 ? 182.815 156.948 162.182 1.00 362.94 392 SER B CA 1
ATOM 7928 C C . SER B 1 413 ? 183.314 158.215 162.861 1.00 362.94 392 SER B C 1
ATOM 7929 O O . SER B 1 413 ? 182.679 158.675 163.816 1.00 362.94 392 SER B O 1
ATOM 7932 N N . GLN B 1 414 ? 184.423 158.788 162.395 1.00 372.84 393 GLN B N 1
ATOM 7933 C CA . GLN B 1 414 ? 185.017 159.970 163.002 1.00 372.84 393 GLN B CA 1
ATOM 7934 C C . GLN B 1 414 ? 184.596 161.268 162.326 1.00 372.84 393 GLN B C 1
ATOM 7935 O O . GLN B 1 414 ? 185.026 162.342 162.757 1.00 372.84 393 GLN B O 1
ATOM 7941 N N . THR B 1 415 ? 183.772 161.204 161.284 1.00 373.23 394 THR B N 1
ATOM 7942 C CA . THR B 1 415 ? 183.335 162.398 160.575 1.00 373.23 394 THR B CA 1
ATOM 7943 C C . THR B 1 415 ? 181.825 162.537 160.692 1.00 373.23 394 THR B C 1
ATOM 7944 O O . THR B 1 415 ? 181.102 161.538 160.769 1.00 373.23 394 THR B O 1
ATOM 7948 N N . GLU B 1 416 ? 181.359 163.783 160.716 1.00 383.33 395 GLU B N 1
ATOM 7949 C CA . GLU B 1 416 ? 179.940 164.088 160.821 1.00 383.33 395 GLU B CA 1
ATOM 7950 C C . GLU B 1 416 ? 179.422 164.860 159.615 1.00 383.33 395 GLU B C 1
ATOM 7951 O O . GLU B 1 416 ? 178.213 165.093 159.509 1.00 383.33 395 GLU B O 1
ATOM 7957 N N . SER B 1 417 ? 180.303 165.260 158.703 1.00 381.54 396 SER B N 1
ATOM 7958 C CA . SER B 1 417 ? 179.916 165.987 157.498 1.00 381.54 396 SER B CA 1
ATOM 7959 C C . SER B 1 417 ? 179.509 164.959 156.450 1.00 381.54 396 SER B C 1
ATOM 7960 O O . SER B 1 417 ? 180.358 164.302 155.844 1.00 381.54 396 SER B O 1
ATOM 7963 N N . GLU B 1 418 ? 178.199 164.822 156.240 1.00 378.03 397 GLU B N 1
ATOM 7964 C CA . GLU B 1 418 ? 177.696 163.805 155.324 1.00 378.03 397 GLU B CA 1
ATOM 7965 C C . GLU B 1 418 ? 178.060 164.127 153.880 1.00 378.03 397 GLU B C 1
ATOM 7966 O O . GLU B 1 418 ? 178.538 163.257 153.139 1.00 378.03 397 GLU B O 1
ATOM 7972 N N . GLN B 1 419 ? 177.862 165.383 153.470 1.00 378.41 398 GLN B N 1
ATOM 7973 C CA . GLN B 1 419 ? 178.022 165.761 152.070 1.00 378.41 398 GLN B CA 1
ATOM 7974 C C . GLN B 1 419 ? 179.394 165.402 151.519 1.00 378.41 398 GLN B C 1
ATOM 7975 O O . GLN B 1 419 ? 179.510 165.110 150.324 1.00 378.41 398 GLN B O 1
ATOM 7981 N N . MET B 1 420 ? 180.429 165.409 152.352 1.00 368.71 399 MET B N 1
ATOM 7982 C CA . MET B 1 420 ? 181.761 165.027 151.911 1.00 368.71 399 MET B CA 1
ATOM 7983 C C . MET B 1 420 ? 182.082 163.560 152.160 1.00 368.71 399 MET B C 1
ATOM 7984 O O . MET B 1 420 ? 183.112 163.086 151.677 1.00 368.71 399 MET B O 1
ATOM 7989 N N . LYS B 1 421 ? 181.238 162.829 152.887 1.00 360.24 400 LYS B N 1
ATOM 7990 C CA . LYS B 1 421 ? 181.542 161.453 153.269 1.00 360.24 400 LYS B CA 1
ATOM 7991 C C . LYS B 1 421 ? 180.747 160.403 152.507 1.00 360.24 400 LYS B C 1
ATOM 7992 O O . LYS B 1 421 ? 181.219 159.267 152.377 1.00 360.24 400 LYS B O 1
ATOM 7998 N N . GLU B 1 422 ? 179.558 160.727 151.982 1.00 354.91 401 GLU B N 1
ATOM 7999 C CA . GLU B 1 422 ? 178.923 159.759 151.087 1.00 354.91 401 GLU B CA 1
ATOM 8000 C C . GLU B 1 422 ? 179.739 159.517 149.827 1.00 354.91 401 GLU B C 1
ATOM 8001 O O . GLU B 1 422 ? 179.508 158.516 149.141 1.00 354.91 401 GLU B O 1
ATOM 8007 N N . ARG B 1 423 ? 180.690 160.395 149.508 1.00 345.57 402 ARG B N 1
ATOM 8008 C CA . ARG B 1 423 ? 181.588 160.089 148.405 1.00 345.57 402 ARG B CA 1
ATOM 8009 C C . ARG B 1 423 ? 182.559 158.967 148.746 1.00 345.57 402 ARG B C 1
ATOM 8010 O O . ARG B 1 423 ? 183.174 158.410 147.831 1.00 345.57 402 ARG B O 1
ATOM 8018 N N . TYR B 1 424 ? 182.716 158.620 150.026 1.00 342.98 403 TYR B N 1
ATOM 8019 C CA . TYR B 1 424 ? 183.443 157.406 150.376 1.00 342.98 403 TYR B CA 1
ATOM 8020 C C . TYR B 1 424 ? 182.537 156.240 150.750 1.00 342.98 403 TYR B C 1
ATOM 8021 O O . TYR B 1 424 ? 182.809 155.116 150.322 1.00 342.98 403 TYR B O 1
ATOM 8030 N N . GLU B 1 425 ? 181.457 156.446 151.514 1.00 333.25 404 GLU B N 1
ATOM 8031 C CA . GLU B 1 425 ? 180.659 155.241 151.736 1.00 333.25 404 GLU B CA 1
ATOM 8032 C C . GLU B 1 425 ? 179.836 154.853 150.516 1.00 333.25 404 GLU B C 1
ATOM 8033 O O . GLU B 1 425 ? 179.055 153.899 150.595 1.00 333.25 404 GLU B O 1
ATOM 8039 N N . GLY B 1 426 ? 179.990 155.562 149.399 1.00 325.40 405 GLY B N 1
ATOM 8040 C CA . GLY B 1 426 ? 179.281 155.187 148.191 1.00 325.40 405 GLY B CA 1
ATOM 8041 C C . GLY B 1 426 ? 179.699 153.839 147.641 1.00 325.40 405 GLY B C 1
ATOM 8042 O O . GLY B 1 426 ? 178.878 153.120 147.067 1.00 325.40 405 GLY B O 1
ATOM 8043 N N . PHE B 1 427 ? 180.970 153.473 147.806 1.00 308.89 406 PHE B N 1
ATOM 8044 C CA . PHE B 1 427 ? 181.497 152.254 147.209 1.00 308.89 406 PHE B CA 1
ATOM 8045 C C . PHE B 1 427 ? 181.556 151.080 148.181 1.00 308.89 406 PHE B C 1
ATOM 8046 O O . PHE B 1 427 ? 182.178 150.061 147.864 1.00 308.89 406 PHE B O 1
ATOM 8054 N N . MET B 1 428 ? 180.935 151.193 149.351 1.00 288.84 407 MET B N 1
ATOM 8055 C CA . MET B 1 428 ? 180.812 150.028 150.212 1.00 288.84 407 MET B CA 1
ATOM 8056 C C . MET B 1 428 ? 179.674 149.130 149.741 1.00 288.84 407 MET B C 1
ATOM 8057 O O . MET B 1 428 ? 178.736 149.562 149.066 1.00 288.84 407 MET B O 1
ATOM 8062 N N . ARG B 1 429 ? 179.773 147.859 150.111 1.00 252.95 408 ARG B N 1
ATOM 8063 C CA . ARG B 1 429 ? 178.767 146.856 149.808 1.00 252.95 408 ARG B CA 1
ATOM 8064 C C . ARG B 1 429 ? 178.262 146.255 151.110 1.00 252.95 408 ARG B C 1
ATOM 8065 O O . ARG B 1 429 ? 179.045 146.006 152.032 1.00 252.95 408 ARG B O 1
ATOM 8073 N N . ASP B 1 430 ? 176.956 146.027 151.185 1.00 221.27 409 ASP B N 1
ATOM 8074 C CA . ASP B 1 430 ? 176.337 145.516 152.398 1.00 221.27 409 ASP B CA 1
ATOM 8075 C C . ASP B 1 430 ? 176.165 144.008 152.304 1.00 221.27 409 ASP B C 1
ATOM 8076 O O . ASP B 1 430 ? 175.625 143.495 151.319 1.00 221.27 409 ASP B O 1
ATOM 8081 N N . VAL B 1 431 ? 176.628 143.306 153.332 1.00 200.76 410 VAL B N 1
ATOM 8082 C CA . VAL B 1 431 ? 176.560 141.850 153.392 1.00 200.76 410 VAL B CA 1
ATOM 8083 C C . VAL B 1 431 ? 175.714 141.469 154.600 1.00 200.76 410 VAL B C 1
ATOM 8084 O O . VAL B 1 431 ? 175.860 142.077 155.668 1.00 200.76 410 VAL B O 1
ATOM 8088 N N . PRO B 1 432 ? 174.816 140.495 154.481 1.00 183.54 411 PRO B N 1
ATOM 8089 C CA . PRO B 1 432 ? 174.025 140.082 155.645 1.00 183.54 411 PRO B CA 1
ATOM 8090 C C . PRO B 1 432 ? 174.910 139.563 156.768 1.00 183.54 411 PRO B C 1
ATOM 8091 O O . PRO B 1 432 ? 175.973 138.983 156.536 1.00 183.54 411 PRO B O 1
ATOM 8095 N N . CYS B 1 433 ? 174.459 139.794 157.996 1.00 176.91 412 CYS B N 1
ATOM 8096 C CA . CYS B 1 433 ? 175.170 139.295 159.163 1.00 176.91 412 CYS B CA 1
ATOM 8097 C C . CYS B 1 433 ? 175.291 137.777 159.074 1.00 176.91 412 CYS B C 1
ATOM 8098 O O . CYS B 1 433 ? 174.280 137.091 158.879 1.00 176.91 412 CYS B O 1
ATOM 8101 N N . PRO B 1 434 ? 176.500 137.221 159.181 1.00 166.59 413 PRO B N 1
ATOM 8102 C CA . PRO B 1 434 ? 176.659 135.773 158.964 1.00 166.59 413 PRO B CA 1
ATOM 8103 C C . PRO B 1 434 ? 175.839 134.915 159.910 1.00 166.59 413 PRO B C 1
ATOM 8104 O O . PRO B 1 434 ? 175.324 133.870 159.499 1.00 166.59 413 PRO B O 1
ATOM 8108 N N . VAL B 1 435 ? 175.697 135.325 161.165 1.00 163.21 414 VAL B N 1
ATOM 8109 C CA . VAL B 1 435 ? 174.941 134.529 162.124 1.00 163.21 414 VAL B CA 1
ATOM 8110 C C . VAL B 1 435 ? 173.472 134.925 162.139 1.00 163.21 414 VAL B C 1
ATOM 8111 O O . VAL B 1 435 ? 172.595 134.070 162.276 1.00 163.21 414 VAL B O 1
ATOM 8115 N N . CYS B 1 436 ? 173.180 136.218 161.995 1.00 165.13 415 CYS B N 1
ATOM 8116 C CA . CYS B 1 436 ? 171.792 136.660 161.963 1.00 165.13 415 CYS B CA 1
ATOM 8117 C C . CYS B 1 436 ? 171.075 136.192 160.707 1.00 165.13 415 CYS B C 1
ATOM 8118 O O . CYS B 1 436 ? 169.853 136.011 160.728 1.00 165.13 415 CYS B O 1
ATOM 8121 N N . ALA B 1 437 ? 171.811 135.999 159.613 1.00 167.50 416 ALA B N 1
ATOM 8122 C CA . ALA B 1 437 ? 171.230 135.639 158.322 1.00 167.50 416 ALA B CA 1
ATOM 8123 C C . ALA B 1 437 ? 170.134 136.623 157.924 1.00 167.50 416 ALA B C 1
ATOM 8124 O O . ALA B 1 437 ? 169.083 136.239 157.412 1.00 167.50 416 ALA B O 1
ATOM 8126 N N . GLY B 1 438 ? 170.381 137.903 158.171 1.00 162.64 417 GLY B N 1
ATOM 8127 C CA . GLY B 1 438 ? 169.427 138.954 157.876 1.00 162.64 417 GLY B CA 1
ATOM 8128 C C . GLY B 1 438 ? 168.506 139.305 159.023 1.00 162.64 417 GLY B C 1
ATOM 8129 O O . GLY B 1 438 ? 168.375 140.480 159.373 1.00 162.64 417 GLY B O 1
ATOM 8130 N N . THR B 1 439 ? 167.856 138.306 159.616 1.00 161.29 418 THR B N 1
ATOM 8131 C CA . THR B 1 439 ? 166.963 138.545 160.745 1.00 161.29 418 THR B CA 1
ATOM 8132 C C . THR B 1 439 ? 167.785 139.067 161.915 1.00 161.29 418 THR B C 1
ATOM 8133 O O . THR B 1 439 ? 168.690 138.387 162.404 1.00 161.29 418 THR B O 1
ATOM 8137 N N . ARG B 1 440 ? 167.488 140.286 162.352 1.00 156.38 419 ARG B N 1
ATOM 8138 C CA . ARG B 1 440 ? 168.383 140.992 163.258 1.00 156.38 419 ARG B CA 1
ATOM 8139 C C . ARG B 1 440 ? 168.112 140.674 164.722 1.00 156.38 419 ARG B C 1
ATOM 8140 O O . ARG B 1 440 ? 167.993 141.589 165.540 1.00 156.38 419 ARG B O 1
ATOM 8148 N N . LEU B 1 441 ? 168.057 139.392 165.073 1.00 158.95 420 LEU B N 1
ATOM 8149 C CA . LEU B 1 441 ? 167.793 138.972 166.443 1.00 158.95 420 LEU B CA 1
ATOM 8150 C C . LEU B 1 441 ? 168.782 137.890 166.848 1.00 158.95 420 LEU B C 1
ATOM 8151 O O . LEU B 1 441 ? 169.414 137.247 166.008 1.00 158.95 420 LEU B O 1
ATOM 8156 N N . LYS B 1 442 ? 168.914 137.701 168.156 1.00 163.25 421 LYS B N 1
ATOM 8157 C CA . LYS B 1 442 ? 169.761 136.642 168.673 1.00 163.25 421 LYS B CA 1
ATOM 8158 C C . LYS B 1 442 ? 169.142 135.277 168.380 1.00 163.25 421 LYS B C 1
ATOM 8159 O O . LYS B 1 442 ? 167.925 135.108 168.471 1.00 163.25 421 LYS B O 1
ATOM 8165 N N . PRO B 1 443 ? 169.964 134.286 168.028 1.00 170.48 422 PRO B N 1
ATOM 8166 C CA . PRO B 1 443 ? 169.409 132.994 167.589 1.00 170.48 422 PRO B CA 1
ATOM 8167 C C . PRO B 1 443 ? 168.562 132.296 168.634 1.00 170.48 422 PRO B C 1
ATOM 8168 O O . PRO B 1 443 ? 167.576 131.640 168.277 1.00 170.48 422 PRO B O 1
ATOM 8172 N N . GLU B 1 444 ? 168.915 132.407 169.915 1.00 181.81 423 GLU B N 1
ATOM 8173 C CA . GLU B 1 444 ? 168.143 131.723 170.946 1.00 181.81 423 GLU B CA 1
ATOM 8174 C C . GLU B 1 444 ? 166.725 132.268 171.025 1.00 181.81 423 GLU B C 1
ATOM 8175 O O . GLU B 1 444 ? 165.761 131.503 171.138 1.00 181.81 423 GLU B O 1
ATOM 8181 N N . ILE B 1 445 ? 166.579 133.591 170.960 1.00 168.29 424 ILE B N 1
ATOM 8182 C CA . ILE B 1 445 ? 165.264 134.220 170.988 1.00 168.29 424 ILE B CA 1
ATOM 8183 C C . ILE B 1 445 ? 164.556 134.107 169.649 1.00 168.29 424 ILE B C 1
ATOM 8184 O O . ILE B 1 445 ? 163.320 134.201 169.594 1.00 168.29 424 ILE B O 1
ATOM 8189 N N . LEU B 1 446 ? 165.293 133.846 168.574 1.00 176.40 425 LEU B N 1
ATOM 8190 C CA . LEU B 1 446 ? 164.759 133.961 167.227 1.00 176.40 425 LEU B CA 1
ATOM 8191 C C . LEU B 1 446 ? 163.742 132.866 166.937 1.00 176.40 425 LEU B C 1
ATOM 8192 O O . LEU B 1 446 ? 162.551 133.145 166.775 1.00 176.40 425 LEU B O 1
ATOM 8197 N N . ALA B 1 447 ? 164.198 131.618 166.881 1.00 181.12 426 ALA B N 1
ATOM 8198 C CA . ALA B 1 447 ? 163.312 130.509 166.560 1.00 181.12 426 ALA B CA 1
ATOM 8199 C C . ALA B 1 447 ? 163.543 129.267 167.401 1.00 181.12 426 ALA B C 1
ATOM 8200 O O . ALA B 1 447 ? 162.692 128.373 167.374 1.00 181.12 426 ALA B O 1
ATOM 8202 N N . VAL B 1 448 ? 164.654 129.172 168.135 1.00 189.51 427 VAL B N 1
ATOM 8203 C CA . VAL B 1 448 ? 164.970 127.946 168.861 1.00 189.51 427 VAL B CA 1
ATOM 8204 C C . VAL B 1 448 ? 163.886 127.638 169.883 1.00 189.51 427 VAL B C 1
ATOM 8205 O O . VAL B 1 448 ? 163.511 126.477 170.085 1.00 189.51 427 VAL B O 1
ATOM 8209 N N . THR B 1 449 ? 163.355 128.671 170.534 1.00 191.54 428 THR B N 1
ATOM 8210 C CA . THR B 1 449 ? 162.351 128.488 171.574 1.00 191.54 428 THR B CA 1
ATOM 8211 C C . THR B 1 449 ? 161.130 129.375 171.362 1.00 191.54 428 THR B C 1
ATOM 8212 O O . THR B 1 449 ? 160.401 129.651 172.318 1.00 191.54 428 THR B O 1
ATOM 8216 N N . LEU B 1 450 ? 160.879 129.827 170.131 1.00 172.66 429 LEU B N 1
ATOM 8217 C CA . LEU B 1 450 ? 159.759 130.728 169.887 1.00 172.66 429 LEU B CA 1
ATOM 8218 C C . LEU B 1 450 ? 158.862 130.250 168.750 1.00 172.66 429 LEU B C 1
ATOM 8219 O O . LEU B 1 450 ? 158.092 131.045 168.203 1.00 172.66 429 LEU B O 1
ATOM 8224 N N . ALA B 1 451 ? 158.921 128.971 168.399 1.00 170.74 430 ALA B N 1
ATOM 8225 C CA . ALA B 1 451 ? 158.220 128.450 167.228 1.00 170.74 430 ALA B CA 1
ATOM 8226 C C . ALA B 1 451 ? 156.886 127.822 167.598 1.00 170.74 430 ALA B C 1
ATOM 8227 O O . ALA B 1 451 ? 156.491 126.806 167.022 1.00 170.74 430 ALA B O 1
ATOM 8229 N N . GLY B 1 452 ? 156.174 128.399 168.560 1.00 175.23 431 GLY B N 1
ATOM 8230 C CA . GLY B 1 452 ? 154.960 127.780 169.051 1.00 175.23 431 GLY B CA 1
ATOM 8231 C C . GLY B 1 452 ? 153.661 128.368 168.540 1.00 175.23 431 GLY B C 1
ATOM 8232 O O . GLY B 1 452 ? 152.685 128.465 169.290 1.00 175.23 431 GLY B O 1
ATOM 8233 N N . GLU B 1 453 ? 153.624 128.755 167.270 1.00 157.98 432 GLU B N 1
ATOM 8234 C CA . GLU B 1 453 ? 152.410 129.280 166.666 1.00 157.98 432 GLU B CA 1
ATOM 8235 C C . GLU B 1 453 ? 151.629 128.147 166.003 1.00 157.98 432 GLU B C 1
ATOM 8236 O O . GLU B 1 453 ? 151.895 126.963 166.220 1.00 157.98 432 GLU B O 1
ATOM 8242 N N . SER B 1 454 ? 150.630 128.508 165.204 1.00 165.05 433 SER B N 1
ATOM 8243 C CA . SER B 1 454 ? 149.926 127.551 164.362 1.00 165.05 433 SER B CA 1
ATOM 8244 C C . SER B 1 454 ? 149.822 128.135 162.962 1.00 165.05 433 SER B C 1
ATOM 8245 O O . SER B 1 454 ? 150.455 129.152 162.674 1.00 165.05 433 SER B O 1
ATOM 8248 N N . LYS B 1 455 ? 149.043 127.512 162.084 1.00 168.31 434 LYS B N 1
ATOM 8249 C CA . LYS B 1 455 ? 148.872 128.066 160.749 1.00 168.31 434 LYS B CA 1
ATOM 8250 C C . LYS B 1 455 ? 147.596 127.512 160.140 1.00 168.31 434 LYS B C 1
ATOM 8251 O O . LYS B 1 455 ? 147.244 126.350 160.355 1.00 168.31 434 LYS B O 1
ATOM 8257 N N . GLY B 1 456 ? 146.907 128.364 159.379 1.00 178.61 435 GLY B N 1
ATOM 8258 C CA . GLY B 1 456 ? 145.745 127.901 158.641 1.00 178.61 435 GLY B CA 1
ATOM 8259 C C . GLY B 1 456 ? 146.090 126.794 157.665 1.00 178.61 435 GLY B C 1
ATOM 8260 O O . GLY B 1 456 ? 145.296 125.876 157.446 1.00 178.61 435 GLY B O 1
ATOM 8261 N N . GLU B 1 457 ? 147.277 126.866 157.062 1.00 182.09 436 GLU B N 1
ATOM 8262 C CA . GLU B 1 457 ? 147.729 125.797 156.179 1.00 182.09 436 GLU B CA 1
ATOM 8263 C C . GLU B 1 457 ? 148.304 124.634 156.980 1.00 182.09 436 GLU B C 1
ATOM 8264 O O . GLU B 1 457 ? 147.735 123.536 156.994 1.00 182.09 436 GLU B O 1
ATOM 8270 N N . HIS B 1 458 ? 149.419 124.870 157.676 1.00 181.72 437 HIS B N 1
ATOM 8271 C CA . HIS B 1 458 ? 150.084 123.847 158.478 1.00 181.72 437 HIS B CA 1
ATOM 8272 C C . HIS B 1 458 ? 151.277 124.427 159.227 1.00 181.72 437 HIS B C 1
ATOM 8273 O O . HIS B 1 458 ? 151.862 125.424 158.795 1.00 181.72 437 HIS B O 1
ATOM 8280 N N . GLY B 1 459 ? 151.654 123.804 160.340 1.00 167.52 438 GLY B N 1
ATOM 8281 C CA . GLY B 1 459 ? 152.898 124.136 161.003 1.00 167.52 438 GLY B CA 1
ATOM 8282 C C . GLY B 1 459 ? 152.848 125.433 161.788 1.00 167.52 438 GLY B C 1
ATOM 8283 O O . GLY B 1 459 ? 151.804 126.058 161.979 1.00 167.52 438 GLY B O 1
ATOM 8284 N N . ALA B 1 460 ? 154.027 125.841 162.249 1.00 154.80 439 ALA B N 1
ATOM 8285 C CA . ALA B 1 460 ? 154.194 127.015 163.089 1.00 154.80 439 ALA B CA 1
ATOM 8286 C C . ALA B 1 460 ? 155.320 127.885 162.550 1.00 154.80 439 ALA B C 1
ATOM 8287 O O . ALA B 1 460 ? 156.179 127.427 161.793 1.00 154.80 439 ALA B O 1
ATOM 8289 N N . LYS B 1 461 ? 155.314 129.152 162.958 1.00 147.29 440 LYS B N 1
ATOM 8290 C CA . LYS B 1 461 ? 156.293 130.109 162.465 1.00 147.29 440 LYS B CA 1
ATOM 8291 C C . LYS B 1 461 ? 156.732 131.021 163.599 1.00 147.29 440 LYS B C 1
ATOM 8292 O O . LYS B 1 461 ? 155.994 131.255 164.558 1.00 147.29 440 LYS B O 1
ATOM 8298 N N . SER B 1 462 ? 157.950 131.536 163.472 1.00 153.93 441 SER B N 1
ATOM 8299 C CA . SER B 1 462 ? 158.566 132.408 164.459 1.00 153.93 441 SER B CA 1
ATOM 8300 C C . SER B 1 462 ? 158.373 133.864 164.057 1.00 153.93 441 SER B C 1
ATOM 8301 O O . SER B 1 462 ? 157.756 134.178 163.037 1.00 153.93 441 SER B O 1
ATOM 8304 N N . ILE B 1 463 ? 158.923 134.761 164.876 1.00 145.11 442 ILE B N 1
ATOM 8305 C CA . ILE B 1 463 ? 158.721 136.187 164.649 1.00 145.11 442 ILE B CA 1
ATOM 8306 C C . ILE B 1 463 ? 159.402 136.633 163.362 1.00 145.11 442 ILE B C 1
ATOM 8307 O O . ILE B 1 463 ? 158.885 137.493 162.641 1.00 145.11 442 ILE B O 1
ATOM 8312 N N . ALA B 1 464 ? 160.569 136.068 163.051 1.00 148.96 443 ALA B N 1
ATOM 8313 C CA . ALA B 1 464 ? 161.251 136.444 161.817 1.00 148.96 443 ALA B CA 1
ATOM 8314 C C . ALA B 1 464 ? 160.418 136.070 160.603 1.00 148.96 443 ALA B C 1
ATOM 8315 O O . ALA B 1 464 ? 160.280 136.860 159.664 1.00 148.96 443 ALA B O 1
ATOM 8317 N N . GLU B 1 465 ? 159.855 134.864 160.606 1.00 154.19 444 GLU B N 1
ATOM 8318 C CA . GLU B 1 465 ? 159.021 134.450 159.487 1.00 154.19 444 GLU B CA 1
ATOM 8319 C C . GLU B 1 465 ? 157.795 135.340 159.368 1.00 154.19 444 GLU B C 1
ATOM 8320 O O . GLU B 1 465 ? 157.393 135.711 158.260 1.00 154.19 444 GLU B O 1
ATOM 8326 N N . VAL B 1 466 ? 157.192 135.697 160.501 1.00 146.05 445 VAL B N 1
ATOM 8327 C CA . VAL B 1 466 ? 156.004 136.544 160.473 1.00 146.05 445 VAL B CA 1
ATOM 8328 C C . VAL B 1 466 ? 156.343 137.914 159.901 1.00 146.05 445 VAL B C 1
ATOM 8329 O O . VAL B 1 466 ? 155.631 138.441 159.040 1.00 146.05 445 VAL B O 1
ATOM 8333 N N . CYS B 1 467 ? 157.444 138.506 160.364 1.00 140.80 446 CYS B N 1
ATOM 8334 C CA . CYS B 1 467 ? 157.850 139.805 159.842 1.00 140.80 446 CYS B CA 1
ATOM 8335 C C . CYS B 1 467 ? 158.256 139.715 158.379 1.00 140.80 446 CYS B C 1
ATOM 8336 O O . CYS B 1 467 ? 158.165 140.704 157.646 1.00 140.80 446 CYS B O 1
ATOM 8339 N N . GLU B 1 468 ? 158.709 138.546 157.937 1.00 148.94 447 GLU B N 1
ATOM 8340 C CA . GLU B 1 468 ? 159.076 138.356 156.543 1.00 148.94 447 GLU B CA 1
ATOM 8341 C C . GLU B 1 468 ? 157.863 138.240 155.630 1.00 148.94 447 GLU B C 1
ATOM 8342 O O . GLU B 1 468 ? 157.955 138.607 154.454 1.00 148.94 447 GLU B O 1
ATOM 8348 N N . LEU B 1 469 ? 156.733 137.766 156.142 1.00 139.52 448 LEU B N 1
ATOM 8349 C CA . LEU B 1 469 ? 155.538 137.582 155.336 1.00 139.52 448 LEU B CA 1
ATOM 8350 C C . LEU B 1 469 ? 155.032 138.910 154.788 1.00 139.52 448 LEU B C 1
ATOM 8351 O O . LEU B 1 469 ? 155.361 139.989 155.286 1.00 139.52 448 LEU B O 1
ATOM 8356 N N . SER B 1 470 ? 154.216 138.815 153.745 1.00 137.72 449 SER B N 1
ATOM 8357 C CA . SER B 1 470 ? 153.464 139.968 153.293 1.00 137.72 449 SER B CA 1
ATOM 8358 C C . SER B 1 470 ? 152.429 140.347 154.346 1.00 137.72 449 SER B C 1
ATOM 8359 O O . SER B 1 470 ? 152.115 139.573 155.252 1.00 137.72 449 SER B O 1
ATOM 8362 N N . ILE B 1 471 ? 151.893 141.561 154.223 1.00 129.13 450 ILE B N 1
ATOM 8363 C CA . ILE B 1 471 ? 150.916 142.030 155.200 1.00 129.13 450 ILE B CA 1
ATOM 8364 C C . ILE B 1 471 ? 149.671 141.156 155.175 1.00 129.13 450 ILE B C 1
ATOM 8365 O O . ILE B 1 471 ? 149.163 140.745 156.224 1.00 129.13 450 ILE B O 1
ATOM 8370 N N . ALA B 1 472 ? 149.167 140.846 153.981 1.00 133.17 451 ALA B N 1
ATOM 8371 C CA . ALA B 1 472 ? 147.971 140.019 153.885 1.00 133.17 451 ALA B CA 1
ATOM 8372 C C . ALA B 1 472 ? 148.221 138.620 154.425 1.00 133.17 451 ALA B C 1
ATOM 8373 O O . ALA B 1 472 ? 147.384 138.065 155.147 1.00 133.17 451 ALA B O 1
ATOM 8375 N N . ASP B 1 473 ? 149.362 138.026 154.074 1.00 142.25 452 ASP B N 1
ATOM 8376 C CA . ASP B 1 473 ? 149.666 136.686 154.560 1.00 142.25 452 ASP B CA 1
ATOM 8377 C C . ASP B 1 473 ? 149.789 136.672 156.075 1.00 142.25 452 ASP B C 1
ATOM 8378 O O . ASP B 1 473 ? 149.245 135.787 156.743 1.00 142.25 452 ASP B O 1
ATOM 8383 N N . CYS B 1 474 ? 150.484 137.658 156.638 1.00 140.79 453 CYS B N 1
ATOM 8384 C CA . CYS B 1 474 ? 150.630 137.715 158.086 1.00 140.79 453 CYS B CA 1
ATOM 8385 C C . CYS B 1 474 ? 149.278 137.894 158.760 1.00 140.79 453 CYS B C 1
ATOM 8386 O O . CYS B 1 474 ? 148.981 137.239 159.764 1.00 140.79 453 CYS B O 1
ATOM 8389 N N . ALA B 1 475 ? 148.433 138.764 158.208 1.00 136.71 454 ALA B N 1
ATOM 8390 C CA . ALA B 1 475 ? 147.134 139.015 158.819 1.00 136.71 454 ALA B CA 1
ATOM 8391 C C . ALA B 1 475 ? 146.261 137.769 158.792 1.00 136.71 454 ALA B C 1
ATOM 8392 O O . ALA B 1 475 ? 145.738 137.342 159.829 1.00 136.71 454 ALA B O 1
ATOM 8394 N N . ASP B 1 476 ? 146.098 137.160 157.619 1.00 149.84 455 ASP B N 1
ATOM 8395 C CA . ASP B 1 476 ? 145.218 136.004 157.553 1.00 149.84 455 ASP B CA 1
ATOM 8396 C C . ASP B 1 476 ? 145.826 134.769 158.203 1.00 149.84 455 ASP B C 1
ATOM 8397 O O . ASP B 1 476 ? 145.095 133.812 158.475 1.00 149.84 455 ASP B O 1
ATOM 8402 N N . PHE B 1 477 ? 147.135 134.766 158.466 1.00 140.15 456 PHE B N 1
ATOM 8403 C CA . PHE B 1 477 ? 147.702 133.741 159.329 1.00 140.15 456 PHE B CA 1
ATOM 8404 C C . PHE B 1 477 ? 147.366 134.008 160.789 1.00 140.15 456 PHE B C 1
ATOM 8405 O O . PHE B 1 477 ? 147.050 133.077 161.536 1.00 140.15 456 PHE B O 1
ATOM 8413 N N . LEU B 1 478 ? 147.436 135.272 161.209 1.00 140.63 457 LEU B N 1
ATOM 8414 C CA . LEU B 1 478 ? 147.054 135.638 162.566 1.00 140.63 457 LEU B CA 1
ATOM 8415 C C . LEU B 1 478 ? 145.580 135.389 162.830 1.00 140.63 457 LEU B C 1
ATOM 8416 O O . LEU B 1 478 ? 145.189 135.210 163.987 1.00 140.63 457 LEU B O 1
ATOM 8421 N N . ASN B 1 479 ? 144.756 135.372 161.785 1.00 145.31 458 ASN B N 1
ATOM 8422 C CA . ASN B 1 479 ? 143.369 134.969 161.955 1.00 145.31 458 ASN B CA 1
ATOM 8423 C C . ASN B 1 479 ? 143.228 133.502 162.323 1.00 145.31 458 ASN B C 1
ATOM 8424 O O . ASN B 1 479 ? 142.132 133.082 162.706 1.00 145.31 458 ASN B O 1
ATOM 8429 N N . ALA B 1 480 ? 144.296 132.718 162.219 1.00 155.56 459 ALA B N 1
ATOM 8430 C CA . ALA B 1 480 ? 144.244 131.272 162.382 1.00 155.56 459 ALA B CA 1
ATOM 8431 C C . ALA B 1 480 ? 145.240 130.804 163.430 1.00 155.56 459 ALA B C 1
ATOM 8432 O O . ALA B 1 480 ? 146.024 129.879 163.199 1.00 155.56 459 ALA B O 1
ATOM 8434 N N . LEU B 1 481 ? 145.237 131.440 164.596 1.00 156.42 460 LEU B N 1
ATOM 8435 C CA . LEU B 1 481 ? 146.136 131.039 165.667 1.00 156.42 460 LEU B CA 1
ATOM 8436 C C . LEU B 1 481 ? 145.420 130.150 166.673 1.00 156.42 460 LEU B C 1
ATOM 8437 O O . LEU B 1 481 ? 144.296 130.439 167.092 1.00 156.42 460 LEU B O 1
ATOM 8442 N N . THR B 1 482 ? 146.079 129.057 167.054 1.00 169.70 461 THR B N 1
ATOM 8443 C CA . THR B 1 482 ? 145.569 128.125 168.055 1.00 169.70 461 THR B CA 1
ATOM 8444 C C . THR B 1 482 ? 146.642 127.942 169.119 1.00 169.70 461 THR B C 1
ATOM 8445 O O . THR B 1 482 ? 147.750 127.488 168.816 1.00 169.70 461 THR B O 1
ATOM 8449 N N . LEU B 1 483 ? 146.314 128.291 170.365 1.00 175.58 462 LEU B N 1
ATOM 8450 C CA . LEU B 1 483 ? 147.283 128.288 171.451 1.00 175.58 462 LEU B CA 1
ATOM 8451 C C . LEU B 1 483 ? 146.819 127.545 172.695 1.00 175.58 462 LEU B C 1
ATOM 8452 O O . LEU B 1 483 ? 147.664 127.043 173.444 1.00 175.58 462 LEU B O 1
ATOM 8457 N N . GLY B 1 484 ? 145.516 127.456 172.938 1.00 177.41 463 GLY B N 1
ATOM 8458 C CA . GLY B 1 484 ? 145.009 126.949 174.190 1.00 177.41 463 GLY B CA 1
ATOM 8459 C C . GLY B 1 484 ? 144.236 128.022 174.926 1.00 177.41 463 GLY B C 1
ATOM 8460 O O . GLY B 1 484 ? 144.551 129.212 174.841 1.00 177.41 463 GLY B O 1
ATOM 8461 N N . PRO B 1 485 ? 143.200 127.616 175.665 1.00 175.96 464 PRO B N 1
ATOM 8462 C CA . PRO B 1 485 ? 142.283 128.615 176.244 1.00 175.96 464 PRO B CA 1
ATOM 8463 C C . PRO B 1 485 ? 142.960 129.610 177.168 1.00 175.96 464 PRO B C 1
ATOM 8464 O O . PRO B 1 485 ? 142.617 130.799 177.147 1.00 175.96 464 PRO B O 1
ATOM 8468 N N . ARG B 1 486 ? 143.922 129.158 177.973 1.00 179.48 465 ARG B N 1
ATOM 8469 C CA . ARG B 1 486 ? 144.607 130.069 178.883 1.00 179.48 465 ARG B CA 1
ATOM 8470 C C . ARG B 1 486 ? 145.349 131.153 178.117 1.00 179.48 465 ARG B C 1
ATOM 8471 O O . ARG B 1 486 ? 145.272 132.337 178.466 1.00 179.48 465 ARG B O 1
ATOM 8479 N N . GLU B 1 487 ? 146.066 130.770 177.063 1.00 172.66 466 GLU B N 1
ATOM 8480 C CA . GLU B 1 487 ? 146.792 131.749 176.269 1.00 172.66 466 GLU B CA 1
ATOM 8481 C C . GLU B 1 487 ? 145.844 132.677 175.524 1.00 172.66 466 GLU B C 1
ATOM 8482 O O . GLU B 1 487 ? 146.121 133.874 175.395 1.00 172.66 466 GLU B O 1
ATOM 8488 N N . GLN B 1 488 ? 144.728 132.145 175.023 1.00 172.21 467 GLN B N 1
ATOM 8489 C CA . GLN B 1 488 ? 143.745 132.999 174.369 1.00 172.21 467 GLN B CA 1
ATOM 8490 C C . GLN B 1 488 ? 143.184 134.033 175.330 1.00 172.21 467 GLN B C 1
ATOM 8491 O O . GLN B 1 488 ? 142.990 135.193 174.949 1.00 172.21 467 GLN B O 1
ATOM 8497 N N . ALA B 1 489 ? 142.938 133.638 176.581 1.00 169.22 468 ALA B N 1
ATOM 8498 C CA . ALA B 1 489 ? 142.331 134.550 177.541 1.00 169.22 468 ALA B CA 1
ATOM 8499 C C . ALA B 1 489 ? 143.175 135.796 177.761 1.00 169.22 468 ALA B C 1
ATOM 8500 O O . ALA B 1 489 ? 142.651 136.833 178.184 1.00 169.22 468 ALA B O 1
ATOM 8502 N N . ILE B 1 490 ? 144.473 135.725 177.478 1.00 159.68 469 ILE B N 1
ATOM 8503 C CA . ILE B 1 490 ? 145.351 136.863 177.717 1.00 159.68 469 ILE B CA 1
ATOM 8504 C C . ILE B 1 490 ? 145.744 137.513 176.398 1.00 159.68 469 ILE B C 1
ATOM 8505 O O . ILE B 1 490 ? 146.063 138.706 176.357 1.00 159.68 469 ILE B O 1
ATOM 8510 N N . ALA B 1 491 ? 145.718 136.747 175.310 1.00 147.61 470 ALA B N 1
ATOM 8511 C CA . ALA B 1 491 ? 146.147 137.254 174.016 1.00 147.61 470 ALA B CA 1
ATOM 8512 C C . ALA B 1 491 ? 144.999 137.728 173.141 1.00 147.61 470 ALA B C 1
ATOM 8513 O O . ALA B 1 491 ? 145.243 138.147 172.006 1.00 147.61 470 ALA B O 1
ATOM 8515 N N . GLY B 1 492 ? 143.758 137.662 173.626 1.00 142.18 471 GLY B N 1
ATOM 8516 C CA . GLY B 1 492 ? 142.641 138.091 172.801 1.00 142.18 471 GLY B CA 1
ATOM 8517 C C . GLY B 1 492 ? 142.740 139.546 172.388 1.00 142.18 471 GLY B C 1
ATOM 8518 O O . GLY B 1 492 ? 142.592 139.883 171.211 1.00 142.18 471 GLY B O 1
ATOM 8519 N N . GLN B 1 493 ? 143.010 140.429 173.349 1.00 137.47 472 GLN B N 1
ATOM 8520 C CA . GLN B 1 493 ? 143.092 141.845 173.017 1.00 137.47 472 GLN B CA 1
ATOM 8521 C C . GLN B 1 493 ? 144.307 142.151 172.155 1.00 137.47 472 GLN B C 1
ATOM 8522 O O . GLN B 1 493 ? 144.236 143.010 171.269 1.00 137.47 472 GLN B O 1
ATOM 8528 N N . VAL B 1 494 ? 145.426 141.470 172.399 1.00 136.25 473 VAL B N 1
ATOM 8529 C CA . VAL B 1 494 ? 146.610 141.676 171.572 1.00 136.25 473 VAL B CA 1
ATOM 8530 C C . VAL B 1 494 ? 146.314 141.290 170.130 1.00 136.25 473 VAL B C 1
ATOM 8531 O O . VAL B 1 494 ? 146.650 142.018 169.186 1.00 136.25 473 VAL B O 1
ATOM 8535 N N . LEU B 1 495 ? 145.673 140.137 169.943 1.00 135.92 474 LEU B N 1
ATOM 8536 C CA . LEU B 1 495 ? 145.304 139.713 168.603 1.00 135.92 474 LEU B CA 1
ATOM 8537 C C . LEU B 1 495 ? 144.345 140.703 167.969 1.00 135.92 474 LEU B C 1
ATOM 8538 O O . LEU B 1 495 ? 144.464 141.012 166.782 1.00 135.92 474 LEU B O 1
ATOM 8543 N N . LYS B 1 496 ? 143.387 141.210 168.744 1.00 133.06 475 LYS B N 1
ATOM 8544 C CA . LYS B 1 496 ? 142.434 142.169 168.197 1.00 133.06 475 LYS B CA 1
ATOM 8545 C C . LYS B 1 496 ? 143.138 143.430 167.718 1.00 133.06 475 LYS B C 1
ATOM 8546 O O . LYS B 1 496 ? 142.858 143.936 166.625 1.00 133.06 475 LYS B O 1
ATOM 8552 N N . GLU B 1 497 ? 144.063 143.951 168.523 1.00 132.89 476 GLU B N 1
ATOM 8553 C CA . GLU B 1 497 ? 144.779 145.159 168.127 1.00 132.89 476 GLU B CA 1
ATOM 8554 C C . GLU B 1 497 ? 145.633 144.923 166.890 1.00 132.89 476 GLU B C 1
ATOM 8555 O O . GLU B 1 497 ? 145.638 145.749 165.968 1.00 132.89 476 GLU B O 1
ATOM 8561 N N . ILE B 1 498 ? 146.363 143.808 166.845 1.00 133.18 477 ILE B N 1
ATOM 8562 C CA . ILE B 1 498 ? 147.206 143.549 165.682 1.00 133.18 477 ILE B CA 1
ATOM 8563 C C . ILE B 1 498 ? 146.348 143.355 164.440 1.00 133.18 477 ILE B C 1
ATOM 8564 O O . ILE B 1 498 ? 146.695 143.820 163.347 1.00 133.18 477 ILE B O 1
ATOM 8569 N N . ARG B 1 499 ? 145.211 142.674 164.587 1.00 136.00 478 ARG B N 1
ATOM 8570 C CA . ARG B 1 499 ? 144.311 142.485 163.460 1.00 136.00 478 ARG B CA 1
ATOM 8571 C C . ARG B 1 499 ? 143.776 143.813 162.958 1.00 136.00 478 ARG B C 1
ATOM 8572 O O . ARG B 1 499 ? 143.705 144.040 161.748 1.00 136.00 478 ARG B O 1
ATOM 8580 N N . SER B 1 500 ? 143.392 144.705 163.869 1.00 129.48 479 SER B N 1
ATOM 8581 C CA . SER B 1 500 ? 142.899 146.006 163.438 1.00 129.48 479 SER B CA 1
ATOM 8582 C C . SER B 1 500 ? 143.987 146.792 162.723 1.00 129.48 479 SER B C 1
ATOM 8583 O O . SER B 1 500 ? 143.731 147.427 161.693 1.00 129.48 479 SER B O 1
ATOM 8586 N N . ARG B 1 501 ? 145.213 146.751 163.246 1.00 128.36 480 ARG B N 1
ATOM 8587 C CA . ARG B 1 501 ? 146.305 147.490 162.621 1.00 128.36 480 ARG B CA 1
ATOM 8588 C C . ARG B 1 501 ? 146.593 146.966 161.219 1.00 128.36 480 ARG B C 1
ATOM 8589 O O . ARG B 1 501 ? 146.746 147.742 160.268 1.00 128.36 480 ARG B O 1
ATOM 8597 N N . LEU B 1 502 ? 146.655 145.643 161.069 1.00 124.95 481 LEU B N 1
ATOM 8598 C CA . LEU B 1 502 ? 146.910 145.075 159.753 1.00 124.95 481 LEU B CA 1
ATOM 8599 C C . LEU B 1 502 ? 145.739 145.299 158.810 1.00 124.95 481 LEU B C 1
ATOM 8600 O O . LEU B 1 502 ? 145.941 145.440 157.601 1.00 124.95 481 LEU B O 1
ATOM 8605 N N . GLY B 1 503 ? 144.515 145.335 159.335 1.00 133.32 482 GLY B N 1
ATOM 8606 C CA . GLY B 1 503 ? 143.380 145.686 158.501 1.00 133.32 482 GLY B CA 1
ATOM 8607 C C . GLY B 1 503 ? 143.481 147.101 157.975 1.00 133.32 482 GLY B C 1
ATOM 8608 O O . GLY B 1 503 ? 143.204 147.356 156.801 1.00 133.32 482 GLY B O 1
ATOM 8609 N N . PHE B 1 504 ? 143.890 148.038 158.831 1.00 126.51 483 PHE B N 1
ATOM 8610 C CA . PHE B 1 504 ? 144.137 149.396 158.360 1.00 126.51 483 PHE B CA 1
ATOM 8611 C C . PHE B 1 504 ? 145.200 149.398 157.275 1.00 126.51 483 PHE B C 1
ATOM 8612 O O . PHE B 1 504 ? 145.032 150.019 156.219 1.00 126.51 483 PHE B O 1
ATOM 8620 N N . LEU B 1 505 ? 146.299 148.683 157.516 1.00 125.87 484 LEU B N 1
ATOM 8621 C CA . LEU B 1 505 ? 147.392 148.663 156.552 1.00 125.87 484 LEU B CA 1
ATOM 8622 C C . LEU B 1 505 ? 146.928 148.122 155.208 1.00 125.87 484 LEU B C 1
ATOM 8623 O O . LEU B 1 505 ? 147.246 148.689 154.157 1.00 125.87 484 LEU B O 1
ATOM 8628 N N . LEU B 1 506 ? 146.161 147.034 155.223 1.00 131.08 485 LEU B N 1
ATOM 8629 C CA . LEU B 1 506 ? 145.621 146.492 153.984 1.00 131.08 485 LEU B CA 1
ATOM 8630 C C . LEU B 1 506 ? 144.685 147.485 153.316 1.00 131.08 485 LEU B C 1
ATOM 8631 O O . LEU B 1 506 ? 144.713 147.651 152.092 1.00 131.08 485 LEU B O 1
ATOM 8636 N N . ASP B 1 507 ? 143.848 148.157 154.104 1.00 138.33 486 ASP B N 1
ATOM 8637 C CA . ASP B 1 507 ? 142.854 149.050 153.528 1.00 138.33 486 ASP B CA 1
ATOM 8638 C C . ASP B 1 507 ? 143.498 150.255 152.861 1.00 138.33 486 ASP B C 1
ATOM 8639 O O . ASP B 1 507 ? 142.968 150.765 151.868 1.00 138.33 486 ASP B O 1
ATOM 8644 N N . VAL B 1 508 ? 144.629 150.730 153.385 1.00 131.21 487 VAL B N 1
ATOM 8645 C CA . VAL B 1 508 ? 145.325 151.812 152.700 1.00 131.21 487 VAL B CA 1
ATOM 8646 C C . VAL B 1 508 ? 145.887 151.348 151.364 1.00 131.21 487 VAL B C 1
ATOM 8647 O O . VAL B 1 508 ? 146.087 152.166 150.461 1.00 131.21 487 VAL B O 1
ATOM 8651 N N . GLY B 1 509 ? 146.136 150.058 151.203 1.00 132.47 488 GLY B N 1
ATOM 8652 C CA . GLY B 1 509 ? 146.560 149.505 149.941 1.00 132.47 488 GLY B CA 1
ATOM 8653 C C . GLY B 1 509 ? 147.965 148.944 149.888 1.00 132.47 488 GLY B C 1
ATOM 8654 O O . GLY B 1 509 ? 148.517 148.825 148.791 1.00 132.47 488 GLY B O 1
ATOM 8655 N N . LEU B 1 510 ? 148.553 148.587 151.024 1.00 126.01 489 LEU B N 1
ATOM 8656 C CA . LEU B 1 510 ? 149.922 148.085 151.075 1.00 126.01 489 LEU B CA 1
ATOM 8657 C C . LEU B 1 510 ? 149.964 146.580 151.270 1.00 126.01 489 LEU B C 1
ATOM 8658 O O . LEU B 1 510 ? 150.802 146.061 152.008 1.00 126.01 489 LEU B O 1
ATOM 8663 N N . GLU B 1 511 ? 149.053 145.862 150.612 1.00 136.67 490 GLU B N 1
ATOM 8664 C CA . GLU B 1 511 ? 148.969 144.415 150.776 1.00 136.67 490 GLU B CA 1
ATOM 8665 C C . GLU B 1 511 ? 150.280 143.720 150.433 1.00 136.67 490 GLU B C 1
ATOM 8666 O O . GLU B 1 511 ? 150.700 142.802 151.145 1.00 136.67 490 GLU B O 1
ATOM 8672 N N . TYR B 1 512 ? 150.940 144.143 149.360 1.00 131.66 491 TYR B N 1
ATOM 8673 C CA . TYR B 1 512 ? 152.172 143.513 148.907 1.00 131.66 491 TYR B CA 1
ATOM 8674 C C . TYR B 1 512 ? 153.328 143.681 149.879 1.00 131.66 491 TYR B C 1
ATOM 8675 O O . TYR B 1 512 ? 154.301 142.926 149.794 1.00 131.66 491 TYR B O 1
ATOM 8684 N N . LEU B 1 513 ? 153.247 144.641 150.790 1.00 130.95 492 LEU B N 1
ATOM 8685 C CA . LEU B 1 513 ? 154.393 145.062 151.581 1.00 130.95 492 LEU B CA 1
ATOM 8686 C C . LEU B 1 513 ? 154.729 144.024 152.642 1.00 130.95 492 LEU B C 1
ATOM 8687 O O . LEU B 1 513 ? 153.832 143.451 153.266 1.00 130.95 492 LEU B O 1
ATOM 8692 N N . SER B 1 514 ? 156.023 143.785 152.839 1.00 139.51 493 SER B N 1
ATOM 8693 C CA . SER B 1 514 ? 156.471 142.906 153.910 1.00 139.51 493 SER B CA 1
ATOM 8694 C C . SER B 1 514 ? 156.413 143.639 155.243 1.00 139.51 493 SER B C 1
ATOM 8695 O O . SER B 1 514 ? 156.245 144.858 155.287 1.00 139.51 493 SER B O 1
ATOM 8698 N N . LEU B 1 515 ? 156.537 142.888 156.338 1.00 131.40 494 LEU B N 1
ATOM 8699 C CA . LEU B 1 515 ? 156.601 143.511 157.654 1.00 131.40 494 LEU B CA 1
ATOM 8700 C C . LEU B 1 515 ? 158.028 143.750 158.122 1.00 131.40 494 LEU B C 1
ATOM 8701 O O . LEU B 1 515 ? 158.222 144.291 159.214 1.00 131.40 494 LEU B O 1
ATOM 8706 N N . SER B 1 516 ? 159.026 143.380 157.326 1.00 135.20 495 SER B N 1
ATOM 8707 C CA . SER B 1 516 ? 160.420 143.580 157.686 1.00 135.20 495 SER B CA 1
ATOM 8708 C C . SER B 1 516 ? 161.147 144.502 156.720 1.00 135.20 495 SER B C 1
ATOM 8709 O O . SER B 1 516 ? 162.373 144.614 156.791 1.00 135.20 495 SER B O 1
ATOM 8712 N N . ARG B 1 517 ? 160.422 145.156 155.818 1.00 138.21 496 ARG B N 1
ATOM 8713 C CA . ARG B 1 517 ? 161.052 146.049 154.857 1.00 138.21 496 ARG B CA 1
ATOM 8714 C C . ARG B 1 517 ? 161.673 147.243 155.565 1.00 138.21 496 ARG B C 1
A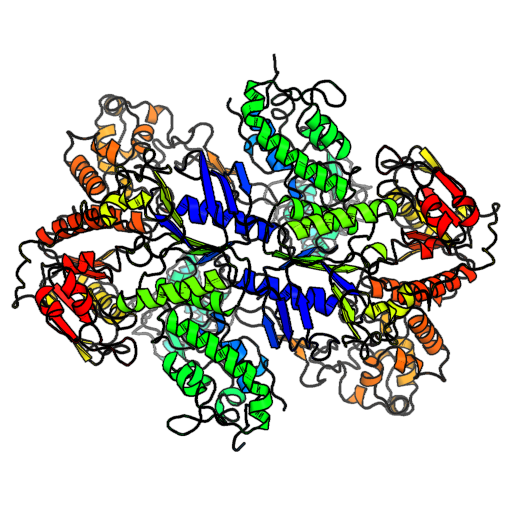TOM 8715 O O . ARG B 1 517 ? 161.040 147.872 156.416 1.00 138.21 496 ARG B O 1
ATOM 8723 N N . ALA B 1 518 ? 162.912 147.556 155.206 1.00 139.96 497 ALA B N 1
ATOM 8724 C CA . ALA B 1 518 ? 163.605 148.693 155.790 1.00 139.96 497 ALA B CA 1
ATOM 8725 C C . ALA B 1 518 ? 162.961 149.994 155.338 1.00 139.96 497 ALA B C 1
ATOM 8726 O O . ALA B 1 518 ? 162.502 150.115 154.200 1.00 139.96 497 ALA B O 1
ATOM 8728 N N . ALA B 1 519 ? 162.938 150.976 156.239 1.00 143.65 498 ALA B N 1
ATOM 8729 C CA . ALA B 1 519 ? 162.319 152.255 155.922 1.00 143.65 498 ALA B CA 1
ATOM 8730 C C . ALA B 1 519 ? 163.047 152.992 154.811 1.00 143.65 498 ALA B C 1
ATOM 8731 O O . ALA B 1 519 ? 162.477 153.912 154.218 1.00 143.65 498 ALA B O 1
ATOM 8733 N N . ALA B 1 520 ? 164.293 152.617 154.520 1.00 145.87 499 ALA B N 1
ATOM 8734 C CA . ALA B 1 520 ? 165.036 153.298 153.468 1.00 145.87 499 ALA B CA 1
ATOM 8735 C C . ALA B 1 520 ? 164.513 152.929 152.087 1.00 145.87 499 ALA B C 1
ATOM 8736 O O . ALA B 1 520 ? 164.316 153.805 151.238 1.00 145.87 499 ALA B O 1
ATOM 8738 N N . THR B 1 521 ? 164.269 151.645 151.847 1.00 141.83 500 THR B N 1
ATOM 8739 C CA . THR B 1 521 ? 163.886 151.180 150.522 1.00 141.83 500 THR B CA 1
ATOM 8740 C C . THR B 1 521 ? 162.482 151.602 150.121 1.00 141.83 500 THR B C 1
ATOM 8741 O O . THR B 1 521 ? 162.132 151.481 148.944 1.00 141.83 500 THR B O 1
ATOM 8745 N N . LEU B 1 522 ? 161.673 152.082 151.056 1.00 138.95 501 LEU B N 1
ATOM 8746 C CA . LEU B 1 522 ? 160.320 152.501 150.734 1.00 138.95 501 LEU B CA 1
ATOM 8747 C C . LEU B 1 522 ? 160.335 153.748 149.866 1.00 138.95 501 LEU B C 1
ATOM 8748 O O . LEU B 1 522 ? 161.101 154.683 150.109 1.00 138.95 501 LEU B O 1
ATOM 8753 N N . SER B 1 523 ? 159.479 153.759 148.851 1.00 139.19 502 SER B N 1
ATOM 8754 C CA . SER B 1 523 ? 159.296 154.960 148.059 1.00 139.19 502 SER B CA 1
ATOM 8755 C C . SER B 1 523 ? 158.508 155.993 148.859 1.00 139.19 502 SER B C 1
ATOM 8756 O O . SER B 1 523 ? 158.064 155.746 149.982 1.00 139.19 502 SER B O 1
ATOM 8759 N N . GLY B 1 524 ? 158.339 157.173 148.265 1.00 143.48 503 GLY B N 1
ATOM 8760 C CA . GLY B 1 524 ? 157.645 158.241 148.966 1.00 143.48 503 GLY B CA 1
ATOM 8761 C C . GLY B 1 524 ? 156.186 157.921 149.233 1.00 143.48 503 GLY B C 1
ATOM 8762 O O . GLY B 1 524 ? 155.688 158.115 150.346 1.00 143.48 503 GLY B O 1
ATOM 8763 N N . GLY B 1 525 ? 155.481 157.427 148.216 1.00 137.74 504 GLY B N 1
ATOM 8764 C CA . GLY B 1 525 ? 154.073 157.116 148.397 1.00 137.74 504 GLY B CA 1
ATOM 8765 C C . GLY B 1 525 ? 153.850 156.005 149.402 1.00 137.74 504 GLY B C 1
ATOM 8766 O O . GLY B 1 525 ? 152.927 156.066 150.219 1.00 137.74 504 GLY B O 1
ATOM 8767 N N . GLU B 1 526 ? 154.691 154.973 149.354 1.00 139.79 505 GLU B N 1
ATOM 8768 C CA . GLU B 1 526 ? 154.566 153.881 150.308 1.00 139.79 505 GLU B CA 1
ATOM 8769 C C . GLU B 1 526 ? 154.760 154.377 151.732 1.00 139.79 505 GLU B C 1
ATOM 8770 O O . GLU B 1 526 ? 153.994 154.016 152.631 1.00 139.79 505 GLU B O 1
ATOM 8776 N N . ALA B 1 527 ? 155.772 155.215 151.955 1.00 134.93 506 ALA B N 1
ATOM 8777 C CA . ALA B 1 527 ? 156.004 155.744 153.293 1.00 134.93 506 ALA B CA 1
ATOM 8778 C C . ALA B 1 527 ? 154.856 156.637 153.740 1.00 134.93 506 ALA B C 1
ATOM 8779 O O . ALA B 1 527 ? 154.457 156.608 154.909 1.00 134.93 506 ALA B O 1
ATOM 8781 N N . GLN B 1 528 ? 154.316 157.441 152.824 1.00 140.30 507 GLN B N 1
ATOM 8782 C CA . GLN B 1 528 ? 153.190 158.302 153.166 1.00 140.30 507 GLN B CA 1
ATOM 8783 C C . GLN B 1 528 ? 151.981 157.482 153.598 1.00 140.30 507 GLN B C 1
ATOM 8784 O O . GLN B 1 528 ? 151.333 157.785 154.610 1.00 140.30 507 GLN B O 1
ATOM 8790 N N . ARG B 1 529 ? 151.674 156.421 152.854 1.00 134.97 508 ARG B N 1
ATOM 8791 C CA . ARG B 1 529 ? 150.536 155.585 153.215 1.00 134.97 508 ARG B CA 1
ATOM 8792 C C . ARG B 1 529 ? 150.808 154.808 154.497 1.00 134.97 508 ARG B C 1
ATOM 8793 O O . ARG B 1 529 ? 149.891 154.564 155.289 1.00 134.97 508 ARG B O 1
ATOM 8801 N N . ILE B 1 530 ? 152.064 154.423 154.725 1.00 125.16 509 ILE B N 1
ATOM 8802 C CA . ILE B 1 530 ? 152.425 153.781 155.984 1.00 125.16 509 ILE B CA 1
ATOM 8803 C C . ILE B 1 530 ? 152.163 154.722 157.146 1.00 125.16 509 ILE B C 1
ATOM 8804 O O . ILE B 1 530 ? 151.637 154.317 158.189 1.00 125.16 509 ILE B O 1
ATOM 8809 N N . ARG B 1 531 ? 152.537 155.990 156.990 1.00 126.76 510 ARG B N 1
ATOM 8810 C CA . ARG B 1 531 ? 152.283 156.963 158.043 1.00 126.76 510 ARG B CA 1
ATOM 8811 C C . ARG B 1 531 ? 150.791 157.143 158.269 1.00 126.76 510 ARG B C 1
ATOM 8812 O O . ARG B 1 531 ? 150.342 157.276 159.412 1.00 126.76 510 ARG B O 1
ATOM 8820 N N . LEU B 1 532 ? 150.005 157.152 157.192 1.00 121.76 511 LEU B N 1
ATOM 8821 C CA . LEU B 1 532 ? 148.556 157.250 157.351 1.00 121.76 511 LEU B CA 1
ATOM 8822 C C . LEU B 1 532 ? 148.010 156.075 158.153 1.00 121.76 511 LEU B C 1
ATOM 8823 O O . LEU B 1 532 ? 147.187 156.255 159.063 1.00 121.76 511 LEU B O 1
ATOM 8828 N N . ALA B 1 533 ? 148.452 154.863 157.823 1.00 120.26 512 ALA B N 1
ATOM 8829 C CA . ALA B 1 533 ? 147.979 153.685 158.540 1.00 120.26 512 ALA B CA 1
ATOM 8830 C C . ALA B 1 533 ? 148.408 153.721 159.999 1.00 120.26 512 ALA B C 1
ATOM 8831 O O . ALA B 1 533 ? 147.638 153.356 160.892 1.00 120.26 512 ALA B O 1
ATOM 8833 N N . THR B 1 534 ? 149.638 154.154 160.262 1.00 121.69 513 THR B N 1
ATOM 8834 C CA . THR B 1 534 ? 150.089 154.262 161.643 1.00 121.69 513 THR B CA 1
ATOM 8835 C C . THR B 1 534 ? 149.255 155.275 162.410 1.00 121.69 513 THR B C 1
ATOM 8836 O O . THR B 1 534 ? 148.903 155.049 163.572 1.00 121.69 513 THR B O 1
ATOM 8840 N N . GLN B 1 535 ? 148.928 156.399 161.774 1.00 122.82 514 GLN B N 1
ATOM 8841 C CA . GLN B 1 535 ? 148.123 157.417 162.437 1.00 122.82 514 GLN B CA 1
ATOM 8842 C C . GLN B 1 535 ? 146.735 156.894 162.768 1.00 122.82 514 GLN B C 1
ATOM 8843 O O . GLN B 1 535 ? 146.218 157.147 163.862 1.00 122.82 514 GLN B O 1
ATOM 8849 N N . ILE B 1 536 ? 146.110 156.169 161.839 1.00 120.20 515 ILE B N 1
ATOM 8850 C CA . ILE B 1 536 ? 144.793 155.625 162.155 1.00 120.20 515 ILE B CA 1
ATOM 8851 C C . ILE B 1 536 ? 144.903 154.543 163.219 1.00 120.20 515 ILE B C 1
ATOM 8852 O O . ILE B 1 536 ? 143.983 154.359 164.023 1.00 120.20 515 ILE B O 1
ATOM 8857 N N . GLY B 1 537 ? 146.023 153.819 163.259 1.00 123.30 516 GLY B N 1
ATOM 8858 C CA . GLY B 1 537 ? 146.177 152.779 164.259 1.00 123.30 516 GLY B CA 1
ATOM 8859 C C . GLY B 1 537 ? 146.446 153.315 165.649 1.00 123.30 516 GLY B C 1
ATOM 8860 O O . GLY B 1 537 ? 146.085 152.678 166.642 1.00 123.30 516 GLY B O 1
ATOM 8861 N N . SER B 1 538 ? 147.078 154.485 165.745 1.00 123.66 517 SER B N 1
ATOM 8862 C CA . SER B 1 538 ? 147.391 155.045 167.054 1.00 123.66 517 SER B CA 1
ATOM 8863 C C . SER B 1 538 ? 146.134 155.434 167.814 1.00 123.66 517 SER B C 1
ATOM 8864 O O . SER B 1 538 ? 146.117 155.390 169.048 1.00 123.66 517 SER B O 1
ATOM 8867 N N . GLY B 1 539 ? 145.081 155.823 167.104 1.00 123.03 518 GLY B N 1
ATOM 8868 C CA . GLY B 1 539 ? 143.857 156.206 167.769 1.00 123.03 518 GLY B CA 1
ATOM 8869 C C . GLY B 1 539 ? 143.897 157.559 168.431 1.00 123.03 518 GLY B C 1
ATOM 8870 O O . GLY B 1 539 ? 143.063 157.839 169.293 1.00 123.03 518 GLY B O 1
ATOM 8871 N N . LEU B 1 540 ? 144.846 158.410 168.058 1.00 119.06 519 LEU B N 1
ATOM 8872 C CA . LEU B 1 540 ? 144.898 159.748 168.621 1.00 119.06 519 LEU B CA 1
ATOM 8873 C C . LEU B 1 540 ? 143.663 160.536 168.214 1.00 119.06 519 LEU B C 1
ATOM 8874 O O . LEU B 1 540 ? 143.187 160.433 167.082 1.00 119.06 519 LEU B O 1
ATOM 8879 N N . VAL B 1 541 ? 143.145 161.326 169.145 1.00 121.42 520 VAL B N 1
ATOM 8880 C CA . VAL B 1 541 ? 141.899 162.055 168.959 1.00 121.42 520 VAL B CA 1
ATOM 8881 C C . VAL B 1 541 ? 142.180 163.545 169.057 1.00 121.42 520 VAL B C 1
ATOM 8882 O O . VAL B 1 541 ? 142.954 163.987 169.911 1.00 121.42 520 VAL B O 1
ATOM 8886 N N . GLY B 1 542 ? 141.552 164.317 168.177 1.00 127.46 521 GLY B N 1
ATOM 8887 C CA . GLY B 1 542 ? 141.723 165.753 168.188 1.00 127.46 521 GLY B CA 1
ATOM 8888 C C . GLY B 1 542 ? 142.876 166.259 167.360 1.00 127.46 521 GLY B C 1
ATOM 8889 O O . GLY B 1 542 ? 143.005 167.471 167.178 1.00 127.46 521 GLY B O 1
ATOM 8890 N N . VAL B 1 543 ? 143.708 165.377 166.849 1.00 125.10 522 VAL B N 1
ATOM 8891 C CA . VAL B 1 543 ? 144.835 165.759 166.009 1.00 125.10 522 VAL B CA 1
ATOM 8892 C C . VAL B 1 543 ? 144.308 166.356 164.716 1.00 125.10 522 VAL B C 1
ATOM 8893 O O . VAL B 1 543 ? 143.309 165.898 164.156 1.00 125.10 522 VAL B O 1
ATOM 8897 N N . LEU B 1 544 ? 144.972 167.402 164.245 1.00 121.90 523 LEU B N 1
ATOM 8898 C CA . LEU B 1 544 ? 144.678 168.000 162.951 1.00 121.90 523 LEU B CA 1
ATOM 8899 C C . LEU B 1 544 ? 145.660 167.424 161.942 1.00 121.90 523 LEU B C 1
ATOM 8900 O O . LEU B 1 544 ? 146.829 167.817 161.910 1.00 121.90 523 LEU B O 1
ATOM 8905 N N . TYR B 1 545 ? 145.196 166.483 161.132 1.00 123.78 524 TYR B N 1
ATOM 8906 C CA . TYR B 1 545 ? 146.034 165.838 160.134 1.00 123.78 524 TYR B CA 1
ATOM 8907 C C . TYR B 1 545 ? 145.938 166.610 158.830 1.00 123.78 524 TYR B C 1
ATOM 8908 O O . TYR B 1 545 ? 144.842 166.785 158.288 1.00 123.78 524 TYR B O 1
ATOM 8917 N N . VAL B 1 546 ? 147.077 167.066 158.327 1.00 122.93 525 VAL B N 1
ATOM 8918 C CA . VAL B 1 546 ? 147.173 167.612 156.982 1.00 122.93 525 VAL B CA 1
ATOM 8919 C C . VAL B 1 546 ? 147.948 166.598 156.158 1.00 122.93 525 VAL B C 1
ATOM 8920 O O . VAL B 1 546 ? 148.933 166.015 156.629 1.00 122.93 525 VAL B O 1
ATOM 8924 N N . LEU B 1 547 ? 147.478 166.345 154.947 1.00 133.50 526 LEU B N 1
ATOM 8925 C CA . LEU B 1 547 ? 148.011 165.283 154.114 1.00 133.50 526 LEU B CA 1
ATOM 8926 C C . LEU B 1 547 ? 148.308 165.839 152.735 1.00 133.50 526 LEU B C 1
ATOM 8927 O O . LEU B 1 547 ? 147.438 166.449 152.107 1.00 133.50 526 LEU B O 1
ATOM 8932 N N . ASP B 1 548 ? 149.528 165.617 152.264 1.00 146.74 527 ASP B N 1
ATOM 8933 C CA . ASP B 1 548 ? 149.818 165.868 150.868 1.00 146.74 527 ASP B CA 1
ATOM 8934 C C . ASP B 1 548 ? 149.023 164.885 150.014 1.00 146.74 527 ASP B C 1
ATOM 8935 O O . ASP B 1 548 ? 148.318 164.014 150.526 1.00 146.74 527 ASP B O 1
ATOM 8940 N N . GLU B 1 549 ? 149.125 165.046 148.702 1.00 150.63 528 GLU B N 1
ATOM 8941 C CA . GLU B 1 549 ? 148.511 164.150 147.732 1.00 150.63 528 GLU B CA 1
ATOM 8942 C C . GLU B 1 549 ? 148.820 162.709 148.133 1.00 150.63 528 GLU B C 1
ATOM 8943 O O . GLU B 1 549 ? 149.977 162.277 148.062 1.00 150.63 528 GLU B O 1
ATOM 8949 N N . PRO B 1 550 ? 147.829 161.954 148.628 1.00 137.33 529 PRO B N 1
ATOM 8950 C CA . PRO B 1 550 ? 148.126 160.632 149.191 1.00 137.33 529 PRO B CA 1
ATOM 8951 C C . PRO B 1 550 ? 148.058 159.509 148.173 1.00 137.33 529 PRO B C 1
ATOM 8952 O O . PRO B 1 550 ? 148.671 158.455 148.365 1.00 137.33 529 PRO B O 1
ATOM 8956 N N . SER B 1 551 ? 147.323 159.721 147.086 1.00 137.38 530 SER B N 1
ATOM 8957 C CA . SER B 1 551 ? 147.063 158.649 146.137 1.00 137.38 530 SER B CA 1
ATOM 8958 C C . SER B 1 551 ? 148.215 158.401 145.174 1.00 137.38 530 SER B C 1
ATOM 8959 O O . SER B 1 551 ? 148.074 157.569 144.273 1.00 137.38 530 SER B O 1
ATOM 8962 N N . ILE B 1 552 ? 149.345 159.094 145.334 1.00 137.30 531 ILE B N 1
ATOM 8963 C CA . ILE B 1 552 ? 150.498 158.818 144.489 1.00 137.30 531 ILE B CA 1
ATOM 8964 C C . ILE B 1 552 ? 151.005 157.417 144.767 1.00 137.30 531 ILE B C 1
ATOM 8965 O O . ILE B 1 552 ? 151.121 156.991 145.923 1.00 137.30 531 ILE B O 1
ATOM 8970 N N . GLY B 1 553 ? 151.309 156.687 143.701 1.00 140.15 532 GLY B N 1
ATOM 8971 C CA . GLY B 1 553 ? 151.711 155.309 143.857 1.00 140.15 532 GLY B CA 1
ATOM 8972 C C . GLY B 1 553 ? 150.580 154.366 144.172 1.00 140.15 532 GLY B C 1
ATOM 8973 O O . GLY B 1 553 ? 150.832 153.200 144.484 1.00 140.15 532 GLY B O 1
ATOM 8974 N N . LEU B 1 554 ? 149.338 154.837 144.106 1.00 136.16 533 LEU B N 1
ATOM 8975 C CA . LEU B 1 554 ? 148.167 154.025 144.392 1.00 136.16 533 LEU B CA 1
ATOM 8976 C C . LEU B 1 554 ? 147.330 153.890 143.131 1.00 136.16 533 LEU B C 1
ATOM 8977 O O . LEU B 1 554 ? 146.903 154.895 142.555 1.00 136.16 533 LEU B O 1
ATOM 8982 N N . HIS B 1 555 ? 147.091 152.652 142.715 1.00 136.14 534 HIS B N 1
ATOM 8983 C CA . HIS B 1 555 ? 146.247 152.400 141.561 1.00 136.14 534 HIS B CA 1
ATOM 8984 C C . HIS B 1 555 ? 144.820 152.850 141.845 1.00 136.14 534 HIS B C 1
ATOM 8985 O O . HIS B 1 555 ? 144.376 152.889 142.994 1.00 136.14 534 HIS B O 1
ATOM 8992 N N . GLN B 1 556 ? 144.100 153.205 140.780 1.00 138.02 535 GLN B N 1
ATOM 8993 C CA . GLN B 1 556 ? 142.760 153.758 140.946 1.00 138.02 535 GLN B CA 1
ATOM 8994 C C . GLN B 1 556 ? 141.816 152.777 141.626 1.00 138.02 535 GLN B C 1
ATOM 8995 O O . GLN B 1 556 ? 140.914 153.196 142.360 1.00 138.02 535 GLN B O 1
ATOM 9001 N N . ARG B 1 557 ? 142.002 151.476 141.400 1.00 134.83 536 ARG B N 1
ATOM 9002 C CA . ARG B 1 557 ? 141.080 150.494 141.960 1.00 134.83 536 ARG B CA 1
ATOM 9003 C C . ARG B 1 557 ? 141.103 150.500 143.480 1.00 134.83 536 ARG B C 1
ATOM 9004 O O . ARG B 1 557 ? 140.083 150.213 144.115 1.00 134.83 536 ARG B O 1
ATOM 9012 N N . ASP B 1 558 ? 142.244 150.823 144.084 1.00 138.01 537 ASP B N 1
ATOM 9013 C CA . ASP B 1 558 ? 142.313 150.914 145.533 1.00 138.01 537 ASP B CA 1
ATOM 9014 C C . ASP B 1 558 ? 141.889 152.278 146.043 1.00 138.01 537 ASP B C 1
ATOM 9015 O O . ASP B 1 558 ? 141.675 152.435 147.250 1.00 138.01 537 ASP B O 1
ATOM 9020 N N . ASN B 1 559 ? 141.732 153.251 145.144 1.00 135.21 538 ASN B N 1
ATOM 9021 C CA . ASN B 1 559 ? 141.485 154.625 145.561 1.00 135.21 538 ASN B CA 1
ATOM 9022 C C . ASN B 1 559 ? 140.230 154.733 146.412 1.00 135.21 538 ASN B C 1
ATOM 9023 O O . ASN B 1 559 ? 140.235 155.398 147.454 1.00 135.21 538 ASN B O 1
ATOM 9028 N N . ARG B 1 560 ? 139.148 154.074 145.996 1.00 132.85 539 ARG B N 1
ATOM 9029 C CA . ARG B 1 560 ? 137.937 154.071 146.809 1.00 132.85 539 ARG B CA 1
ATOM 9030 C C . ARG B 1 560 ? 138.227 153.525 148.198 1.00 132.85 539 ARG B C 1
ATOM 9031 O O . ARG B 1 560 ? 137.860 154.137 149.208 1.00 132.85 539 ARG B O 1
ATOM 9039 N N . ARG B 1 561 ? 138.923 152.388 148.271 1.00 134.76 540 ARG B N 1
ATOM 9040 C CA . ARG B 1 561 ? 139.261 151.832 149.572 1.00 134.76 540 ARG B CA 1
ATOM 9041 C C . ARG B 1 561 ? 140.122 152.779 150.386 1.00 134.76 540 ARG B C 1
ATOM 9042 O O . ARG B 1 561 ? 140.107 152.706 151.618 1.00 134.76 540 ARG B O 1
ATOM 9050 N N . LEU B 1 562 ? 140.868 153.665 149.729 1.00 130.11 541 LEU B N 1
ATOM 9051 C CA . LEU B 1 562 ? 141.595 154.688 150.466 1.00 130.11 541 LEU B CA 1
ATOM 9052 C C . LEU B 1 562 ? 140.635 155.619 151.183 1.00 130.11 541 LEU B C 1
ATOM 9053 O O . LEU B 1 562 ? 140.782 155.874 152.382 1.00 130.11 541 LEU B O 1
ATOM 9058 N N . ILE B 1 563 ? 139.622 156.109 150.468 1.00 130.82 542 ILE B N 1
ATOM 9059 C CA . ILE B 1 563 ? 138.740 157.126 151.029 1.00 130.82 542 ILE B CA 1
ATOM 9060 C C . ILE B 1 563 ? 138.044 156.592 152.272 1.00 130.82 542 ILE B C 1
ATOM 9061 O O . ILE B 1 563 ? 137.935 157.285 153.289 1.00 130.82 542 ILE B O 1
ATOM 9066 N N . GLU B 1 564 ? 137.584 155.342 152.216 1.00 138.69 543 GLU B N 1
ATOM 9067 C CA . GLU B 1 564 ? 136.953 154.746 153.386 1.00 138.69 543 GLU B CA 1
ATOM 9068 C C . GLU B 1 564 ? 137.913 154.683 154.562 1.00 138.69 543 GLU B C 1
ATOM 9069 O O . GLU B 1 564 ? 137.505 154.917 155.704 1.00 138.69 543 GLU B O 1
ATOM 9075 N N . THR B 1 565 ? 139.185 154.372 154.311 1.00 129.31 544 THR B N 1
ATOM 9076 C CA . THR B 1 565 ? 140.177 154.485 155.372 1.00 129.31 544 THR B CA 1
ATOM 9077 C C . THR B 1 565 ? 140.270 155.918 155.866 1.00 129.31 544 THR B C 1
ATOM 9078 O O . THR B 1 565 ? 140.262 156.171 157.076 1.00 129.31 544 THR B O 1
ATOM 9082 N N . LEU B 1 566 ? 140.316 156.866 154.933 1.00 129.07 545 LEU B N 1
ATOM 9083 C CA . LEU B 1 566 ? 140.487 158.266 155.286 1.00 129.07 545 LEU B CA 1
ATOM 9084 C C . LEU B 1 566 ? 139.356 158.738 156.186 1.00 129.07 545 LEU B C 1
ATOM 9085 O O . LEU B 1 566 ? 139.594 159.294 157.264 1.00 129.07 545 LEU B O 1
ATOM 9090 N N . THR B 1 567 ? 138.113 158.474 155.782 1.00 128.80 546 THR B N 1
ATOM 9091 C CA . THR B 1 567 ? 136.973 158.869 156.597 1.00 128.80 546 THR B CA 1
ATOM 9092 C C . THR B 1 567 ? 137.031 158.242 157.979 1.00 128.80 546 THR B C 1
ATOM 9093 O O . THR B 1 567 ? 136.512 158.820 158.939 1.00 128.80 546 THR B O 1
ATOM 9097 N N . ARG B 1 568 ? 137.670 157.078 158.107 1.00 128.61 547 ARG B N 1
ATOM 9098 C CA . ARG B 1 568 ? 137.811 156.470 159.424 1.00 128.61 547 ARG B CA 1
ATOM 9099 C C . ARG B 1 568 ? 138.504 157.423 160.383 1.00 128.61 547 ARG B C 1
ATOM 9100 O O . ARG B 1 568 ? 138.056 157.614 161.519 1.00 128.61 547 ARG B O 1
ATOM 9108 N N . LEU B 1 569 ? 139.588 158.058 159.932 1.00 124.09 548 LEU B N 1
ATOM 9109 C CA . LEU B 1 569 ? 140.239 159.049 160.778 1.00 124.09 548 LEU B CA 1
ATOM 9110 C C . LEU B 1 569 ? 139.303 160.210 161.059 1.00 124.09 548 LEU B C 1
ATOM 9111 O O . LEU B 1 569 ? 139.254 160.723 162.182 1.00 124.09 548 LEU B O 1
ATOM 9116 N N . ARG B 1 570 ? 138.531 160.625 160.055 1.00 131.70 549 ARG B N 1
ATOM 9117 C CA . ARG B 1 570 ? 137.545 161.671 160.280 1.00 131.70 549 ARG B CA 1
ATOM 9118 C C . ARG B 1 570 ? 136.540 161.258 161.343 1.00 131.70 549 ARG B C 1
ATOM 9119 O O . ARG B 1 570 ? 135.983 162.114 162.038 1.00 131.70 549 ARG B O 1
ATOM 9127 N N . ASP B 1 571 ? 136.307 159.958 161.495 1.00 139.84 550 ASP B N 1
ATOM 9128 C CA . ASP B 1 571 ? 135.384 159.450 162.496 1.00 139.84 550 ASP B CA 1
ATOM 9129 C C . ASP B 1 571 ? 136.079 159.045 163.786 1.00 139.84 550 ASP B C 1
ATOM 9130 O O . ASP B 1 571 ? 135.421 158.529 164.693 1.00 139.84 550 ASP B O 1
ATOM 9135 N N . LEU B 1 572 ? 137.388 159.258 163.888 1.00 128.48 551 LEU B N 1
ATOM 9136 C CA . LEU B 1 572 ? 138.064 159.111 165.167 1.00 128.48 551 LEU B CA 1
ATOM 9137 C C . LEU B 1 572 ? 138.014 160.384 165.993 1.00 128.48 551 LEU B C 1
ATOM 9138 O O . LEU B 1 572 ? 138.596 160.421 167.081 1.00 128.48 551 LEU B O 1
ATOM 9143 N N . GLY B 1 573 ? 137.345 161.419 165.503 1.00 133.72 552 GLY B N 1
ATOM 9144 C CA . GLY B 1 573 ? 137.308 162.698 166.173 1.00 133.72 552 GLY B CA 1
ATOM 9145 C C . GLY B 1 573 ? 138.349 163.691 165.715 1.00 133.72 552 GLY B C 1
ATOM 9146 O O . GLY B 1 573 ? 138.534 164.714 166.383 1.00 133.72 552 GL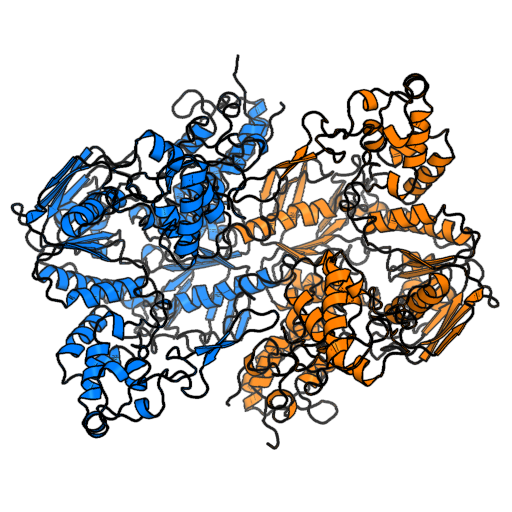Y B O 1
ATOM 9147 N N . ASN B 1 574 ? 139.033 163.426 164.610 1.00 129.58 553 ASN B N 1
ATOM 9148 C CA . ASN B 1 574 ? 140.076 164.296 164.100 1.00 129.58 553 ASN B CA 1
ATOM 9149 C C . ASN B 1 574 ? 139.531 165.177 162.987 1.00 129.58 553 ASN B C 1
ATOM 9150 O O . ASN B 1 574 ? 138.361 165.091 162.609 1.00 129.58 553 ASN B O 1
ATOM 9155 N N . THR B 1 575 ? 140.401 166.033 162.468 1.00 126.43 554 THR B N 1
ATOM 9156 C CA . THR B 1 575 ? 140.088 166.886 161.332 1.00 126.43 554 THR B CA 1
ATOM 9157 C C . THR B 1 575 ? 141.108 166.628 160.235 1.00 126.43 554 THR B C 1
ATOM 9158 O O . THR B 1 575 ? 142.300 166.475 160.516 1.00 126.43 554 THR B O 1
ATOM 9162 N N . LEU B 1 576 ? 140.644 166.574 158.992 1.00 122.78 555 LEU B N 1
ATOM 9163 C CA . LEU B 1 576 ? 141.487 166.210 157.862 1.00 122.78 555 LEU B CA 1
ATOM 9164 C C . LEU B 1 576 ? 141.540 167.358 156.869 1.00 122.78 555 LEU B C 1
ATOM 9165 O O . LEU B 1 576 ? 140.503 167.928 156.516 1.00 122.78 555 LEU B O 1
ATOM 9170 N N . ILE B 1 577 ? 142.743 167.686 156.417 1.00 122.83 556 ILE B N 1
ATOM 9171 C CA . ILE B 1 577 ? 142.959 168.634 155.335 1.00 122.83 556 ILE B CA 1
ATOM 9172 C C . ILE B 1 577 ? 143.832 167.930 154.311 1.00 122.83 556 ILE B C 1
ATOM 9173 O O . ILE B 1 577 ? 144.976 167.570 154.610 1.00 122.83 556 ILE B O 1
ATOM 9178 N N . VAL B 1 578 ? 143.302 167.723 153.111 1.00 126.56 557 VAL B N 1
ATOM 9179 C CA . VAL B 1 578 ? 144.011 166.995 152.069 1.00 126.56 557 VAL B CA 1
ATOM 9180 C C . VAL B 1 578 ? 144.090 167.868 150.830 1.00 126.56 557 VAL B C 1
ATOM 9181 O O . VAL B 1 578 ? 143.059 168.296 150.301 1.00 126.56 557 VAL B O 1
ATOM 9185 N N . VAL B 1 579 ? 145.307 168.127 150.366 1.00 132.39 558 VAL B N 1
ATOM 9186 C CA . VAL B 1 579 ? 145.520 168.788 149.086 1.00 132.39 558 VAL B CA 1
ATOM 9187 C C . VAL B 1 579 ? 145.430 167.720 148.007 1.00 132.39 558 VAL B C 1
ATOM 9188 O O . VAL B 1 579 ? 146.189 166.746 148.016 1.00 132.39 558 VAL B O 1
ATOM 9192 N N . GLU B 1 580 ? 144.488 167.887 147.087 1.00 147.93 559 GLU B N 1
ATOM 9193 C CA . GLU B 1 580 ? 144.106 166.795 146.211 1.00 147.93 559 GLU B CA 1
ATOM 9194 C C . GLU B 1 580 ? 143.584 167.314 144.885 1.00 147.93 559 GLU B C 1
ATOM 9195 O O . GLU B 1 580 ? 143.163 168.466 144.758 1.00 147.93 559 GLU B O 1
ATOM 9201 N N . HIS B 1 581 ? 143.637 166.436 143.889 1.00 142.91 560 HIS B N 1
ATOM 9202 C CA . HIS B 1 581 ? 143.004 166.689 142.608 1.00 142.91 560 HIS B CA 1
ATOM 9203 C C . HIS B 1 581 ? 142.314 165.462 142.037 1.00 142.91 560 HIS B C 1
ATOM 9204 O O . HIS B 1 581 ? 141.720 165.561 140.961 1.00 142.91 560 HIS B O 1
ATOM 9211 N N . ASP B 1 582 ? 142.374 164.317 142.709 1.00 149.81 561 ASP B N 1
ATOM 9212 C CA . ASP B 1 582 ? 141.700 163.130 142.207 1.00 149.81 561 ASP B CA 1
ATOM 9213 C C . ASP B 1 582 ? 140.194 163.326 142.275 1.00 149.81 561 ASP B C 1
ATOM 9214 O O . ASP B 1 582 ? 139.663 163.786 143.289 1.00 149.81 561 ASP B O 1
ATOM 9219 N N . GLU B 1 583 ? 139.506 162.977 141.189 1.00 147.78 562 GLU B N 1
ATOM 9220 C CA . GLU B 1 583 ? 138.074 163.225 141.103 1.00 147.78 562 GLU B CA 1
ATOM 9221 C C . GLU B 1 583 ? 137.287 162.457 142.152 1.00 147.78 562 GLU B C 1
ATOM 9222 O O . GLU B 1 583 ? 136.328 162.999 142.707 1.00 147.78 562 GLU B O 1
ATOM 9228 N N . ASP B 1 584 ? 137.664 161.214 142.432 1.00 148.21 563 ASP B N 1
ATOM 9229 C CA . ASP B 1 584 ? 136.934 160.404 143.396 1.00 148.21 563 ASP B CA 1
ATOM 9230 C C . ASP B 1 584 ? 137.142 160.861 144.831 1.00 148.21 563 ASP B C 1
ATOM 9231 O O . ASP B 1 584 ? 136.231 160.716 145.652 1.00 148.21 563 ASP B O 1
ATOM 9236 N N . THR B 1 585 ? 138.322 161.388 145.163 1.00 140.46 564 THR B N 1
ATOM 9237 C CA . THR B 1 585 ? 138.519 161.929 146.503 1.00 140.46 564 THR B CA 1
ATOM 9238 C C . THR B 1 585 ? 137.592 163.108 146.748 1.00 140.46 564 THR B C 1
ATOM 9239 O O . THR B 1 585 ? 136.950 163.192 147.800 1.00 140.46 564 THR B O 1
ATOM 9243 N N . ILE B 1 586 ? 137.498 164.022 145.784 1.00 134.95 565 ILE B N 1
ATOM 9244 C CA . ILE B 1 586 ? 136.408 164.981 145.811 1.00 134.95 565 ILE B CA 1
ATOM 9245 C C . ILE B 1 586 ? 135.102 164.255 145.508 1.00 134.95 565 ILE B C 1
ATOM 9246 O O . ILE B 1 586 ? 135.083 163.084 145.117 1.00 134.95 565 ILE B O 1
ATOM 9251 N N . GLU B 1 587 ? 133.991 164.955 145.726 1.00 143.23 566 GLU B N 1
ATOM 9252 C CA . GLU B 1 587 ? 132.625 164.448 145.773 1.00 143.23 566 GLU B CA 1
ATOM 9253 C C . GLU B 1 587 ? 132.400 163.657 147.049 1.00 143.23 566 GLU B C 1
ATOM 9254 O O . GLU B 1 587 ? 131.269 163.257 147.317 1.00 143.23 566 GLU B O 1
ATOM 9260 N N . HIS B 1 588 ? 133.439 163.411 147.844 1.00 141.66 567 HIS B N 1
ATOM 9261 C CA . HIS B 1 588 ? 133.299 162.821 149.161 1.00 141.66 567 HIS B CA 1
ATOM 9262 C C . HIS B 1 588 ? 133.679 163.778 150.274 1.00 141.66 567 HIS B C 1
ATOM 9263 O O . HIS B 1 588 ? 133.292 163.549 151.423 1.00 141.66 567 HIS B O 1
ATOM 9270 N N . ALA B 1 589 ? 134.423 164.833 149.964 1.00 132.88 568 ALA B N 1
ATOM 9271 C CA . ALA B 1 589 ? 134.849 165.774 150.985 1.00 132.88 568 ALA B CA 1
ATOM 9272 C C . ALA B 1 589 ? 133.667 166.574 151.506 1.00 132.88 568 ALA B C 1
ATOM 9273 O O . ALA B 1 589 ? 132.801 167.005 150.741 1.00 132.88 568 ALA B O 1
ATOM 9275 N N . ASP B 1 590 ? 133.633 166.766 152.824 1.00 132.82 569 ASP B N 1
ATOM 9276 C CA . ASP B 1 590 ? 132.616 167.626 153.412 1.00 132.82 569 ASP B CA 1
ATOM 9277 C C . ASP B 1 590 ? 132.772 169.059 152.930 1.00 132.82 569 ASP B C 1
ATOM 9278 O O . ASP B 1 590 ? 131.780 169.737 152.641 1.00 132.82 569 ASP B O 1
ATOM 9283 N N . TRP B 1 591 ? 134.006 169.533 152.839 1.00 126.08 570 TRP B N 1
ATOM 9284 C CA . TRP B 1 591 ? 134.295 170.906 152.467 1.00 126.08 570 TRP B CA 1
ATOM 9285 C C . TRP B 1 591 ? 135.392 170.926 151.418 1.00 126.08 570 TRP B C 1
ATOM 9286 O O . TRP B 1 591 ? 136.340 170.139 151.484 1.00 126.08 570 TRP B O 1
ATOM 9297 N N . ILE B 1 592 ? 135.260 171.824 150.448 1.00 128.10 571 ILE B N 1
ATOM 9298 C CA . ILE B 1 592 ? 136.250 171.992 149.395 1.00 128.10 571 ILE B CA 1
ATOM 9299 C C . ILE B 1 592 ? 136.572 173.471 149.270 1.00 128.10 571 ILE B C 1
ATOM 9300 O O . ILE B 1 592 ? 135.663 174.301 149.168 1.00 128.10 571 ILE B O 1
ATOM 9305 N N . VAL B 1 593 ? 137.859 173.799 149.281 1.00 131.53 572 VAL B N 1
ATOM 9306 C CA . VAL B 1 593 ? 138.322 175.166 149.099 1.00 131.53 572 VAL B CA 1
ATOM 9307 C C . VAL B 1 593 ? 139.269 175.197 147.909 1.00 131.53 572 VAL B C 1
ATOM 9308 O O . VAL B 1 593 ? 140.205 174.392 147.827 1.00 131.53 572 VAL B O 1
ATOM 9312 N N . ASP B 1 594 ? 139.011 176.111 146.981 1.00 137.86 573 ASP B N 1
ATOM 9313 C CA . ASP B 1 594 ? 139.829 176.280 145.791 1.00 137.86 573 ASP B CA 1
ATOM 9314 C C . ASP B 1 594 ? 140.548 177.616 145.867 1.00 137.86 573 ASP B C 1
ATOM 9315 O O . ASP B 1 594 ? 139.922 178.654 146.112 1.00 137.86 573 ASP B O 1
ATOM 9320 N N . ILE B 1 595 ? 141.860 177.587 145.669 1.00 130.38 574 ILE B N 1
ATOM 9321 C CA . ILE B 1 595 ? 142.679 178.782 145.781 1.00 130.38 574 ILE B CA 1
ATOM 9322 C C . ILE B 1 595 ? 143.594 178.874 144.574 1.00 130.38 574 ILE B C 1
ATOM 9323 O O . ILE B 1 595 ? 143.921 177.868 143.938 1.00 130.38 574 ILE B O 1
ATOM 9328 N N . GLY B 1 596 ? 144.011 180.094 144.261 1.00 133.66 575 GLY B N 1
ATOM 9329 C CA . GLY B 1 596 ? 144.983 180.301 143.220 1.00 133.66 575 GLY B CA 1
ATOM 9330 C C . GLY B 1 596 ? 144.464 180.028 141.825 1.00 133.66 575 GLY B C 1
ATOM 9331 O O . GLY B 1 596 ? 144.832 179.033 141.194 1.00 133.66 575 GLY B O 1
ATOM 9332 N N . PRO B 1 597 ? 143.578 180.891 141.320 1.00 124.92 576 PRO B N 1
ATOM 9333 C CA . PRO B 1 597 ? 143.209 180.793 139.900 1.00 124.92 576 PRO B CA 1
ATOM 9334 C C . PRO B 1 597 ? 144.415 180.801 138.985 1.00 124.92 576 PRO B C 1
ATOM 9335 O O . PRO B 1 597 ? 144.379 180.186 137.913 1.00 124.92 576 PRO B O 1
ATOM 9339 N N . GLY B 1 598 ? 145.491 181.481 139.381 1.00 131.02 577 GLY B N 1
ATOM 9340 C CA . GLY B 1 598 ? 146.756 181.366 138.696 1.00 131.02 577 GLY B CA 1
ATOM 9341 C C . GLY B 1 598 ? 147.835 180.929 139.667 1.00 131.02 577 GLY B C 1
ATOM 9342 O O . GLY B 1 598 ? 147.648 180.936 140.882 1.00 131.02 577 GLY B O 1
ATOM 9343 N N . ALA B 1 599 ? 148.972 180.525 139.108 1.00 133.78 578 ALA B N 1
ATOM 9344 C CA . ALA B 1 599 ? 150.074 180.082 139.949 1.00 133.78 578 ALA B CA 1
ATOM 9345 C C . ALA B 1 599 ? 151.011 181.215 140.336 1.00 133.78 578 ALA B C 1
ATOM 9346 O O . ALA B 1 599 ? 151.869 181.021 141.202 1.00 133.78 578 ALA B O 1
ATOM 9348 N N . GLY B 1 600 ? 150.863 182.387 139.731 1.00 143.77 579 GLY B N 1
ATOM 9349 C CA . GLY B 1 600 ? 151.794 183.471 139.940 1.00 143.77 579 GLY B CA 1
ATOM 9350 C C . GLY B 1 600 ? 151.341 184.435 141.013 1.00 143.77 579 GLY B C 1
ATOM 9351 O O . GLY B 1 600 ? 150.445 184.162 141.814 1.00 143.77 579 GLY B O 1
ATOM 9352 N N . GLU B 1 601 ? 151.996 185.596 141.025 1.00 158.17 580 GLU B N 1
ATOM 9353 C CA . GLU B 1 601 ? 151.594 186.663 141.932 1.00 158.17 580 GLU B CA 1
ATOM 9354 C C . GLU B 1 601 ? 150.170 187.116 141.657 1.00 158.17 580 GLU B C 1
ATOM 9355 O O . GLU B 1 601 ? 149.486 187.604 142.563 1.00 158.17 580 GLU B O 1
ATOM 9361 N N . HIS B 1 602 ? 149.709 186.972 140.420 1.00 150.64 581 HIS B N 1
ATOM 9362 C CA . HIS B 1 602 ? 148.342 187.306 140.057 1.00 150.64 581 HIS B CA 1
ATOM 9363 C C . HIS B 1 602 ? 147.368 186.181 140.367 1.00 150.64 581 HIS B C 1
ATOM 9364 O O . HIS B 1 602 ? 146.171 186.327 140.105 1.00 150.64 581 HIS B O 1
ATOM 9371 N N . GLY B 1 603 ? 147.850 185.067 140.905 1.00 145.08 582 GLY B N 1
ATOM 9372 C CA . GLY B 1 603 ? 146.988 183.935 141.158 1.00 145.08 582 GLY B CA 1
ATOM 9373 C C . GLY B 1 603 ? 146.573 183.732 142.599 1.00 145.08 582 GLY B C 1
ATOM 9374 O O . GLY B 1 603 ? 145.401 183.462 142.866 1.00 145.08 582 GLY B O 1
ATOM 9375 N N . GLY B 1 604 ? 147.508 183.867 143.537 1.00 144.07 583 GLY B N 1
ATOM 9376 C CA . GLY B 1 604 ? 147.240 183.516 144.920 1.00 144.07 583 GLY B CA 1
ATOM 9377 C C . GLY B 1 604 ? 146.073 184.258 145.539 1.00 144.07 583 GLY B C 1
ATOM 9378 O O . GLY B 1 604 ? 146.176 185.445 145.852 1.00 144.07 583 GLY B O 1
ATOM 9379 N N . ARG B 1 605 ? 144.964 183.552 145.731 1.00 142.28 584 ARG B N 1
ATOM 9380 C CA . ARG B 1 605 ? 143.738 184.112 146.284 1.00 142.28 584 ARG B CA 1
ATOM 9381 C C . ARG B 1 605 ? 142.837 182.947 146.659 1.00 142.28 584 ARG B C 1
ATOM 9382 O O . ARG B 1 605 ? 143.229 181.786 146.558 1.00 142.28 584 ARG B O 1
ATOM 9390 N N . ILE B 1 606 ? 141.620 183.269 147.084 1.00 140.40 585 ILE B N 1
ATOM 9391 C CA . ILE B 1 606 ? 140.582 182.270 147.313 1.00 140.40 585 ILE B CA 1
ATOM 9392 C C . ILE B 1 606 ? 139.496 182.478 146.271 1.00 140.40 585 ILE B C 1
ATOM 9393 O O . ILE B 1 606 ? 139.006 183.599 146.092 1.00 140.40 585 ILE B O 1
ATOM 9398 N N . VAL B 1 607 ? 139.119 181.409 145.575 1.00 134.18 586 VAL B N 1
ATOM 9399 C CA . VAL B 1 607 ? 138.106 181.502 144.538 1.00 134.18 586 VAL B CA 1
ATOM 9400 C C . VAL B 1 607 ? 136.822 180.769 144.903 1.00 134.18 586 VAL B C 1
ATOM 9401 O O . VAL B 1 607 ? 135.756 181.127 144.378 1.00 134.18 586 VAL B O 1
ATOM 9405 N N . HIS B 1 608 ? 136.872 179.783 145.796 1.00 134.07 587 HIS B N 1
ATOM 9406 C CA . HIS B 1 608 ? 135.668 179.071 146.191 1.00 134.07 587 HIS B CA 1
ATOM 9407 C C . HIS B 1 608 ? 135.880 178.394 147.535 1.00 134.07 587 HIS B C 1
ATOM 9408 O O . HIS B 1 608 ? 136.977 177.929 147.848 1.00 134.07 587 HIS B O 1
ATOM 9415 N N . SER B 1 609 ? 134.806 178.336 148.322 1.00 128.54 588 SER B N 1
ATOM 9416 C CA . SER B 1 609 ? 134.818 177.645 149.612 1.00 128.54 588 SER B CA 1
ATOM 9417 C C . SER B 1 609 ? 133.407 177.102 149.842 1.00 128.54 588 SER B C 1
ATOM 9418 O O . SER B 1 609 ? 132.537 177.804 150.360 1.00 128.54 588 SER B O 1
ATOM 9421 N N . GLY B 1 610 ? 133.196 175.845 149.460 1.00 130.74 589 GLY B N 1
ATOM 9422 C CA . GLY B 1 610 ? 131.886 175.246 149.532 1.00 130.74 589 GLY B CA 1
ATOM 9423 C C . GLY B 1 610 ? 131.912 173.737 149.421 1.00 130.74 589 GLY B C 1
ATOM 9424 O O . GLY B 1 610 ? 132.965 173.117 149.251 1.00 130.74 589 GLY B O 1
ATOM 9425 N N . PRO B 1 611 ? 130.739 173.116 149.519 1.00 132.82 590 PRO B N 1
ATOM 9426 C CA . PRO B 1 611 ? 130.636 171.653 149.561 1.00 132.82 590 PRO B CA 1
ATOM 9427 C C . PRO B 1 611 ? 130.468 171.010 148.186 1.00 132.82 590 PRO B C 1
ATOM 9428 O O . PRO B 1 611 ? 129.518 170.257 147.945 1.00 132.82 590 PRO B O 1
ATOM 9432 N N . TYR B 1 612 ? 131.371 171.336 147.263 1.00 136.57 591 TYR B N 1
ATOM 9433 C CA . TYR B 1 612 ? 131.473 170.696 145.953 1.00 136.57 591 TYR B CA 1
ATOM 9434 C C . TYR B 1 612 ? 130.318 171.079 145.034 1.00 136.57 591 TYR B C 1
ATOM 9435 O O . TYR B 1 612 ? 130.358 170.808 143.831 1.00 136.57 591 TYR B O 1
ATOM 9444 N N . ASP B 1 613 ? 129.307 171.756 145.570 1.00 142.47 592 ASP B N 1
ATOM 9445 C CA . ASP B 1 613 ? 128.159 172.099 144.744 1.00 142.47 592 ASP B CA 1
ATOM 9446 C C . ASP B 1 613 ? 128.357 173.444 144.065 1.00 142.47 592 ASP B C 1
ATOM 9447 O O . ASP B 1 613 ? 128.143 173.571 142.855 1.00 142.47 592 ASP B O 1
ATOM 9452 N N . GLU B 1 614 ? 128.762 174.456 144.830 1.00 144.45 593 GLU B N 1
ATOM 9453 C CA . GLU B 1 614 ? 129.107 175.735 144.227 1.00 144.45 593 GLU B CA 1
ATOM 9454 C C . GLU B 1 614 ? 130.344 175.615 143.352 1.00 144.45 593 GLU B C 1
ATOM 9455 O O . GLU B 1 614 ? 130.523 176.411 142.424 1.00 144.45 593 GLU B O 1
ATOM 9461 N N . LEU B 1 615 ? 131.206 174.636 143.634 1.00 141.06 594 LEU B N 1
ATOM 9462 C CA . LEU B 1 615 ? 132.439 174.499 142.869 1.00 141.06 594 LEU B CA 1
ATOM 9463 C C . LEU B 1 615 ? 132.151 174.182 141.410 1.00 141.06 594 LEU B C 1
ATOM 9464 O O . LEU B 1 615 ? 132.684 174.837 140.508 1.00 141.06 594 LEU B O 1
ATOM 9469 N N . LEU B 1 616 ? 131.301 173.187 141.156 1.00 134.72 595 LEU B N 1
ATOM 9470 C CA . LEU B 1 616 ? 130.928 172.885 139.781 1.00 134.72 595 LEU B CA 1
ATOM 9471 C C . LEU B 1 616 ? 130.157 174.036 139.154 1.00 134.72 595 LEU B C 1
ATOM 9472 O O . LEU B 1 616 ? 130.091 174.142 137.925 1.00 134.72 595 LEU B O 1
ATOM 9477 N N . ARG B 1 617 ? 129.572 174.901 139.976 1.00 146.61 596 ARG B N 1
ATOM 9478 C CA . ARG B 1 617 ? 128.843 176.058 139.485 1.00 146.61 596 ARG B CA 1
ATOM 9479 C C . ARG B 1 617 ? 129.704 177.306 139.387 1.00 146.61 596 ARG B C 1
ATOM 9480 O O . ARG B 1 617 ? 129.207 178.352 138.958 1.00 146.61 596 ARG B O 1
ATOM 9488 N N . ASN B 1 618 ? 130.974 177.227 139.772 1.00 147.06 597 ASN B N 1
ATOM 9489 C CA . ASN B 1 618 ? 131.826 178.405 139.747 1.00 147.06 597 ASN B CA 1
ATOM 9490 C C . ASN B 1 618 ? 132.449 178.571 138.370 1.00 147.06 597 ASN B C 1
ATOM 9491 O O . ASN B 1 618 ? 133.175 177.694 137.893 1.00 147.06 597 ASN B O 1
ATOM 9496 N N . LYS B 1 619 ? 132.168 179.706 137.733 1.00 149.28 598 LYS B N 1
ATOM 9497 C CA . LYS B 1 619 ? 132.595 179.910 136.356 1.00 149.28 598 LYS B CA 1
ATOM 9498 C C . LYS B 1 619 ? 134.087 180.187 136.247 1.00 149.28 598 LYS B C 1
ATOM 9499 O O . LYS B 1 619 ? 134.727 179.732 135.294 1.00 149.28 598 LYS B O 1
ATOM 9505 N N . ASP B 1 620 ? 134.655 180.918 137.201 1.00 150.87 599 ASP B N 1
ATOM 9506 C CA . ASP B 1 620 ? 136.052 181.323 137.141 1.00 150.87 599 ASP B CA 1
ATOM 9507 C C . ASP B 1 620 ? 136.997 180.326 137.795 1.00 150.87 599 ASP B C 1
ATOM 9508 O O . ASP B 1 620 ? 138.206 180.571 137.827 1.00 150.87 599 ASP B O 1
ATOM 9513 N N . SER B 1 621 ? 136.485 179.218 138.315 1.00 135.81 600 SER B N 1
ATOM 9514 C CA . SER B 1 621 ? 137.322 178.209 138.947 1.00 135.81 600 SER B CA 1
ATOM 9515 C C . SER B 1 621 ? 137.742 177.183 137.906 1.00 135.81 600 SER B C 1
ATOM 9516 O O . SER B 1 621 ? 136.893 176.509 137.314 1.00 135.81 600 SER B O 1
ATOM 9519 N N . ILE B 1 622 ? 139.050 177.065 137.685 1.00 133.59 601 ILE B N 1
ATOM 9520 C CA . ILE B 1 622 ? 139.547 176.086 136.727 1.00 133.59 601 ILE B CA 1
ATOM 9521 C C . ILE B 1 622 ? 139.257 174.672 137.212 1.00 133.59 601 ILE B C 1
ATOM 9522 O O . ILE B 1 622 ? 138.900 173.790 136.420 1.00 133.59 601 ILE B O 1
ATOM 9527 N N . THR B 1 623 ? 139.396 174.432 138.517 1.00 133.53 602 THR B N 1
ATOM 9528 C CA . THR B 1 623 ? 139.120 173.106 139.056 1.00 133.53 602 THR B CA 1
ATOM 9529 C C . THR B 1 623 ? 137.665 172.721 138.841 1.00 133.53 602 THR B C 1
ATOM 9530 O O . THR B 1 623 ? 137.364 171.586 138.458 1.00 133.53 602 THR B O 1
ATOM 9534 N N . GLY B 1 624 ? 136.749 173.656 139.083 1.00 139.32 603 GLY B N 1
ATOM 9535 C CA . GLY B 1 624 ? 135.349 173.380 138.821 1.00 139.32 603 GLY B CA 1
ATOM 9536 C C . GLY B 1 624 ? 135.074 173.160 137.349 1.00 139.32 603 GLY B C 1
ATOM 9537 O O . GLY B 1 624 ? 134.248 172.323 136.980 1.00 139.32 603 GLY B O 1
ATOM 9538 N N . ALA B 1 625 ? 135.763 173.906 136.487 1.00 137.18 604 ALA B N 1
ATOM 9539 C CA . ALA B 1 625 ? 135.591 173.713 135.055 1.00 137.18 604 ALA B CA 1
ATOM 9540 C C . ALA B 1 625 ? 136.013 172.312 134.641 1.00 137.18 604 ALA B C 1
ATOM 9541 O O . ALA B 1 625 ? 135.342 171.668 133.827 1.00 137.18 604 ALA B O 1
ATOM 9543 N N . TYR B 1 626 ? 137.123 171.821 135.192 1.00 138.20 605 TYR B N 1
ATOM 9544 C CA . TYR B 1 626 ? 137.558 170.468 134.870 1.00 138.20 605 TYR B CA 1
ATOM 9545 C C . TYR B 1 626 ? 136.610 169.426 135.446 1.00 138.20 605 TYR B C 1
ATOM 9546 O O . TYR B 1 626 ? 136.273 168.446 134.773 1.00 138.20 605 TYR B O 1
ATOM 9555 N N . LEU B 1 627 ? 136.176 169.614 136.693 1.00 133.62 606 LEU B N 1
ATOM 9556 C CA . LEU B 1 627 ? 135.315 168.624 137.332 1.00 133.62 606 LEU B CA 1
ATOM 9557 C C . LEU B 1 627 ? 133.967 168.529 136.633 1.00 133.62 606 LEU B C 1
ATOM 9558 O O . LEU B 1 627 ? 133.440 167.430 136.431 1.00 133.62 606 LEU B O 1
ATOM 9563 N N . SER B 1 628 ? 133.399 169.666 136.250 1.00 135.71 607 SER B N 1
ATOM 9564 C CA . SER B 1 628 ? 132.101 169.705 135.595 1.00 135.71 607 SER B CA 1
ATOM 9565 C C . SER B 1 628 ? 132.132 169.131 134.190 1.00 135.71 607 SER B C 1
ATOM 9566 O O . SER B 1 628 ? 131.068 168.946 133.592 1.00 135.71 607 SER B O 1
ATOM 9569 N N . GLY B 1 629 ? 133.312 168.855 133.647 1.00 139.70 608 GLY B N 1
ATOM 9570 C CA . GLY B 1 629 ? 133.413 168.420 132.274 1.00 139.70 608 GLY B CA 1
ATOM 9571 C C . GLY B 1 629 ? 133.311 169.529 131.256 1.00 139.70 608 GLY B C 1
ATOM 9572 O O . GLY B 1 629 ? 133.179 169.239 130.062 1.00 139.70 608 GLY B O 1
ATOM 9573 N N . ARG B 1 630 ? 133.356 170.790 131.690 1.00 143.68 609 ARG B N 1
ATOM 9574 C CA . ARG B 1 630 ? 133.326 171.897 130.743 1.00 143.68 609 ARG B CA 1
ATOM 9575 C C . ARG B 1 630 ? 134.482 171.799 129.762 1.00 143.68 609 ARG B C 1
ATOM 9576 O O . ARG B 1 630 ? 134.328 172.101 128.574 1.00 143.68 609 ARG B O 1
ATOM 9584 N N . GLU B 1 631 ? 135.648 171.381 130.243 1.00 147.86 610 GLU B N 1
ATOM 9585 C CA . GLU B 1 631 ? 136.776 171.080 129.379 1.00 147.86 610 GLU B CA 1
ATOM 9586 C C . GLU B 1 631 ? 137.630 170.034 130.072 1.00 147.86 610 GLU B C 1
ATOM 9587 O O . GLU B 1 631 ? 137.716 170.012 131.302 1.00 147.86 610 GLU B O 1
ATOM 9593 N N . SER B 1 632 ? 138.260 169.174 129.281 1.00 147.79 611 SER B N 1
ATOM 9594 C CA . SER B 1 632 ? 139.019 168.061 129.824 1.00 147.79 611 SER B CA 1
ATOM 9595 C C . SER B 1 632 ? 140.049 167.626 128.793 1.00 147.79 611 SER B C 1
ATOM 9596 O O . SER B 1 632 ? 140.042 168.082 127.647 1.00 147.79 611 SER B O 1
ATOM 9599 N N . ILE B 1 633 ? 140.946 166.742 129.214 1.00 145.61 612 ILE B N 1
ATOM 9600 C CA . ILE B 1 633 ? 141.950 166.184 128.318 1.00 145.61 612 ILE B CA 1
ATOM 9601 C C . ILE B 1 633 ? 141.242 165.337 127.272 1.00 145.61 612 ILE B C 1
ATOM 9602 O O . ILE B 1 633 ? 140.553 164.368 127.604 1.00 145.61 612 ILE B O 1
ATOM 9607 N N . GLU B 1 634 ? 141.405 165.705 126.008 1.00 156.72 613 GLU B N 1
ATOM 9608 C CA . GLU B 1 634 ? 140.731 165.010 124.924 1.00 156.72 613 GLU B CA 1
ATOM 9609 C C . GLU B 1 634 ? 141.562 163.827 124.456 1.00 156.72 613 GLU B C 1
ATOM 9610 O O . GLU B 1 634 ? 142.787 163.915 124.343 1.00 156.72 613 GLU B O 1
ATOM 9616 N N . ILE B 1 635 ? 140.887 162.719 124.191 1.00 144.77 614 ILE B N 1
ATOM 9617 C CA . ILE B 1 635 ? 141.573 161.523 123.695 1.00 144.77 614 ILE B CA 1
ATOM 9618 C C . ILE B 1 635 ? 142.192 161.837 122.339 1.00 144.77 614 ILE B C 1
ATOM 9619 O O . ILE B 1 635 ? 141.517 162.428 121.478 1.00 144.77 614 ILE B O 1
ATOM 9624 N N . PRO B 1 636 ? 143.457 161.494 122.105 1.00 145.00 615 PRO B N 1
ATOM 9625 C CA . PRO B 1 636 ? 144.065 161.775 120.799 1.00 145.00 615 PRO B CA 1
ATOM 9626 C C . PRO B 1 636 ? 143.302 161.077 119.684 1.00 145.00 615 PRO B C 1
ATOM 9627 O O . PRO B 1 636 ? 142.867 159.933 119.828 1.00 145.00 615 PRO B O 1
ATOM 9631 N N . ALA B 1 637 ? 143.137 161.784 118.566 1.00 144.39 616 ALA B N 1
ATOM 9632 C CA . ALA B 1 637 ? 142.392 161.221 117.446 1.00 144.39 616 ALA B CA 1
ATOM 9633 C C . ALA B 1 637 ? 143.103 160.007 116.863 1.00 144.39 616 ALA B C 1
ATOM 9634 O O . ALA B 1 637 ? 142.467 158.990 116.562 1.00 144.39 616 ALA B O 1
ATOM 9636 N N . ILE B 1 638 ? 144.420 160.090 116.700 1.00 142.79 617 ILE B N 1
ATOM 9637 C CA . ILE B 1 638 ? 145.209 159.021 116.104 1.00 142.79 617 ILE B CA 1
ATOM 9638 C C . ILE B 1 638 ? 146.418 158.755 116.986 1.00 142.79 617 ILE B C 1
ATOM 9639 O O . ILE B 1 638 ? 147.150 159.685 117.340 1.00 142.79 617 ILE B O 1
ATOM 9644 N N . ARG B 1 639 ? 146.627 157.492 117.335 1.00 139.19 618 ARG B N 1
ATOM 9645 C CA . ARG B 1 639 ? 147.816 157.082 118.062 1.00 139.19 618 ARG B CA 1
ATOM 9646 C C . ARG B 1 639 ? 148.970 156.898 117.089 1.00 139.19 618 ARG B C 1
ATOM 9647 O O . ARG B 1 639 ? 148.791 156.360 115.994 1.00 139.19 618 ARG B O 1
ATOM 9655 N N . ARG B 1 640 ? 150.153 157.353 117.491 1.00 136.17 619 ARG B N 1
ATOM 9656 C CA . ARG B 1 640 ? 151.328 157.167 116.654 1.00 136.17 619 ARG B CA 1
ATOM 9657 C C . ARG B 1 640 ? 151.606 155.683 116.472 1.00 136.17 619 ARG B C 1
ATOM 9658 O O . ARG B 1 640 ? 151.571 154.906 117.428 1.00 136.17 619 ARG B O 1
ATOM 9666 N N . SER B 1 641 ? 151.877 155.293 115.233 1.00 140.93 620 SER B N 1
ATOM 9667 C CA . SER B 1 641 ? 151.998 153.882 114.905 1.00 140.93 620 SER B CA 1
ATOM 9668 C C . SER B 1 641 ? 153.221 153.270 115.572 1.00 140.93 620 SER B C 1
ATOM 9669 O O . SER B 1 641 ? 154.304 153.860 115.576 1.00 140.93 620 SER B O 1
ATOM 9672 N N . VAL B 1 642 ? 153.037 152.082 116.140 1.00 139.47 621 VAL B N 1
ATOM 9673 C CA . VAL B 1 642 ? 154.156 151.321 116.672 1.00 139.47 621 VAL B CA 1
ATOM 9674 C C . VAL B 1 642 ? 154.886 150.622 115.534 1.00 139.47 621 VAL B C 1
ATOM 9675 O O . VAL B 1 642 ? 154.266 150.032 114.640 1.00 139.47 621 VAL B O 1
ATOM 9679 N N . ASP B 1 643 ? 156.212 150.704 115.548 1.00 144.79 622 ASP B N 1
ATOM 9680 C CA . ASP B 1 643 ? 157.007 150.015 114.546 1.00 144.79 622 ASP B CA 1
ATOM 9681 C C . ASP B 1 643 ? 157.542 148.724 115.140 1.00 144.79 622 ASP B C 1
ATOM 9682 O O . ASP B 1 643 ? 158.403 148.776 116.031 1.00 144.79 622 ASP B O 1
ATOM 9687 N N . PRO B 1 644 ? 157.072 147.559 114.695 1.00 141.81 623 PRO B N 1
ATOM 9688 C CA . PRO B 1 644 ? 157.572 146.300 115.270 1.00 141.81 623 PRO B CA 1
ATOM 9689 C C . PRO B 1 644 ? 159.056 146.086 115.056 1.00 141.81 623 PRO B C 1
ATOM 9690 O O . PRO B 1 644 ? 159.686 145.357 115.831 1.00 141.81 623 PRO B O 1
ATOM 9694 N N . ARG B 1 645 ? 159.633 146.689 114.017 1.00 147.50 624 ARG B N 1
ATOM 9695 C CA . ARG B 1 645 ? 161.046 146.474 113.731 1.00 147.50 624 ARG B CA 1
ATOM 9696 C C . ARG B 1 645 ? 161.930 147.031 114.837 1.00 147.50 624 ARG B C 1
ATOM 9697 O O . ARG B 1 645 ? 162.900 146.385 115.250 1.00 147.50 624 ARG B O 1
ATOM 9705 N N . ARG B 1 646 ? 161.613 148.221 115.332 1.00 145.29 625 ARG B N 1
ATOM 9706 C CA . ARG B 1 646 ? 162.466 148.933 116.279 1.00 145.29 625 ARG B CA 1
ATOM 9707 C C . ARG B 1 646 ? 161.745 149.049 117.617 1.00 145.29 625 ARG B C 1
ATOM 9708 O O . ARG B 1 646 ? 161.017 150.015 117.864 1.00 145.29 625 ARG B O 1
ATOM 9716 N N . GLN B 1 647 ? 161.952 148.059 118.480 1.00 142.20 626 GLN B N 1
ATOM 9717 C CA . GLN B 1 647 ? 161.448 148.094 119.841 1.00 142.20 626 GLN B CA 1
ATOM 9718 C C . GLN B 1 647 ? 162.561 147.678 120.787 1.00 142.20 626 GLN B C 1
ATOM 9719 O O . GLN B 1 647 ? 163.403 146.844 120.448 1.00 142.20 626 GLN B O 1
ATOM 9725 N N . LEU B 1 648 ? 162.557 148.265 121.976 1.00 135.48 627 LEU B N 1
ATOM 9726 C CA . LEU B 1 648 ? 163.520 147.931 123.016 1.00 135.48 627 LEU B CA 1
ATOM 9727 C C . LEU B 1 648 ? 162.922 146.812 123.855 1.00 135.48 627 LEU B C 1
ATOM 9728 O O . LEU B 1 648 ? 161.920 147.018 124.543 1.00 135.48 627 LEU B O 1
ATOM 9733 N N . THR B 1 649 ? 163.523 145.629 123.801 1.00 136.12 628 THR B N 1
ATOM 9734 C CA . THR B 1 649 ? 162.960 144.460 124.461 1.00 136.12 628 THR B CA 1
ATOM 9735 C C . THR B 1 649 ? 163.882 143.982 125.570 1.00 136.12 628 THR B C 1
ATOM 9736 O O . THR B 1 649 ? 165.081 143.776 125.351 1.00 136.12 628 THR B O 1
ATOM 9740 N N . VAL B 1 650 ? 163.311 143.793 126.751 1.00 136.19 629 VAL B N 1
ATOM 9741 C CA . VAL B 1 650 ? 164.027 143.283 127.911 1.00 136.19 629 VAL B CA 1
ATOM 9742 C C . VAL B 1 650 ? 163.567 141.851 128.127 1.00 136.19 629 VAL B C 1
ATOM 9743 O O . VAL B 1 650 ? 162.381 141.602 128.364 1.00 136.19 629 VAL B O 1
ATOM 9747 N N . VAL B 1 651 ? 164.493 140.901 128.048 1.00 143.53 630 VAL B N 1
ATOM 9748 C CA . VAL B 1 651 ? 164.187 139.490 128.229 1.00 143.53 630 VAL B CA 1
ATOM 9749 C C . VAL B 1 651 ? 164.863 139.014 129.504 1.00 143.53 630 VAL B C 1
ATOM 9750 O O . VAL B 1 651 ? 165.976 139.452 129.830 1.00 143.53 630 VAL B O 1
ATOM 9754 N N . GLY B 1 652 ? 164.183 138.135 130.232 1.00 146.83 631 GLY B N 1
ATOM 9755 C CA . GLY B 1 652 ? 164.726 137.569 131.446 1.00 146.83 631 GLY B CA 1
ATOM 9756 C C . GLY B 1 652 ? 164.579 138.418 132.684 1.00 146.83 631 GLY B C 1
ATOM 9757 O O . GLY B 1 652 ? 165.221 138.120 133.696 1.00 146.83 631 GLY B O 1
ATOM 9758 N N . ALA B 1 653 ? 163.749 139.455 132.646 1.00 148.92 632 ALA B N 1
ATOM 9759 C CA . ALA B 1 653 ? 163.578 140.343 133.793 1.00 148.92 632 ALA B CA 1
ATOM 9760 C C . ALA B 1 653 ? 162.858 139.582 134.896 1.00 148.92 632 ALA B C 1
ATOM 9761 O O . ALA B 1 653 ? 161.636 139.433 134.871 1.00 148.92 632 ALA B O 1
ATOM 9763 N N . ARG B 1 654 ? 163.622 139.102 135.881 1.00 153.39 633 ARG B N 1
ATOM 9764 C CA . ARG B 1 654 ? 163.085 138.246 136.931 1.00 153.39 633 ARG B CA 1
ATOM 9765 C C . ARG B 1 654 ? 163.351 138.805 138.322 1.00 153.39 633 ARG B C 1
ATOM 9766 O O . ARG B 1 654 ? 163.213 138.079 139.310 1.00 153.39 633 ARG B O 1
ATOM 9774 N N . GLU B 1 655 ? 163.734 140.073 138.421 1.00 154.95 634 GLU B N 1
ATOM 9775 C CA . GLU B 1 655 ? 163.972 140.674 139.723 1.00 154.95 634 GLU B CA 1
ATOM 9776 C C . GLU B 1 655 ? 162.678 140.743 140.521 1.00 154.95 634 GLU B C 1
ATOM 9777 O O . GLU B 1 655 ? 161.603 140.985 139.967 1.00 154.95 634 GLU B O 1
ATOM 9783 N N . HIS B 1 656 ? 162.789 140.515 141.830 1.00 146.18 635 HIS B N 1
ATOM 9784 C CA . HIS B 1 656 ? 161.655 140.584 142.744 1.00 146.18 635 HIS B CA 1
ATOM 9785 C C . HIS B 1 656 ? 160.499 139.706 142.287 1.00 146.18 635 HIS B C 1
ATOM 9786 O O . HIS B 1 656 ? 160.690 138.533 141.951 1.00 146.18 635 HIS B O 1
ATOM 9793 N N . ASN B 1 657 ? 159.298 140.277 142.261 1.00 146.12 636 ASN B N 1
ATOM 9794 C CA . ASN B 1 657 ? 158.100 139.533 141.904 1.00 146.12 636 ASN B CA 1
ATOM 9795 C C . ASN B 1 657 ? 157.990 139.251 140.413 1.00 146.12 636 ASN B C 1
ATOM 9796 O O . ASN B 1 657 ? 157.131 138.459 140.014 1.00 146.12 636 ASN B O 1
ATOM 9801 N N . LEU B 1 658 ? 158.820 139.876 139.584 1.00 148.00 637 LEU B N 1
ATOM 9802 C CA . LEU B 1 658 ? 158.834 139.547 138.168 1.00 148.00 637 LEU B CA 1
ATOM 9803 C C . LEU B 1 658 ? 159.358 138.132 137.967 1.00 148.00 637 LEU B C 1
ATOM 9804 O O . LEU B 1 658 ? 160.148 137.620 138.764 1.00 148.00 637 LEU B O 1
ATOM 9809 N N . ARG B 1 659 ? 158.912 137.497 136.886 1.00 144.86 638 ARG B N 1
ATOM 9810 C CA . ARG B 1 659 ? 159.194 136.081 136.688 1.00 144.86 638 ARG B CA 1
ATOM 9811 C C . ARG B 1 659 ? 159.872 135.817 135.351 1.00 144.86 638 ARG B C 1
ATOM 9812 O O . ARG B 1 659 ? 159.461 134.923 134.606 1.00 144.86 638 ARG B O 1
ATOM 9820 N N . GLY B 1 660 ? 160.907 136.590 135.037 1.00 146.11 639 GLY B N 1
ATOM 9821 C CA . GLY B 1 660 ? 161.620 136.385 133.794 1.00 146.11 639 GLY B CA 1
ATOM 9822 C C . GLY B 1 660 ? 160.874 136.847 132.569 1.00 146.11 639 GLY B C 1
ATOM 9823 O O . GLY B 1 660 ? 161.209 136.430 131.458 1.00 146.11 639 GLY B O 1
ATOM 9824 N N . ILE B 1 661 ? 159.865 137.700 132.741 1.00 139.21 640 ILE B N 1
ATOM 9825 C CA . ILE B 1 661 ? 159.080 138.169 131.611 1.00 139.21 640 ILE B CA 1
ATOM 9826 C C . ILE B 1 661 ? 159.957 138.987 130.673 1.00 139.21 640 ILE B C 1
ATOM 9827 O O . ILE B 1 661 ? 161.036 139.465 131.045 1.00 139.21 640 ILE B O 1
ATOM 9832 N N . ASP B 1 662 ? 159.491 139.143 129.440 1.00 140.27 641 ASP B N 1
ATOM 9833 C CA . ASP B 1 662 ? 160.141 139.986 128.447 1.00 140.27 641 ASP B CA 1
ATOM 9834 C C . ASP B 1 662 ? 159.152 141.061 128.022 1.00 140.27 641 ASP B C 1
ATOM 9835 O O . ASP B 1 662 ? 158.005 140.754 127.680 1.00 140.27 641 ASP B O 1
ATOM 9840 N N . VAL B 1 663 ? 159.590 142.315 128.052 1.00 133.07 642 VAL B N 1
ATOM 9841 C CA . VAL B 1 663 ? 158.733 143.458 127.770 1.00 133.07 642 VAL B CA 1
ATOM 9842 C C . VAL B 1 663 ? 159.272 144.169 126.541 1.00 133.07 642 VAL B C 1
ATOM 9843 O O . VAL B 1 663 ? 160.488 144.350 126.407 1.00 133.07 642 VAL B O 1
ATOM 9847 N N . SER B 1 664 ? 158.373 144.562 125.647 1.00 135.11 643 SER B N 1
ATOM 9848 C CA . SER B 1 664 ? 158.727 145.264 124.422 1.00 135.11 643 SER B CA 1
ATOM 9849 C C . SER B 1 664 ? 158.210 146.693 124.502 1.00 135.11 643 SER B C 1
ATOM 9850 O O . SER B 1 664 ? 156.996 146.915 124.543 1.00 135.11 643 SER B O 1
ATOM 9853 N N . PHE B 1 665 ? 159.128 147.656 124.517 1.00 131.38 644 PHE B N 1
ATOM 9854 C CA . PHE B 1 665 ? 158.771 149.060 124.530 1.00 131.38 644 PHE B CA 1
ATOM 9855 C C . PHE B 1 665 ? 158.913 149.613 123.127 1.00 131.38 644 PHE B C 1
ATOM 9856 O O . PHE B 1 665 ? 160.017 149.564 122.562 1.00 131.38 644 PHE B O 1
ATOM 9864 N N . PRO B 1 666 ? 157.842 150.109 122.517 1.00 134.98 645 PRO B N 1
ATOM 9865 C CA . PRO B 1 666 ? 157.969 150.728 121.196 1.00 134.98 645 PRO B CA 1
ATOM 9866 C C . PRO B 1 666 ? 158.814 151.988 121.259 1.00 134.98 645 PRO B C 1
ATOM 9867 O O . PRO B 1 666 ? 158.762 152.747 122.229 1.00 134.98 645 PRO B O 1
ATOM 9871 N N . LEU B 1 667 ? 159.583 152.216 120.201 1.00 135.32 646 LEU B N 1
ATOM 9872 C CA . LEU B 1 667 ? 160.491 153.349 120.118 1.00 135.32 646 LEU B CA 1
ATOM 9873 C C . LEU B 1 667 ? 159.849 154.455 119.296 1.00 135.32 646 LEU B C 1
ATOM 9874 O O . LEU B 1 667 ? 159.219 154.187 118.269 1.00 135.32 646 LEU B O 1
ATOM 9879 N N . GLY B 1 668 ? 160.009 155.692 119.748 1.00 134.64 647 GLY B N 1
ATOM 9880 C CA . GLY B 1 668 ? 159.458 156.832 119.054 1.00 134.64 647 GLY B CA 1
ATOM 9881 C C . GLY B 1 668 ? 158.029 157.170 119.408 1.00 134.64 647 GLY B C 1
ATOM 9882 O O . GLY B 1 668 ? 157.476 158.115 118.834 1.00 134.64 647 GLY B O 1
ATOM 9883 N N . VAL B 1 669 ? 157.410 156.431 120.328 1.00 132.98 648 VAL B N 1
ATOM 9884 C CA . VAL B 1 669 ? 156.060 156.725 120.782 1.00 132.98 648 VAL B CA 1
ATOM 9885 C C . VAL B 1 669 ? 156.048 156.733 122.302 1.00 132.98 648 VAL B C 1
ATOM 9886 O O . VAL B 1 669 ? 156.901 156.135 122.960 1.00 132.98 648 VAL B O 1
ATOM 9890 N N . LEU B 1 670 ? 155.059 157.424 122.856 1.00 135.30 649 LEU B N 1
ATOM 9891 C CA . LEU B 1 670 ? 154.923 157.543 124.300 1.00 135.30 649 LEU B CA 1
ATOM 9892 C C . LEU B 1 670 ? 154.266 156.290 124.855 1.00 135.30 649 LEU B C 1
ATOM 9893 O O . LEU B 1 670 ? 153.147 155.944 124.463 1.00 135.30 649 LEU B O 1
ATOM 9898 N N . THR B 1 671 ? 154.951 155.619 125.772 1.00 136.77 650 THR B N 1
ATOM 9899 C CA . THR B 1 671 ? 154.440 154.419 126.417 1.00 136.77 650 THR B CA 1
ATOM 9900 C C . THR B 1 671 ? 154.327 154.663 127.913 1.00 136.77 650 THR B C 1
ATOM 9901 O O . THR B 1 671 ? 155.127 155.409 128.486 1.00 136.77 650 THR B O 1
ATOM 9905 N N . SER B 1 672 ? 153.324 154.057 128.537 1.00 131.46 651 SER B N 1
ATOM 9906 C CA . SER B 1 672 ? 153.092 154.200 129.966 1.00 131.46 651 SER B CA 1
ATOM 9907 C C . SER B 1 672 ? 152.970 152.825 130.597 1.00 131.46 651 SER B C 1
ATOM 9908 O O . SER B 1 672 ? 152.192 151.989 130.128 1.00 131.46 651 SER B O 1
ATOM 9911 N N . VAL B 1 673 ? 153.734 152.595 131.657 1.00 130.95 652 VAL B N 1
ATOM 9912 C CA . VAL B 1 673 ? 153.657 151.354 132.414 1.00 130.95 652 VAL B CA 1
ATOM 9913 C C . VAL B 1 673 ? 152.641 151.548 133.530 1.00 130.95 652 VAL B C 1
ATOM 9914 O O . VAL B 1 673 ? 152.716 152.522 134.285 1.00 130.95 652 VAL B O 1
ATOM 9918 N N . THR B 1 674 ? 151.687 150.635 133.627 1.00 127.79 653 THR B N 1
ATOM 9919 C CA . THR B 1 674 ? 150.597 150.726 134.585 1.00 127.79 653 THR B CA 1
ATOM 9920 C C . THR B 1 674 ? 150.528 149.452 135.417 1.00 127.79 653 THR B C 1
ATOM 9921 O O . THR B 1 674 ? 151.305 148.514 135.228 1.00 127.79 653 THR B O 1
ATOM 9925 N N . GLY B 1 675 ? 149.583 149.429 136.351 1.00 129.54 654 GLY B N 1
ATOM 9926 C CA . GLY B 1 675 ? 149.367 148.255 137.168 1.00 129.54 654 GLY B CA 1
ATOM 9927 C C . GLY B 1 675 ? 148.973 148.571 138.594 1.00 129.54 654 GLY B C 1
ATOM 9928 O O . GLY B 1 675 ? 148.971 149.733 139.007 1.00 129.54 654 GLY B O 1
ATOM 9929 N N . VAL B 1 676 ? 148.631 147.533 139.358 1.00 131.18 655 VAL B N 1
ATOM 9930 C CA . VAL B 1 676 ? 148.333 147.718 140.767 1.00 131.18 655 VAL B CA 1
ATOM 9931 C C . VAL B 1 676 ? 149.615 148.088 141.501 1.00 131.18 655 VAL B C 1
ATOM 9932 O O . VAL B 1 676 ? 150.723 147.742 141.074 1.00 131.18 655 VAL B O 1
ATOM 9936 N N . SER B 1 677 ? 149.468 148.801 142.614 1.00 137.90 656 SER B N 1
ATOM 9937 C CA . SER B 1 677 ? 150.630 149.184 143.401 1.00 137.90 656 SER B CA 1
ATOM 9938 C C . SER B 1 677 ? 151.421 147.949 143.803 1.00 137.90 656 SER B C 1
ATOM 9939 O O . SER B 1 677 ? 150.856 146.944 144.239 1.00 137.90 656 SER B O 1
ATOM 9942 N N . GLY B 1 678 ? 152.735 148.022 143.638 1.00 142.12 657 GLY B N 1
ATOM 9943 C CA . GLY B 1 678 ? 153.575 146.885 143.935 1.00 142.12 657 GLY B CA 1
ATOM 9944 C C . GLY B 1 678 ? 153.593 145.813 142.875 1.00 142.12 657 GLY B C 1
ATOM 9945 O O . GLY B 1 678 ? 154.035 144.695 143.158 1.00 142.12 657 GLY B O 1
ATOM 9946 N N . SER B 1 679 ? 153.126 146.110 141.662 1.00 136.44 658 SER B N 1
ATOM 9947 C CA . SER B 1 679 ? 153.136 145.110 140.603 1.00 136.44 658 SER B CA 1
ATOM 9948 C C . SER B 1 679 ? 154.536 144.818 140.091 1.00 136.44 658 SER B C 1
ATOM 9949 O O . SER B 1 679 ? 154.714 143.865 139.328 1.00 136.44 658 SER B O 1
ATOM 9952 N N . GLY B 1 680 ? 155.522 145.605 140.486 1.00 139.91 659 GLY B N 1
ATOM 9953 C CA . GLY B 1 680 ? 156.864 145.479 139.978 1.00 139.91 659 GLY B CA 1
ATOM 9954 C C . GLY B 1 680 ? 157.232 146.447 138.874 1.00 139.91 659 GLY B C 1
ATOM 9955 O O . GLY B 1 680 ? 158.278 146.262 138.242 1.00 139.91 659 GLY B O 1
ATOM 9956 N N . LYS B 1 681 ? 156.408 147.465 138.619 1.00 135.20 660 LYS B N 1
ATOM 9957 C CA . LYS B 1 681 ? 156.690 148.395 137.533 1.00 135.20 660 LYS B CA 1
ATOM 9958 C C . LYS B 1 681 ? 157.984 149.161 137.772 1.00 135.20 660 LYS B C 1
ATOM 9959 O O . LYS B 1 681 ? 158.789 149.327 136.850 1.00 135.20 660 LYS B O 1
ATOM 9965 N N . SER B 1 682 ? 158.201 149.644 138.995 1.00 141.65 661 SER B N 1
ATOM 9966 C CA . SER B 1 682 ? 159.404 150.421 139.271 1.00 141.65 661 SER B CA 1
ATOM 9967 C C . SER B 1 682 ? 160.656 149.564 139.160 1.00 141.65 661 SER B C 1
ATOM 9968 O O . SER B 1 682 ? 161.684 150.025 138.655 1.00 141.65 661 SER B O 1
ATOM 9971 N N . THR B 1 683 ? 160.598 148.320 139.630 1.00 142.02 662 THR B N 1
ATOM 9972 C CA . THR B 1 683 ? 161.748 147.442 139.466 1.00 142.02 662 THR B CA 1
ATOM 9973 C C . THR B 1 683 ? 161.985 147.112 138.002 1.00 142.02 662 THR B C 1
ATOM 9974 O O . THR B 1 683 ? 163.133 146.922 137.587 1.00 142.02 662 THR B O 1
ATOM 9978 N N . LEU B 1 684 ? 160.920 147.036 137.208 1.00 140.25 663 LEU B N 1
ATOM 9979 C CA . LEU B 1 684 ? 161.085 146.772 135.785 1.00 140.25 663 LEU B CA 1
ATOM 9980 C C . LEU B 1 684 ? 161.738 147.952 135.081 1.00 140.25 663 LEU B C 1
ATOM 9981 O O . LEU B 1 684 ? 162.696 147.782 134.320 1.00 140.25 663 LEU B O 1
ATOM 9986 N N . VAL B 1 685 ? 161.244 149.159 135.334 1.00 140.56 664 VAL B N 1
ATOM 9987 C CA . VAL B 1 685 ? 161.674 150.328 134.580 1.00 140.56 664 VAL B CA 1
ATOM 9988 C C . VAL B 1 685 ? 162.857 150.999 135.262 1.00 140.56 664 VAL B C 1
ATOM 9989 O O . VAL B 1 685 ? 163.948 151.076 134.692 1.00 140.56 664 VAL B O 1
ATOM 9993 N N . ASN B 1 686 ? 162.656 151.477 136.489 1.00 150.69 665 ASN B N 1
ATOM 9994 C CA . ASN B 1 686 ? 163.683 152.276 137.150 1.00 150.69 665 ASN B CA 1
ATOM 9995 C C . ASN B 1 686 ? 164.876 151.439 137.593 1.00 150.69 665 ASN B C 1
ATOM 9996 O O . ASN B 1 686 ? 165.965 151.979 137.804 1.00 150.69 665 ASN B O 1
ATOM 10001 N N . ASP B 1 687 ? 164.697 150.129 137.751 1.00 150.04 666 ASP B N 1
ATOM 10002 C CA . ASP B 1 687 ? 165.787 149.307 138.266 1.00 150.04 666 ASP B CA 1
ATOM 10003 C C . ASP B 1 687 ? 166.453 148.501 137.159 1.00 150.04 666 ASP B C 1
ATOM 10004 O O . ASP B 1 687 ? 167.680 148.523 137.019 1.00 150.04 666 ASP B O 1
ATOM 10009 N N . ILE B 1 688 ? 165.668 147.773 136.371 1.00 146.16 667 ILE B N 1
ATOM 10010 C CA . ILE B 1 688 ? 166.249 146.913 135.347 1.00 146.16 667 ILE B CA 1
ATOM 10011 C C . ILE B 1 688 ? 166.582 147.713 134.098 1.00 146.16 667 ILE B C 1
ATOM 10012 O O . ILE B 1 688 ? 167.740 147.785 133.674 1.00 146.16 667 ILE B O 1
ATOM 10017 N N . LEU B 1 689 ? 165.570 148.327 133.490 1.00 148.27 668 LEU B N 1
ATOM 10018 C CA . LEU B 1 689 ? 165.785 149.020 132.227 1.00 148.27 668 LEU B CA 1
ATOM 10019 C C . LEU B 1 689 ? 166.647 150.260 132.415 1.00 148.27 668 LEU B C 1
ATOM 10020 O O . LEU B 1 689 ? 167.560 150.519 131.623 1.00 148.27 668 LEU B O 1
ATOM 10025 N N . ALA B 1 690 ? 166.365 151.043 133.455 1.00 150.69 669 ALA B N 1
ATOM 10026 C CA . ALA B 1 690 ? 167.043 152.322 133.626 1.00 150.69 669 ALA B CA 1
ATOM 10027 C C . ALA B 1 690 ? 168.537 152.137 133.833 1.00 150.69 669 ALA B C 1
ATOM 10028 O O . ALA B 1 690 ? 169.346 152.842 133.222 1.00 150.69 669 ALA B O 1
ATOM 10030 N N . ALA B 1 691 ? 168.922 151.197 134.694 1.00 157.29 670 ALA B N 1
ATOM 10031 C CA . ALA B 1 691 ? 170.338 150.992 134.972 1.00 157.29 670 ALA B CA 1
ATOM 10032 C C . ALA B 1 691 ? 171.073 150.494 133.737 1.00 157.29 670 ALA B C 1
ATOM 10033 O O . ALA B 1 691 ? 172.174 150.964 133.428 1.00 157.29 670 ALA B O 1
ATOM 10035 N N . VAL B 1 692 ? 170.479 149.541 133.017 1.00 146.79 671 VAL B N 1
ATOM 10036 C CA . VAL B 1 692 ? 171.109 149.029 131.805 1.00 146.79 671 VAL B CA 1
ATOM 10037 C C . VAL B 1 692 ? 171.294 150.152 130.799 1.00 146.79 671 VAL B C 1
ATOM 10038 O O . VAL B 1 692 ? 172.374 150.328 130.221 1.00 146.79 671 VAL B O 1
ATOM 10042 N N . LEU B 1 693 ? 170.243 150.941 130.592 1.00 149.83 672 LEU B N 1
ATOM 10043 C CA . LEU B 1 693 ? 170.312 152.020 129.619 1.00 149.83 672 LEU B CA 1
ATOM 10044 C C . LEU B 1 693 ? 171.360 153.047 130.018 1.00 149.83 672 LEU B C 1
ATOM 10045 O O . LEU B 1 693 ? 172.121 153.530 129.172 1.00 149.83 672 LEU B O 1
ATOM 10050 N N . ALA B 1 694 ? 171.428 153.381 131.307 1.00 154.29 673 ALA B N 1
ATOM 10051 C CA . ALA B 1 694 ? 172.387 154.379 131.765 1.00 154.29 673 ALA B CA 1
ATOM 10052 C C . ALA B 1 694 ? 173.818 153.882 131.617 1.00 154.29 673 ALA B C 1
ATOM 10053 O O . ALA B 1 694 ? 174.693 154.620 131.151 1.00 154.29 673 ALA B O 1
ATOM 10055 N N . ASN B 1 695 ? 174.082 152.633 132.005 1.00 155.36 674 ASN B N 1
ATOM 10056 C CA . ASN B 1 695 ? 175.451 152.142 131.919 1.00 155.36 674 ASN B CA 1
ATOM 10057 C C . ASN B 1 695 ? 175.843 151.783 130.495 1.00 155.36 674 ASN B C 1
ATOM 10058 O O . ASN B 1 695 ? 177.031 151.580 130.228 1.00 155.36 674 ASN B O 1
ATOM 10063 N N . ARG B 1 696 ? 174.882 151.696 129.578 1.00 145.46 675 ARG B N 1
ATOM 10064 C CA . ARG B 1 696 ? 175.226 151.386 128.200 1.00 145.46 675 ARG B CA 1
ATOM 10065 C C . ARG B 1 696 ? 175.229 152.609 127.296 1.00 145.46 675 ARG B C 1
ATOM 10066 O O . ARG B 1 696 ? 175.794 152.555 126.199 1.00 145.46 675 ARG B O 1
ATOM 10074 N N . LEU B 1 697 ? 174.617 153.710 127.722 1.00 142.28 676 LEU B N 1
ATOM 10075 C CA . LEU B 1 697 ? 174.536 154.910 126.901 1.00 142.28 676 LEU B CA 1
ATOM 10076 C C . LEU B 1 697 ? 175.228 156.106 127.532 1.00 142.28 676 LEU B C 1
ATOM 10077 O O . LEU B 1 697 ? 175.774 156.953 126.820 1.00 142.28 676 LEU B O 1
ATOM 10082 N N . ASN B 1 698 ? 175.206 156.208 128.856 1.00 150.19 677 ASN B N 1
ATOM 10083 C CA . ASN B 1 698 ? 175.809 157.343 129.538 1.00 150.19 677 ASN B CA 1
ATOM 10084 C C . ASN B 1 698 ? 177.157 157.001 130.156 1.00 150.19 677 ASN B C 1
ATOM 10085 O O . ASN B 1 698 ? 177.942 157.903 130.463 1.00 150.19 677 ASN B O 1
ATOM 10090 N N . GLY B 1 699 ? 177.438 155.724 130.353 1.00 165.35 678 GLY B N 1
ATOM 10091 C CA . GLY B 1 699 ? 178.686 155.290 130.928 1.00 165.35 678 GLY B CA 1
ATOM 10092 C C . GLY B 1 699 ? 178.696 155.105 132.434 1.00 165.35 678 GLY B C 1
ATOM 10093 O O . GLY B 1 699 ? 179.780 154.942 133.007 1.00 165.35 678 GLY B O 1
ATOM 10094 N N . ALA B 1 700 ? 177.538 155.125 133.089 1.00 169.52 679 ALA B N 1
ATOM 10095 C CA . ALA B 1 700 ? 177.478 154.924 134.527 1.00 169.52 679 ALA B CA 1
ATOM 10096 C C . ALA B 1 700 ? 177.834 153.480 134.873 1.00 169.52 679 ALA B C 1
ATOM 10097 O O . ALA B 1 700 ? 178.068 152.640 134.001 1.00 169.52 679 ALA B O 1
ATOM 10099 N N . ARG B 1 701 ? 177.881 153.186 136.172 1.00 178.48 680 ARG B N 1
ATOM 10100 C CA . ARG B 1 701 ? 178.250 151.863 136.661 1.00 178.48 680 ARG B CA 1
ATOM 10101 C C . ARG B 1 701 ? 177.181 151.287 137.584 1.00 178.48 680 ARG B C 1
ATOM 10102 O O . ARG B 1 701 ? 177.480 150.469 138.455 1.00 178.48 680 ARG B O 1
ATOM 10110 N N . GLN B 1 702 ? 175.933 151.706 137.405 1.00 163.60 681 GLN B N 1
ATOM 10111 C CA . GLN B 1 702 ? 174.858 151.238 138.266 1.00 163.60 681 GLN B CA 1
ATOM 10112 C C . GLN B 1 702 ? 174.598 149.752 138.049 1.00 163.60 681 GLN B C 1
ATOM 10113 O O . GLN B 1 702 ? 174.765 149.222 136.948 1.00 163.60 681 GLN B O 1
ATOM 10119 N N . VAL B 1 703 ? 174.188 149.082 139.118 1.00 156.73 682 VAL B N 1
ATOM 10120 C CA . VAL B 1 703 ? 173.869 147.652 139.029 1.00 156.73 682 VAL B CA 1
ATOM 10121 C C . VAL B 1 703 ? 172.624 147.471 138.169 1.00 156.73 682 VAL B C 1
ATOM 10122 O O . VAL B 1 703 ? 171.589 148.107 138.437 1.00 156.73 682 VAL B O 1
ATOM 10126 N N . PRO B 1 704 ? 172.662 146.620 137.155 1.00 159.82 683 PRO B N 1
ATOM 10127 C CA . PRO B 1 704 ? 171.566 146.575 136.181 1.00 159.82 683 PRO B CA 1
ATOM 10128 C C . PRO B 1 704 ? 170.366 145.761 136.635 1.00 159.82 683 PRO B C 1
ATOM 10129 O O . PRO B 1 704 ? 169.510 145.413 135.816 1.00 159.82 683 PRO B O 1
ATOM 10133 N N . GLY B 1 705 ? 170.285 145.448 137.919 1.00 160.78 684 GLY B N 1
ATOM 10134 C CA . GLY B 1 705 ? 169.217 144.589 138.379 1.00 160.78 684 GLY B CA 1
ATOM 10135 C C . GLY B 1 705 ? 169.440 143.153 137.938 1.00 160.78 684 GLY B C 1
ATOM 10136 O O . GLY B 1 705 ? 170.561 142.728 137.646 1.00 160.78 684 GLY B O 1
ATOM 10137 N N . ARG B 1 706 ? 168.347 142.398 137.882 1.00 159.08 685 ARG B N 1
ATOM 10138 C CA . ARG B 1 706 ? 168.394 140.979 137.545 1.00 159.08 685 ARG B CA 1
ATOM 10139 C C . ARG B 1 706 ? 167.600 140.741 136.269 1.00 159.08 685 ARG B C 1
ATOM 10140 O O . ARG B 1 706 ? 166.370 140.846 136.269 1.00 159.08 685 ARG B O 1
ATOM 10148 N N . HIS B 1 707 ? 168.302 140.405 135.192 1.00 151.82 686 HIS B N 1
ATOM 10149 C CA . HIS B 1 707 ? 167.672 140.074 133.922 1.00 151.82 686 HIS B CA 1
ATOM 10150 C C . HIS B 1 707 ? 168.681 139.295 133.091 1.00 151.82 686 HIS B C 1
ATOM 10151 O O . HIS B 1 707 ? 169.843 139.145 133.476 1.00 151.82 686 HIS B O 1
ATOM 10158 N N . THR B 1 708 ? 168.234 138.801 131.938 1.00 143.94 687 THR B N 1
ATOM 10159 C CA . THR B 1 708 ? 169.126 138.051 131.064 1.00 143.94 687 THR B CA 1
ATOM 10160 C C . THR B 1 708 ? 169.690 138.898 129.932 1.00 143.94 687 THR B C 1
ATOM 10161 O O . THR B 1 708 ? 170.893 138.832 129.664 1.00 143.94 687 THR B O 1
ATOM 10165 N N . ARG B 1 709 ? 168.863 139.697 129.261 1.00 148.41 688 ARG B N 1
ATOM 10166 C CA . ARG B 1 709 ? 169.400 140.464 128.145 1.00 148.41 688 ARG B CA 1
ATOM 10167 C C . ARG B 1 709 ? 168.489 141.640 127.825 1.00 148.41 688 ARG B C 1
ATOM 10168 O O . ARG B 1 709 ? 167.296 141.625 128.139 1.00 148.41 688 ARG B O 1
ATOM 10176 N N . VAL B 1 710 ? 169.074 142.663 127.209 1.00 142.48 689 VAL B N 1
ATOM 10177 C CA . VAL B 1 710 ? 168.343 143.792 126.650 1.00 142.48 689 VAL B CA 1
ATOM 10178 C C . VAL B 1 710 ? 168.761 143.935 125.196 1.00 142.48 689 VAL B C 1
ATOM 10179 O O . VAL B 1 710 ? 169.959 143.993 124.896 1.00 142.48 689 VAL B O 1
ATOM 10183 N N . THR B 1 711 ? 167.783 143.982 124.293 1.00 146.35 690 THR B N 1
ATOM 10184 C CA . THR B 1 711 ? 168.063 144.095 122.871 1.00 146.35 690 THR B CA 1
ATOM 10185 C C . THR B 1 711 ? 167.271 145.251 122.279 1.00 146.35 690 THR B C 1
ATOM 10186 O O . THR B 1 711 ? 166.295 145.733 122.862 1.00 146.35 690 THR B O 1
ATOM 10190 N N . GLY B 1 712 ? 167.694 145.672 121.090 1.00 150.87 691 GLY B N 1
ATOM 10191 C CA . GLY B 1 712 ? 167.158 146.870 120.481 1.00 150.87 691 GLY B CA 1
ATOM 10192 C C . GLY B 1 712 ? 167.811 148.140 120.964 1.00 150.87 691 GLY B C 1
ATOM 10193 O O . GLY B 1 712 ? 167.318 149.233 120.672 1.00 150.87 691 GLY B O 1
ATOM 10194 N N . LEU B 1 713 ? 168.918 148.025 121.694 1.00 144.97 692 LEU B N 1
ATOM 10195 C CA . LEU B 1 713 ? 169.539 149.178 122.331 1.00 144.97 692 LEU B CA 1
ATOM 10196 C C . LEU B 1 713 ? 170.236 150.099 121.337 1.00 144.97 692 LEU B C 1
ATOM 10197 O O . LEU B 1 713 ? 170.273 151.315 121.551 1.00 144.97 692 LEU B O 1
ATOM 10202 N N . ASP B 1 714 ? 170.780 149.551 120.248 1.00 147.40 693 ASP B N 1
ATOM 10203 C CA . ASP B 1 714 ? 171.624 150.328 119.347 1.00 147.40 693 ASP B CA 1
ATOM 10204 C C . ASP B 1 714 ? 170.888 151.472 118.664 1.00 147.40 693 ASP B C 1
ATOM 10205 O O . ASP B 1 714 ? 171.544 152.363 118.117 1.00 147.40 693 ASP B O 1
ATOM 10210 N N . TYR B 1 715 ? 169.557 151.477 118.682 1.00 146.78 694 TYR B N 1
ATOM 10211 C CA . TYR B 1 715 ? 168.807 152.554 118.053 1.00 146.78 694 TYR B CA 1
ATOM 10212 C C . TYR B 1 715 ? 168.894 153.861 118.825 1.00 146.78 694 TYR B C 1
ATOM 10213 O O . TYR B 1 715 ? 168.398 154.881 118.338 1.00 146.78 694 TYR B O 1
ATOM 10222 N N . LEU B 1 716 ? 169.496 153.857 120.008 1.00 146.74 695 LEU B N 1
ATOM 10223 C CA . LEU B 1 716 ? 169.563 155.034 120.856 1.00 146.74 695 LEU B CA 1
ATOM 10224 C C . LEU B 1 716 ? 170.990 155.555 120.918 1.00 146.74 695 LEU B C 1
ATOM 10225 O O . LEU B 1 716 ? 171.929 154.925 120.428 1.00 146.74 695 LEU B O 1
ATOM 10230 N N . ASP B 1 717 ? 171.138 156.724 121.535 1.00 146.02 696 ASP B N 1
ATOM 10231 C CA . ASP B 1 717 ? 172.450 157.297 121.793 1.00 146.02 696 ASP B CA 1
ATOM 10232 C C . ASP B 1 717 ? 172.661 157.735 123.230 1.00 146.02 696 ASP B C 1
ATOM 10233 O O . ASP B 1 717 ? 173.818 157.820 123.659 1.00 146.02 696 ASP B O 1
ATOM 10238 N N . LYS B 1 718 ? 171.604 158.006 123.987 1.00 140.42 697 LYS B N 1
ATOM 10239 C CA . LYS B 1 718 ? 171.752 158.456 125.362 1.00 140.42 697 LYS B CA 1
ATOM 10240 C C . LYS B 1 718 ? 170.454 158.198 126.106 1.00 140.42 697 LYS B C 1
ATOM 10241 O O . LYS B 1 718 ? 169.410 157.946 125.501 1.00 140.42 697 LYS B O 1
ATOM 10247 N N . LEU B 1 719 ? 170.536 158.264 127.430 1.00 139.96 698 LEU B N 1
ATOM 10248 C CA . LEU B 1 719 ? 169.374 158.154 128.300 1.00 139.96 698 LEU B CA 1
ATOM 10249 C C . LEU B 1 719 ? 169.316 159.378 129.196 1.00 139.96 698 LEU B C 1
ATOM 10250 O O . LEU B 1 719 ? 170.319 159.746 129.814 1.00 139.96 698 LEU B O 1
ATOM 10255 N N . VAL B 1 720 ? 168.148 160.003 129.270 1.00 138.93 699 VAL B N 1
ATOM 10256 C CA . VAL B 1 720 ? 167.936 161.175 130.105 1.00 138.93 699 VAL B CA 1
ATOM 10257 C C . VAL B 1 720 ? 166.826 160.842 131.087 1.00 138.93 699 VAL B C 1
ATOM 10258 O O . VAL B 1 720 ? 165.680 160.614 130.683 1.00 138.93 699 VAL B O 1
ATOM 10262 N N . ARG B 1 721 ? 167.155 160.825 132.372 1.00 143.28 700 ARG B N 1
ATOM 10263 C CA . ARG B 1 721 ? 166.189 160.567 133.429 1.00 143.28 700 ARG B CA 1
ATOM 10264 C C . ARG B 1 721 ? 165.870 161.883 134.117 1.00 143.28 700 ARG B C 1
ATOM 10265 O O . ARG B 1 721 ? 166.782 162.627 134.490 1.00 143.28 700 ARG B O 1
ATOM 10273 N N . VAL B 1 722 ? 164.585 162.169 134.283 1.00 144.72 701 VAL B N 1
ATOM 10274 C CA . VAL B 1 722 ? 164.133 163.418 134.879 1.00 144.72 701 VAL B CA 1
ATOM 10275 C C . VAL B 1 722 ? 163.436 163.093 136.190 1.00 144.72 701 VAL B C 1
ATOM 10276 O O . VAL B 1 722 ? 162.475 162.315 136.216 1.00 144.72 701 VAL B O 1
ATOM 10280 N N . ASP B 1 723 ? 163.914 163.691 137.276 1.00 158.12 702 ASP B N 1
ATOM 10281 C CA . ASP B 1 723 ? 163.371 163.442 138.604 1.00 158.12 702 ASP B CA 1
ATOM 10282 C C . ASP B 1 723 ? 163.212 164.780 139.315 1.00 158.12 702 ASP B C 1
ATOM 10283 O O . ASP B 1 723 ? 163.428 165.847 138.734 1.00 158.12 702 ASP B O 1
ATOM 10288 N N . GLN B 1 724 ? 162.839 164.721 140.590 1.00 159.48 703 GLN B N 1
ATOM 10289 C CA . GLN B 1 724 ? 162.576 165.921 141.371 1.00 159.48 703 GLN B CA 1
ATOM 10290 C C . GLN B 1 724 ? 163.828 166.511 142.004 1.00 159.48 703 GLN B C 1
ATOM 10291 O O . GLN B 1 724 ? 163.717 167.501 142.735 1.00 159.48 703 GLN B O 1
ATOM 10297 N N . SER B 1 725 ? 164.999 165.936 141.753 1.00 157.24 704 SER B N 1
ATOM 10298 C CA . SER B 1 725 ? 166.218 166.434 142.371 1.00 157.24 704 SER B CA 1
ATOM 10299 C C . SER B 1 725 ? 166.465 167.877 141.943 1.00 157.24 704 SER B C 1
ATOM 10300 O O . SER B 1 725 ? 166.285 168.208 140.764 1.00 157.24 704 SER B O 1
ATOM 10303 N N . PRO B 1 726 ? 166.861 168.757 142.856 1.00 152.13 705 PRO B N 1
ATOM 10304 C CA . PRO B 1 726 ? 167.017 170.170 142.503 1.00 152.13 705 PRO B CA 1
ATOM 10305 C C . PRO B 1 726 ? 168.161 170.383 141.526 1.00 152.13 705 PRO B C 1
ATOM 10306 O O . PRO B 1 726 ? 169.104 169.594 141.439 1.00 152.13 705 PRO B O 1
ATOM 10310 N N . ILE B 1 727 ? 168.058 171.477 140.780 1.00 146.04 706 ILE B N 1
ATOM 10311 C CA . ILE B 1 727 ? 169.076 171.826 139.780 1.00 146.04 706 ILE B CA 1
ATOM 10312 C C . ILE B 1 727 ? 170.129 172.646 140.514 1.00 146.04 706 ILE B C 1
ATOM 10313 O O . ILE B 1 727 ? 170.148 173.877 140.494 1.00 146.04 706 ILE B O 1
ATOM 10318 N N . GLY B 1 728 ? 171.046 171.940 141.167 1.00 160.43 707 GLY B N 1
ATOM 10319 C CA . GLY B 1 728 ? 172.096 172.596 141.921 1.00 160.43 707 GLY B CA 1
ATOM 10320 C C . GLY B 1 728 ? 171.637 173.072 143.283 1.00 160.43 707 GLY B C 1
ATOM 10321 O O . GLY B 1 728 ? 170.534 173.607 143.425 1.00 160.43 707 GLY B O 1
ATOM 10322 N N . ARG B 1 729 ? 172.482 172.889 144.295 1.00 165.68 708 ARG B N 1
ATOM 10323 C CA . ARG B 1 729 ? 172.144 173.225 145.670 1.00 165.68 708 ARG B CA 1
ATOM 10324 C C . ARG B 1 729 ? 172.670 174.588 146.093 1.00 165.68 708 ARG B C 1
ATOM 10325 O O . ARG B 1 729 ? 172.506 174.969 147.256 1.00 165.68 708 ARG B O 1
ATOM 10333 N N . THR B 1 730 ? 173.292 175.323 145.193 1.00 154.26 709 THR B N 1
ATOM 10334 C CA . THR B 1 730 ? 173.909 176.569 145.596 1.00 154.26 709 THR B CA 1
ATOM 10335 C C . THR B 1 730 ? 173.070 177.759 145.151 1.00 154.26 709 THR B C 1
ATOM 10336 O O . THR B 1 730 ? 172.431 177.717 144.096 1.00 154.26 709 THR B O 1
ATOM 10340 N N . PRO B 1 731 ? 173.052 178.837 145.935 1.00 151.20 710 PRO B N 1
ATOM 10341 C CA . PRO B 1 731 ? 172.300 180.031 145.522 1.00 151.20 710 PRO B CA 1
ATOM 10342 C C . PRO B 1 731 ? 172.819 180.658 144.247 1.00 151.20 710 PRO B C 1
ATOM 10343 O O . PRO B 1 731 ? 172.081 181.411 143.602 1.00 151.20 710 PRO B O 1
ATOM 10347 N N . ARG B 1 732 ? 174.068 180.385 143.864 1.00 156.19 711 ARG B N 1
ATOM 10348 C CA . ARG B 1 732 ? 174.572 180.900 142.597 1.00 156.19 711 ARG B CA 1
ATOM 10349 C C . ARG B 1 732 ? 173.825 180.302 141.415 1.00 156.19 711 ARG B C 1
ATOM 10350 O O . ARG B 1 732 ? 173.802 180.896 140.332 1.00 156.19 711 ARG B O 1
ATOM 10358 N N . SER B 1 733 ? 173.214 179.135 141.598 1.00 153.80 712 SER B N 1
ATOM 10359 C CA . SER B 1 733 ? 172.436 178.521 140.532 1.00 153.80 712 SER B CA 1
ATOM 10360 C C . SER B 1 733 ? 171.131 179.281 140.331 1.00 153.80 712 SER B C 1
ATOM 10361 O O . SER B 1 733 ? 170.658 179.975 141.234 1.00 153.80 712 SER B O 1
ATOM 10364 N N . ASN B 1 734 ? 170.550 179.150 139.140 1.00 144.93 713 ASN B N 1
ATOM 10365 C CA . ASN B 1 734 ? 169.390 179.924 138.759 1.00 144.93 713 ASN B CA 1
ATOM 10366 C C . ASN B 1 734 ? 168.700 179.193 137.620 1.00 144.93 713 ASN B C 1
ATOM 10367 O O . ASN B 1 734 ? 169.360 178.422 136.910 1.00 144.93 713 ASN B O 1
ATOM 10372 N N . PRO B 1 735 ? 167.395 179.391 137.421 1.00 136.14 714 PRO B N 1
ATOM 10373 C CA . PRO B 1 735 ? 166.773 178.867 136.198 1.00 136.14 714 PRO B CA 1
ATOM 10374 C C . PRO B 1 735 ? 167.440 179.390 134.943 1.00 136.14 714 PRO B C 1
ATOM 10375 O O . PRO B 1 735 ? 167.713 178.619 134.014 1.00 136.14 714 PRO B O 1
ATOM 10379 N N . ALA B 1 736 ? 167.742 180.688 134.912 1.00 138.44 715 ALA B N 1
ATOM 10380 C CA . ALA B 1 736 ? 168.381 181.273 133.741 1.00 138.44 715 ALA B CA 1
ATOM 10381 C C . ALA B 1 736 ? 169.766 180.685 133.517 1.00 138.44 715 ALA B C 1
ATOM 10382 O O . ALA B 1 736 ? 170.131 180.349 132.384 1.00 138.44 715 ALA B O 1
ATOM 10384 N N . THR B 1 737 ? 170.554 180.555 134.583 1.00 142.95 716 THR B N 1
ATOM 10385 C CA . THR B 1 737 ? 171.886 179.986 134.437 1.00 142.95 716 THR B CA 1
ATOM 10386 C C . THR B 1 737 ? 171.831 178.516 134.056 1.00 142.95 716 THR B C 1
ATOM 10387 O O . THR B 1 737 ? 172.604 178.072 133.201 1.00 142.95 716 THR B O 1
ATOM 10391 N N . TYR B 1 738 ? 170.932 177.749 134.672 1.00 136.09 717 TYR B N 1
ATOM 10392 C CA . TYR B 1 738 ? 170.845 176.329 134.359 1.00 136.09 717 TYR B CA 1
ATOM 10393 C C . TYR B 1 738 ? 170.441 176.111 132.910 1.00 136.09 717 TYR B C 1
ATOM 10394 O O . TYR B 1 738 ? 171.082 175.343 132.185 1.00 136.09 717 TYR B O 1
ATOM 10403 N N . THR B 1 739 ? 169.382 176.782 132.464 1.00 136.53 718 THR B N 1
ATOM 10404 C CA . THR B 1 739 ? 168.926 176.600 131.096 1.00 136.53 718 THR B CA 1
ATOM 10405 C C . THR B 1 739 ? 169.868 177.219 130.075 1.00 136.53 718 THR B C 1
ATOM 10406 O O . THR B 1 739 ? 169.709 176.966 128.878 1.00 136.53 718 THR B O 1
ATOM 10410 N N . GLY B 1 740 ? 170.837 178.014 130.513 1.00 137.88 719 GLY B N 1
ATOM 10411 C CA . GLY B 1 740 ? 171.784 178.625 129.609 1.00 137.88 719 GLY B CA 1
ATOM 10412 C C . GLY B 1 740 ? 171.324 179.909 128.964 1.00 137.88 719 GLY B C 1
ATOM 10413 O O . GLY B 1 740 ? 172.090 180.504 128.197 1.00 137.88 719 GLY B O 1
ATOM 10414 N N . VAL B 1 741 ? 170.103 180.359 129.244 1.00 142.82 720 VAL B N 1
ATOM 10415 C CA . VAL B 1 741 ? 169.636 181.607 128.654 1.00 142.82 720 VAL B CA 1
ATOM 10416 C C . VAL B 1 741 ? 170.406 182.793 129.218 1.00 142.82 720 VAL B C 1
ATOM 10417 O O . VAL B 1 741 ? 170.553 183.824 128.546 1.00 142.82 720 VAL B O 1
ATOM 10421 N N . PHE B 1 742 ? 170.920 182.672 130.441 1.00 143.44 721 PHE B N 1
ATOM 10422 C CA . PHE B 1 742 ? 171.560 183.815 131.073 1.00 143.44 721 PHE B CA 1
ATOM 10423 C C . PHE B 1 742 ? 172.858 184.191 130.379 1.00 143.44 721 PHE B C 1
ATOM 10424 O O . PHE B 1 742 ? 173.238 185.363 130.386 1.00 143.44 721 PHE B O 1
ATOM 10432 N N . ASP B 1 743 ? 173.556 183.223 129.785 1.00 147.91 722 ASP B N 1
ATOM 10433 C CA . ASP B 1 743 ? 174.759 183.560 129.036 1.00 147.91 722 ASP B CA 1
ATOM 10434 C C . ASP B 1 743 ? 174.428 184.457 127.853 1.00 147.91 722 ASP B C 1
ATOM 10435 O O . ASP B 1 743 ? 175.116 185.454 127.604 1.00 147.91 722 ASP B O 1
ATOM 10440 N N . LYS B 1 744 ? 173.368 184.124 127.120 1.00 143.99 723 LYS B N 1
ATOM 10441 C CA . LYS B 1 744 ? 172.947 184.975 126.017 1.00 143.99 723 LYS B CA 1
ATOM 10442 C C . LYS B 1 744 ? 172.472 186.329 126.523 1.00 143.99 723 LYS B C 1
ATOM 10443 O O . LYS B 1 744 ? 172.723 187.358 125.887 1.00 143.99 723 LYS B O 1
ATOM 10449 N N . ILE B 1 745 ? 171.794 186.353 127.671 1.00 139.53 724 ILE B N 1
ATOM 10450 C CA . ILE B 1 745 ? 171.369 187.628 128.240 1.00 139.53 724 ILE B CA 1
ATOM 10451 C C . ILE B 1 745 ? 172.576 188.502 128.546 1.00 139.53 724 ILE B C 1
ATOM 10452 O O . ILE B 1 745 ? 172.593 189.701 128.240 1.00 139.53 724 ILE B O 1
ATOM 10457 N N . ARG B 1 746 ? 173.604 187.916 129.158 1.00 145.73 725 ARG B N 1
ATOM 10458 C CA . ARG B 1 746 ? 174.794 188.679 129.509 1.00 145.73 725 ARG B CA 1
ATOM 10459 C C . ARG B 1 746 ? 175.518 189.171 128.267 1.00 145.73 725 ARG B C 1
ATOM 10460 O O . ARG B 1 746 ? 175.970 190.320 128.221 1.00 145.73 725 ARG B O 1
ATOM 10468 N N . THR B 1 747 ? 175.646 188.318 127.250 1.00 139.42 726 THR B N 1
ATOM 10469 C CA . THR B 1 747 ? 176.301 188.757 126.024 1.00 139.42 726 THR B CA 1
ATOM 10470 C C . THR B 1 747 ? 175.518 189.884 125.370 1.00 139.42 726 THR B C 1
ATOM 10471 O O . THR B 1 747 ? 176.105 190.814 124.808 1.00 139.42 726 THR B O 1
ATOM 10475 N N . LEU B 1 748 ? 174.188 189.819 125.437 1.00 144.21 727 LEU B N 1
ATOM 10476 C CA . LEU B 1 748 ? 173.368 190.906 124.918 1.00 144.21 727 LEU B CA 1
ATOM 10477 C C . LEU B 1 748 ? 173.615 192.193 125.693 1.00 144.21 727 LEU B C 1
ATOM 10478 O O . LEU B 1 748 ? 173.723 193.275 125.107 1.00 144.21 727 LEU B O 1
ATOM 10483 N N . PHE B 1 749 ? 173.703 192.092 127.020 1.00 146.50 728 PHE B N 1
ATOM 10484 C CA . PHE B 1 749 ? 173.959 193.277 127.832 1.00 146.50 728 PHE B CA 1
ATOM 10485 C C . PHE B 1 749 ? 175.313 193.888 127.503 1.00 146.50 728 PHE B C 1
ATOM 10486 O O . PHE B 1 749 ? 175.439 195.111 127.385 1.00 146.50 728 PHE B O 1
ATOM 10494 N N . ALA B 1 750 ? 176.338 193.052 127.349 1.00 144.73 729 ALA B N 1
ATOM 10495 C CA . ALA B 1 750 ? 177.648 193.566 126.970 1.00 144.73 729 ALA B CA 1
ATOM 10496 C C . ALA B 1 750 ? 177.620 194.182 125.582 1.00 144.73 729 ALA B C 1
ATOM 10497 O O . ALA B 1 750 ? 178.386 195.108 125.299 1.00 144.73 729 ALA B O 1
ATOM 10499 N N . ALA B 1 751 ? 176.743 193.692 124.710 1.00 153.57 730 ALA B N 1
ATOM 10500 C CA . ALA B 1 751 ? 176.633 194.227 123.362 1.00 153.57 730 ALA B CA 1
ATOM 10501 C C . ALA B 1 751 ? 176.027 195.620 123.325 1.00 153.57 730 ALA B C 1
ATOM 10502 O O . ALA B 1 751 ? 176.075 196.268 122.275 1.00 153.57 730 ALA B O 1
ATOM 10504 N N . THR B 1 752 ? 175.459 196.093 124.430 1.00 156.05 731 THR B N 1
ATOM 10505 C CA . THR B 1 752 ? 174.876 197.425 124.452 1.00 156.05 731 THR B CA 1
ATOM 10506 C C . THR B 1 752 ? 175.963 198.482 124.298 1.00 156.05 731 THR B C 1
ATOM 10507 O O . THR B 1 752 ? 177.123 198.270 124.660 1.00 156.05 731 THR B O 1
ATOM 10511 N N . THR B 1 753 ? 175.574 199.634 123.746 1.00 159.56 732 THR B N 1
ATOM 10512 C CA . THR B 1 753 ? 176.547 200.678 123.441 1.00 159.56 732 THR B CA 1
ATOM 10513 C C . THR B 1 753 ? 177.251 201.169 124.698 1.00 159.56 732 THR B C 1
ATOM 10514 O O . THR B 1 753 ? 178.462 201.411 124.682 1.00 159.56 732 THR B O 1
ATOM 10518 N N . GLU B 1 754 ? 176.507 201.340 125.791 1.00 160.06 733 GLU B N 1
ATOM 10519 C CA . GLU B 1 754 ? 177.119 201.819 127.025 1.00 160.06 733 GLU B CA 1
ATOM 10520 C C . GLU B 1 754 ? 178.157 200.834 127.545 1.00 160.06 733 GLU B C 1
ATOM 10521 O O . GLU B 1 754 ? 179.260 201.231 127.938 1.00 160.06 733 GLU B O 1
ATOM 10527 N N . ALA B 1 755 ? 177.828 199.543 127.543 1.00 154.47 734 ALA B N 1
ATOM 10528 C CA . ALA B 1 755 ? 178.799 198.544 127.972 1.00 154.47 734 ALA B CA 1
ATOM 10529 C C . ALA B 1 755 ? 180.000 198.502 127.041 1.00 154.47 734 ALA B C 1
ATOM 10530 O O . ALA B 1 755 ? 181.127 198.277 127.494 1.00 154.47 734 ALA B O 1
ATOM 10532 N N . LYS B 1 756 ? 179.780 198.712 125.743 1.00 154.69 735 LYS B N 1
ATOM 10533 C CA . LYS B 1 756 ? 180.885 198.702 124.792 1.00 154.69 735 LYS B CA 1
ATOM 10534 C C . LYS B 1 756 ? 181.830 199.871 125.039 1.00 154.69 735 LYS B C 1
ATOM 10535 O O . LYS B 1 756 ? 183.050 199.689 125.117 1.00 154.69 735 LYS B O 1
ATOM 10541 N N . VAL B 1 757 ? 181.282 201.081 125.167 1.00 153.83 736 VAL B N 1
ATOM 10542 C CA . VAL B 1 757 ? 182.126 202.247 125.398 1.00 153.83 736 VAL B CA 1
ATOM 10543 C C . VAL B 1 757 ? 182.780 202.172 126.768 1.00 153.83 736 VAL B C 1
ATOM 10544 O O . VAL B 1 757 ? 183.859 202.736 126.980 1.00 153.83 736 VAL B O 1
ATOM 10548 N N . ARG B 1 758 ? 182.154 201.480 127.716 1.00 151.29 737 ARG B N 1
ATOM 10549 C CA . ARG B 1 758 ? 182.774 201.271 129.014 1.00 151.29 737 ARG B CA 1
ATOM 10550 C C . ARG B 1 758 ? 183.736 200.093 129.022 1.00 151.29 737 ARG B C 1
ATOM 10551 O O . ARG B 1 758 ? 184.370 199.839 130.051 1.00 151.29 737 ARG B O 1
ATOM 10559 N N . GLY B 1 759 ? 183.861 199.376 127.911 1.00 148.23 738 GLY B N 1
ATOM 10560 C CA . GLY B 1 759 ? 184.762 198.239 127.847 1.00 148.23 738 GLY B CA 1
ATOM 10561 C C . GLY B 1 759 ? 184.397 197.116 128.790 1.00 148.23 738 GLY B C 1
ATOM 10562 O O . GLY B 1 759 ? 185.280 196.549 129.444 1.00 148.23 738 GLY B O 1
ATOM 10563 N N . TYR B 1 760 ? 183.115 196.779 128.878 1.00 141.98 739 TYR B N 1
ATOM 10564 C CA . TYR B 1 760 ? 182.646 195.756 129.799 1.00 141.98 739 TYR B CA 1
ATOM 10565 C C . TYR B 1 760 ? 182.549 194.418 129.083 1.00 141.98 739 TYR B C 1
ATOM 10566 O O . TYR B 1 760 ? 181.914 194.314 128.030 1.00 141.98 739 TYR B O 1
ATOM 10575 N N . GLN B 1 761 ? 183.181 193.405 129.650 1.00 139.87 740 GLN B N 1
ATOM 10576 C CA . GLN B 1 761 ? 183.065 192.059 129.126 1.00 139.87 740 GLN B CA 1
ATOM 10577 C C . GLN B 1 761 ? 181.734 191.446 129.545 1.00 139.87 740 GLN B C 1
ATOM 10578 O O . GLN B 1 761 ? 181.085 191.929 130.474 1.00 139.87 740 GLN B O 1
ATOM 10584 N N . PRO B 1 762 ? 181.290 190.391 128.857 1.00 139.62 741 PRO B N 1
ATOM 10585 C CA . PRO B 1 762 ? 180.057 189.717 129.295 1.00 139.62 741 PRO B CA 1
ATOM 10586 C C . PRO B 1 762 ? 180.119 189.237 130.731 1.00 139.62 741 PRO B C 1
ATOM 10587 O O . PRO B 1 762 ? 179.125 189.343 131.460 1.00 139.62 741 PRO B O 1
ATOM 10591 N N . GLY B 1 763 ? 181.275 188.741 131.171 1.00 149.88 742 GLY B N 1
ATOM 10592 C CA . GLY B 1 763 ? 181.402 188.274 132.538 1.00 149.88 742 GLY B CA 1
ATOM 10593 C C . GLY B 1 763 ? 181.156 189.344 133.577 1.00 149.88 742 GLY B C 1
ATOM 10594 O O . GLY B 1 763 ? 180.869 189.020 134.732 1.00 149.88 742 GLY B O 1
ATOM 10595 N N . ARG B 1 764 ? 181.243 190.616 133.189 1.00 145.09 743 ARG B N 1
ATOM 10596 C CA . ARG B 1 764 ? 180.926 191.693 134.115 1.00 145.09 743 ARG B CA 1
ATOM 10597 C C . ARG B 1 764 ? 179.486 191.624 134.597 1.00 145.09 743 ARG B C 1
ATOM 10598 O O . ARG B 1 764 ? 179.163 192.203 135.638 1.00 145.09 743 ARG B O 1
ATOM 10606 N N . PHE B 1 765 ? 178.618 190.922 133.877 1.00 145.19 744 PHE B N 1
ATOM 10607 C CA . PHE B 1 765 ? 177.224 190.796 134.267 1.00 145.19 744 PHE B CA 1
ATOM 10608 C C . PHE B 1 765 ? 176.939 189.506 135.022 1.00 145.19 744 PHE B C 1
ATOM 10609 O O . PHE B 1 765 ? 175.772 189.179 135.247 1.00 145.19 744 PHE B O 1
ATOM 10617 N N . SER B 1 766 ? 177.971 188.770 135.413 1.00 153.09 745 SER B N 1
ATOM 10618 C CA . SER B 1 766 ? 177.801 187.565 136.208 1.00 153.09 745 SER B CA 1
ATOM 10619 C C . SER B 1 766 ? 177.986 187.889 137.680 1.00 153.09 745 SER B C 1
ATOM 10620 O O . SER B 1 766 ? 178.901 188.625 138.054 1.00 153.09 745 SER B O 1
ATOM 10623 N N . PHE B 1 767 ? 177.118 187.330 138.519 1.00 147.27 746 PHE B N 1
ATOM 10624 C CA . PHE B 1 767 ? 177.262 187.476 139.958 1.00 147.27 746 PHE B CA 1
ATOM 10625 C C . PHE B 1 767 ? 178.160 186.406 140.561 1.00 147.27 746 PHE B C 1
ATOM 10626 O O . PHE B 1 767 ? 178.043 186.108 141.754 1.00 147.27 746 PHE B O 1
ATOM 10634 N N . ASN B 1 768 ? 179.043 185.814 139.763 1.00 152.02 747 ASN B N 1
ATOM 10635 C CA . ASN B 1 768 ? 179.979 184.815 140.251 1.00 152.02 747 ASN B CA 1
ATOM 10636 C C . ASN B 1 768 ? 181.434 185.203 140.059 1.00 152.02 747 ASN B C 1
ATOM 10637 O O . ASN B 1 768 ? 182.318 184.469 140.502 1.00 152.02 747 ASN B O 1
ATOM 10642 N N . VAL B 1 769 ? 181.700 186.325 139.406 1.00 152.15 748 VAL B N 1
ATOM 10643 C CA . VAL B 1 769 ? 183.047 186.838 139.263 1.00 152.15 748 VAL B CA 1
ATOM 10644 C C . VAL B 1 769 ? 183.097 188.236 139.862 1.00 152.15 748 VAL B C 1
ATOM 10645 O O . VAL B 1 769 ? 182.073 188.885 140.087 1.00 152.15 748 VAL B O 1
ATOM 10649 N N . LYS B 1 770 ? 184.312 188.718 140.105 1.00 164.05 749 LYS B N 1
ATOM 10650 C CA . LYS B 1 770 ? 184.507 189.945 140.866 1.00 164.05 749 LYS B CA 1
ATOM 10651 C C . LYS B 1 770 ? 184.253 191.208 140.057 1.00 164.05 749 LYS B C 1
ATOM 10652 O O . LYS B 1 770 ? 184.305 192.304 140.626 1.00 164.05 749 LYS B O 1
ATOM 10658 N N . GLY B 1 771 ? 183.990 191.091 138.756 1.00 153.94 750 GLY B N 1
ATOM 10659 C CA . GLY B 1 771 ? 183.888 192.282 137.927 1.00 153.94 750 GLY B CA 1
ATOM 10660 C C . GLY B 1 771 ? 182.723 193.177 138.303 1.00 153.94 750 GLY B C 1
ATOM 10661 O O . GLY B 1 771 ? 182.878 194.391 138.444 1.00 153.94 750 GLY B O 1
ATOM 10662 N N . GLY B 1 772 ? 181.544 192.592 138.485 1.00 151.14 751 GLY B N 1
ATOM 10663 C CA . GLY B 1 772 ? 180.351 193.401 138.622 1.00 151.14 751 GLY B CA 1
ATOM 10664 C C . GLY B 1 772 ? 179.555 193.178 139.888 1.00 151.14 751 GLY B C 1
ATOM 10665 O O . GLY B 1 772 ? 178.713 194.005 140.248 1.00 151.14 751 GLY B O 1
ATOM 10666 N N . ARG B 1 773 ? 179.798 192.067 140.569 1.00 157.86 752 ARG B N 1
ATOM 10667 C CA . ARG B 1 773 ? 179.065 191.775 141.788 1.00 157.86 752 ARG B CA 1
ATOM 10668 C C . ARG B 1 773 ? 179.530 192.675 142.925 1.00 157.86 752 ARG B C 1
ATOM 10669 O O . ARG B 1 773 ? 180.662 193.164 142.936 1.00 157.86 752 ARG B O 1
ATOM 10677 N N . CYS B 1 774 ? 178.635 192.909 143.882 1.00 168.83 753 CYS B N 1
ATOM 10678 C CA . CYS B 1 774 ? 179.028 193.578 145.116 1.00 168.83 753 CYS B CA 1
ATOM 10679 C C . CYS B 1 774 ? 180.026 192.705 145.859 1.00 168.83 753 CYS B C 1
ATOM 10680 O O . CYS B 1 774 ? 179.797 191.504 146.035 1.00 168.83 753 CYS B O 1
ATOM 10683 N N . GLU B 1 775 ? 181.135 193.301 146.296 1.00 175.02 754 GLU B N 1
ATOM 10684 C CA . GLU B 1 775 ? 182.153 192.512 146.973 1.00 175.02 754 GLU B CA 1
ATOM 10685 C C . GLU B 1 775 ? 181.755 192.150 148.395 1.00 175.02 754 GLU B C 1
ATOM 10686 O O . GLU B 1 775 ? 182.157 191.089 148.883 1.00 175.02 754 GLU B O 1
ATOM 10692 N N . ALA B 1 776 ? 180.980 193.000 149.068 1.00 171.27 755 ALA B N 1
ATOM 10693 C CA . ALA B 1 776 ? 180.495 192.654 150.399 1.00 171.27 755 ALA B CA 1
ATOM 10694 C C . ALA B 1 776 ? 179.614 191.413 150.348 1.00 171.27 755 ALA B C 1
ATOM 10695 O O . ALA B 1 776 ? 179.763 190.497 151.165 1.00 171.27 755 ALA B O 1
ATOM 10697 N N . CYS B 1 777 ? 178.698 191.362 149.382 1.00 167.21 756 CYS B N 1
ATOM 10698 C CA . CYS B 1 777 ? 177.857 190.187 149.207 1.00 167.21 756 CYS B CA 1
ATOM 10699 C C . CYS B 1 777 ? 178.618 189.007 148.633 1.00 167.21 756 CYS B C 1
ATOM 10700 O O . CYS B 1 777 ? 178.242 187.862 148.894 1.00 167.21 756 CYS B O 1
ATOM 10703 N N . THR B 1 778 ? 179.677 189.262 147.869 1.00 162.63 757 THR B N 1
ATOM 10704 C CA . THR B 1 778 ? 180.273 188.332 146.918 1.00 162.63 757 THR B CA 1
ATOM 10705 C C . THR B 1 778 ? 179.248 187.868 145.894 1.00 162.63 757 THR B C 1
ATOM 10706 O O . THR B 1 778 ? 179.430 186.805 145.290 1.00 162.63 757 THR B O 1
ATOM 10710 N N . GLY B 1 779 ? 178.179 188.632 145.672 1.00 161.92 758 GLY B N 1
ATOM 10711 C CA . GLY B 1 779 ? 177.209 188.362 144.635 1.00 161.92 758 GLY B CA 1
ATOM 10712 C C . GLY B 1 779 ? 175.914 187.742 145.114 1.00 161.92 758 GLY B C 1
ATOM 10713 O O . GLY B 1 779 ? 174.937 187.728 144.356 1.00 161.92 758 GLY B O 1
ATOM 10714 N N . ASP B 1 780 ? 175.867 187.234 146.344 1.00 165.40 759 ASP B N 1
ATOM 10715 C CA . ASP B 1 780 ? 174.684 186.498 146.776 1.00 165.40 759 ASP B CA 1
ATOM 10716 C C . ASP B 1 780 ? 173.519 187.414 147.125 1.00 165.40 759 ASP B C 1
ATOM 10717 O O . ASP B 1 780 ? 172.389 186.938 147.271 1.00 165.40 759 ASP B O 1
ATOM 10722 N N . GLY B 1 781 ? 173.763 188.713 147.272 1.00 164.94 760 GLY B N 1
ATOM 10723 C CA . GLY B 1 781 ? 172.706 189.663 147.542 1.00 164.94 760 GLY B CA 1
ATOM 10724 C C . GLY B 1 781 ? 172.246 189.736 148.980 1.00 164.94 760 GLY B C 1
ATOM 10725 O O . GLY B 1 781 ? 171.330 190.512 149.277 1.00 164.94 760 GLY B O 1
ATOM 10726 N N . THR B 1 782 ? 172.845 188.961 149.879 1.00 168.35 761 THR B N 1
ATOM 10727 C CA . THR B 1 782 ? 172.455 188.970 151.280 1.00 168.35 761 THR B CA 1
ATOM 10728 C C . THR B 1 782 ? 173.643 188.535 152.125 1.00 168.35 761 THR B C 1
ATOM 10729 O O . THR B 1 782 ? 174.568 187.889 151.630 1.00 168.35 761 THR B O 1
ATOM 10733 N N . ILE B 1 783 ? 173.607 188.887 153.405 1.00 168.72 762 ILE B N 1
ATOM 10734 C CA . ILE B 1 783 ? 174.687 188.575 154.329 1.00 168.72 762 ILE B CA 1
ATOM 10735 C C . ILE B 1 783 ? 174.117 187.833 155.525 1.00 168.72 762 ILE B C 1
ATOM 10736 O O . ILE B 1 783 ? 172.930 187.948 155.852 1.00 168.72 762 ILE B O 1
ATOM 10741 N N . LYS B 1 784 ? 174.979 187.065 156.183 1.00 172.85 763 LYS B N 1
ATOM 10742 C CA . LYS B 1 784 ? 174.604 186.272 157.345 1.00 172.85 763 LYS B CA 1
ATOM 10743 C C . LYS B 1 784 ? 175.009 187.016 158.610 1.00 172.85 763 LYS B C 1
ATOM 10744 O O . LYS B 1 784 ? 176.138 187.505 158.712 1.00 172.85 763 LYS B O 1
ATOM 10750 N N . ILE B 1 785 ? 174.089 187.096 159.569 1.00 181.88 764 ILE B N 1
ATOM 10751 C CA . ILE B 1 785 ? 174.315 187.768 160.843 1.00 181.88 764 ILE B CA 1
ATOM 10752 C C . ILE B 1 785 ? 174.152 186.740 161.951 1.00 181.88 764 ILE B C 1
ATOM 10753 O O . ILE B 1 785 ? 173.203 185.947 161.935 1.00 181.88 764 ILE B O 1
ATOM 10758 N N . GLU B 1 786 ? 175.075 186.752 162.906 1.00 192.26 765 GLU B N 1
ATOM 10759 C CA . GLU B 1 786 ? 175.130 185.751 163.960 1.00 192.26 765 GLU B CA 1
ATOM 10760 C C . GLU B 1 786 ? 174.980 186.409 165.323 1.00 192.26 765 GLU B C 1
ATOM 10761 O O . GLU B 1 786 ? 175.599 187.443 165.591 1.00 192.26 765 GLU B O 1
ATOM 10767 N N . MET B 1 787 ? 174.152 185.810 166.175 1.00 179.00 766 MET B N 1
ATOM 10768 C CA . MET B 1 787 ? 174.102 186.136 167.592 1.00 179.00 766 MET B CA 1
ATOM 10769 C C . MET B 1 787 ? 174.101 184.847 168.393 1.00 179.00 766 MET B C 1
ATOM 10770 O O . MET B 1 787 ? 173.647 183.806 167.910 1.00 179.00 766 MET B O 1
ATOM 10775 N N . ASN B 1 788 ? 174.607 184.922 169.618 1.00 179.10 767 ASN B N 1
ATOM 10776 C CA . ASN B 1 788 ? 174.587 183.764 170.495 1.00 179.10 767 ASN B CA 1
ATOM 10777 C C . ASN B 1 788 ? 173.152 183.385 170.840 1.00 179.10 767 ASN B C 1
ATOM 10778 O O . ASN B 1 788 ? 172.256 184.232 170.890 1.00 179.10 767 ASN B O 1
ATOM 10783 N N . PHE B 1 789 ? 172.939 182.088 171.056 1.00 176.51 768 PHE B N 1
ATOM 10784 C CA . PHE B 1 789 ? 171.654 181.494 171.412 1.00 176.51 768 PHE B CA 1
ATOM 10785 C C . PHE B 1 789 ? 170.599 181.661 170.328 1.00 176.51 768 PHE B C 1
ATOM 10786 O O . PHE B 1 789 ? 169.416 181.406 170.585 1.00 176.51 768 PHE B O 1
ATOM 10794 N N . LEU B 1 790 ? 170.984 182.077 169.127 1.00 183.50 769 LEU B N 1
ATOM 10795 C CA . LEU B 1 790 ? 170.053 182.246 168.025 1.00 183.50 769 LEU B CA 1
ATOM 10796 C C . LEU B 1 790 ? 170.580 181.533 166.791 1.00 183.50 769 LEU B C 1
ATOM 10797 O O . LEU B 1 790 ? 171.796 181.414 166.608 1.00 183.50 769 LEU B O 1
ATOM 10802 N N . PRO B 1 791 ? 169.690 181.045 165.929 1.00 193.66 770 PRO B N 1
ATOM 10803 C CA . PRO B 1 791 ? 170.143 180.419 164.680 1.00 193.66 770 PRO B CA 1
ATOM 10804 C C . PRO B 1 791 ? 170.601 181.444 163.655 1.00 193.66 770 PRO B C 1
ATOM 10805 O O . PRO B 1 791 ? 170.587 182.650 163.921 1.00 193.66 770 PRO B O 1
ATOM 10809 N N . ASP B 1 792 ? 171.005 180.974 162.479 1.00 191.37 771 ASP B N 1
ATOM 10810 C CA . ASP B 1 792 ? 171.512 181.867 161.448 1.00 191.37 771 ASP B CA 1
ATOM 10811 C C . ASP B 1 792 ? 170.386 182.701 160.852 1.00 191.37 771 ASP B C 1
ATOM 10812 O O . ASP B 1 792 ? 169.271 182.216 160.648 1.00 191.37 771 ASP B O 1
ATOM 10817 N N . VAL B 1 793 ? 170.684 183.968 160.573 1.00 180.17 772 VAL B N 1
ATOM 10818 C CA . VAL B 1 793 ? 169.730 184.897 159.983 1.00 180.17 772 VAL B CA 1
ATOM 10819 C C . VAL B 1 793 ? 170.387 185.563 158.783 1.00 180.17 772 VAL B C 1
ATOM 10820 O O . VAL B 1 793 ? 171.589 185.850 158.803 1.00 180.17 772 VAL B O 1
ATOM 10824 N N . TYR B 1 794 ? 169.605 185.795 157.733 1.00 171.66 773 TYR B N 1
ATOM 10825 C CA . TYR B 1 794 ? 170.084 186.443 156.520 1.00 171.66 773 TYR B CA 1
ATOM 10826 C C . TYR B 1 794 ? 169.377 187.777 156.340 1.00 171.66 773 TYR B C 1
ATOM 10827 O O . TYR B 1 794 ? 168.157 187.866 156.508 1.00 171.66 773 TYR B O 1
ATOM 10836 N N . VAL B 1 795 ? 170.144 188.807 156.002 1.00 163.66 774 VAL B N 1
ATOM 10837 C CA . VAL B 1 795 ? 169.593 190.141 155.777 1.00 163.66 774 VAL B CA 1
ATOM 10838 C C . VAL B 1 795 ? 170.175 190.684 154.478 1.00 163.66 774 VAL B C 1
ATOM 10839 O O . VAL B 1 795 ? 171.369 190.495 154.216 1.00 163.66 774 VAL B O 1
ATOM 10843 N N . PRO B 1 796 ? 169.383 191.350 153.641 1.00 161.63 775 PRO B N 1
ATOM 10844 C CA . PRO B 1 796 ? 169.918 191.858 152.373 1.00 161.63 775 PRO B CA 1
ATOM 10845 C C . PRO B 1 796 ? 171.081 192.811 152.596 1.00 161.63 775 PRO B C 1
ATOM 10846 O O . PRO B 1 796 ? 171.113 193.565 153.571 1.00 161.63 775 PRO B O 1
ATOM 10850 N N . CYS B 1 797 ? 172.048 192.759 151.684 1.00 162.36 776 CYS B N 1
ATOM 10851 C CA . CYS B 1 797 ? 173.197 193.650 151.752 1.00 162.36 776 CYS B CA 1
ATOM 10852 C C . CYS B 1 797 ? 172.745 195.103 151.727 1.00 162.36 776 CYS B C 1
ATOM 10853 O O . CYS B 1 797 ? 171.838 195.478 150.981 1.00 162.36 776 CYS B O 1
ATOM 10856 N N . GLU B 1 798 ? 173.383 195.924 152.561 1.00 168.27 777 GLU B N 1
ATOM 10857 C CA . GLU B 1 798 ? 172.930 197.299 152.736 1.00 168.27 777 GLU B CA 1
ATOM 10858 C C . GLU B 1 798 ? 173.268 198.162 151.525 1.00 168.27 777 GLU B C 1
ATOM 10859 O O . GLU B 1 798 ? 172.525 199.094 151.199 1.00 168.27 777 GLU B O 1
ATOM 10865 N N . VAL B 1 799 ? 174.379 197.877 150.844 1.00 159.80 778 VAL B N 1
ATOM 10866 C CA . VAL B 1 799 ? 174.738 198.685 149.683 1.00 159.80 778 VAL B CA 1
ATOM 10867 C C . VAL B 1 799 ? 174.178 198.065 148.410 1.00 159.80 778 VAL B C 1
ATOM 10868 O O . VAL B 1 799 ? 173.818 198.775 147.466 1.00 159.80 778 VAL B O 1
ATOM 10872 N N . CYS B 1 800 ? 174.079 196.738 148.371 1.00 161.65 779 CYS B N 1
ATOM 10873 C CA . CYS B 1 800 ? 173.475 196.076 147.223 1.00 161.65 779 CYS B CA 1
ATOM 10874 C C . CYS B 1 800 ? 171.981 196.340 147.154 1.00 161.65 779 CYS B C 1
ATOM 10875 O O . CYS B 1 800 ? 171.412 196.425 146.061 1.00 161.65 779 CYS B O 1
ATOM 10878 N N . GLN B 1 801 ? 171.330 196.463 148.312 1.00 155.68 780 GLN B N 1
ATOM 10879 C CA . GLN B 1 801 ? 169.874 196.406 148.411 1.00 155.68 780 GLN B CA 1
ATOM 10880 C C . GLN B 1 801 ? 169.346 195.095 147.841 1.00 155.68 780 GLN B C 1
ATOM 10881 O O . GLN B 1 801 ? 168.210 195.019 147.372 1.00 155.68 780 GLN B O 1
ATOM 10887 N N . GLY B 1 802 ? 170.178 194.056 147.877 1.00 154.91 781 GLY B N 1
ATOM 10888 C CA . GLY B 1 802 ? 169.853 192.773 147.297 1.00 154.91 781 GLY B CA 1
ATOM 10889 C C . GLY B 1 802 ? 170.110 192.659 145.812 1.00 154.91 781 GLY B C 1
ATOM 10890 O O . GLY B 1 802 ? 169.933 191.569 145.254 1.00 154.91 781 GLY B O 1
ATOM 10891 N N . ALA B 1 803 ? 170.536 193.737 145.154 1.00 154.37 782 ALA B N 1
ATOM 10892 C CA . ALA B 1 803 ? 170.711 193.726 143.708 1.00 154.37 782 ALA B CA 1
ATOM 10893 C C . ALA B 1 803 ? 171.919 192.919 143.255 1.00 154.37 782 ALA B C 1
ATOM 10894 O O . ALA B 1 803 ? 172.063 192.682 142.052 1.00 154.37 782 ALA B O 1
ATOM 10896 N N . ARG B 1 804 ? 172.792 192.512 144.175 1.00 154.44 783 ARG B N 1
ATOM 10897 C CA . ARG B 1 804 ? 173.924 191.621 143.941 1.00 154.44 783 ARG B CA 1
ATOM 10898 C C . ARG B 1 804 ? 175.022 192.237 143.083 1.00 154.44 783 ARG B C 1
ATOM 10899 O O . ARG B 1 804 ? 176.025 191.566 142.825 1.00 154.44 783 ARG B O 1
ATOM 10907 N N . TYR B 1 805 ? 174.883 193.483 142.643 1.00 154.75 784 TYR B N 1
ATOM 10908 C CA . TYR B 1 805 ? 175.849 194.098 141.749 1.00 154.75 784 TYR B CA 1
ATOM 10909 C C . TYR B 1 805 ? 176.197 195.495 142.240 1.00 154.75 784 TYR B C 1
ATOM 10910 O O . TYR B 1 805 ? 175.398 196.159 142.903 1.00 154.75 784 TYR B O 1
ATOM 10919 N N . ASN B 1 806 ? 177.403 195.938 141.902 1.00 150.57 785 ASN B N 1
ATOM 10920 C CA . ASN B 1 806 ? 177.795 197.305 142.192 1.00 150.57 785 ASN B CA 1
ATOM 10921 C C . ASN B 1 806 ? 177.035 198.270 141.287 1.00 150.57 785 ASN B C 1
ATOM 10922 O O . ASN B 1 806 ? 176.452 197.885 140.272 1.00 150.57 785 ASN B O 1
ATOM 10927 N N . ARG B 1 807 ? 177.055 199.548 141.666 1.00 153.32 786 ARG B N 1
ATOM 10928 C CA . ARG B 1 807 ? 176.224 200.534 140.982 1.00 153.32 786 ARG B CA 1
ATOM 10929 C C . ARG B 1 807 ? 176.617 200.693 139.520 1.00 153.32 786 ARG B C 1
ATOM 10930 O O . ARG B 1 807 ? 175.747 200.823 138.652 1.00 153.32 786 ARG B O 1
ATOM 10938 N N . GLU B 1 808 ? 177.918 200.698 139.226 1.00 158.17 787 GLU B N 1
ATOM 10939 C CA . GLU B 1 808 ? 178.352 200.923 137.852 1.00 158.17 787 GLU B CA 1
ATOM 10940 C C . GLU B 1 808 ? 177.846 199.825 136.928 1.00 158.17 787 GLU B C 1
ATOM 10941 O O . GLU B 1 808 ? 177.406 200.102 135.807 1.00 158.17 787 GLU B O 1
ATOM 10947 N N . THR B 1 809 ? 177.894 198.572 137.382 1.00 152.78 788 THR B N 1
ATOM 10948 C CA . THR B 1 809 ? 177.342 197.486 136.583 1.00 152.78 788 THR B CA 1
ATOM 10949 C C . THR B 1 809 ? 175.844 197.662 136.383 1.00 152.78 788 THR B C 1
ATOM 10950 O O . THR B 1 809 ? 175.328 197.463 135.278 1.00 152.78 788 THR B O 1
ATOM 10954 N N . LEU B 1 810 ? 175.131 198.058 137.434 1.00 153.30 789 LEU B N 1
ATOM 10955 C CA . LEU B 1 810 ? 173.694 198.266 137.333 1.00 153.30 789 LEU B CA 1
ATOM 10956 C C . LEU B 1 810 ? 173.329 199.483 136.498 1.00 153.30 789 LEU B C 1
ATOM 10957 O O . LEU B 1 810 ? 172.157 199.639 136.142 1.00 153.30 789 LEU B O 1
ATOM 10962 N N . GLU B 1 811 ? 174.291 200.347 136.186 1.00 152.39 790 GLU B N 1
ATOM 10963 C CA . GLU B 1 811 ? 174.005 201.538 135.397 1.00 152.39 790 GLU B CA 1
ATOM 10964 C C . GLU B 1 811 ? 173.556 201.223 133.978 1.00 152.39 790 GLU B C 1
ATOM 10965 O O . GLU B 1 811 ? 172.912 202.073 133.355 1.00 152.39 790 GLU B O 1
ATOM 10971 N N . VAL B 1 812 ? 173.874 200.044 133.455 1.00 148.88 791 VAL B N 1
ATOM 10972 C CA . VAL B 1 812 ? 173.467 199.668 132.106 1.00 148.88 791 VAL B CA 1
ATOM 10973 C C . VAL B 1 812 ? 171.949 199.583 132.046 1.00 148.88 791 VAL B C 1
ATOM 10974 O O . VAL B 1 812 ? 171.304 199.048 132.955 1.00 148.88 791 VAL B O 1
ATOM 10978 N N . HIS B 1 813 ? 171.371 200.113 130.974 1.00 151.94 792 HIS B N 1
ATOM 10979 C CA . HIS B 1 813 ? 169.924 200.236 130.839 1.00 151.94 792 HIS B CA 1
ATOM 10980 C C . HIS B 1 813 ? 169.448 199.624 129.532 1.00 151.94 792 HIS B C 1
ATOM 10981 O O . HIS B 1 813 ? 168.725 200.251 128.755 1.00 151.94 792 HIS B O 1
ATOM 10988 N N . TYR B 1 814 ? 169.870 198.388 129.260 1.00 149.69 793 TYR B N 1
ATOM 10989 C CA . TYR B 1 814 ? 169.426 197.688 128.060 1.00 149.69 793 TYR B CA 1
ATOM 10990 C C . TYR B 1 814 ? 167.906 197.620 127.994 1.00 149.69 793 TYR B C 1
ATOM 10991 O O . TYR B 1 814 ? 167.268 197.005 128.854 1.00 149.69 793 TYR B O 1
ATOM 11000 N N . LYS B 1 815 ? 167.326 198.254 126.974 1.00 148.18 794 LYS B N 1
ATOM 11001 C CA . LYS B 1 815 ? 165.876 198.309 126.795 1.00 148.18 794 LYS B CA 1
ATOM 11002 C C . LYS B 1 815 ? 165.193 198.900 128.024 1.00 148.18 794 LYS B C 1
ATOM 11003 O O . LYS B 1 815 ? 164.065 198.542 128.364 1.00 148.18 794 LYS B O 1
ATOM 11009 N N . GLY B 1 816 ? 165.886 199.812 128.699 1.00 152.68 795 GLY B N 1
ATOM 11010 C CA . GLY B 1 816 ? 165.340 200.460 129.870 1.00 152.68 795 GLY B CA 1
ATOM 11011 C C . GLY B 1 816 ? 165.306 199.615 131.121 1.00 152.68 795 GLY B C 1
ATOM 11012 O O . GLY B 1 816 ? 164.637 199.999 132.086 1.00 152.68 795 GLY B O 1
ATOM 11013 N N . LYS B 1 817 ? 165.995 198.477 131.142 1.00 156.74 796 LYS B N 1
ATOM 11014 C CA . LYS B 1 817 ? 165.997 197.595 132.298 1.00 156.74 796 LYS B CA 1
ATOM 11015 C C . LYS B 1 817 ? 167.423 197.201 132.649 1.00 156.74 796 LYS B C 1
ATOM 11016 O O . LYS B 1 817 ? 168.299 197.134 131.784 1.00 156.74 796 LYS B O 1
ATOM 11022 N N . THR B 1 818 ? 167.643 196.936 133.933 1.00 152.17 797 THR B N 1
ATOM 11023 C CA . THR B 1 818 ? 168.952 196.555 134.431 1.00 152.17 797 THR B CA 1
ATOM 11024 C C . THR B 1 818 ? 169.065 195.036 134.505 1.00 152.17 797 THR B C 1
ATOM 11025 O O . THR B 1 818 ? 168.119 194.302 134.219 1.00 152.17 797 THR B O 1
ATOM 11029 N N . VAL B 1 819 ? 170.244 194.555 134.897 1.00 144.51 798 VAL B N 1
ATOM 11030 C CA . VAL B 1 819 ? 170.445 193.117 135.023 1.00 144.51 798 VAL B CA 1
ATOM 11031 C C . VAL B 1 819 ? 169.637 192.562 136.186 1.00 144.51 798 VAL B C 1
ATOM 11032 O O . VAL B 1 819 ? 168.954 191.541 136.051 1.00 144.51 798 VAL B O 1
ATOM 11036 N N . SER B 1 820 ? 169.702 193.215 137.345 1.00 154.53 799 SER B N 1
ATOM 11037 C CA . SER B 1 820 ? 168.902 192.767 138.479 1.00 154.53 799 SER B CA 1
ATOM 11038 C C . SER B 1 820 ? 167.417 192.887 138.175 1.00 154.53 799 SER B C 1
ATOM 11039 O O . SER B 1 820 ? 166.625 192.006 138.531 1.00 154.53 799 SER B O 1
ATOM 11042 N N . GLU B 1 821 ? 167.024 193.972 137.509 1.00 157.56 800 GLU B N 1
ATOM 11043 C CA . GLU B 1 821 ? 165.631 194.133 137.119 1.00 157.56 800 GLU B CA 1
ATOM 11044 C C . GLU B 1 821 ? 165.187 192.996 136.212 1.00 157.56 800 GLU B C 1
ATOM 11045 O O . GLU B 1 821 ? 164.085 192.461 136.374 1.00 157.56 800 GLU B O 1
ATOM 11051 N N . VAL B 1 822 ? 166.037 192.606 135.262 1.00 146.92 801 VAL B N 1
ATOM 11052 C CA . VAL B 1 822 ? 165.724 191.475 134.397 1.00 146.92 801 VAL B CA 1
ATOM 11053 C C . VAL B 1 822 ? 165.602 190.197 135.214 1.00 146.92 801 VAL B C 1
ATOM 11054 O O . VAL B 1 822 ? 164.693 189.389 134.996 1.00 146.92 801 VAL B O 1
ATOM 11058 N N . LEU B 1 823 ? 166.511 189.995 136.167 1.00 142.21 802 LEU B N 1
ATOM 11059 C CA . LEU B 1 823 ? 166.451 188.802 137.001 1.00 142.21 802 LEU B CA 1
ATOM 11060 C C . LEU B 1 823 ? 165.151 188.743 137.788 1.00 142.21 802 LEU B C 1
ATOM 11061 O O . LEU B 1 823 ? 164.624 187.657 138.052 1.00 142.21 802 LEU B O 1
ATOM 11066 N N . ASP B 1 824 ? 164.617 189.901 138.175 1.00 159.05 803 ASP B N 1
ATOM 11067 C CA . ASP B 1 824 ? 163.366 189.920 138.923 1.00 159.05 803 ASP B CA 1
ATOM 11068 C C . ASP B 1 824 ? 162.164 189.546 138.067 1.00 159.05 803 ASP B C 1
ATOM 11069 O O . ASP B 1 824 ? 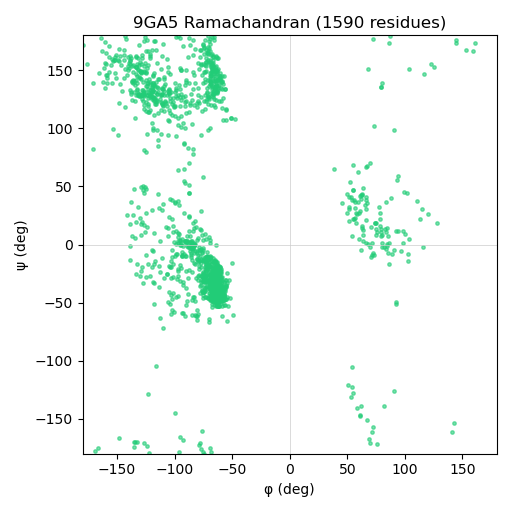161.135 189.138 138.614 1.00 159.05 803 ASP B O 1
ATOM 11074 N N . MET B 1 825 ? 162.267 189.676 136.749 1.00 155.71 804 MET B N 1
ATOM 11075 C CA . MET B 1 825 ? 161.141 189.388 135.874 1.00 155.71 804 MET B CA 1
ATOM 11076 C C . MET B 1 825 ? 160.788 187.906 135.910 1.00 155.71 804 MET B C 1
ATOM 11077 O O . MET B 1 825 ? 161.659 187.035 135.975 1.00 155.71 804 MET B O 1
ATOM 11082 N N . SER B 1 826 ? 159.490 187.626 135.877 1.00 148.97 805 SER B N 1
ATOM 11083 C CA . SER B 1 826 ? 159.018 186.254 135.813 1.00 148.97 805 SER B CA 1
ATOM 11084 C C . SER B 1 826 ? 159.316 185.662 134.443 1.00 148.97 805 SER B C 1
ATOM 11085 O O . SER B 1 826 ? 159.615 186.373 133.484 1.00 148.97 805 SER B O 1
ATOM 11088 N N . ILE B 1 827 ? 159.231 184.335 134.358 1.00 142.05 806 ILE B N 1
ATOM 11089 C CA . ILE B 1 827 ? 159.527 183.662 133.098 1.00 142.05 806 ILE B CA 1
ATOM 11090 C C . ILE B 1 827 ? 158.540 184.083 132.021 1.00 142.05 806 ILE B C 1
ATOM 11091 O O . ILE B 1 827 ? 158.924 184.331 130.875 1.00 142.05 806 ILE B O 1
ATOM 11096 N N . GLU B 1 828 ? 157.256 184.167 132.364 1.00 149.28 807 GLU B N 1
ATOM 11097 C CA . GLU B 1 828 ? 156.273 184.627 131.389 1.00 149.28 807 GLU B CA 1
ATOM 11098 C C . GLU B 1 828 ? 156.540 186.066 130.971 1.00 149.28 807 GLU B C 1
ATOM 11099 O O . GLU B 1 828 ? 156.515 186.393 129.777 1.00 149.28 807 GLU B O 1
ATOM 11105 N N . GLU B 1 829 ? 156.806 186.938 131.942 1.00 153.32 808 GLU B N 1
ATOM 11106 C CA . GLU B 1 829 ? 157.080 188.332 131.623 1.00 153.32 808 GLU B CA 1
ATOM 11107 C C . GLU B 1 829 ? 158.333 188.457 130.770 1.00 153.32 808 GLU B C 1
ATOM 11108 O O . GLU B 1 829 ? 158.370 189.247 129.820 1.00 153.32 808 GLU B O 1
ATOM 11114 N N . ALA B 1 830 ? 159.364 187.676 131.086 1.00 150.99 809 ALA B N 1
ATOM 11115 C CA . ALA B 1 830 ? 160.563 187.650 130.263 1.00 150.99 809 ALA B CA 1
ATOM 11116 C C . ALA B 1 830 ? 160.285 187.116 128.870 1.00 150.99 809 ALA B C 1
ATOM 11117 O O . ALA B 1 830 ? 160.911 187.572 127.913 1.00 150.99 809 ALA B O 1
ATOM 11119 N N . ALA B 1 831 ? 159.380 186.149 128.737 1.00 151.24 810 ALA B N 1
ATOM 11120 C CA . ALA B 1 831 ? 159.005 185.655 127.421 1.00 151.24 810 ALA B CA 1
ATOM 11121 C C . ALA B 1 831 ? 158.325 186.742 126.605 1.00 151.24 810 ALA B C 1
ATOM 11122 O O . ALA B 1 831 ? 158.538 186.833 125.392 1.00 151.24 810 ALA B O 1
ATOM 11124 N N . GLU B 1 832 ? 157.494 187.564 127.247 1.00 156.17 811 GLU B N 1
ATOM 11125 C CA . GLU B 1 832 ? 156.985 188.746 126.560 1.00 156.17 811 GLU B CA 1
ATOM 11126 C C . GLU B 1 832 ? 158.128 189.679 126.187 1.00 156.17 811 GLU B C 1
ATOM 11127 O O . GLU B 1 832 ? 158.161 190.225 125.079 1.00 156.17 811 GLU B O 1
ATOM 11133 N N . PHE B 1 833 ? 159.076 189.867 127.100 1.00 148.71 812 PHE B N 1
ATOM 11134 C CA . PHE B 1 833 ? 160.332 190.518 126.777 1.00 148.71 812 PHE B CA 1
ATOM 11135 C C . PHE B 1 833 ? 161.141 189.632 125.837 1.00 148.71 812 PHE B C 1
ATOM 11136 O O . PHE B 1 833 ? 160.730 188.528 125.475 1.00 148.71 812 PHE B O 1
ATOM 11144 N N . PHE B 1 834 ? 162.305 190.129 125.431 1.00 147.91 813 PHE B N 1
ATOM 11145 C CA . PHE B 1 834 ? 163.265 189.378 124.626 1.00 147.91 813 PHE B CA 1
ATOM 11146 C C . PHE B 1 834 ? 162.645 188.756 123.382 1.00 147.91 813 PHE B C 1
ATOM 11147 O O . PHE B 1 834 ? 163.206 187.803 122.828 1.00 147.91 813 PHE B O 1
ATOM 11155 N N . GLU B 1 835 ? 161.497 189.258 122.938 1.00 155.08 814 GLU B N 1
ATOM 11156 C CA . GLU B 1 835 ? 160.806 188.642 121.809 1.00 155.08 814 GLU B CA 1
ATOM 11157 C C . GLU B 1 835 ? 161.633 188.646 120.530 1.00 155.08 814 GLU B C 1
ATOM 11158 O O . GLU B 1 835 ? 161.711 187.594 119.874 1.00 155.08 814 GLU B O 1
ATOM 11164 N N . PRO B 1 836 ? 162.267 189.750 120.115 1.00 149.45 815 PRO B N 1
ATOM 11165 C CA . PRO B 1 836 ? 163.023 189.725 118.854 1.00 149.45 815 PRO B CA 1
ATOM 11166 C C . PRO B 1 836 ? 164.211 188.779 118.850 1.00 149.45 815 PRO B C 1
ATOM 11167 O O . PRO B 1 836 ? 164.652 188.381 117.766 1.00 149.45 815 PRO B O 1
ATOM 11171 N N . ILE B 1 837 ? 164.743 188.397 120.003 1.00 144.46 816 ILE B N 1
ATOM 11172 C CA . ILE B 1 837 ? 165.900 187.514 120.073 1.00 144.46 816 ILE B CA 1
ATOM 11173 C C . ILE B 1 837 ? 165.381 186.088 120.152 1.00 144.46 816 ILE B C 1
ATOM 11174 O O . ILE B 1 837 ? 164.990 185.618 121.224 1.00 144.46 816 ILE B O 1
ATOM 11179 N N . ALA B 1 838 ? 165.389 185.393 119.015 1.00 147.58 817 ALA B N 1
ATOM 11180 C CA . ALA B 1 838 ? 164.827 184.048 118.966 1.00 147.58 817 ALA B CA 1
ATOM 11181 C C . ALA B 1 838 ? 165.619 183.079 119.831 1.00 147.58 817 ALA B C 1
ATOM 11182 O O . ALA B 1 838 ? 165.048 182.143 120.401 1.00 147.58 817 ALA B O 1
ATOM 11184 N N . GLY B 1 839 ? 166.930 183.293 119.950 1.00 151.22 818 GLY B N 1
ATOM 11185 C CA . GLY B 1 839 ? 167.754 182.364 120.707 1.00 151.22 818 GLY B CA 1
ATOM 11186 C C . GLY B 1 839 ? 167.327 182.255 122.157 1.00 151.22 818 GLY B C 1
ATOM 11187 O O . GLY B 1 839 ? 167.491 181.210 122.791 1.00 151.22 818 GLY B O 1
ATOM 11188 N N . VAL B 1 840 ? 166.772 183.337 122.704 1.00 150.78 819 VAL B N 1
ATOM 11189 C CA . VAL B 1 840 ? 166.285 183.292 124.077 1.00 150.78 819 VAL B CA 1
ATOM 11190 C C . VAL B 1 840 ? 164.769 183.183 124.104 1.00 150.78 819 VAL B C 1
ATOM 11191 O O . VAL B 1 840 ? 164.192 182.625 125.050 1.00 150.78 819 VAL B O 1
ATOM 11195 N N . HIS B 1 841 ? 164.097 183.717 123.083 1.00 146.35 820 HIS B N 1
ATOM 11196 C CA . HIS B 1 841 ? 162.645 183.639 123.043 1.00 146.35 820 HIS B CA 1
ATOM 11197 C C . HIS B 1 841 ? 162.184 182.198 122.933 1.00 146.35 820 HIS B C 1
ATOM 11198 O O . HIS B 1 841 ? 161.136 181.836 123.471 1.00 146.35 820 HIS B O 1
ATOM 11205 N N . ARG B 1 842 ? 162.959 181.358 122.247 1.00 157.22 821 ARG B N 1
ATOM 11206 C CA . ARG B 1 842 ? 162.626 179.941 122.176 1.00 157.22 821 ARG B CA 1
ATOM 11207 C C . ARG B 1 842 ? 162.622 179.313 123.561 1.00 157.22 821 ARG B C 1
ATOM 11208 O O . ARG B 1 842 ? 161.671 178.619 123.940 1.00 157.22 821 ARG B O 1
ATOM 11216 N N . TYR B 1 843 ? 163.680 179.552 124.335 1.00 151.76 822 TYR B N 1
ATOM 11217 C CA . TYR B 1 843 ? 163.757 178.982 125.674 1.00 151.76 822 TYR B CA 1
ATOM 11218 C C . TYR B 1 843 ? 162.628 179.497 126.551 1.00 151.76 822 TYR B C 1
ATOM 11219 O O . TYR B 1 843 ? 161.987 178.728 127.276 1.00 151.76 822 TYR B O 1
ATOM 11228 N N . LEU B 1 844 ? 162.369 180.802 126.498 1.00 147.94 823 LEU B N 1
ATOM 11229 C CA . LEU B 1 844 ? 161.328 181.364 127.349 1.00 147.94 823 LEU B CA 1
ATOM 11230 C C . LEU B 1 844 ? 159.950 180.849 126.953 1.00 147.94 823 LEU B C 1
ATOM 11231 O O . LEU B 1 844 ? 159.117 180.560 127.819 1.00 147.94 823 LEU B O 1
ATOM 11236 N N . ARG B 1 845 ? 159.694 180.717 125.651 1.00 149.02 824 ARG B N 1
ATOM 11237 C CA . ARG B 1 845 ? 158.421 180.177 125.196 1.00 149.02 824 ARG B CA 1
ATOM 11238 C C . ARG B 1 845 ? 158.258 178.728 125.623 1.00 149.02 824 ARG B C 1
ATOM 11239 O O . ARG B 1 845 ? 157.170 178.319 126.037 1.00 149.02 824 ARG B O 1
ATOM 11247 N N . THR B 1 846 ? 159.326 177.935 125.530 1.00 143.14 825 THR B N 1
ATOM 11248 C CA . THR B 1 846 ? 159.251 176.559 126.003 1.00 143.14 825 THR B CA 1
ATOM 11249 C C . THR B 1 846 ? 158.945 176.513 127.492 1.00 143.14 825 THR B C 1
ATOM 11250 O O . THR B 1 846 ? 158.088 175.739 127.936 1.00 143.14 825 THR B O 1
ATOM 11254 N N . LEU B 1 847 ? 159.619 177.355 128.277 1.00 142.13 826 LEU B N 1
ATOM 11255 C CA . LEU B 1 847 ? 159.376 177.382 129.715 1.00 142.13 826 LEU B CA 1
ATOM 11256 C C . LEU B 1 847 ? 157.935 177.762 130.022 1.00 142.13 826 LEU B C 1
ATOM 11257 O O . LEU B 1 847 ? 157.303 177.171 130.903 1.00 142.13 826 LEU B O 1
ATOM 11262 N N . VAL B 1 848 ? 157.401 178.752 129.307 1.00 140.38 827 VAL B N 1
ATOM 11263 C CA . VAL B 1 848 ? 156.012 179.146 129.514 1.00 140.38 827 VAL B CA 1
ATOM 11264 C C . VAL B 1 848 ? 155.077 178.003 129.150 1.00 140.38 827 VAL B C 1
ATOM 11265 O O . VAL B 1 848 ? 154.116 177.712 129.872 1.00 140.38 827 VAL B O 1
ATOM 11269 N N . ASP B 1 849 ? 155.346 177.332 128.029 1.00 145.92 828 ASP B N 1
ATOM 11270 C CA . ASP B 1 849 ? 154.474 176.256 127.580 1.00 145.92 828 ASP B CA 1
ATOM 11271 C C . ASP B 1 849 ? 154.477 175.085 128.549 1.00 145.92 828 ASP B C 1
ATOM 11272 O O . ASP B 1 849 ? 153.454 174.409 128.698 1.00 145.92 828 ASP B O 1
ATOM 11277 N N . VAL B 1 850 ? 155.605 174.820 129.205 1.00 135.75 829 VAL B N 1
ATOM 11278 C CA . VAL B 1 850 ? 155.609 173.790 130.236 1.00 135.75 829 VAL B CA 1
ATOM 11279 C C . VAL B 1 850 ? 154.711 174.201 131.394 1.00 135.75 829 VAL B C 1
ATOM 11280 O O . VAL B 1 850 ? 154.058 173.360 132.022 1.00 135.75 829 VAL B O 1
ATOM 11284 N N . GLY B 1 851 ? 154.659 175.494 131.694 1.00 140.25 830 GLY B N 1
ATOM 11285 C CA . GLY B 1 851 ? 153.784 175.984 132.737 1.00 140.25 830 GLY B CA 1
ATOM 11286 C C . GLY B 1 851 ? 154.534 176.672 133.854 1.00 140.25 830 GLY B C 1
ATOM 11287 O O . GLY B 1 851 ? 154.065 176.720 134.994 1.00 140.25 830 GLY B O 1
ATOM 11288 N N . LEU B 1 852 ? 155.708 177.213 133.537 1.00 138.48 831 LEU B N 1
ATOM 11289 C CA . LEU B 1 852 ? 156.572 177.851 134.520 1.00 138.48 831 LEU B CA 1
ATOM 11290 C C . LEU B 1 852 ? 156.545 179.368 134.410 1.00 138.48 831 LEU B C 1
ATOM 11291 O O . LEU B 1 852 ? 157.489 180.038 134.838 1.00 138.48 831 LEU B O 1
ATOM 11296 N N . GLY B 1 853 ? 155.471 179.924 133.853 1.00 145.93 832 GLY B N 1
ATOM 11297 C CA . GLY B 1 853 ? 155.401 181.359 133.657 1.00 145.93 832 GLY B CA 1
ATOM 11298 C C . GLY B 1 853 ? 155.421 182.157 134.941 1.00 145.93 832 GLY B C 1
ATOM 11299 O O . GLY B 1 853 ? 155.649 183.369 134.903 1.00 145.93 832 GLY B O 1
ATOM 11300 N N . TYR B 1 854 ? 155.190 181.509 136.079 1.00 143.67 833 TYR B N 1
ATOM 11301 C CA . TYR B 1 854 ? 155.161 182.218 137.349 1.00 143.67 833 TYR B CA 1
ATOM 11302 C C . TYR B 1 854 ? 156.529 182.317 138.006 1.00 143.67 833 TYR B C 1
ATOM 11303 O O . TYR B 1 854 ? 156.780 183.272 138.748 1.00 143.67 833 TYR B O 1
ATOM 11312 N N . VAL B 1 855 ? 157.417 181.359 137.755 1.00 145.30 834 VAL B N 1
ATOM 11313 C CA . VAL B 1 855 ? 158.728 181.364 138.395 1.00 145.30 834 VAL B CA 1
ATOM 11314 C C . VAL B 1 855 ? 159.563 182.497 137.816 1.00 145.30 834 VAL B C 1
ATOM 11315 O O . VAL B 1 855 ? 159.714 182.615 136.595 1.00 145.30 834 VAL B O 1
ATOM 11319 N N . ARG B 1 856 ? 160.104 183.339 138.690 1.00 148.95 835 ARG B N 1
ATOM 11320 C CA . ARG B 1 856 ? 160.976 184.416 138.256 1.00 148.95 835 ARG B CA 1
ATOM 11321 C C . ARG B 1 856 ? 162.345 183.874 137.876 1.00 148.95 835 ARG B C 1
ATOM 11322 O O . ARG B 1 856 ? 162.776 182.822 138.355 1.00 148.95 835 ARG B O 1
ATOM 11330 N N . LEU B 1 857 ? 163.034 184.613 137.007 1.00 136.68 836 LEU B N 1
ATOM 11331 C CA . LEU B 1 857 ? 164.319 184.152 136.497 1.00 136.68 836 LEU B CA 1
ATOM 11332 C C . LEU B 1 857 ? 165.353 184.019 137.603 1.00 136.68 836 LEU B C 1
ATOM 11333 O O . LEU B 1 857 ? 166.134 183.062 137.611 1.00 136.68 836 LEU B O 1
ATOM 11338 N N . GLY B 1 858 ? 165.367 184.953 138.546 1.00 141.68 837 GLY B N 1
ATOM 11339 C CA . GLY B 1 858 ? 166.413 184.999 139.545 1.00 141.68 837 GLY B CA 1
ATOM 11340 C C . GLY B 1 858 ? 166.149 184.162 140.776 1.00 141.68 837 GLY B C 1
ATOM 11341 O O . GLY B 1 858 ? 166.867 184.281 141.772 1.00 141.68 837 GLY B O 1
ATOM 11342 N N . GLN B 1 859 ? 165.136 183.311 140.728 1.00 140.14 838 GLN B N 1
ATOM 11343 C CA . GLN B 1 859 ? 164.794 182.512 141.895 1.00 140.14 838 GLN B CA 1
ATOM 11344 C C . GLN B 1 859 ? 165.912 181.521 142.196 1.00 140.14 838 GLN B C 1
ATOM 11345 O O . GLN B 1 859 ? 166.317 180.766 141.308 1.00 140.14 838 GLN B O 1
ATOM 11351 N N . PRO B 1 860 ? 166.433 181.494 143.418 1.00 137.33 839 PRO B N 1
ATOM 11352 C CA . PRO B 1 860 ? 167.510 180.554 143.738 1.00 137.33 839 PRO B CA 1
ATOM 11353 C C . PRO B 1 860 ? 167.065 179.115 143.540 1.00 137.33 839 PRO B C 1
ATOM 11354 O O . PRO B 1 860 ? 165.912 178.762 143.786 1.00 137.33 839 PRO B O 1
ATOM 11358 N N . ALA B 1 861 ? 168.000 178.287 143.084 1.00 146.28 840 ALA B N 1
ATOM 11359 C CA . ALA B 1 861 ? 167.675 176.898 142.767 1.00 146.28 840 ALA B CA 1
ATOM 11360 C C . ALA B 1 861 ? 167.157 176.106 143.960 1.00 146.28 840 ALA B C 1
ATOM 11361 O O . ALA B 1 861 ? 166.151 175.393 143.802 1.00 146.28 840 ALA B O 1
ATOM 11363 N N . PRO B 1 862 ? 167.767 176.157 145.148 1.00 145.96 841 PRO B N 1
ATOM 11364 C CA . PRO B 1 862 ? 167.251 175.336 146.255 1.00 145.96 841 PRO B CA 1
ATOM 11365 C C . PRO B 1 862 ? 165.837 175.688 146.677 1.00 145.96 841 PRO B C 1
ATOM 11366 O O . PRO B 1 862 ? 165.185 174.866 147.331 1.00 145.96 841 PRO B O 1
ATOM 11370 N N . THR B 1 863 ? 165.337 176.870 146.329 1.00 146.33 842 THR B N 1
ATOM 11371 C CA . THR B 1 863 ? 163.988 177.272 146.700 1.00 146.33 842 THR B CA 1
ATOM 11372 C C . THR B 1 863 ? 162.930 176.738 145.745 1.00 146.33 842 THR B C 1
ATOM 11373 O O . THR B 1 863 ? 161.742 177.010 145.943 1.00 146.33 842 THR B O 1
ATOM 11377 N N . LEU B 1 864 ? 163.329 176.003 144.714 1.00 150.96 843 LEU B N 1
ATOM 11378 C CA . LEU B 1 864 ? 162.397 175.373 143.790 1.00 150.96 843 LEU B CA 1
ATOM 11379 C C . LEU B 1 864 ? 162.111 173.955 144.258 1.00 150.96 843 LEU B C 1
ATOM 11380 O O . LEU B 1 864 ? 163.040 173.172 144.480 1.00 150.96 843 LEU B O 1
ATOM 11385 N N . SER B 1 865 ? 160.831 173.623 144.400 1.00 154.67 844 SER B N 1
ATOM 11386 C CA . SER B 1 865 ? 160.469 172.283 144.827 1.00 154.67 844 SER B CA 1
ATOM 11387 C C . SER B 1 865 ? 160.600 171.311 143.657 1.00 154.67 844 SER B C 1
ATOM 11388 O O . SER B 1 865 ? 161.030 171.668 142.557 1.00 154.67 844 SER B O 1
ATOM 11391 N N . GLY B 1 866 ? 160.218 170.058 143.905 1.00 153.65 845 GLY B N 1
ATOM 11392 C CA . GLY B 1 866 ? 160.440 169.016 142.916 1.00 153.65 845 GLY B CA 1
ATOM 11393 C C . GLY B 1 866 ? 159.712 169.266 141.610 1.00 153.65 845 GLY B C 1
ATOM 11394 O O . GLY B 1 866 ? 160.222 168.944 140.535 1.00 153.65 845 GLY B O 1
ATOM 11395 N N . GLY B 1 867 ? 158.504 169.827 141.684 1.00 149.95 846 GLY B N 1
ATOM 11396 C CA . GLY B 1 867 ? 157.732 170.049 140.473 1.00 149.95 846 GLY B CA 1
ATOM 11397 C C . GLY B 1 867 ? 158.405 171.015 139.519 1.00 149.95 846 GLY B C 1
ATOM 11398 O O . GLY B 1 867 ? 158.479 170.764 138.313 1.00 149.95 846 GLY B O 1
ATOM 11399 N N . GLU B 1 868 ? 158.909 172.131 140.046 1.00 150.37 847 GLU B N 1
ATOM 11400 C CA . GLU B 1 868 ? 159.596 173.095 139.198 1.00 150.37 847 GLU B CA 1
ATOM 11401 C C . GLU B 1 868 ? 160.859 172.492 138.607 1.00 150.37 847 GLU B C 1
ATOM 11402 O O . GLU B 1 868 ? 161.185 172.738 137.444 1.00 150.37 847 GLU B O 1
ATOM 11408 N N . ALA B 1 869 ? 161.592 171.705 139.393 1.00 147.91 848 ALA B N 1
ATOM 11409 C CA . ALA B 1 869 ? 162.794 171.068 138.866 1.00 147.91 848 ALA B CA 1
ATOM 11410 C C . ALA B 1 869 ? 162.449 170.122 137.724 1.00 147.91 848 ALA B C 1
ATOM 11411 O O . ALA B 1 869 ? 163.077 170.159 136.659 1.00 147.91 848 ALA B O 1
ATOM 11413 N N . GLN B 1 870 ? 161.438 169.277 137.929 1.00 143.38 849 GLN B N 1
ATOM 11414 C CA . GLN B 1 870 ? 160.957 168.372 136.896 1.00 143.38 849 GLN B CA 1
ATOM 11415 C C . GLN B 1 870 ? 160.618 169.124 135.621 1.00 143.38 849 GLN B C 1
ATOM 11416 O O . GLN B 1 870 ? 161.104 168.801 134.529 1.00 143.38 849 GLN B O 1
ATOM 11422 N N . ARG B 1 871 ? 159.796 170.157 135.758 1.00 140.42 850 ARG B N 1
ATOM 11423 C CA . ARG B 1 871 ? 159.290 170.848 134.586 1.00 140.42 850 ARG B CA 1
ATOM 11424 C C . ARG B 1 871 ? 160.365 171.674 133.893 1.00 140.42 850 ARG B C 1
ATOM 11425 O O . ARG B 1 871 ? 160.375 171.757 132.662 1.00 140.42 850 ARG B O 1
ATOM 11433 N N . VAL B 1 872 ? 161.286 172.271 134.650 1.00 136.71 851 VAL B N 1
ATOM 11434 C CA . VAL B 1 872 ? 162.375 173.023 134.039 1.00 136.71 851 VAL B CA 1
ATOM 11435 C C . VAL B 1 872 ? 163.312 172.086 133.295 1.00 136.71 851 VAL B C 1
ATOM 11436 O O . VAL B 1 872 ? 163.795 172.407 132.203 1.00 136.71 851 VAL B O 1
ATOM 11440 N N . LYS B 1 873 ? 163.587 170.913 133.868 1.00 140.54 852 LYS B N 1
ATOM 11441 C CA . LYS B 1 873 ? 164.400 169.938 133.154 1.00 140.54 852 LYS B CA 1
ATOM 11442 C C . LYS B 1 873 ? 163.715 169.500 131.869 1.00 140.54 852 LYS B C 1
ATOM 11443 O O . LYS B 1 873 ? 164.364 169.359 130.826 1.00 140.54 852 LYS B O 1
ATOM 11449 N N . LEU B 1 874 ? 162.400 169.285 131.920 1.00 141.46 853 LEU B N 1
ATOM 11450 C CA . LEU B 1 874 ? 161.668 168.952 130.703 1.00 141.46 853 LEU B CA 1
ATOM 11451 C C . LEU B 1 874 ? 161.795 170.063 129.670 1.00 141.46 853 LEU B C 1
ATOM 11452 O O . LEU B 1 874 ? 162.038 169.806 128.485 1.00 141.46 853 LEU B O 1
ATOM 11457 N N . ALA B 1 875 ? 161.644 171.311 130.110 1.00 139.35 854 ALA B N 1
ATOM 11458 C CA . ALA B 1 875 ? 161.727 172.435 129.186 1.00 139.35 854 ALA B CA 1
ATOM 11459 C C . ALA B 1 875 ? 163.102 172.517 128.543 1.00 139.35 854 ALA B C 1
ATOM 11460 O O . ALA B 1 875 ? 163.219 172.753 127.336 1.00 139.35 854 ALA B O 1
ATOM 11462 N N . SER B 1 876 ? 164.156 172.326 129.334 1.00 146.06 855 SER B N 1
ATOM 11463 C CA . SER B 1 876 ? 165.504 172.402 128.785 1.00 146.06 855 SER B CA 1
ATOM 11464 C C . SER B 1 876 ? 165.756 171.270 127.801 1.00 146.06 855 SER B C 1
ATOM 11465 O O . SER B 1 876 ? 166.282 171.494 126.706 1.00 146.06 855 SER B O 1
ATOM 11468 N N . GLU B 1 877 ? 165.375 170.046 128.163 1.00 145.50 856 GLU B N 1
ATOM 11469 C CA . GLU B 1 877 ? 165.571 168.916 127.267 1.00 145.50 856 GLU B CA 1
ATOM 11470 C C . GLU B 1 877 ? 164.707 168.989 126.019 1.00 145.50 856 GLU B C 1
ATOM 11471 O O . GLU B 1 877 ? 165.026 168.325 125.029 1.00 145.50 856 GLU B O 1
ATOM 11477 N N . LEU B 1 878 ? 163.629 169.772 126.036 1.00 144.31 857 LEU B N 1
ATOM 11478 C CA . LEU B 1 878 ? 162.832 169.926 124.826 1.00 144.31 857 LEU B CA 1
ATOM 11479 C C . LEU B 1 878 ? 163.621 170.598 123.710 1.00 144.31 857 LEU B C 1
ATOM 11480 O O . LEU B 1 878 ? 163.364 170.339 122.530 1.00 144.31 857 LEU B O 1
ATOM 11485 N N . GLN B 1 879 ? 164.586 171.444 124.054 1.00 147.99 858 GLN B N 1
ATOM 11486 C CA . GLN B 1 879 ? 165.341 172.221 123.078 1.00 147.99 858 GLN B CA 1
ATOM 11487 C C . GLN B 1 879 ? 166.809 171.815 123.052 1.00 147.99 858 GLN B C 1
ATOM 11488 O O . GLN B 1 879 ? 167.701 172.660 123.000 1.00 147.99 858 GLN B O 1
ATOM 11494 N N . LYS B 1 880 ? 167.073 170.511 123.090 1.00 165.21 859 LYS B N 1
ATOM 11495 C CA . LYS B 1 880 ? 168.429 169.989 123.152 1.00 165.21 859 LYS B CA 1
ATOM 11496 C C . LYS B 1 880 ? 168.883 169.360 121.841 1.00 165.21 859 LYS B C 1
ATOM 11497 O O . LYS B 1 880 ? 169.889 168.642 121.830 1.00 165.21 859 LYS B O 1
ATOM 11503 N N . ARG B 1 881 ? 168.169 169.610 120.741 1.00 187.80 860 ARG B N 1
ATOM 11504 C CA . ARG B 1 881 ? 168.548 169.099 119.424 1.00 187.80 860 ARG B CA 1
ATOM 11505 C C . ARG B 1 881 ? 168.615 167.570 119.444 1.00 187.80 860 ARG B C 1
ATOM 11506 O O . ARG B 1 881 ? 169.662 166.958 119.230 1.00 187.80 860 ARG B O 1
ATOM 11514 N N . SER B 1 882 ? 167.459 166.962 119.713 1.00 166.88 861 SER B N 1
ATOM 11515 C CA . SER B 1 882 ? 167.421 165.541 120.043 1.00 166.88 861 SER B CA 1
ATOM 11516 C C . SER B 1 882 ? 167.773 164.666 118.847 1.00 166.88 861 SER B C 1
ATOM 11517 O O . SER B 1 882 ? 168.358 163.590 119.016 1.00 166.88 861 SER B O 1
ATOM 11520 N N . THR B 1 883 ? 167.407 165.098 117.640 1.00 157.00 862 THR B N 1
ATOM 11521 C CA . THR B 1 883 ? 167.587 164.333 116.405 1.00 157.00 862 THR B CA 1
ATOM 11522 C C . THR B 1 883 ? 166.950 162.948 116.475 1.00 157.00 862 THR B C 1
ATOM 11523 O O . THR B 1 883 ? 167.338 162.045 115.727 1.00 157.00 862 THR B O 1
ATOM 11527 N N . GLY B 1 884 ? 165.975 162.764 117.360 1.00 154.22 863 GLY B N 1
ATOM 11528 C CA . GLY B 1 884 ? 165.224 161.519 117.412 1.00 154.22 863 GLY B CA 1
ATOM 11529 C C . GLY B 1 884 ? 166.047 160.293 117.738 1.00 154.22 863 GLY B C 1
ATOM 11530 O O . GLY B 1 884 ? 165.861 159.241 117.114 1.00 154.22 863 GLY B O 1
ATOM 11531 N N . ARG B 1 885 ? 166.955 160.400 118.706 1.00 147.67 864 ARG B N 1
ATOM 11532 C CA . ARG B 1 885 ? 167.772 159.254 119.081 1.00 147.67 864 ARG B CA 1
ATOM 11533 C C . ARG B 1 885 ? 167.922 159.106 120.588 1.00 147.67 864 ARG B C 1
ATOM 11534 O O . ARG B 1 885 ? 168.707 158.261 121.035 1.00 147.67 864 ARG B O 1
ATOM 11542 N N . THR B 1 886 ? 167.204 159.891 121.379 1.00 143.71 865 THR B N 1
ATOM 11543 C CA . THR B 1 886 ? 167.301 159.846 122.828 1.00 143.71 865 THR B CA 1
ATOM 11544 C C . THR B 1 886 ? 166.069 159.178 123.419 1.00 143.71 865 THR B C 1
ATOM 11545 O O . THR B 1 886 ? 165.013 159.098 122.788 1.00 143.71 865 THR B O 1
ATOM 11549 N N . VAL B 1 887 ? 166.215 158.696 124.650 1.00 137.23 866 VAL B N 1
ATOM 11550 C CA . VAL B 1 887 ? 165.130 158.050 125.376 1.00 137.23 866 VAL B CA 1
ATOM 11551 C C . VAL B 1 887 ? 165.003 158.714 126.737 1.00 137.23 866 VAL B C 1
ATOM 11552 O O . VAL B 1 887 ? 165.981 158.788 127.489 1.00 137.23 866 VAL B O 1
ATOM 11556 N N . TYR B 1 888 ? 163.805 159.190 127.052 1.00 136.18 867 TYR B N 1
ATOM 11557 C CA . TYR B 1 888 ? 163.508 159.806 128.334 1.00 136.18 867 TYR B CA 1
ATOM 11558 C C . TYR B 1 888 ? 162.662 158.850 129.156 1.00 136.18 867 TYR B C 1
ATOM 11559 O O . TYR B 1 888 ? 161.641 158.352 128.673 1.00 136.18 867 TYR B O 1
ATOM 11568 N N . ILE B 1 889 ? 163.080 158.598 130.391 1.00 138.26 868 ILE B N 1
ATOM 11569 C CA . ILE B 1 889 ? 162.288 157.842 131.352 1.00 138.26 868 ILE B CA 1
ATOM 11570 C C . ILE B 1 889 ? 161.911 158.785 132.481 1.00 138.26 868 ILE B C 1
ATOM 11571 O O . ILE B 1 889 ? 162.747 159.560 132.960 1.00 138.26 868 ILE B O 1
ATOM 11576 N N . LEU B 1 890 ? 160.647 158.747 132.881 1.00 144.28 869 LEU B N 1
ATOM 11577 C CA . LEU B 1 890 ? 160.124 159.646 133.897 1.00 144.28 869 LEU B CA 1
ATOM 11578 C C . LEU B 1 890 ? 159.345 158.833 134.912 1.00 144.28 869 LEU B C 1
ATOM 11579 O O . LEU B 1 890 ? 158.485 158.031 134.537 1.00 144.28 869 LEU B O 1
ATOM 11584 N N . ASP B 1 891 ? 159.631 159.046 136.191 1.00 156.50 870 ASP B N 1
ATOM 11585 C CA . ASP B 1 891 ? 158.731 158.567 137.223 1.00 156.50 870 ASP B CA 1
ATOM 11586 C C . ASP B 1 891 ? 157.440 159.376 137.157 1.00 156.50 870 ASP B C 1
ATOM 11587 O O . ASP B 1 891 ? 157.271 160.245 136.300 1.00 156.50 870 ASP B O 1
ATOM 11592 N N . GLU B 1 892 ? 156.515 159.082 138.066 1.00 153.28 871 GLU B N 1
ATOM 11593 C CA . GLU B 1 892 ? 155.200 159.712 138.057 1.00 153.28 871 GLU B CA 1
ATOM 11594 C C . GLU B 1 892 ? 155.327 161.228 137.988 1.00 153.28 871 GLU B C 1
ATOM 11595 O O . GLU B 1 892 ? 155.725 161.865 138.970 1.00 153.28 871 GLU B O 1
ATOM 11601 N N . PRO B 1 893 ? 154.996 161.839 136.859 1.00 142.39 872 PRO B N 1
ATOM 11602 C CA . PRO B 1 893 ? 155.189 163.284 136.730 1.00 142.39 872 PRO B CA 1
ATOM 11603 C C . PRO B 1 893 ? 153.992 164.065 137.236 1.00 142.39 872 PRO B C 1
ATOM 11604 O O . PRO B 1 893 ? 154.114 165.238 137.597 1.00 142.39 872 PRO B O 1
ATOM 11608 N N . THR B 1 894 ? 152.833 163.419 137.278 1.00 138.35 873 THR B N 1
ATOM 11609 C CA . THR B 1 894 ? 151.607 164.069 137.715 1.00 138.35 873 THR B CA 1
ATOM 11610 C C . THR B 1 894 ? 151.573 164.318 139.213 1.00 138.35 873 THR B C 1
ATOM 11611 O O . THR B 1 894 ? 150.546 164.776 139.724 1.00 138.35 873 THR B O 1
ATOM 11615 N N . THR B 1 895 ? 152.660 164.024 139.921 1.00 136.63 874 THR B N 1
ATOM 11616 C CA . THR B 1 895 ? 152.725 164.236 141.362 1.00 136.63 874 THR B CA 1
ATOM 11617 C C . THR B 1 895 ? 152.480 165.706 141.671 1.00 136.63 874 THR B C 1
ATOM 11618 O O . THR B 1 895 ? 153.248 166.574 141.247 1.00 136.63 874 THR B O 1
ATOM 11622 N N . GLY B 1 896 ? 151.409 165.986 142.405 1.00 138.99 875 GLY B N 1
ATOM 11623 C CA . GLY B 1 896 ? 151.077 167.352 142.744 1.00 138.99 875 GLY B CA 1
ATOM 11624 C C . GLY B 1 896 ? 150.775 168.241 141.564 1.00 138.99 875 GLY B C 1
ATOM 11625 O O . GLY B 1 896 ? 151.183 169.406 141.562 1.00 138.99 875 GLY B O 1
ATOM 11626 N N . LEU B 1 897 ? 150.074 167.732 140.558 1.00 129.52 876 LEU B N 1
ATOM 11627 C CA . LEU B 1 897 ? 149.741 168.498 139.369 1.00 129.52 876 LEU B CA 1
ATOM 11628 C C . LEU B 1 897 ? 148.232 168.602 139.213 1.00 129.52 876 LEU B C 1
ATOM 11629 O O . LEU B 1 897 ? 147.516 167.604 139.327 1.00 129.52 876 LEU B O 1
ATOM 11634 N N . HIS B 1 898 ? 147.758 169.812 138.947 1.00 130.91 877 HIS B N 1
ATOM 11635 C CA . HIS B 1 898 ? 146.364 170.025 138.604 1.00 130.91 877 HIS B CA 1
ATOM 11636 C C . HIS B 1 898 ? 146.084 169.428 137.227 1.00 130.91 877 HIS B C 1
ATOM 11637 O O . HIS B 1 898 ? 146.988 168.979 136.520 1.00 130.91 877 HIS B O 1
ATOM 11644 N N . PHE B 1 899 ? 144.809 169.409 136.837 1.00 131.13 878 PHE B N 1
ATOM 11645 C CA . PHE B 1 899 ? 144.463 168.899 135.516 1.00 131.13 878 PHE B CA 1
ATOM 11646 C C . PHE B 1 899 ? 145.089 169.748 134.420 1.00 131.13 878 PHE B C 1
ATOM 11647 O O . PHE B 1 899 ? 145.611 169.216 133.435 1.00 131.13 878 PHE B O 1
ATOM 11655 N N . ASP B 1 900 ? 145.043 171.072 134.572 1.00 137.71 879 ASP B N 1
ATOM 11656 C CA . ASP B 1 900 ? 145.616 171.949 133.558 1.00 137.71 879 ASP B CA 1
ATOM 11657 C C . ASP B 1 900 ? 147.122 171.762 133.450 1.00 137.71 879 ASP B C 1
ATOM 11658 O O . ASP B 1 900 ? 147.678 171.760 132.344 1.00 137.71 879 ASP B O 1
ATOM 11663 N N . ASP B 1 901 ? 147.802 171.618 134.587 1.00 133.86 880 ASP B N 1
ATOM 11664 C CA . ASP B 1 901 ? 149.234 171.355 134.546 1.00 133.86 880 ASP B CA 1
ATOM 11665 C C . ASP B 1 901 ? 149.516 170.031 133.858 1.00 133.86 880 ASP B C 1
ATOM 11666 O O . ASP B 1 901 ? 150.495 169.904 133.115 1.00 133.86 880 ASP B O 1
ATOM 11671 N N . ILE B 1 902 ? 148.662 169.035 134.086 1.00 125.58 881 ILE B N 1
ATOM 11672 C CA . ILE B 1 902 ? 148.822 167.759 133.403 1.00 125.58 881 ILE B CA 1
ATOM 11673 C C . ILE B 1 902 ? 148.652 167.939 131.903 1.00 125.58 881 ILE B C 1
ATOM 11674 O O . ILE B 1 902 ? 149.373 167.333 131.106 1.00 125.58 881 ILE B O 1
ATOM 11679 N N . ARG B 1 903 ? 147.702 168.778 131.493 1.00 127.22 882 ARG B N 1
ATOM 11680 C CA . ARG B 1 903 ? 147.515 169.031 130.069 1.00 127.22 882 ARG B CA 1
ATOM 11681 C C . ARG B 1 903 ? 148.740 169.697 129.459 1.00 127.22 882 ARG B C 1
ATOM 11682 O O . ARG B 1 903 ? 149.169 169.339 128.355 1.00 127.22 882 ARG B O 1
ATOM 11690 N N . LYS B 1 904 ? 149.309 170.679 130.158 1.00 125.22 883 LYS B N 1
ATOM 11691 C CA . LYS B 1 904 ? 150.509 171.339 129.652 1.00 125.22 883 LYS B CA 1
ATOM 11692 C C . LYS B 1 904 ? 151.669 170.360 129.548 1.00 125.22 883 LYS B C 1
ATOM 11693 O O . LYS B 1 904 ? 152.408 170.354 128.553 1.00 125.22 883 LYS B O 1
ATOM 11699 N N . LEU B 1 905 ? 151.844 169.522 130.569 1.00 123.91 884 LEU B N 1
ATOM 11700 C CA . LEU B 1 905 ? 152.894 168.516 130.524 1.00 123.91 884 LEU B CA 1
ATOM 11701 C C . LEU B 1 905 ? 152.657 167.534 129.389 1.00 123.91 884 LEU B C 1
ATOM 11702 O O . LEU B 1 905 ? 153.606 167.065 128.757 1.00 123.91 884 LEU B O 1
ATOM 11707 N N . LEU B 1 906 ? 151.394 167.208 129.118 1.00 125.03 885 LEU B N 1
ATOM 11708 C CA . LEU B 1 906 ? 151.080 166.339 127.993 1.00 125.03 885 LEU B CA 1
ATOM 11709 C C . LEU B 1 906 ? 151.460 166.992 126.675 1.00 125.03 885 LEU B C 1
ATOM 11710 O O . LEU B 1 906 ? 151.987 166.329 125.778 1.00 125.03 885 LEU B O 1
ATOM 11715 N N . ASN B 1 907 ? 151.190 168.289 126.536 1.00 126.19 886 ASN B N 1
ATOM 11716 C CA . ASN B 1 907 ? 151.590 168.989 125.321 1.00 126.19 886 ASN B CA 1
ATOM 11717 C C . ASN B 1 907 ? 153.100 168.958 125.149 1.00 126.19 886 ASN B C 1
ATOM 11718 O O . ASN B 1 907 ? 153.608 168.716 124.046 1.00 126.19 886 ASN B O 1
ATOM 11723 N N . VAL B 1 908 ? 153.835 169.190 126.235 1.00 123.28 887 VAL B N 1
ATOM 11724 C CA . VAL B 1 908 ? 155.293 169.162 126.161 1.00 123.28 887 VAL B CA 1
ATOM 11725 C C . VAL B 1 908 ? 155.785 167.769 125.796 1.00 123.28 887 VAL B C 1
ATOM 11726 O O . VAL B 1 908 ? 156.699 167.611 124.979 1.00 123.28 887 VAL B O 1
ATOM 11730 N N . ILE B 1 909 ? 155.194 166.738 126.397 1.00 122.54 888 ILE B N 1
ATOM 11731 C CA . ILE B 1 909 ? 155.597 165.370 126.095 1.00 122.54 888 ILE B CA 1
ATOM 11732 C C . ILE B 1 909 ? 155.315 165.042 124.637 1.00 122.54 888 ILE B C 1
ATOM 11733 O O . ILE B 1 909 ? 156.116 164.381 123.968 1.00 122.54 888 ILE B O 1
ATOM 11738 N N . ASN B 1 910 ? 154.167 165.486 124.126 1.00 127.83 889 ASN B N 1
ATOM 11739 C CA . ASN B 1 910 ? 153.848 165.254 122.723 1.00 127.83 889 ASN B CA 1
ATOM 11740 C C . ASN B 1 910 ? 154.860 165.937 121.818 1.00 127.83 889 ASN B C 1
ATOM 11741 O O . ASN B 1 910 ? 155.311 165.353 120.825 1.00 127.83 889 ASN B O 1
ATOM 11746 N N . GLY B 1 911 ? 155.234 167.172 122.147 1.00 132.94 890 GLY B N 1
ATOM 11747 C CA . GLY B 1 911 ? 156.265 167.843 121.375 1.00 132.94 890 GLY B CA 1
ATOM 11748 C C . GLY B 1 911 ? 157.583 167.094 121.405 1.00 132.94 890 GLY B C 1
ATOM 11749 O O . GLY B 1 911 ? 158.264 166.973 120.385 1.00 132.94 890 GLY B O 1
ATOM 11750 N N . LEU B 1 912 ? 157.956 166.578 122.575 1.00 128.87 891 LEU B N 1
ATOM 11751 C CA . LEU B 1 912 ? 159.197 165.822 122.693 1.00 128.87 891 LEU B CA 1
ATOM 11752 C C . LEU B 1 912 ? 159.154 164.554 121.854 1.00 128.87 891 LEU B C 1
ATOM 11753 O O . LEU B 1 912 ? 160.140 164.203 121.197 1.00 128.87 891 LEU B O 1
ATOM 11758 N N . VAL B 1 913 ? 158.024 163.850 121.874 1.00 128.67 892 VAL B N 1
ATOM 11759 C CA . VAL B 1 913 ? 157.902 162.616 121.107 1.00 128.67 892 VAL B CA 1
ATOM 11760 C C . VAL B 1 913 ? 157.928 162.913 119.616 1.00 128.67 892 VAL B C 1
ATOM 11761 O O . VAL B 1 913 ? 158.485 162.143 118.825 1.00 128.67 892 VAL B O 1
ATOM 11765 N N . ASP B 1 914 ? 157.342 164.041 119.209 1.00 139.99 893 ASP B N 1
ATOM 11766 C CA . ASP B 1 914 ? 157.281 164.376 117.791 1.00 139.99 893 ASP B CA 1
ATOM 11767 C C . ASP B 1 914 ? 158.668 164.528 117.186 1.00 139.99 893 ASP B C 1
ATOM 11768 O O . ASP B 1 914 ? 158.833 164.376 115.971 1.00 139.99 893 ASP B O 1
ATOM 11773 N N . LYS B 1 915 ? 159.675 164.817 118.008 1.00 138.30 894 LYS B N 1
ATOM 11774 C CA . LYS B 1 915 ? 161.035 164.938 117.507 1.00 138.30 894 LYS B CA 1
ATOM 11775 C C . LYS B 1 915 ? 161.665 163.591 117.193 1.00 138.30 894 LYS B C 1
ATOM 11776 O O . LYS B 1 915 ? 162.799 163.557 116.706 1.00 138.30 894 LYS B O 1
ATOM 11782 N N . GLY B 1 916 ? 160.969 162.491 117.459 1.00 135.50 895 GLY B N 1
ATOM 11783 C CA . GLY B 1 916 ? 161.502 161.169 117.227 1.00 135.50 895 GLY B CA 1
ATOM 11784 C C . GLY B 1 916 ? 162.038 160.470 118.452 1.00 135.50 895 GLY B C 1
ATOM 11785 O O . GLY B 1 916 ? 162.673 159.419 118.314 1.00 135.50 895 GLY B O 1
ATOM 11786 N N . ASN B 1 917 ? 161.813 161.015 119.639 1.00 138.23 896 ASN B N 1
ATOM 11787 C CA . ASN B 1 917 ? 162.304 160.411 120.864 1.00 138.23 896 ASN B CA 1
ATOM 11788 C C . ASN B 1 917 ? 161.255 159.484 121.461 1.00 138.23 896 ASN B C 1
ATOM 11789 O O . ASN B 1 917 ? 160.104 159.438 121.025 1.00 138.23 896 ASN B O 1
ATOM 11794 N N . THR B 1 918 ? 161.669 158.737 122.477 1.00 136.21 897 THR B N 1
ATOM 11795 C CA . THR B 1 918 ? 160.801 157.804 123.179 1.00 136.21 897 THR B CA 1
ATOM 11796 C C . THR B 1 918 ? 160.670 158.240 124.630 1.00 136.21 897 THR B C 1
ATOM 11797 O O . THR B 1 918 ? 161.676 158.515 125.290 1.00 136.21 897 THR B O 1
ATOM 11801 N N . VAL B 1 919 ? 159.438 158.301 125.122 1.00 131.34 898 VAL B N 1
ATOM 11802 C CA . VAL B 1 919 ? 159.155 158.718 126.489 1.00 131.34 898 VAL B CA 1
ATOM 11803 C C . VAL B 1 919 ? 158.461 157.568 127.197 1.00 131.34 898 VAL B C 1
ATOM 11804 O O . VAL B 1 919 ? 157.436 157.068 126.718 1.00 131.34 898 VAL B O 1
ATOM 11808 N N . ILE B 1 920 ? 159.012 157.152 128.332 1.00 132.63 899 ILE B N 1
ATOM 11809 C CA . ILE B 1 920 ? 158.445 156.088 129.151 1.00 132.63 899 ILE B CA 1
ATOM 11810 C C . ILE B 1 920 ? 158.082 156.684 130.500 1.00 132.63 899 ILE B C 1
ATOM 11811 O O . ILE B 1 920 ? 158.940 157.253 131.183 1.00 132.63 899 ILE B O 1
ATOM 11816 N N . VAL B 1 921 ? 156.817 156.553 130.891 1.00 131.13 900 VAL B N 1
ATOM 11817 C CA . VAL B 1 921 ? 156.313 157.132 132.129 1.00 131.13 900 VAL B CA 1
ATOM 11818 C C . VAL B 1 921 ? 155.628 156.042 132.937 1.00 131.13 900 VAL B C 1
ATOM 11819 O O . VAL B 1 921 ? 154.830 155.269 132.399 1.00 131.13 900 VAL B O 1
ATOM 11823 N N . ILE B 1 922 ? 155.948 155.979 134.223 1.00 137.97 901 ILE B N 1
ATOM 11824 C CA . ILE B 1 922 ? 155.262 155.110 135.168 1.00 137.97 901 ILE B CA 1
ATOM 11825 C C . ILE B 1 922 ? 154.182 155.963 135.818 1.00 137.97 901 ILE B C 1
ATOM 11826 O O . ILE B 1 922 ? 154.467 156.761 136.712 1.00 137.97 901 ILE B O 1
ATOM 11831 N N . GLU B 1 923 ? 152.939 155.810 135.375 1.00 144.57 902 GLU B N 1
ATOM 11832 C CA . GLU B 1 923 ? 151.878 156.682 135.854 1.00 144.57 902 GLU B CA 1
ATOM 11833 C C . GLU B 1 923 ? 150.610 155.886 136.105 1.00 144.57 902 GLU B C 1
ATOM 11834 O O . GLU B 1 923 ? 150.200 155.081 135.265 1.00 144.57 902 GLU B O 1
ATOM 11840 N N . HIS B 1 924 ? 150.000 156.114 137.264 1.00 143.69 903 HIS B N 1
ATOM 11841 C CA . HIS B 1 924 ? 148.683 155.585 137.573 1.00 143.69 903 HIS B CA 1
ATOM 11842 C C . HIS B 1 924 ? 147.563 156.541 137.195 1.00 143.69 903 HIS B C 1
ATOM 11843 O O . HIS B 1 924 ? 146.392 156.158 137.269 1.00 143.69 903 HIS B O 1
ATOM 11850 N N . ASN B 1 925 ? 147.891 157.765 136.795 1.00 140.11 904 ASN B N 1
ATOM 11851 C CA . ASN B 1 925 ? 146.875 158.737 136.416 1.00 140.11 904 ASN B CA 1
ATOM 11852 C C . ASN B 1 925 ? 146.289 158.358 135.065 1.00 140.11 904 ASN B C 1
ATOM 11853 O O . ASN B 1 925 ? 146.995 158.363 134.053 1.00 140.11 904 ASN B O 1
ATOM 11858 N N . LEU B 1 926 ? 144.993 158.051 135.043 1.00 136.24 905 LEU B N 1
ATOM 11859 C CA . LEU B 1 926 ? 144.372 157.539 133.830 1.00 136.24 905 LEU B CA 1
ATOM 11860 C C . LEU B 1 926 ? 144.320 158.561 132.705 1.00 136.24 905 LEU B C 1
ATOM 11861 O O . LEU B 1 926 ? 144.077 158.173 131.559 1.00 136.24 905 LEU B O 1
ATOM 11866 N N . ASP B 1 927 ? 144.533 159.845 132.991 1.00 139.75 906 ASP B N 1
ATOM 11867 C CA . ASP B 1 927 ? 144.522 160.839 131.923 1.00 139.75 906 ASP B CA 1
ATOM 11868 C C . ASP B 1 927 ? 145.660 160.600 130.941 1.00 139.75 906 ASP B C 1
ATOM 11869 O O . ASP B 1 927 ? 145.439 160.480 129.730 1.00 139.75 906 ASP B O 1
ATOM 11874 N N . VAL B 1 928 ? 146.890 160.499 131.446 1.00 131.82 907 VAL B N 1
ATOM 11875 C CA . VAL B 1 928 ? 148.004 160.255 130.542 1.00 131.82 907 VAL B CA 1
ATOM 11876 C C . VAL B 1 928 ? 147.920 158.851 129.972 1.00 131.82 907 VAL B C 1
ATOM 11877 O O . VAL B 1 928 ? 148.510 158.563 128.927 1.00 131.82 907 VAL B O 1
ATOM 11881 N N . ILE B 1 929 ? 147.201 157.952 130.643 1.00 132.38 908 ILE B N 1
ATOM 11882 C CA . ILE B 1 929 ? 146.998 156.618 130.091 1.00 132.38 908 ILE B CA 1
ATOM 11883 C C . ILE B 1 929 ? 146.127 156.697 128.848 1.00 132.38 908 ILE B C 1
ATOM 11884 O O . ILE B 1 929 ? 146.440 156.107 127.808 1.00 132.38 908 ILE B O 1
ATOM 11889 N N . LYS B 1 930 ? 145.027 157.442 128.932 1.00 136.25 909 LYS B N 1
ATOM 11890 C CA . LYS B 1 930 ? 144.147 157.589 127.784 1.00 136.25 909 LYS B CA 1
ATOM 11891 C C . LYS B 1 930 ? 144.751 158.478 126.710 1.00 136.25 909 LYS B C 1
ATOM 11892 O O . LYS B 1 930 ? 144.299 158.433 125.563 1.00 136.25 909 LYS B O 1
ATOM 11898 N N . THR B 1 931 ? 145.747 159.294 127.052 1.00 135.24 910 THR B N 1
ATOM 11899 C CA . THR B 1 931 ? 146.461 160.058 126.039 1.00 135.24 910 THR B CA 1
ATOM 11900 C C . THR B 1 931 ? 147.715 159.352 125.540 1.00 135.24 910 THR B C 1
ATOM 11901 O O . THR B 1 931 ? 148.334 159.820 124.579 1.00 135.24 910 THR B O 1
ATOM 11905 N N . SER B 1 932 ? 148.092 158.234 126.148 1.00 129.99 911 SER B N 1
ATOM 11906 C CA . SER B 1 932 ? 149.310 157.549 125.754 1.00 129.99 911 SER B CA 1
ATOM 11907 C C . SER B 1 932 ? 149.113 156.833 124.422 1.00 129.99 911 SER B C 1
ATOM 11908 O O . SER B 1 932 ? 147.993 156.621 123.955 1.00 129.99 911 SER B O 1
ATOM 11911 N N . ASP B 1 933 ? 150.229 156.457 123.806 1.00 134.91 912 ASP B N 1
ATOM 11912 C CA . ASP B 1 933 ? 150.218 155.771 122.524 1.00 134.91 912 ASP B CA 1
ATOM 11913 C C . ASP B 1 933 ? 150.502 154.285 122.656 1.00 134.91 912 ASP B C 1
ATOM 11914 O O . ASP B 1 933 ? 150.207 153.513 121.742 1.00 134.91 912 ASP B O 1
ATOM 11919 N N . TRP B 1 934 ? 151.089 153.870 123.769 1.00 129.04 913 TRP B N 1
ATOM 11920 C CA . TRP B 1 934 ? 151.274 152.465 124.093 1.00 129.04 913 TRP B CA 1
ATOM 11921 C C . TRP B 1 934 ? 151.099 152.301 125.593 1.00 129.04 913 TRP B C 1
ATOM 11922 O O . TRP B 1 934 ? 151.500 153.177 126.364 1.00 129.04 913 TRP B O 1
ATOM 11933 N N . ILE B 1 935 ? 150.494 151.194 126.005 1.00 126.79 914 ILE B N 1
ATOM 11934 C CA . ILE B 1 935 ? 150.217 150.925 127.406 1.00 126.79 914 ILE B CA 1
ATOM 11935 C C . ILE B 1 935 ? 150.653 149.505 127.709 1.00 126.79 914 ILE B C 1
ATOM 11936 O O . ILE B 1 935 ? 150.345 148.581 126.949 1.00 126.79 914 ILE B O 1
ATOM 11941 N N . ILE B 1 936 ? 151.372 149.338 128.811 1.00 122.59 915 ILE B N 1
ATOM 11942 C CA . ILE B 1 936 ? 151.773 148.032 129.307 1.00 122.59 915 ILE B CA 1
ATOM 11943 C C . ILE B 1 936 ? 151.240 147.899 130.722 1.00 122.59 915 ILE B C 1
ATOM 11944 O O . ILE B 1 936 ? 151.674 148.629 131.621 1.00 122.59 915 ILE B O 1
ATOM 11949 N N . ASP B 1 937 ? 150.304 146.979 130.924 1.00 132.15 916 ASP B N 1
ATOM 11950 C CA . ASP B 1 937 ? 149.719 146.746 132.234 1.00 132.15 916 ASP B CA 1
ATOM 11951 C C . ASP B 1 937 ? 150.473 145.618 132.918 1.00 132.15 916 ASP B C 1
ATOM 11952 O O . ASP B 1 937 ? 150.670 144.550 132.331 1.00 132.15 916 ASP B O 1
ATOM 11957 N N . LEU B 1 938 ? 150.892 145.857 134.153 1.00 131.44 917 LEU B N 1
ATOM 11958 C CA . LEU B 1 938 ? 151.741 144.933 134.888 1.00 131.44 917 LEU B CA 1
ATOM 11959 C C . LEU B 1 938 ? 150.960 144.338 136.047 1.00 131.44 917 LEU B C 1
ATOM 11960 O O . LEU B 1 938 ? 150.424 145.072 136.882 1.00 131.44 917 LEU B O 1
ATOM 11965 N N . GLY B 1 939 ? 150.876 143.013 136.077 1.00 133.00 918 GLY B N 1
ATOM 11966 C CA . GLY B 1 939 ? 150.406 142.302 137.237 1.00 133.00 918 GLY B CA 1
ATOM 11967 C C . GLY B 1 939 ? 148.900 142.301 137.373 1.00 133.00 918 GLY B C 1
ATOM 11968 O O . GLY B 1 939 ? 148.233 143.326 137.202 1.00 133.00 918 GLY B O 1
ATOM 11969 N N . PRO B 1 940 ? 148.333 141.138 137.690 1.00 130.98 919 PRO B N 1
ATOM 11970 C CA . PRO B 1 940 ? 146.921 141.123 138.091 1.00 130.98 919 PRO B CA 1
ATOM 11971 C C . PRO B 1 940 ? 146.720 141.736 139.461 1.00 130.98 919 PRO B C 1
ATOM 11972 O O . PRO B 1 940 ? 145.809 142.551 139.645 1.00 130.98 919 PRO B O 1
ATOM 11976 N N . GLU B 1 941 ? 147.557 141.370 140.428 1.00 139.25 920 GLU B N 1
ATOM 11977 C CA . GLU B 1 941 ? 147.551 141.974 141.751 1.00 139.25 920 GLU B CA 1
ATOM 11978 C C . GLU B 1 941 ? 148.987 142.146 142.215 1.00 139.25 920 GLU B C 1
ATOM 11979 O O . GLU B 1 941 ? 149.862 141.366 141.839 1.00 139.25 920 GLU B O 1
ATOM 11985 N N . GLY B 1 942 ? 149.220 143.164 143.037 1.00 139.15 921 GLY B N 1
ATOM 11986 C CA . GLY B 1 942 ? 150.570 143.482 143.446 1.00 139.15 921 GLY B CA 1
ATOM 11987 C C . GLY B 1 942 ? 151.187 142.406 144.315 1.00 139.15 921 GLY B C 1
ATOM 11988 O O . GLY B 1 942 ? 150.511 141.544 144.874 1.00 139.15 921 GLY B O 1
ATOM 11989 N N . GLY B 1 943 ? 152.510 142.457 144.414 1.00 134.44 922 GLY B N 1
ATOM 11990 C CA . GLY B 1 943 ? 153.233 141.516 145.242 1.00 134.44 922 GLY B CA 1
ATOM 11991 C C . GLY B 1 943 ? 153.465 140.186 144.566 1.00 134.44 922 GLY B C 1
ATOM 11992 O O . GLY B 1 943 ? 153.778 140.136 143.375 1.00 134.44 922 GLY B O 1
ATOM 11993 N N . ALA B 1 944 ? 153.309 139.098 145.320 1.00 138.04 923 ALA B N 1
ATOM 11994 C CA . ALA B 1 944 ? 153.551 137.773 144.763 1.00 138.04 923 ALA B CA 1
ATOM 11995 C C . ALA B 1 944 ? 152.602 137.457 143.618 1.00 138.04 923 ALA B C 1
ATOM 11996 O O . ALA B 1 944 ? 152.938 136.657 142.740 1.00 138.04 923 ALA B O 1
ATOM 11998 N N . GLY B 1 945 ? 151.418 138.073 143.604 1.00 137.39 924 GLY B N 1
ATOM 11999 C CA . GLY B 1 945 ? 150.482 137.833 142.523 1.00 137.39 924 GLY B CA 1
ATOM 12000 C C . GLY B 1 945 ? 150.791 138.584 141.248 1.00 137.39 924 GLY B C 1
ATOM 12001 O O . GLY B 1 945 ? 150.102 138.386 140.244 1.00 137.39 924 GLY B O 1
ATOM 12002 N N . GLY B 1 946 ? 151.807 139.440 141.263 1.00 135.26 925 GLY B N 1
ATOM 12003 C CA . GLY B 1 946 ? 152.145 140.221 140.092 1.00 135.26 925 GLY B CA 1
ATOM 12004 C C . GLY B 1 946 ? 153.304 139.653 139.306 1.00 135.26 925 GLY B C 1
ATOM 12005 O O . GLY B 1 946 ? 153.467 138.434 139.213 1.00 135.26 925 GLY B O 1
ATOM 12006 N N . GLY B 1 947 ? 154.116 140.533 138.730 1.00 132.55 926 GLY B N 1
ATOM 12007 C CA . GLY B 1 947 ? 155.254 140.096 137.954 1.00 132.55 926 GLY B CA 1
ATOM 12008 C C . GLY B 1 947 ? 154.913 139.571 136.584 1.00 132.55 926 GLY B C 1
ATOM 12009 O O . GLY B 1 947 ? 155.780 139.000 135.919 1.00 132.55 926 GLY B O 1
ATOM 12010 N N . THR B 1 948 ? 153.674 139.750 136.137 1.00 128.82 927 THR B N 1
ATOM 12011 C CA . THR B 1 948 ? 153.216 139.230 134.862 1.00 128.82 927 THR B CA 1
ATOM 12012 C C . THR B 1 948 ? 152.766 140.378 133.974 1.00 128.82 927 THR B C 1
ATOM 12013 O O . THR B 1 948 ? 152.591 141.510 134.428 1.00 128.82 927 THR B O 1
ATOM 12017 N N . VAL B 1 949 ? 152.574 140.072 132.698 1.00 122.91 928 VAL B N 1
ATOM 12018 C CA . VAL B 1 949 ? 152.046 141.034 131.740 1.00 122.91 928 VAL B CA 1
ATOM 12019 C C . VAL B 1 949 ? 150.634 140.608 131.375 1.00 122.91 928 VAL B C 1
ATOM 12020 O O . VAL B 1 949 ? 150.433 139.550 130.771 1.00 122.91 928 VAL B O 1
ATOM 12024 N N . VAL B 1 950 ? 149.652 141.431 131.734 1.00 123.69 929 VAL B N 1
ATOM 12025 C CA . VAL B 1 950 ? 148.260 141.090 131.478 1.00 123.69 929 VAL B CA 1
ATOM 12026 C C . VAL B 1 950 ? 147.720 141.728 130.204 1.00 123.69 929 VAL B C 1
ATOM 12027 O O . VAL B 1 950 ? 146.746 141.212 129.636 1.00 123.69 929 VAL B O 1
ATOM 12031 N N . ALA B 1 951 ? 148.318 142.821 129.736 1.00 126.41 930 ALA B N 1
ATOM 12032 C CA . ALA B 1 951 ? 147.848 143.481 128.528 1.00 126.41 930 ALA B CA 1
ATOM 12033 C C . ALA B 1 951 ? 148.907 144.459 128.049 1.00 126.41 930 ALA B C 1
ATOM 12034 O O . ALA B 1 951 ? 149.634 145.050 128.850 1.00 126.41 930 ALA B O 1
ATOM 12036 N N . GLN B 1 952 ? 148.983 144.623 126.733 1.00 125.92 931 GLN B N 1
ATOM 12037 C CA . GLN B 1 952 ? 149.896 145.590 126.143 1.00 125.92 931 GLN B CA 1
ATOM 12038 C C . GLN B 1 952 ? 149.357 146.008 124.788 1.00 125.92 931 GLN B C 1
ATOM 12039 O O . GLN B 1 952 ? 148.848 145.174 124.035 1.00 125.92 931 GLN B O 1
ATOM 12045 N N . GLY B 1 953 ? 149.463 147.296 124.490 1.00 129.17 932 GLY B N 1
ATOM 12046 C CA . GLY B 1 953 ? 149.011 147.802 123.211 1.00 129.17 932 GLY B CA 1
ATOM 12047 C C . GLY B 1 953 ? 148.363 149.164 123.299 1.00 129.17 932 GLY B C 1
ATOM 12048 O O . GLY B 1 953 ? 148.664 149.943 124.202 1.00 129.17 932 GLY B O 1
ATOM 12049 N N . THR B 1 954 ? 147.472 149.463 122.365 1.00 137.90 933 THR B N 1
ATOM 12050 C CA . THR B 1 954 ? 146.762 150.723 122.401 1.00 137.90 933 THR B CA 1
ATOM 12051 C C . THR B 1 954 ? 145.838 150.760 123.613 1.00 137.90 933 THR B C 1
ATOM 12052 O O . THR B 1 954 ? 145.486 149.716 124.164 1.00 137.90 933 THR B O 1
ATOM 12056 N N . PRO B 1 955 ? 145.444 151.954 124.060 1.00 137.33 934 PRO B N 1
ATOM 12057 C CA . PRO B 1 955 ? 144.476 152.024 125.164 1.00 137.33 934 PRO B CA 1
ATOM 12058 C C . PRO B 1 955 ? 143.200 151.257 124.882 1.00 137.33 934 PRO B C 1
ATOM 12059 O O . PRO B 1 955 ? 142.623 150.664 125.801 1.00 137.33 934 PRO B O 1
ATOM 12063 N N . GLU B 1 956 ? 142.745 151.242 123.630 1.00 144.81 935 GLU B N 1
ATOM 12064 C CA . GLU B 1 956 ? 141.584 150.435 123.282 1.00 144.81 935 GLU B CA 1
ATOM 12065 C C . GLU B 1 956 ? 141.860 148.954 123.495 1.00 144.81 935 GLU B C 1
ATOM 12066 O O . GLU B 1 956 ? 141.003 148.224 124.007 1.00 144.81 935 GLU B O 1
ATOM 12072 N N . ASP B 1 957 ? 143.053 148.494 123.115 1.00 145.08 936 ASP B N 1
ATOM 12073 C CA . ASP B 1 957 ? 143.372 147.077 123.241 1.00 145.08 936 ASP B CA 1
ATOM 12074 C C . ASP B 1 957 ? 143.326 146.623 124.693 1.00 145.08 936 ASP B C 1
ATOM 12075 O O . ASP B 1 957 ? 142.729 145.588 125.008 1.00 145.08 936 ASP B O 1
ATOM 12080 N N . VAL B 1 958 ? 143.952 147.382 125.593 1.00 142.76 937 VAL B N 1
ATOM 12081 C CA . VAL B 1 958 ? 143.933 147.003 127.000 1.00 142.76 937 VAL B CA 1
ATOM 12082 C C . VAL B 1 958 ? 142.539 147.178 127.588 1.00 142.76 937 VAL B C 1
ATOM 12083 O O . VAL B 1 958 ? 142.100 146.364 128.408 1.00 142.76 937 VAL B O 1
ATOM 12087 N N . ALA B 1 959 ? 141.816 148.225 127.181 1.00 138.80 938 ALA B N 1
ATOM 12088 C CA . ALA B 1 959 ? 140.450 148.393 127.660 1.00 138.80 938 ALA B CA 1
ATOM 12089 C C . ALA B 1 959 ? 139.571 147.225 127.244 1.00 138.80 938 ALA B C 1
ATOM 12090 O O . ALA B 1 959 ? 138.587 146.916 127.924 1.00 138.80 938 ALA B O 1
ATOM 12092 N N . ALA B 1 960 ? 139.910 146.563 126.138 1.00 140.30 939 ALA B N 1
ATOM 12093 C CA . ALA B 1 960 ? 139.157 145.390 125.719 1.00 140.30 939 ALA B CA 1
ATOM 12094 C C . ALA B 1 960 ? 139.377 144.195 126.635 1.00 140.30 939 ALA B C 1
ATOM 12095 O O . ALA B 1 960 ? 138.465 143.378 126.792 1.00 140.30 939 ALA B O 1
ATOM 12097 N N . VAL B 1 961 ? 140.554 144.070 127.240 1.00 140.88 940 VAL B N 1
ATOM 12098 C CA . VAL B 1 961 ? 140.857 142.928 128.100 1.00 140.88 940 VAL B CA 1
ATOM 12099 C C . VAL B 1 961 ? 140.070 143.050 129.399 1.00 140.88 940 VAL B C 1
ATOM 12100 O O . VAL B 1 961 ? 140.165 144.075 130.088 1.00 140.88 940 VAL B O 1
ATOM 12104 N N . PRO B 1 962 ? 139.286 142.037 129.773 1.00 146.08 941 PRO B N 1
ATOM 12105 C CA . PRO B 1 962 ? 138.509 142.133 131.015 1.00 146.08 941 PRO B CA 1
ATOM 12106 C C . PRO B 1 962 ? 139.326 141.869 132.263 1.00 146.08 941 PRO B C 1
ATOM 12107 O O . PRO B 1 962 ? 138.896 142.253 133.356 1.00 146.08 941 PRO B O 1
ATOM 12111 N N . ALA B 1 963 ? 140.486 141.233 132.141 1.00 140.15 942 ALA B N 1
ATOM 12112 C CA . ALA B 1 963 ? 141.289 140.885 133.304 1.00 140.15 942 ALA B CA 1
ATOM 12113 C C . ALA B 1 963 ? 142.163 142.031 133.789 1.00 140.15 942 ALA B C 1
ATOM 12114 O O . ALA B 1 963 ? 142.880 141.864 134.780 1.00 140.15 942 ALA B O 1
ATOM 12116 N N . SER B 1 964 ? 142.126 143.179 133.123 1.00 137.52 943 SER B N 1
ATOM 12117 C CA . SER B 1 964 ? 142.984 144.306 133.456 1.00 137.52 943 SER B CA 1
ATOM 12118 C C . SER B 1 964 ? 142.210 145.340 134.256 1.00 137.52 943 SER B C 1
ATOM 12119 O O . SER B 1 964 ? 141.191 145.858 133.790 1.00 137.52 943 SER B O 1
ATOM 12122 N N . TYR B 1 965 ? 142.708 145.650 135.453 1.00 135.04 944 TYR B N 1
ATOM 12123 C CA . TYR B 1 965 ? 142.074 146.681 136.262 1.00 135.04 944 TYR B CA 1
ATOM 12124 C C . TYR B 1 965 ? 142.162 148.039 135.583 1.00 135.04 944 TYR B C 1
ATOM 12125 O O . TYR B 1 965 ? 141.205 148.819 135.620 1.00 135.04 944 TYR B O 1
ATOM 12134 N N . THR B 1 966 ? 143.299 148.338 134.955 1.00 135.76 945 THR B N 1
ATOM 12135 C CA . THR B 1 966 ? 143.406 149.583 134.207 1.00 135.76 945 THR B CA 1
ATOM 12136 C C . THR B 1 966 ? 142.391 149.621 133.076 1.00 135.76 945 THR B C 1
ATOM 12137 O O . THR B 1 966 ? 141.770 150.659 132.825 1.00 135.76 945 THR B O 1
ATOM 12141 N N . GLY B 1 967 ? 142.205 148.497 132.386 1.00 134.17 946 GLY B N 1
ATOM 12142 C CA . GLY B 1 967 ? 141.225 148.452 131.318 1.00 134.17 946 GLY B CA 1
ATOM 12143 C C . GLY B 1 967 ? 139.811 148.685 131.805 1.00 134.17 946 GLY B C 1
ATOM 12144 O O . GLY B 1 967 ? 138.998 149.290 131.099 1.00 134.17 946 GLY B O 1
ATOM 12145 N N . LYS B 1 968 ? 139.494 148.213 133.011 1.00 137.91 947 LYS B N 1
ATOM 12146 C CA . LYS B 1 968 ? 138.154 148.416 133.544 1.00 137.91 947 LYS B CA 1
ATOM 12147 C C . LYS B 1 968 ? 137.844 149.896 133.697 1.00 137.91 947 LYS B C 1
ATOM 12148 O O . LYS B 1 968 ? 136.741 150.341 133.366 1.00 137.91 947 LYS B O 1
ATOM 12154 N N . PHE B 1 969 ? 138.803 150.675 134.197 1.00 140.33 948 PHE B N 1
ATOM 12155 C CA . PHE B 1 969 ? 138.593 152.113 134.297 1.00 140.33 948 PHE B CA 1
ATOM 12156 C C . PHE B 1 969 ? 138.699 152.787 132.939 1.00 140.33 948 PHE B C 1
ATOM 12157 O O . PHE B 1 969 ? 138.070 153.826 132.713 1.00 140.33 948 PHE B O 1
ATOM 12165 N N . LEU B 1 970 ? 139.486 152.219 132.027 1.00 138.21 949 LEU B N 1
ATOM 12166 C CA . LEU B 1 970 ? 139.596 152.785 130.691 1.00 138.21 949 LEU B CA 1
ATOM 12167 C C . LEU B 1 970 ? 138.317 152.616 129.891 1.00 138.21 949 LEU B C 1
ATOM 12168 O O . LEU B 1 970 ? 138.075 153.391 128.962 1.00 138.21 949 LEU B O 1
ATOM 12173 N N . ALA B 1 971 ? 137.499 151.624 130.236 1.00 139.32 950 ALA B N 1
ATOM 12174 C CA . ALA B 1 971 ? 136.302 151.343 129.452 1.00 139.32 950 ALA B CA 1
ATOM 12175 C C . ALA B 1 971 ? 135.399 152.565 129.338 1.00 139.32 950 ALA B C 1
ATOM 12176 O O . ALA B 1 971 ? 134.787 152.795 128.290 1.00 139.32 950 ALA B O 1
ATOM 12178 N N . GLU B 1 972 ? 135.305 153.365 130.397 1.00 151.03 951 GLU B N 1
ATOM 12179 C CA . GLU B 1 972 ? 134.400 154.507 130.398 1.00 151.03 951 GLU B CA 1
ATOM 12180 C C . GLU B 1 972 ? 135.019 155.776 129.831 1.00 151.03 951 GLU B C 1
ATOM 12181 O O . GLU B 1 972 ? 134.330 156.798 129.759 1.00 151.03 951 GLU B O 1
ATOM 12187 N N . VAL B 1 973 ? 136.289 155.753 129.437 1.00 141.84 952 VAL B N 1
ATOM 12188 C CA . VAL B 1 973 ? 136.917 156.927 128.858 1.00 141.84 952 VAL B CA 1
ATOM 12189 C C . VAL B 1 973 ? 137.357 156.707 127.415 1.00 141.84 952 VAL B C 1
ATOM 12190 O O . VAL B 1 973 ? 137.668 157.683 126.723 1.00 141.84 952 VAL B O 1
ATOM 12194 N N . VAL B 1 974 ? 137.395 155.468 126.940 1.00 138.15 953 VAL B N 1
ATOM 12195 C CA . VAL B 1 974 ? 137.728 155.212 125.547 1.00 138.15 953 VAL B CA 1
ATOM 12196 C C . VAL B 1 974 ? 136.861 154.088 125.001 1.00 138.15 953 VAL B C 1
ATOM 12197 O O . VAL B 1 974 ? 135.635 154.182 125.009 1.00 138.15 953 VAL B O 1
#

GO terms:
  GO:0060543 negative regulation of strand invasion (P, IDA)
  GO:0006974 DNA damage response (P, IEP)
  GO:0005886 plasma membrane (C, HDA)
  GO:0005515 protein binding (F, IPI)

InterPro domains:
  IPR003439 ABC transporter-like, ATP-binding domain [PS50893] (612-950)
  IPR004602 UvrABC system subunit A [MF_00205] (2-953)
  IPR004602 UvrABC system subunit A [TIGR00630] (5-938)
  IPR017871 ABC transporter-like, conserved site [PS00211] (501-515)
  IPR017871 ABC transporter-like, conserved site [PS00211] (843-857)
  IPR027417 P-loop containing nucleoside triphosphate hydrolase [G3DSA:3.40.50.300] (7-91)
  IPR027417 P-loop containing nucleoside triphosphate hydrolase [G3DSA:3.40.50.300] (502-606)
  IPR027417 P-loop containing nucleoside triphosphate hydrolase [G3DSA:3.40.50.300] (625-949)
  IPR027417 P-loop containing nucleoside triphosphate hydrolase [SSF52540] (11-583)
  IPR027417 P-loop containing nucleoside triphosphate hydrolase [SSF52540] (628-927)
  IPR041102 UvrA, interaction domain [PF17760] (131-238)
  IPR041552 UvrA DNA-binding domain [PF17755] (295-404)

Foldseek 3Di:
DDQKKWFFQQPPALANRAIDIGGALFFEEEAEFFQLCSCVVQPVAQQQVLQLVPQVPDPPPVARPPFSRDHGRTDDIDPAHREDEQFLVPFDADQLDFLCVLLPLVQLVLVLLQLFFALVQCPPGDSLLCRLCHPNKFAPPVSLGQKDWDFQDCVQPVDQQFWLLVVPRDCCPDDPCVVVSSVVLCQQCVVPPHDNTHGNVRDDPVVVVCQQQDDADDTRVDTDGHPCVVLVVDVVVDDDVVSVCVSCVRTDIDGDPQCRSLRTHPCQWSSIGQLWADQVGHTHTSSRLQQDFLLSNLSSLVPTDSDDVSCVVCVVSSVLSNQLSVLLVLLPRRQDGRGHGSVPDGSLRSSSSNLSSVLSVLDARYEYEYEANCFLAFPVSVVSNLVSVVSSSVSHYHYYYHHLDLVNQVVTQKYWYFALDNHSPTNYTQDIHRLPCLCVDDSGPSNCDNVVVDHDDADPDFDDFDPVQWKKFFQADFAQADGHIDTHTWLFEEEEEEGRQLQPCVVPPLAVVQCQCCVAVVDDGDNGGTDDIPRSVLFRHEAEFFLPFLDPDLLDFLCVSLVNVLVVLVLLCVDPVVVVVVHDSVLLGLQDPNWFDPQCSLSQWDWDDDPPGDIDTAGDPQCNSQRTHPVQQPRDDVHHGSSCQQFDFLQVVLVPPVVPVVSNQLSVLLVLLPRRGHGNSDGRVVDGSLSRSSSVLSSVLPDCSQQHYEYEYEANCRSRHSVNVVSNLVSVVSSSNSNGYYYYYHNDLSSLSRTNKYWYWALHRHNRTNHTQDIGGLVVLLVRVSGPSSVVSVVVD/DDFKKWFFQFDPDLAGGATDIGGFLFFEAEEEFFLLCSCCVFVVAQQQVLQLVVCCPDPPDPSCGPNSRDDGGTPDIPPHFNEDELALPPQDDPLLDFLCVLLVLLQLVLVLLQLFQFQPVPVPGDSCCCRLCDPNWFDPQPSLRQKDKDFDPDVQQPCQQFFPQQPRGNVCPPDPCVVVVNQQVCLVCVPVPWHRGGGNVRTDVSSVVCQAQFDQDQGVPHGTRGPRVVLVVVVVVDDPVVVNCVPSVRMDIDGRPQCNRRRTDPSQFPNGRFPWAFPVGGTDTPSVLQQDFLVRNLVRLVPTDRDDVSCVVCVVSSVLSNQLSVLLVLLPRRQDGNGHGSNPDHSLNSSSSNLSSVLSVLDAAYEYEYEANCVLAFPVSVVSNLVSVVSNSVSHGGYYYHYQDLVNQVRTQKYWYAFLDSASVTGHTQDIGRLPVLCVRPSGPSNCDNVPVDAQAFDPDFDDFDPVQWKKFAFQPFALANRDIDTHGWLFEEAEAEGRQQCPCCVPVQQVVQVQCCVAVVDDHDNGGGDDIPSNVLFRHEDEFWLDFPDDDQLDWLCVSLVVVLVVLCVLCVDPVNVVVVHDSCLLRLQDDNWFDPVCSQSQWDWDDDPPHDIDIDGDPQCPSLRTHPVQQPRQVVHHGSSRQQQAFLLRVLVPPVVPCVNVLLSVLLVLLPRRRHGGSDGGVVDGSLSRRSSVLSSVLPPPRQQRYEYEYEANCRSRHSVSVVSNLVSVVSSSVSNGYYYYHYSPCSVVSRGSKYWYWALHRHNRTSDTQFIGGLVRLLPRPSGPSSVVSVVVD

Radius of gyration: 37.83 Å; Cα contacts (8 Å, |Δi|>4): 3292; chains: 2; bounding box: 81×95×111 Å

Organism: Mycobacterium tuberculosis (strain ATCC 25618 / H37Rv) (NCBI:txid83332)

Sequence (1594 aa):
MADRLIVKGAREHNLRSVDLDLPRDALIVFTGLSGSGKSSLAFDTIFAEGQRRYVESLSAYARQFLGQMDKPDVDFIEGLSPAVSIDQKSTNRNPRSTVGTITEVYDYLRLLYARAGTPHCPDDLEPRSFSFNSPYGACPECSGLGIRKEVDPELVVPDPDRTLAQGAVAPWSNGHTAEYFTRMMAGLGEALGFDVDTPWRKLPAKARKAILEGADEQVHYADFEGVLAFLQRKMSQTESEQMKERYEGFMRDVPCPVCAGTRLKPEILAVTLAGESKGEHGAKSIAEVCELSIADCADFLNALTLGPREQAIAGQVLKEIRSRLGFLLDVGLEYLSLSRAAATLSGGEAQRIRLATQIGSGLVGVLYVLDEPSIGLHQRDNRRLIETLTRLRDLGNTLIVVEHDEDTIEHADWIVDIGPGAGEHGGRIVHSGPYDELLRNKDSITGAYLSGRESIEIPAIRRSVDPRRQLTVVGAREHNLRGIDVSFPLGVLTSVTGVSGSGKSTLVNDILAAVLANRLNGARQVPGRHTRVTGLDYLDKLVRVDQSPIGRTPRSNPATYTGVFDKIRTLFAATTEAKVRGYQPGRFSFNVKGGRCEACTGDGTIKIEMNFLPDVYVPCEVCQGARYNRETLEVHYKGKTVSEVLDMSIEEAAEFFEPIAGVHRYLRTLVDVGLGYVRLGQPAPTLSGGEAQRVKLASELQKRSTGRTVYILDEPTTGLHFDDIRKLLNVINGLVDKGNTVIVIEHNLDVIKTSDWIIDLGPEGGAGGGTVVAQGTPEDVAAVPASYTGKFLAEVVMADRLIVKGAREHNLRSVDLDLPRDALIVFTGLSGSGKSSLAFDTIFAEGQRRYVESLSAYARQFLGQMDKPDVDFIEGLSPAVSIDQKSTNRNPRSTVGTITEVYDYLRLLYARAGTPHCPDDLEPRSFSFNSPYGACPECSGLGIRKEVDPELVVPDPDRTLAQGAVAPWSNGHTAEYFTRMMAGLGEALGFDVDTPWRKLPAKARKAILEGADEQVHYADFEGVLAFLQRKMSQTESEQMKERYEGFMRDVPCPVCAGTRLKPEILAVTLAGESKGEHGAKSIAEVCELSIADCADFLNALTLGPREQAIAGQVLKEIRSRLGFLLDVGLEYLSLSRAAATLSGGEAQRIRLATQIGSGLVGVLYVLDEPSIGLHQRDNRRLIETLTRLRDLGNTLIVVEHDEDTIEHADWIVDIGPGAGEHGGRIVHSGPYDELLRNKDSITGAYLSGRESIEIPAIRRSVDPRRQLTVVGAREHNLRGIDVSFPLGVLTSVTGVSGSGKSTLVNDILAAVLANRLNGARQVPGRHTRVTGLDYLDKLVRVDQSPIGRTPRSNPATYTGVFDKIRTLFAATTEAKVRGYQPGRFSFNVKGGRCEACTGDGTIKIEMNFLPDVYVPCEVCQGARYNRETLEVHYKGKTVSEVLDMSIEEAAEFFEPIAGVHRYLRTLVDVGLGYVRLGQPAPTLSGGEAQRVKLASELQKRSTGRTVYILDEPTTGLHFDDIRKLLNVINGLVDKGNTVIVIEHNLDVIKTSDWIIDLGPEGGAGGGTVVAQGTPEDVAAVPASYTGKFLAEVV

Solvent-accessible surface area: 66322 Å² total; per-residue (Å²): 180,36,88,82,6,55,3,67,9,2,74,30,124,44,7,126,64,6,79,14,52,0,22,31,65,10,2,5,0,0,0,1,17,17,32,0,4,10,51,16,1,0,25,52,1,3,25,6,12,0,10,14,19,0,16,41,2,24,25,46,107,56,72,41,48,89,35,58,22,73,117,10,66,24,23,20,8,72,1,0,0,0,0,0,8,3,10,76,128,23,59,32,127,38,49,6,5,5,1,0,32,19,3,25,0,6,19,27,2,35,32,1,0,16,78,3,14,54,68,125,86,149,168,156,44,81,36,102,18,0,14,10,41,15,31,66,0,7,1,96,96,9,36,0,12,14,76,97,65,34,15,20,84,122,93,29,40,104,75,46,77,23,47,7,42,117,3,52,7,54,7,20,62,69,60,165,52,24,113,108,6,52,104,24,14,33,1,9,4,126,52,65,65,24,76,47,59,31,16,21,144,130,6,82,54,178,11,50,135,26,10,80,137,17,24,120,141,96,51,64,222,28,83,26,96,1,17,60,29,12,10,93,116,24,62,93,130,36,173,49,116,105,37,55,106,113,18,93,58,11,12,93,84,56,88,1,105,74,2,80,26,43,37,4,54,49,94,7,43,35,72,9,0,15,18,5,28,81,23,151,135,41,54,48,3,2,18,85,0,12,121,38,26,1,24,61,0,4,94,6,6,84,44,21,97,21,31,117,173,25,101,86,71,0,20,76,4,24,153,39,1,99,45,13,0,22,39,3,45,36,1,13,0,72,37,0,24,1,34,91,38,4,52,73,21,63,24,9,19,16,5,4,5,20,4,3,5,4,5,11,16,18,1,8,9,0,1,1,0,3,29,25,7,18,19,22,6,4,33,58,13,4,146,111,5,6,79,1,3,36,96,3,41,89,52,13,2,3,0,2,0,5,4,10,22,83,62,6,0,86,86,9,64,51,0,0,3,1,6,41,13,28,5,97,90,0,0,94,58,26,7,36,1,76,41,85,80,0,68,165,34,156,91,1,56,2,0,10,17,26,43,52,120,84,69,21,132,46,55,102,157,45,60,108,45,58,73,174,83,35,1,36,0,31,16,0,95,39,136,34,7,142,38,28,100,6,30,1,0,8,17,6,1,0,0,0,0,1,7,11,25,0,8,16,57,19,0,3,52,56,0,1,0,2,3,0,10,40,145,38,86,50,32,207,86,123,48,26,128,44,76,137,5,51,13,19,110,71,15,69,68,10,37,79,6,50,59,63,64,22,9,195,66,56,86,24,0,3,0,47,92,8,25,1,2,58,71,1,44,67,36,0,8,64,26,106,71,0,136,119,68,62,30,135,44,29,53,0,10,0,64,67,100,32,0,24,6,135,60,5,52,0,44,2,59,60,122,58,116,24,106,89,25,62,46,61,136,29,59,2,130,72,10,133,31,16,24,1,27,182,99,0,36,98,0,91,13,109,60,58,20,0,24,85,1,8,69,7,6,1,66,74,0,0,111,39,1,87,107,42,66,22,1,35,95,26,0,90,11,3,25,63,0,13,4,6,32,4,101,2,14,48,44,0,61,82,15,58,26,16,21,0,1,1,5,31,8,1,15,11,23,46,104,202,10,96,14,95,4,1,5,2,5,37,27,0,10,45,32,4,0,22,20,9,8,75,51,0,10,96,5,5,47,29,7,2,104,88,30,1,2,1,2,1,15,5,14,34,38,23,0,2,20,11,0,11,47,1,0,4,0,3,45,63,8,13,93,36,0,0,36,42,38,10,91,2,28,0,71,78,1,16,80,42,119,66,1,66,2,0,107,58,1,47,137,49,83,184,48,91,89,2,51,1,60,4,0,69,35,135,35,6,92,69,7,96,8,64,0,25,21,70,9,0,2,0,0,0,0,21,12,32,0,4,19,66,12,0,1,21,52,0,0,30,12,6,0,11,27,19,0,11,26,2,19,53,28,34,66,47,100,21,47,53,71,46,77,109,7,65,22,27,16,11,99,3,0,0,0,0,0,10,0,15,72,160,13,57,44,116,37,51,10,15,7,0,0,35,32,3,29,1,9,32,26,0,25,18,4,2,16,76,4,7,49,69,122,122,87,157,119,51,64,52,127,8,0,13,9,55,21,38,78,0,7,4,122,111,11,26,0,23,4,75,86,110,53,19,22,62,112,98,3,5,92,60,41,78,59,35,14,21,110,4,0,8,36,6,24,66,56,61,148,48,28,96,92,12,40,86,51,14,30,4,6,9,152,67,37,50,20,68,47,90,26,22,25,129,120,5,66,47,113,0,50,108,17,12,25,114,16,21,157,38,126,11,67,176,48,94,36,107,0,8,79,29,48,11,83,78,54,18,84,149,29,152,49,86,148,58,24,85,144,33,43,61,30,30,97,84,46,78,1,98,99,4,79,32,49,38,8,59,71,113,26,30,40,68,35,1,24,16,16,17,63,56,129,149,54,51,30,3,2,15,78,0,12,103,32,32,0,19,71,0,8,86,1,6,83,32,28,98,34,28,118,170,15,74,89,87,2,38,65,0,26,141,52,0,106,38,16,1,26,40,2,38,38,0,7,0,77,38,0,26,0,54,95,33,3,50,87,9,57,13,7,30,13,3,2,1,30,2,3,7,4,8,10,15,14,1,10,4,0,0,0,0,3,33,26,6,19,18,18,7,5,43,68,4,4,117,90,6,2,82,1,4,28,123,2,52,90,45,17,0,1,0,1,0,7,1,16,29,86,46,9,0,98,72,11,62,54,0,0,3,1,1,58,11,17,7,111,110,0,0,103,61,29,10,41,0,73,42,87,82,0,58,145,33,160,100,2,44,0,0,14,11,19,45,53,103,64,51,12,127,74,37,100,146,36,76,101,42,55,101,197,90,32,5,36,1,34,11,0,129,23,124,35,6,138,31,26,92,1,31,0,0,12,20,5,6,0,0,0,1,1,7,4,25,0,8,11,55,28,1,2,51,48,0,2,0,4,3,1,4,43,133,39,80,54,39,197,96,121,52,24,106,40,89,134,14,52,18,27,104,79,12,78,74,8,17,92,2,64,79,52,66,6,29,182,60,80,135,18,2,5,0,46,98,17,23,1,6,75,89,3,37,67,46,0,10,54,29,94,90,0,126,125,102,59,34,130,41,26,47,0,14,6,49,66,140,38,0,31,10,105,67,4,73,1,65,6,36,64,101,49,100,22,80,111,42,60,81,43,125,28,74,1,118,97,5,148,30,20,32,3,38,182,83,0,34,90,2,117,23,116,54,52,20,0,23,70,0,7,91,15,26,2,91,87,0,2,140,42,3,101,101,53,64,24,3,44,118,20,3,106,11,8,27,76,1,12,0,13,46,4,105,4,14,42,49,0,64,82,7,75,21,17,19,1,6,3,2,24,2,0,14,26,25,25,84,166,9,116,14,84,12,2,3,1,4,68,36,10,16,45,23,10,0,22,22,9,4,68,58,5,7,89,6,2,42,28,0,4,100,100,34,0,4,0,5,6,3,4,22,41,48,26,5,5,15,15,0,5,36,0,0,3,0,3,44,73,16,10,94,40,0,0,30,47,37,9,89,3,39,0,79,78,1,24,80,47,133,71,2,77,13,1,114,39,2,62,127,41,67

Secondary structure (DSSP, 8-state):
---EEEEEEE-STT--SEEEEEESSSEEEEE--TTSSHHIIIIIIIIHHHHHHHHTT--GGGS-HHHH------SEEES---EEEE-GGG----TT-BHHHHTSHHHHHHHHHHHH----------GGGG-TTSTTTS-TTTTT-SEEEEE-HHHH-S-TTS-GGG--SGGGGSSTHHHHHHHHHHHHHHHHT--SS--TTTS-HHHHHHHHH---S---------HHHHHHHHHTS---HHHHHHHHTTEEEEE-TTTTTS-S-GGGSHHHHTT---TTSS---HHHHHHSBHHHHHHHHHH----HHHHHHHHHHHHHHHHHHHHHHHHT-TT-BTT-BGGG--HHHHHHHHHHHHHHHT--S-EEEE--TTTT--HHHHHHHHHHHHHHHTTS-EEEEE---TTTTTT-SEEEEE-SSSSTT--SEEEEESSTTTTT-SS-HHHHHHHTSS-PPPPSSPPPP-TTSEEEEEEE-STT--SEEEEEESSSEEEEEESTTSSHHHHIIIIIIHHHHHHHS-------S-SEEE-GGG-S-EEEE-SS-S-SSTT--HHHHTT-HHHHHHHHHHSHHHHHHT--TTTTSTTSTTTS-TTTTT-SEEEE--SSS--EEEE-TTTTT--S-HHHHT--BTTB-HHHHHHSBHHHHHHTTTT-HHHHHHHHHHHHHT-TTSBTT--GGGS-HHHHHHHHHHHHHHS--TTT-EEEES-TTTT--HHHHHHHHHHHHHHHTTT-EEEEE---HHHHHT-SEEEEE-SSSGGG--SEEEEE-HHHHTT-TT-HHHHHHHTT-/---EEEEEEE-STT--SEEEEEESSSEEEEE-STTSSHHIIIIIIIIHHHHHHHHHT-SSSSS-TTTT------SEEES---EEEE-TT-----TT-BHHHHTTHHHHHHHHHHHS----------GGGG-TTSTTTS-TTTTT-SEEEE--TTTS-S-TTSBSTT--SGGGGSSTTHHHHHHHHHHHIIIII--SS-BTTTS-HHHHHHHHH-EEEE----EE--HHHHHHHHHHT---HHHHHHHHTT-EEEE-TTTTT--S-HIIIIIS------SSSS---HHHHHHSBHHHHHHHHTT----HHHHHHHHHHHHHHHHHHHHHHHHT-TT-BSS-BTTT--HHHHHHHHHHHHHHHT--S-EEEE----TT--HHHHHHHHHHHHHHHTTT-EEEEE---TTTTTS-SEEEEE-SSSSTTT-SEEEEESSHHHHT-SS-HHHHHHTTSS-PPPPSSPPPP-TTSEEEEEEE-STT--SEEEEEESSS-EEEEESTTSSHHIIIIIIIHHHHHHHHT-------S-SEEESGGG-SEEEEE-S--S-SSTT--HHHHHTHHHHHHHHHHTSHHHHHTT--GGGG-TTSTTTB-TTTTTSSEEEE--TTS--EEEE-TTTTT--B-HHHHT--GGG--HHHHHHSBHHHHHHTTTT-HHHHHHHHHHHHHT-TTSBTT--GGGS-HHHHHHHHHHHHHTS--TT-EEEEES-TTTT--HHHHHHHHHHHHHHHHTT-EEEEE---HHHHHH-SEEEEE-SSSGGG-SSEEEEESHHHHHH-TT-HHHHHHTTT-

Nearest PDB structures (foldseek):
  3zqj-assembly5_E  TM=7.819E-01  e=0.000E+00  Mycobacterium tuberculosis
  3zqj-assembly4_D  TM=7.788E-01  e=0.000E+00  Mycobacterium tuberculosis
  3pih-assembly1_A  TM=8.658E-01  e=4.416E-85  Thermotoga maritima
  6n9l-assembly1_A  TM=9.409E-01  e=9.291E-77  Thermotoga maritima
  2vf7-assembly2_C  TM=8.100E-01  e=1.632E-76  Deinococcus radiodurans